Protein AF-0000000083946361 (afdb_homodimer)

pLDDT: mean 86.14, std 15.25, range [28.5, 98.88]

Radius of gyration: 38.22 Å; Cα contacts (8 Å, |Δi|>4): 3461; chains: 2; bounding box: 69×111×109 Å

Secondary structure (DSSP, 8-state):
---PPPB-HHHHHHHHHHHTTT-HHHHHHHHHHTS-B-TT--B--SSHHHHHHHHHHHHHHHHTTSSSPPPHHHHHHHHGGGSSEEEESHHHHHTT--SS------EEE---SS---SHHHHHHHHHHHHHHHHTT-EEEEE-TTSPPTT-B-SSTTSB---SHHHHHHHHHHHHHS--TT----EEEEEETTSTTHHHHHHGGGSTTSSTT-EEEEEE-HHHHHHHHHT-EEEEEESSSSSS-SEEEEEEHHHHHHHHHHHHHHHS--EEEEHHHHHHH-SGGGGGGGTT---EE-TTSS-EE-TTEEE-EEEEEGGGGEESTTSTT-EE-HHHHHHHHHHHHHHHHHHHHHHHHHHHHHHHHHHH-SS-HHHHHHHHHHHHHHHHHHHHH----EEEE-HHHHHHHTTPPTTSHHHHHHHHHHHHHHHHHHHHHHHHHHHHH---TT--HHHHTT-HHHHHHHHH-HHHHHHHHHH--S-S--B-B---HHHHHHHTS--TT--BS-SEEEEEEEE-TTSTT----EE-TTS-EEEEEEEE-HHHHHHHHHHH---HHHHHT--HHHHHHHHHHSTTTT-BTTTS-HHHHHHHHHHHHTT-SS-B--EEEE-TT--HHHHHHHHHHHHHTT-SEEEEEETTSSTTS---SS-----SSS-SS--SEEEEEEEEEEETTEEEEEEEEEETTEEEEEEEEE--TTT----TT--EEEEEEEE-TTS-EEEEEEEE-TTS-EEEE--GGGGS-HHHHHHHHHHHHHHHTT--HHHHHHHHHT---SSHHHHHHHHHHHHHHHTTSPTTBPPTT-PPPTTT--S-EEEETTEEEETTT--EE--/---PPPB-HHHHHHHHHHHTTT-HHHHHHHHHHTS-B-TT--B--SSHHHHHHHHHHHHHHHHTTSSSPPPHHHHHHHHGGGSSEEEESHHHHHTT--SS------EEE---SS---SHHHHHHHHHHHHHHHHTT-EEEEE-TTSPPTT-B-SSTTSB---SHHHHHHHHHHHHHS--TT----EEEEEETTSTTHHHHHHGGGSTTSSTT-EEEEEE-HHHHHHHHHT-EEEEEESSSSSS-SEEEEEEHHHHHHHHHHHHHHHS--EEEEHHHHHHH-SGGGGGGGTT---EE-TTSS-EE-TTEEE-EEEEEGGGGEESTTSTT-EE-HHHHHHHHHHHHHHHHHHHHHHHHHHHHHHHHHHH-SS-HHHHHHHHHHHHHHHHHHHHH----EEEE-HHHHHHHTTPPTTSHHHHHHHHHHHHHHHHHHHHHHHHHHHHH---TT--HHHHTT-HHHHHHHHH-HHHHHHHHHH--S-S--B-B---HHHHHHHTS--TTPPBS-SEEEEEEEE-TTSTT----EE-TTS-EEEEEEEE-HHHHHHHHHHH---HHHHHT--HHHHHHHHHHSTTTT-BTTTS-HHHHHHHHHHHHTT-SS-B--EEEE-TT--HHHHHHHHHHHHHTT-SEEEEEETTSSTTS---SS-----SSS-SS--SEEEEEEEEEEETTEEEEEEEEEETTEEEEEEEEE--TTT----TT--EEEEEEEE-TTS-EEEEEEEE-TTS-EEEE--GGGGS-HHHHHHHHHHHHHHHTT--HHHHHHHHHT---SSHHHHHHHHHHHHHHHTTSPTTBPPTT----TTT--S-EEEETTEEEETTT--EE--

InterPro domains:
  IPR000788 Ribonucleotide reductase large subunit, C-terminal [PF02867] (105-640)
  IPR000788 Ribonucleotide reductase large subunit, C-terminal [PR01183] (182-201)
  IPR000788 Ribonucleotide reductase large subunit, C-terminal [PR01183] (393-415)
  IPR000788 Ribonucleotide reductase large subunit, C-terminal [PR01183] (421-444)
  IPR000788 Ribonucleotide reductase large subunit, C-terminal [PR01183] (479-506)
  IPR013344 Ribonucleotide reductase, adenosylcobalamin-dependent [TIGR02504] (27-648)
  IPR013344 Ribonucleotide reductase, adenosylcobalamin-dependent [cd02888] (73-643)
  IPR050862 Ribonucleoside diphosphate reductase class-2 [PTHR43371] (24-841)

Foldseek 3Di:
DPDQDWDDLVQLLVLACVLVVNQNQLSNLCQQAQAAAAPVGIGRHSYVLVLLLLQLVLLQVLQVVFPPRDHSVRSSVCPPLPQWKDWFHLSRRPRNHPRYLAFSFAAFEADDPDQDQDPVRLVLVLVLLLLNVLRNHAYEYEDLSHAAFQPADPDPVRTDRGCLVSLQVSQVSQQVNDDSPDGHEYEYEYEPLAPCNLVQQCSPVDPPGSPNYAYEYAYEPVLVVCLVVQHKDKHFPSRDDDDGPDIDIDGSVVSLLSSLVSCLQFLDDWYFHHNLQCQQALQNLCVVVQFNFGTAGRLQWFGTTHLETATEMATEQQSQWDQFLDQPTDGNLVVNLVVLLVVLSSQLSSLVVSLVSLVVNLVVLVPDPDDCVVSVSSNVSSVSNNVVCQQAVEYEYYYWQLQVNCQRNVHAPLDPVSLVVLLVSLLSSLLSSQLSQLVVCQTPNARHPFDCVSCVPNLLLVVSCVVPVVSNVSCNVRNGRHSFYYTFGQSVSVCSSSLHHGTNAHAADQKFKDWDFDDPPDPPADFPDQDPVRTTIDIFMDGRPVLVVSCCSPVVDDPVRVRPDDPVRVVVSCCVGSCNLRHLERHDLLSVLLSLLSSQSSHSTAYRDEREYEQPDDSVVSVSNVSSNVVSSHRIYTYDYPPSDPDDDDGRDDPPVLDQLPPDDDQKFKWFWDWDDQDPWIKIKTFGDDVLFGQFIAMFTPDCVPFDDDPPFTIWMWGWDQDPVRDIAIWTWDADPVGDIDIHTRCVVRGDPVVVVVRVVLSVVRSNVPQLLVSLVVLQPDDDPDSRVNSVSVVVSQVSLQSHDWFAFHPPQDADPVPGHSQWTDDRSWTARPPPGDTGRD/DPDQDWDDLVQLLVLACVLVVNQNQLSNLCQQAQAAAAPVGIGRHSYVLVLLLLQLVLLQVLQVVFPPRDHSVRSSVCPPLPQWKDWFHLSRRPRNHPRYLAFSFAAFEADDPDQDQDPVRLVLVLVLLLLNVLRNHAYEYEDLSHAAFQPADPDPVRTDRGCLVSLQVSQVSQQVNDDSPDGHEYEYEYEPLAPCNLVQQCSPVDPPGSPNYAYEYAYEPVLVVCLVVQHKDKHFPSRDDDDGPDIDIDGSVVSLLSSLVSCLQFLDDWYFHHNLQCQQALQNLCVVVQFNFGAAGRLQWFGTTHLETATEMATEQQSQWDQFLDPPTDGNLVVNLVVLLVVLSSQLSSLVVSLVSLVVNLVVLVPDPDDCVVSVSSNVSSVSNNVVCQQAVEYEYYYWQLQVNCQRNVHAPLDPVSLVVLLVSLLSSLLSSQLSQLVVCQTPNARHPFDCVSCVPNLLLVVSCVVDVVSNVSCNVRNGRHSFYYTFGQSVSVCSSSLHHGTNAHAADQKFKDWDFDDPPDPPADFPDQDPVRTTIDIFMDGRPVLVVSCCSPVVDDPVRVRPDDPVRVVVSCCVGSCNLRHLERHDLLSVLLSLLSSQSSHSTAYRDEREYEQPDDSVVSVSSVSSNVVSSHRIYTYDYPPSDPDDDDGPDDPPVLDQLPPDDDQKFKWFWDWDDQDPWIKIKTFGDDVLFGQFIAMFTPDCVPFDDDPPFTIWMWGWDQDPVRDIAIWTWDADPVGDIDIHTRCVVRGDPVVVVVRVVLSVVRSNVPQLLVSLVVLQPDDDPDSRVNSVSVVVSQVSLQSHDWFAFHPPQDADPVPGHSQWTDDRSWTARPPPGDTGRD

Sequence (1684 aa):
MQELKQYTYEEAVAGARDYFKGDELAATVWVTKYALKDSFGKIYECSPDQMHERIASELERIEKKYPNPMTKAEIRELLDGFRYAVPQGGPMTGIGNDLQIASISNCFVIGHEKPADSYGGIIRIDEEQVQLMKRRGGVGHDLSHIRPTGSPVLNSALTSTGIVPFMERYSNSTREVAQDGRRGALMLSLSIKHPDAERFIDAKLEQGKVTGANVSIKVDDEFMQAAIDGKPYKQQFPITGDKPMVSGEIDAAALWKKIVHNAWKSAEPGVLFWDTIIRESVPDCYADLGFRTVSTNPCGEIPLCPYDSCRLLALNLYSYVDKPFTKEAKFDTAKFKKHVRKAMRMMDDIIDIELEKVEAIISKIDKDPEDKDIRRVERELWEKIRRKALMGRRTGLGITAEGDMLAALGLRYGSDEAIEFAADLQKTLAVEAYRASVEMAGERGAFEMYDPKREERNPMILRIKEADPKLYDLMVKQGRRNVAMLTIAPTGTTSLMTQTTSGIEPVFLPVYKRRRKVNPSDKNVNITFVDDVGDSWEEYNVYHHHFLTWIKVNKGLTDEQIKKLSDKEVDKLVAESPYHNATSNDIDWVAKVKMQGAMQKWVDHSISVTVNLPNDVTEALVDEVYKTAWKSGCKGVTVYRDGSRAGVLVKKDKKKEEEGVPTSRPVSLEADVIRFKNGAEDWIAFVGLYNHKPYEIFTGKVDEDALYFPKTVKKGNIIKVIEKDGVKRYDFQYKDKYGYVNTVGGISRLFDKELWNYAKLISGVLRTGMPPIDVVNLVSSLRLDSDTINTWKNGVARALHKYIPNGTKPKGGKKCPECGQESLVYQEGCLVCTNCGHSKCGMQELKQYTYEEAVAGARDYFKGDELAATVWVTKYALKDSFGKIYECSPDQMHERIASELERIEKKYPNPMTKAEIRELLDGFRYAVPQGGPMTGIGNDLQIASISNCFVIGHEKPADSYGGIIRIDEEQVQLMKRRGGVGHDLSHIRPTGSPVLNSALTSTGIVPFMERYSNSTREVAQDGRRGALMLSLSIKHPDAERFIDAKLEQGKVTGANVSIKVDDEFMQAAIDGKPYKQQFPITGDKPMVSGEIDAAALWKKIVHNAWKSAEPGVLFWDTIIRESVPDCYADLGFRTVSTNPCGEIPLCPYDSCRLLALNLYSYVDKPFTKEAKFDTAKFKKHVRKAMRMMDDIIDIELEKVEAIISKIDKDPEDKDIRRVERELWEKIRRKALMGRRTGLGITAEGDMLAALGLRYGSDEAIEFAADLQKTLAVEAYRASVEMAGERGAFEMYDPKREERNPMILRIKEADPKLYDLMVKQGRRNVAMLTIAPTGTTSLMTQTTSGIEPVFLPVYKRRRKVNPSDKNVNITFVDDVGDSWEEYNVYHHHFLTWIKVNKGLTDEQIKKLSDKEVDKLVAESPYHNATSNDIDWVAKVKMQGAMQKWVDHSISVTVNLPNDVTEALVDEVYKTAWKSGCKGVTVYRDGSRAGVLVKKDKKKEEEGVPTSRPVSLEADVIRFKNGAEDWIAFVGLYNHKPYEIFTGKVDEDALYFPKTVKKGNIIKVIEKDGVKRYDFQYKDKYGYVNTVGGISRLFDKELWNYAKLISGVLRTGMPPIDVVNLVSSLRLDSDTINTWKNGVARALHKYIPNGTKPKGGKKCPECGQESLVYQEGCLVCTNCGHSKCG

Nearest PDB structures (foldseek):
  3o0n-assembly1_A  TM=7.805E-01  e=9.194E-38  Thermotoga maritima
  6l3r-assembly2_E  TM=8.080E-01  e=5.643E-31  Homo sapiens
  2cvx-assembly1_A  TM=7.621E-01  e=1.332E-31  Saccharomyces cerevisiae
  5tus-assembly3_A  TM=7.696E-01  e=2.163E-30  Homo sapiens
  4x3v-assembly1_B  TM=8.157E-01  e=4.676E-28  Homo sapiens

Structure (mmCIF, N/CA/C/O backbone):
data_AF-0000000083946361-model_v1
#
loop_
_entity.id
_entity.type
_entity.pdbx_description
1 polymer 'Vitamin B12-dependent ribonucleotide reductase'
#
loop_
_atom_site.group_PDB
_atom_site.id
_atom_site.type_symbol
_atom_site.label_atom_id
_atom_site.label_alt_id
_atom_site.label_comp_id
_atom_site.label_asym_id
_atom_site.label_entity_id
_atom_site.label_seq_id
_atom_site.pdbx_PDB_ins_code
_atom_site.Cartn_x
_atom_site.Cartn_y
_atom_site.Cartn_z
_atom_site.occupancy
_atom_site.B_iso_or_equiv
_atom_site.auth_seq_id
_atom_site.auth_comp_id
_atom_site.auth_asym_id
_atom_site.auth_atom_id
_atom_site.pdbx_PDB_model_num
ATOM 1 N N . MET A 1 1 ? 27.562 -32.781 9.688 1 36.84 1 MET A N 1
ATOM 2 C CA . MET A 1 1 ? 27.016 -32.094 8.531 1 36.84 1 MET A CA 1
ATOM 3 C C . MET A 1 1 ? 27.984 -32.156 7.348 1 36.84 1 MET A C 1
ATOM 5 O O . MET A 1 1 ? 29.141 -31.75 7.461 1 36.84 1 MET A O 1
ATOM 9 N N . GLN A 1 2 ? 27.969 -33.25 6.621 1 47.41 2 GLN A N 1
ATOM 10 C CA . GLN A 1 2 ? 28.969 -33.406 5.578 1 47.41 2 GLN A CA 1
ATOM 11 C C . GLN A 1 2 ? 29.281 -32.094 4.887 1 47.41 2 GLN A C 1
ATOM 13 O O . GLN A 1 2 ? 28.391 -31.266 4.684 1 47.41 2 GLN A O 1
ATOM 18 N N . GLU A 1 3 ? 30.453 -31.734 4.957 1 66.31 3 GLU A N 1
ATOM 19 C CA . GLU A 1 3 ? 31 -30.5 4.41 1 66.31 3 GLU A CA 1
ATOM 20 C C . GLU A 1 3 ? 30.484 -30.25 2.994 1 66.31 3 GLU A C 1
ATOM 22 O O . GLU A 1 3 ? 30.719 -31.047 2.09 1 66.31 3 GLU A O 1
ATOM 27 N N . LEU A 1 4 ? 29.312 -29.453 2.785 1 87.06 4 LEU A N 1
ATOM 28 C CA . LEU A 1 4 ? 28.75 -29.109 1.483 1 87.06 4 LEU A CA 1
ATOM 29 C C . LEU A 1 4 ? 29.734 -28.297 0.661 1 87.06 4 LEU A C 1
ATOM 31 O O . LEU A 1 4 ? 30.344 -27.359 1.175 1 87.06 4 LEU A O 1
ATOM 35 N N . LYS A 1 5 ? 30.078 -28.812 -0.361 1 93.31 5 LYS A N 1
ATOM 36 C CA . LYS A 1 5 ? 30.938 -28.078 -1.295 1 93.31 5 LYS A CA 1
ATOM 37 C C . LYS A 1 5 ? 30.156 -26.938 -1.944 1 93.31 5 LYS A C 1
ATOM 39 O O . LYS A 1 5 ? 29.047 -27.125 -2.416 1 93.31 5 LYS A O 1
ATOM 44 N N . GLN A 1 6 ? 30.812 -25.797 -1.929 1 95.38 6 GLN A N 1
ATOM 45 C CA . GLN A 1 6 ? 30.234 -24.625 -2.578 1 95.38 6 GLN A CA 1
ATOM 46 C C . GLN A 1 6 ? 30.641 -24.562 -4.047 1 95.38 6 GLN A C 1
ATOM 48 O O . GLN A 1 6 ? 31.781 -24.844 -4.395 1 95.38 6 GLN A O 1
ATOM 53 N N . TYR A 1 7 ? 29.703 -24.125 -4.938 1 96.56 7 TYR A N 1
ATOM 54 C CA . TYR A 1 7 ? 29.953 -23.969 -6.363 1 96.56 7 TYR A CA 1
ATOM 55 C C . TYR A 1 7 ? 29.719 -22.516 -6.797 1 96.56 7 TYR A C 1
ATOM 57 O O . TYR A 1 7 ? 28.828 -21.844 -6.273 1 96.56 7 TYR A O 1
ATOM 65 N N . THR A 1 8 ? 30.547 -22.094 -7.77 1 95 8 THR A N 1
ATOM 66 C CA . THR A 1 8 ? 30.188 -20.844 -8.453 1 95 8 THR A CA 1
ATOM 67 C C . THR A 1 8 ? 29.016 -21.062 -9.398 1 95 8 THR A C 1
ATOM 69 O O . THR A 1 8 ? 28.672 -22.203 -9.734 1 95 8 THR A O 1
ATOM 72 N N . TYR A 1 9 ? 28.406 -20.031 -9.734 1 90.81 9 TYR A N 1
ATOM 73 C CA . TYR A 1 9 ? 27.297 -20.109 -10.672 1 90.81 9 TYR A CA 1
ATOM 74 C C . TYR A 1 9 ? 27.719 -20.781 -11.969 1 90.81 9 TYR A C 1
ATOM 76 O O . TYR A 1 9 ? 27 -21.641 -12.484 1 90.81 9 TYR A O 1
ATOM 84 N N . GLU A 1 10 ? 28.875 -20.5 -12.484 1 91.88 10 GLU A N 1
ATOM 85 C CA . GLU A 1 10 ? 29.391 -21.047 -13.734 1 91.88 10 GLU A CA 1
ATOM 86 C C . GLU A 1 10 ? 29.625 -22.547 -13.609 1 91.88 10 GLU A C 1
ATOM 88 O O . GLU A 1 10 ? 29.312 -23.328 -14.523 1 91.88 10 GLU A O 1
ATOM 93 N N . GLU A 1 11 ? 30.141 -22.891 -12.508 1 95.12 11 GLU A N 1
ATOM 94 C CA . GLU A 1 11 ? 30.406 -24.312 -12.25 1 95.12 11 GLU A CA 1
ATOM 95 C C . GLU A 1 11 ? 29.094 -25.109 -12.172 1 95.12 11 GLU A C 1
ATOM 97 O O . GLU A 1 11 ? 29 -26.203 -12.727 1 95.12 11 GLU A O 1
ATOM 102 N N . ALA A 1 12 ? 28.188 -24.562 -11.484 1 96.25 12 ALA A N 1
ATOM 103 C CA . ALA A 1 12 ? 26.891 -25.219 -11.32 1 96.25 12 ALA A CA 1
ATOM 104 C C . ALA A 1 12 ? 26.172 -25.359 -12.664 1 96.25 12 ALA A C 1
ATOM 106 O O . ALA A 1 12 ? 25.625 -26.422 -12.961 1 96.25 12 ALA A O 1
ATOM 107 N N . VAL A 1 13 ? 26.219 -24.328 -13.453 1 94.38 13 VAL A N 1
ATOM 108 C CA . VAL A 1 13 ? 25.562 -24.359 -14.758 1 94.38 13 VAL A CA 1
ATOM 109 C C . VAL A 1 13 ? 26.25 -25.359 -15.664 1 94.38 13 VAL A C 1
ATOM 111 O O . VAL A 1 13 ? 25.594 -26.094 -16.422 1 94.38 13 VAL A O 1
ATOM 114 N N . ALA A 1 14 ? 27.547 -25.422 -15.617 1 95.75 14 ALA A N 1
ATOM 115 C CA . ALA A 1 14 ? 28.297 -26.375 -16.422 1 95.75 14 ALA A CA 1
ATOM 116 C C . ALA A 1 14 ? 27.938 -27.812 -16.062 1 95.75 14 ALA A C 1
ATOM 118 O O . ALA A 1 14 ? 27.75 -28.656 -16.938 1 95.75 14 ALA A O 1
ATOM 119 N N . GLY A 1 15 ? 27.922 -28.062 -14.82 1 96.56 15 GLY A N 1
ATOM 120 C CA . GLY A 1 15 ? 27.531 -29.391 -14.359 1 96.56 15 GLY A CA 1
ATOM 121 C C . GLY A 1 15 ? 26.125 -29.766 -14.758 1 96.56 15 GLY A C 1
ATOM 122 O O . GLY A 1 15 ? 25.859 -30.891 -15.172 1 96.56 15 GLY A O 1
ATOM 123 N N . ALA A 1 16 ? 25.219 -28.891 -14.578 1 96.56 16 ALA A N 1
ATOM 124 C CA . ALA A 1 16 ? 23.812 -29.125 -14.953 1 96.56 16 ALA A CA 1
ATOM 125 C C . ALA A 1 16 ? 23.672 -29.312 -16.453 1 96.56 16 ALA A C 1
ATOM 127 O O . ALA A 1 16 ? 22.859 -30.125 -16.922 1 96.56 16 ALA A O 1
ATOM 128 N N . ARG A 1 17 ? 24.406 -28.547 -17.188 1 94.69 17 ARG A N 1
ATOM 129 C CA . ARG A 1 17 ? 24.391 -28.656 -18.641 1 94.69 17 ARG A CA 1
ATOM 130 C C . ARG A 1 17 ? 24.797 -30.062 -19.078 1 94.69 17 ARG A C 1
ATOM 132 O O . ARG A 1 17 ? 24.203 -30.625 -20 1 94.69 17 ARG A O 1
ATOM 139 N N . ASP A 1 18 ? 25.781 -30.594 -18.469 1 96.38 18 ASP A N 1
ATOM 140 C CA . ASP A 1 18 ? 26.188 -31.953 -18.75 1 96.38 18 ASP A CA 1
ATOM 141 C C . ASP A 1 18 ? 25.078 -32.938 -18.438 1 96.38 18 ASP A C 1
ATOM 143 O O . ASP A 1 18 ? 24.844 -33.875 -19.203 1 96.38 18 ASP A O 1
ATOM 147 N N . TYR A 1 19 ? 24.484 -32.75 -17.375 1 96.38 19 TYR A N 1
ATOM 148 C CA . TYR A 1 19 ? 23.375 -33.625 -16.969 1 96.38 19 TYR A CA 1
ATOM 149 C C . TYR A 1 19 ? 22.266 -33.594 -18 1 96.38 19 TYR A C 1
ATOM 151 O O . TYR A 1 19 ? 21.688 -34.625 -18.328 1 96.38 19 TYR A O 1
ATOM 159 N N . PHE A 1 20 ? 21.953 -32.406 -18.484 1 94.62 20 PHE A N 1
ATOM 160 C CA . PHE A 1 20 ? 20.844 -32.25 -19.422 1 94.62 20 PHE A CA 1
ATOM 161 C C . PHE A 1 20 ? 21.312 -32.406 -20.859 1 94.62 20 PHE A C 1
ATOM 163 O O . PHE A 1 20 ? 20.656 -31.938 -21.781 1 94.62 20 PHE A O 1
ATOM 170 N N . LYS A 1 21 ? 22.453 -32.906 -21.047 1 90.81 21 LYS A N 1
ATOM 171 C CA . LYS A 1 21 ? 23 -33.25 -22.359 1 90.81 21 LYS A CA 1
ATOM 172 C C . LYS A 1 21 ? 23.031 -32.031 -23.281 1 90.81 21 LYS A C 1
ATOM 174 O O . LYS A 1 21 ? 22.578 -32.094 -24.422 1 90.81 21 LYS A O 1
ATOM 179 N N . GLY A 1 22 ? 23.391 -30.953 -22.688 1 88.81 22 GLY A N 1
ATOM 180 C CA . GLY A 1 22 ? 23.672 -29.766 -23.469 1 88.81 22 GLY A CA 1
ATOM 181 C C . GLY A 1 22 ? 22.516 -28.781 -23.484 1 88.81 22 GLY A C 1
ATOM 182 O O . GLY A 1 22 ? 22.625 -27.688 -24.062 1 88.81 22 GLY A O 1
ATOM 183 N N . ASP A 1 23 ? 21.391 -29.047 -22.859 1 88.5 23 ASP A N 1
ATOM 184 C CA . ASP A 1 23 ? 20.266 -28.109 -22.781 1 88.5 23 ASP A CA 1
ATOM 185 C C . ASP A 1 23 ? 20.562 -26.969 -21.812 1 88.5 23 ASP A C 1
ATOM 187 O O . ASP A 1 23 ? 20.344 -27.094 -20.609 1 88.5 23 ASP A O 1
ATOM 191 N N . GLU A 1 24 ? 20.891 -25.828 -22.344 1 85.62 24 GLU A N 1
ATOM 192 C CA . GLU A 1 24 ? 21.328 -24.672 -21.562 1 85.62 24 GLU A CA 1
ATOM 193 C C . GLU A 1 24 ? 20.188 -24.062 -20.766 1 85.62 24 GLU A C 1
ATOM 195 O O . GLU A 1 24 ? 20.375 -23.641 -19.625 1 85.62 24 GLU A O 1
ATOM 200 N N . LEU A 1 25 ? 19.062 -24.031 -21.344 1 83.88 25 LEU A N 1
ATOM 201 C CA . LEU A 1 25 ? 17.906 -23.438 -20.672 1 83.88 25 LEU A CA 1
ATOM 202 C C . LEU A 1 25 ? 17.516 -24.266 -19.453 1 83.88 25 LEU A C 1
ATOM 204 O O . LEU A 1 25 ? 17.281 -23.719 -18.359 1 83.88 25 LEU A O 1
ATOM 208 N N . ALA A 1 26 ? 17.422 -25.531 -19.609 1 91.06 26 ALA A N 1
ATOM 209 C CA . ALA A 1 26 ? 17.109 -26.422 -18.5 1 91.06 26 ALA A CA 1
ATOM 210 C C . ALA A 1 26 ? 18.141 -26.281 -17.391 1 91.06 26 ALA A C 1
ATOM 212 O O . ALA A 1 26 ? 17.781 -26.234 -16.203 1 91.06 26 ALA A O 1
ATOM 213 N N . ALA A 1 27 ? 19.375 -26.172 -17.781 1 93.88 27 ALA A N 1
ATOM 214 C CA . ALA A 1 27 ? 20.484 -26.062 -16.812 1 93.88 27 ALA A CA 1
ATOM 215 C C . ALA A 1 27 ? 20.391 -24.781 -16.016 1 93.88 27 ALA A C 1
ATOM 217 O O . ALA A 1 27 ? 20.484 -24.797 -14.781 1 93.88 27 ALA A O 1
ATOM 218 N N . THR A 1 28 ? 20.203 -23.734 -16.672 1 90.06 28 THR A N 1
ATOM 219 C CA . THR A 1 28 ? 20.172 -22.422 -16.016 1 90.06 28 THR A CA 1
ATOM 220 C C . THR A 1 28 ? 18.969 -22.297 -15.094 1 90.06 28 THR A C 1
ATOM 222 O O . THR A 1 28 ? 19.078 -21.781 -13.977 1 90.06 28 THR A O 1
ATOM 225 N N . VAL A 1 29 ? 17.859 -22.797 -15.539 1 89.25 29 VAL A N 1
ATOM 226 C CA . VAL A 1 29 ? 16.641 -22.703 -14.734 1 89.25 29 VAL A CA 1
ATOM 227 C C . VAL A 1 29 ? 16.781 -23.578 -13.484 1 89.25 29 VAL A C 1
ATOM 229 O O . VAL A 1 29 ? 16.406 -23.156 -12.391 1 89.25 29 VAL A O 1
ATOM 232 N N . TRP A 1 30 ? 17.344 -24.688 -13.641 1 95.12 30 TRP A N 1
ATOM 233 C CA . TRP A 1 30 ? 17.5 -25.562 -12.484 1 95.12 30 TRP A CA 1
ATOM 234 C C . TRP A 1 30 ? 18.438 -24.922 -11.453 1 95.12 30 TRP A C 1
ATOM 236 O O . TRP A 1 30 ? 18.141 -24.938 -10.25 1 95.12 30 TRP A O 1
ATOM 246 N N . VAL A 1 31 ? 19.547 -24.359 -11.93 1 93.81 31 VAL A N 1
ATOM 247 C CA . VAL A 1 31 ? 20.531 -23.766 -11.023 1 93.81 31 VAL A CA 1
ATOM 248 C C . VAL A 1 31 ? 19.906 -22.578 -10.305 1 93.81 31 VAL A C 1
ATOM 250 O O . VAL A 1 31 ? 20.094 -22.391 -9.094 1 93.81 31 VAL A O 1
ATOM 253 N N . THR A 1 32 ? 19.156 -21.891 -11 1 86.69 32 THR A N 1
ATOM 254 C CA . THR A 1 32 ? 18.609 -20.656 -10.461 1 86.69 32 THR A CA 1
ATOM 255 C C . THR A 1 32 ? 17.453 -20.938 -9.508 1 86.69 32 THR A C 1
ATOM 257 O O . THR A 1 32 ? 17.328 -20.312 -8.461 1 86.69 32 THR A O 1
ATOM 260 N N . LYS A 1 33 ? 16.703 -21.969 -9.789 1 88.31 33 LYS A N 1
ATOM 261 C CA . LYS A 1 33 ? 15.43 -22.078 -9.078 1 88.31 33 LYS A CA 1
ATOM 262 C C . LYS A 1 33 ? 15.453 -23.266 -8.109 1 88.31 33 LYS A C 1
ATOM 264 O O . LYS A 1 33 ? 14.734 -23.266 -7.105 1 88.31 33 LYS A O 1
ATOM 269 N N . TYR A 1 34 ? 16.266 -24.312 -8.367 1 94.19 34 TYR A N 1
ATOM 270 C CA . TYR A 1 34 ? 15.992 -25.562 -7.648 1 94.19 34 TYR A CA 1
ATOM 271 C C . TYR A 1 34 ? 17.25 -26.078 -6.957 1 94.19 34 TYR A C 1
ATOM 273 O O . TYR A 1 34 ? 17.172 -26.875 -6.023 1 94.19 34 TYR A O 1
ATOM 281 N N . ALA A 1 35 ? 18.391 -25.609 -7.391 1 95.69 35 ALA A N 1
ATOM 282 C CA . ALA A 1 35 ? 19.625 -26.062 -6.754 1 95.69 35 ALA A CA 1
ATOM 283 C C . ALA A 1 35 ? 19.656 -25.688 -5.277 1 95.69 35 ALA A C 1
ATOM 285 O O . ALA A 1 35 ? 19.078 -24.672 -4.883 1 95.69 35 ALA A O 1
ATOM 286 N N . LEU A 1 36 ? 20.312 -26.469 -4.512 1 96.06 36 LEU A N 1
ATOM 287 C CA . LEU A 1 36 ? 20.453 -26.188 -3.088 1 96.06 36 LEU A CA 1
ATOM 288 C C . LEU A 1 36 ? 21.234 -24.891 -2.869 1 96.06 36 LEU A C 1
ATOM 290 O O . LEU A 1 36 ? 22.375 -24.766 -3.318 1 96.06 36 LEU A O 1
ATOM 294 N N . LYS A 1 37 ? 20.594 -23.953 -2.174 1 91.06 37 LYS A N 1
ATOM 295 C CA . LYS A 1 37 ? 21.203 -22.672 -1.844 1 91.06 37 LYS A CA 1
ATOM 296 C C . LYS A 1 37 ? 20.969 -22.312 -0.383 1 91.06 37 LYS A C 1
ATOM 298 O O . LYS A 1 37 ? 20 -22.781 0.227 1 91.06 37 LYS A O 1
ATOM 303 N N . ASP A 1 38 ? 21.812 -21.516 0.13 1 89.81 38 ASP A N 1
ATOM 304 C CA . ASP A 1 38 ? 21.562 -20.984 1.469 1 89.81 38 ASP A CA 1
ATOM 305 C C . ASP A 1 38 ? 20.875 -19.625 1.404 1 89.81 38 ASP A C 1
ATOM 307 O O . ASP A 1 38 ? 20.469 -19.172 0.332 1 89.81 38 ASP A O 1
ATOM 311 N N . SER A 1 39 ? 20.703 -18.984 2.545 1 81.81 39 SER A N 1
ATOM 312 C CA . SER A 1 39 ? 19.953 -17.75 2.666 1 81.81 39 SER A CA 1
ATOM 313 C C . SER A 1 39 ? 20.703 -16.578 2.029 1 81.81 39 SER A C 1
ATOM 315 O O . SER A 1 39 ? 20.125 -15.516 1.809 1 81.81 39 SER A O 1
ATOM 317 N N . PHE A 1 40 ? 21.953 -16.812 1.663 1 80.5 40 PHE A N 1
ATOM 318 C CA . PHE A 1 40 ? 22.75 -15.758 1.056 1 80.5 40 PHE A CA 1
ATOM 319 C C . PHE A 1 40 ? 22.953 -16.016 -0.433 1 80.5 40 PHE A C 1
ATOM 321 O O . PHE A 1 40 ? 23.688 -15.281 -1.1 1 80.5 40 PHE A O 1
ATOM 328 N N . GLY A 1 41 ? 22.375 -17.094 -0.956 1 81.19 41 GLY A N 1
ATOM 329 C CA . GLY A 1 41 ? 22.391 -17.359 -2.385 1 81.19 41 GLY A CA 1
ATOM 330 C C . GLY A 1 41 ? 23.562 -18.234 -2.811 1 81.19 41 GLY A C 1
ATOM 331 O O . GLY A 1 41 ? 23.75 -18.5 -4.004 1 81.19 41 GLY A O 1
ATOM 332 N N . LYS A 1 42 ? 24.344 -18.688 -1.88 1 89.56 42 LYS A N 1
ATOM 333 C CA . LYS A 1 42 ? 25.438 -19.594 -2.215 1 89.56 42 LYS A CA 1
ATOM 334 C C . LYS A 1 42 ? 24.922 -20.953 -2.668 1 89.56 42 LYS A C 1
ATOM 336 O O . LYS A 1 42 ? 23.984 -21.5 -2.064 1 89.56 42 LYS A O 1
ATOM 341 N N . ILE A 1 43 ? 25.562 -21.562 -3.727 1 94.62 43 ILE A N 1
ATOM 342 C CA . ILE A 1 43 ? 25.062 -22.766 -4.387 1 94.62 43 ILE A CA 1
ATOM 343 C C . ILE A 1 43 ? 25.844 -23.984 -3.887 1 94.62 43 ILE A C 1
ATOM 345 O O . ILE A 1 43 ? 27.078 -23.953 -3.83 1 94.62 43 ILE A O 1
ATOM 349 N N . TYR A 1 44 ? 25.156 -25.109 -3.596 1 97.19 44 TYR A N 1
ATOM 350 C CA . TYR A 1 44 ? 25.812 -26.266 -3.014 1 97.19 44 TYR A CA 1
ATOM 351 C C . TYR A 1 44 ? 25.516 -27.531 -3.822 1 97.19 44 TYR A C 1
ATOM 353 O O . TYR A 1 44 ? 25.797 -28.641 -3.377 1 97.19 44 TYR A O 1
ATOM 361 N N . GLU A 1 45 ? 24.859 -27.391 -4.945 1 97.25 45 GLU A N 1
ATOM 362 C CA . GLU A 1 45 ? 24.609 -28.469 -5.898 1 97.25 45 GLU A CA 1
ATOM 363 C C . GLU A 1 45 ? 24.969 -28.031 -7.32 1 97.25 45 GLU A C 1
ATOM 365 O O . GLU A 1 45 ? 24.719 -26.891 -7.707 1 97.25 45 GLU A O 1
ATOM 370 N N . CYS A 1 46 ? 25.547 -28.938 -8.031 1 95.62 46 CYS A N 1
ATOM 371 C CA . CYS A 1 46 ? 25.906 -28.594 -9.406 1 95.62 46 CYS A CA 1
ATOM 372 C C . CYS A 1 46 ? 25.266 -29.547 -10.398 1 95.62 46 CYS A C 1
ATOM 374 O O . CYS A 1 46 ? 25.578 -29.516 -11.586 1 95.62 46 CYS A O 1
ATOM 376 N N . SER A 1 47 ? 24.375 -30.453 -9.875 1 96.69 47 SER A N 1
ATOM 377 C CA . SER A 1 47 ? 23.656 -31.391 -10.734 1 96.69 47 SER A CA 1
ATOM 378 C C . SER A 1 47 ? 22.328 -31.797 -10.109 1 96.69 47 SER A C 1
ATOM 380 O O . SER A 1 47 ? 22.234 -32 -8.898 1 96.69 47 SER A O 1
ATOM 382 N N . PRO A 1 48 ? 21.328 -32.094 -10.969 1 97.44 48 PRO A N 1
ATOM 383 C CA . PRO A 1 48 ? 20.062 -32.594 -10.461 1 97.44 48 PRO A CA 1
ATOM 384 C C . PRO A 1 48 ? 20.219 -33.969 -9.781 1 97.44 48 PRO A C 1
ATOM 386 O O . PRO A 1 48 ? 19.406 -34.344 -8.938 1 97.44 48 PRO A O 1
ATOM 389 N N . ASP A 1 49 ? 21.266 -34.625 -10.133 1 97.5 49 ASP A N 1
ATOM 390 C CA . ASP A 1 49 ? 21.531 -35.906 -9.492 1 97.5 49 ASP A CA 1
ATOM 391 C C . ASP A 1 49 ? 21.719 -35.75 -7.984 1 97.5 49 ASP A C 1
ATOM 393 O O . ASP A 1 49 ? 21.203 -36.531 -7.195 1 97.5 49 ASP A O 1
ATOM 397 N N . GLN A 1 50 ? 22.438 -34.75 -7.66 1 97.06 50 GLN A N 1
ATOM 398 C CA . GLN A 1 50 ? 22.656 -34.438 -6.25 1 97.06 50 GLN A CA 1
ATOM 399 C C . GLN A 1 50 ? 21.344 -34.062 -5.566 1 97.06 50 GLN A C 1
ATOM 401 O O . GLN A 1 50 ? 21.094 -34.469 -4.418 1 97.06 50 GLN A O 1
ATOM 406 N N . MET A 1 51 ? 20.531 -33.344 -6.242 1 97.69 51 MET A N 1
ATOM 407 C CA . MET A 1 51 ? 19.234 -32.969 -5.719 1 97.69 51 MET A CA 1
ATOM 408 C C . MET A 1 51 ? 18.359 -34.188 -5.469 1 97.69 51 MET A C 1
ATOM 410 O O . MET A 1 51 ? 17.734 -34.312 -4.414 1 97.69 51 MET A O 1
ATOM 414 N N . HIS A 1 52 ? 18.328 -35.094 -6.438 1 98.06 52 HIS A N 1
ATOM 415 C CA . HIS A 1 52 ? 17.516 -36.312 -6.293 1 98.06 52 HIS A CA 1
ATOM 416 C C . HIS A 1 52 ? 18 -37.156 -5.121 1 98.06 52 HIS A C 1
ATOM 418 O O . HIS A 1 52 ? 17.203 -37.781 -4.438 1 98.06 52 HIS A O 1
ATOM 424 N N . GLU A 1 53 ? 19.297 -37.125 -4.949 1 97.25 53 GLU A N 1
ATOM 425 C CA . GLU A 1 53 ? 19.859 -37.844 -3.805 1 97.25 53 GLU A CA 1
ATOM 426 C C . GLU A 1 53 ? 19.391 -37.219 -2.49 1 97.25 53 GLU A C 1
ATOM 428 O O . GLU A 1 53 ? 19 -37.938 -1.564 1 97.25 53 GLU A O 1
ATOM 433 N N . ARG A 1 54 ? 19.469 -35.938 -2.43 1 96.88 54 ARG A N 1
ATOM 434 C CA . ARG A 1 54 ? 19.031 -35.188 -1.249 1 96.88 54 ARG A CA 1
ATOM 435 C C . ARG A 1 54 ? 17.562 -35.469 -0.956 1 96.88 54 ARG A C 1
ATOM 437 O O . ARG A 1 54 ? 17.188 -35.719 0.188 1 96.88 54 ARG A O 1
ATOM 444 N N . ILE A 1 55 ? 16.75 -35.438 -1.954 1 98.31 55 ILE A N 1
ATOM 445 C CA . ILE A 1 55 ? 15.312 -35.594 -1.811 1 98.31 55 ILE A CA 1
ATOM 446 C C . ILE A 1 55 ? 15 -37.031 -1.391 1 98.31 55 ILE A C 1
ATOM 448 O O . ILE A 1 55 ? 14.211 -37.25 -0.47 1 98.31 55 ILE A O 1
ATOM 452 N N . ALA A 1 56 ? 15.656 -37.969 -2.035 1 98.5 56 ALA A N 1
ATOM 453 C CA . ALA A 1 56 ? 15.422 -39.375 -1.727 1 98.5 56 ALA A CA 1
ATOM 454 C C . ALA A 1 56 ? 15.805 -39.688 -0.283 1 98.5 56 ALA A C 1
ATOM 456 O O . ALA A 1 56 ? 15.094 -40.438 0.403 1 98.5 56 ALA A O 1
ATOM 457 N N . SER A 1 57 ? 16.906 -39.125 0.126 1 98.12 57 SER A N 1
ATOM 458 C CA . SER A 1 57 ? 17.375 -39.344 1.49 1 98.12 57 SER A CA 1
ATOM 459 C C . SER A 1 57 ? 16.375 -38.812 2.512 1 98.12 57 SER A C 1
ATOM 461 O O . SER A 1 57 ? 16.109 -39.438 3.527 1 98.12 57 SER A O 1
ATOM 463 N N . GLU A 1 58 ? 15.898 -37.625 2.248 1 98.38 58 GLU A N 1
ATOM 464 C CA . GLU A 1 58 ? 14.969 -37 3.174 1 98.38 58 GLU A CA 1
ATOM 465 C C . GLU A 1 58 ? 13.641 -37.75 3.236 1 98.38 58 GLU A C 1
ATOM 467 O O . GLU A 1 58 ? 13.062 -37.906 4.312 1 98.38 58 GLU A O 1
ATOM 472 N N . LEU A 1 59 ? 13.148 -38.156 2.137 1 98.62 59 LEU A N 1
ATOM 473 C CA . LEU A 1 59 ? 11.898 -38.906 2.105 1 98.62 59 LEU A CA 1
ATOM 474 C C . LEU A 1 59 ? 12.055 -40.25 2.801 1 98.62 59 LEU A C 1
ATOM 476 O O . LEU A 1 59 ? 11.141 -40.719 3.494 1 98.62 59 LEU A O 1
ATOM 480 N N . GLU A 1 60 ? 13.188 -40.844 2.6 1 98.69 60 GLU A N 1
ATOM 481 C CA . GLU A 1 60 ? 13.438 -42.094 3.305 1 98.69 60 GLU A CA 1
ATOM 482 C C . GLU A 1 60 ? 13.422 -41.906 4.816 1 98.69 60 GLU A C 1
ATOM 484 O O . GLU A 1 60 ? 12.914 -42.75 5.559 1 98.69 60 GLU A O 1
ATOM 489 N N . ARG A 1 61 ? 14.047 -40.812 5.211 1 98.38 61 ARG A N 1
ATOM 490 C CA . ARG A 1 61 ? 14.055 -40.469 6.637 1 98.38 61 ARG A CA 1
ATOM 491 C C . ARG 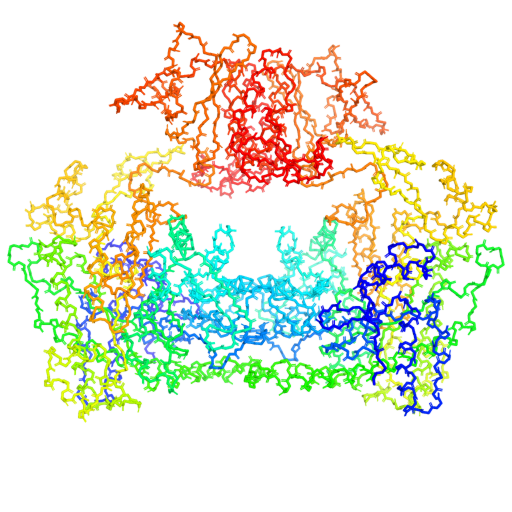A 1 61 ? 12.641 -40.469 7.199 1 98.38 61 ARG A C 1
ATOM 493 O O . ARG A 1 61 ? 12.398 -40.969 8.297 1 98.38 61 ARG A O 1
ATOM 500 N N . ILE A 1 62 ? 11.695 -39.969 6.512 1 98.5 62 ILE A N 1
ATOM 501 C CA . ILE A 1 62 ? 10.305 -39.875 6.949 1 98.5 62 ILE A CA 1
ATOM 502 C C . ILE A 1 62 ? 9.664 -41.25 6.879 1 98.5 62 ILE A C 1
ATOM 504 O O . ILE A 1 62 ? 8.953 -41.688 7.801 1 98.5 62 ILE A O 1
ATOM 508 N N . GLU A 1 63 ? 9.867 -41.969 5.742 1 98.31 63 GLU A N 1
ATOM 509 C CA . GLU A 1 63 ? 9.305 -43.312 5.543 1 98.31 63 GLU A CA 1
ATOM 510 C C . GLU A 1 63 ? 9.633 -44.25 6.715 1 98.31 63 GLU A C 1
ATOM 512 O O . GLU A 1 63 ? 8.82 -45.094 7.098 1 98.31 63 GLU A O 1
ATOM 517 N N . LYS A 1 64 ? 10.758 -44.062 7.254 1 98.12 64 LYS A N 1
ATOM 518 C CA . LYS A 1 64 ? 11.242 -44.906 8.32 1 98.12 64 LYS A CA 1
ATOM 519 C C . LYS A 1 64 ? 10.438 -44.719 9.602 1 98.12 64 LYS A C 1
ATOM 521 O O . LYS A 1 64 ? 10.5 -45.562 10.516 1 98.12 64 LYS A O 1
ATOM 526 N N . LYS A 1 65 ? 9.656 -43.719 9.648 1 97.56 65 LYS A N 1
ATOM 527 C CA . LYS A 1 65 ? 8.789 -43.5 10.805 1 97.56 65 LYS A CA 1
ATOM 528 C C . LYS A 1 65 ? 7.535 -44.344 10.742 1 97.56 65 LYS A C 1
ATOM 530 O O . LYS A 1 65 ? 6.812 -44.469 11.734 1 97.56 65 LYS A O 1
ATOM 535 N N . TYR A 1 66 ? 7.27 -44.969 9.602 1 97.69 66 TYR A N 1
ATOM 536 C CA . TYR A 1 66 ? 6.023 -45.688 9.391 1 97.69 66 TYR A CA 1
ATOM 537 C C . TYR A 1 66 ? 6.297 -47.125 9.031 1 97.69 66 TYR A C 1
ATOM 539 O O . TYR A 1 66 ? 7.422 -47.5 8.688 1 97.69 66 TYR A O 1
ATOM 547 N N . PRO A 1 67 ? 5.23 -48 9.07 1 96.62 67 PRO A N 1
ATOM 548 C CA . PRO A 1 67 ? 5.398 -49.375 8.648 1 96.62 67 PRO A CA 1
ATOM 549 C C . PRO A 1 67 ? 5.625 -49.531 7.148 1 96.62 67 PRO A C 1
ATOM 551 O O . PRO A 1 67 ? 5.137 -48.719 6.367 1 96.62 67 PRO A O 1
ATOM 554 N N . ASN A 1 68 ? 6.441 -50.531 6.785 1 96.12 68 ASN A N 1
ATOM 555 C CA . ASN A 1 68 ? 6.695 -50.875 5.391 1 96.12 68 ASN A CA 1
ATOM 556 C C . ASN A 1 68 ? 7.281 -49.719 4.621 1 96.12 68 ASN A C 1
ATOM 558 O O . ASN A 1 68 ? 6.77 -49.344 3.561 1 96.12 68 ASN A O 1
ATOM 562 N N . PRO A 1 69 ? 8.336 -49.156 5.09 1 97.88 69 PRO A N 1
ATOM 563 C CA . PRO A 1 69 ? 8.914 -47.969 4.488 1 97.88 69 PRO A CA 1
ATOM 564 C C . PRO A 1 69 ? 9.484 -48.219 3.094 1 97.88 69 PRO A C 1
ATOM 566 O O . PRO A 1 69 ? 10.062 -49.281 2.842 1 97.88 69 PRO A O 1
ATOM 569 N N . MET A 1 70 ? 9.273 -47.25 2.225 1 97.94 70 MET A N 1
ATOM 570 C CA . MET A 1 70 ? 10.016 -47.25 0.969 1 97.94 70 MET A CA 1
ATOM 571 C C . MET A 1 70 ? 11.492 -46.969 1.212 1 97.94 70 MET A C 1
ATOM 573 O O . MET A 1 70 ? 11.836 -46.125 2.045 1 97.94 70 MET A O 1
ATOM 577 N N . THR A 1 71 ? 12.375 -47.656 0.448 1 98.12 71 THR A N 1
ATOM 578 C CA . THR A 1 71 ? 13.812 -47.406 0.568 1 98.12 71 THR A CA 1
ATOM 579 C C . THR A 1 71 ? 14.242 -46.219 -0.288 1 98.12 71 THR A C 1
ATOM 581 O O . THR A 1 71 ? 13.523 -45.812 -1.206 1 98.12 71 THR A O 1
ATOM 584 N N . LYS A 1 72 ? 15.367 -45.75 0.04 1 98.12 72 LYS A N 1
ATOM 585 C CA . LYS A 1 72 ? 15.953 -44.656 -0.749 1 98.12 72 LYS A CA 1
ATOM 586 C C . LYS A 1 72 ? 16.094 -45.062 -2.215 1 98.12 72 LYS A C 1
ATOM 588 O O . LYS A 1 72 ? 15.844 -44.25 -3.111 1 98.12 72 LYS A O 1
ATOM 593 N N . ALA A 1 73 ? 16.469 -46.25 -2.412 1 98.06 73 ALA A N 1
ATOM 594 C CA . ALA A 1 73 ? 16.672 -46.75 -3.771 1 98.06 73 ALA A CA 1
ATOM 595 C C . ALA A 1 73 ? 15.367 -46.75 -4.559 1 98.06 73 ALA A C 1
ATOM 597 O O . ALA A 1 73 ? 15.344 -46.375 -5.738 1 98.06 73 ALA A O 1
ATOM 598 N N . GLU A 1 74 ? 14.328 -47.125 -3.898 1 98 74 GLU A N 1
ATOM 599 C CA . GLU A 1 74 ? 13.016 -47.125 -4.539 1 98 74 GLU A CA 1
ATOM 600 C C . GLU A 1 74 ? 12.594 -45.719 -4.895 1 98 74 GLU A C 1
ATOM 602 O O . GLU A 1 74 ? 12.07 -45.469 -5.988 1 98 74 GLU A O 1
ATOM 607 N N . ILE A 1 75 ? 12.805 -44.844 -3.941 1 98.56 75 ILE A N 1
ATOM 608 C CA . ILE A 1 75 ? 12.43 -43.438 -4.152 1 98.56 75 ILE A CA 1
ATOM 609 C C . ILE A 1 75 ? 13.297 -42.844 -5.254 1 98.56 75 ILE A C 1
ATOM 611 O O . ILE A 1 75 ? 12.789 -42.125 -6.133 1 98.56 75 ILE A O 1
ATOM 615 N N . ARG A 1 76 ? 14.57 -43.125 -5.254 1 97.81 76 ARG A N 1
ATOM 616 C CA . ARG A 1 76 ? 15.508 -42.625 -6.25 1 97.81 76 ARG A CA 1
ATOM 617 C C . ARG A 1 76 ? 15.125 -43.094 -7.652 1 97.81 76 ARG A C 1
ATOM 619 O O . ARG A 1 76 ? 15.297 -42.344 -8.625 1 97.81 76 ARG A O 1
ATOM 626 N N . GLU A 1 77 ? 14.688 -44.219 -7.719 1 97.69 77 GLU A N 1
ATOM 627 C CA . GLU A 1 77 ? 14.281 -44.75 -9.008 1 97.69 77 GLU A CA 1
ATOM 628 C C . GLU A 1 77 ? 13.133 -43.938 -9.609 1 97.69 77 GLU A C 1
ATOM 630 O O . GLU A 1 77 ? 13.07 -43.75 -10.828 1 97.69 77 GLU A O 1
ATOM 635 N N . LEU A 1 78 ? 12.258 -43.531 -8.805 1 98.38 78 LEU A N 1
ATOM 636 C CA . LEU A 1 78 ? 11.117 -42.719 -9.258 1 98.38 78 LEU A CA 1
ATOM 637 C C . LEU A 1 78 ? 11.562 -41.344 -9.688 1 98.38 78 LEU A C 1
ATOM 639 O O . LEU A 1 78 ? 10.992 -40.75 -10.609 1 98.38 78 LEU A O 1
ATOM 643 N N . LEU A 1 79 ? 12.617 -40.812 -9.047 1 98.25 79 LEU A N 1
ATOM 644 C CA . LEU A 1 79 ? 13.008 -39.438 -9.219 1 98.25 79 LEU A CA 1
ATOM 645 C C . LEU A 1 79 ? 14.047 -39.281 -10.32 1 98.25 79 LEU A C 1
ATOM 647 O O . LEU A 1 79 ? 14.125 -38.25 -10.977 1 98.25 79 LEU A O 1
ATOM 651 N N . ASP A 1 80 ? 14.836 -40.281 -10.523 1 96 80 ASP A N 1
ATOM 652 C CA . ASP A 1 80 ? 16.047 -40.188 -11.352 1 96 80 ASP A CA 1
ATOM 653 C C . ASP A 1 80 ? 15.711 -39.75 -12.773 1 96 80 ASP A C 1
ATOM 655 O O . ASP A 1 80 ? 14.789 -40.281 -13.391 1 96 80 ASP A O 1
ATOM 659 N N . GLY A 1 81 ? 16.484 -38.719 -13.18 1 95.75 81 GLY A N 1
ATOM 660 C CA . GLY A 1 81 ? 16.328 -38.25 -14.539 1 95.75 81 GLY A CA 1
ATOM 661 C C . GLY A 1 81 ? 14.992 -37.562 -14.773 1 95.75 81 GLY A C 1
ATOM 662 O O . GLY A 1 81 ? 14.555 -37.406 -15.914 1 95.75 81 GLY A O 1
ATOM 663 N N . PHE A 1 82 ? 14.281 -37.25 -13.758 1 97.06 82 PHE A N 1
ATOM 664 C CA . PHE A 1 82 ? 12.93 -36.719 -13.867 1 97.06 82 PHE A CA 1
ATOM 665 C C . PHE A 1 82 ? 12.023 -37.656 -14.648 1 97.06 82 PHE A C 1
ATOM 667 O O . PHE A 1 82 ? 11.141 -37.188 -15.383 1 97.06 82 PHE A O 1
ATOM 674 N N . ARG A 1 83 ? 12.227 -38.844 -14.516 1 96.06 83 ARG A N 1
ATOM 675 C CA . ARG A 1 83 ? 11.625 -39.812 -15.422 1 96.06 83 ARG A CA 1
ATOM 676 C C . ARG A 1 83 ? 10.18 -40.094 -15.031 1 96.06 83 ARG A C 1
ATOM 678 O O . ARG A 1 83 ? 9.305 -40.188 -15.898 1 96.06 83 ARG A O 1
ATOM 685 N N . TYR A 1 84 ? 9.953 -40.281 -13.75 1 98.25 84 TYR A N 1
ATOM 686 C CA . TYR A 1 84 ? 8.609 -40.719 -13.391 1 98.25 84 TYR A CA 1
ATOM 687 C C . TYR A 1 84 ? 7.926 -39.719 -12.469 1 98.25 84 TYR A C 1
ATOM 689 O O . TYR A 1 84 ? 6.875 -39.188 -12.797 1 98.25 84 TYR A O 1
ATOM 697 N N . ALA A 1 85 ? 8.523 -39.5 -11.281 1 98.44 85 ALA A N 1
ATOM 698 C CA . ALA A 1 85 ? 7.945 -38.562 -10.305 1 98.44 85 ALA A CA 1
ATOM 699 C C . ALA A 1 85 ? 8.758 -37.281 -10.219 1 98.44 85 ALA A C 1
ATOM 701 O O . ALA A 1 85 ? 9.984 -37.312 -10.109 1 98.44 85 ALA A O 1
ATOM 702 N N . VAL A 1 86 ? 8.055 -36.156 -10.305 1 98.12 86 VAL A N 1
ATOM 703 C CA . VAL A 1 86 ? 8.719 -34.844 -10.328 1 98.12 86 VAL A CA 1
ATOM 704 C C . VAL A 1 86 ? 8.133 -33.938 -9.25 1 98.12 86 VAL A C 1
ATOM 706 O O . VAL A 1 86 ? 7.051 -33.375 -9.438 1 98.12 86 VAL A O 1
ATOM 709 N N . PRO A 1 87 ? 8.836 -33.75 -8.086 1 97.44 87 PRO A N 1
ATOM 710 C CA . PRO A 1 87 ? 8.383 -32.719 -7.172 1 97.44 87 PRO A CA 1
ATOM 711 C C . PRO A 1 87 ? 8.32 -31.344 -7.832 1 97.44 87 PRO A C 1
ATOM 713 O O . PRO A 1 87 ? 9.18 -31 -8.656 1 97.44 87 PRO A O 1
ATOM 716 N N . GLN A 1 88 ? 7.359 -30.578 -7.469 1 95.25 88 GLN A N 1
ATOM 717 C CA . GLN A 1 88 ? 7.172 -29.312 -8.164 1 95.25 88 GLN A CA 1
ATOM 718 C C . GLN A 1 88 ? 7.359 -28.141 -7.211 1 95.25 88 GLN A C 1
ATOM 720 O O . GLN A 1 88 ? 6.84 -28.141 -6.094 1 95.25 88 GLN A O 1
ATOM 725 N N . GLY A 1 89 ? 8.102 -27.141 -7.68 1 91.81 89 GLY A N 1
ATOM 726 C CA . GLY A 1 89 ? 8.242 -25.891 -6.957 1 91.81 89 GLY A CA 1
ATOM 727 C C . GLY A 1 89 ? 8.922 -26.047 -5.609 1 91.81 89 GLY A C 1
ATOM 728 O O . GLY A 1 89 ? 10.055 -26.531 -5.535 1 91.81 89 GLY A O 1
ATOM 729 N N . GLY A 1 90 ? 8.227 -25.766 -4.512 1 92.75 90 GLY A N 1
ATOM 730 C CA . GLY A 1 90 ? 8.719 -25.781 -3.145 1 92.75 90 GLY A CA 1
ATOM 731 C C . GLY A 1 90 ? 9.305 -27.125 -2.736 1 92.75 90 GLY A C 1
ATOM 732 O O . GLY A 1 90 ? 10.406 -27.172 -2.191 1 92.75 90 GLY A O 1
ATOM 733 N N . PRO A 1 91 ? 8.602 -28.109 -2.984 1 96.88 91 PRO A N 1
ATOM 734 C CA . PRO A 1 91 ? 9.133 -29.422 -2.637 1 96.88 91 PRO A CA 1
ATOM 735 C C . PRO A 1 91 ? 10.492 -29.703 -3.291 1 96.88 91 PRO A C 1
ATOM 737 O O . PRO A 1 91 ? 11.398 -30.219 -2.639 1 96.88 91 PRO A O 1
ATOM 740 N N . MET A 1 92 ? 10.633 -29.344 -4.508 1 95.62 92 MET A N 1
ATOM 741 C CA . MET A 1 92 ? 11.891 -29.609 -5.199 1 95.62 92 MET A CA 1
ATOM 742 C C . MET A 1 92 ? 13.031 -28.812 -4.582 1 95.62 92 MET A C 1
ATOM 744 O O . MET A 1 92 ? 14.141 -29.328 -4.43 1 95.62 92 MET A O 1
ATOM 748 N N . THR A 1 93 ? 12.797 -27.641 -4.203 1 92.62 93 THR A N 1
ATOM 749 C CA . THR A 1 93 ? 13.812 -26.75 -3.664 1 92.62 93 THR A CA 1
ATOM 750 C C . THR A 1 93 ? 14.047 -27.016 -2.18 1 92.62 93 THR A C 1
ATOM 752 O O . THR A 1 93 ? 15.172 -26.922 -1.694 1 92.62 93 THR A O 1
ATOM 755 N N . GLY A 1 94 ? 13.047 -27.375 -1.49 1 94.94 94 GLY A N 1
ATOM 756 C CA . GLY A 1 94 ? 13.078 -27.266 -0.04 1 94.94 94 GLY A CA 1
ATOM 757 C C . GLY A 1 94 ? 13.336 -28.594 0.654 1 94.94 94 GLY A C 1
ATOM 758 O O . GLY A 1 94 ? 13.805 -28.609 1.793 1 94.94 94 GLY A O 1
ATOM 759 N N . ILE A 1 95 ? 12.992 -29.719 0.067 1 98 95 ILE A N 1
ATOM 760 C CA . ILE A 1 95 ? 13.188 -31 0.722 1 98 95 ILE A CA 1
ATOM 761 C C . ILE A 1 95 ? 14.68 -31.234 0.956 1 98 95 ILE A C 1
ATOM 763 O O . ILE A 1 95 ? 15.477 -31.172 0.019 1 98 95 ILE A O 1
ATOM 767 N N . GLY A 1 96 ? 15.008 -31.359 2.139 1 97.06 96 GLY A N 1
ATOM 768 C CA . GLY A 1 96 ? 16.391 -31.609 2.498 1 97.06 96 GLY A CA 1
ATOM 769 C C . GLY A 1 96 ? 17.234 -30.344 2.564 1 97.06 96 GLY A C 1
ATOM 770 O O . GLY A 1 96 ? 18.453 -30.422 2.676 1 97.06 96 GLY A O 1
ATOM 771 N N . ASN A 1 97 ? 16.641 -29.234 2.426 1 95 97 ASN A N 1
ATOM 772 C CA . ASN A 1 97 ? 17.359 -27.953 2.539 1 95 97 ASN A CA 1
ATOM 773 C C . ASN A 1 97 ? 17.219 -27.359 3.938 1 95 97 ASN A C 1
ATOM 775 O O . ASN A 1 97 ? 16.234 -26.672 4.23 1 95 97 ASN A O 1
ATOM 779 N N . ASP A 1 98 ? 18.188 -27.422 4.746 1 92.94 98 ASP A N 1
ATOM 780 C CA . ASP A 1 98 ? 18.156 -26.906 6.109 1 92.94 98 ASP A CA 1
ATOM 781 C C . ASP A 1 98 ? 18.906 -25.578 6.207 1 92.94 98 ASP A C 1
ATOM 783 O O . ASP A 1 98 ? 19.109 -25.062 7.305 1 92.94 98 ASP A O 1
ATOM 787 N N . LEU A 1 99 ? 19.297 -25.125 5.066 1 92.12 99 LEU A N 1
ATOM 788 C CA . LEU A 1 99 ? 20.094 -23.906 5.047 1 92.12 99 LEU A CA 1
ATOM 789 C C . LEU A 1 99 ? 19.203 -22.672 4.949 1 92.12 99 LEU A C 1
ATOM 791 O O . LEU A 1 99 ? 19.672 -21.547 5.113 1 92.12 99 LEU A O 1
ATOM 795 N N . GLN A 1 100 ? 17.953 -22.906 4.73 1 88.56 100 GLN A N 1
ATOM 796 C CA . GLN A 1 100 ? 16.984 -21.828 4.652 1 88.56 100 GLN A CA 1
ATOM 797 C C . GLN A 1 100 ? 15.773 -22.125 5.539 1 88.56 100 GLN A C 1
ATOM 799 O O . GLN A 1 100 ? 15.344 -23.266 5.66 1 88.56 100 GLN A O 1
ATOM 804 N N . ILE A 1 101 ? 15.266 -21.094 6.152 1 91 101 ILE A N 1
ATOM 805 C CA . ILE A 1 101 ? 14.023 -21.188 6.91 1 91 101 ILE A CA 1
ATOM 806 C C . ILE A 1 101 ? 12.844 -20.828 6.016 1 91 101 ILE A C 1
ATOM 808 O O . ILE A 1 101 ? 12.453 -19.656 5.945 1 91 101 ILE A O 1
ATOM 812 N N . ALA A 1 102 ? 12.258 -21.812 5.383 1 91.69 102 ALA A N 1
ATOM 813 C CA . ALA A 1 102 ? 11.18 -21.594 4.418 1 91.69 102 ALA A CA 1
ATOM 814 C C . ALA A 1 102 ? 10.234 -22.797 4.367 1 91.69 102 ALA A C 1
ATOM 816 O O . ALA A 1 102 ? 10.633 -23.922 4.684 1 91.69 102 ALA A O 1
ATOM 817 N N . SER A 1 103 ? 9.047 -22.516 4.023 1 95.38 103 SER A N 1
ATOM 818 C CA . SER A 1 103 ? 8.062 -23.578 3.775 1 95.38 103 SER A CA 1
ATOM 819 C C . SER A 1 103 ? 8.336 -24.281 2.455 1 95.38 103 SER A C 1
ATOM 821 O O . SER A 1 103 ? 8.898 -23.688 1.53 1 95.38 103 SER A O 1
ATOM 823 N N . ILE A 1 104 ? 7.945 -25.531 2.369 1 96.25 104 ILE A N 1
ATOM 824 C CA . ILE A 1 104 ? 8.07 -26.234 1.093 1 96.25 104 ILE A CA 1
ATOM 825 C C . ILE A 1 104 ? 6.719 -26.266 0.382 1 96.25 104 ILE A C 1
ATOM 827 O O . ILE A 1 104 ? 6.617 -26.734 -0.753 1 96.25 104 ILE A O 1
ATOM 831 N N . SER A 1 105 ? 5.645 -25.719 1.104 1 96.88 105 SER A N 1
ATOM 832 C CA . SER A 1 105 ? 4.371 -25.547 0.413 1 96.88 105 SER A CA 1
ATOM 833 C C . SER A 1 105 ? 4.48 -24.5 -0.686 1 96.88 105 SER A C 1
ATOM 835 O O . SER A 1 105 ? 5.156 -23.469 -0.513 1 96.88 105 SER A O 1
ATOM 837 N N . ASN A 1 106 ? 3.795 -24.828 -1.776 1 94.56 106 ASN A N 1
ATOM 838 C CA . ASN A 1 106 ? 3.85 -23.922 -2.918 1 94.56 106 ASN A CA 1
ATOM 839 C C . ASN A 1 106 ? 2.992 -22.672 -2.689 1 94.56 106 ASN A C 1
ATOM 841 O O . ASN A 1 106 ? 3.344 -21.578 -3.137 1 94.56 106 ASN A O 1
ATOM 845 N N . CYS A 1 107 ? 1.843 -22.906 -2.15 1 95.31 107 CYS A N 1
ATOM 846 C CA . CYS A 1 107 ? 0.892 -21.797 -2.039 1 95.31 107 CYS A CA 1
ATOM 847 C C . CYS A 1 107 ? -0.025 -22 -0.837 1 95.31 107 CYS A C 1
ATOM 849 O O . CYS A 1 107 ? -0.11 -23.094 -0.285 1 95.31 107 CYS A O 1
ATOM 851 N N . PHE A 1 108 ? -0.674 -20.938 -0.444 1 97.88 108 PHE A N 1
ATOM 852 C CA . PHE A 1 108 ? -1.602 -20.875 0.679 1 97.88 108 PHE A CA 1
ATOM 853 C C . PHE A 1 108 ? -2.834 -20.047 0.321 1 97.88 108 PHE A C 1
ATOM 855 O O . PHE A 1 108 ? -2.785 -19.219 -0.583 1 97.88 108 PHE A O 1
ATOM 862 N N . VAL A 1 109 ? -3.918 -20.359 0.974 1 98.19 109 VAL A N 1
ATOM 863 C CA . VAL A 1 109 ? -5.062 -19.453 1 1 98.19 109 VAL A CA 1
ATOM 864 C C . VAL A 1 109 ? -5.305 -18.969 2.426 1 98.19 109 VAL A C 1
ATOM 866 O O . VAL A 1 109 ? -5.188 -19.734 3.381 1 98.19 109 VAL A O 1
ATOM 869 N N . ILE A 1 110 ? -5.496 -17.688 2.555 1 97.5 110 ILE A N 1
ATOM 870 C CA . ILE A 1 110 ? -5.789 -17.109 3.861 1 97.5 110 ILE A CA 1
ATOM 871 C C . ILE A 1 110 ? -7.168 -16.453 3.84 1 97.5 110 ILE A C 1
ATOM 873 O O . ILE A 1 110 ? -7.754 -16.266 2.773 1 97.5 110 ILE A O 1
ATOM 877 N N . GLY A 1 111 ? -7.648 -16.172 5.02 1 94.19 111 GLY A N 1
ATOM 878 C CA . GLY A 1 111 ? -8.977 -15.586 5.188 1 94.19 111 GLY A CA 1
ATOM 879 C C . GLY A 1 111 ? -9.453 -15.602 6.625 1 94.19 111 GLY A C 1
ATOM 880 O O . GLY A 1 111 ? -8.859 -16.266 7.477 1 94.19 111 GLY A O 1
ATOM 881 N N . HIS A 1 112 ? -10.484 -14.859 6.852 1 87.69 112 HIS A N 1
ATOM 882 C CA . HIS A 1 112 ? -11.062 -14.75 8.188 1 87.69 112 HIS A CA 1
ATOM 883 C C . HIS A 1 112 ? -12.156 -15.781 8.406 1 87.69 112 HIS A C 1
ATOM 885 O O . HIS A 1 112 ? -12.852 -16.156 7.461 1 87.69 112 HIS A O 1
ATOM 891 N N . GLU A 1 113 ? -12.227 -16.266 9.562 1 79.12 113 GLU A N 1
ATOM 892 C CA . GLU A 1 113 ? -13.32 -17.156 9.906 1 79.12 113 GLU A CA 1
ATOM 893 C C . GLU A 1 113 ? -14.648 -16.406 9.984 1 79.12 113 GLU A C 1
ATOM 895 O O . GLU A 1 113 ? -15.664 -16.859 9.453 1 79.12 113 GLU A O 1
ATOM 900 N N . LYS A 1 114 ? -14.594 -15.281 10.68 1 79.31 114 LYS A N 1
ATOM 901 C CA . LYS A 1 114 ? -15.742 -14.383 10.766 1 79.31 114 LYS A CA 1
ATOM 902 C C . LYS A 1 114 ? -15.547 -13.156 9.883 1 79.31 114 LYS A C 1
ATOM 904 O O . LYS A 1 114 ? -14.406 -12.781 9.578 1 79.31 114 LYS A O 1
ATOM 909 N N . PRO A 1 115 ? -16.703 -12.68 9.406 1 75.69 115 PRO A N 1
ATOM 910 C CA . PRO A 1 115 ? -16.531 -11.5 8.547 1 75.69 115 PRO A CA 1
ATOM 911 C C . PRO A 1 115 ? -15.758 -10.383 9.227 1 75.69 115 PRO A C 1
ATOM 913 O O . PRO A 1 115 ? -16 -10.078 10.398 1 75.69 115 PRO A O 1
ATOM 916 N N . ALA A 1 116 ? -14.805 -9.898 8.516 1 84.5 116 ALA A N 1
ATOM 917 C CA . ALA A 1 116 ? -13.922 -8.852 9.031 1 84.5 116 ALA A CA 1
ATOM 918 C C . ALA A 1 116 ? -13.836 -7.68 8.055 1 84.5 116 ALA A C 1
ATOM 920 O O . ALA A 1 116 ? -12.742 -7.285 7.637 1 84.5 116 ALA A O 1
ATOM 921 N N . ASP A 1 117 ? -14.977 -7.121 7.797 1 89.44 117 ASP A N 1
ATOM 922 C CA . ASP A 1 117 ? -15.078 -5.926 6.965 1 89.44 117 ASP A CA 1
ATOM 923 C C . ASP A 1 117 ? -14.633 -4.684 7.734 1 89.44 117 ASP A C 1
ATOM 925 O O . ASP A 1 117 ? -15.469 -3.906 8.203 1 89.44 117 ASP A O 1
ATOM 929 N N . SER A 1 118 ? -13.344 -4.547 7.918 1 91.62 118 SER A N 1
ATOM 930 C CA . SER A 1 118 ? -12.719 -3.453 8.656 1 91.62 118 SER A CA 1
ATOM 931 C C . SER A 1 118 ? -11.273 -3.248 8.227 1 91.62 118 SER A C 1
ATOM 933 O O . SER A 1 118 ? -10.672 -4.125 7.602 1 91.62 118 SER A O 1
ATOM 935 N N . TYR A 1 119 ? -10.711 -2.072 8.539 1 92.12 119 TYR A N 1
ATOM 936 C CA . TYR A 1 119 ? -9.297 -1.834 8.25 1 92.12 119 TYR A CA 1
ATOM 937 C C . TYR A 1 119 ? -8.422 -2.854 8.961 1 92.12 119 TYR A C 1
ATOM 939 O O . TYR A 1 119 ? -7.402 -3.295 8.422 1 92.12 119 TYR A O 1
ATOM 947 N N . GLY A 1 120 ? -8.805 -3.211 10.234 1 93.94 120 GLY A N 1
ATOM 948 C CA . GLY A 1 120 ? -8.078 -4.254 10.938 1 93.94 120 GLY A CA 1
ATOM 949 C C . GLY A 1 120 ? -8.055 -5.574 10.188 1 93.94 120 GLY A C 1
ATOM 950 O O . GLY A 1 120 ? -7.012 -6.23 10.109 1 93.94 120 GLY A O 1
ATOM 951 N N . GLY A 1 121 ? -9.211 -5.934 9.656 1 95.25 121 GLY A N 1
ATOM 952 C CA . GLY A 1 121 ? -9.289 -7.152 8.867 1 95.25 121 GLY A CA 1
ATOM 953 C C . GLY A 1 121 ? -8.484 -7.086 7.578 1 95.25 121 GLY A C 1
ATOM 954 O O . GLY A 1 121 ? -7.816 -8.055 7.211 1 95.25 121 GLY A O 1
ATOM 955 N N . ILE A 1 122 ? -8.578 -6.008 6.895 1 95.31 122 ILE A N 1
ATOM 956 C CA . ILE A 1 122 ? -7.875 -5.801 5.633 1 95.31 122 ILE A CA 1
ATOM 957 C C . ILE A 1 122 ? -6.367 -5.863 5.863 1 95.31 122 ILE A C 1
ATOM 959 O O . ILE A 1 122 ? -5.648 -6.551 5.133 1 95.31 122 ILE A O 1
ATOM 963 N N . ILE A 1 123 ? -5.855 -5.191 6.852 1 96.44 123 ILE A N 1
ATOM 964 C CA . ILE A 1 123 ? -4.418 -5.094 7.082 1 96.44 123 ILE A CA 1
ATOM 965 C C . ILE A 1 123 ? -3.902 -6.406 7.672 1 96.44 123 ILE A C 1
ATOM 967 O O . ILE A 1 123 ? -2.771 -6.816 7.395 1 96.44 123 ILE A O 1
ATOM 971 N N . ARG A 1 124 ? -4.734 -7.117 8.43 1 96.38 124 ARG A N 1
ATOM 972 C CA . ARG A 1 124 ? -4.367 -8.453 8.891 1 96.38 124 ARG A CA 1
ATOM 973 C C . ARG A 1 124 ? -4.074 -9.375 7.711 1 96.38 124 ARG A C 1
ATOM 975 O O . ARG A 1 124 ? -3.057 -10.07 7.699 1 96.38 124 ARG A O 1
ATOM 982 N N . ILE A 1 125 ? -4.949 -9.406 6.75 1 96.94 125 ILE A N 1
ATOM 983 C CA . ILE A 1 125 ? -4.758 -10.219 5.555 1 96.94 125 ILE A CA 1
ATOM 984 C C . ILE A 1 125 ? -3.494 -9.773 4.82 1 96.94 125 ILE A C 1
ATOM 986 O O . ILE A 1 125 ? -2.725 -10.602 4.332 1 96.94 125 ILE A O 1
ATOM 990 N N . ASP A 1 126 ? -3.281 -8.5 4.762 1 97 126 ASP A N 1
ATOM 991 C CA . ASP A 1 126 ? -2.092 -7.949 4.117 1 97 126 ASP A CA 1
ATOM 992 C C . ASP A 1 126 ? -0.818 -8.461 4.785 1 97 126 ASP A C 1
ATOM 994 O O . ASP A 1 126 ? 0.122 -8.875 4.109 1 97 126 ASP A O 1
ATOM 998 N N . GLU A 1 127 ? -0.796 -8.391 6.086 1 97.06 127 GLU A N 1
ATOM 999 C CA . GLU A 1 127 ? 0.386 -8.852 6.809 1 97.06 127 GLU A CA 1
ATOM 1000 C C . GLU A 1 127 ? 0.604 -10.352 6.613 1 97.06 127 GLU A C 1
ATOM 1002 O O . GLU A 1 127 ? 1.733 -10.797 6.402 1 97.06 127 GLU A O 1
ATOM 1007 N N . GLU A 1 128 ? -0.455 -11.094 6.723 1 97.38 128 GLU A N 1
ATOM 1008 C CA . GLU A 1 128 ? -0.321 -12.531 6.535 1 97.38 128 GLU A CA 1
ATOM 1009 C C . GLU A 1 128 ? 0.193 -12.859 5.137 1 97.38 128 GLU A C 1
ATOM 1011 O O . GLU A 1 128 ? 1.042 -13.742 4.973 1 97.38 128 GLU A O 1
ATOM 1016 N N . GLN A 1 129 ? -0.339 -12.18 4.148 1 96.88 129 GLN A N 1
ATOM 1017 C CA . GLN A 1 129 ? 0.128 -12.344 2.773 1 96.88 129 GLN A CA 1
ATOM 1018 C C . GLN A 1 129 ? 1.634 -12.117 2.676 1 96.88 129 GLN A C 1
ATOM 1020 O O . GLN A 1 129 ? 2.354 -12.938 2.102 1 96.88 129 GLN A O 1
ATOM 1025 N N . VAL A 1 130 ? 2.094 -11.031 3.27 1 94.62 130 VAL A N 1
ATOM 1026 C CA . VAL A 1 130 ? 3.5 -10.648 3.199 1 94.62 130 VAL A CA 1
ATOM 1027 C C . VAL A 1 130 ? 4.359 -11.68 3.928 1 94.62 130 VAL A C 1
ATOM 1029 O O . VAL A 1 130 ? 5.418 -12.07 3.436 1 94.62 130 VAL A O 1
ATOM 1032 N N . GLN A 1 131 ? 3.916 -12.133 5.07 1 95.38 131 GLN A N 1
ATOM 1033 C CA . GLN A 1 131 ? 4.672 -13.086 5.871 1 95.38 131 GLN A CA 1
ATOM 1034 C C . GLN A 1 131 ? 4.805 -14.43 5.148 1 95.38 131 GLN A C 1
ATOM 1036 O O . GLN A 1 131 ? 5.836 -15.094 5.246 1 95.38 131 GLN A O 1
ATOM 1041 N N . LEU A 1 132 ? 3.797 -14.82 4.434 1 95.94 132 LEU A N 1
ATOM 1042 C CA . LEU A 1 132 ? 3.852 -16.062 3.674 1 95.94 132 LEU A CA 1
ATOM 1043 C C . LEU A 1 132 ? 4.793 -15.93 2.482 1 95.94 132 LEU A C 1
ATOM 1045 O O . LEU A 1 132 ? 5.578 -16.844 2.201 1 95.94 132 LEU A O 1
ATOM 1049 N N . MET A 1 133 ? 4.691 -14.828 1.821 1 92.44 133 MET A N 1
ATOM 1050 C CA . MET A 1 133 ? 5.547 -14.602 0.66 1 92.44 133 MET A CA 1
ATOM 1051 C C . MET A 1 133 ? 7.016 -14.547 1.068 1 92.44 133 MET A C 1
ATOM 1053 O O . MET A 1 133 ? 7.887 -15.016 0.336 1 92.44 133 MET A O 1
ATOM 1057 N N . LYS A 1 134 ? 7.219 -13.984 2.26 1 88.81 134 LYS A N 1
ATOM 1058 C CA . LYS A 1 134 ? 8.57 -13.953 2.818 1 88.81 134 LYS A CA 1
ATOM 1059 C C . LYS A 1 134 ? 9.141 -15.359 2.957 1 88.81 134 LYS A C 1
ATOM 1061 O O . LYS A 1 134 ? 10.352 -15.555 2.865 1 88.81 134 LYS A O 1
ATOM 1066 N N . ARG A 1 135 ? 8.273 -16.297 3.141 1 91.19 135 ARG A N 1
ATOM 1067 C CA . ARG A 1 135 ? 8.656 -17.688 3.318 1 91.19 135 ARG A CA 1
ATOM 1068 C C . ARG A 1 135 ? 8.406 -18.5 2.049 1 91.19 135 ARG A C 1
ATOM 1070 O O . ARG A 1 135 ? 8.148 -19.703 2.111 1 91.19 135 ARG A O 1
ATOM 1077 N N . ARG A 1 136 ? 8.289 -17.828 0.859 1 87.62 136 ARG A N 1
ATOM 1078 C CA . ARG A 1 136 ? 8.273 -18.391 -0.489 1 87.62 136 ARG A CA 1
ATOM 1079 C C . ARG A 1 136 ? 6.906 -18.953 -0.832 1 87.62 136 ARG A C 1
ATOM 1081 O O . ARG A 1 136 ? 6.785 -19.812 -1.718 1 87.62 136 ARG A O 1
ATOM 1088 N N . GLY A 1 137 ? 5.902 -18.562 -0.165 1 92.62 137 GLY A N 1
ATOM 1089 C CA . GLY A 1 137 ? 4.562 -19.047 -0.456 1 92.62 137 GLY A CA 1
ATOM 1090 C C . GLY A 1 137 ? 3.764 -18.109 -1.337 1 92.62 137 GLY A C 1
ATOM 1091 O O . GLY A 1 137 ? 3.766 -16.891 -1.117 1 92.62 137 GLY A O 1
ATOM 1092 N N . GLY A 1 138 ? 3.123 -18.703 -2.391 1 93.69 138 GLY A N 1
ATOM 1093 C CA . GLY A 1 138 ? 2.062 -17.953 -3.049 1 93.69 138 GLY A CA 1
ATOM 1094 C C . GLY A 1 138 ? 0.793 -17.859 -2.223 1 93.69 138 GLY A C 1
ATOM 1095 O O . GLY A 1 138 ? 0.562 -18.688 -1.339 1 93.69 138 GLY A O 1
ATOM 1096 N N . VAL A 1 139 ? 0.034 -16.828 -2.475 1 97.38 139 VAL A N 1
ATOM 1097 C CA . VAL A 1 139 ? -1.102 -16.609 -1.582 1 97.38 139 VAL A CA 1
ATOM 1098 C C . VAL A 1 139 ? -2.357 -16.328 -2.402 1 97.38 139 VAL A C 1
ATOM 1100 O O . VAL A 1 139 ? -2.295 -15.648 -3.43 1 97.38 139 VAL A O 1
ATOM 1103 N N . GLY A 1 140 ? -3.465 -16.922 -1.993 1 97.88 140 GLY A N 1
ATOM 1104 C CA . GLY A 1 140 ? -4.781 -16.562 -2.488 1 97.88 140 GLY A CA 1
ATOM 1105 C C . GLY A 1 140 ? -5.734 -16.141 -1.387 1 97.88 140 GLY A C 1
ATOM 1106 O O . GLY A 1 140 ? -5.656 -16.641 -0.262 1 97.88 140 GLY A O 1
ATOM 1107 N N . HIS A 1 141 ? -6.574 -15.195 -1.623 1 96.19 141 HIS A N 1
ATOM 1108 C CA . HIS A 1 141 ? -7.656 -14.867 -0.701 1 96.19 141 HIS A CA 1
ATOM 1109 C C . HIS A 1 141 ? -8.812 -14.188 -1.427 1 96.19 141 HIS A C 1
ATOM 1111 O O . HIS A 1 141 ? -8.695 -13.828 -2.6 1 96.19 141 HIS A O 1
ATOM 1117 N N . ASP A 1 142 ? -9.945 -14.148 -0.77 1 97.5 142 ASP A N 1
ATOM 1118 C CA . ASP A 1 142 ? -11.219 -13.688 -1.321 1 97.5 142 ASP A CA 1
ATOM 1119 C C . ASP A 1 142 ? -11.617 -12.336 -0.733 1 97.5 142 ASP A C 1
ATOM 1121 O O . ASP A 1 142 ? -11.398 -12.078 0.451 1 97.5 142 ASP A O 1
ATOM 1125 N N . LEU A 1 143 ? -12.203 -11.445 -1.574 1 97.25 143 LEU A N 1
ATOM 1126 C CA . LEU A 1 143 ? -12.531 -10.086 -1.162 1 97.25 143 LEU A CA 1
ATOM 1127 C C . LEU A 1 143 ? -14.031 -9.938 -0.922 1 97.25 143 LEU A C 1
ATOM 1129 O O . LEU A 1 143 ? -14.5 -8.859 -0.542 1 97.25 143 LEU A O 1
ATOM 1133 N N . SER A 1 144 ? -14.789 -10.953 -1.028 1 96.69 144 SER A N 1
ATOM 1134 C CA . SER A 1 144 ? -16.25 -10.883 -1.06 1 96.69 144 SER A CA 1
ATOM 1135 C C . SER A 1 144 ? -16.812 -10.398 0.274 1 96.69 144 SER A C 1
ATOM 1137 O O . SER A 1 144 ? -17.984 -10.023 0.363 1 96.69 144 SER A O 1
ATOM 1139 N N . HIS A 1 145 ? -16.047 -10.398 1.338 1 93.44 145 HIS A N 1
ATOM 1140 C CA . HIS A 1 145 ? -16.516 -9.984 2.658 1 93.44 145 HIS A CA 1
ATOM 1141 C C . HIS A 1 145 ? -16.359 -8.477 2.85 1 93.44 145 HIS A C 1
ATOM 1143 O O . HIS A 1 145 ? -16.859 -7.918 3.824 1 93.44 145 HIS A O 1
ATOM 1149 N N . ILE A 1 146 ? -15.703 -7.758 1.982 1 94.25 146 ILE A N 1
ATOM 1150 C CA . ILE A 1 146 ? -15.492 -6.316 2.066 1 94.25 146 ILE A CA 1
ATOM 1151 C C . ILE A 1 146 ? -16.688 -5.586 1.466 1 94.25 146 ILE A C 1
ATOM 1153 O O . ILE A 1 146 ? -17.141 -5.926 0.372 1 94.25 146 ILE A O 1
ATOM 1157 N N . ARG A 1 147 ? -17.188 -4.605 2.125 1 94 147 ARG A N 1
ATOM 1158 C CA . ARG A 1 147 ? -18.375 -3.9 1.689 1 94 147 ARG A CA 1
ATOM 1159 C C . ARG A 1 147 ? -18.156 -3.186 0.363 1 94 147 ARG A C 1
ATOM 1161 O O . ARG A 1 147 ? -17.031 -2.779 0.06 1 94 147 ARG A O 1
ATOM 1168 N N . PRO A 1 148 ? -19.172 -3.027 -0.436 1 95 148 PRO A N 1
ATOM 1169 C CA . PRO A 1 148 ? -19.031 -2.438 -1.769 1 95 148 PRO A CA 1
ATOM 1170 C C . PRO A 1 148 ? -18.906 -0.916 -1.73 1 95 148 PRO A C 1
ATOM 1172 O O . PRO A 1 148 ? -19.156 -0.298 -0.693 1 95 148 PRO A O 1
ATOM 1175 N N . THR A 1 149 ? -18.531 -0.382 -2.855 1 90.88 149 THR A N 1
ATOM 1176 C CA . THR A 1 149 ? -18.375 1.053 -3.076 1 90.88 149 THR A CA 1
ATOM 1177 C C . THR A 1 149 ? -19.672 1.784 -2.744 1 90.88 149 THR A C 1
ATOM 1179 O O . THR A 1 149 ? -20.766 1.333 -3.115 1 90.88 149 THR A O 1
ATOM 1182 N N . GLY A 1 150 ? -19.562 2.883 -1.996 1 85.44 150 GLY A N 1
ATOM 1183 C CA . GLY A 1 150 ? -20.703 3.732 -1.72 1 85.44 150 GLY A CA 1
ATOM 1184 C C . GLY A 1 150 ? -21.438 3.355 -0.441 1 85.44 150 GLY A C 1
ATOM 1185 O O . GLY A 1 150 ? -22.297 4.098 0.029 1 85.44 150 GLY A O 1
ATOM 1186 N N . SER A 1 151 ? -21.062 2.205 0.19 1 87.44 151 SER A N 1
ATOM 1187 C CA . SER A 1 151 ? -21.672 1.785 1.441 1 87.44 151 SER A CA 1
ATOM 1188 C C . SER A 1 151 ? -21.312 2.732 2.582 1 87.44 151 SER A C 1
ATOM 1190 O O . SER A 1 151 ? -20.203 3.254 2.635 1 87.44 151 SER A O 1
ATOM 1192 N N . PRO A 1 152 ? -22.25 2.947 3.447 1 79.94 152 PRO A N 1
ATOM 1193 C CA . PRO A 1 152 ? -21.969 3.826 4.586 1 79.94 152 PRO A CA 1
ATOM 1194 C C . PRO A 1 152 ? -20.922 3.242 5.539 1 79.94 152 PRO A C 1
ATOM 1196 O O . PRO A 1 152 ? -20.906 2.031 5.773 1 79.94 152 PRO A O 1
ATOM 1199 N N . VAL A 1 153 ? -20.062 4.113 6 1 76.25 153 VAL A N 1
ATOM 1200 C CA . VAL A 1 153 ? -19.094 3.725 7.016 1 76.25 153 VAL A CA 1
ATOM 1201 C C . VAL A 1 153 ? -19.172 4.684 8.203 1 76.25 153 VAL A C 1
ATOM 1203 O O . VAL A 1 153 ? -19.531 5.855 8.039 1 76.25 153 VAL A O 1
ATOM 1206 N N . LEU A 1 154 ? -18.984 4.156 9.336 1 70.75 154 LEU A N 1
ATOM 1207 C CA . LEU A 1 154 ? -19.047 4.957 10.555 1 70.75 154 LEU A CA 1
ATOM 1208 C C . LEU A 1 154 ? -17.672 5.547 10.891 1 70.75 154 LEU A C 1
ATOM 1210 O O . LEU A 1 154 ? -17.141 5.297 11.969 1 70.75 154 LEU A O 1
ATOM 1214 N N . ASN A 1 155 ? -17.031 6.105 9.883 1 65.81 155 ASN A N 1
ATOM 1215 C CA . ASN A 1 155 ? -15.75 6.773 10.07 1 65.81 155 ASN A CA 1
ATOM 1216 C C . ASN A 1 155 ? -15.672 8.07 9.281 1 65.81 155 ASN A C 1
ATOM 1218 O O . ASN A 1 155 ? -16.703 8.609 8.852 1 65.81 155 ASN A O 1
ATOM 1222 N N . SER A 1 156 ? -14.555 8.68 9.25 1 65 156 SER A N 1
ATOM 1223 C CA . SER A 1 156 ? -14.367 10.016 8.695 1 65 156 SER A CA 1
ATOM 1224 C C . SER A 1 156 ? -14.648 10.039 7.199 1 65 156 SER A C 1
ATOM 1226 O O . SER A 1 156 ? -14.875 11.109 6.621 1 65 156 SER A O 1
ATOM 1228 N N . ALA A 1 157 ? -14.656 8.859 6.523 1 63.38 157 ALA A N 1
ATOM 1229 C CA . ALA A 1 157 ? -14.867 8.812 5.078 1 63.38 157 ALA A CA 1
ATOM 1230 C C . ALA A 1 157 ? -16.359 8.906 4.742 1 63.38 157 ALA A C 1
ATOM 1232 O O . ALA A 1 157 ? -16.719 9.273 3.625 1 63.38 157 ALA A O 1
ATOM 1233 N N . LEU A 1 158 ? -17.266 8.602 5.594 1 70.19 158 LEU A N 1
ATOM 1234 C CA . LEU A 1 158 ? -18.719 8.578 5.469 1 70.19 158 LEU A CA 1
ATOM 1235 C C . LEU A 1 158 ? -19.172 7.48 4.512 1 70.19 158 LEU A C 1
ATOM 1237 O O . LEU A 1 158 ? -20.172 6.812 4.758 1 70.19 158 LEU A O 1
ATOM 1241 N N . THR A 1 159 ? -18.328 7.234 3.406 1 78.12 159 THR A N 1
ATOM 1242 C CA . THR A 1 159 ? -18.672 6.195 2.441 1 78.12 159 THR A CA 1
ATOM 1243 C C . THR A 1 159 ? -17.453 5.359 2.084 1 78.12 159 THR A C 1
ATOM 1245 O O . THR A 1 159 ? -16.328 5.867 2.061 1 78.12 159 THR A O 1
ATOM 1248 N N . SER A 1 160 ? -17.719 4.07 1.758 1 86.06 160 SER A N 1
ATOM 1249 C CA . SER A 1 160 ? -16.656 3.145 1.406 1 86.06 160 SER A CA 1
ATOM 1250 C C . SER A 1 160 ? -16.172 3.373 -0.022 1 86.06 160 SER A C 1
ATOM 1252 O O . SER A 1 160 ? -16.969 3.713 -0.903 1 86.06 160 SER A O 1
ATOM 1254 N N . THR A 1 161 ? -14.875 3.109 -0.19 1 82.56 161 THR A N 1
ATOM 1255 C CA . THR A 1 161 ? -14.281 3.223 -1.516 1 82.56 161 THR A CA 1
ATOM 1256 C C . THR A 1 161 ? -14.391 1.902 -2.273 1 82.56 161 THR A C 1
ATOM 1258 O O . THR A 1 161 ? -14.055 1.831 -3.459 1 82.56 161 THR A O 1
ATOM 1261 N N . GLY A 1 162 ? -14.883 0.867 -1.598 1 90.19 162 GLY A N 1
ATOM 1262 C CA . GLY A 1 162 ? -15.109 -0.41 -2.256 1 90.19 162 GLY A CA 1
ATOM 1263 C C . GLY A 1 162 ? -13.859 -1.274 -2.324 1 90.19 162 GLY A C 1
ATOM 1264 O O . GLY A 1 162 ? -12.914 -1.068 -1.564 1 90.19 162 GLY A O 1
ATOM 1265 N N . ILE A 1 163 ? -13.781 -2.277 -3.254 1 93.88 163 ILE A N 1
ATOM 1266 C CA . ILE A 1 163 ? -12.789 -3.348 -3.18 1 93.88 163 ILE A CA 1
ATOM 1267 C C . ILE A 1 163 ? -11.531 -2.941 -3.945 1 93.88 163 ILE A C 1
ATOM 1269 O O . ILE A 1 163 ? -10.438 -3.41 -3.639 1 93.88 163 ILE A O 1
ATOM 1273 N N . VAL A 1 164 ? -11.586 -2.062 -4.91 1 92.31 164 VAL A N 1
ATOM 1274 C CA . VAL A 1 164 ? -10.516 -1.854 -5.879 1 92.31 164 VAL A CA 1
ATOM 1275 C C . VAL A 1 164 ? -9.297 -1.253 -5.184 1 92.31 164 VAL A C 1
ATOM 1277 O O . VAL A 1 164 ? -8.172 -1.712 -5.383 1 92.31 164 VAL A O 1
ATOM 1280 N N . PRO A 1 165 ? -9.453 -0.224 -4.281 1 90.25 165 PRO A N 1
ATOM 1281 C CA . PRO A 1 165 ? -8.281 0.282 -3.564 1 90.25 165 PRO A CA 1
ATOM 1282 C C . PRO A 1 165 ? -7.566 -0.802 -2.758 1 90.25 165 PRO A C 1
ATOM 1284 O O . PRO A 1 165 ? -6.34 -0.779 -2.635 1 90.25 165 PRO A O 1
ATOM 1287 N N . PHE A 1 166 ? -8.305 -1.724 -2.277 1 94.06 166 PHE A N 1
ATOM 1288 C CA . PHE A 1 166 ? -7.691 -2.779 -1.479 1 94.06 166 PHE A CA 1
ATOM 1289 C C . PHE A 1 166 ? -7.016 -3.814 -2.375 1 94.06 166 PHE A C 1
ATOM 1291 O O . PHE A 1 166 ? -6.027 -4.434 -1.981 1 94.06 166 PHE A O 1
ATOM 1298 N N . MET A 1 167 ? -7.555 -4.043 -3.615 1 96.06 167 MET A N 1
ATOM 1299 C CA . MET A 1 167 ? -6.82 -4.832 -4.598 1 96.06 167 MET A CA 1
ATOM 1300 C C . MET A 1 167 ? -5.445 -4.23 -4.859 1 96.06 167 MET A C 1
ATOM 1302 O O . MET A 1 167 ? -4.449 -4.957 -4.934 1 96.06 167 MET A O 1
ATOM 1306 N N . GLU A 1 168 ? -5.43 -2.93 -4.969 1 92 168 GLU A N 1
ATOM 1307 C CA . GLU A 1 168 ? -4.168 -2.23 -5.203 1 92 168 GLU A CA 1
ATOM 1308 C C . GLU A 1 168 ? -3.215 -2.41 -4.023 1 92 168 GLU A C 1
ATOM 1310 O O . GLU A 1 168 ? -2.016 -2.619 -4.215 1 92 168 GLU A O 1
ATOM 1315 N N . ARG A 1 169 ? -3.73 -2.307 -2.871 1 94.31 169 ARG A N 1
ATOM 1316 C CA . ARG A 1 169 ? -2.922 -2.512 -1.674 1 94.31 169 ARG A CA 1
ATOM 1317 C C . ARG A 1 169 ? -2.242 -3.877 -1.699 1 94.31 169 ARG A C 1
ATOM 1319 O O . ARG A 1 169 ? -1.024 -3.973 -1.535 1 94.31 169 ARG A O 1
ATOM 1326 N N . TYR A 1 170 ? -3.02 -4.879 -1.867 1 96.56 170 TYR A N 1
ATOM 1327 C CA . TYR A 1 170 ? -2.486 -6.238 -1.839 1 96.56 170 TYR A CA 1
ATOM 1328 C C . TYR A 1 170 ? -1.497 -6.457 -2.977 1 96.56 1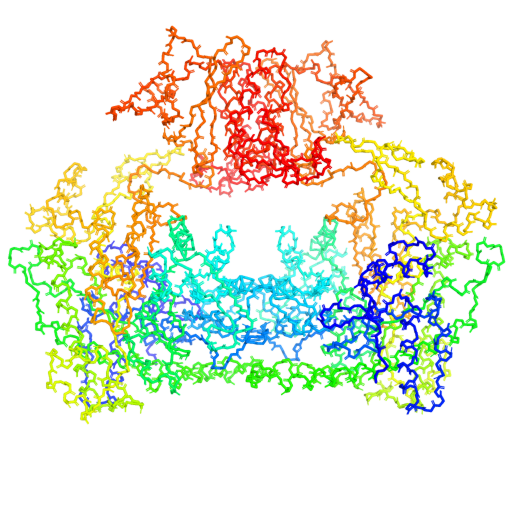70 TYR A C 1
ATOM 1330 O O . TYR A 1 170 ? -0.466 -7.109 -2.795 1 96.56 170 TYR A O 1
ATOM 1338 N N . SER A 1 171 ? -1.812 -5.938 -4.109 1 93.5 171 SER A N 1
ATOM 1339 C CA . SER A 1 171 ? -0.916 -6.004 -5.262 1 93.5 171 SER A CA 1
ATOM 1340 C C . SER A 1 171 ? 0.416 -5.32 -4.965 1 93.5 171 SER A C 1
ATOM 1342 O O . SER A 1 171 ? 1.479 -5.859 -5.281 1 93.5 171 SER A O 1
ATOM 1344 N N . ASN A 1 172 ? 0.36 -4.172 -4.402 1 88.62 172 ASN A N 1
ATOM 1345 C CA . ASN A 1 172 ? 1.571 -3.43 -4.074 1 88.62 172 ASN A CA 1
ATOM 1346 C C . ASN A 1 172 ? 2.42 -4.172 -3.043 1 88.62 172 ASN A C 1
ATOM 1348 O O . ASN A 1 172 ? 3.648 -4.172 -3.129 1 88.62 172 ASN A O 1
ATOM 1352 N N . SER A 1 173 ? 1.787 -4.738 -2.096 1 93.44 173 SER A N 1
ATOM 1353 C CA . SER A 1 173 ? 2.502 -5.52 -1.091 1 93.44 173 SER A CA 1
ATOM 1354 C C . SER A 1 173 ? 3.254 -6.684 -1.728 1 93.44 173 SER A C 1
ATOM 1356 O O . SER A 1 173 ? 4.363 -7.012 -1.308 1 93.44 173 SER A O 1
ATOM 1358 N N . THR A 1 174 ? 2.607 -7.285 -2.689 1 91.62 174 THR A N 1
ATOM 1359 C CA . THR A 1 174 ? 3.256 -8.375 -3.406 1 91.62 174 THR A CA 1
ATOM 1360 C C . THR A 1 174 ? 4.539 -7.898 -4.074 1 91.62 174 THR A C 1
ATOM 1362 O O . THR A 1 174 ? 5.555 -8.602 -4.055 1 91.62 174 THR A O 1
ATOM 1365 N N . ARG A 1 175 ? 4.555 -6.754 -4.574 1 81.88 175 ARG A N 1
ATOM 1366 C CA . ARG A 1 175 ? 5.699 -6.203 -5.285 1 81.88 175 ARG A CA 1
ATOM 1367 C C . ARG A 1 175 ? 6.789 -5.762 -4.312 1 81.88 175 ARG A C 1
ATOM 1369 O O . ARG A 1 175 ? 7.973 -5.734 -4.668 1 81.88 175 ARG A O 1
ATOM 1376 N N . GLU A 1 176 ? 6.32 -5.355 -3.191 1 80.69 176 GLU A N 1
ATOM 1377 C CA . GLU A 1 176 ? 7.242 -4.879 -2.166 1 80.69 176 GLU A CA 1
ATOM 1378 C C . GLU A 1 176 ? 8.117 -6.016 -1.646 1 80.69 176 GLU A C 1
ATOM 1380 O O . GLU A 1 176 ? 9.273 -5.793 -1.28 1 80.69 176 GLU A O 1
ATOM 1385 N N . VAL A 1 177 ? 7.527 -7.203 -1.555 1 76.75 177 VAL A N 1
ATOM 1386 C CA . VAL A 1 177 ? 8.258 -8.336 -0.984 1 76.75 177 VAL A CA 1
ATOM 1387 C C . VAL A 1 177 ? 9.172 -8.945 -2.041 1 76.75 177 VAL A C 1
ATOM 1389 O O . VAL A 1 177 ? 8.711 -9.344 -3.113 1 76.75 177 VAL A O 1
ATOM 1392 N N . ALA A 1 178 ? 10.383 -8.32 -2.256 1 57.59 178 ALA A N 1
ATOM 1393 C CA . ALA A 1 178 ? 11.305 -8.898 -3.227 1 57.59 178 ALA A CA 1
ATOM 1394 C C . ALA A 1 178 ? 11.688 -10.328 -2.836 1 57.59 178 ALA A C 1
ATOM 1396 O O . ALA A 1 178 ? 11.789 -10.641 -1.648 1 57.59 178 ALA A O 1
ATOM 1397 N N . GLN A 1 179 ? 11.453 -11.312 -3.58 1 49.84 179 GLN A N 1
ATOM 1398 C CA . GLN A 1 179 ? 11.867 -12.688 -3.305 1 49.84 179 GLN A CA 1
ATOM 1399 C C . GLN A 1 179 ? 13.078 -13.078 -4.148 1 49.84 179 GLN A C 1
ATOM 1401 O O . GLN A 1 179 ? 12.93 -13.484 -5.301 1 49.84 179 GLN A O 1
ATOM 1406 N N . ASP A 1 180 ? 14.266 -12.75 -3.809 1 46.78 180 ASP A N 1
ATOM 1407 C CA . ASP A 1 180 ? 15.508 -13.211 -4.426 1 46.78 180 ASP A CA 1
ATOM 1408 C C . ASP A 1 180 ? 15.227 -13.922 -5.746 1 46.78 180 ASP A C 1
ATOM 1410 O O . ASP A 1 180 ? 15.469 -15.125 -5.875 1 46.78 180 ASP A O 1
ATOM 1414 N N . GLY A 1 181 ? 14.695 -13.258 -6.699 1 47.22 181 GLY A N 1
ATOM 1415 C CA . GLY A 1 181 ? 14.5 -13.914 -7.98 1 47.22 181 GLY A CA 1
ATOM 1416 C C . GLY A 1 181 ? 13.07 -14.367 -8.211 1 47.22 181 GLY A C 1
ATOM 1417 O O . GLY A 1 181 ? 12.672 -14.641 -9.344 1 47.22 181 GLY A O 1
ATOM 1418 N N . ARG A 1 182 ? 12.422 -14.664 -7.055 1 50.25 182 ARG A N 1
ATOM 1419 C CA . ARG A 1 182 ? 11.031 -15.031 -7.301 1 50.25 182 ARG A CA 1
ATOM 1420 C C . ARG A 1 182 ? 10.086 -13.922 -6.859 1 50.25 182 ARG A C 1
ATOM 1422 O O . ARG A 1 182 ? 10.258 -13.336 -5.793 1 50.25 182 ARG A O 1
ATOM 1429 N N . ARG A 1 183 ? 9.375 -13.57 -7.707 1 57.06 183 ARG A N 1
ATOM 1430 C CA . ARG A 1 183 ? 8.352 -12.57 -7.438 1 57.06 183 ARG A CA 1
ATOM 1431 C C . ARG A 1 183 ? 7.18 -13.172 -6.672 1 57.06 183 ARG A C 1
ATOM 1433 O O . ARG A 1 183 ? 6.887 -14.359 -6.812 1 57.06 183 ARG A O 1
ATOM 1440 N N . GLY A 1 184 ? 6.613 -12.594 -5.672 1 73.25 184 GLY A N 1
ATOM 1441 C CA . GLY A 1 184 ? 5.379 -12.977 -5 1 73.25 184 GLY A CA 1
ATOM 1442 C C . GLY A 1 184 ? 4.238 -13.258 -5.961 1 73.25 184 GLY A C 1
ATOM 1443 O O . GLY A 1 184 ? 4.191 -12.703 -7.059 1 73.25 184 GLY A O 1
ATOM 1444 N N . ALA A 1 185 ? 3.479 -14.344 -5.672 1 88.5 185 ALA A N 1
ATOM 1445 C CA . ALA A 1 185 ? 2.295 -14.68 -6.457 1 88.5 185 ALA A CA 1
ATOM 1446 C C . ALA A 1 185 ? 1.022 -14.516 -5.633 1 88.5 185 ALA A C 1
ATOM 1448 O O . ALA A 1 185 ? 0.953 -14.969 -4.488 1 88.5 185 ALA A O 1
ATOM 1449 N N . LEU A 1 186 ? 0.062 -13.781 -6.188 1 96.19 186 LEU A N 1
ATOM 1450 C CA . LEU A 1 186 ? -1.164 -13.461 -5.465 1 96.19 186 LEU A CA 1
ATOM 1451 C C . LEU A 1 186 ? -2.391 -13.742 -6.324 1 96.19 186 LEU A C 1
ATOM 1453 O O . LEU A 1 186 ? -2.41 -13.414 -7.512 1 96.19 186 LEU A O 1
ATOM 1457 N N . MET A 1 187 ? -3.369 -14.438 -5.715 1 97.5 187 MET A N 1
ATOM 1458 C CA . MET A 1 187 ? -4.699 -14.594 -6.293 1 97.5 187 MET A CA 1
ATOM 1459 C C . MET A 1 187 ? -5.738 -13.828 -5.48 1 97.5 187 MET A C 1
ATOM 1461 O O . MET A 1 187 ? -5.867 -14.039 -4.273 1 97.5 187 MET A O 1
ATOM 1465 N N . LEU A 1 188 ? -6.41 -12.891 -6.152 1 98.31 188 LEU A N 1
ATOM 1466 C CA . LEU A 1 188 ? -7.582 -12.234 -5.582 1 98.31 188 LEU A CA 1
ATOM 1467 C C . LEU A 1 188 ? -8.859 -12.719 -6.266 1 98.31 188 LEU A C 1
ATOM 1469 O O . LEU A 1 188 ? -8.953 -12.711 -7.492 1 98.31 188 LEU A O 1
ATOM 1473 N N . SER A 1 189 ? -9.812 -13.164 -5.473 1 98.44 189 SER A N 1
ATOM 1474 C CA . SER A 1 189 ? -11.086 -13.594 -6.035 1 98.44 189 SER A CA 1
ATOM 1475 C C . SER A 1 189 ? -12.242 -12.773 -5.473 1 98.44 189 SER A C 1
ATOM 1477 O O . SER A 1 189 ? -12.117 -12.164 -4.41 1 98.44 189 SER A O 1
ATOM 1479 N N . LEU A 1 190 ? -13.32 -12.703 -6.203 1 98.5 190 LEU A N 1
ATOM 1480 C CA . LEU A 1 190 ? -14.547 -12.023 -5.801 1 98.5 190 LEU A CA 1
ATOM 1481 C C . LEU A 1 190 ? -15.773 -12.75 -6.348 1 98.5 190 LEU A C 1
ATOM 1483 O O . LEU A 1 190 ? -15.781 -13.188 -7.5 1 98.5 190 LEU A O 1
ATOM 1487 N N . SER A 1 191 ? -16.766 -12.828 -5.516 1 98.5 191 SER A N 1
ATOM 1488 C CA . SER A 1 191 ? -18.031 -13.422 -5.957 1 98.5 191 SER A CA 1
ATOM 1489 C C . SER A 1 191 ? -18.75 -12.523 -6.953 1 98.5 191 SER A C 1
ATOM 1491 O O . SER A 1 191 ? -18.812 -11.305 -6.762 1 98.5 191 SER A O 1
ATOM 1493 N N . ILE A 1 192 ? -19.328 -13.109 -7.941 1 98.62 192 ILE A N 1
ATOM 1494 C CA . ILE A 1 192 ? -20.109 -12.391 -8.945 1 98.62 192 ILE A CA 1
ATOM 1495 C C . ILE A 1 192 ? -21.344 -11.773 -8.289 1 98.62 192 ILE A C 1
ATOM 1497 O O . ILE A 1 192 ? -21.953 -10.852 -8.836 1 98.62 192 ILE A O 1
ATOM 1501 N N . LYS A 1 193 ? -21.703 -12.266 -7.133 1 98.25 193 LYS A N 1
ATOM 1502 C CA . LYS A 1 193 ? -22.859 -11.789 -6.402 1 98.25 193 LYS A CA 1
ATOM 1503 C C . LYS A 1 193 ? -22.562 -10.469 -5.695 1 98.25 193 LYS A C 1
ATOM 1505 O O . LYS A 1 193 ? -23.484 -9.773 -5.258 1 98.25 193 LYS A O 1
ATOM 1510 N N . HIS A 1 194 ? -21.375 -10.133 -5.531 1 98.19 194 HIS A N 1
ATOM 1511 C CA . HIS A 1 194 ? -20.969 -8.898 -4.879 1 98.19 194 HIS A CA 1
ATOM 1512 C C . HIS A 1 194 ? -21.281 -7.684 -5.75 1 98.19 194 HIS A C 1
ATOM 1514 O O . HIS A 1 194 ? -20.969 -7.676 -6.945 1 98.19 194 HIS A O 1
ATOM 1520 N N . PRO A 1 195 ? -21.75 -6.629 -5.246 1 97.81 195 PRO A N 1
ATOM 1521 C CA . PRO A 1 195 ? -22.125 -5.457 -6.039 1 97.81 195 PRO A CA 1
ATOM 1522 C C . PRO A 1 195 ? -20.938 -4.785 -6.711 1 97.81 195 PRO A C 1
ATOM 1524 O O . PRO A 1 195 ? -21.109 -4.047 -7.688 1 97.81 195 PRO A O 1
ATOM 1527 N N . ASP A 1 196 ? -19.75 -5.016 -6.234 1 97.38 196 ASP A N 1
ATOM 1528 C CA . ASP A 1 196 ? -18.547 -4.438 -6.844 1 97.38 196 ASP A CA 1
ATOM 1529 C C . ASP A 1 196 ? -17.984 -5.359 -7.922 1 97.38 196 ASP A C 1
ATOM 1531 O O . ASP A 1 196 ? -16.875 -5.145 -8.398 1 97.38 196 ASP A O 1
ATOM 1535 N N . ALA A 1 197 ? -18.672 -6.344 -8.367 1 98.38 197 ALA A N 1
ATOM 1536 C CA . ALA A 1 197 ? -18.172 -7.324 -9.32 1 98.38 197 ALA A CA 1
ATOM 1537 C C . ALA A 1 197 ? -17.703 -6.648 -10.609 1 98.38 197 ALA A C 1
ATOM 1539 O O . ALA A 1 197 ? -16.641 -6.969 -11.141 1 98.38 197 ALA A O 1
ATOM 1540 N N . GLU A 1 198 ? -18.484 -5.77 -11.109 1 97.25 198 GLU A N 1
ATOM 1541 C CA . GLU A 1 198 ? -18.109 -5.094 -12.352 1 97.25 198 GLU A CA 1
ATOM 1542 C C . GLU A 1 198 ? -16.812 -4.305 -12.188 1 97.25 198 GLU A C 1
ATOM 1544 O O . GLU A 1 198 ? -15.953 -4.332 -13.062 1 97.25 198 GLU A O 1
ATOM 1549 N N . ARG A 1 199 ? -16.703 -3.611 -11.086 1 95.81 199 ARG A N 1
ATOM 1550 C CA . ARG A 1 199 ? -15.5 -2.852 -10.805 1 95.81 199 ARG A CA 1
ATOM 1551 C C . ARG A 1 199 ? -14.289 -3.773 -10.68 1 95.81 199 ARG A C 1
ATOM 1553 O O . ARG A 1 199 ? -13.195 -3.428 -11.125 1 95.81 199 ARG A O 1
ATOM 1560 N N . PHE A 1 200 ? -14.477 -4.863 -10.039 1 97.62 200 PHE A N 1
ATOM 1561 C CA . PHE A 1 200 ? -13.438 -5.879 -9.914 1 97.62 200 PHE A CA 1
ATOM 1562 C C . PHE A 1 200 ? -12.977 -6.359 -11.289 1 97.62 200 PHE A C 1
ATOM 1564 O O . PHE A 1 200 ? -11.773 -6.469 -11.547 1 97.62 200 PHE A O 1
ATOM 1571 N N . ILE A 1 201 ? -13.883 -6.602 -12.117 1 97.25 201 ILE A N 1
ATOM 1572 C CA . ILE A 1 201 ? -13.633 -7.105 -13.469 1 97.25 201 ILE A CA 1
ATOM 1573 C C . ILE A 1 201 ? -12.844 -6.07 -14.266 1 97.25 201 ILE A C 1
ATOM 1575 O O . ILE A 1 201 ? -11.961 -6.426 -15.047 1 97.25 201 ILE A O 1
ATOM 1579 N N . ASP A 1 202 ? -13.016 -4.859 -13.969 1 95.12 202 ASP A N 1
ATOM 1580 C CA . ASP A 1 202 ? -12.406 -3.773 -14.727 1 95.12 202 ASP A CA 1
ATOM 1581 C C . ASP A 1 202 ? -11.094 -3.33 -14.102 1 95.12 202 ASP A C 1
ATOM 1583 O O . ASP A 1 202 ? -10.367 -2.518 -14.672 1 95.12 202 ASP A O 1
ATOM 1587 N N . ALA A 1 203 ? -10.836 -3.814 -12.961 1 93 203 ALA A N 1
ATOM 1588 C CA . ALA A 1 203 ? -9.781 -3.252 -12.125 1 93 203 ALA A CA 1
ATOM 1589 C C . ALA A 1 203 ? -8.438 -3.279 -12.844 1 93 203 ALA A C 1
ATOM 1591 O O . ALA A 1 203 ? -7.609 -2.383 -12.664 1 93 203 ALA A O 1
ATOM 1592 N N . LYS A 1 204 ? -8.133 -4.25 -13.68 1 88.81 204 LYS A N 1
ATOM 1593 C CA . LYS A 1 204 ? -6.82 -4.398 -14.312 1 88.81 204 LYS A CA 1
ATOM 1594 C C . LYS A 1 204 ? -6.812 -3.809 -15.719 1 88.81 204 LYS A C 1
ATOM 1596 O O . LYS A 1 204 ? -5.812 -3.914 -16.438 1 88.81 204 LYS A O 1
ATOM 1601 N N . LEU A 1 205 ? -7.883 -3.236 -16.125 1 81.88 205 LEU A N 1
ATOM 1602 C CA . LEU A 1 205 ? -7.906 -2.588 -17.422 1 81.88 205 LEU A CA 1
ATOM 1603 C C . LEU A 1 205 ? -7.055 -1.324 -17.422 1 81.88 205 LEU A C 1
ATOM 1605 O O . LEU A 1 205 ? -6.523 -0.924 -18.453 1 81.88 205 LEU A O 1
ATOM 1609 N N . GLU A 1 206 ? -6.992 -0.749 -16.203 1 73.62 206 GLU A N 1
ATOM 1610 C CA . GLU A 1 206 ? -6.113 0.412 -16.109 1 73.62 206 GLU A CA 1
ATOM 1611 C C . GLU A 1 206 ? -4.648 -0.012 -16.016 1 73.62 206 GLU A C 1
ATOM 1613 O O . GLU A 1 206 ? -4.285 -0.816 -15.148 1 73.62 206 GLU A O 1
ATOM 1618 N N . GLN A 1 207 ? -3.883 0.544 -16.875 1 66.25 207 GLN A N 1
ATOM 1619 C CA . GLN A 1 207 ? -2.479 0.154 -16.953 1 66.25 207 GLN A CA 1
ATOM 1620 C C . GLN A 1 207 ? -1.74 0.516 -15.664 1 66.25 207 GLN A C 1
ATOM 1622 O O . GLN A 1 207 ? -1.941 1.6 -15.109 1 66.25 207 GLN A O 1
ATOM 1627 N N . GLY A 1 208 ? -1.053 -0.411 -15.227 1 71.44 208 GLY A N 1
ATOM 1628 C CA . GLY A 1 208 ? -0.171 -0.166 -14.094 1 71.44 208 GLY A CA 1
ATOM 1629 C C . GLY A 1 208 ? -0.835 -0.417 -12.758 1 71.44 208 GLY A C 1
ATOM 1630 O O . GLY A 1 208 ? -0.185 -0.339 -11.711 1 71.44 208 GLY A O 1
ATOM 1631 N N . LYS A 1 209 ? -2.074 -0.713 -12.836 1 82.38 209 LYS A N 1
ATOM 1632 C CA . LYS A 1 209 ? -2.771 -0.955 -11.578 1 82.38 209 LYS A CA 1
ATOM 1633 C C . LYS A 1 209 ? -2.932 -2.449 -11.312 1 82.38 209 LYS A C 1
ATOM 1635 O O . LYS A 1 209 ? -3.117 -3.232 -12.25 1 82.38 209 LYS A O 1
ATOM 1640 N N . VAL A 1 210 ? -2.834 -2.852 -10.141 1 90.44 210 VAL A N 1
ATOM 1641 C CA . VAL A 1 210 ? -3.049 -4.207 -9.648 1 90.44 210 VAL A CA 1
ATOM 1642 C C . VAL A 1 210 ? -2.189 -5.188 -10.445 1 90.44 210 VAL A C 1
ATOM 1644 O O . VAL A 1 210 ? -2.688 -6.203 -10.93 1 90.44 210 VAL A O 1
ATOM 1647 N N . THR A 1 211 ? -0.961 -4.891 -10.602 1 84.94 211 THR A N 1
ATOM 1648 C CA . THR A 1 211 ? -0.071 -5.672 -11.453 1 84.94 211 THR A CA 1
ATOM 1649 C C . THR A 1 211 ? 0.52 -6.848 -10.68 1 84.94 211 THR A C 1
ATOM 1651 O O . THR A 1 211 ? 1.037 -7.793 -11.273 1 84.94 211 THR A O 1
ATOM 1654 N N . GLY A 1 212 ? 0.435 -6.855 -9.438 1 88.62 212 GLY A N 1
ATOM 1655 C CA . GLY A 1 212 ? 1.052 -7.895 -8.633 1 88.62 212 GLY A CA 1
ATOM 1656 C C . GLY A 1 212 ? 0.073 -8.961 -8.188 1 88.62 212 GLY A C 1
ATOM 1657 O O . GLY A 1 212 ? 0.305 -9.641 -7.184 1 88.62 212 GLY A O 1
ATOM 1658 N N . ALA A 1 213 ? -1.092 -9.086 -8.922 1 93.81 213 ALA A N 1
ATOM 1659 C CA . ALA A 1 213 ? -2.113 -10.055 -8.523 1 93.81 213 ALA A CA 1
ATOM 1660 C C . ALA A 1 213 ? -2.797 -10.664 -9.742 1 93.81 213 ALA A C 1
ATOM 1662 O O . ALA A 1 213 ? -3.023 -9.984 -10.742 1 93.81 213 ALA A O 1
ATOM 1663 N N . ASN A 1 214 ? -2.977 -11.984 -9.68 1 92.94 214 ASN A N 1
ATOM 1664 C CA . ASN A 1 214 ? -3.988 -12.586 -10.539 1 92.94 214 ASN A CA 1
ATOM 1665 C C . ASN A 1 214 ? -5.395 -12.375 -9.984 1 92.94 214 ASN A C 1
ATOM 1667 O O . ASN A 1 214 ? -5.59 -12.375 -8.766 1 92.94 214 ASN A O 1
ATOM 1671 N N . VAL A 1 215 ? -6.332 -12.148 -10.898 1 96.38 215 VAL A N 1
ATOM 1672 C CA . VAL A 1 215 ? -7.691 -11.906 -10.43 1 96.38 215 VAL A CA 1
ATOM 1673 C C . VAL A 1 215 ? -8.656 -12.883 -11.109 1 96.38 215 VAL A C 1
ATOM 1675 O O . VAL A 1 215 ? -8.539 -13.133 -12.312 1 96.38 215 VAL A O 1
ATOM 1678 N N . SER A 1 216 ? -9.492 -13.453 -10.359 1 97.94 216 SER A N 1
ATOM 1679 C CA . SER A 1 216 ? -10.5 -14.359 -10.891 1 97.94 216 SER A CA 1
ATOM 1680 C C . SER A 1 216 ? -11.875 -14.094 -10.273 1 97.94 216 SER A C 1
ATOM 1682 O O . SER A 1 216 ? -11.977 -13.844 -9.07 1 97.94 216 SER A O 1
ATOM 1684 N N . ILE A 1 217 ? -12.914 -14.102 -11.117 1 98.5 217 ILE A N 1
ATOM 1685 C CA . ILE A 1 217 ? -14.281 -13.906 -10.648 1 98.5 217 ILE A CA 1
ATOM 1686 C C . ILE A 1 217 ? -14.93 -15.258 -10.359 1 98.5 217 ILE A C 1
ATOM 1688 O O . ILE A 1 217 ? -14.781 -16.203 -11.133 1 98.5 217 ILE A O 1
ATOM 1692 N N . LYS A 1 218 ? -15.539 -15.383 -9.195 1 98.62 218 LYS A N 1
ATOM 1693 C CA . LYS A 1 218 ? -16.312 -16.562 -8.828 1 98.62 218 LYS A CA 1
ATOM 1694 C C . LYS A 1 218 ? -17.734 -16.5 -9.383 1 98.62 218 LYS A C 1
ATOM 1696 O O . LYS A 1 218 ? -18.578 -15.797 -8.828 1 98.62 218 LYS A O 1
ATOM 1701 N N . VAL A 1 219 ? -17.984 -17.312 -10.344 1 98.38 219 VAL A N 1
ATOM 1702 C CA . VAL A 1 219 ? -19.281 -17.281 -11.023 1 98.38 219 VAL A CA 1
ATOM 1703 C C . VAL A 1 219 ? -20.125 -18.453 -10.562 1 98.38 219 VAL A C 1
ATOM 1705 O O . VAL A 1 219 ? -19.656 -19.594 -10.516 1 98.38 219 VAL A O 1
ATOM 1708 N N . ASP A 1 220 ? -21.375 -18.188 -10.195 1 98.06 220 ASP A N 1
ATOM 1709 C CA . ASP A 1 220 ? -22.266 -19.266 -9.789 1 98.06 220 ASP A CA 1
ATOM 1710 C C . ASP A 1 220 ? -23.172 -19.688 -10.945 1 98.06 220 ASP A C 1
ATOM 1712 O O . ASP A 1 220 ? -23.219 -19.016 -11.977 1 98.06 220 ASP A O 1
ATOM 1716 N N . ASP A 1 221 ? -23.844 -20.828 -10.82 1 98.38 221 ASP A N 1
ATOM 1717 C CA . ASP A 1 221 ? -24.688 -21.391 -11.875 1 98.38 221 ASP A CA 1
ATOM 1718 C C . ASP A 1 221 ? -25.875 -20.469 -12.188 1 98.38 221 ASP A C 1
ATOM 1720 O O . ASP A 1 221 ? -26.297 -20.359 -13.344 1 98.38 221 ASP A O 1
ATOM 1724 N N . GLU A 1 222 ? -26.422 -19.828 -11.164 1 98.12 222 GLU A N 1
ATOM 1725 C CA . GLU A 1 222 ? -27.547 -18.922 -11.375 1 98.12 222 GLU A CA 1
ATOM 1726 C C . GLU A 1 222 ? -27.172 -17.781 -12.312 1 98.12 222 GLU A C 1
ATOM 1728 O O . GLU A 1 222 ? -27.938 -17.422 -13.203 1 98.12 222 GLU A O 1
ATOM 1733 N N . PHE A 1 223 ? -26.094 -17.188 -12.125 1 98.5 223 PHE A N 1
ATOM 1734 C CA . PHE A 1 223 ? -25.609 -16.109 -12.992 1 98.5 223 PHE A CA 1
ATOM 1735 C C . PHE A 1 223 ? -25.422 -16.609 -14.422 1 98.5 223 PHE A C 1
ATOM 1737 O O . PHE A 1 223 ? -25.828 -15.945 -15.375 1 98.5 223 PHE A O 1
ATOM 1744 N N . MET A 1 224 ? -24.656 -17.828 -14.562 1 98.5 224 MET A N 1
ATOM 1745 C CA . MET A 1 224 ? -24.438 -18.391 -15.891 1 98.5 224 MET A CA 1
ATOM 1746 C C . MET A 1 224 ? -25.75 -18.594 -16.625 1 98.5 224 MET A C 1
ATOM 1748 O O . MET A 1 224 ? -25.875 -18.219 -17.797 1 98.5 224 MET A O 1
ATOM 1752 N N . GLN A 1 225 ? -26.719 -19.109 -15.969 1 98.19 225 GLN A N 1
ATOM 1753 C CA . GLN A 1 225 ? -28.016 -19.344 -16.578 1 98.19 225 GLN A CA 1
ATOM 1754 C C . GLN A 1 225 ? -28.688 -18.016 -16.953 1 98.19 225 GLN A C 1
ATOM 1756 O O . GLN A 1 225 ? -29.281 -17.891 -18.016 1 98.19 225 GLN A O 1
ATOM 1761 N N . ALA A 1 226 ? -28.641 -17.078 -16 1 98.38 226 ALA A N 1
ATOM 1762 C CA . ALA A 1 226 ? -29.219 -15.766 -16.25 1 98.38 226 ALA A CA 1
ATOM 1763 C C . ALA A 1 226 ? -28.547 -15.102 -17.453 1 98.38 226 ALA A C 1
ATOM 1765 O O . ALA A 1 226 ? -29.234 -14.477 -18.281 1 98.38 226 ALA A O 1
ATOM 1766 N N . ALA A 1 227 ? -27.281 -15.172 -17.578 1 98.06 227 ALA A N 1
ATOM 1767 C CA . ALA A 1 227 ? -26.547 -14.578 -18.672 1 98.06 227 ALA A CA 1
ATOM 1768 C C . ALA A 1 227 ? -26.938 -15.203 -20.016 1 98.06 227 ALA A C 1
ATOM 1770 O O . ALA A 1 227 ? -27.109 -14.5 -21.016 1 98.06 227 ALA A O 1
ATOM 1771 N N . ILE A 1 228 ? -27.062 -16.547 -20.031 1 96.81 228 ILE A N 1
ATOM 1772 C CA . ILE A 1 228 ? -27.406 -17.266 -21.25 1 96.81 228 ILE A CA 1
ATOM 1773 C C . ILE A 1 228 ? -28.859 -16.969 -21.641 1 96.81 228 ILE A C 1
ATOM 1775 O O . ILE A 1 228 ? -29.156 -16.766 -22.828 1 96.81 228 ILE A O 1
ATOM 1779 N N . ASP A 1 229 ? -29.719 -16.844 -20.641 1 97.12 229 ASP A N 1
ATOM 1780 C CA . ASP A 1 229 ? -31.156 -16.672 -20.891 1 97.12 229 ASP A CA 1
ATOM 1781 C C . ASP A 1 229 ? -31.516 -15.188 -21.062 1 97.12 229 ASP A C 1
ATOM 1783 O O . ASP A 1 229 ? -32.625 -14.859 -21.438 1 97.12 229 ASP A O 1
ATOM 1787 N N . GLY A 1 230 ? -30.641 -14.352 -20.75 1 95.56 230 GLY A N 1
ATOM 1788 C CA . GLY A 1 230 ? -30.906 -12.922 -20.812 1 95.56 230 GLY A CA 1
ATOM 1789 C C . GLY A 1 230 ? -31.812 -12.43 -19.703 1 95.56 230 GLY A C 1
ATOM 1790 O O . GLY A 1 230 ? -32.688 -11.578 -19.922 1 95.56 230 GLY A O 1
ATOM 1791 N N . LYS A 1 231 ? -31.75 -12.984 -18.547 1 97.31 231 LYS A N 1
ATOM 1792 C CA . LYS A 1 231 ? -32.562 -12.617 -17.375 1 97.31 231 LYS A CA 1
ATOM 1793 C C . LYS A 1 231 ? -31.719 -11.805 -16.391 1 97.31 231 LYS A C 1
ATOM 1795 O O . LYS A 1 231 ? -30.484 -11.836 -16.438 1 97.31 231 LYS A O 1
ATOM 1800 N N . PRO A 1 232 ? -32.375 -11.102 -15.508 1 97.44 232 PRO A N 1
ATOM 1801 C CA . PRO A 1 232 ? -31.641 -10.352 -14.477 1 97.44 232 PRO A CA 1
ATOM 1802 C C . PRO A 1 232 ? -31.016 -11.258 -13.422 1 97.44 232 PRO A C 1
ATOM 1804 O O . PRO A 1 232 ? -31.453 -12.398 -13.242 1 97.44 232 PRO A O 1
ATOM 1807 N N . TYR A 1 233 ? -29.984 -10.711 -12.82 1 98.25 233 TYR A N 1
ATOM 1808 C CA . TYR A 1 233 ? -29.281 -11.383 -11.727 1 98.25 233 TYR A CA 1
ATOM 1809 C C . TYR A 1 233 ? -29.203 -10.484 -10.5 1 98.25 233 TYR A C 1
ATOM 1811 O O . TYR A 1 233 ? -28.922 -9.289 -10.617 1 98.25 233 TYR A O 1
ATOM 1819 N N . LYS A 1 234 ? -29.5 -11.039 -9.367 1 97.56 234 LYS A N 1
ATOM 1820 C CA . LYS A 1 234 ? -29.516 -10.266 -8.133 1 97.56 234 LYS A CA 1
ATOM 1821 C C . LYS A 1 234 ? -28.156 -10.297 -7.445 1 97.56 234 LYS A C 1
ATOM 1823 O O . LYS A 1 234 ? -27.641 -11.375 -7.137 1 97.56 234 LYS A O 1
ATOM 1828 N N . GLN A 1 235 ? -27.547 -9.164 -7.234 1 98.06 235 GLN A N 1
ATOM 1829 C CA . GLN A 1 235 ? -26.359 -8.992 -6.414 1 98.06 235 GLN A CA 1
ATOM 1830 C C . GLN A 1 235 ? -26.719 -8.5 -5.016 1 98.06 235 GLN A C 1
ATOM 1832 O O . GLN A 1 235 ? -27.75 -7.863 -4.824 1 98.06 235 GLN A O 1
ATOM 1837 N N . GLN A 1 236 ? -25.859 -8.82 -4.051 1 97.62 236 GLN A N 1
ATOM 1838 C CA . GLN A 1 236 ? -26.141 -8.391 -2.689 1 97.62 236 GLN A CA 1
ATOM 1839 C C . GLN A 1 236 ? -24.891 -8.391 -1.833 1 97.62 236 GLN A C 1
ATOM 1841 O O . GLN A 1 236 ? -23.891 -9.031 -2.178 1 97.62 236 GLN A O 1
ATOM 1846 N N . PHE A 1 237 ? -24.922 -7.664 -0.728 1 95.56 237 PHE A N 1
ATOM 1847 C CA . PHE A 1 237 ? -23.891 -7.676 0.313 1 95.56 237 PHE A CA 1
ATOM 1848 C C . PHE A 1 237 ? -24.531 -7.66 1.697 1 95.56 237 PHE A C 1
ATOM 1850 O O . PHE A 1 237 ? -25.344 -6.785 2 1 95.56 237 PHE A O 1
ATOM 1857 N N . PRO A 1 238 ? -24.125 -8.578 2.605 1 94.12 238 PRO A N 1
ATOM 1858 C CA . PRO A 1 238 ? -23.234 -9.719 2.352 1 94.12 238 PRO A CA 1
ATOM 1859 C C . PRO A 1 238 ? -23.766 -10.648 1.27 1 94.12 238 PRO A C 1
ATOM 1861 O O . PRO A 1 238 ? -24.969 -10.633 0.972 1 94.12 238 PRO A O 1
ATOM 1864 N N . ILE A 1 239 ? -22.875 -11.406 0.708 1 94.94 239 ILE A N 1
ATOM 1865 C CA . ILE A 1 239 ? -23.234 -12.195 -0.466 1 94.94 239 ILE A CA 1
ATOM 1866 C C . ILE A 1 239 ? -24.062 -13.398 -0.042 1 94.94 239 ILE A C 1
ATOM 1868 O O . ILE A 1 239 ? -24.562 -14.148 -0.888 1 94.94 239 ILE A O 1
ATOM 1872 N N . THR A 1 240 ? -24.125 -13.57 1.271 1 90.56 240 THR A N 1
ATOM 1873 C CA . THR A 1 240 ? -24.984 -14.609 1.816 1 90.56 240 THR A CA 1
ATOM 1874 C C . THR A 1 240 ? -26.047 -14.008 2.732 1 90.56 240 THR A C 1
ATOM 1876 O O . THR A 1 240 ? -25.938 -12.859 3.15 1 90.56 240 THR A O 1
ATOM 1879 N N . GLY A 1 241 ? -27.156 -14.688 2.918 1 88 241 GLY A N 1
ATOM 1880 C CA . GLY A 1 241 ? -28.172 -14.266 3.865 1 88 241 GLY A CA 1
ATOM 1881 C C . GLY A 1 241 ? -29.422 -13.695 3.197 1 88 241 GLY A C 1
ATOM 1882 O O . GLY A 1 241 ? -29.406 -13.406 1.999 1 88 241 GLY A O 1
ATOM 1883 N N . ASP A 1 242 ? -30.328 -13.414 4.027 1 90.5 242 ASP A N 1
ATOM 1884 C CA . ASP A 1 242 ? -31.641 -13.023 3.5 1 90.5 242 ASP A CA 1
ATOM 1885 C C . ASP A 1 242 ? -31.891 -11.539 3.719 1 90.5 242 ASP A C 1
ATOM 1887 O O . ASP A 1 242 ? -32.906 -11 3.234 1 90.5 242 ASP A O 1
ATOM 1891 N N . LYS A 1 243 ? -31.062 -10.844 4.449 1 91.44 243 LYS A N 1
ATOM 1892 C CA . LYS A 1 243 ? -31.219 -9.414 4.699 1 91.44 243 LYS A CA 1
ATOM 1893 C C . LYS A 1 243 ? -29.953 -8.641 4.328 1 91.44 243 LYS A C 1
ATOM 1895 O O . LYS A 1 243 ? -29.25 -8.133 5.203 1 91.44 243 LYS A O 1
ATOM 1900 N N . PRO A 1 244 ? -29.781 -8.484 3.021 1 93.69 244 PRO A N 1
ATOM 1901 C CA . PRO A 1 244 ? -28.562 -7.789 2.592 1 93.69 244 PRO A CA 1
ATOM 1902 C C . PRO A 1 244 ? -28.609 -6.285 2.857 1 93.69 244 PRO A C 1
ATOM 1904 O O . PRO A 1 244 ? -29.703 -5.691 2.836 1 93.69 244 PRO A O 1
ATOM 1907 N N . MET A 1 245 ? -27.562 -5.707 3.191 1 91.25 245 MET A N 1
ATOM 1908 C CA . MET A 1 245 ? -27.406 -4.27 3.385 1 91.25 245 MET A CA 1
ATOM 1909 C C . MET A 1 245 ? -27.547 -3.525 2.059 1 91.25 245 MET A C 1
ATOM 1911 O O . MET A 1 245 ? -28.078 -2.414 2.012 1 91.25 245 MET A O 1
ATOM 1915 N N . VAL A 1 246 ? -26.938 -4.078 1.046 1 92.62 246 VAL A N 1
ATOM 1916 C CA . VAL A 1 246 ? -27 -3.564 -0.319 1 92.62 246 VAL A CA 1
ATOM 1917 C C . VAL A 1 246 ? -27.531 -4.648 -1.258 1 92.62 246 VAL A C 1
ATOM 1919 O O . VAL A 1 246 ? -27.172 -5.82 -1.125 1 92.62 246 VAL A O 1
ATOM 1922 N N . SER A 1 247 ? -28.422 -4.312 -2.088 1 94.44 247 SER A N 1
ATOM 1923 C CA . SER A 1 247 ? -28.938 -5.246 -3.084 1 94.44 247 SER A CA 1
ATOM 1924 C C . SER A 1 247 ? -29.344 -4.527 -4.363 1 94.44 247 SER A C 1
ATOM 1926 O O . SER A 1 247 ? -29.688 -3.344 -4.332 1 94.44 247 SER A O 1
ATOM 1928 N N . GLY A 1 248 ? -29.172 -5.25 -5.488 1 94.56 248 GLY A N 1
ATOM 1929 C CA . GLY A 1 248 ? -29.562 -4.699 -6.777 1 94.56 248 GLY A CA 1
ATOM 1930 C C . GLY A 1 248 ? -29.609 -5.738 -7.879 1 94.56 248 GLY A C 1
ATOM 1931 O O . GLY A 1 248 ? -28.953 -6.777 -7.793 1 94.56 248 GLY A O 1
ATOM 1932 N N . GLU A 1 249 ? -30.391 -5.449 -8.836 1 97 249 GLU A N 1
ATOM 1933 C CA . GLU A 1 249 ? -30.453 -6.312 -10.008 1 97 249 GLU A CA 1
ATOM 1934 C C . GLU A 1 249 ? -29.609 -5.758 -11.148 1 97 249 GLU A C 1
ATOM 1936 O O . GLU A 1 249 ? -29.547 -4.547 -11.359 1 97 249 GLU A O 1
ATOM 1941 N N . ILE A 1 250 ? -28.953 -6.73 -11.805 1 97.5 250 ILE A N 1
ATOM 1942 C CA . ILE A 1 250 ? -28.125 -6.305 -12.93 1 97.5 250 ILE A CA 1
ATOM 1943 C C . ILE A 1 250 ? -28.5 -7.109 -14.172 1 97.5 250 ILE A C 1
ATOM 1945 O O . ILE A 1 250 ? -29.203 -8.117 -14.078 1 97.5 250 ILE A O 1
ATOM 1949 N N . ASP A 1 251 ? -28.047 -6.566 -15.328 1 97.69 251 ASP A N 1
ATOM 1950 C CA . ASP A 1 251 ? -28.094 -7.312 -16.578 1 97.69 251 ASP A CA 1
ATOM 1951 C C . ASP A 1 251 ? -26.984 -8.344 -16.656 1 97.69 251 ASP A C 1
ATOM 1953 O O . ASP A 1 251 ? -25.844 -8.008 -17 1 97.69 251 ASP A O 1
ATOM 1957 N N . ALA A 1 252 ? -27.344 -9.602 -16.453 1 98.25 252 ALA A N 1
ATOM 1958 C CA . ALA A 1 252 ? -26.359 -10.672 -16.391 1 98.25 252 ALA A CA 1
ATOM 1959 C C . ALA A 1 252 ? -25.641 -10.844 -17.734 1 98.25 252 ALA A C 1
ATOM 1961 O O . ALA A 1 252 ? -24.438 -11.109 -17.781 1 98.25 252 ALA A O 1
ATOM 1962 N N . ALA A 1 253 ? -26.344 -10.734 -18.812 1 97.62 253 ALA A N 1
ATOM 1963 C CA . ALA A 1 253 ? -25.766 -10.891 -20.141 1 97.62 253 ALA A CA 1
ATOM 1964 C C . ALA A 1 253 ? -24.734 -9.812 -20.406 1 97.62 253 ALA A C 1
ATOM 1966 O O . ALA A 1 253 ? -23.672 -10.094 -20.984 1 97.62 253 ALA A O 1
ATOM 1967 N N . ALA A 1 254 ? -25.062 -8.664 -20.016 1 97.38 254 ALA A N 1
ATOM 1968 C CA . ALA A 1 254 ? -24.141 -7.551 -20.219 1 97.38 254 ALA A CA 1
ATOM 1969 C C . ALA A 1 254 ? -22.859 -7.75 -19.422 1 97.38 254 ALA A C 1
ATOM 1971 O O . ALA A 1 254 ? -21.766 -7.488 -19.906 1 97.38 254 ALA A O 1
ATOM 1972 N N . LEU A 1 255 ? -23 -8.133 -18.203 1 98.19 255 LEU A N 1
ATOM 1973 C CA . LEU A 1 255 ? -21.828 -8.344 -17.359 1 98.19 255 LEU A CA 1
ATOM 1974 C C . LEU A 1 255 ? -20.984 -9.508 -17.891 1 98.19 255 LEU A C 1
ATOM 1976 O O . LEU A 1 255 ? -19.75 -9.445 -17.859 1 98.19 255 LEU A O 1
ATOM 1980 N N . TRP A 1 256 ? -21.609 -10.531 -18.344 1 98.38 256 TRP A N 1
ATOM 1981 C CA . TRP A 1 256 ? -20.891 -11.664 -18.938 1 98.38 256 TRP A CA 1
ATOM 1982 C C . TRP A 1 256 ? -20.094 -11.227 -20.156 1 98.38 256 TRP A C 1
ATOM 1984 O O . TRP A 1 256 ? -18.938 -11.617 -20.312 1 98.38 256 TRP A O 1
ATOM 1994 N N . LYS A 1 257 ? -20.719 -10.477 -20.984 1 97.06 257 LYS A N 1
ATOM 1995 C CA . LYS A 1 257 ? -20.031 -9.953 -22.156 1 97.06 257 LYS A CA 1
ATOM 1996 C C . LYS A 1 257 ? -18.797 -9.148 -21.75 1 97.06 257 LYS A C 1
ATOM 1998 O O . LYS A 1 257 ? -17.766 -9.188 -22.453 1 97.06 257 LYS A O 1
ATOM 2003 N N . LYS A 1 258 ? -18.906 -8.469 -20.734 1 96.62 258 LYS A N 1
ATOM 2004 C CA . LYS A 1 258 ? -17.781 -7.699 -20.219 1 96.62 258 LYS A CA 1
ATOM 2005 C C . LYS A 1 258 ? -16.641 -8.617 -19.766 1 96.62 258 LYS A C 1
ATOM 2007 O O . LYS A 1 258 ? -15.477 -8.336 -20.016 1 96.62 258 LYS A O 1
ATOM 2012 N N . ILE A 1 259 ? -16.953 -9.633 -19.031 1 98.06 259 ILE A N 1
ATOM 2013 C CA . ILE A 1 259 ? -15.969 -10.617 -18.594 1 98.06 259 ILE A CA 1
ATOM 2014 C C . ILE A 1 259 ? -15.227 -11.164 -19.812 1 98.06 259 ILE A C 1
ATOM 2016 O O . ILE A 1 259 ? -13.992 -11.203 -19.828 1 98.06 259 ILE A O 1
ATOM 2020 N N . VAL A 1 260 ? -15.977 -11.523 -20.828 1 96.94 260 VAL A N 1
ATOM 2021 C CA . VAL A 1 260 ? -15.422 -12.102 -22.047 1 96.94 260 VAL A CA 1
ATOM 2022 C C . VAL A 1 260 ? -14.523 -11.078 -22.75 1 96.94 260 VAL A C 1
ATOM 2024 O O . VAL A 1 260 ? -13.414 -11.406 -23.172 1 96.94 260 VAL A O 1
ATOM 2027 N N . HIS A 1 261 ? -15.023 -9.93 -22.812 1 95.44 261 HIS A N 1
ATOM 2028 C CA . HIS A 1 261 ? -14.266 -8.867 -23.469 1 95.44 261 HIS A CA 1
ATOM 2029 C C . HIS A 1 261 ? -12.945 -8.609 -22.766 1 95.44 261 HIS A C 1
ATOM 2031 O O . HIS A 1 261 ? -11.898 -8.508 -23.406 1 95.44 261 HIS A O 1
ATOM 2037 N N . ASN A 1 262 ? -13.062 -8.477 -21.484 1 94.62 262 ASN A N 1
ATOM 2038 C CA . ASN A 1 262 ? -11.852 -8.203 -20.719 1 94.62 262 ASN A CA 1
ATOM 2039 C C . ASN A 1 262 ? -10.844 -9.344 -20.828 1 94.62 262 ASN A C 1
ATOM 2041 O O . ASN A 1 262 ? -9.641 -9.117 -20.938 1 94.62 262 ASN A O 1
ATOM 2045 N N . ALA A 1 263 ? -11.32 -10.547 -20.75 1 94.31 263 ALA A N 1
ATOM 2046 C CA . ALA A 1 263 ? -10.453 -11.703 -20.906 1 94.31 263 ALA A CA 1
ATOM 2047 C C . ALA A 1 263 ? -9.781 -11.703 -22.281 1 94.31 263 ALA A C 1
ATOM 2049 O O . ALA A 1 263 ? -8.594 -12 -22.406 1 94.31 263 ALA A O 1
ATOM 2050 N N . TRP A 1 264 ? -10.586 -11.398 -23.25 1 92.56 264 TRP A N 1
ATOM 2051 C CA . TRP A 1 264 ? -10.086 -11.305 -24.625 1 92.56 264 TRP A CA 1
ATOM 2052 C C . TRP A 1 264 ? -9.031 -10.219 -24.75 1 92.56 264 TRP A C 1
ATOM 2054 O O . TRP A 1 264 ? -8.008 -10.406 -25.422 1 92.56 264 TRP A O 1
ATOM 2064 N N . LYS A 1 265 ? -9.219 -9.164 -24.031 1 88.62 265 LYS A N 1
ATOM 2065 C CA . LYS A 1 265 ? -8.383 -7.973 -24.172 1 88.62 265 LYS A CA 1
ATOM 2066 C C . LYS A 1 265 ? -7.102 -8.109 -23.344 1 88.62 265 LYS A C 1
ATOM 2068 O O . LYS A 1 265 ? -6.027 -7.691 -23.781 1 88.62 265 LYS A O 1
ATOM 2073 N N . SER A 1 266 ? -7.211 -8.727 -22.188 1 86.94 266 SER A N 1
ATOM 2074 C CA . SER A 1 266 ? -6.078 -8.648 -21.266 1 86.94 266 SER A CA 1
ATOM 2075 C C . SER A 1 266 ? -5.859 -9.977 -20.547 1 86.94 266 SER A C 1
ATOM 2077 O O . SER A 1 266 ? -5.055 -10.062 -19.625 1 86.94 266 SER A O 1
ATOM 2079 N N . ALA A 1 267 ? -6.52 -10.969 -20.891 1 89.81 267 ALA A N 1
ATOM 2080 C CA . ALA A 1 267 ? -6.406 -12.312 -20.328 1 89.81 267 ALA A CA 1
ATOM 2081 C C . ALA A 1 267 ? -7 -12.367 -18.922 1 89.81 267 ALA A C 1
ATOM 2083 O O . ALA A 1 267 ? -6.98 -13.414 -18.266 1 89.81 267 ALA A O 1
ATOM 2084 N N . GLU A 1 268 ? -7.488 -11.32 -18.406 1 90.62 268 GLU A N 1
ATOM 2085 C CA . GLU A 1 268 ? -8.094 -11.25 -17.078 1 90.62 268 GLU A CA 1
ATOM 2086 C C . GLU A 1 268 ? -9.492 -10.648 -17.141 1 90.62 268 GLU A C 1
ATOM 2088 O O . GLU A 1 268 ? -9.773 -9.805 -18 1 90.62 268 GLU A O 1
ATOM 2093 N N . PRO A 1 269 ? -10.391 -11 -16.219 1 94.56 269 PRO A N 1
ATOM 2094 C CA . PRO A 1 269 ? -10.211 -11.953 -15.117 1 94.56 269 PRO A CA 1
ATOM 2095 C C . PRO A 1 269 ? -10.352 -13.406 -15.562 1 94.56 269 PRO A C 1
ATOM 2097 O O . PRO A 1 269 ? -10.977 -13.68 -16.594 1 94.56 269 PRO A O 1
ATOM 2100 N N . GLY A 1 270 ? -9.68 -14.281 -14.758 1 95.75 270 GLY A N 1
ATOM 2101 C CA . GLY A 1 270 ? -10.062 -15.68 -14.859 1 95.75 270 GLY A CA 1
ATOM 2102 C C . GLY A 1 270 ? -11.453 -15.961 -14.312 1 95.75 270 GLY A C 1
ATOM 2103 O O . GLY A 1 270 ? -12.047 -15.102 -13.656 1 95.75 270 GLY A O 1
ATOM 2104 N N . VAL A 1 271 ? -11.961 -17.109 -14.688 1 97.75 271 VAL A N 1
ATOM 2105 C CA . VAL A 1 271 ? -13.281 -17.484 -14.203 1 97.75 271 VAL A CA 1
ATOM 2106 C C . VAL A 1 271 ? -13.188 -18.75 -13.367 1 97.75 271 VAL A C 1
ATOM 2108 O O . VAL A 1 271 ? -12.539 -19.719 -13.766 1 97.75 271 VAL A O 1
ATOM 2111 N N . LEU A 1 272 ? -13.758 -18.719 -12.219 1 98.56 272 LEU A N 1
ATOM 2112 C CA . LEU A 1 272 ? -13.938 -19.875 -11.352 1 98.56 272 LEU A CA 1
ATOM 2113 C C . LEU A 1 272 ? -15.406 -20.266 -11.258 1 98.56 272 LEU A C 1
ATOM 2115 O O . LEU A 1 272 ? -16.219 -19.5 -10.742 1 98.56 272 LEU A O 1
ATOM 2119 N N . PHE A 1 273 ? -15.75 -21.344 -11.812 1 98.56 273 PHE A N 1
ATOM 2120 C CA . PHE A 1 273 ? -17.125 -21.828 -11.695 1 98.56 273 PHE A CA 1
ATOM 2121 C C . PHE A 1 273 ? -17.391 -22.359 -10.297 1 98.56 273 PHE A C 1
ATOM 2123 O O . PHE A 1 273 ? -17.234 -23.562 -10.055 1 98.56 273 PHE A O 1
ATOM 2130 N N . TRP A 1 274 ? -17.891 -21.531 -9.516 1 98.38 274 TRP A N 1
ATOM 2131 C CA . TRP A 1 274 ? -17.781 -21.703 -8.07 1 98.38 274 TRP A CA 1
ATOM 2132 C C . TRP A 1 274 ? -18.734 -22.781 -7.582 1 98.38 274 TRP A C 1
ATOM 2134 O O . TRP A 1 274 ? -18.406 -23.547 -6.664 1 98.38 274 TRP A O 1
ATOM 2144 N N . ASP A 1 275 ? -19.953 -22.875 -8.117 1 98.12 275 ASP A N 1
ATOM 2145 C CA . ASP A 1 275 ? -20.875 -23.953 -7.723 1 98.12 275 ASP A CA 1
ATOM 2146 C C . ASP A 1 275 ? -20.297 -25.328 -8.047 1 98.12 275 ASP A C 1
ATOM 2148 O O . ASP A 1 275 ? -20.453 -26.266 -7.277 1 98.12 275 ASP A O 1
ATOM 2152 N N . THR A 1 276 ? -19.625 -25.438 -9.203 1 98.12 276 THR A N 1
ATOM 2153 C CA . THR A 1 276 ? -18.969 -26.688 -9.562 1 98.12 276 THR A CA 1
ATOM 2154 C C . THR A 1 276 ? -17.859 -27 -8.57 1 98.12 276 THR A C 1
ATOM 2156 O O . THR A 1 276 ? -17.719 -28.156 -8.125 1 98.12 276 THR A O 1
ATOM 2159 N N . ILE A 1 277 ? -17.047 -26.016 -8.227 1 98.5 277 ILE A N 1
ATOM 2160 C CA . ILE A 1 277 ? -15.938 -26.188 -7.281 1 98.5 277 ILE A CA 1
ATOM 2161 C C . ILE A 1 277 ? -16.484 -26.703 -5.949 1 98.5 277 ILE A C 1
ATOM 2163 O O . ILE A 1 277 ? -15.977 -27.703 -5.414 1 98.5 277 ILE A O 1
ATOM 2167 N N . ILE A 1 278 ? -17.547 -26.062 -5.445 1 97.94 278 ILE A N 1
ATOM 2168 C CA . ILE A 1 278 ? -18.078 -26.406 -4.129 1 97.94 278 ILE A CA 1
ATOM 2169 C C . ILE A 1 278 ? -18.75 -27.781 -4.184 1 97.94 278 ILE A C 1
ATOM 2171 O O . ILE A 1 278 ? -18.562 -28.609 -3.287 1 97.94 278 ILE A O 1
ATOM 2175 N N . ARG A 1 279 ? -19.5 -28.047 -5.23 1 97.38 279 ARG A N 1
ATOM 2176 C CA . ARG A 1 279 ? -20.219 -29.297 -5.379 1 97.38 279 ARG A CA 1
ATOM 2177 C C . ARG A 1 279 ? -19.266 -30.484 -5.406 1 97.38 279 ARG A C 1
ATOM 2179 O O . ARG A 1 279 ? -19.547 -31.531 -4.82 1 97.38 279 ARG A O 1
ATOM 2186 N N . GLU A 1 280 ? -18.125 -30.359 -6.047 1 97.75 280 GLU A N 1
ATOM 2187 C CA . GLU A 1 280 ? -17.188 -31.453 -6.27 1 97.75 280 GLU A CA 1
ATOM 2188 C C . GLU A 1 280 ? -16.156 -31.516 -5.152 1 97.75 280 GLU A C 1
ATOM 2190 O O . GLU A 1 280 ? -15.359 -32.469 -5.094 1 97.75 280 GLU A O 1
ATOM 2195 N N . SER A 1 281 ? -16.203 -30.609 -4.223 1 97.94 281 SER A N 1
ATOM 2196 C CA . SER A 1 281 ? -15.148 -30.484 -3.219 1 97.94 281 SER A CA 1
ATOM 2197 C C . SER A 1 281 ? -15.359 -31.453 -2.064 1 97.94 281 SER A C 1
ATOM 2199 O O . SER A 1 281 ? -16.312 -31.312 -1.289 1 97.94 281 SER A O 1
ATOM 2201 N N . VAL A 1 282 ? -14.484 -32.344 -1.868 1 98.38 282 VAL A N 1
ATOM 2202 C CA . VAL A 1 282 ? -14.547 -33.281 -0.75 1 98.38 282 VAL A CA 1
ATOM 2203 C C . VAL A 1 282 ? -14.297 -32.531 0.56 1 98.38 282 VAL A C 1
ATOM 2205 O O . VAL A 1 282 ? -15.023 -32.719 1.537 1 98.38 282 VAL A O 1
ATOM 2208 N N . PRO A 1 283 ? -13.297 -31.641 0.658 1 98.12 283 PRO A N 1
ATOM 2209 C CA . PRO A 1 283 ? -13.055 -30.891 1.899 1 98.12 283 PRO A CA 1
ATOM 2210 C C . PRO A 1 283 ? -14.281 -30.125 2.377 1 98.12 283 PRO A C 1
ATOM 2212 O O . PRO A 1 283 ? -14.477 -29.953 3.582 1 98.12 283 PRO A O 1
ATOM 2215 N N . ASP A 1 284 ? -15.109 -29.703 1.456 1 98.12 284 ASP A N 1
ATOM 2216 C CA . ASP A 1 284 ? -16.266 -28.906 1.842 1 98.12 284 ASP A CA 1
ATOM 2217 C C . ASP A 1 284 ? -17.312 -29.75 2.572 1 98.12 284 ASP A C 1
ATOM 2219 O O . ASP A 1 284 ? -18.25 -29.219 3.17 1 98.12 284 ASP A O 1
ATOM 2223 N N . CYS A 1 285 ? -17.156 -31.062 2.539 1 98.38 285 CYS A N 1
ATOM 2224 C CA . CYS A 1 285 ? -17.938 -31.922 3.424 1 98.38 285 CYS A CA 1
ATOM 2225 C C . CYS A 1 285 ? -17.641 -31.609 4.887 1 98.38 285 CYS A C 1
ATOM 2227 O O . CYS A 1 285 ? -18.406 -31.984 5.777 1 98.38 285 CYS A O 1
ATOM 2229 N N . TYR A 1 286 ? -16.562 -30.969 5.156 1 98.31 286 TYR A N 1
ATOM 2230 C CA . TYR A 1 286 ? -16.109 -30.594 6.496 1 98.31 286 TYR A CA 1
ATOM 2231 C C . TYR A 1 286 ? -16.062 -29.078 6.648 1 98.31 286 TYR A C 1
ATOM 2233 O O . TYR A 1 286 ? -15.219 -28.547 7.371 1 98.31 286 TYR A O 1
ATOM 2241 N N . ALA A 1 287 ? -16.938 -28.359 5.98 1 96.44 287 ALA A N 1
ATOM 2242 C CA . ALA A 1 287 ? -16.969 -26.891 5.992 1 96.44 287 ALA A CA 1
ATOM 2243 C C . ALA A 1 287 ? -17.156 -26.359 7.41 1 96.44 287 ALA A C 1
ATOM 2245 O O . ALA A 1 287 ? -16.562 -25.344 7.785 1 96.44 287 ALA A O 1
ATOM 2246 N N . ASP A 1 288 ? -18 -26.984 8.227 1 96.12 288 ASP A N 1
ATOM 2247 C CA . ASP A 1 288 ? -18.312 -26.531 9.586 1 96.12 288 ASP A CA 1
ATOM 2248 C C . ASP A 1 288 ? -17.109 -26.75 10.516 1 96.12 288 ASP A C 1
ATOM 2250 O O . ASP A 1 288 ? -17.078 -26.203 11.617 1 96.12 288 ASP A O 1
ATOM 2254 N N . LEU A 1 289 ? -16.156 -27.516 10.078 1 96.5 289 LEU A N 1
ATOM 2255 C CA . LEU A 1 289 ? -14.953 -27.766 10.867 1 96.5 289 LEU A CA 1
ATOM 2256 C C . LEU A 1 289 ? -13.789 -26.922 10.359 1 96.5 289 LEU A C 1
ATOM 2258 O O . LEU A 1 289 ? -12.633 -27.203 10.664 1 96.5 289 LEU A O 1
ATOM 2262 N N . GLY A 1 290 ? -14.078 -25.969 9.5 1 95.06 290 GLY A N 1
ATOM 2263 C CA . GLY A 1 290 ? -13.078 -25 9.055 1 95.06 290 GLY A CA 1
ATOM 2264 C C . GLY A 1 290 ? -12.516 -25.312 7.684 1 95.06 290 GLY A C 1
ATOM 2265 O O . GLY A 1 290 ? -11.531 -24.703 7.262 1 95.06 290 GLY A O 1
ATOM 2266 N N . PHE A 1 291 ? -13.07 -26.188 6.895 1 97.56 291 PHE A N 1
ATOM 2267 C CA . PHE A 1 291 ? -12.508 -26.578 5.609 1 97.56 291 PHE A CA 1
ATOM 2268 C C . PHE A 1 291 ? -13.359 -26.047 4.461 1 97.56 291 PHE A C 1
ATOM 2270 O O . PHE A 1 291 ? -13.367 -26.625 3.373 1 97.56 291 PHE A O 1
ATOM 2277 N N . ARG A 1 292 ? -14.148 -24.953 4.754 1 96.44 292 ARG A N 1
ATOM 2278 C CA . ARG A 1 292 ? -14.891 -24.297 3.684 1 96.44 292 ARG A CA 1
ATOM 2279 C C . ARG A 1 292 ? -13.945 -23.656 2.678 1 96.44 292 ARG A C 1
ATOM 2281 O O . ARG A 1 292 ? -13.086 -22.859 3.055 1 96.44 292 ARG A O 1
ATOM 2288 N N . THR A 1 293 ? -14.102 -24.031 1.438 1 97.31 293 THR A N 1
ATOM 2289 C CA . THR A 1 293 ? -13.297 -23.438 0.382 1 97.31 293 THR A CA 1
ATOM 2290 C C . THR A 1 293 ? -13.664 -21.969 0.186 1 97.31 293 THR A C 1
ATOM 2292 O O . THR A 1 293 ? -14.844 -21.625 0.053 1 97.31 293 THR A O 1
ATOM 2295 N N . VAL A 1 294 ? -12.602 -21.062 0.137 1 96.81 294 VAL A N 1
ATOM 2296 C CA . VAL A 1 294 ? -12.938 -19.641 0.054 1 96.81 294 VAL A CA 1
ATOM 2297 C C . VAL A 1 294 ? -12.289 -19.031 -1.188 1 96.81 294 VAL A C 1
ATOM 2299 O O . VAL A 1 294 ? -12.758 -18.016 -1.703 1 96.81 294 VAL A O 1
ATOM 2302 N N . SER A 1 295 ? -11.242 -19.594 -1.633 1 97.88 295 SER A N 1
ATOM 2303 C CA . SER A 1 295 ? -10.5 -19.141 -2.803 1 97.88 295 SER A CA 1
ATOM 2304 C C . SER A 1 295 ? -9.602 -20.234 -3.352 1 97.88 295 SER A C 1
ATOM 2306 O O . SER A 1 295 ? -9.75 -21.406 -2.996 1 97.88 295 SER A O 1
ATOM 2308 N N . THR A 1 296 ? -8.758 -19.875 -4.32 1 97.75 296 THR A N 1
ATOM 2309 C CA . THR A 1 296 ? -7.781 -20.828 -4.848 1 97.75 296 THR A CA 1
ATOM 2310 C C . THR A 1 296 ? -6.363 -20.281 -4.68 1 97.75 296 THR A C 1
ATOM 2312 O O . THR A 1 296 ? -6.176 -19.125 -4.309 1 97.75 296 THR A O 1
ATOM 2315 N N . ASN A 1 297 ? -5.422 -21.156 -4.852 1 95.75 297 ASN A N 1
ATOM 2316 C CA . ASN A 1 297 ? -4.043 -20.688 -4.977 1 95.75 297 ASN A CA 1
ATOM 2317 C C . ASN A 1 297 ? -3.84 -19.875 -6.25 1 95.75 297 ASN A C 1
ATOM 2319 O O . ASN A 1 297 ? -4.746 -19.766 -7.078 1 95.75 297 ASN A O 1
ATOM 2323 N N . PRO A 1 298 ? -2.766 -19.25 -6.445 1 92.94 298 PRO A N 1
ATOM 2324 C CA . PRO A 1 298 ? -2.555 -18.281 -7.516 1 92.94 298 PRO A CA 1
ATOM 2325 C C . PRO A 1 298 ? -2.752 -18.875 -8.906 1 92.94 298 PRO A C 1
ATOM 2327 O O . PRO A 1 298 ? -3.256 -18.203 -9.805 1 92.94 298 PRO A O 1
ATOM 2330 N N . CYS A 1 299 ? -2.447 -20.094 -9.094 1 90 299 CYS A N 1
ATOM 2331 C CA . CYS A 1 299 ? -2.566 -20.703 -10.414 1 90 299 CYS A CA 1
ATOM 2332 C C . CYS A 1 299 ? -3.938 -21.328 -10.609 1 90 299 CYS A C 1
ATOM 2334 O O . CYS A 1 299 ? -4.254 -21.828 -11.688 1 90 299 CYS A O 1
ATOM 2336 N N . GLY A 1 300 ? -4.734 -21.406 -9.602 1 94.12 300 GLY A N 1
ATOM 2337 C CA . GLY A 1 300 ? -6.137 -21.766 -9.711 1 94.12 300 GLY A CA 1
ATOM 2338 C C . GLY A 1 300 ? -6.371 -23.266 -9.625 1 94.12 300 GLY A C 1
ATOM 2339 O O . GLY A 1 300 ? -7.512 -23.734 -9.68 1 94.12 300 GLY A O 1
ATOM 2340 N N . GLU A 1 301 ? -5.332 -24.047 -9.398 1 92.06 301 GLU A N 1
ATOM 2341 C CA . GLU A 1 301 ? -5.523 -25.5 -9.5 1 92.06 301 GLU A CA 1
ATOM 2342 C C . GLU A 1 301 ? -5.906 -26.094 -8.156 1 92.06 301 GLU A C 1
ATOM 2344 O O . GLU A 1 301 ? -6.359 -27.25 -8.094 1 92.06 301 GLU A O 1
ATOM 2349 N N . ILE A 1 302 ? -5.773 -25.359 -7.117 1 97 302 ILE A N 1
ATOM 2350 C CA . ILE A 1 302 ? -6.164 -25.922 -5.828 1 97 302 ILE A CA 1
ATOM 2351 C C . ILE A 1 302 ? -7.082 -24.953 -5.094 1 97 302 ILE A C 1
ATOM 2353 O O . ILE A 1 302 ? -6.609 -24.031 -4.426 1 97 302 ILE A O 1
ATOM 2357 N N . PRO A 1 303 ? -8.398 -25.172 -5.109 1 98.06 303 PRO A N 1
ATOM 2358 C CA . PRO A 1 303 ? -9.289 -24.469 -4.188 1 98.06 303 PRO A CA 1
ATOM 2359 C C . PRO A 1 303 ? -9.039 -24.828 -2.725 1 98.06 303 PRO A C 1
ATOM 2361 O O . PRO A 1 303 ? -8.938 -26.016 -2.391 1 98.06 303 PRO A O 1
ATOM 2364 N N . LEU A 1 304 ? -8.922 -23.828 -1.857 1 98.06 304 LEU A N 1
ATOM 2365 C CA . LEU A 1 304 ? -8.492 -24.078 -0.487 1 98.06 304 LEU A CA 1
ATOM 2366 C C . LEU A 1 304 ? -9.352 -23.297 0.505 1 98.06 304 LEU A C 1
ATOM 2368 O O . LEU A 1 304 ? -9.945 -22.281 0.151 1 98.06 304 LEU A O 1
ATOM 2372 N N . CYS A 1 305 ? -9.445 -23.875 1.721 1 97.38 305 CYS A N 1
ATOM 2373 C CA . CYS A 1 305 ? -9.93 -23.125 2.879 1 97.38 305 CYS A CA 1
ATOM 2374 C C . CYS A 1 305 ? -8.805 -22.281 3.488 1 97.38 305 CYS A C 1
ATOM 2376 O O . CYS A 1 305 ? -7.637 -22.469 3.156 1 97.38 305 CYS A O 1
ATOM 2378 N N . PRO A 1 306 ? -9.109 -21.344 4.344 1 96.88 306 PRO A N 1
ATOM 2379 C CA . PRO A 1 306 ? -8.078 -20.516 4.961 1 96.88 306 PRO A CA 1
ATOM 2380 C C . PRO A 1 306 ? -7.047 -21.328 5.734 1 96.88 306 PRO A C 1
ATOM 2382 O O . PRO A 1 306 ? -7.414 -22.25 6.465 1 96.88 306 PRO A O 1
ATOM 2385 N N . TYR A 1 307 ? -5.742 -20.984 5.457 1 97.81 307 TYR A N 1
ATOM 2386 C CA . TYR A 1 307 ? -4.574 -21.484 6.18 1 97.81 307 TYR A CA 1
ATOM 2387 C C . TYR A 1 307 ? -4.223 -22.906 5.75 1 97.81 307 TYR A C 1
ATOM 2389 O O . TYR A 1 307 ? -3.412 -23.562 6.395 1 97.81 307 TYR A O 1
ATOM 2397 N N . ASP A 1 308 ? -4.922 -23.359 4.734 1 97.31 308 ASP A N 1
ATOM 2398 C CA . ASP A 1 308 ? -4.488 -24.594 4.086 1 97.31 308 ASP A CA 1
ATOM 2399 C C . ASP A 1 308 ? -3.445 -24.312 3.006 1 97.31 308 ASP A C 1
ATOM 2401 O O . ASP A 1 308 ? -3.176 -23.156 2.689 1 97.31 308 ASP A O 1
ATOM 2405 N N . SER A 1 309 ? -2.748 -25.391 2.564 1 94.94 309 SER A N 1
ATOM 2406 C CA . SER A 1 309 ? -1.646 -25.141 1.639 1 94.94 309 SER A CA 1
ATOM 2407 C C . SER A 1 309 ? -1.579 -26.234 0.567 1 94.94 309 SER A C 1
ATOM 2409 O O . SER A 1 309 ? -2.223 -27.266 0.691 1 94.94 309 SER A O 1
ATOM 2411 N N . CYS A 1 310 ? -0.916 -25.859 -0.47 1 91.44 310 CYS A N 1
ATOM 2412 C CA . CYS A 1 310 ? -0.759 -26.75 -1.616 1 91.44 310 CYS A CA 1
ATOM 2413 C C . CYS A 1 310 ? 0.671 -27.266 -1.714 1 91.44 310 CYS A C 1
ATOM 2415 O O . CYS A 1 310 ? 1.625 -26.5 -1.587 1 91.44 310 CYS A O 1
ATOM 2417 N N . ARG A 1 311 ? 0.847 -28.578 -1.88 1 95.88 311 ARG A N 1
ATOM 2418 C CA . ARG A 1 311 ? 2.1 -29.25 -2.191 1 95.88 311 ARG A CA 1
ATOM 2419 C C . ARG A 1 311 ? 1.954 -30.125 -3.434 1 95.88 311 ARG A C 1
ATOM 2421 O O . ARG A 1 311 ? 0.959 -30.844 -3.586 1 95.88 311 ARG A O 1
ATOM 2428 N N . LEU A 1 312 ? 2.955 -30.062 -4.27 1 97.31 312 LEU A N 1
ATOM 2429 C CA . LEU A 1 312 ? 2.691 -30.609 -5.598 1 97.31 312 LEU A CA 1
ATOM 2430 C C . LEU A 1 312 ? 3.754 -31.625 -5.984 1 97.31 312 LEU A C 1
ATOM 2432 O O . LEU A 1 312 ? 4.93 -31.469 -5.656 1 97.31 312 LEU A O 1
ATOM 2436 N N . LEU A 1 313 ? 3.375 -32.625 -6.617 1 98.25 313 LEU A N 1
ATOM 2437 C CA . LEU A 1 313 ? 4.152 -33.656 -7.297 1 98.25 313 LEU A CA 1
ATOM 2438 C C . LEU A 1 313 ? 3.447 -34.125 -8.57 1 98.25 313 LEU A C 1
ATOM 2440 O O . LEU A 1 313 ? 2.227 -34.281 -8.586 1 98.25 313 LEU A O 1
ATOM 2444 N N . ALA A 1 314 ? 4.172 -34.312 -9.648 1 98.19 314 ALA A N 1
ATOM 2445 C CA . ALA A 1 314 ? 3.555 -34.719 -10.914 1 98.19 314 ALA A CA 1
ATOM 2446 C C . ALA A 1 314 ? 4.207 -36 -11.453 1 98.19 314 ALA A C 1
ATOM 2448 O O . ALA A 1 314 ? 5.426 -36.188 -11.344 1 98.19 314 ALA A O 1
ATOM 2449 N N . LEU A 1 315 ? 3.422 -36.844 -11.969 1 98.69 315 LEU A N 1
ATOM 2450 C CA . LEU A 1 315 ? 3.93 -38 -12.688 1 98.69 315 LEU A CA 1
ATOM 2451 C C . LEU A 1 315 ? 4.109 -37.688 -14.172 1 98.69 315 LEU A C 1
ATOM 2453 O O . LEU A 1 315 ? 3.223 -37.094 -14.797 1 98.69 315 LEU A O 1
ATOM 2457 N N . ASN A 1 316 ? 5.238 -38 -14.695 1 98.5 316 ASN A N 1
ATOM 2458 C CA . ASN A 1 316 ? 5.586 -37.781 -16.094 1 98.5 316 ASN A CA 1
ATOM 2459 C C . ASN A 1 316 ? 5 -38.844 -17 1 98.5 316 ASN A C 1
ATOM 2461 O O . ASN A 1 316 ? 5.605 -39.906 -17.172 1 98.5 316 ASN A O 1
ATOM 2465 N N . LEU A 1 317 ? 3.979 -38.562 -17.703 1 98.69 317 LEU A N 1
ATOM 2466 C CA . LEU A 1 317 ? 3.191 -39.531 -18.438 1 98.69 317 LEU A CA 1
ATOM 2467 C C . LEU A 1 317 ? 3.971 -40.094 -19.641 1 98.69 317 LEU A C 1
ATOM 2469 O O . LEU A 1 317 ? 3.785 -41.25 -20.031 1 98.69 317 LEU A O 1
ATOM 2473 N N . TYR A 1 318 ? 4.805 -39.312 -20.203 1 98.19 318 TYR A N 1
ATOM 2474 C CA . TYR A 1 318 ? 5.566 -39.719 -21.375 1 98.19 318 TYR A CA 1
ATOM 2475 C C . TYR A 1 318 ? 6.414 -40.938 -21.047 1 98.19 318 TYR A C 1
ATOM 2477 O O . TYR A 1 318 ? 6.582 -41.844 -21.891 1 98.19 318 TYR A O 1
ATOM 2485 N N . SER A 1 319 ? 6.891 -41.062 -19.875 1 98.06 319 SER A N 1
ATOM 2486 C CA . SER A 1 319 ? 7.848 -42.094 -19.453 1 98.06 319 SER A CA 1
ATOM 2487 C C . SER A 1 319 ? 7.176 -43.438 -19.328 1 98.06 319 SER A C 1
ATOM 2489 O O . SER A 1 319 ? 7.852 -44.469 -19.219 1 98.06 319 SER A O 1
ATOM 2491 N N . TYR A 1 320 ? 5.922 -43.5 -19.453 1 98.62 320 TYR A N 1
ATOM 2492 C CA . TYR A 1 320 ? 5.207 -44.781 -19.312 1 98.62 320 TYR A CA 1
ATOM 2493 C C . TYR A 1 320 ? 4.82 -45.344 -20.672 1 98.62 320 TYR A C 1
ATOM 2495 O O . TYR A 1 320 ? 4.156 -46.375 -20.766 1 98.62 320 TYR A O 1
ATOM 2503 N N . VAL A 1 321 ? 5.141 -44.688 -21.688 1 98.5 321 VAL A N 1
ATOM 2504 C CA . VAL A 1 321 ? 4.852 -45.188 -23.031 1 98.5 321 VAL A CA 1
ATOM 2505 C C . VAL A 1 321 ? 5.984 -46.094 -23.5 1 98.5 321 VAL A C 1
ATOM 2507 O O . VAL A 1 321 ? 7.133 -45.656 -23.625 1 98.5 321 VAL A O 1
ATOM 2510 N N . ASP A 1 322 ? 5.645 -47.281 -23.766 1 97.88 322 ASP A N 1
ATOM 2511 C CA . ASP A 1 322 ? 6.59 -48.219 -24.344 1 97.88 322 ASP A CA 1
ATOM 2512 C C . ASP A 1 322 ? 6.684 -48.062 -25.859 1 97.88 322 ASP A C 1
ATOM 2514 O O . ASP A 1 322 ? 5.66 -47.906 -26.531 1 97.88 322 ASP A O 1
ATOM 2518 N N . LYS A 1 323 ? 7.875 -48.031 -26.406 1 97.12 323 LYS A N 1
ATOM 2519 C CA . LYS A 1 323 ? 8.164 -47.906 -27.828 1 97.12 323 LYS A CA 1
ATOM 2520 C C . LYS A 1 323 ? 7.457 -46.688 -28.422 1 97.12 323 LYS A C 1
ATOM 2522 O O . LYS A 1 323 ? 6.738 -46.812 -29.422 1 97.12 323 LYS A O 1
ATOM 2527 N N . PRO A 1 324 ? 7.715 -45.5 -27.875 1 97.94 324 PRO A N 1
ATOM 2528 C CA . PRO A 1 324 ? 7.02 -44.312 -28.312 1 97.94 324 PRO A CA 1
ATOM 2529 C C . PRO A 1 324 ? 7.199 -44.031 -29.812 1 97.94 324 PRO A C 1
ATOM 2531 O O . PRO A 1 324 ? 8.273 -44.281 -30.359 1 97.94 324 PRO A O 1
ATOM 2534 N N . PHE A 1 325 ? 6.141 -43.594 -30.469 1 97.12 325 PHE A N 1
ATOM 2535 C CA . PHE A 1 325 ? 6.098 -43.094 -31.844 1 97.12 325 PHE A CA 1
ATOM 2536 C C . PHE A 1 325 ? 6.207 -44.25 -32.844 1 97.12 325 PHE A C 1
ATOM 2538 O O . PHE A 1 325 ? 6.543 -44 -34 1 97.12 325 PHE A O 1
ATOM 2545 N N . THR A 1 326 ? 6 -45.438 -32.312 1 96.44 326 THR A N 1
ATOM 2546 C CA . THR A 1 326 ? 5.93 -46.594 -33.219 1 96.44 326 THR A CA 1
ATOM 2547 C C . THR A 1 326 ? 4.512 -47.125 -33.25 1 96.44 326 THR A C 1
ATOM 2549 O O . THR A 1 326 ? 3.648 -46.719 -32.469 1 96.44 326 THR A O 1
ATOM 2552 N N . LYS A 1 327 ? 4.289 -48.094 -34.125 1 94.19 327 LYS A N 1
ATOM 2553 C CA . LYS A 1 327 ? 2.982 -48.719 -34.25 1 94.19 327 LYS A CA 1
ATOM 2554 C C . LYS A 1 327 ? 2.697 -49.594 -33.031 1 94.19 327 LYS A C 1
ATOM 2556 O O . LYS A 1 327 ? 1.545 -49.938 -32.75 1 94.19 327 LYS A O 1
ATOM 2561 N N . GLU A 1 328 ? 3.744 -49.938 -32.281 1 96.44 328 GLU A N 1
ATOM 2562 C CA . GLU A 1 328 ? 3.617 -50.812 -31.125 1 96.44 328 GLU A CA 1
ATOM 2563 C C . GLU A 1 328 ? 3.562 -50 -29.828 1 96.44 328 GLU A C 1
ATOM 2565 O O . GLU A 1 328 ? 3.561 -50.562 -28.734 1 96.44 328 GLU A O 1
ATOM 2570 N N . ALA A 1 329 ? 3.535 -48.688 -30 1 97.56 329 ALA A N 1
ATOM 2571 C CA . ALA A 1 329 ? 3.518 -47.844 -28.812 1 97.56 329 ALA A CA 1
ATOM 2572 C C . ALA A 1 329 ? 2.363 -48.219 -27.891 1 97.56 329 ALA A C 1
ATOM 2574 O O . ALA A 1 329 ? 1.241 -48.438 -28.344 1 97.56 329 ALA A O 1
ATOM 2575 N N . LYS A 1 330 ? 2.633 -48.406 -26.562 1 97.69 330 LYS A N 1
ATOM 2576 C CA . LYS A 1 330 ? 1.61 -48.75 -25.594 1 97.69 330 LYS A CA 1
ATOM 2577 C C . LYS A 1 330 ? 1.914 -48.125 -24.219 1 97.69 330 LYS A C 1
ATOM 2579 O O . LYS A 1 330 ? 3.078 -48.031 -23.828 1 97.69 330 LYS A O 1
ATOM 2584 N N . PHE A 1 331 ? 0.86 -47.719 -23.609 1 98.44 331 PHE A N 1
ATOM 2585 C CA . PHE A 1 331 ? 1.004 -47.156 -22.266 1 98.44 331 PHE A CA 1
ATOM 2586 C C . PHE A 1 331 ? 1.128 -48.281 -21.234 1 98.44 331 PHE A C 1
ATOM 2588 O O . PHE A 1 331 ? 0.268 -49.156 -21.156 1 98.44 331 PHE A O 1
ATOM 2595 N N . ASP A 1 332 ? 2.137 -48.281 -20.422 1 98.56 332 ASP A N 1
ATOM 2596 C CA . ASP A 1 332 ? 2.365 -49.281 -19.375 1 98.56 332 ASP A CA 1
ATOM 2597 C C . ASP A 1 332 ? 1.517 -48.969 -18.141 1 98.56 332 ASP A C 1
ATOM 2599 O O . ASP A 1 332 ? 2.027 -48.469 -17.141 1 98.56 332 ASP A O 1
ATOM 2603 N N . THR A 1 333 ? 0.286 -49.406 -18.172 1 98.38 333 THR A N 1
ATOM 2604 C CA . THR A 1 333 ? -0.705 -49.094 -17.141 1 98.38 333 THR A CA 1
ATOM 2605 C C . THR A 1 333 ? -0.315 -49.75 -15.812 1 98.38 333 THR A C 1
ATOM 2607 O O . THR A 1 333 ? -0.539 -49.156 -14.742 1 98.38 333 THR A O 1
ATOM 2610 N N . ALA A 1 334 ? 0.252 -50.906 -15.82 1 98.25 334 ALA A N 1
ATOM 2611 C CA . ALA A 1 334 ? 0.635 -51.594 -14.594 1 98.25 334 ALA A CA 1
ATOM 2612 C C . ALA A 1 334 ? 1.713 -50.812 -13.836 1 98.25 334 ALA A C 1
ATOM 2614 O O . ALA A 1 334 ? 1.616 -50.625 -12.617 1 98.25 334 ALA A O 1
ATOM 2615 N N . LYS A 1 335 ? 2.727 -50.469 -14.539 1 98.44 335 LYS A N 1
ATOM 2616 C CA . LYS A 1 335 ? 3.791 -49.656 -13.938 1 98.44 335 LYS A CA 1
ATOM 2617 C C . LYS A 1 335 ? 3.254 -48.344 -13.414 1 98.44 335 LYS A C 1
ATOM 2619 O O . LYS A 1 335 ? 3.633 -47.875 -12.328 1 98.44 335 LYS A O 1
ATOM 2624 N N . PHE A 1 336 ? 2.381 -47.781 -14.219 1 98.62 336 PHE A N 1
ATOM 2625 C CA . PHE A 1 336 ? 1.777 -46.5 -13.844 1 98.62 336 PHE A CA 1
ATOM 2626 C C . PHE A 1 336 ? 1.018 -46.625 -12.531 1 98.62 336 PHE A C 1
ATOM 2628 O O . PHE A 1 336 ? 1.201 -45.812 -11.617 1 98.62 336 PHE A O 1
ATOM 2635 N N . LYS A 1 337 ? 0.182 -47.625 -12.359 1 98.69 337 LYS A N 1
ATOM 2636 C CA . LYS A 1 337 ? -0.59 -47.875 -11.141 1 98.69 337 LYS A CA 1
ATOM 2637 C C . LYS A 1 337 ? 0.325 -48 -9.93 1 98.69 337 LYS A C 1
ATOM 2639 O O . LYS A 1 337 ? 0.062 -47.406 -8.875 1 98.69 337 LYS A O 1
ATOM 2644 N N . LYS A 1 338 ? 1.401 -48.719 -10.102 1 98.56 338 LYS A N 1
ATOM 2645 C CA . LYS A 1 338 ? 2.361 -48.906 -9.023 1 98.56 338 LYS A CA 1
ATOM 2646 C C . LYS A 1 338 ? 3.008 -47.594 -8.617 1 98.56 338 LYS A C 1
ATOM 2648 O O . LYS A 1 338 ? 3.162 -47.312 -7.422 1 98.56 338 LYS A O 1
ATOM 2653 N N . HIS A 1 339 ? 3.336 -46.875 -9.586 1 98.75 339 HIS A N 1
ATOM 2654 C CA . HIS A 1 339 ? 4.023 -45.594 -9.312 1 98.75 339 HIS A CA 1
ATOM 2655 C C . HIS A 1 339 ? 3.074 -44.562 -8.719 1 98.75 339 HIS A C 1
ATOM 2657 O O . HIS A 1 339 ? 3.484 -43.75 -7.902 1 98.75 339 HIS A O 1
ATOM 2663 N N . VAL A 1 340 ? 1.784 -44.594 -9.055 1 98.88 340 VAL A N 1
ATOM 2664 C CA . VAL A 1 340 ? 0.807 -43.719 -8.445 1 98.88 340 VAL A CA 1
ATOM 2665 C C . VAL A 1 340 ? 0.758 -43.969 -6.934 1 98.88 340 VAL A C 1
ATOM 2667 O O . VAL A 1 340 ? 0.757 -43 -6.145 1 98.88 340 VAL A O 1
ATOM 2670 N N . ARG A 1 341 ? 0.761 -45.156 -6.527 1 98.44 341 ARG A N 1
ATOM 2671 C CA . ARG A 1 341 ? 0.694 -45.531 -5.113 1 98.44 341 ARG A CA 1
ATOM 2672 C C . ARG A 1 341 ? 1.947 -45.062 -4.375 1 98.44 341 ARG A C 1
ATOM 2674 O O . ARG A 1 341 ? 1.86 -44.531 -3.273 1 98.44 341 ARG A O 1
ATOM 2681 N N . LYS A 1 342 ? 3.109 -45.219 -4.988 1 98.69 342 LYS A N 1
ATOM 2682 C CA . LYS A 1 342 ? 4.363 -44.781 -4.387 1 98.69 342 LYS A CA 1
ATOM 2683 C C . LYS A 1 342 ? 4.422 -43.25 -4.309 1 98.69 342 LYS A C 1
ATOM 2685 O O . LYS A 1 342 ? 4.91 -42.688 -3.324 1 98.69 342 LYS A O 1
ATOM 2690 N N . ALA A 1 343 ? 3.926 -42.688 -5.375 1 98.75 343 ALA A N 1
ATOM 2691 C CA . ALA A 1 343 ? 3.916 -41.219 -5.41 1 98.75 343 ALA A CA 1
ATOM 2692 C C . ALA A 1 343 ? 3.041 -40.656 -4.297 1 98.75 343 ALA A C 1
ATOM 2694 O O . ALA A 1 343 ? 3.381 -39.625 -3.691 1 98.75 343 ALA A O 1
ATOM 2695 N N . MET A 1 344 ? 1.918 -41.25 -4.008 1 98.56 344 MET A N 1
ATOM 2696 C CA . MET A 1 344 ? 1.028 -40.781 -2.943 1 98.56 344 MET A CA 1
ATOM 2697 C C . MET A 1 344 ? 1.696 -40.938 -1.58 1 98.56 344 MET A C 1
ATOM 2699 O O . MET A 1 344 ? 1.489 -40.094 -0.696 1 98.56 344 MET A O 1
ATOM 2703 N N . ARG A 1 345 ? 2.453 -41.969 -1.413 1 98.12 345 ARG A N 1
ATOM 2704 C CA . ARG A 1 345 ? 3.219 -42.125 -0.179 1 98.12 345 ARG A CA 1
ATOM 2705 C C . ARG A 1 345 ? 4.227 -40.969 -0.023 1 98.12 345 ARG A C 1
ATOM 2707 O O . ARG A 1 345 ? 4.352 -40.406 1.057 1 98.12 345 ARG A O 1
ATOM 2714 N N . MET A 1 346 ? 4.891 -40.719 -1.095 1 98.69 346 MET A N 1
ATOM 2715 C CA . MET A 1 346 ? 5.832 -39.594 -1.084 1 98.69 346 MET A CA 1
ATOM 2716 C C . MET A 1 346 ? 5.125 -38.312 -0.739 1 98.69 346 MET A C 1
ATOM 2718 O O . MET A 1 346 ? 5.652 -37.469 0.019 1 98.69 346 MET A O 1
ATOM 2722 N N . MET A 1 347 ? 3.928 -38.125 -1.311 1 98.56 347 MET A N 1
ATOM 2723 C CA . MET A 1 347 ? 3.156 -36.906 -1.048 1 98.56 347 MET A CA 1
ATOM 2724 C C . MET A 1 347 ? 2.818 -36.781 0.435 1 98.56 347 MET A C 1
ATOM 2726 O O . MET A 1 347 ? 2.867 -35.688 1.001 1 98.56 347 MET A O 1
ATOM 2730 N N . ASP A 1 348 ? 2.422 -37.844 1.028 1 98.56 348 ASP A N 1
ATOM 2731 C CA . ASP A 1 348 ? 2.131 -37.844 2.459 1 98.56 348 ASP A CA 1
ATOM 2732 C C . ASP A 1 348 ? 3.385 -37.531 3.271 1 98.56 348 ASP A C 1
ATOM 2734 O O . ASP A 1 348 ? 3.316 -36.812 4.273 1 98.56 348 ASP A O 1
ATOM 2738 N N . ASP A 1 349 ? 4.559 -38.094 2.873 1 98.69 349 ASP A N 1
ATOM 2739 C CA . ASP A 1 349 ? 5.836 -37.812 3.523 1 98.69 349 ASP A CA 1
ATOM 2740 C C . ASP A 1 349 ? 6.172 -36.312 3.434 1 98.69 349 ASP A C 1
ATOM 2742 O O . ASP A 1 349 ? 6.742 -35.75 4.367 1 98.69 349 ASP A O 1
ATOM 2746 N N . ILE A 1 350 ? 5.859 -35.75 2.336 1 98.56 350 ILE A N 1
ATOM 2747 C CA . ILE A 1 350 ? 6.145 -34.344 2.111 1 98.56 350 ILE A CA 1
ATOM 2748 C C . ILE A 1 350 ? 5.375 -33.5 3.121 1 98.56 350 ILE A C 1
ATOM 2750 O O . ILE A 1 350 ? 5.875 -32.469 3.586 1 98.56 350 ILE A O 1
ATOM 2754 N N . ILE A 1 351 ? 4.195 -33.906 3.572 1 98.38 351 ILE A N 1
ATOM 2755 C CA . ILE A 1 351 ? 3.43 -33.188 4.59 1 98.38 351 ILE A CA 1
ATOM 2756 C C . ILE A 1 351 ? 4.184 -33.219 5.918 1 98.38 351 ILE A C 1
ATOM 2758 O O . ILE A 1 351 ? 4.242 -32.219 6.629 1 98.38 351 ILE A O 1
ATOM 2762 N N . ASP A 1 352 ? 4.77 -34.375 6.211 1 98.5 352 ASP A N 1
ATOM 2763 C CA . ASP A 1 352 ? 5.562 -34.469 7.434 1 98.5 352 ASP A CA 1
ATOM 2764 C C . ASP A 1 352 ? 6.762 -33.531 7.383 1 98.5 352 ASP A C 1
ATOM 2766 O O . ASP A 1 352 ? 7.09 -32.875 8.383 1 98.5 352 ASP A O 1
ATOM 2770 N N . ILE A 1 353 ? 7.402 -33.5 6.258 1 98.5 353 ILE A N 1
ATOM 2771 C CA . ILE A 1 353 ? 8.539 -32.594 6.098 1 98.5 353 ILE A CA 1
ATOM 2772 C C . ILE A 1 353 ? 8.086 -31.141 6.254 1 98.5 353 ILE A C 1
ATOM 2774 O O . ILE A 1 353 ? 8.75 -30.344 6.91 1 98.5 353 ILE A O 1
ATOM 2778 N N . GLU A 1 354 ? 6.914 -30.812 5.656 1 98.12 354 GLU A N 1
ATOM 2779 C CA . GLU A 1 354 ? 6.363 -29.469 5.781 1 98.12 354 GLU A CA 1
ATOM 2780 C C . GLU A 1 354 ? 6.086 -29.109 7.238 1 98.12 354 GLU A C 1
ATOM 2782 O O . GLU A 1 354 ? 6.348 -27.984 7.676 1 98.12 354 GLU A O 1
ATOM 2787 N N . LEU A 1 355 ? 5.547 -30.031 7.961 1 98.38 355 LEU A N 1
ATOM 2788 C CA . LEU A 1 355 ? 5.254 -29.797 9.367 1 98.38 355 LEU A CA 1
ATOM 2789 C C . LEU A 1 355 ? 6.531 -29.516 10.148 1 98.38 355 LEU A C 1
ATOM 2791 O O . LEU A 1 355 ? 6.535 -28.672 11.055 1 98.38 355 LEU A O 1
ATOM 2795 N N . GLU A 1 356 ? 7.621 -30.188 9.797 1 98.31 356 GLU A N 1
ATOM 2796 C CA . GLU A 1 356 ? 8.914 -29.906 10.414 1 98.31 356 GLU A CA 1
ATOM 2797 C C . GLU A 1 356 ? 9.414 -28.516 10.039 1 98.31 356 GLU A C 1
ATOM 2799 O O . GLU A 1 356 ? 9.992 -27.812 10.867 1 98.31 356 GLU A O 1
ATOM 2804 N N . LYS A 1 357 ? 9.234 -28.188 8.781 1 97.62 357 LYS A N 1
ATOM 2805 C CA . LYS A 1 357 ? 9.617 -26.859 8.336 1 97.62 357 LYS A CA 1
ATOM 2806 C C . LYS A 1 357 ? 8.828 -25.781 9.07 1 97.62 357 LYS A C 1
ATOM 2808 O O . LYS A 1 357 ? 9.391 -24.75 9.469 1 97.62 357 LYS A O 1
ATOM 2813 N N . VAL A 1 358 ? 7.535 -25.953 9.25 1 98.19 358 VAL A N 1
ATOM 2814 C CA . VAL A 1 358 ? 6.672 -25 9.953 1 98.19 358 VAL A CA 1
ATOM 2815 C C . VAL A 1 358 ? 7.148 -24.844 11.391 1 98.19 358 VAL A C 1
ATOM 2817 O O . VAL A 1 358 ? 7.191 -23.719 11.914 1 98.19 358 VAL A O 1
ATOM 2820 N N . GLU A 1 359 ? 7.516 -25.906 12 1 98 359 GLU A N 1
ATOM 2821 C CA . GLU A 1 359 ? 8.047 -25.844 13.359 1 98 359 GLU A CA 1
ATOM 2822 C C . GLU A 1 359 ? 9.328 -25.031 13.414 1 98 359 GLU A C 1
ATOM 2824 O O . GLU A 1 359 ? 9.555 -24.281 14.367 1 98 359 GLU A O 1
ATOM 2829 N N . ALA A 1 360 ? 10.18 -25.219 12.469 1 96.88 360 ALA A N 1
ATOM 2830 C CA . ALA A 1 360 ? 11.414 -24.438 12.391 1 96.88 360 ALA A CA 1
ATOM 2831 C C . ALA A 1 360 ? 11.117 -22.953 12.227 1 96.88 360 ALA A C 1
ATOM 2833 O O . ALA A 1 360 ? 11.805 -22.109 12.812 1 96.88 360 ALA A O 1
ATOM 2834 N N . ILE A 1 361 ? 10.148 -22.625 11.453 1 96.44 361 ILE A N 1
ATOM 2835 C CA . ILE A 1 361 ? 9.742 -21.25 11.242 1 96.44 361 ILE A CA 1
ATOM 2836 C C . ILE A 1 361 ? 9.242 -20.641 12.555 1 96.44 361 ILE A C 1
ATOM 2838 O O . ILE A 1 361 ? 9.648 -19.547 12.938 1 96.44 361 ILE A O 1
ATOM 2842 N N . ILE A 1 362 ? 8.375 -21.344 13.273 1 97.88 362 ILE A N 1
ATOM 2843 C CA . ILE A 1 362 ? 7.824 -20.875 14.539 1 97.88 362 ILE A CA 1
ATOM 2844 C C . ILE A 1 362 ? 8.953 -20.656 15.539 1 97.88 362 ILE A C 1
ATOM 2846 O O . ILE A 1 362 ? 8.984 -19.641 16.234 1 97.88 362 ILE A O 1
ATOM 2850 N N . SER A 1 363 ? 9.898 -21.578 15.555 1 97.44 363 SER A N 1
ATOM 2851 C CA . SER A 1 363 ? 11.047 -21.453 16.453 1 97.44 363 SER A CA 1
ATOM 2852 C C . SER A 1 363 ? 11.875 -20.219 16.125 1 97.44 363 SER A C 1
ATOM 2854 O O . SER A 1 363 ? 12.367 -19.547 17.031 1 97.44 363 SER A O 1
ATOM 2856 N N . LYS A 1 364 ? 12.047 -20 14.906 1 94.62 364 LYS A N 1
ATOM 2857 C CA . LYS A 1 364 ? 12.789 -18.812 14.477 1 94.62 364 LYS A CA 1
ATOM 2858 C C . LYS A 1 364 ? 12.086 -17.531 14.914 1 94.62 364 LYS A C 1
ATOM 2860 O O . LYS A 1 364 ? 12.719 -16.609 15.414 1 94.62 364 LYS A O 1
ATOM 2865 N N . ILE A 1 365 ? 10.789 -17.438 14.727 1 95.12 365 ILE A N 1
ATOM 2866 C CA . ILE A 1 365 ? 9.984 -16.266 15.109 1 95.12 365 ILE A CA 1
ATOM 2867 C C . ILE A 1 365 ? 10.117 -16.031 16.609 1 95.12 365 ILE A C 1
ATOM 2869 O O . ILE A 1 365 ? 10.266 -14.891 17.062 1 95.12 365 ILE A O 1
ATOM 2873 N N . ASP A 1 366 ? 10.094 -17.094 17.406 1 95.94 366 ASP A N 1
ATOM 2874 C CA . ASP A 1 366 ? 10.188 -17 18.859 1 95.94 366 ASP A CA 1
ATOM 2875 C C . ASP A 1 366 ? 11.516 -16.406 19.297 1 95.94 366 ASP A C 1
ATOM 2877 O O . ASP A 1 366 ? 11.617 -15.781 20.359 1 95.94 366 ASP A O 1
ATOM 2881 N N . LYS A 1 367 ? 12.555 -16.516 18.469 1 93.31 367 LYS A N 1
ATOM 2882 C CA . LYS A 1 367 ? 13.891 -16.047 18.797 1 93.31 367 LYS A CA 1
ATOM 2883 C C . LYS A 1 367 ? 14.125 -14.633 18.281 1 93.31 367 LYS A C 1
ATOM 2885 O O . LYS A 1 367 ? 15.125 -14 18.609 1 93.31 367 LYS A O 1
ATOM 2890 N N . ASP A 1 368 ? 13.258 -14.188 17.438 1 89.12 368 ASP A N 1
ATOM 2891 C CA . ASP A 1 368 ? 13.414 -12.844 16.906 1 89.12 368 ASP A CA 1
ATOM 2892 C C . ASP A 1 368 ? 13.414 -11.797 18.016 1 89.12 368 ASP A C 1
ATOM 2894 O O . ASP A 1 368 ? 12.688 -11.93 19 1 89.12 368 ASP A O 1
ATOM 2898 N N . PRO A 1 369 ? 14.18 -10.664 17.859 1 86 369 PRO A N 1
ATOM 2899 C CA . PRO A 1 369 ? 14.383 -9.68 18.922 1 86 369 PRO A CA 1
ATOM 2900 C C . PRO A 1 369 ? 13.188 -8.734 19.078 1 86 369 PRO A C 1
ATOM 2902 O O . PRO A 1 369 ? 13.086 -8.039 20.094 1 86 369 PRO A O 1
ATOM 2905 N N . GLU A 1 370 ? 12.273 -8.688 18.219 1 87.44 370 GLU A N 1
ATOM 2906 C CA . GLU A 1 370 ? 11.148 -7.758 18.281 1 87.44 370 GLU A CA 1
ATOM 2907 C C . GLU A 1 370 ? 10.195 -8.117 19.406 1 87.44 370 GLU A C 1
ATOM 2909 O O . GLU A 1 370 ? 10.156 -9.266 19.859 1 87.44 370 GLU A O 1
ATOM 2914 N N . ASP A 1 371 ? 9.383 -7.117 19.797 1 89.12 371 ASP A N 1
ATOM 2915 C CA . ASP A 1 371 ? 8.383 -7.34 20.844 1 89.12 371 ASP A CA 1
ATOM 2916 C C . ASP A 1 371 ? 7.332 -8.352 20.391 1 89.12 371 ASP A C 1
ATOM 2918 O O . ASP A 1 371 ? 7.113 -8.523 19.188 1 89.12 371 ASP A O 1
ATOM 2922 N N . LYS A 1 372 ? 6.707 -8.969 21.359 1 89.38 372 LYS A N 1
ATOM 2923 C CA . LYS A 1 372 ? 5.734 -10.023 21.109 1 89.38 372 LYS A CA 1
ATOM 2924 C C . LYS A 1 372 ? 4.57 -9.508 20.266 1 89.38 372 LYS A C 1
ATOM 2926 O O . LYS A 1 372 ? 4.039 -10.227 19.422 1 89.38 372 LYS A O 1
ATOM 2931 N N . ASP A 1 373 ? 4.25 -8.289 20.484 1 88.88 373 ASP A N 1
ATOM 2932 C CA . ASP A 1 373 ? 3.094 -7.742 19.781 1 88.88 373 ASP A CA 1
ATOM 2933 C C . ASP A 1 373 ? 3.402 -7.543 18.297 1 88.88 373 ASP A C 1
ATOM 2935 O O . ASP A 1 373 ? 2.498 -7.566 17.453 1 88.88 373 ASP A O 1
ATOM 2939 N N . ILE A 1 374 ? 4.676 -7.445 17.984 1 91.81 374 ILE A N 1
ATOM 2940 C CA . ILE A 1 374 ? 5.098 -7.227 16.609 1 91.81 374 ILE A CA 1
ATOM 2941 C C . ILE A 1 374 ? 5.152 -8.562 15.859 1 91.81 374 ILE A C 1
ATOM 2943 O O . ILE A 1 374 ? 4.777 -8.641 14.688 1 91.81 374 ILE A O 1
ATOM 2947 N N . ARG A 1 375 ? 5.547 -9.664 16.516 1 92.88 375 ARG A N 1
ATOM 2948 C CA . ARG A 1 375 ? 5.766 -10.938 15.844 1 92.88 375 ARG A CA 1
ATOM 2949 C C . ARG A 1 375 ? 4.535 -11.836 15.953 1 92.88 375 ARG A C 1
ATOM 2951 O O . ARG A 1 375 ? 4.484 -12.914 15.359 1 92.88 375 ARG A O 1
ATOM 2958 N N . ARG A 1 376 ? 3.525 -11.414 16.688 1 94.31 376 ARG A N 1
ATOM 2959 C CA . ARG A 1 376 ? 2.379 -12.242 17.047 1 94.31 376 ARG A CA 1
ATOM 2960 C C . ARG A 1 376 ? 1.611 -12.68 15.805 1 94.31 376 ARG A C 1
ATOM 2962 O O . ARG A 1 376 ? 1.193 -13.836 15.703 1 94.31 376 ARG A O 1
ATOM 2969 N N . VAL A 1 377 ? 1.377 -11.797 14.875 1 95.06 377 VAL A N 1
ATOM 2970 C CA . VAL A 1 377 ? 0.573 -12.102 13.695 1 95.06 377 VAL A CA 1
ATOM 2971 C C . VAL A 1 377 ? 1.236 -13.219 12.891 1 95.06 377 VAL A C 1
ATOM 2973 O O . VAL A 1 377 ? 0.576 -14.18 12.484 1 95.06 377 VAL A O 1
ATOM 2976 N N . GLU A 1 378 ? 2.557 -13.109 12.664 1 96.31 378 GLU A N 1
ATOM 2977 C CA . GLU A 1 378 ? 3.262 -14.164 11.938 1 96.31 378 GLU A CA 1
ATOM 2978 C C . GLU A 1 378 ? 3.217 -15.484 12.688 1 96.31 378 GLU A C 1
ATOM 2980 O O . GLU A 1 378 ? 2.992 -16.547 12.094 1 96.31 378 GLU A O 1
ATOM 2985 N N . ARG A 1 379 ? 3.451 -15.398 14.008 1 97.38 379 ARG A N 1
ATOM 2986 C CA . ARG A 1 379 ? 3.473 -16.609 14.82 1 97.38 379 ARG A CA 1
ATOM 2987 C C . ARG A 1 379 ? 2.137 -17.344 14.758 1 97.38 379 ARG A C 1
ATOM 2989 O O . ARG A 1 379 ? 2.096 -18.547 14.523 1 97.38 379 ARG A O 1
ATOM 2996 N N . GLU A 1 380 ? 1.031 -16.578 14.953 1 96.56 380 GLU A N 1
ATOM 2997 C CA . GLU A 1 380 ? -0.308 -17.156 14.914 1 96.56 380 GLU A CA 1
ATOM 2998 C C . GLU A 1 380 ? -0.624 -17.734 13.531 1 96.56 380 GLU A C 1
ATOM 3000 O O . GLU A 1 380 ? -1.29 -18.766 13.414 1 96.56 380 GLU A O 1
ATOM 3005 N N . LEU A 1 381 ? -0.198 -17.094 12.477 1 97.62 381 LEU A N 1
ATOM 3006 C CA . LEU A 1 381 ? -0.383 -17.547 11.102 1 97.62 381 LEU A CA 1
ATOM 3007 C C . LEU A 1 381 ? 0.166 -18.969 10.922 1 97.62 381 LEU A C 1
ATOM 3009 O O . LEU A 1 381 ? -0.543 -19.859 10.445 1 97.62 381 LEU A O 1
ATOM 3013 N N . TRP A 1 382 ? 1.387 -19.156 11.344 1 98.44 382 TRP A N 1
ATOM 3014 C CA . TRP A 1 382 ? 2.033 -20.453 11.133 1 98.44 382 TRP A CA 1
ATOM 3015 C C . TRP A 1 382 ? 1.452 -21.5 12.062 1 98.44 382 TRP A C 1
ATOM 3017 O O . TRP A 1 382 ? 1.43 -22.688 11.727 1 98.44 382 TRP A O 1
ATOM 3027 N N . GLU A 1 383 ? 0.886 -21.094 13.227 1 98.31 383 GLU A N 1
ATOM 3028 C CA . GLU A 1 383 ? 0.164 -22.031 14.086 1 98.31 383 GLU A CA 1
ATOM 3029 C C . GLU A 1 383 ? -1.113 -22.516 13.414 1 98.31 383 GLU A C 1
ATOM 3031 O O . GLU A 1 383 ? -1.435 -23.703 13.469 1 98.31 383 GLU A O 1
ATOM 3036 N N . LYS A 1 384 ? -1.797 -21.594 12.789 1 97.5 384 LYS A N 1
ATOM 3037 C CA . LYS A 1 384 ? -3.016 -21.969 12.07 1 97.5 384 LYS A CA 1
ATOM 3038 C C . LYS A 1 384 ? -2.709 -22.906 10.906 1 97.5 384 LYS A C 1
ATOM 3040 O O . LYS A 1 384 ? -3.439 -23.859 10.672 1 97.5 384 LYS A O 1
ATOM 3045 N N . ILE A 1 385 ? -1.651 -22.656 10.164 1 98.31 385 ILE A N 1
ATOM 3046 C CA . ILE A 1 385 ? -1.245 -23.469 9.031 1 98.31 385 ILE A CA 1
ATOM 3047 C C . ILE A 1 385 ? -0.872 -24.875 9.516 1 98.31 385 ILE A C 1
ATOM 3049 O O . ILE A 1 385 ? -1.267 -25.875 8.906 1 98.31 385 ILE A O 1
ATOM 3053 N N . ARG A 1 386 ? -0.121 -24.922 10.633 1 98.44 386 ARG A N 1
ATOM 3054 C CA . ARG A 1 386 ? 0.249 -26.203 11.219 1 98.44 386 ARG A CA 1
ATOM 3055 C C . ARG A 1 386 ? -0.988 -27.031 11.555 1 98.44 386 ARG A C 1
ATOM 3057 O O . ARG A 1 386 ? -1.061 -28.219 11.219 1 98.44 386 ARG A O 1
ATOM 3064 N N . ARG A 1 387 ? -1.923 -26.391 12.188 1 98.12 387 ARG A N 1
ATOM 3065 C CA . ARG A 1 387 ? -3.131 -27.094 12.617 1 98.12 387 ARG A CA 1
ATOM 3066 C C . ARG A 1 387 ? -3.906 -27.625 11.414 1 98.12 387 ARG A C 1
ATOM 3068 O O . ARG A 1 387 ? -4.363 -28.781 11.43 1 98.12 387 ARG A O 1
ATOM 3075 N N . LYS A 1 388 ? -4.039 -26.859 10.391 1 97.69 388 LYS A N 1
ATOM 3076 C CA . LYS A 1 388 ? -4.789 -27.281 9.211 1 97.69 388 LYS A CA 1
ATOM 3077 C C . LYS A 1 388 ? -4.102 -28.453 8.508 1 97.69 388 LYS A C 1
ATOM 3079 O O . LYS A 1 388 ? -4.766 -29.375 8.039 1 97.69 388 LYS A O 1
ATOM 3084 N N . ALA A 1 389 ? -2.787 -28.375 8.391 1 97.81 389 ALA A N 1
ATOM 3085 C CA . ALA A 1 389 ? -2.023 -29.438 7.762 1 97.81 389 ALA A CA 1
ATOM 3086 C C . ALA A 1 389 ? -2.182 -30.75 8.523 1 97.81 389 ALA A C 1
ATOM 3088 O O . ALA A 1 389 ? -2.303 -31.828 7.922 1 97.81 389 ALA A O 1
ATOM 3089 N N . LEU A 1 390 ? -2.168 -30.656 9.828 1 98.06 390 LEU A N 1
ATOM 3090 C CA . LEU A 1 390 ? -2.328 -31.844 10.664 1 98.06 390 LEU A CA 1
ATOM 3091 C C . LEU A 1 390 ? -3.725 -32.438 10.508 1 98.06 390 LEU A C 1
ATOM 3093 O O . LEU A 1 390 ? -3.887 -33.656 10.461 1 98.06 390 LEU A O 1
ATOM 3097 N N . MET A 1 391 ? -4.707 -31.609 10.375 1 98.06 391 MET A N 1
ATOM 3098 C CA . MET A 1 391 ? -6.105 -32.031 10.344 1 98.06 391 MET A CA 1
ATOM 3099 C C . MET A 1 391 ? -6.445 -32.688 9.016 1 98.06 391 MET A C 1
ATOM 3101 O O . MET A 1 391 ? -7.121 -33.719 8.984 1 98.06 391 MET A O 1
ATOM 3105 N N . GLY A 1 392 ? -5.984 -32.125 7.891 1 97.81 392 GLY A N 1
ATOM 3106 C CA . GLY A 1 392 ? -6.484 -32.562 6.594 1 97.81 392 GLY A CA 1
ATOM 3107 C C . GLY A 1 392 ? -5.469 -33.344 5.793 1 97.81 392 GLY A C 1
ATOM 3108 O O . GLY A 1 392 ? -5.84 -34.125 4.926 1 97.81 392 GLY A O 1
ATOM 3109 N N . ARG A 1 393 ? -4.172 -33.094 5.961 1 98.19 393 ARG A N 1
ATOM 3110 C CA . ARG A 1 393 ? -3.064 -33.719 5.238 1 98.19 393 ARG A CA 1
ATOM 3111 C C . ARG A 1 393 ? -3.322 -33.719 3.734 1 98.19 393 ARG A C 1
ATOM 3113 O O . ARG A 1 393 ? -3.197 -34.75 3.078 1 98.19 393 ARG A O 1
ATOM 3120 N N . ARG A 1 394 ? -3.73 -32.625 3.223 1 97.44 394 ARG A N 1
ATOM 3121 C CA . ARG A 1 394 ? -4.059 -32.438 1.813 1 97.44 394 ARG A CA 1
ATOM 3122 C C . ARG A 1 394 ? -2.822 -32.594 0.937 1 97.44 394 ARG A C 1
ATOM 3124 O O . ARG A 1 394 ? -1.735 -32.156 1.298 1 97.44 394 ARG A O 1
ATOM 3131 N N . THR A 1 395 ? -2.977 -33.25 -0.266 1 97.81 395 THR A N 1
ATOM 3132 C CA . THR A 1 395 ? -1.883 -33.406 -1.218 1 97.81 395 THR A CA 1
ATOM 3133 C C . THR A 1 395 ? -2.264 -32.844 -2.582 1 97.81 395 THR A C 1
ATOM 3135 O O . THR A 1 395 ? -3.389 -32.375 -2.777 1 97.81 395 THR A O 1
ATOM 3138 N N . GLY A 1 396 ? -1.304 -32.781 -3.494 1 97.81 396 GLY A N 1
ATOM 3139 C CA . GLY A 1 396 ? -1.528 -32.312 -4.848 1 97.81 396 GLY A CA 1
ATOM 3140 C C . GLY A 1 396 ? -0.786 -33.094 -5.898 1 97.81 396 GLY A C 1
ATOM 3141 O O . GLY A 1 396 ? 0.053 -32.562 -6.621 1 97.81 396 GLY A O 1
ATOM 3142 N N . LEU A 1 397 ? -1.159 -34.375 -5.957 1 98.62 397 LEU A N 1
ATOM 3143 C CA . LEU A 1 397 ? -0.575 -35.25 -6.977 1 98.62 397 LEU A CA 1
ATOM 3144 C C . LEU A 1 397 ? -1.213 -35 -8.336 1 98.62 397 LEU A C 1
ATOM 3146 O O . LEU A 1 397 ? -2.439 -34.938 -8.453 1 98.62 397 LEU A O 1
ATOM 3150 N N . GLY A 1 398 ? -0.396 -34.75 -9.312 1 98 398 GLY A N 1
ATOM 3151 C CA . GLY A 1 398 ? -0.892 -34.531 -10.656 1 98 398 GLY A CA 1
ATOM 3152 C C . GLY A 1 398 ? -0.048 -35.188 -11.727 1 98 398 GLY A C 1
ATOM 3153 O O . GLY A 1 398 ? 0.498 -36.281 -11.508 1 98 398 GLY A O 1
ATOM 3154 N N . ILE A 1 399 ? -0.139 -34.656 -12.945 1 98.25 399 ILE A N 1
ATOM 3155 C CA . ILE A 1 399 ? 0.558 -35.219 -14.086 1 98.25 399 ILE A CA 1
ATOM 3156 C C . ILE A 1 399 ? 1.252 -34.125 -14.875 1 98.25 399 ILE A C 1
ATOM 3158 O O . ILE A 1 399 ? 0.974 -32.938 -14.672 1 98.25 399 ILE A O 1
ATOM 3162 N N . THR A 1 400 ? 2.176 -34.5 -15.656 1 97.44 400 THR A N 1
ATOM 3163 C CA . THR A 1 400 ? 2.783 -33.656 -16.672 1 97.44 400 THR A CA 1
ATOM 3164 C C . THR A 1 400 ? 3.039 -34.438 -17.953 1 97.44 400 THR A C 1
ATOM 3166 O O . THR A 1 400 ? 2.793 -35.656 -18 1 97.44 400 THR A O 1
ATOM 3169 N N . ALA A 1 401 ? 3.271 -33.781 -19.094 1 97.62 401 ALA A N 1
ATOM 3170 C CA . ALA A 1 401 ? 3.686 -34.375 -20.359 1 97.62 401 ALA A CA 1
ATOM 3171 C C . ALA A 1 401 ? 2.516 -35.062 -21.062 1 97.62 401 ALA A C 1
ATOM 3173 O O . ALA A 1 401 ? 2.707 -36 -21.797 1 97.62 401 ALA A O 1
ATOM 3174 N N . GLU A 1 402 ? 1.347 -34.625 -20.797 1 97.38 402 GLU A N 1
ATOM 3175 C CA . GLU A 1 402 ? 0.197 -35.25 -21.438 1 97.38 402 GLU A CA 1
ATOM 3176 C C . GLU A 1 402 ? 0.279 -35.125 -22.969 1 97.38 402 GLU A C 1
ATOM 3178 O O . GLU A 1 402 ? 0.003 -36.062 -23.688 1 97.38 402 GLU A O 1
ATOM 3183 N N . GLY A 1 403 ? 0.575 -33.906 -23.422 1 96.25 403 GLY A N 1
ATOM 3184 C CA . GLY A 1 403 ? 0.717 -33.719 -24.859 1 96.25 403 GLY A CA 1
ATOM 3185 C C . GLY A 1 403 ? 1.679 -34.688 -25.5 1 96.25 403 GLY A C 1
ATOM 3186 O O . GLY A 1 403 ? 1.352 -35.312 -26.516 1 96.25 403 GLY A O 1
ATOM 3187 N N . ASP A 1 404 ? 2.826 -34.844 -24.953 1 97.62 404 ASP A N 1
ATOM 3188 C CA . ASP A 1 404 ? 3.852 -35.75 -25.5 1 97.62 404 ASP A CA 1
ATOM 3189 C C . ASP A 1 404 ? 3.432 -37.188 -25.375 1 97.62 404 ASP A C 1
ATOM 3191 O O . ASP A 1 404 ? 3.764 -38.031 -26.234 1 97.62 404 ASP A O 1
ATOM 3195 N N . MET A 1 405 ? 2.801 -37.562 -24.281 1 98.5 405 MET A N 1
ATOM 3196 C CA . MET A 1 405 ? 2.303 -38.938 -24.125 1 98.5 405 MET A CA 1
ATOM 3197 C C . MET A 1 405 ? 1.33 -39.281 -25.25 1 98.5 405 MET A C 1
ATOM 3199 O O . MET A 1 405 ? 1.458 -40.344 -25.875 1 98.5 405 MET A O 1
ATOM 3203 N N . LEU A 1 406 ? 0.338 -38.375 -25.484 1 98.06 406 LEU A N 1
ATOM 3204 C CA . LEU A 1 406 ? -0.64 -38.625 -26.531 1 98.06 406 LEU A CA 1
ATOM 3205 C C . LEU A 1 406 ? 0.045 -38.75 -27.891 1 98.06 406 LEU A C 1
ATOM 3207 O O . LEU A 1 406 ? -0.263 -39.656 -28.656 1 98.06 406 LEU A O 1
ATOM 3211 N N . ALA A 1 407 ? 0.975 -37.875 -28.156 1 97.38 407 ALA A N 1
ATOM 3212 C CA . ALA A 1 407 ? 1.718 -37.938 -29.422 1 97.38 407 ALA A CA 1
ATOM 3213 C C . ALA A 1 407 ? 2.486 -39.25 -29.547 1 97.38 407 ALA A C 1
ATOM 3215 O O . ALA A 1 407 ? 2.484 -39.875 -30.609 1 97.38 407 ALA A O 1
ATOM 3216 N N . ALA A 1 408 ? 3.158 -39.625 -28.516 1 98.12 408 ALA A N 1
ATOM 3217 C CA . ALA A 1 408 ? 3.961 -40.844 -28.5 1 98.12 408 ALA A CA 1
ATOM 3218 C C . ALA A 1 408 ? 3.1 -42.094 -28.781 1 98.12 408 ALA A C 1
ATOM 3220 O O . ALA A 1 408 ? 3.582 -43.062 -29.328 1 98.12 408 ALA A O 1
ATOM 3221 N N . LEU A 1 409 ? 1.857 -42.031 -28.438 1 98.06 409 LEU A N 1
ATOM 3222 C CA . LEU A 1 409 ? 0.92 -43.125 -28.641 1 98.06 409 LEU A CA 1
ATOM 3223 C C . LEU A 1 409 ? 0.273 -43.031 -30.031 1 98.06 409 LEU A C 1
ATOM 3225 O O . LEU A 1 409 ? -0.519 -43.906 -30.406 1 98.06 409 LEU A O 1
ATOM 3229 N N . GLY A 1 410 ? 0.544 -41.938 -30.703 1 95.44 410 GLY A N 1
ATOM 3230 C CA . GLY A 1 410 ? -0.014 -41.75 -32.031 1 95.44 410 GLY A CA 1
ATOM 3231 C C . GLY A 1 410 ? -1.392 -41.094 -32 1 95.44 410 GLY A C 1
ATOM 3232 O O . GLY A 1 410 ? -2.137 -41.188 -32.969 1 95.44 410 GLY A O 1
ATOM 3233 N N . LEU A 1 411 ? -1.756 -40.562 -30.953 1 95.62 411 LEU A N 1
ATOM 3234 C CA . LEU A 1 411 ? -3.045 -39.875 -30.797 1 95.62 411 LEU A CA 1
ATOM 3235 C C . LEU A 1 411 ? -2.9 -38.375 -30.984 1 95.62 411 LEU A C 1
ATOM 3237 O O . LEU A 1 411 ? -1.938 -37.781 -30.5 1 95.62 411 LEU A O 1
ATOM 3241 N N . ARG A 1 412 ? -3.785 -37.812 -31.688 1 93.69 412 ARG A N 1
ATOM 3242 C CA . ARG A 1 412 ? -3.783 -36.375 -31.859 1 93.69 412 ARG A CA 1
ATOM 3243 C C . ARG A 1 412 ? -4.457 -35.688 -30.688 1 93.69 412 ARG A C 1
ATOM 3245 O O . ARG A 1 412 ? -5.59 -36 -30.328 1 93.69 412 ARG A O 1
ATOM 3252 N N . TYR A 1 413 ? -3.842 -34.719 -30.156 1 94.88 413 TYR A N 1
ATOM 3253 C CA . TYR A 1 413 ? -4.375 -33.969 -29.031 1 94.88 413 TYR A CA 1
ATOM 3254 C C . TYR A 1 413 ? -5.73 -33.344 -29.391 1 94.88 413 TYR A C 1
ATOM 3256 O O . TYR A 1 413 ? -5.883 -32.75 -30.438 1 94.88 413 TYR A O 1
ATOM 3264 N N . GLY A 1 414 ? -6.762 -33.594 -28.562 1 91.19 414 GLY A N 1
ATOM 3265 C CA . GLY A 1 414 ? -8.07 -32.969 -28.766 1 91.19 414 GLY A CA 1
ATOM 3266 C C . GLY A 1 414 ? -9.031 -33.875 -29.531 1 91.19 414 GLY A C 1
ATOM 3267 O O . GLY A 1 414 ? -10.227 -33.594 -29.594 1 91.19 414 GLY A O 1
ATOM 3268 N N . SER A 1 415 ? -8.523 -34.906 -30.109 1 93.88 415 SER A N 1
ATOM 3269 C CA . SER A 1 415 ? -9.422 -35.844 -30.766 1 93.88 415 SER A CA 1
ATOM 3270 C C . SER A 1 415 ? -10.273 -36.625 -29.766 1 93.88 415 SER A C 1
ATOM 3272 O O . SER A 1 415 ? -9.938 -36.688 -28.578 1 93.88 415 SER A O 1
ATOM 3274 N N . ASP A 1 416 ? -11.375 -37.156 -30.234 1 95.06 416 ASP A N 1
ATOM 3275 C CA . ASP A 1 416 ? -12.273 -37.875 -29.359 1 95.06 416 ASP A CA 1
ATOM 3276 C C . ASP A 1 416 ? -11.57 -39.062 -28.703 1 95.06 416 ASP A C 1
ATOM 3278 O O . ASP A 1 416 ? -11.773 -39.344 -27.531 1 95.06 416 ASP A O 1
ATOM 3282 N N . GLU A 1 417 ? -10.758 -39.719 -29.5 1 96.38 417 GLU A N 1
ATOM 3283 C CA . GLU A 1 417 ? -10.008 -40.875 -28.969 1 96.38 417 GLU A CA 1
ATOM 3284 C C . GLU A 1 417 ? -9.016 -40.438 -27.906 1 96.38 417 GLU A C 1
ATOM 3286 O O . GLU A 1 417 ? -8.852 -41.094 -26.875 1 96.38 417 GLU A O 1
ATOM 3291 N N . ALA A 1 418 ? -8.367 -39.375 -28.156 1 96.94 418 ALA A N 1
ATOM 3292 C CA . ALA A 1 418 ? -7.402 -38.844 -27.203 1 96.94 418 ALA A CA 1
ATOM 3293 C C . ALA A 1 418 ? -8.094 -38.406 -25.906 1 96.94 418 ALA A C 1
ATOM 3295 O O . ALA A 1 418 ? -7.57 -38.625 -24.812 1 96.94 418 ALA A O 1
ATOM 3296 N N . ILE A 1 419 ? -9.242 -37.781 -26.016 1 97.19 419 ILE A N 1
ATOM 3297 C CA . ILE A 1 419 ? -10.008 -37.312 -24.859 1 97.19 419 ILE A CA 1
ATOM 3298 C C . ILE A 1 419 ? -10.43 -38.531 -24 1 97.19 419 ILE A C 1
ATOM 3300 O O . ILE A 1 419 ? -10.281 -38.5 -22.781 1 97.19 419 ILE A O 1
ATOM 3304 N N . GLU A 1 420 ? -10.914 -39.5 -24.688 1 97.44 420 GLU A N 1
ATOM 3305 C CA . GLU A 1 420 ? -11.336 -40.688 -23.984 1 97.44 420 GLU A CA 1
ATOM 3306 C C . GLU A 1 420 ? -10.164 -41.344 -23.266 1 97.44 420 GLU A C 1
ATOM 3308 O O . GLU A 1 420 ? -10.289 -41.781 -22.109 1 97.44 420 GLU A O 1
ATOM 3313 N N . PHE A 1 421 ? -9.078 -41.469 -23.906 1 97.94 421 PHE A N 1
ATOM 3314 C CA . PHE A 1 421 ? -7.891 -42.062 -23.312 1 97.94 421 PHE A CA 1
ATOM 3315 C C . PHE A 1 421 ? -7.43 -41.281 -22.109 1 97.94 421 PHE A C 1
ATOM 3317 O O . PHE A 1 421 ? -7.141 -41.844 -21.047 1 97.94 421 PHE A O 1
ATOM 3324 N N . ALA A 1 422 ? -7.32 -40 -22.312 1 97.75 422 ALA A N 1
ATOM 3325 C CA . ALA A 1 422 ? -6.863 -39.125 -21.234 1 97.75 422 ALA A CA 1
ATOM 3326 C C . ALA A 1 422 ? -7.777 -39.219 -20.016 1 97.75 422 ALA A C 1
ATOM 3328 O O . ALA A 1 422 ? -7.301 -39.281 -18.875 1 97.75 422 ALA A O 1
ATOM 3329 N N . ALA A 1 423 ? -9.047 -39.219 -20.203 1 98.06 423 ALA A N 1
ATOM 3330 C CA . ALA A 1 423 ? -10.023 -39.312 -19.109 1 98.06 423 ALA A CA 1
ATOM 3331 C C . ALA A 1 423 ? -9.891 -40.656 -18.391 1 98.06 423 ALA A C 1
ATOM 3333 O O . ALA A 1 423 ? -9.969 -40.719 -17.156 1 98.06 423 ALA A O 1
ATOM 3334 N N . ASP A 1 424 ? -9.719 -41.688 -19.172 1 98.25 424 ASP A N 1
ATOM 3335 C CA . ASP A 1 424 ? -9.57 -43 -18.578 1 98.25 424 ASP A CA 1
ATOM 3336 C C . ASP A 1 424 ? -8.289 -43.094 -17.766 1 98.25 424 ASP A C 1
ATOM 3338 O O . ASP A 1 424 ? -8.273 -43.75 -16.703 1 98.25 424 ASP A O 1
ATOM 3342 N N . LEU A 1 425 ? -7.305 -42.594 -18.297 1 98.44 425 LEU A N 1
ATOM 3343 C CA . LEU A 1 425 ? -6.039 -42.594 -17.562 1 98.44 425 LEU A CA 1
ATOM 3344 C C . LEU A 1 425 ? -6.172 -41.812 -16.25 1 98.44 425 LEU A C 1
ATOM 3346 O O . LEU A 1 425 ? -5.648 -42.219 -15.227 1 98.44 425 LEU A O 1
ATOM 3350 N N . GLN A 1 426 ? -6.801 -40.688 -16.328 1 98.62 426 GLN A N 1
ATOM 3351 C CA . GLN A 1 426 ? -7.008 -39.875 -15.125 1 98.62 426 GLN A CA 1
ATOM 3352 C C . GLN A 1 426 ? -7.859 -40.625 -14.109 1 98.62 426 GLN A C 1
ATOM 3354 O O . GLN A 1 426 ? -7.648 -40.5 -12.898 1 98.62 426 GLN A O 1
ATOM 3359 N N . LYS A 1 427 ? -8.867 -41.312 -14.562 1 98.75 427 LYS A N 1
ATOM 3360 C CA . LYS A 1 427 ? -9.648 -42.188 -13.695 1 98.75 427 LYS A CA 1
ATOM 3361 C C . LYS A 1 427 ? -8.766 -43.219 -12.992 1 98.75 427 LYS A C 1
ATOM 3363 O O . LYS A 1 427 ? -8.891 -43.438 -11.789 1 98.75 427 LYS A O 1
ATOM 3368 N N . THR A 1 428 ? -7.883 -43.781 -13.727 1 98.81 428 THR A N 1
ATOM 3369 C CA . THR A 1 428 ? -6.949 -44.75 -13.164 1 98.81 428 THR A CA 1
ATOM 3370 C C . THR A 1 428 ? -6.09 -44.125 -12.078 1 98.81 428 THR A C 1
ATOM 3372 O O . THR A 1 428 ? -5.91 -44.688 -11 1 98.81 428 THR A O 1
ATOM 3375 N N . LEU A 1 429 ? -5.566 -43 -12.406 1 98.81 429 LEU A N 1
ATOM 3376 C CA . LEU A 1 429 ? -4.766 -42.25 -11.43 1 98.81 429 LEU A CA 1
ATOM 3377 C C . LEU A 1 429 ? -5.562 -42 -10.156 1 98.81 429 LEU A C 1
ATOM 3379 O O . LEU A 1 429 ? -5.062 -42.219 -9.055 1 98.81 429 LEU A O 1
ATOM 3383 N N . ALA A 1 430 ? -6.793 -41.531 -10.305 1 98.81 430 ALA A N 1
ATOM 3384 C CA . ALA A 1 430 ? -7.637 -41.188 -9.156 1 98.81 430 ALA A CA 1
ATOM 3385 C C . ALA A 1 430 ? -7.906 -42.406 -8.289 1 98.81 430 ALA A C 1
ATOM 3387 O O . ALA A 1 430 ? -7.734 -42.375 -7.066 1 98.81 430 ALA A O 1
ATOM 3388 N N . VAL A 1 431 ? -8.289 -43.469 -8.891 1 98.81 431 VAL A N 1
ATOM 3389 C CA . VAL A 1 431 ? -8.648 -44.656 -8.156 1 98.81 431 VAL A CA 1
ATOM 3390 C C . VAL A 1 431 ? -7.426 -45.188 -7.398 1 98.81 431 VAL A C 1
ATOM 3392 O O . VAL A 1 431 ? -7.523 -45.562 -6.223 1 98.81 431 VAL A O 1
ATOM 3395 N N . GLU A 1 432 ? -6.305 -45.219 -8.039 1 98.81 432 GLU A N 1
ATOM 3396 C CA . GLU A 1 432 ? -5.098 -45.719 -7.402 1 98.81 432 GLU A CA 1
ATOM 3397 C C . GLU A 1 432 ? -4.602 -44.781 -6.309 1 98.81 432 GLU A C 1
ATOM 3399 O O . GLU A 1 432 ? -4.051 -45.219 -5.301 1 98.81 432 GLU A O 1
ATOM 3404 N N . ALA A 1 433 ? -4.719 -43.5 -6.523 1 98.88 433 ALA A N 1
ATOM 3405 C CA . ALA A 1 433 ? -4.355 -42.562 -5.484 1 98.88 433 ALA A CA 1
ATOM 3406 C C . ALA A 1 433 ? -5.223 -42.75 -4.242 1 98.88 433 ALA A C 1
ATOM 3408 O O . ALA A 1 433 ? -4.719 -42.75 -3.117 1 98.88 433 ALA A O 1
ATOM 3409 N N . TYR A 1 434 ? -6.535 -42.812 -4.445 1 98.81 434 TYR A N 1
ATOM 3410 C CA . TYR A 1 434 ? -7.441 -43.062 -3.326 1 98.81 434 TYR A CA 1
ATOM 3411 C C . TYR A 1 434 ? -7.129 -44.406 -2.648 1 98.81 434 TYR A C 1
ATOM 3413 O O . TYR A 1 434 ? -7.18 -44.5 -1.422 1 98.81 434 TYR A O 1
ATOM 3421 N N . ARG A 1 435 ? -6.832 -45.438 -3.447 1 98.75 435 ARG A N 1
ATOM 3422 C CA . ARG A 1 435 ? -6.434 -46.719 -2.887 1 98.75 435 ARG A CA 1
ATOM 3423 C C . ARG A 1 435 ? -5.207 -46.562 -1.992 1 98.75 435 ARG A C 1
ATOM 3425 O O . ARG A 1 435 ? -5.176 -47.094 -0.88 1 98.75 435 ARG A O 1
ATOM 3432 N N . ALA A 1 436 ? -4.227 -45.875 -2.496 1 98.69 436 ALA A N 1
ATOM 3433 C CA . ALA A 1 436 ? -3.01 -45.656 -1.722 1 98.69 436 ALA A CA 1
ATOM 3434 C C . ALA A 1 436 ? -3.32 -44.938 -0.412 1 98.69 436 ALA A C 1
ATOM 3436 O O . ALA A 1 436 ? -2.754 -45.25 0.633 1 98.69 436 ALA A O 1
ATOM 3437 N N . SER A 1 437 ? -4.148 -43.906 -0.452 1 98.75 437 SER A N 1
ATOM 3438 C CA . SER A 1 437 ? -4.512 -43.156 0.736 1 98.75 437 SER A CA 1
ATOM 3439 C C . SER A 1 437 ? -5.238 -44.031 1.756 1 98.75 437 SER A C 1
ATOM 3441 O O . SER A 1 437 ? -5.027 -43.875 2.963 1 98.75 437 SER A O 1
ATOM 3443 N N . VAL A 1 438 ? -6.129 -44.875 1.278 1 98.62 438 VAL A N 1
ATOM 3444 C CA . VAL A 1 438 ? -6.855 -45.812 2.146 1 98.62 438 VAL A CA 1
ATOM 3445 C C . VAL A 1 438 ? -5.883 -46.781 2.777 1 98.62 438 VAL A C 1
ATOM 3447 O O . VAL A 1 438 ? -5.965 -47.094 3.975 1 98.62 438 VAL A O 1
ATOM 3450 N N . GLU A 1 439 ? -4.992 -47.312 1.985 1 98.12 439 GLU A N 1
ATOM 3451 C CA . GLU A 1 439 ? -3.973 -48.219 2.508 1 98.12 439 GLU A CA 1
ATOM 3452 C C . GLU A 1 439 ? -3.109 -47.531 3.559 1 98.12 439 GLU A C 1
ATOM 3454 O O . GLU A 1 439 ? -2.818 -48.094 4.609 1 98.12 439 GLU A O 1
ATOM 3459 N N . MET A 1 440 ? -2.719 -46.312 3.291 1 98.25 440 MET A N 1
ATOM 3460 C CA . MET A 1 440 ? -1.908 -45.562 4.234 1 98.25 440 MET A CA 1
ATOM 3461 C C . MET A 1 440 ? -2.691 -45.25 5.508 1 98.25 440 MET A C 1
ATOM 3463 O O . MET A 1 440 ? -2.111 -45.156 6.59 1 98.25 440 MET A O 1
ATOM 3467 N N . ALA A 1 441 ? -4.031 -45.062 5.352 1 98.31 441 ALA A N 1
ATOM 3468 C CA . ALA A 1 441 ? -4.848 -44.875 6.547 1 98.31 441 ALA A CA 1
ATOM 3469 C C . ALA A 1 441 ? -4.711 -46.062 7.504 1 98.31 441 ALA A C 1
ATOM 3471 O O . ALA A 1 441 ? -4.734 -45.875 8.727 1 98.31 441 ALA A O 1
ATOM 3472 N N . GLY A 1 442 ? -4.609 -47.219 6.992 1 97.38 442 GLY A N 1
ATOM 3473 C CA . GLY A 1 442 ? -4.391 -48.406 7.809 1 97.38 442 GLY A CA 1
ATOM 3474 C C . GLY A 1 442 ? -3.018 -48.438 8.461 1 97.38 442 GLY A C 1
ATOM 3475 O O . GLY A 1 442 ? -2.871 -48.875 9.594 1 97.38 442 GLY A O 1
ATOM 3476 N N . GLU A 1 443 ? -2.043 -47.938 7.754 1 96.94 443 GLU A N 1
ATOM 3477 C CA . GLU A 1 443 ? -0.661 -48 8.219 1 96.94 443 GLU A CA 1
ATOM 3478 C C . GLU A 1 443 ? -0.317 -46.812 9.102 1 96.94 443 GLU A C 1
ATOM 3480 O O . GLU A 1 443 ? 0.444 -46.938 10.062 1 96.94 443 GLU A O 1
ATOM 3485 N N . ARG A 1 444 ? -0.841 -45.625 8.68 1 97.56 444 ARG A N 1
ATOM 3486 C CA . ARG A 1 444 ? -0.362 -44.375 9.242 1 97.56 444 ARG A CA 1
ATOM 3487 C C . ARG A 1 444 ? -1.485 -43.625 9.953 1 97.56 444 ARG A C 1
ATOM 3489 O O . ARG A 1 444 ? -1.238 -42.625 10.656 1 97.56 444 ARG A O 1
ATOM 3496 N N . GLY A 1 445 ? -2.67 -44.156 9.898 1 97.75 445 GLY A N 1
ATOM 3497 C CA . GLY A 1 445 ? -3.834 -43.469 10.461 1 97.75 445 GLY A CA 1
ATOM 3498 C C . GLY A 1 445 ? -4.57 -42.625 9.453 1 97.75 445 GLY A C 1
ATOM 3499 O O . GLY A 1 445 ? -3.951 -42 8.578 1 97.75 445 GLY A O 1
ATOM 3500 N N . ALA A 1 446 ? -5.887 -42.469 9.562 1 98.31 446 ALA A N 1
ATOM 3501 C CA . ALA A 1 446 ? -6.719 -41.594 8.742 1 98.31 446 ALA A CA 1
ATOM 3502 C C . ALA A 1 446 ? -6.512 -40.125 9.125 1 98.31 446 ALA A C 1
ATOM 3504 O O . ALA A 1 446 ? -5.949 -39.812 10.18 1 98.31 446 ALA A O 1
ATOM 3505 N N . PHE A 1 447 ? -6.883 -39.25 8.195 1 98.06 447 PHE A N 1
ATOM 3506 C CA . PHE A 1 447 ? -6.82 -37.844 8.594 1 98.06 447 PHE A CA 1
ATOM 3507 C C . PHE A 1 447 ? -7.801 -37.562 9.727 1 98.06 447 PHE A C 1
ATOM 3509 O O . PHE A 1 447 ? -8.82 -38.25 9.859 1 98.06 447 PHE A O 1
ATOM 3516 N N . GLU A 1 448 ? -7.598 -36.594 10.516 1 97 448 GLU A N 1
ATOM 3517 C CA . GLU A 1 448 ? -8.148 -36.375 11.852 1 97 448 GLU A CA 1
ATOM 3518 C C . GLU A 1 448 ? -9.672 -36.312 11.82 1 97 448 GLU A C 1
ATOM 3520 O O . GLU A 1 448 ? -10.344 -36.906 12.648 1 97 448 GLU A O 1
ATOM 3525 N N . MET A 1 449 ? -10.32 -35.656 10.828 1 96.88 449 MET A N 1
ATOM 3526 C CA . MET A 1 449 ? -11.75 -35.375 10.836 1 96.88 449 MET A CA 1
ATOM 3527 C C . MET A 1 449 ? -12.508 -36.406 9.992 1 96.88 449 MET A C 1
ATOM 3529 O O . MET A 1 449 ? -13.719 -36.281 9.797 1 96.88 449 MET A O 1
ATOM 3533 N N . TYR A 1 450 ? -11.852 -37.438 9.555 1 98.25 450 TYR A N 1
ATOM 3534 C CA . TYR A 1 450 ? -12.469 -38.344 8.578 1 98.25 450 TYR A CA 1
ATOM 3535 C C . TYR A 1 450 ? -13.797 -38.875 9.109 1 98.25 450 TYR A C 1
ATOM 3537 O O . TYR A 1 450 ? -13.859 -39.406 10.211 1 98.25 450 TYR A O 1
ATOM 3545 N N . ASP A 1 451 ? -14.852 -38.719 8.344 1 98.06 451 ASP A N 1
ATOM 3546 C CA . ASP A 1 451 ? -16.188 -39.25 8.602 1 98.06 451 ASP A CA 1
ATOM 3547 C C . ASP A 1 451 ? -16.891 -39.656 7.301 1 98.06 451 ASP A C 1
ATOM 3549 O O . ASP A 1 451 ? -17.328 -38.781 6.527 1 98.06 451 ASP A O 1
ATOM 3553 N N . PRO A 1 452 ? -16.953 -40.938 7.078 1 97.38 452 PRO A N 1
ATOM 3554 C CA . PRO A 1 452 ? -17.547 -41.406 5.812 1 97.38 452 PRO A CA 1
ATOM 3555 C C . PRO A 1 452 ? -18.984 -40.938 5.617 1 97.38 452 PRO A C 1
ATOM 3557 O O . PRO A 1 452 ? -19.422 -40.75 4.48 1 97.38 452 PRO A O 1
ATOM 3560 N N . LYS A 1 453 ? -19.734 -40.625 6.68 1 97.81 453 LYS A N 1
ATOM 3561 C CA . LYS A 1 453 ? -21.109 -40.156 6.57 1 97.81 453 LYS A CA 1
ATOM 3562 C C . LYS A 1 453 ? -21.156 -38.75 5.977 1 97.81 453 LYS A C 1
ATOM 3564 O O . LYS A 1 453 ? -22.078 -38.406 5.23 1 97.81 453 LYS A O 1
ATOM 3569 N N . ARG A 1 454 ? -20.156 -37.938 6.281 1 97.94 454 ARG A N 1
ATOM 3570 C CA . ARG A 1 454 ? -20.078 -36.594 5.77 1 97.94 454 ARG A CA 1
ATOM 3571 C C . ARG A 1 454 ? -19.812 -36.562 4.27 1 97.94 454 ARG A C 1
ATOM 3573 O O . ARG A 1 454 ? -20.219 -35.656 3.564 1 97.94 454 ARG A O 1
ATOM 3580 N N . GLU A 1 455 ? -19.156 -37.656 3.727 1 98.19 455 GLU A N 1
ATOM 3581 C CA . GLU A 1 455 ? -18.719 -37.688 2.338 1 98.19 455 GLU A CA 1
ATOM 3582 C C . GLU A 1 455 ? -19.641 -38.5 1.466 1 98.19 455 GLU A C 1
ATOM 3584 O O . GLU A 1 455 ? -19.469 -38.594 0.248 1 98.19 455 GLU A O 1
ATOM 3589 N N . GLU A 1 456 ? -20.672 -39.094 2.012 1 97.12 456 GLU A N 1
ATOM 3590 C CA . GLU A 1 456 ? -21.453 -40.156 1.371 1 97.12 456 GLU A CA 1
ATOM 3591 C C . GLU A 1 456 ? -22.141 -39.656 0.107 1 97.12 456 GLU A C 1
ATOM 3593 O O . GLU A 1 456 ? -22.391 -40.406 -0.817 1 97.12 456 GLU A O 1
ATOM 3598 N N . ARG A 1 457 ? -22.453 -38.312 0.055 1 97.5 457 ARG A N 1
ATOM 3599 C CA . ARG A 1 457 ? -23.172 -37.781 -1.086 1 97.5 457 ARG A CA 1
ATOM 3600 C C . ARG A 1 457 ? -22.25 -37 -2.002 1 97.5 457 ARG A C 1
ATOM 3602 O O . ARG A 1 457 ? -22.688 -36.406 -2.996 1 97.5 457 ARG A O 1
ATOM 3609 N N . ASN A 1 458 ? -20.969 -36.969 -1.671 1 98.38 458 ASN A N 1
ATOM 3610 C CA . ASN A 1 458 ? -20.031 -36.25 -2.508 1 98.38 458 ASN A CA 1
ATOM 3611 C C . ASN A 1 458 ? -19.844 -36.906 -3.863 1 98.38 458 ASN A C 1
ATOM 3613 O O . ASN A 1 458 ? -19.625 -38.125 -3.936 1 98.38 458 ASN A O 1
ATOM 3617 N N . PRO A 1 459 ? -19.859 -36.094 -4.961 1 98.44 459 PRO A N 1
ATOM 3618 C CA . PRO A 1 459 ? -19.812 -36.688 -6.305 1 98.44 459 PRO A CA 1
ATOM 3619 C C . PRO A 1 459 ? -18.516 -37.469 -6.57 1 98.44 459 PRO A C 1
ATOM 3621 O O . PRO A 1 459 ? -18.547 -38.5 -7.199 1 98.44 459 PRO A O 1
ATOM 3624 N N . MET A 1 460 ? -17.391 -36.969 -6.168 1 98.25 460 MET A N 1
ATOM 3625 C CA . MET A 1 460 ? -16.125 -37.656 -6.359 1 98.25 460 MET A CA 1
ATOM 3626 C C . MET A 1 460 ? -16.109 -39 -5.652 1 98.25 460 MET A C 1
ATOM 3628 O O . MET A 1 460 ? -15.695 -40.031 -6.23 1 98.25 460 MET A O 1
ATOM 3632 N N . ILE A 1 461 ? -16.547 -39 -4.402 1 98.56 461 ILE A N 1
ATOM 3633 C CA . ILE A 1 461 ? -16.578 -40.219 -3.605 1 98.56 461 ILE A CA 1
ATOM 3634 C C . ILE A 1 461 ? -17.547 -41.25 -4.238 1 98.56 461 ILE A C 1
ATOM 3636 O O . ILE A 1 461 ? -17.266 -42.438 -4.281 1 98.56 461 ILE A O 1
ATOM 3640 N N . LEU A 1 462 ? -18.672 -40.75 -4.734 1 98.62 462 LEU A N 1
ATOM 3641 C CA . LEU A 1 462 ? -19.641 -41.625 -5.398 1 98.62 462 LEU A CA 1
ATOM 3642 C C . LEU A 1 462 ? -19.047 -42.219 -6.668 1 98.62 462 LEU A C 1
ATOM 3644 O O . LEU A 1 462 ? -19.312 -43.406 -6.988 1 98.62 462 LEU A O 1
ATOM 3648 N N . ARG A 1 463 ? -18.281 -41.469 -7.398 1 98.56 463 ARG A N 1
ATOM 3649 C CA . ARG A 1 463 ? -17.625 -42 -8.594 1 98.56 463 ARG A CA 1
ATOM 3650 C C . ARG A 1 463 ? -16.594 -43.062 -8.234 1 98.56 463 ARG A C 1
ATOM 3652 O O . ARG A 1 463 ? -16.438 -44.062 -8.953 1 98.56 463 ARG A O 1
ATOM 3659 N N . ILE A 1 464 ? -15.859 -42.844 -7.16 1 98.5 464 ILE A N 1
ATOM 3660 C CA . ILE A 1 464 ? -14.906 -43.844 -6.684 1 98.5 464 ILE A CA 1
ATOM 3661 C C . ILE A 1 464 ? -15.648 -45.125 -6.316 1 98.5 464 ILE A C 1
ATOM 3663 O O . ILE A 1 464 ? -15.203 -46.219 -6.656 1 98.5 464 ILE A O 1
ATOM 3667 N N . LYS A 1 465 ? -16.781 -45 -5.656 1 98.56 465 LYS A N 1
ATOM 3668 C CA . LYS A 1 465 ? -17.594 -46.156 -5.281 1 98.56 465 LYS A CA 1
ATOM 3669 C C . LYS A 1 465 ? -18.031 -46.938 -6.512 1 98.56 465 LYS A C 1
ATOM 3671 O O . LYS A 1 465 ? -18 -48.156 -6.512 1 98.56 465 LYS A O 1
ATOM 3676 N N . GLU A 1 466 ? -18.438 -46.219 -7.48 1 98.56 466 GLU A N 1
ATOM 3677 C CA . GLU A 1 466 ? -18.875 -46.875 -8.719 1 98.56 466 GLU A CA 1
ATOM 3678 C C . GLU A 1 466 ? -17.703 -47.562 -9.422 1 98.56 466 GLU A C 1
ATOM 3680 O O . GLU A 1 466 ? -17.859 -48.656 -9.953 1 98.56 466 GLU A O 1
ATOM 3685 N N . ALA A 1 467 ? -16.578 -46.938 -9.469 1 98.5 467 ALA A N 1
ATOM 3686 C CA . ALA A 1 467 ? -15.414 -47.438 -10.188 1 98.5 467 ALA A CA 1
ATOM 3687 C C . ALA A 1 467 ? -14.812 -48.656 -9.484 1 98.5 467 ALA A C 1
ATOM 3689 O O . ALA A 1 467 ? -14.297 -49.562 -10.133 1 98.5 467 ALA A O 1
ATOM 3690 N N . ASP A 1 468 ? -14.789 -48.656 -8.148 1 98.56 468 ASP A N 1
ATOM 3691 C CA . ASP A 1 468 ? -14.219 -49.719 -7.34 1 98.56 468 ASP A CA 1
ATOM 3692 C C . ASP A 1 468 ? -14.961 -49.875 -6.012 1 98.56 468 ASP A C 1
ATOM 3694 O O . ASP A 1 468 ? -14.5 -49.375 -4.98 1 98.56 468 ASP A O 1
ATOM 3698 N N . PRO A 1 469 ? -16 -50.594 -5.984 1 98.31 469 PRO A N 1
ATOM 3699 C CA . PRO A 1 469 ? -16.828 -50.75 -4.781 1 98.31 469 PRO A CA 1
ATOM 3700 C C . PRO A 1 469 ? -16.047 -51.344 -3.604 1 98.31 469 PRO A C 1
ATOM 3702 O O . PRO A 1 469 ? -16.297 -50.969 -2.451 1 98.31 469 PRO A O 1
ATOM 3705 N N . LYS A 1 470 ? -15.172 -52.25 -3.842 1 98.31 470 LYS A N 1
ATOM 3706 C CA . LYS A 1 470 ? -14.367 -52.812 -2.773 1 98.31 470 LYS A CA 1
ATOM 3707 C C . LYS A 1 470 ? -13.484 -51.781 -2.111 1 98.31 470 LYS A C 1
ATOM 3709 O O . LYS A 1 470 ? -13.297 -51.781 -0.892 1 98.31 470 LYS A O 1
ATOM 3714 N N . LEU A 1 471 ? -12.906 -50.969 -2.928 1 98.38 471 LEU A N 1
ATOM 3715 C CA . LEU A 1 471 ? -12.109 -49.875 -2.398 1 98.38 471 LEU A CA 1
ATOM 3716 C C . LEU A 1 471 ? -12.953 -48.969 -1.507 1 98.38 471 LEU A C 1
ATOM 3718 O O . LEU A 1 471 ? -12.5 -48.531 -0.446 1 98.38 471 LEU A O 1
ATOM 3722 N N . TYR A 1 472 ? -14.156 -48.625 -1.975 1 98.31 472 TYR A N 1
ATOM 3723 C CA . TYR A 1 472 ? -15.062 -47.812 -1.197 1 98.31 472 TYR A CA 1
ATOM 3724 C C . TYR A 1 472 ? -15.367 -48.438 0.154 1 98.31 472 TYR A C 1
ATOM 3726 O O . TYR A 1 472 ? -15.359 -47.75 1.182 1 98.31 472 TYR A O 1
ATOM 3734 N N . ASP A 1 473 ? -15.617 -49.75 0.162 1 98.12 473 ASP A N 1
ATOM 3735 C CA . ASP A 1 473 ? -15.914 -50.438 1.402 1 98.12 473 ASP A CA 1
ATOM 3736 C C . ASP A 1 473 ? -14.734 -50.375 2.371 1 98.12 473 ASP A C 1
ATOM 3738 O O . ASP A 1 473 ? -14.922 -50.156 3.57 1 98.12 473 ASP A O 1
ATOM 3742 N N . LEU A 1 474 ? -13.594 -50.562 1.853 1 98.25 474 LEU A N 1
ATOM 3743 C CA . LEU A 1 474 ? -12.398 -50.5 2.68 1 98.25 474 LEU A CA 1
ATOM 3744 C C . LEU A 1 474 ? -12.203 -49.062 3.215 1 98.25 474 LEU A C 1
ATOM 3746 O O . LEU A 1 474 ? -11.773 -48.875 4.355 1 98.25 474 LEU A O 1
ATOM 3750 N N . MET A 1 475 ? -12.453 -48.094 2.361 1 98.31 475 MET A N 1
ATOM 3751 C CA . MET A 1 475 ? -12.336 -46.688 2.744 1 98.31 475 MET A CA 1
ATOM 3752 C C . MET A 1 475 ? -13.266 -46.375 3.91 1 98.31 475 MET A C 1
ATOM 3754 O O . MET A 1 475 ? -12.867 -45.688 4.855 1 98.31 475 MET A O 1
ATOM 3758 N N . VAL A 1 476 ? -14.492 -46.844 3.834 1 98 476 VAL A N 1
ATOM 3759 C CA . VAL A 1 476 ? -15.477 -46.594 4.887 1 98 476 VAL A CA 1
ATOM 3760 C C . VAL A 1 476 ? -15.016 -47.25 6.18 1 98 476 VAL A C 1
ATOM 3762 O O . VAL A 1 476 ? -15.188 -46.719 7.266 1 98 476 VAL A O 1
ATOM 3765 N N . LYS A 1 477 ? -14.406 -48.406 6.098 1 97.12 477 LYS A N 1
ATOM 3766 C CA . LYS A 1 477 ? -14.008 -49.188 7.266 1 97.12 477 LYS A CA 1
ATOM 3767 C C . LYS A 1 477 ? -12.711 -48.656 7.871 1 97.12 477 LYS A C 1
ATOM 3769 O O . LYS A 1 477 ? -12.594 -48.531 9.094 1 97.12 477 LYS A O 1
ATOM 3774 N N . GLN A 1 478 ? -11.766 -48.344 7.012 1 96.44 478 GLN A N 1
ATOM 3775 C CA . GLN A 1 478 ? -10.398 -48.094 7.453 1 96.44 478 GLN A CA 1
ATOM 3776 C C . GLN A 1 478 ? -10.086 -46.594 7.426 1 96.44 478 GLN A C 1
ATOM 3778 O O . GLN A 1 478 ? -9.156 -46.156 8.086 1 96.44 478 GLN A O 1
ATOM 3783 N N . GLY A 1 479 ? -10.805 -45.906 6.664 1 97.81 479 GLY A N 1
ATOM 3784 C CA . GLY A 1 479 ? -10.57 -44.469 6.52 1 97.81 479 GLY A CA 1
ATOM 3785 C C . GLY A 1 479 ? -9.672 -44.125 5.348 1 97.81 479 GLY A C 1
ATOM 3786 O O . GLY A 1 479 ? -9.312 -45 4.555 1 97.81 479 GLY A O 1
ATOM 3787 N N . ARG A 1 480 ? -9.367 -42.906 5.242 1 97.5 480 ARG A N 1
ATOM 3788 C CA . ARG A 1 480 ? -8.484 -42.344 4.234 1 97.5 480 ARG A CA 1
ATOM 3789 C C . ARG A 1 480 ? -7.465 -41.406 4.875 1 97.5 480 ARG A C 1
ATOM 3791 O O . ARG A 1 480 ? -7.789 -40.688 5.828 1 97.5 480 ARG A O 1
ATOM 3798 N N . ARG A 1 481 ? -6.25 -41.344 4.441 1 98.44 481 ARG A N 1
ATOM 3799 C CA . ARG A 1 481 ? -5.141 -40.625 5.055 1 98.44 481 ARG A CA 1
ATOM 3800 C C . ARG A 1 481 ? -5.195 -39.156 4.711 1 98.44 481 ARG A C 1
ATOM 3802 O O . ARG A 1 481 ? -4.766 -38.312 5.504 1 98.44 481 ARG A O 1
ATOM 3809 N N . ASN A 1 482 ? -5.773 -38.781 3.574 1 98.44 482 ASN A N 1
ATOM 3810 C CA . ASN A 1 482 ? -5.727 -37.406 3.041 1 98.44 482 ASN A CA 1
ATOM 3811 C C . ASN A 1 482 ? -7.113 -36.906 2.666 1 98.44 482 ASN A C 1
ATOM 3813 O O . ASN A 1 482 ? -7.91 -37.656 2.076 1 98.44 482 ASN A O 1
ATOM 3817 N N . VAL A 1 483 ? -7.441 -35.656 2.9 1 98.31 483 VAL A N 1
ATOM 3818 C CA . VAL A 1 483 ? -8.781 -35.125 2.703 1 98.31 483 VAL A CA 1
ATOM 3819 C C . VAL A 1 483 ? -9.039 -34.906 1.214 1 98.31 483 VAL A C 1
ATOM 3821 O O . VAL A 1 483 ? -10.164 -35.094 0.738 1 98.31 483 VAL A O 1
ATOM 3824 N N . ALA A 1 484 ? -8.039 -34.5 0.447 1 98.12 484 ALA A N 1
ATOM 3825 C CA . ALA A 1 484 ? -8.031 -34.344 -1.003 1 98.12 484 ALA A CA 1
ATOM 3826 C C . ALA A 1 484 ? -6.637 -34.562 -1.574 1 98.12 484 ALA A C 1
ATOM 3828 O O . ALA A 1 484 ? -5.637 -34.375 -0.88 1 98.12 484 ALA A O 1
ATOM 3829 N N . MET A 1 485 ? -6.543 -34.938 -2.912 1 97.88 485 MET A N 1
ATOM 3830 C CA . MET A 1 485 ? -5.254 -35.531 -3.27 1 97.88 485 MET A CA 1
ATOM 3831 C C . MET A 1 485 ? -4.816 -35.094 -4.66 1 97.88 485 MET A C 1
ATOM 3833 O O . MET A 1 485 ? -3.621 -35.031 -4.957 1 97.88 485 MET A O 1
ATOM 3837 N N . LEU A 1 486 ? -5.695 -34.719 -5.551 1 98.5 486 LEU A N 1
ATOM 3838 C CA . LEU A 1 486 ? -5.352 -34.719 -6.969 1 98.5 486 LEU A CA 1
ATOM 3839 C C . LEU A 1 486 ? -5.512 -33.344 -7.566 1 98.5 486 LEU A C 1
ATOM 3841 O O . LEU A 1 486 ? -6.484 -32.625 -7.27 1 98.5 486 LEU A O 1
ATOM 3845 N N . THR A 1 487 ? -4.594 -32.938 -8.344 1 98.06 487 THR A N 1
ATOM 3846 C CA . THR A 1 487 ? -4.633 -31.703 -9.094 1 98.06 487 THR A CA 1
ATOM 3847 C C . THR A 1 487 ? -3.762 -31.797 -10.344 1 98.06 487 THR A C 1
ATOM 3849 O O . THR A 1 487 ? -2.979 -32.719 -10.492 1 98.06 487 THR A O 1
ATOM 3852 N N . ILE A 1 488 ? -3.926 -30.922 -11.305 1 97.62 488 ILE A N 1
ATOM 3853 C CA . ILE A 1 488 ? -2.998 -30.766 -12.414 1 97.62 488 ILE A CA 1
ATOM 3854 C C . ILE A 1 488 ? -2.537 -29.312 -12.492 1 97.62 488 ILE A C 1
ATOM 3856 O O . ILE A 1 488 ? -3.311 -28.422 -12.859 1 97.62 488 ILE A O 1
ATOM 3860 N N . ALA A 1 489 ? -1.31 -29.109 -12.156 1 95.06 489 ALA A N 1
ATOM 3861 C CA . ALA A 1 489 ? -0.714 -27.781 -12.133 1 95.06 489 ALA A CA 1
ATOM 3862 C C . ALA A 1 489 ? -0.059 -27.453 -13.477 1 95.06 489 ALA A C 1
ATOM 3864 O O . ALA A 1 489 ? 0.149 -28.328 -14.305 1 95.06 489 ALA A O 1
ATOM 3865 N N . PRO A 1 490 ? 0.233 -26.125 -13.945 1 86.25 490 PRO A N 1
ATOM 3866 C CA . PRO A 1 490 ? 0.865 -25.75 -15.219 1 86.25 490 PRO A CA 1
ATOM 3867 C C . PRO A 1 490 ? 2.301 -26.25 -15.328 1 86.25 490 PRO A C 1
ATOM 3869 O O . PRO A 1 490 ? 2.797 -26.469 -16.438 1 86.25 490 PRO A O 1
ATOM 3872 N N . THR A 1 491 ? 2.951 -26.688 -14.508 1 78.56 491 THR A N 1
ATOM 3873 C CA . THR A 1 491 ? 4.301 -27.234 -14.438 1 78.56 491 THR A CA 1
ATOM 3874 C C . THR A 1 491 ? 5.23 -26.516 -15.406 1 78.56 491 THR A C 1
ATOM 3876 O O . THR A 1 491 ? 5.977 -27.156 -16.156 1 78.56 491 THR A O 1
ATOM 3879 N N . GLY A 1 492 ? 5.281 -25.172 -15.5 1 80.81 492 GLY A N 1
ATOM 3880 C CA . GLY A 1 492 ? 6.043 -24.391 -16.469 1 80.81 492 GLY A CA 1
ATOM 3881 C C . GLY A 1 492 ? 7.535 -24.656 -16.406 1 80.81 492 GLY A C 1
ATOM 3882 O O . GLY A 1 492 ? 8.117 -25.172 -17.344 1 80.81 492 GLY A O 1
ATOM 3883 N N . THR A 1 493 ? 8.125 -24.516 -15.289 1 85.12 493 THR A N 1
ATOM 3884 C CA . THR A 1 493 ? 9.57 -24.672 -15.18 1 85.12 493 THR A CA 1
ATOM 3885 C C . THR A 1 493 ? 9.953 -26.141 -15.047 1 85.12 493 THR A C 1
ATOM 3887 O O . THR A 1 493 ? 11.008 -26.562 -15.516 1 85.12 493 THR A O 1
ATOM 3890 N N . THR A 1 494 ? 9.117 -26.953 -14.516 1 91.62 494 THR A N 1
ATOM 3891 C CA . THR A 1 494 ? 9.445 -28.359 -14.32 1 91.62 494 THR A CA 1
ATOM 3892 C C . THR A 1 494 ? 9.445 -29.094 -15.656 1 91.62 494 THR A C 1
ATOM 3894 O O . THR A 1 494 ? 10.18 -30.078 -15.828 1 91.62 494 THR A O 1
ATOM 3897 N N . SER A 1 495 ? 8.633 -28.625 -16.562 1 91.56 495 SER A N 1
ATOM 3898 C CA . SER A 1 495 ? 8.594 -29.266 -17.875 1 91.56 495 SER A CA 1
ATOM 3899 C C . SER A 1 495 ? 9.906 -29.047 -18.625 1 91.56 495 SER A C 1
ATOM 3901 O O . SER A 1 495 ? 10.281 -29.875 -19.469 1 91.56 495 SER A O 1
ATOM 3903 N N . LEU A 1 496 ? 10.617 -27.969 -18.297 1 88.81 496 LEU A N 1
ATOM 3904 C CA . LEU A 1 496 ? 11.945 -27.75 -18.859 1 88.81 496 LEU A CA 1
ATOM 3905 C C . LEU A 1 496 ? 12.93 -28.797 -18.359 1 88.81 496 LEU A C 1
ATOM 3907 O O . LEU A 1 496 ? 13.828 -29.219 -19.094 1 88.81 496 LEU A O 1
ATOM 3911 N N . MET A 1 497 ? 12.672 -29.25 -17.172 1 92.5 497 MET A N 1
ATOM 3912 C CA . MET A 1 497 ? 13.531 -30.281 -16.594 1 92.5 497 MET A CA 1
ATOM 3913 C C . MET A 1 497 ? 13.219 -31.656 -17.188 1 92.5 497 MET A C 1
ATOM 3915 O O . MET A 1 497 ? 14.125 -32.406 -17.5 1 92.5 497 MET A O 1
ATOM 3919 N N . THR A 1 498 ? 11.945 -31.875 -17.328 1 94.81 498 THR A N 1
ATOM 3920 C CA . THR A 1 498 ? 11.539 -33.156 -17.906 1 94.81 498 THR A CA 1
ATOM 3921 C C . THR A 1 498 ? 11.68 -33.125 -19.422 1 94.81 498 THR A C 1
ATOM 3923 O O . THR A 1 498 ? 11.633 -34.188 -20.078 1 94.81 498 THR A O 1
ATOM 3926 N N . GLN A 1 499 ? 11.828 -31.922 -19.969 1 92.38 499 GLN A N 1
ATOM 3927 C CA . GLN A 1 499 ? 11.953 -31.703 -21.406 1 92.38 499 GLN A CA 1
ATOM 3928 C C . GLN A 1 499 ? 10.742 -32.25 -22.156 1 92.38 499 GLN A C 1
ATOM 3930 O O . GLN A 1 499 ? 10.883 -32.906 -23.172 1 92.38 499 GLN A O 1
ATOM 3935 N N . THR A 1 500 ? 9.602 -32.031 -21.578 1 95.31 500 THR A N 1
ATOM 3936 C CA . THR A 1 500 ? 8.32 -32.469 -22.109 1 95.31 500 THR A CA 1
ATOM 3937 C C . THR A 1 500 ? 7.324 -31.328 -22.156 1 95.31 500 THR A C 1
ATOM 3939 O O . THR A 1 500 ? 7.656 -30.188 -21.781 1 95.31 500 THR A O 1
ATOM 3942 N N . THR A 1 501 ? 6.09 -31.672 -22.734 1 94.44 501 THR A N 1
ATOM 3943 C CA . THR A 1 501 ? 4.988 -30.719 -22.594 1 94.44 501 THR A CA 1
ATOM 3944 C C . THR A 1 501 ? 4.598 -30.562 -21.125 1 94.44 501 THR A C 1
ATOM 3946 O O . THR A 1 501 ? 4.957 -31.391 -20.281 1 94.44 501 THR A O 1
ATOM 3949 N N . SER A 1 502 ? 3.928 -29.5 -20.797 1 93.62 502 SER A N 1
ATOM 3950 C CA . SER A 1 502 ? 3.621 -29.172 -19.406 1 93.62 502 SER A CA 1
ATOM 3951 C C . SER A 1 502 ? 2.18 -29.516 -19.062 1 93.62 502 SER A C 1
ATOM 3953 O O . SER A 1 502 ? 1.259 -29.219 -19.828 1 93.62 502 SER A O 1
ATOM 3955 N N . GLY A 1 503 ? 2.01 -30.156 -17.906 1 94.06 503 GLY A N 1
ATOM 3956 C CA . GLY A 1 503 ? 0.666 -30.469 -17.453 1 94.06 503 GLY A CA 1
ATOM 3957 C C . GLY A 1 503 ? -0.168 -31.188 -18.484 1 94.06 503 GLY A C 1
ATOM 3958 O O . GLY A 1 503 ? 0.265 -32.188 -19.047 1 94.06 503 GLY A O 1
ATOM 3959 N N . ILE A 1 504 ? -1.279 -30.625 -18.688 1 94.12 504 ILE A N 1
ATOM 3960 C CA . ILE A 1 504 ? -2.201 -31.234 -19.641 1 94.12 504 ILE A CA 1
ATOM 3961 C C . ILE A 1 504 ? -2.037 -30.562 -21.016 1 94.12 504 ILE A C 1
ATOM 3963 O O . ILE A 1 504 ? -2.75 -30.906 -21.969 1 94.12 504 ILE A O 1
ATOM 3967 N N . GLU A 1 505 ? -1.13 -29.703 -21.172 1 92.56 505 GLU A N 1
ATOM 3968 C CA . GLU A 1 505 ? -1.025 -28.828 -22.344 1 92.56 505 GLU A CA 1
ATOM 3969 C C . GLU A 1 505 ? -0.426 -29.578 -23.531 1 92.56 505 GLU A C 1
ATOM 3971 O O . GLU A 1 505 ? 0.423 -30.453 -23.359 1 92.56 505 GLU A O 1
ATOM 3976 N N . PRO A 1 506 ? -0.856 -29.172 -24.703 1 93.31 506 PRO A N 1
ATOM 3977 C CA . PRO A 1 506 ? -0.131 -29.641 -25.891 1 93.31 506 PRO A CA 1
ATOM 3978 C C . PRO A 1 506 ? 1.226 -28.953 -26.047 1 93.31 506 PRO A C 1
ATOM 3980 O O . PRO A 1 506 ? 1.567 -28.062 -25.281 1 93.31 506 PRO A O 1
ATOM 3983 N N . VAL A 1 507 ? 1.905 -29.453 -27.016 1 91.38 507 VAL A N 1
ATOM 3984 C CA . VAL A 1 507 ? 3.188 -28.828 -27.297 1 91.38 507 VAL A CA 1
ATOM 3985 C C . VAL A 1 507 ? 2.965 -27.375 -27.75 1 91.38 507 VAL A C 1
ATOM 3987 O O . VAL A 1 507 ? 2.012 -27.094 -28.469 1 91.38 507 VAL A O 1
ATOM 3990 N N . PHE A 1 508 ? 3.729 -26.484 -27.234 1 85.06 508 PHE A N 1
ATOM 3991 C CA . PHE A 1 508 ? 3.615 -25.094 -27.688 1 85.06 508 PHE A CA 1
ATOM 3992 C C . PHE A 1 508 ? 3.928 -24.984 -29.172 1 85.06 508 PHE A C 1
ATOM 3994 O O . PHE A 1 508 ? 3.078 -24.562 -29.969 1 85.06 508 PHE A O 1
ATOM 4001 N N . LEU A 1 509 ? 5.172 -25.297 -29.531 1 84.5 509 LEU A N 1
ATOM 4002 C CA . LEU A 1 509 ? 5.625 -25.438 -30.922 1 84.5 509 LEU A CA 1
ATOM 4003 C C . LEU A 1 509 ? 6.57 -26.625 -31.062 1 84.5 509 LEU A C 1
ATOM 4005 O O . LEU A 1 509 ? 7.477 -26.812 -30.25 1 84.5 509 LEU A O 1
ATOM 4009 N N . PRO A 1 510 ? 6.312 -27.344 -32.031 1 89.88 510 PRO A N 1
ATOM 4010 C CA . PRO A 1 510 ? 7.246 -28.453 -32.25 1 89.88 510 PRO A CA 1
ATOM 4011 C C . PRO A 1 510 ? 8.633 -27.984 -32.656 1 89.88 510 PRO A C 1
ATOM 4013 O O . PRO A 1 510 ? 9.633 -28.672 -32.406 1 89.88 510 PRO A O 1
ATOM 4016 N N . VAL A 1 511 ? 8.609 -26.906 -33.344 1 87.19 511 VAL A N 1
ATOM 4017 C CA . VAL A 1 511 ? 9.852 -26.297 -33.812 1 87.19 511 VAL A CA 1
ATOM 4018 C C . VAL A 1 511 ? 9.719 -24.781 -33.812 1 87.19 511 VAL A C 1
ATOM 4020 O O . VAL A 1 511 ? 8.656 -24.25 -34.156 1 87.19 511 VAL A O 1
ATOM 4023 N N . TYR A 1 512 ? 10.75 -24.125 -33.312 1 76.12 512 TYR A N 1
ATOM 4024 C CA . TYR A 1 512 ? 10.781 -22.672 -33.406 1 76.12 512 TYR A CA 1
ATOM 4025 C C . TYR A 1 512 ? 12.195 -22.172 -33.656 1 76.12 512 TYR A C 1
ATOM 4027 O O . TYR A 1 512 ? 13.164 -22.922 -33.5 1 76.12 512 TYR A O 1
ATOM 4035 N N . LYS A 1 513 ? 12.359 -20.906 -34.094 1 71.88 513 LYS A N 1
ATOM 4036 C CA . LYS A 1 513 ? 13.648 -20.344 -34.5 1 71.88 513 LYS A CA 1
ATOM 4037 C C . LYS A 1 513 ? 14.219 -19.453 -33.406 1 71.88 513 LYS A C 1
ATOM 4039 O O . LYS A 1 513 ? 13.477 -18.734 -32.719 1 71.88 513 LYS A O 1
ATOM 4044 N N . ARG A 1 514 ? 15.375 -19.672 -33.031 1 65.62 514 ARG A N 1
ATOM 4045 C CA . ARG A 1 514 ? 16.109 -18.781 -32.156 1 65.62 514 ARG A CA 1
ATOM 4046 C C . ARG A 1 514 ? 17.281 -18.125 -32.875 1 65.62 514 ARG A C 1
ATOM 4048 O O . ARG A 1 514 ? 17.797 -18.672 -33.844 1 65.62 514 ARG A O 1
ATOM 4055 N N .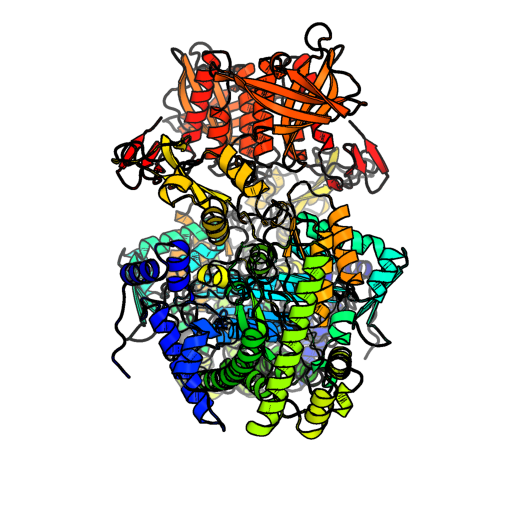 ARG A 1 515 ? 17.594 -16.766 -32.5 1 63.03 515 ARG A N 1
ATOM 4056 C CA . ARG A 1 515 ? 18.703 -16.031 -33.094 1 63.03 515 ARG A CA 1
ATOM 4057 C C . ARG A 1 515 ? 19.828 -15.852 -32.062 1 63.03 515 ARG A C 1
ATOM 4059 O O . ARG A 1 515 ? 19.578 -15.586 -30.891 1 63.03 515 ARG A O 1
ATOM 4066 N N . ARG A 1 516 ? 20.969 -16.281 -32.312 1 60.97 516 ARG A N 1
ATOM 4067 C CA . ARG A 1 516 ? 22.141 -16 -31.516 1 60.97 516 ARG A CA 1
ATOM 4068 C C . ARG A 1 516 ? 23.078 -15.023 -32.219 1 60.97 516 ARG A C 1
ATOM 4070 O O . ARG A 1 516 ? 23.312 -15.133 -33.406 1 60.97 516 ARG A O 1
ATOM 4077 N N . LYS A 1 517 ? 23.453 -13.969 -31.438 1 62 517 LYS A N 1
ATOM 4078 C CA . LYS A 1 517 ? 24.406 -13.016 -32 1 62 517 LYS A CA 1
ATOM 4079 C C . LYS A 1 517 ? 25.75 -13.688 -32.281 1 62 517 LYS A C 1
ATOM 4081 O O . LYS A 1 517 ? 26.25 -14.469 -31.484 1 62 517 LYS A O 1
ATOM 4086 N N . VAL A 1 518 ? 26.125 -13.672 -33.5 1 64.06 518 VAL A N 1
ATOM 4087 C CA . VAL A 1 518 ? 27.391 -14.266 -33.875 1 64.06 518 VAL A CA 1
ATOM 4088 C C . VAL A 1 518 ? 28.344 -13.188 -34.406 1 64.06 518 VAL A C 1
ATOM 4090 O O . VAL A 1 518 ? 27.891 -12.148 -34.906 1 64.06 518 VAL A O 1
ATOM 4093 N N . ASN A 1 519 ? 29.547 -13.297 -33.969 1 63.16 519 ASN A N 1
ATOM 4094 C CA . ASN A 1 519 ? 30.562 -12.469 -34.594 1 63.16 519 ASN A CA 1
ATOM 4095 C C . ASN A 1 519 ? 30.984 -13 -35.969 1 63.16 519 ASN A C 1
ATOM 4097 O O . ASN A 1 519 ? 31.359 -14.172 -36.094 1 63.16 519 ASN A O 1
ATOM 4101 N N . PRO A 1 520 ? 30.875 -12.188 -37 1 61.16 520 PRO A N 1
ATOM 4102 C CA . PRO A 1 520 ? 31.188 -12.617 -38.344 1 61.16 520 PRO A CA 1
ATOM 4103 C C . PRO A 1 520 ? 32.594 -13.195 -38.5 1 61.16 520 PRO A C 1
ATOM 4105 O O . PRO A 1 520 ? 32.844 -14 -39.375 1 61.16 520 PRO A O 1
ATOM 4108 N N . SER A 1 521 ? 33.469 -12.773 -37.625 1 62.28 521 SER A N 1
ATOM 4109 C CA . SER A 1 521 ? 34.875 -13.227 -37.719 1 62.28 521 SER A CA 1
ATOM 4110 C C . SER A 1 521 ? 35.031 -14.602 -37.094 1 62.28 521 SER A C 1
ATOM 4112 O O . SER A 1 521 ? 36.094 -15.234 -37.25 1 62.28 521 SER A O 1
ATOM 4114 N N . ASP A 1 522 ? 33.969 -14.938 -36.469 1 62 522 ASP A N 1
ATOM 4115 C CA . ASP A 1 522 ? 34.125 -16.234 -35.781 1 62 522 ASP A CA 1
ATOM 4116 C C . ASP A 1 522 ? 34.062 -17.375 -36.781 1 62 522 ASP A C 1
ATOM 4118 O O . ASP A 1 522 ? 33.406 -17.281 -37.812 1 62 522 ASP A O 1
ATOM 4122 N N . LYS A 1 523 ? 35.031 -18.297 -36.656 1 59.5 523 LYS A N 1
ATOM 4123 C CA . LYS A 1 523 ? 35.094 -19.484 -37.5 1 59.5 523 LYS A CA 1
ATOM 4124 C C . LYS A 1 523 ? 33.844 -20.328 -37.344 1 59.5 523 LYS A C 1
ATOM 4126 O O . LYS A 1 523 ? 33.344 -20.5 -36.25 1 59.5 523 LYS A O 1
ATOM 4131 N N . ASN A 1 524 ? 33.094 -20.75 -38.406 1 56.78 524 ASN A N 1
ATOM 4132 C CA . ASN A 1 524 ? 31.984 -21.688 -38.5 1 56.78 524 ASN A CA 1
ATOM 4133 C C . ASN A 1 524 ? 30.672 -21.031 -38.094 1 56.78 524 ASN A C 1
ATOM 4135 O O . ASN A 1 524 ? 29.844 -21.656 -37.438 1 56.78 524 ASN A O 1
ATOM 4139 N N . VAL A 1 525 ? 30.672 -19.75 -38.156 1 60.09 525 VAL A N 1
ATOM 4140 C CA . VAL A 1 525 ? 29.406 -19.078 -37.844 1 60.09 525 VAL A CA 1
ATOM 4141 C C . VAL A 1 525 ? 28.609 -18.875 -39.125 1 60.09 525 VAL A C 1
ATOM 4143 O O . VAL A 1 525 ? 29.172 -18.547 -40.188 1 60.09 525 VAL A O 1
ATOM 4146 N N . ASN A 1 526 ? 27.438 -19.438 -39.25 1 60.16 526 ASN A N 1
ATOM 4147 C CA . ASN A 1 526 ? 26.516 -19.172 -40.344 1 60.16 526 ASN A CA 1
ATOM 4148 C C . ASN A 1 526 ? 25.641 -17.953 -40.094 1 60.16 526 ASN A C 1
ATOM 4150 O O . ASN A 1 526 ? 24.672 -18.016 -39.312 1 60.16 526 ASN A O 1
ATOM 4154 N N . ILE A 1 527 ? 26.109 -16.875 -40.594 1 63.47 527 ILE A N 1
ATOM 4155 C CA . ILE A 1 527 ? 25.344 -15.641 -40.406 1 63.47 527 ILE A CA 1
ATOM 4156 C C . ILE A 1 527 ? 24.047 -15.703 -41.188 1 63.47 527 ILE A C 1
ATOM 4158 O O . ILE A 1 527 ? 24.062 -15.742 -42.438 1 63.47 527 ILE A O 1
ATOM 4162 N N . THR A 1 528 ? 22.922 -15.836 -40.531 1 63.41 528 THR A N 1
ATOM 4163 C CA . THR A 1 528 ? 21.641 -15.992 -41.219 1 63.41 528 THR A CA 1
ATOM 4164 C C . THR A 1 528 ? 20.844 -14.68 -41.188 1 63.41 528 THR A C 1
ATOM 4166 O O . THR A 1 528 ? 19.906 -14.492 -41.938 1 63.41 528 THR A O 1
ATOM 4169 N N . PHE A 1 529 ? 21.172 -13.867 -40.125 1 62.47 529 PHE A N 1
ATOM 4170 C CA . PHE A 1 529 ? 20.438 -12.609 -39.969 1 62.47 529 PHE A CA 1
ATOM 4171 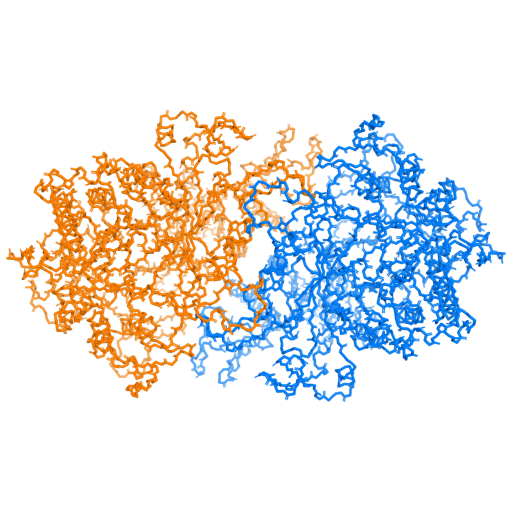C C . PHE A 1 529 ? 21.359 -11.508 -39.438 1 62.47 529 PHE A C 1
ATOM 4173 O O . PHE A 1 529 ? 22.219 -11.758 -38.594 1 62.47 529 PHE A O 1
ATOM 4180 N N . VAL A 1 530 ? 21.547 -10.391 -40.094 1 58.16 530 VAL A N 1
ATOM 4181 C CA . VAL A 1 530 ? 22.234 -9.203 -39.594 1 58.16 530 VAL A CA 1
ATOM 4182 C C . VAL A 1 530 ? 21.219 -8.125 -39.25 1 58.16 530 VAL A C 1
ATOM 4184 O O . VAL A 1 530 ? 20.406 -7.73 -40.094 1 58.16 530 VAL A O 1
ATOM 4187 N N . ASP A 1 531 ? 21.156 -7.816 -37.938 1 54.38 531 ASP A N 1
ATOM 4188 C CA . ASP A 1 531 ? 20.125 -6.863 -37.562 1 54.38 531 ASP A CA 1
ATOM 4189 C C . ASP A 1 531 ? 20.484 -5.449 -38 1 54.38 531 ASP A C 1
ATOM 4191 O O . ASP A 1 531 ? 21.516 -5.234 -38.625 1 54.38 531 ASP A O 1
ATOM 4195 N N . ASP A 1 532 ? 19.516 -4.48 -37.75 1 49.34 532 ASP A N 1
ATOM 4196 C CA . ASP A 1 532 ? 19.625 -3.121 -38.281 1 49.34 532 ASP A CA 1
ATOM 4197 C C . ASP A 1 532 ? 20.859 -2.422 -37.719 1 49.34 532 ASP A C 1
ATOM 4199 O O . ASP A 1 532 ? 21.359 -1.464 -38.281 1 49.34 532 ASP A O 1
ATOM 4203 N N . VAL A 1 533 ? 21.312 -2.984 -36.656 1 51.47 533 VAL A N 1
ATOM 4204 C CA . VAL A 1 533 ? 22.469 -2.334 -36.031 1 51.47 533 VAL A CA 1
ATOM 4205 C C . VAL A 1 533 ? 23.75 -3.029 -36.469 1 51.47 533 VAL A C 1
ATOM 4207 O O . VAL A 1 533 ? 24.844 -2.646 -36.062 1 51.47 533 VAL A O 1
ATOM 4210 N N . GLY A 1 534 ? 23.641 -3.898 -37.375 1 51 534 GLY A N 1
ATOM 4211 C CA . GLY A 1 534 ? 24.812 -4.5 -38 1 51 534 GLY A CA 1
ATOM 4212 C C . GLY A 1 534 ? 25.281 -5.762 -37.281 1 51 534 GLY A C 1
ATOM 4213 O O . GLY A 1 534 ? 26.281 -6.355 -37.656 1 51 534 GLY A O 1
ATOM 4214 N N . ASP A 1 535 ? 24.5 -6.117 -36.25 1 60.53 535 ASP A N 1
ATOM 4215 C CA . ASP A 1 535 ? 24.891 -7.348 -35.562 1 60.53 535 ASP A CA 1
ATOM 4216 C C . ASP A 1 535 ? 24.453 -8.578 -36.375 1 60.53 535 ASP A C 1
ATOM 4218 O O . ASP A 1 535 ? 23.375 -8.578 -36.969 1 60.53 535 ASP A O 1
ATOM 4222 N N . SER A 1 536 ? 25.438 -9.469 -36.469 1 64.75 536 SER A N 1
ATOM 4223 C CA . SER A 1 536 ? 25.172 -10.711 -37.156 1 64.75 536 SER A CA 1
ATOM 4224 C C . SER A 1 536 ? 24.578 -11.766 -36.219 1 64.75 536 SER A C 1
ATOM 4226 O O . SER A 1 536 ? 25.031 -11.898 -35.094 1 64.75 536 SER A O 1
ATOM 4228 N N . TRP A 1 537 ? 23.469 -12.258 -36.719 1 67.12 537 TRP A N 1
ATOM 4229 C CA . TRP A 1 537 ? 22.781 -13.273 -35.938 1 67.12 537 TRP A CA 1
ATOM 4230 C C . TRP A 1 537 ? 22.719 -14.594 -36.688 1 67.12 537 TRP A C 1
ATOM 4232 O O . TRP A 1 537 ? 22.688 -14.609 -37.938 1 67.12 537 TRP A O 1
ATOM 4242 N N . GLU A 1 538 ? 22.938 -15.625 -36.062 1 70.38 538 GLU A N 1
ATOM 4243 C CA . GLU A 1 538 ? 22.672 -16.969 -36.594 1 70.38 538 GLU A CA 1
ATOM 4244 C C . GLU A 1 538 ? 21.328 -17.5 -36.094 1 70.38 538 GLU A C 1
ATOM 4246 O O . GLU A 1 538 ? 21.109 -17.609 -34.875 1 70.38 538 GLU A O 1
ATOM 4251 N N . GLU A 1 539 ? 20.453 -17.609 -37.156 1 70.31 539 GLU A N 1
ATOM 4252 C CA . GLU A 1 539 ? 19.156 -18.219 -36.844 1 70.31 539 GLU A CA 1
ATOM 4253 C C . GLU A 1 539 ? 19.234 -19.734 -36.875 1 70.31 539 GLU A C 1
ATOM 4255 O O . GLU A 1 539 ? 19.859 -20.297 -37.781 1 70.31 539 GLU A O 1
ATOM 4260 N N . TYR A 1 540 ? 18.797 -20.359 -35.844 1 71.94 540 TYR A N 1
ATOM 4261 C CA . TYR A 1 540 ? 18.766 -21.812 -35.875 1 71.94 540 TYR A CA 1
ATOM 4262 C C . TYR A 1 540 ? 17.453 -22.359 -35.312 1 71.94 540 TYR A C 1
ATOM 4264 O O . TYR A 1 540 ? 16.781 -21.672 -34.531 1 71.94 540 TYR A O 1
ATOM 4272 N N . ASN A 1 541 ? 17.109 -23.531 -35.844 1 78.31 541 ASN A N 1
ATOM 4273 C CA . ASN A 1 541 ? 15.883 -24.203 -35.375 1 78.31 541 ASN A CA 1
ATOM 4274 C C . ASN A 1 541 ? 16.078 -24.844 -34 1 78.31 541 ASN A C 1
ATOM 4276 O O . ASN A 1 541 ? 17.109 -25.469 -33.75 1 78.31 541 ASN A O 1
ATOM 4280 N N . VAL A 1 542 ? 15.148 -24.594 -33.25 1 79.56 542 VAL A N 1
ATOM 4281 C CA . VAL A 1 542 ? 15.062 -25.281 -31.953 1 79.56 542 VAL A CA 1
ATOM 4282 C C . VAL A 1 542 ? 13.867 -26.234 -31.969 1 79.56 542 VAL A C 1
ATOM 4284 O O . VAL A 1 542 ? 12.742 -25.828 -32.25 1 79.56 542 VAL A O 1
ATOM 4287 N N . TYR A 1 543 ? 14.211 -27.5 -31.703 1 87.88 543 TYR A N 1
ATOM 4288 C CA . TYR A 1 543 ? 13.188 -28.531 -31.797 1 87.88 543 TYR A CA 1
ATOM 4289 C C . TYR A 1 543 ? 12.734 -28.953 -30.406 1 87.88 543 TYR A C 1
ATOM 4291 O O . TYR A 1 543 ? 13.547 -29.078 -29.484 1 87.88 543 TYR A O 1
ATOM 4299 N N . HIS A 1 544 ? 11.391 -29.156 -30.344 1 91.38 544 HIS A N 1
ATOM 4300 C CA . HIS A 1 544 ? 10.891 -29.875 -29.172 1 91.38 544 HIS A CA 1
ATOM 4301 C C . HIS A 1 544 ? 11.516 -31.266 -29.078 1 91.38 544 HIS A C 1
ATOM 4303 O O . HIS A 1 544 ? 11.609 -31.984 -30.062 1 91.38 544 HIS A O 1
ATOM 4309 N N . HIS A 1 545 ? 11.945 -31.672 -28 1 91.75 545 HIS A N 1
ATOM 4310 C CA . HIS A 1 545 ? 12.766 -32.844 -27.781 1 91.75 545 HIS A CA 1
ATOM 4311 C C . HIS A 1 545 ? 12.078 -34.094 -28.312 1 91.75 545 HIS A C 1
ATOM 4313 O O . HIS A 1 545 ? 12.711 -34.938 -28.984 1 91.75 545 HIS A O 1
ATOM 4319 N N . HIS A 1 546 ? 10.859 -34.219 -28.094 1 94.81 546 HIS A N 1
ATOM 4320 C CA . HIS A 1 546 ? 10.211 -35.5 -28.453 1 94.81 546 HIS A CA 1
ATOM 4321 C C . HIS A 1 546 ? 9.711 -35.469 -29.891 1 94.81 546 HIS A C 1
ATOM 4323 O O . HIS A 1 546 ? 9.406 -36.5 -30.469 1 94.81 546 HIS A O 1
ATOM 4329 N N . PHE A 1 547 ? 9.633 -34.312 -30.469 1 94 547 PHE A N 1
ATOM 4330 C CA . PHE A 1 547 ? 9.516 -34.25 -31.922 1 94 547 PHE A CA 1
ATOM 4331 C C . PHE A 1 547 ? 10.766 -34.781 -32.594 1 94 547 PHE A C 1
ATOM 4333 O O . PHE A 1 547 ? 10.68 -35.5 -33.594 1 94 547 PHE A O 1
ATOM 4340 N N . LEU A 1 548 ? 11.859 -34.375 -32.031 1 93.25 548 LEU A N 1
ATOM 4341 C CA . LEU A 1 548 ? 13.125 -34.906 -32.5 1 93.25 548 LEU A CA 1
ATOM 4342 C C . LEU A 1 548 ? 13.141 -36.438 -32.406 1 93.25 548 LEU A C 1
ATOM 4344 O O . LEU A 1 548 ? 13.617 -37.125 -33.312 1 93.25 548 LEU A O 1
ATOM 4348 N N . THR A 1 549 ? 12.68 -36.938 -31.328 1 95.06 549 THR A N 1
ATOM 4349 C CA . THR A 1 549 ? 12.594 -38.375 -31.156 1 95.06 549 THR A CA 1
ATOM 4350 C C . THR A 1 549 ? 11.719 -39 -32.25 1 95.06 549 THR A C 1
ATOM 4352 O O . THR A 1 549 ? 12.062 -40.031 -32.812 1 95.06 549 THR A O 1
ATOM 4355 N N . TRP A 1 550 ? 10.617 -38.375 -32.5 1 95.94 550 TRP A N 1
ATOM 4356 C CA . TRP A 1 550 ? 9.719 -38.875 -33.531 1 95.94 550 TRP A CA 1
ATOM 4357 C C . TRP A 1 550 ? 10.43 -38.906 -34.906 1 95.94 550 TRP A C 1
ATOM 4359 O O . TRP A 1 550 ? 10.289 -39.875 -35.656 1 95.94 550 TRP A O 1
ATOM 4369 N N . ILE A 1 551 ? 11.125 -37.812 -35.219 1 95.19 551 ILE A N 1
ATOM 4370 C CA . ILE A 1 551 ? 11.844 -37.719 -36.5 1 95.19 551 ILE A CA 1
ATOM 4371 C C . ILE A 1 551 ? 12.844 -38.875 -36.594 1 95.19 551 ILE A C 1
ATOM 4373 O O . ILE A 1 551 ? 12.914 -39.562 -37.625 1 95.19 551 ILE A O 1
ATOM 4377 N N . LYS A 1 552 ? 13.562 -39.094 -35.594 1 95.12 552 LYS A N 1
ATOM 4378 C CA . LYS A 1 552 ? 14.57 -40.156 -35.594 1 95.12 552 LYS A CA 1
ATOM 4379 C C . LYS A 1 552 ? 13.938 -41.531 -35.75 1 95.12 552 LYS A C 1
ATOM 4381 O O . LYS A 1 552 ? 14.438 -42.375 -36.5 1 95.12 552 LYS A O 1
ATOM 4386 N N . VAL A 1 553 ? 12.859 -41.781 -35.125 1 95.69 553 VAL A N 1
ATOM 4387 C CA . VAL A 1 553 ? 12.203 -43.094 -35.094 1 95.69 553 VAL A CA 1
ATOM 4388 C C . VAL A 1 553 ? 11.516 -43.344 -36.438 1 95.69 553 VAL A C 1
ATOM 4390 O O . VAL A 1 553 ? 11.562 -44.469 -36.969 1 95.69 553 VAL A O 1
ATOM 4393 N N . ASN A 1 554 ? 10.969 -42.344 -37.031 1 95.12 554 ASN A N 1
ATOM 4394 C CA . ASN A 1 554 ? 10.102 -42.531 -38.188 1 95.12 554 ASN A CA 1
ATOM 4395 C C . ASN A 1 554 ? 10.828 -42.219 -39.5 1 95.12 554 ASN A C 1
ATOM 4397 O O . ASN A 1 554 ? 10.477 -42.781 -40.531 1 95.12 554 ASN A O 1
ATOM 4401 N N . LYS A 1 555 ? 11.828 -41.344 -39.406 1 93.88 555 LYS A N 1
ATOM 4402 C CA . LYS A 1 555 ? 12.508 -40.938 -40.625 1 93.88 555 LYS A CA 1
ATOM 4403 C C . LYS A 1 555 ? 13.953 -41.406 -40.656 1 93.88 555 LYS A C 1
ATOM 4405 O O . LYS A 1 555 ? 14.617 -41.375 -41.688 1 93.88 555 LYS A O 1
ATOM 4410 N N . GLY A 1 556 ? 14.516 -41.812 -39.594 1 93.38 556 GLY A N 1
ATOM 4411 C CA . GLY A 1 556 ? 15.867 -42.344 -39.5 1 93.38 556 GLY A CA 1
ATOM 4412 C C . GLY A 1 556 ? 16.938 -41.281 -39.688 1 93.38 556 GLY A C 1
ATOM 4413 O O . GLY A 1 556 ? 18.062 -41.625 -40.094 1 93.38 556 GLY A O 1
ATOM 4414 N N . LEU A 1 557 ? 16.594 -40.125 -39.438 1 93.31 557 LEU A N 1
ATOM 4415 C CA . LEU A 1 557 ? 17.547 -39.062 -39.656 1 93.31 557 LEU A CA 1
ATOM 4416 C C . LEU A 1 557 ? 18.438 -38.875 -38.406 1 93.31 557 LEU A C 1
ATOM 4418 O O . LEU A 1 557 ? 17.984 -39.031 -37.281 1 93.31 557 LEU A O 1
ATOM 4422 N N . THR A 1 558 ? 19.703 -38.531 -38.625 1 91.56 558 THR A N 1
ATOM 4423 C CA . THR A 1 558 ? 20.641 -38.25 -37.562 1 91.56 558 THR A CA 1
ATOM 4424 C C . THR A 1 558 ? 20.531 -36.781 -37.125 1 91.56 558 THR A C 1
ATOM 4426 O O . THR A 1 558 ? 19.938 -35.969 -37.844 1 91.56 558 THR A O 1
ATOM 4429 N N . ASP A 1 559 ? 21.141 -36.531 -35.969 1 88.94 559 ASP A N 1
ATOM 4430 C CA . ASP A 1 559 ? 21.141 -35.156 -35.469 1 88.94 559 ASP A CA 1
ATOM 4431 C C . ASP A 1 559 ? 21.734 -34.188 -36.5 1 88.94 559 ASP A C 1
ATOM 4433 O O . ASP A 1 559 ? 21.25 -33.094 -36.688 1 88.94 559 ASP A O 1
ATOM 4437 N N . GLU A 1 560 ? 22.781 -34.594 -37.125 1 86.94 560 GLU A N 1
ATOM 4438 C CA . GLU A 1 560 ? 23.453 -33.75 -38.094 1 86.94 560 GLU A CA 1
ATOM 4439 C C . GLU A 1 560 ? 22.562 -33.5 -39.312 1 86.94 560 GLU A C 1
ATOM 4441 O O . GLU A 1 560 ? 22.578 -32.406 -39.875 1 86.94 560 GLU A O 1
ATOM 4446 N N . GLN A 1 561 ? 21.859 -34.5 -39.656 1 90.81 561 GLN A N 1
ATOM 4447 C CA . GLN A 1 561 ? 20.969 -34.406 -40.812 1 90.81 561 GLN A CA 1
ATOM 4448 C C . GLN A 1 561 ? 19.781 -33.469 -40.5 1 90.81 561 GLN A C 1
ATOM 4450 O O . GLN A 1 561 ? 19.328 -32.719 -41.344 1 90.81 561 GLN A O 1
ATOM 4455 N N . ILE A 1 562 ? 19.312 -33.625 -39.344 1 91.81 562 ILE A N 1
ATOM 4456 C CA . ILE A 1 562 ? 18.156 -32.844 -38.906 1 91.81 562 ILE A CA 1
ATOM 4457 C C . ILE A 1 562 ? 18.531 -31.359 -38.906 1 91.81 562 ILE A C 1
ATOM 4459 O O . ILE A 1 562 ? 17.719 -30.516 -39.281 1 91.81 562 ILE A O 1
ATOM 4463 N N . LYS A 1 563 ? 19.75 -31.016 -38.469 1 84.94 563 LYS A N 1
ATOM 4464 C CA . LYS A 1 563 ? 20.203 -29.641 -38.406 1 84.94 563 LYS A CA 1
ATOM 4465 C C . LYS A 1 563 ? 20.25 -29 -39.781 1 84.94 563 LYS A C 1
ATOM 4467 O O . LYS A 1 563 ? 20.156 -27.781 -39.906 1 84.94 563 LYS A O 1
ATOM 4472 N N . LYS A 1 564 ? 20.297 -29.766 -40.812 1 84.5 564 LYS A N 1
ATOM 4473 C CA . LYS A 1 564 ? 20.484 -29.266 -42.156 1 84.5 564 LYS A CA 1
ATOM 4474 C C . LYS A 1 564 ? 19.156 -29.203 -42.906 1 84.5 564 LYS A C 1
ATOM 4476 O O . LYS A 1 564 ? 19.094 -28.766 -44.062 1 84.5 564 LYS A O 1
ATOM 4481 N N . LEU A 1 565 ? 18.172 -29.578 -42.219 1 90.31 565 LEU A N 1
ATOM 4482 C CA . LEU A 1 565 ? 16.859 -29.578 -42.875 1 90.31 565 LEU A CA 1
ATOM 4483 C C . LEU A 1 565 ? 16.406 -28.156 -43.188 1 90.31 565 LEU A C 1
ATOM 4485 O O . LEU A 1 565 ? 16.641 -27.234 -42.406 1 90.31 565 LEU A O 1
ATOM 4489 N N . SER A 1 566 ? 15.758 -28 -44.312 1 85.81 566 SER A N 1
ATOM 4490 C CA . SER A 1 566 ? 15.148 -26.734 -44.688 1 85.81 566 SER A CA 1
ATOM 4491 C C . SER A 1 566 ? 13.828 -26.516 -43.969 1 85.81 566 SER A C 1
ATOM 4493 O O . SER A 1 566 ? 13.242 -27.469 -43.438 1 85.81 566 SER A O 1
ATOM 4495 N N . ASP A 1 567 ? 13.359 -25.328 -44 1 85.56 567 ASP A N 1
ATOM 4496 C CA . ASP A 1 567 ? 12.094 -25 -43.344 1 85.56 567 ASP A CA 1
ATOM 4497 C C . ASP A 1 567 ? 10.945 -25.781 -43.969 1 85.56 567 ASP A C 1
ATOM 4499 O O . ASP A 1 567 ? 10.031 -26.219 -43.25 1 85.56 567 ASP A O 1
ATOM 4503 N N . LYS A 1 568 ? 11.039 -25.875 -45.219 1 88.5 568 LYS A N 1
ATOM 4504 C CA . LYS A 1 568 ? 9.992 -26.609 -45.938 1 88.5 568 LYS A CA 1
ATOM 4505 C C . LYS A 1 568 ? 9.977 -28.078 -45.531 1 88.5 568 LYS A C 1
ATOM 4507 O O . LYS A 1 568 ? 8.906 -28.688 -45.406 1 88.5 568 LYS A O 1
ATOM 4512 N N . GLU A 1 569 ? 11.109 -28.609 -45.344 1 91.75 569 GLU A N 1
ATOM 4513 C CA . GLU A 1 569 ? 11.227 -30 -44.938 1 91.75 569 GLU A CA 1
ATOM 4514 C C . GLU A 1 569 ? 10.727 -30.188 -43.5 1 91.75 569 GLU A C 1
ATOM 4516 O O . GLU A 1 569 ? 10.07 -31.188 -43.188 1 91.75 569 GLU A O 1
ATOM 4521 N N . VAL A 1 570 ? 11.078 -29.312 -42.75 1 91.69 570 VAL A N 1
ATOM 4522 C CA . VAL A 1 570 ? 10.648 -29.359 -41.344 1 91.69 570 VAL A CA 1
ATOM 4523 C C . VAL A 1 570 ? 9.125 -29.266 -41.25 1 91.69 570 VAL A C 1
ATOM 4525 O O . VAL A 1 570 ? 8.492 -29.984 -40.5 1 91.69 570 VAL A O 1
ATOM 4528 N N . ASP A 1 571 ? 8.602 -28.422 -42.031 1 89.94 571 ASP A N 1
ATOM 4529 C CA . ASP A 1 571 ? 7.148 -28.266 -42.062 1 89.94 571 ASP A CA 1
ATOM 4530 C C . ASP A 1 571 ? 6.461 -29.562 -42.5 1 89.94 571 ASP A C 1
ATOM 4532 O O . ASP A 1 571 ? 5.402 -29.906 -41.969 1 89.94 571 ASP A O 1
ATOM 4536 N N . LYS A 1 572 ? 7.004 -30.109 -43.438 1 92.56 572 LYS A N 1
ATOM 4537 C CA . LYS A 1 572 ? 6.465 -31.391 -43.906 1 92.56 572 LYS A CA 1
ATOM 4538 C C . LYS A 1 572 ? 6.523 -32.438 -42.812 1 92.56 572 LYS A C 1
ATOM 4540 O O . LYS A 1 572 ? 5.586 -33.219 -42.656 1 92.56 572 LYS A O 1
ATOM 4545 N N . LEU A 1 573 ? 7.613 -32.438 -42.156 1 93.44 573 LEU A N 1
ATOM 4546 C CA . LEU A 1 573 ? 7.762 -33.406 -41.031 1 93.44 573 LEU A CA 1
ATOM 4547 C C . LEU A 1 573 ? 6.738 -33.125 -39.938 1 93.44 573 LEU A C 1
ATOM 4549 O O . LEU A 1 573 ? 6.164 -34.062 -39.375 1 93.44 573 LEU A O 1
ATOM 4553 N N . VAL A 1 574 ? 6.543 -31.906 -39.625 1 92.75 574 VAL A N 1
ATOM 4554 C CA . VAL A 1 574 ? 5.547 -31.547 -38.625 1 92.75 574 VAL A CA 1
ATOM 4555 C C . VAL A 1 574 ? 4.168 -32.031 -39.062 1 92.75 574 VAL A C 1
ATOM 4557 O O . VAL A 1 574 ? 3.404 -32.562 -38.281 1 92.75 574 VAL A O 1
ATOM 4560 N N . ALA A 1 575 ? 3.869 -31.859 -40.281 1 92.25 575 ALA A N 1
ATOM 4561 C CA . ALA A 1 575 ? 2.57 -32.219 -40.844 1 92.25 575 ALA A CA 1
ATOM 4562 C C . ALA A 1 575 ? 2.355 -33.75 -40.781 1 92.25 575 ALA A C 1
ATOM 4564 O O . ALA A 1 575 ? 1.221 -34.219 -40.656 1 92.25 575 ALA A O 1
ATOM 4565 N N . GLU A 1 576 ? 3.408 -34.438 -40.812 1 93.44 576 GLU A N 1
ATOM 4566 C CA . GLU A 1 576 ? 3.328 -35.906 -40.781 1 93.44 576 GLU A CA 1
ATOM 4567 C C . GLU A 1 576 ? 3.328 -36.438 -39.344 1 93.44 576 GLU A C 1
ATOM 4569 O O . GLU A 1 576 ? 2.977 -37.594 -39.094 1 93.44 576 GLU A O 1
ATOM 4574 N N . SER A 1 577 ? 3.684 -35.656 -38.531 1 93.69 577 SER A N 1
AT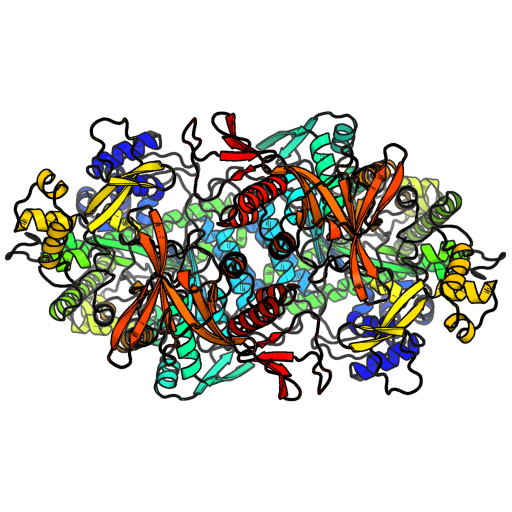OM 4575 C CA . SER A 1 577 ? 3.859 -36.094 -37.156 1 93.69 577 SER A CA 1
ATOM 4576 C C . SER A 1 577 ? 2.559 -35.969 -36.344 1 93.69 577 SER A C 1
ATOM 4578 O O . SER A 1 577 ? 1.628 -35.281 -36.781 1 93.69 577 SER A O 1
ATOM 4580 N N . PRO A 1 578 ? 2.506 -36.594 -35.188 1 93.12 578 PRO A N 1
ATOM 4581 C CA . PRO A 1 578 ? 1.327 -36.469 -34.344 1 93.12 578 PRO A CA 1
ATOM 4582 C C . PRO A 1 578 ? 1.178 -35.094 -33.75 1 93.12 578 PRO A C 1
ATOM 4584 O O . PRO A 1 578 ? 0.161 -34.781 -33.094 1 93.12 578 PRO A O 1
ATOM 4587 N N . TYR A 1 579 ? 2.139 -34.219 -33.938 1 93.38 579 TYR A N 1
ATOM 4588 C CA . TYR A 1 579 ? 2.098 -32.875 -33.375 1 93.38 579 TYR A CA 1
ATOM 4589 C C . TYR A 1 579 ? 1.356 -31.938 -34.344 1 93.38 579 TYR A C 1
ATOM 4591 O O . TYR A 1 579 ? 1.065 -30.781 -33.969 1 93.38 579 TYR A O 1
ATOM 4599 N N . HIS A 1 580 ? 0.964 -32.469 -35.469 1 91.12 580 HIS A N 1
ATOM 4600 C CA . HIS A 1 580 ? 0.208 -31.672 -36.406 1 91.12 580 HIS A CA 1
ATOM 4601 C C . HIS A 1 580 ? -1.179 -31.344 -35.875 1 91.12 580 HIS A C 1
ATOM 4603 O O . HIS A 1 580 ? -1.933 -32.219 -35.469 1 91.12 580 HIS A O 1
ATOM 4609 N N . ASN A 1 581 ? -1.504 -30.062 -35.812 1 89 581 ASN A N 1
ATOM 4610 C CA . ASN A 1 581 ? -2.766 -29.562 -35.25 1 89 581 ASN A CA 1
ATOM 4611 C C . ASN A 1 581 ? -2.918 -29.906 -33.781 1 89 581 ASN A C 1
ATOM 4613 O O . ASN A 1 581 ? -4.027 -30.172 -33.312 1 89 581 ASN A O 1
ATOM 4617 N N . ALA A 1 582 ? -1.851 -30.078 -33.156 1 91.25 582 ALA A N 1
ATOM 4618 C CA . ALA A 1 582 ? -1.816 -30.422 -31.719 1 91.25 582 ALA A CA 1
ATOM 4619 C C . ALA A 1 582 ? -0.855 -29.5 -30.969 1 91.25 582 ALA A C 1
ATOM 4621 O O . ALA A 1 582 ? -0.128 -29.953 -30.078 1 91.25 582 ALA A O 1
ATOM 4622 N N . THR A 1 583 ? -0.821 -28.297 -31.391 1 87.75 583 THR A N 1
ATOM 4623 C CA . THR A 1 583 ? -0.027 -27.281 -30.719 1 87.75 583 THR A CA 1
ATOM 4624 C C . THR A 1 583 ? -0.928 -26.281 -30 1 87.75 583 THR A C 1
ATOM 4626 O O . THR A 1 583 ? -2.141 -26.25 -30.219 1 87.75 583 THR A O 1
ATOM 4629 N N . SER A 1 584 ? -0.334 -25.547 -29.172 1 83.62 584 SER A N 1
ATOM 4630 C CA . SER A 1 584 ? -1.11 -24.562 -28.406 1 83.62 584 SER A CA 1
ATOM 4631 C C . SER A 1 584 ? -1.83 -23.594 -29.328 1 83.62 584 SER A C 1
ATOM 4633 O O . SER A 1 584 ? -2.908 -23.094 -29 1 83.62 584 SER A O 1
ATOM 4635 N N . ASN A 1 585 ? -1.365 -23.391 -30.516 1 78.69 585 ASN A N 1
ATOM 4636 C CA . ASN A 1 585 ? -1.888 -22.328 -31.375 1 78.69 585 ASN A CA 1
ATOM 4637 C C . ASN A 1 585 ? -2.807 -22.891 -32.469 1 78.69 585 ASN A C 1
ATOM 4639 O O . ASN A 1 585 ? -3.461 -22.125 -33.188 1 78.69 585 ASN A O 1
ATOM 4643 N N . ASP A 1 586 ? -2.859 -24.141 -32.594 1 80.38 586 ASP A N 1
ATOM 4644 C CA . ASP A 1 586 ? -3.641 -24.609 -33.719 1 80.38 586 ASP A CA 1
ATOM 4645 C C . ASP A 1 586 ? -4.547 -25.766 -33.312 1 80.38 586 ASP A C 1
ATOM 4647 O O . ASP A 1 586 ? -5.102 -26.453 -34.188 1 80.38 586 ASP A O 1
ATOM 4651 N N . ILE A 1 587 ? -4.707 -25.953 -32.125 1 84.44 587 ILE A N 1
ATOM 4652 C CA . ILE A 1 587 ? -5.621 -27 -31.688 1 84.44 587 ILE A CA 1
ATOM 4653 C C . ILE A 1 587 ? -7.059 -26.5 -31.781 1 84.44 587 ILE A C 1
ATOM 4655 O O . ILE A 1 587 ? -7.297 -25.297 -32 1 84.44 587 ILE A O 1
ATOM 4659 N N . ASP A 1 588 ? -7.945 -27.453 -31.719 1 88 588 ASP A N 1
ATOM 4660 C CA . ASP A 1 588 ? -9.336 -27.094 -31.453 1 88 588 ASP A CA 1
ATOM 4661 C C . ASP A 1 588 ? -9.531 -26.719 -30 1 88 588 ASP A C 1
ATOM 4663 O O . ASP A 1 588 ? -9.672 -27.594 -29.125 1 88 588 ASP A O 1
ATOM 4667 N N . TRP A 1 589 ? -9.664 -25.5 -29.828 1 89.31 589 TRP A N 1
ATOM 4668 C CA . TRP A 1 589 ? -9.656 -24.969 -28.469 1 89.31 589 TRP A CA 1
ATOM 4669 C C . TRP A 1 589 ? -10.898 -25.422 -27.703 1 89.31 589 TRP A C 1
ATOM 4671 O O . TRP A 1 589 ? -10.852 -25.594 -26.484 1 89.31 589 TRP A O 1
ATOM 4681 N N . VAL A 1 590 ? -11.969 -25.609 -28.312 1 91.38 590 VAL A N 1
ATOM 4682 C CA . VAL A 1 590 ? -13.18 -26.141 -27.688 1 91.38 590 VAL A CA 1
ATOM 4683 C C . VAL A 1 590 ? -12.961 -27.594 -27.281 1 91.38 590 VAL A C 1
ATOM 4685 O O . VAL A 1 590 ? -13.391 -28 -26.203 1 91.38 590 VAL A O 1
ATOM 4688 N N . ALA A 1 591 ? -12.266 -28.312 -28.094 1 91.62 591 ALA A N 1
ATOM 4689 C CA . ALA A 1 591 ? -11.938 -29.703 -27.766 1 91.62 591 ALA A CA 1
ATOM 4690 C C . ALA A 1 591 ? -11.016 -29.766 -26.547 1 91.62 591 ALA A C 1
ATOM 4692 O O . ALA A 1 591 ? -11.117 -30.688 -25.734 1 91.62 591 ALA A O 1
ATOM 4693 N N . LYS A 1 592 ? -10.141 -28.875 -26.484 1 93.94 592 LYS A N 1
ATOM 4694 C CA . LYS A 1 592 ? -9.25 -28.812 -25.344 1 93.94 592 LYS A CA 1
ATOM 4695 C C . LYS A 1 592 ? -10.039 -28.656 -24.047 1 93.94 592 LYS A C 1
ATOM 4697 O O . LYS A 1 592 ? -9.742 -29.328 -23.047 1 93.94 592 LYS A O 1
ATOM 4702 N N . VAL A 1 593 ? -10.969 -27.828 -24.094 1 95.38 593 VAL A N 1
ATOM 4703 C CA . VAL A 1 593 ? -11.773 -27.562 -22.906 1 95.38 593 VAL A CA 1
ATOM 4704 C C . VAL A 1 593 ? -12.641 -28.781 -22.594 1 95.38 593 VAL A C 1
ATOM 4706 O O . VAL A 1 593 ? -12.875 -29.094 -21.422 1 95.38 593 VAL A O 1
ATOM 4709 N N . LYS A 1 594 ? -13.094 -29.391 -23.578 1 95.56 594 LYS A N 1
ATOM 4710 C CA . LYS A 1 594 ? -13.828 -30.641 -23.375 1 95.56 594 LYS A CA 1
ATOM 4711 C C . LYS A 1 594 ? -12.938 -31.703 -22.734 1 95.56 594 LYS A C 1
ATOM 4713 O O . LYS A 1 594 ? -13.391 -32.469 -21.875 1 95.56 594 LYS A O 1
ATOM 4718 N N . MET A 1 595 ? -11.734 -31.766 -23.203 1 96.19 595 MET A N 1
ATOM 4719 C CA . MET A 1 595 ? -10.773 -32.688 -22.594 1 96.19 595 MET A CA 1
ATOM 4720 C C . MET A 1 595 ? -10.555 -32.344 -21.125 1 96.19 595 MET A C 1
ATOM 4722 O O . MET A 1 595 ? -10.578 -33.25 -20.281 1 96.19 595 MET A O 1
ATOM 4726 N N . GLN A 1 596 ? -10.398 -31.078 -20.875 1 96.62 596 GLN A N 1
ATOM 4727 C CA . GLN A 1 596 ? -10.266 -30.641 -19.5 1 96.62 596 GLN A CA 1
ATOM 4728 C C . GLN A 1 596 ? -11.453 -31.078 -18.656 1 96.62 596 GLN A C 1
ATOM 4730 O O . GLN A 1 596 ? -11.281 -31.609 -17.547 1 96.62 596 GLN A O 1
ATOM 4735 N N . GLY A 1 597 ? -12.641 -30.844 -19.172 1 97.5 597 GLY A N 1
ATOM 4736 C CA . GLY A 1 597 ? -13.852 -31.219 -18.453 1 97.5 597 GLY A CA 1
ATOM 4737 C C . GLY A 1 597 ? -13.945 -32.719 -18.188 1 97.5 597 GLY A C 1
ATOM 4738 O O . GLY A 1 597 ? -14.352 -33.125 -17.094 1 97.5 597 GLY A O 1
ATOM 4739 N N . ALA A 1 598 ? -13.555 -33.5 -19.141 1 97.69 598 ALA A N 1
ATOM 4740 C CA . ALA A 1 598 ? -13.602 -34.969 -19 1 97.69 598 ALA A CA 1
ATOM 4741 C C . ALA A 1 598 ? -12.648 -35.438 -17.906 1 97.69 598 ALA A C 1
ATOM 4743 O O . ALA A 1 598 ? -12.977 -36.344 -17.141 1 97.69 598 ALA A O 1
ATOM 4744 N N . MET A 1 599 ? -11.531 -34.875 -17.938 1 98 599 MET A N 1
ATOM 4745 C CA . MET A 1 599 ? -10.531 -35.25 -16.953 1 98 599 MET A CA 1
ATOM 4746 C C . MET A 1 599 ? -10.883 -34.719 -15.57 1 98 599 MET A C 1
ATOM 4748 O O . MET A 1 599 ? -10.609 -35.344 -14.555 1 98 599 MET A O 1
ATOM 4752 N N . GLN A 1 600 ? -11.469 -33.5 -15.531 1 97.94 600 GLN A N 1
ATOM 4753 C CA . GLN A 1 600 ? -11.812 -32.812 -14.289 1 97.94 600 GLN A CA 1
ATOM 4754 C C . GLN A 1 600 ? -12.688 -33.688 -13.398 1 97.94 600 GLN A C 1
ATOM 4756 O O . GLN A 1 600 ? -12.625 -33.594 -12.172 1 97.94 600 GLN A O 1
ATOM 4761 N N . LYS A 1 601 ? -13.438 -34.562 -13.977 1 97.5 601 LYS A N 1
ATOM 4762 C CA . LYS A 1 601 ? -14.32 -35.469 -13.219 1 97.5 601 LYS A CA 1
ATOM 4763 C C . LYS A 1 601 ? -13.523 -36.312 -12.227 1 97.5 601 LYS A C 1
ATOM 4765 O O . LYS A 1 601 ? -14.055 -36.75 -11.203 1 97.5 601 LYS A O 1
ATOM 4770 N N . TRP A 1 602 ? -12.305 -36.5 -12.523 1 98.56 602 TRP A N 1
ATOM 4771 C CA . TRP A 1 602 ? -11.5 -37.406 -11.719 1 98.56 602 TRP A CA 1
ATOM 4772 C C . TRP A 1 602 ? -10.391 -36.656 -11 1 98.56 602 TRP A C 1
ATOM 4774 O O . TRP A 1 602 ? -9.391 -37.281 -10.586 1 98.56 602 TRP A O 1
ATOM 4784 N N . VAL A 1 603 ? -10.5 -35.375 -10.867 1 98.56 603 VAL A N 1
ATOM 4785 C CA . VAL A 1 603 ? -9.602 -34.531 -10.102 1 98.56 603 VAL A CA 1
ATOM 4786 C C . VAL A 1 603 ? -10.359 -33.875 -8.953 1 98.56 603 VAL A C 1
ATOM 4788 O O . VAL A 1 603 ? -11.281 -33.062 -9.18 1 98.56 603 VAL A O 1
ATOM 4791 N N . ASP A 1 604 ? -10.016 -34.188 -7.746 1 97.94 604 ASP A N 1
ATOM 4792 C CA . ASP A 1 604 ? -10.82 -33.719 -6.617 1 97.94 604 ASP A CA 1
ATOM 4793 C C . ASP A 1 604 ? -10.492 -32.281 -6.273 1 97.94 604 ASP A C 1
ATOM 4795 O O . ASP A 1 604 ? -11.266 -31.609 -5.582 1 97.94 604 ASP A O 1
ATOM 4799 N N . HIS A 1 605 ? -9.352 -31.781 -6.691 1 98.19 605 HIS A N 1
ATOM 4800 C CA . HIS A 1 605 ? -9.148 -30.328 -6.73 1 98.19 605 HIS A CA 1
ATOM 4801 C C . HIS A 1 605 ? -9.547 -29.75 -8.078 1 98.19 605 HIS A C 1
ATOM 4803 O O . HIS A 1 605 ? -10.672 -29.969 -8.547 1 98.19 605 HIS A O 1
ATOM 4809 N N . SER A 1 606 ? -8.68 -28.891 -8.641 1 97.69 606 SER A N 1
ATOM 4810 C CA . SER A 1 606 ? -8.938 -28.312 -9.953 1 97.69 606 SER A CA 1
ATOM 4811 C C . SER A 1 606 ? -7.754 -28.516 -10.891 1 97.69 606 SER A C 1
ATOM 4813 O O . SER A 1 606 ? -6.766 -29.156 -10.523 1 97.69 606 SER A O 1
ATOM 4815 N N . ILE A 1 607 ? -7.961 -28.156 -12.148 1 97.5 607 ILE A N 1
ATOM 4816 C CA . ILE A 1 607 ? -6.941 -28.219 -13.195 1 97.5 607 ILE A CA 1
ATOM 4817 C C . ILE A 1 607 ? -6.594 -26.812 -13.664 1 97.5 607 ILE A C 1
ATOM 4819 O O . ILE A 1 607 ? -7.488 -26.016 -13.984 1 97.5 607 ILE A O 1
ATOM 4823 N N . SER A 1 608 ? -5.336 -26.547 -13.633 1 93.88 608 SER A N 1
ATOM 4824 C CA . SER A 1 608 ? -4.906 -25.266 -14.195 1 93.88 608 SER A CA 1
ATOM 4825 C C . SER A 1 608 ? -4.754 -25.344 -15.711 1 93.88 608 SER A C 1
ATOM 4827 O O . SER A 1 608 ? -3.932 -26.109 -16.219 1 93.88 608 SER A O 1
ATOM 4829 N N . VAL A 1 609 ? -5.562 -24.516 -16.359 1 89 609 VAL A N 1
ATOM 4830 C CA . VAL A 1 609 ? -5.48 -24.516 -17.812 1 89 609 VAL A CA 1
ATOM 4831 C C . VAL A 1 609 ? -5.5 -23.062 -18.328 1 89 609 VAL A C 1
ATOM 4833 O O . VAL A 1 609 ? -6.266 -22.234 -17.828 1 89 609 VAL A O 1
ATOM 4836 N N . THR A 1 610 ? -4.59 -22.781 -19.156 1 86.19 610 THR A N 1
ATOM 4837 C CA . THR A 1 610 ? -4.637 -21.547 -19.938 1 86.19 610 THR A CA 1
ATOM 4838 C C . THR A 1 610 ? -4.863 -21.875 -21.422 1 86.19 610 THR A C 1
ATOM 4840 O O . THR A 1 610 ? -4.035 -22.531 -22.047 1 86.19 610 THR A O 1
ATOM 4843 N N . VAL A 1 611 ? -5.961 -21.469 -21.844 1 91.62 611 VAL A N 1
ATOM 4844 C CA . VAL A 1 611 ? -6.23 -21.656 -23.266 1 91.62 611 VAL A CA 1
ATOM 4845 C C . VAL A 1 611 ? -5.523 -20.562 -24.078 1 91.62 611 VAL A C 1
ATOM 4847 O O . VAL A 1 611 ? -6.004 -19.422 -24.156 1 91.62 611 VAL A O 1
ATOM 4850 N N . ASN A 1 612 ? -4.441 -20.953 -24.703 1 88.31 612 ASN A N 1
ATOM 4851 C CA . ASN A 1 612 ? -3.709 -20.031 -25.547 1 88.31 612 ASN A CA 1
ATOM 4852 C C . ASN A 1 612 ? -4.383 -19.844 -26.906 1 88.31 612 ASN A C 1
ATOM 4854 O O . ASN A 1 612 ? -4.641 -20.828 -27.594 1 88.31 612 ASN A O 1
ATOM 4858 N N . LEU A 1 613 ? -4.684 -18.688 -27.156 1 89.12 613 LEU A N 1
ATOM 4859 C CA . LEU A 1 613 ? -5.383 -18.359 -28.391 1 89.12 613 LEU A CA 1
ATOM 4860 C C . LEU A 1 613 ? -4.527 -17.469 -29.281 1 89.12 613 LEU A C 1
ATOM 4862 O O . LEU A 1 613 ? -3.787 -16.609 -28.781 1 89.12 613 LEU A O 1
ATOM 4866 N N . PRO A 1 614 ? -4.625 -17.719 -30.547 1 85.62 614 PRO A N 1
ATOM 4867 C CA . PRO A 1 614 ? -3.92 -16.812 -31.453 1 85.62 614 PRO A CA 1
ATOM 4868 C C . PRO A 1 614 ? -4.477 -15.383 -31.422 1 85.62 614 PRO A C 1
ATOM 4870 O O . PRO A 1 614 ? -5.574 -15.156 -30.906 1 85.62 614 PRO A O 1
ATOM 4873 N N . ASN A 1 615 ? -3.818 -14.492 -31.984 1 84.94 615 ASN A N 1
ATOM 4874 C CA . ASN A 1 615 ? -4.133 -13.07 -31.938 1 84.94 615 ASN A CA 1
ATOM 4875 C C . ASN A 1 615 ? -5.422 -12.758 -32.688 1 84.94 615 ASN A C 1
ATOM 4877 O O . ASN A 1 615 ? -6.156 -11.836 -32.312 1 84.94 615 ASN A O 1
ATOM 4881 N N . ASP A 1 616 ? -5.734 -13.539 -33.656 1 85.06 616 ASP A N 1
ATOM 4882 C CA . ASP A 1 616 ? -6.805 -13.172 -34.562 1 85.06 616 ASP A CA 1
ATOM 4883 C C . ASP A 1 616 ? -8.141 -13.758 -34.125 1 85.06 616 ASP A C 1
ATOM 4885 O O . ASP A 1 616 ? -9.164 -13.578 -34.781 1 85.06 616 ASP A O 1
ATOM 4889 N N . VAL A 1 617 ? -8.141 -14.398 -33 1 89.25 617 VAL A N 1
ATOM 4890 C CA . VAL A 1 617 ? -9.391 -15 -32.562 1 89.25 617 VAL A CA 1
ATOM 4891 C C . VAL A 1 617 ? -10.352 -13.898 -32.094 1 89.25 617 VAL A C 1
ATOM 4893 O O . VAL A 1 617 ? -9.922 -12.812 -31.719 1 89.25 617 VAL A O 1
ATOM 4896 N N . THR A 1 618 ? -11.617 -14.172 -32.156 1 91.31 618 THR A N 1
ATOM 4897 C CA . THR A 1 618 ? -12.656 -13.203 -31.797 1 91.31 618 THR A CA 1
ATOM 4898 C C . THR A 1 618 ? -13.133 -13.414 -30.359 1 91.31 618 THR A C 1
ATOM 4900 O O . THR A 1 618 ? -12.852 -14.445 -29.75 1 91.31 618 THR A O 1
ATOM 4903 N N . GLU A 1 619 ? -13.906 -12.5 -29.875 1 94.06 619 GLU A N 1
ATOM 4904 C CA . GLU A 1 619 ? -14.523 -12.594 -28.562 1 94.06 619 GLU A CA 1
ATOM 4905 C C . GLU A 1 619 ? -15.539 -13.734 -28.516 1 94.06 619 GLU A C 1
ATOM 4907 O O . GLU A 1 619 ? -15.727 -14.359 -27.469 1 94.06 619 GLU A O 1
ATOM 4912 N N . ALA A 1 620 ? -16.109 -13.961 -29.625 1 94.56 620 ALA A N 1
ATOM 4913 C CA . ALA A 1 620 ? -17.109 -15.023 -29.703 1 94.56 620 ALA A CA 1
ATOM 4914 C C . ALA A 1 620 ? -16.5 -16.375 -29.375 1 94.56 620 ALA A C 1
ATOM 4916 O O . ALA A 1 620 ? -17.141 -17.219 -28.75 1 94.56 620 ALA A O 1
ATOM 4917 N N . LEU A 1 621 ? -15.336 -16.594 -29.859 1 93.81 621 LEU A N 1
ATOM 4918 C CA . LEU A 1 621 ? -14.656 -17.844 -29.531 1 93.81 621 LEU A CA 1
ATOM 4919 C C . LEU A 1 621 ? -14.375 -17.938 -28.031 1 93.81 621 LEU A C 1
ATOM 4921 O O . LEU A 1 621 ? -14.5 -19 -27.438 1 93.81 621 LEU A O 1
ATOM 4925 N N . VAL A 1 622 ? -13.953 -16.844 -27.5 1 95.44 622 VAL A N 1
ATOM 4926 C CA . VAL A 1 622 ? -13.703 -16.828 -26.062 1 95.44 622 VAL A CA 1
ATOM 4927 C C . VAL A 1 622 ? -14.984 -17.141 -25.297 1 95.44 622 VAL A C 1
ATOM 4929 O O . VAL A 1 622 ? -14.969 -17.906 -24.344 1 95.44 622 VAL A O 1
ATOM 4932 N N . ASP A 1 623 ? -16.031 -16.516 -25.719 1 97.12 623 ASP A N 1
ATOM 4933 C CA . ASP A 1 623 ? -17.344 -16.797 -25.125 1 97.12 623 ASP A CA 1
ATOM 4934 C C . ASP A 1 623 ? -17.672 -18.281 -25.219 1 97.12 623 ASP A C 1
ATOM 4936 O O . ASP A 1 623 ? -18.125 -18.891 -24.234 1 97.12 623 ASP A O 1
ATOM 4940 N N . GLU A 1 624 ? -17.438 -18.859 -26.328 1 96.06 624 GLU A N 1
ATOM 4941 C CA . GLU A 1 624 ? -17.719 -20.266 -26.547 1 96.06 624 GLU A CA 1
ATOM 4942 C C . GLU A 1 624 ? -16.859 -21.141 -25.641 1 96.06 624 GLU A C 1
ATOM 4944 O O . GLU A 1 624 ? -17.328 -22.125 -25.062 1 96.06 624 GLU A O 1
ATOM 4949 N N . VAL A 1 625 ? -15.633 -20.797 -25.594 1 96.25 625 VAL A N 1
ATOM 4950 C CA . VAL A 1 625 ? -14.688 -21.547 -24.781 1 96.25 625 VAL A CA 1
ATOM 4951 C C . VAL A 1 625 ? -15.141 -21.531 -23.312 1 96.25 625 VAL A C 1
ATOM 4953 O O . VAL A 1 625 ? -15.195 -22.562 -22.656 1 96.25 625 VAL A O 1
ATOM 4956 N N . TYR A 1 626 ? -15.516 -20.375 -22.797 1 97.12 626 TYR A N 1
ATOM 4957 C CA . TYR A 1 626 ? -15.922 -20.234 -21.406 1 97.12 626 TYR A CA 1
ATOM 4958 C C . TYR A 1 626 ? -17.219 -20.984 -21.141 1 97.12 626 TYR A C 1
ATOM 4960 O O . TYR A 1 626 ? -17.344 -21.688 -20.141 1 97.12 626 TYR A O 1
ATOM 4968 N N . LYS A 1 627 ? -18.203 -20.844 -22 1 97.31 627 LYS A N 1
ATOM 4969 C CA . LYS A 1 627 ? -19.484 -21.531 -21.828 1 97.31 627 LYS A CA 1
ATOM 4970 C C . LYS A 1 627 ? -19.312 -23.047 -21.906 1 97.31 627 LYS A C 1
ATOM 4972 O O . LYS A 1 627 ? -19.906 -23.781 -21.125 1 97.31 627 LYS A O 1
ATOM 4977 N N . THR A 1 628 ? -18.469 -23.469 -22.844 1 96.94 628 THR A N 1
ATOM 4978 C CA . THR A 1 628 ? -18.203 -24.891 -22.969 1 96.94 628 THR A CA 1
ATOM 4979 C C . THR A 1 628 ? -17.516 -25.422 -21.719 1 96.94 628 THR A C 1
ATOM 4981 O O . THR A 1 628 ? -17.812 -26.547 -21.281 1 96.94 628 THR A O 1
ATOM 4984 N N . ALA A 1 629 ? -16.609 -24.672 -21.234 1 97.62 629 ALA A N 1
ATOM 4985 C CA . ALA A 1 629 ? -15.938 -25.078 -20 1 97.62 629 ALA A CA 1
ATOM 4986 C C . ALA A 1 629 ? -16.938 -25.297 -18.875 1 97.62 629 ALA A C 1
ATOM 4988 O O . ALA A 1 629 ? -16.891 -26.328 -18.188 1 97.62 629 ALA A O 1
ATOM 4989 N N . TRP A 1 630 ? -17.828 -24.359 -18.688 1 97.88 630 TRP A N 1
ATOM 4990 C CA . TRP A 1 630 ? -18.859 -24.469 -17.656 1 97.88 630 TRP A CA 1
ATOM 4991 C C . TRP A 1 630 ? -19.734 -25.703 -17.875 1 97.88 630 TRP A C 1
ATOM 4993 O O . TRP A 1 630 ? -19.953 -26.484 -16.953 1 97.88 630 TRP A O 1
ATOM 5003 N N . LYS A 1 631 ? -20.125 -25.891 -19.078 1 97.19 631 LYS A N 1
ATOM 5004 C CA . LYS A 1 631 ? -21.031 -26.984 -19.422 1 97.19 631 LYS A CA 1
ATOM 5005 C C . LYS A 1 631 ? -20.328 -28.344 -19.297 1 97.19 631 LYS A C 1
ATOM 5007 O O . LYS A 1 631 ? -20.969 -29.344 -18.984 1 97.19 631 LYS A O 1
ATOM 5012 N N . SER A 1 632 ? -19.016 -28.312 -19.531 1 96.81 632 SER A N 1
ATOM 5013 C CA . SER A 1 632 ? -18.234 -29.547 -19.5 1 96.81 632 SER A CA 1
ATOM 5014 C C . SER A 1 632 ? -17.828 -29.922 -18.078 1 96.81 632 SER A C 1
ATOM 5016 O O . SER A 1 632 ? -17.172 -30.938 -17.859 1 96.81 632 SER A O 1
ATOM 5018 N N . GLY A 1 633 ? -18.156 -29.078 -17.094 1 97 633 GLY A N 1
ATOM 5019 C CA . GLY A 1 633 ? -17.891 -29.391 -15.703 1 97 633 GLY A CA 1
ATOM 5020 C C . GLY A 1 633 ? -16.516 -28.938 -15.242 1 97 633 GLY A C 1
ATOM 5021 O O . GLY A 1 633 ? -16.031 -29.375 -14.195 1 97 633 GLY A O 1
ATOM 5022 N N . CYS A 1 634 ? -15.875 -28.078 -16.047 1 97.75 634 CYS A N 1
ATOM 5023 C CA . CYS A 1 634 ? -14.609 -27.516 -15.594 1 97.75 634 CYS A CA 1
ATOM 5024 C C . CYS A 1 634 ? -14.812 -26.656 -14.352 1 97.75 634 CYS A C 1
ATOM 5026 O O . CYS A 1 634 ? -15.875 -26.062 -14.164 1 97.75 634 CYS A O 1
ATOM 5028 N N . LYS A 1 635 ? -13.852 -26.609 -13.492 1 98.25 635 LYS A N 1
ATOM 5029 C CA . LYS A 1 635 ? -13.93 -25.812 -12.266 1 98.25 635 LYS A CA 1
ATOM 5030 C C . LYS A 1 635 ? -13.375 -24.406 -12.484 1 98.25 635 LYS A C 1
ATOM 5032 O O . LYS A 1 635 ? -13.633 -23.5 -11.695 1 98.25 635 LYS A O 1
ATOM 5037 N N . GLY A 1 636 ? -12.586 -24.219 -13.531 1 96.56 636 GLY A N 1
ATOM 5038 C CA . GLY A 1 636 ? -12.047 -22.922 -13.914 1 96.56 636 GLY A CA 1
ATOM 5039 C C . GLY A 1 636 ? -11.477 -22.906 -15.32 1 96.56 636 GLY A C 1
ATOM 5040 O O . GLY A 1 636 ? -11.227 -23.953 -15.906 1 96.56 636 GLY A O 1
ATOM 5041 N N . VAL A 1 637 ? -11.289 -21.641 -15.789 1 95.06 637 VAL A N 1
ATOM 5042 C CA . VAL A 1 637 ? -10.703 -21.5 -17.125 1 95.06 637 VAL A CA 1
ATOM 5043 C C . VAL A 1 637 ? -10.148 -20.094 -17.297 1 95.06 637 VAL A C 1
ATOM 5045 O O . VAL A 1 637 ? -10.703 -19.125 -16.75 1 95.06 637 VAL A O 1
ATOM 5048 N N . THR A 1 638 ? -9.07 -19.984 -17.859 1 93.88 638 THR A N 1
ATOM 5049 C CA . THR A 1 638 ? -8.461 -18.719 -18.266 1 93.88 638 THR A CA 1
ATOM 5050 C C . THR A 1 638 ? -8.016 -18.781 -19.719 1 93.88 638 THR A C 1
ATOM 5052 O O . THR A 1 638 ? -7.664 -19.859 -20.234 1 93.88 638 THR A O 1
ATOM 5055 N N . VAL A 1 639 ? -8.062 -17.641 -20.391 1 93.12 639 VAL A N 1
ATOM 5056 C CA . VAL A 1 639 ? -7.586 -17.578 -21.766 1 93.12 639 VAL A CA 1
ATOM 5057 C C . VAL A 1 639 ? -6.422 -16.578 -21.859 1 93.12 639 VAL A C 1
ATOM 5059 O O . VAL A 1 639 ? -6.309 -15.672 -21.031 1 93.12 639 VAL A O 1
ATOM 5062 N N . TYR A 1 640 ? -5.594 -16.859 -22.734 1 89.81 640 TYR A N 1
ATOM 5063 C CA . TYR A 1 640 ? -4.535 -15.938 -23.141 1 89.81 640 TYR A CA 1
ATOM 5064 C C . TYR A 1 640 ? -4.48 -15.789 -24.656 1 89.81 640 TYR A C 1
ATOM 5066 O O . TYR A 1 640 ? -4.129 -16.734 -25.359 1 89.81 640 TYR A O 1
ATOM 5074 N N . ARG A 1 641 ? -4.84 -14.68 -25.031 1 88.12 641 ARG A N 1
ATOM 5075 C CA . ARG A 1 641 ? -4.746 -14.367 -26.453 1 88.12 641 ARG A CA 1
ATOM 5076 C C . ARG A 1 641 ? -3.414 -13.703 -26.781 1 88.12 641 ARG A C 1
ATOM 5078 O O . ARG A 1 641 ? -3.002 -12.758 -26.109 1 88.12 641 ARG A O 1
ATOM 5085 N N . ASP A 1 642 ? -2.781 -14.18 -27.812 1 80.94 642 ASP A N 1
ATOM 5086 C CA . ASP A 1 642 ? -1.487 -13.633 -28.219 1 80.94 642 ASP A CA 1
ATOM 5087 C C . ASP A 1 642 ? -1.577 -12.125 -28.438 1 80.94 642 ASP A C 1
ATOM 5089 O O . ASP A 1 642 ? -2.457 -11.656 -29.156 1 80.94 642 ASP A O 1
ATOM 5093 N N . GLY A 1 643 ? -0.649 -11.438 -27.766 1 71.31 643 GLY A N 1
ATOM 5094 C CA . GLY A 1 643 ? -0.623 -9.992 -27.906 1 71.31 643 GLY A CA 1
ATOM 5095 C C . GLY A 1 643 ? -1.435 -9.273 -26.859 1 71.31 643 GLY A C 1
ATOM 5096 O O . GLY A 1 643 ? -1.406 -8.039 -26.766 1 71.31 643 GLY A O 1
ATOM 5097 N N . SER A 1 644 ? -2.199 -9.953 -26.188 1 70.56 644 SER A N 1
ATOM 5098 C CA . SER A 1 644 ? -3.047 -9.328 -25.188 1 70.56 644 SER A CA 1
ATOM 5099 C C . SER A 1 644 ? -2.217 -8.797 -24.016 1 70.56 644 SER A C 1
ATOM 5101 O O . SER A 1 644 ? -2.65 -7.895 -23.297 1 70.56 644 SER A O 1
ATOM 5103 N N . ARG A 1 645 ? -1.071 -9.391 -23.641 1 61.66 645 ARG A N 1
ATOM 5104 C CA . ARG A 1 645 ? -0.122 -8.906 -22.656 1 61.66 645 ARG A CA 1
ATOM 5105 C C . ARG A 1 645 ? 1.301 -8.914 -23.203 1 61.66 645 ARG A C 1
ATOM 5107 O O . ARG A 1 645 ? 1.614 -9.68 -24.109 1 61.66 645 ARG A O 1
ATOM 5114 N N . ALA A 1 646 ? 2.15 -7.93 -22.656 1 45.41 646 ALA A N 1
ATOM 5115 C CA . ALA A 1 646 ? 3.557 -7.863 -23.031 1 45.41 646 ALA A CA 1
ATOM 5116 C C . ALA A 1 646 ? 4.34 -9.039 -22.469 1 45.41 646 ALA A C 1
ATOM 5118 O O . ALA A 1 646 ? 4.078 -9.484 -21.344 1 45.41 646 ALA A O 1
ATOM 5119 N N . GLY A 1 647 ? 5.062 -10.07 -23.359 1 44.59 647 GLY A N 1
ATOM 5120 C CA . GLY A 1 647 ? 6.129 -10.891 -22.812 1 44.59 647 GLY A CA 1
ATOM 5121 C C . GLY A 1 647 ? 6.004 -12.359 -23.188 1 44.59 647 GLY A C 1
ATOM 5122 O O . GLY A 1 647 ? 6.836 -13.172 -22.781 1 44.59 647 GLY A O 1
ATOM 5123 N N . VAL A 1 648 ? 4.871 -12.766 -23.5 1 42.53 648 VAL A N 1
ATOM 5124 C CA . VAL A 1 648 ? 4.914 -14.219 -23.625 1 42.53 648 VAL A CA 1
ATOM 5125 C C . VAL A 1 648 ? 5.805 -14.617 -24.797 1 42.53 648 VAL A C 1
ATOM 5127 O O . VAL A 1 648 ? 6.18 -13.773 -25.609 1 42.53 648 VAL A O 1
ATOM 5130 N N . LEU A 1 649 ? 5.941 -16.141 -25.062 1 43.41 649 LEU A N 1
ATOM 5131 C CA . LEU A 1 649 ? 6.711 -16.781 -26.125 1 43.41 649 LEU A CA 1
ATOM 5132 C C . LEU A 1 649 ? 6.34 -16.219 -27.484 1 43.41 649 LEU A C 1
ATOM 5134 O O . LEU A 1 649 ? 5.156 -16.094 -27.812 1 43.41 649 LEU A O 1
ATOM 5138 N N . VAL A 1 650 ? 7.254 -15.43 -28.047 1 38.84 650 VAL A N 1
ATOM 5139 C CA . VAL A 1 650 ? 7.086 -14.844 -29.375 1 38.84 650 VAL A CA 1
ATOM 5140 C C . VAL A 1 650 ? 7.305 -15.906 -30.453 1 38.84 650 VAL A C 1
ATOM 5142 O O . VAL A 1 650 ? 8.312 -16.609 -30.438 1 38.84 650 VAL A O 1
ATOM 5145 N N . LYS A 1 651 ? 6.316 -16.484 -31.203 1 38.97 651 LYS A N 1
ATOM 5146 C CA . LYS A 1 651 ? 6.547 -17.281 -32.406 1 38.97 651 LYS A CA 1
ATOM 5147 C C . LYS A 1 651 ? 7.57 -16.609 -33.312 1 38.97 651 LYS A C 1
ATOM 5149 O O . LYS A 1 651 ? 7.727 -15.391 -33.281 1 38.97 651 LYS A O 1
ATOM 5154 N N . LYS A 1 652 ? 8.219 -17.672 -34.188 1 39.28 652 LYS A N 1
ATOM 5155 C CA . LYS A 1 652 ? 9.172 -17.344 -35.25 1 39.28 652 LYS A CA 1
ATOM 5156 C C . LYS A 1 652 ? 8.633 -16.234 -36.156 1 39.28 652 LYS A C 1
ATOM 5158 O O . LYS A 1 652 ? 9.32 -15.781 -37.062 1 39.28 652 LYS A O 1
ATOM 5163 N N . ASP A 1 653 ? 7.535 -16.297 -36.5 1 31.73 653 ASP A N 1
ATOM 5164 C CA . ASP A 1 653 ? 7.355 -15.352 -37.594 1 31.73 653 ASP A CA 1
ATOM 5165 C C . ASP A 1 653 ? 7.754 -13.938 -37.188 1 31.73 653 ASP A C 1
ATOM 5167 O O . ASP A 1 653 ? 7.797 -13.617 -36 1 31.73 653 ASP A O 1
ATOM 5171 N N . LYS A 1 654 ? 7.816 -12.992 -38.344 1 33.34 654 LYS A N 1
ATOM 5172 C CA . LYS A 1 654 ? 8.227 -11.594 -38.25 1 33.34 654 LYS A CA 1
ATOM 5173 C C . LYS A 1 654 ? 7.547 -10.906 -37.062 1 33.34 654 LYS A C 1
ATOM 5175 O O . LYS A 1 654 ? 6.355 -11.109 -36.844 1 33.34 654 LYS A O 1
ATOM 5180 N N . LYS A 1 655 ? 8.266 -10.516 -36.062 1 31.62 655 LYS A N 1
ATOM 5181 C CA . LYS A 1 655 ? 8.133 -9.492 -35.031 1 31.62 655 LYS A CA 1
ATOM 5182 C C . LYS A 1 655 ? 7.047 -8.484 -35.406 1 31.62 655 LYS A C 1
ATOM 5184 O O . LYS A 1 655 ? 7.23 -7.652 -36.281 1 31.62 655 LYS A O 1
ATOM 5189 N N . LYS A 1 656 ? 5.75 -8.656 -35.562 1 30.45 656 LYS A N 1
ATOM 5190 C CA . LYS A 1 656 ? 5.074 -7.387 -35.281 1 30.45 656 LYS A CA 1
ATOM 5191 C C . LYS A 1 656 ? 5.398 -6.867 -33.875 1 30.45 656 LYS A C 1
ATOM 5193 O O . LYS A 1 656 ? 5.152 -7.551 -32.906 1 30.45 656 LYS A O 1
ATOM 5198 N N . GLU A 1 657 ? 6.422 -6.184 -33.531 1 28.56 657 GLU A N 1
ATOM 5199 C CA . GLU A 1 657 ? 6.785 -5.285 -32.438 1 28.56 657 GLU A CA 1
ATOM 5200 C C . GLU A 1 657 ? 5.547 -4.66 -31.812 1 28.56 657 GLU A C 1
ATOM 5202 O O . GLU A 1 657 ? 4.926 -3.77 -32.406 1 28.56 657 GLU A O 1
ATOM 5207 N N . GLU A 1 658 ? 4.688 -5.27 -31.422 1 30.11 658 GLU A N 1
ATOM 5208 C CA . GLU A 1 658 ? 3.602 -4.582 -30.719 1 30.11 658 GLU A CA 1
ATOM 5209 C C . GLU A 1 658 ? 4.137 -3.721 -29.578 1 30.11 658 GLU A C 1
ATOM 5211 O O . GLU A 1 658 ? 3.865 -3.996 -28.406 1 30.11 658 GLU A O 1
ATOM 5216 N N . GLU A 1 659 ? 5.398 -3.506 -29.391 1 31.88 659 GLU A N 1
ATOM 5217 C CA . GLU A 1 659 ? 5.809 -2.648 -28.281 1 31.88 659 GLU A CA 1
ATOM 5218 C C . GLU A 1 659 ? 4.855 -1.471 -28.109 1 31.88 659 GLU A C 1
ATOM 5220 O O . GLU A 1 659 ? 4.047 -1.188 -29 1 31.88 659 GLU A O 1
ATOM 5225 N N . GLY A 1 660 ? 4.945 -0.502 -27.156 1 35.5 660 GLY A N 1
ATOM 5226 C CA . GLY A 1 660 ? 4.543 0.889 -27.297 1 35.5 660 GLY A CA 1
ATOM 5227 C C . GLY A 1 660 ? 4.438 1.343 -28.734 1 35.5 660 GLY A C 1
ATOM 5228 O O . GLY A 1 660 ? 4.605 0.542 -29.656 1 35.5 660 GLY A O 1
ATOM 5229 N N . VAL A 1 661 ? 3.977 2.527 -29.156 1 37.59 661 VAL A N 1
ATOM 5230 C CA . VAL A 1 661 ? 4.023 2.924 -30.562 1 37.59 661 VAL A CA 1
ATOM 5231 C C . VAL A 1 661 ? 5.25 2.312 -31.219 1 37.59 661 VAL A C 1
ATOM 5233 O O . VAL A 1 661 ? 6.383 2.531 -30.781 1 37.59 661 VAL A O 1
ATOM 5236 N N . PRO A 1 662 ? 5.148 1.061 -31.812 1 42.25 662 PRO A N 1
ATOM 5237 C CA . PRO A 1 662 ? 6.355 0.537 -32.469 1 42.25 662 PRO A CA 1
ATOM 5238 C C . PRO A 1 662 ? 7.25 1.639 -33.031 1 42.25 662 PRO A C 1
ATOM 5240 O O . PRO A 1 662 ? 6.754 2.572 -33.656 1 42.25 662 PRO A O 1
ATOM 5243 N N . THR A 1 663 ? 8.445 1.738 -32.469 1 45.62 663 THR A N 1
ATOM 5244 C CA . THR A 1 663 ? 9.359 2.738 -33.031 1 45.62 663 THR A CA 1
ATOM 5245 C C . THR A 1 663 ? 9.539 2.559 -34.531 1 45.62 663 THR A C 1
ATOM 5247 O O . THR A 1 663 ? 9.805 3.523 -35.25 1 45.62 663 THR A O 1
ATOM 5250 N N . SER A 1 664 ? 9.328 1.216 -34.969 1 52.69 664 SER A N 1
ATOM 5251 C CA . SER A 1 664 ? 9.383 0.977 -36.438 1 52.69 664 SER A CA 1
ATOM 5252 C C . SER A 1 664 ? 7.992 0.695 -37 1 52.69 664 SER A C 1
ATOM 5254 O O . SER A 1 664 ? 7.191 0 -36.375 1 52.69 664 SER A O 1
ATOM 5256 N N . ARG A 1 665 ? 7.66 1.139 -38.062 1 65.69 665 ARG A N 1
ATOM 5257 C CA . ARG A 1 665 ? 6.359 1.003 -38.719 1 65.69 665 ARG A CA 1
ATOM 5258 C C . ARG A 1 665 ? 6.062 -0.454 -39.062 1 65.69 665 ARG A C 1
ATOM 5260 O O . ARG A 1 665 ? 6.871 -1.122 -39.719 1 65.69 665 ARG A O 1
ATOM 5267 N N . PRO A 1 666 ? 4.988 -0.969 -38.625 1 71.38 666 PRO A N 1
ATOM 5268 C CA . PRO A 1 666 ? 4.59 -2.311 -39.062 1 71.38 666 PRO A CA 1
ATOM 5269 C C . PRO A 1 666 ? 4.465 -2.428 -40.562 1 71.38 666 PRO A C 1
ATOM 5271 O O . PRO A 1 666 ? 4.172 -1.439 -41.25 1 71.38 666 PRO A O 1
ATOM 5274 N N . VAL A 1 667 ? 4.719 -3.635 -41.094 1 70.75 667 VAL A N 1
ATOM 5275 C CA . VAL A 1 667 ? 4.664 -3.855 -42.531 1 70.75 667 VAL A CA 1
ATOM 5276 C C . VAL A 1 667 ? 3.238 -3.648 -43.031 1 70.75 667 VAL A C 1
ATOM 5278 O O . VAL A 1 667 ? 3.029 -3.078 -44.125 1 70.75 667 VAL A O 1
ATOM 5281 N N . SER A 1 668 ? 2.334 -4.176 -42.219 1 78.38 668 SER A N 1
ATOM 5282 C CA . SER A 1 668 ? 0.928 -4.012 -42.562 1 78.38 668 SER A CA 1
ATOM 5283 C C . SER A 1 668 ? 0.141 -3.359 -41.438 1 78.38 668 SER A C 1
ATOM 5285 O O . SER A 1 668 ? 0.291 -3.734 -40.281 1 78.38 668 SER A O 1
ATOM 5287 N N . LEU A 1 669 ? -0.688 -2.332 -41.781 1 80.88 669 LEU A N 1
ATOM 5288 C CA . LEU A 1 669 ? -1.544 -1.625 -40.812 1 80.88 669 LEU A CA 1
ATOM 5289 C C . LEU A 1 669 ? -2.99 -1.605 -41.312 1 80.88 669 LEU A C 1
ATOM 5291 O O . LEU A 1 669 ? -3.256 -1.305 -42.469 1 80.88 669 LEU A O 1
ATOM 5295 N N . GLU A 1 670 ? -3.834 -1.985 -40.375 1 83.38 670 GLU A N 1
ATOM 5296 C CA . GLU A 1 670 ? -5.234 -1.722 -40.719 1 83.38 670 GLU A CA 1
ATOM 5297 C C . GLU A 1 670 ? -5.477 -0.232 -40.938 1 83.38 670 GLU A C 1
ATOM 5299 O O . GLU A 1 670 ? -4.895 0.609 -40.25 1 83.38 670 GLU A O 1
ATOM 5304 N N . ALA A 1 671 ? -6.289 -0.008 -41.938 1 85.38 671 ALA A N 1
ATOM 5305 C CA . ALA A 1 671 ? -6.484 1.404 -42.25 1 85.38 671 ALA A CA 1
ATOM 5306 C C . ALA A 1 671 ? -7.945 1.691 -42.594 1 85.38 671 ALA A C 1
ATOM 5308 O O . ALA A 1 671 ? -8.609 0.872 -43.219 1 85.38 671 ALA A O 1
ATOM 5309 N N . ASP A 1 672 ? -8.391 2.785 -42.188 1 84.88 672 ASP A N 1
ATOM 5310 C CA . ASP A 1 672 ? -9.664 3.35 -42.625 1 84.88 672 ASP A CA 1
ATOM 5311 C C . ASP A 1 672 ? -9.453 4.309 -43.781 1 84.88 672 ASP A C 1
ATOM 5313 O O . ASP A 1 672 ? -8.461 5.031 -43.844 1 84.88 672 ASP A O 1
ATOM 5317 N N . VAL A 1 673 ? -10.375 4.145 -44.656 1 82.75 673 VAL A N 1
ATOM 5318 C CA . VAL A 1 673 ? -10.359 5.082 -45.781 1 82.75 673 VAL A CA 1
ATOM 5319 C C . VAL A 1 673 ? -11.453 6.129 -45.594 1 82.75 673 VAL A C 1
ATOM 5321 O O . VAL A 1 673 ? -12.633 5.793 -45.5 1 82.75 673 VAL A O 1
ATOM 5324 N N . ILE A 1 674 ? -11 7.309 -45.5 1 81 674 ILE A N 1
ATOM 5325 C CA . ILE A 1 674 ? -11.938 8.406 -45.312 1 81 674 ILE A CA 1
ATOM 5326 C C . ILE A 1 674 ? -11.875 9.367 -46.5 1 81 674 ILE A C 1
ATOM 5328 O O . ILE A 1 674 ? -10.805 9.844 -46.875 1 81 674 ILE A O 1
ATOM 5332 N N . ARG A 1 675 ? -12.992 9.539 -47.031 1 78.44 675 ARG A N 1
ATOM 5333 C CA . ARG A 1 675 ? -13.086 10.461 -48.156 1 78.44 675 ARG A CA 1
ATOM 5334 C C . ARG A 1 675 ? -13.641 11.812 -47.719 1 78.44 675 ARG A C 1
ATOM 5336 O O . ARG A 1 675 ? -14.539 11.875 -46.875 1 78.44 675 ARG A O 1
ATOM 5343 N N . PHE A 1 676 ? -12.977 12.805 -48.188 1 74.19 676 PHE A N 1
ATOM 5344 C CA . PHE A 1 676 ? -13.469 14.141 -47.875 1 74.19 676 PHE A CA 1
ATOM 5345 C C . PHE A 1 676 ? -13.25 15.102 -49.031 1 74.19 676 PHE A C 1
ATOM 5347 O O . PHE A 1 676 ? -12.523 14.789 -49.969 1 74.19 676 PHE A O 1
ATOM 5354 N N . LYS A 1 677 ? -14.008 16.109 -49 1 68.81 677 LYS A N 1
ATOM 5355 C CA . LYS A 1 677 ? -13.914 17.109 -50.031 1 68.81 677 LYS A CA 1
ATOM 5356 C C . LYS A 1 677 ? -13.055 18.297 -49.594 1 68.81 677 LYS A C 1
ATOM 5358 O O . LYS A 1 677 ? -13.156 18.75 -48.469 1 68.81 677 LYS A O 1
ATOM 5363 N N . ASN A 1 678 ? -12.078 18.656 -50.344 1 65 678 ASN A N 1
ATOM 5364 C CA . ASN A 1 678 ? -11.289 19.875 -50.188 1 65 678 ASN A CA 1
ATOM 5365 C C . ASN A 1 678 ? -11.609 20.891 -51.281 1 65 678 ASN A C 1
ATOM 5367 O O . ASN A 1 678 ? -11.023 20.844 -52.375 1 65 678 ASN A O 1
ATOM 5371 N N . GLY A 1 679 ? -12.484 21.766 -51.031 1 63.06 679 GLY A N 1
ATOM 5372 C CA . GLY A 1 679 ? -13.031 22.578 -52.094 1 63.06 679 GLY A CA 1
ATOM 5373 C C . GLY A 1 679 ? -13.773 21.766 -53.125 1 63.06 679 GLY A C 1
ATOM 5374 O O . GLY A 1 679 ? -14.727 21.062 -52.812 1 63.06 679 GLY A O 1
ATOM 5375 N N . ALA A 1 680 ? -13.359 21.844 -54.406 1 67.5 680 ALA A N 1
ATOM 5376 C CA . ALA A 1 680 ? -13.961 21.125 -55.531 1 67.5 680 ALA A CA 1
ATOM 5377 C C . ALA A 1 680 ? -13.25 19.797 -55.75 1 67.5 680 ALA A C 1
ATOM 5379 O O . ALA A 1 680 ? -13.688 18.984 -56.594 1 67.5 680 ALA A O 1
ATOM 5380 N N . GLU A 1 681 ? -12.273 19.516 -54.875 1 71.5 681 GLU A N 1
ATOM 5381 C CA . GLU A 1 681 ? -11.469 18.312 -55.125 1 71.5 681 GLU A CA 1
ATOM 5382 C C . GLU A 1 681 ? -11.828 17.203 -54.156 1 71.5 681 GLU A C 1
ATOM 5384 O O . GLU A 1 681 ? -12.117 17.453 -53 1 71.5 681 GLU A O 1
ATOM 5389 N N . ASP A 1 682 ? -11.852 16.031 -54.688 1 74.94 682 ASP A N 1
ATOM 5390 C CA . ASP A 1 682 ? -12.086 14.844 -53.875 1 74.94 682 ASP A CA 1
ATOM 5391 C C . ASP A 1 682 ? -10.781 14.305 -53.281 1 74.94 682 ASP A C 1
ATOM 5393 O O . ASP A 1 682 ? -9.805 14.109 -54.031 1 74.94 682 ASP A O 1
ATOM 5397 N N . TRP A 1 683 ? -10.789 14.211 -51.938 1 76.62 683 TRP A N 1
ATOM 5398 C CA . TRP A 1 683 ? -9.594 13.719 -51.25 1 76.62 683 TRP A CA 1
ATOM 5399 C C . TRP A 1 683 ? -9.898 12.438 -50.469 1 76.62 683 TRP A C 1
ATOM 5401 O O . TRP A 1 683 ? -11.055 12.164 -50.156 1 76.62 683 TRP A O 1
ATOM 5411 N N . ILE A 1 684 ? -8.852 11.68 -50.344 1 79 684 ILE A N 1
ATOM 5412 C CA . ILE A 1 684 ? -8.93 10.43 -49.625 1 79 684 ILE A CA 1
ATOM 5413 C C . ILE A 1 684 ? -7.848 10.391 -48.531 1 79 684 ILE A C 1
ATOM 5415 O O . ILE A 1 684 ? -6.723 10.836 -48.75 1 79 684 ILE A O 1
ATOM 5419 N N . ALA A 1 685 ? -8.273 10.055 -47.344 1 81.31 685 ALA A N 1
ATOM 5420 C CA . ALA A 1 685 ? -7.324 9.82 -46.25 1 81.31 685 ALA A CA 1
ATOM 5421 C C . ALA A 1 685 ? -7.289 8.344 -45.875 1 81.31 685 ALA A C 1
ATOM 5423 O O . ALA A 1 685 ? -8.336 7.707 -45.719 1 81.31 685 ALA A O 1
ATOM 5424 N N . PHE A 1 686 ? -6.102 7.832 -45.812 1 82 686 PHE A N 1
ATOM 5425 C CA . PHE A 1 686 ? -5.863 6.508 -45.25 1 82 686 PHE A CA 1
ATOM 5426 C C . PHE A 1 686 ? -5.32 6.621 -43.844 1 82 686 PHE A C 1
ATOM 5428 O O . PHE A 1 686 ? -4.215 7.121 -43.625 1 82 686 PHE A O 1
ATOM 5435 N N . VAL A 1 687 ? -6.098 6.211 -42.938 1 84.25 687 VAL A N 1
ATOM 5436 C CA . VAL A 1 687 ? -5.668 6.254 -41.562 1 84.25 687 VAL A CA 1
ATOM 5437 C C . VAL A 1 687 ? -5.266 4.855 -41.094 1 84.25 687 VAL A C 1
ATOM 5439 O O . VAL A 1 687 ? -6.121 3.982 -40.938 1 84.25 687 VAL A O 1
ATOM 5442 N N . GLY A 1 688 ? -4 4.746 -41 1 82.19 688 GLY A N 1
ATOM 5443 C CA . GLY A 1 688 ? -3.502 3.496 -40.438 1 82.19 688 GLY A CA 1
ATOM 5444 C C . GLY A 1 688 ? -3.729 3.371 -38.938 1 82.19 688 GLY A C 1
ATOM 5445 O O . GLY A 1 688 ? -3.48 4.316 -38.188 1 82.19 688 GLY A O 1
ATOM 5446 N N . LEU A 1 689 ? -4.215 2.256 -38.625 1 82.31 689 LEU A N 1
ATOM 5447 C CA . LEU A 1 689 ? -4.574 2.029 -37.25 1 82.31 689 LEU A CA 1
ATOM 5448 C C . LEU A 1 689 ? -3.672 0.969 -36.625 1 82.31 689 LEU A C 1
ATOM 5450 O O . LEU A 1 689 ? -3.361 -0.041 -37.25 1 82.31 689 LEU A O 1
ATOM 5454 N N . TYR A 1 690 ? -3.164 1.368 -35.5 1 75.81 690 TYR A N 1
ATOM 5455 C CA . TYR A 1 690 ? -2.463 0.406 -34.656 1 75.81 690 TYR A CA 1
ATOM 5456 C C . TYR A 1 690 ? -3.17 0.237 -33.312 1 75.81 690 TYR A C 1
ATOM 5458 O O . TYR A 1 690 ? -3.328 1.201 -32.562 1 75.81 690 TYR A O 1
ATOM 5466 N N . ASN A 1 691 ? -3.666 -0.929 -33.062 1 68.25 691 ASN A N 1
ATOM 5467 C CA . ASN A 1 691 ? -4.496 -1.228 -31.922 1 68.25 691 ASN A CA 1
ATOM 5468 C C . ASN A 1 691 ? -5.691 -0.282 -31.812 1 68.25 691 ASN A C 1
ATOM 5470 O O . ASN A 1 691 ? -5.945 0.299 -30.766 1 68.25 691 ASN A O 1
ATOM 5474 N N . HIS A 1 692 ? -6.273 -0.038 -32.906 1 73.25 692 HIS A N 1
ATOM 5475 C CA . HIS A 1 692 ? -7.5 0.724 -33.125 1 73.25 692 HIS A CA 1
ATOM 5476 C C . HIS A 1 692 ? -7.285 2.207 -32.844 1 73.25 692 HIS A C 1
ATOM 5478 O O . HIS A 1 692 ? -8.25 2.961 -32.688 1 73.25 692 HIS A O 1
ATOM 5484 N N . LYS A 1 693 ? -6.113 2.557 -32.812 1 77.44 693 LYS A N 1
ATOM 5485 C CA . LYS A 1 693 ? -5.77 3.973 -32.688 1 77.44 693 LYS A CA 1
ATOM 5486 C C . LYS A 1 693 ? -5.016 4.453 -33.938 1 77.44 693 LYS A C 1
ATOM 5488 O O . LYS A 1 693 ? -4.234 3.705 -34.5 1 77.44 693 LYS A O 1
ATOM 5493 N N . PRO A 1 694 ? -5.32 5.676 -34.188 1 80.88 694 PRO A N 1
ATOM 5494 C CA . PRO A 1 694 ? -4.59 6.184 -35.375 1 80.88 694 PRO A CA 1
ATOM 5495 C C . PRO A 1 694 ? -3.074 6.156 -35.156 1 80.88 694 PRO A C 1
ATOM 5497 O O . PRO A 1 694 ? -2.574 6.602 -34.125 1 80.88 694 PRO A O 1
ATOM 5500 N N . TYR A 1 695 ? -2.502 5.605 -36.125 1 81 695 TYR A N 1
ATOM 5501 C CA . TYR A 1 695 ? -1.057 5.406 -36.125 1 81 695 TYR A CA 1
ATOM 5502 C C . TYR A 1 695 ? -0.387 6.258 -37.188 1 81 695 TYR A C 1
ATOM 5504 O O . TYR A 1 695 ? 0.73 6.742 -37 1 81 695 TYR A O 1
ATOM 5512 N N . GLU A 1 696 ? -1.044 6.312 -38.25 1 81.88 696 GLU A N 1
ATOM 5513 C CA . GLU A 1 696 ? -0.551 7.109 -39.375 1 81.88 696 GLU A CA 1
ATOM 5514 C C . GLU A 1 696 ? -1.701 7.605 -40.219 1 81.88 696 GLU A C 1
ATOM 5516 O O . GLU A 1 696 ? -2.805 7.059 -40.188 1 81.88 696 GLU A O 1
ATOM 5521 N N . ILE A 1 697 ? -1.363 8.625 -40.875 1 81.88 697 ILE A N 1
ATOM 5522 C CA . ILE A 1 697 ? -2.375 9.148 -41.781 1 81.88 697 ILE A CA 1
ATOM 5523 C C . ILE A 1 697 ? -1.724 9.539 -43.125 1 81.88 697 ILE A C 1
ATOM 5525 O O . ILE A 1 697 ? -0.652 10.148 -43.125 1 81.88 697 ILE A O 1
ATOM 5529 N N . PHE A 1 698 ? -2.311 9.008 -44.156 1 78.75 698 PHE A N 1
ATOM 5530 C CA . PHE A 1 698 ? -1.938 9.375 -45.531 1 78.75 698 PHE A CA 1
ATOM 5531 C C . PHE A 1 698 ? -3.094 10.078 -46.219 1 78.75 698 PHE A C 1
ATOM 5533 O O . PHE A 1 698 ? -4.25 9.688 -46.062 1 78.75 698 PHE A O 1
ATOM 5540 N N . THR A 1 699 ? -2.766 11.141 -46.844 1 78.06 699 THR A N 1
ATOM 5541 C CA . THR A 1 699 ? -3.82 11.844 -47.594 1 78.06 699 THR A CA 1
ATOM 5542 C C . THR A 1 699 ? -3.42 12.062 -49.031 1 78.06 699 THR A C 1
ATOM 5544 O O . THR A 1 699 ? -2.232 12.172 -49.344 1 78.06 699 THR A O 1
ATOM 5547 N N . GLY A 1 700 ? -4.336 11.961 -49.906 1 72.44 700 GLY A N 1
ATOM 5548 C CA . GLY A 1 700 ? -4.098 12.18 -51.344 1 72.44 700 GLY A CA 1
ATOM 5549 C C . GLY A 1 700 ? -5.32 12.703 -52.062 1 72.44 700 GLY A C 1
ATOM 5550 O O . GLY A 1 700 ? -6.441 12.602 -51.562 1 72.44 700 GLY A O 1
ATOM 5551 N N . LYS A 1 701 ? -5.031 13.391 -53.188 1 71.12 701 LYS A N 1
ATOM 5552 C CA . LYS A 1 701 ? -6.094 13.82 -54.094 1 71.12 701 LYS A CA 1
ATOM 5553 C C . LYS A 1 701 ? -6.609 12.648 -54.906 1 71.12 701 LYS A C 1
ATOM 5555 O O . LYS A 1 701 ? -5.824 11.852 -55.438 1 71.12 701 LYS A O 1
ATOM 5560 N N . VAL A 1 702 ? -7.988 12.484 -54.812 1 65.75 702 VAL A N 1
ATOM 5561 C CA . VAL A 1 702 ? -8.57 11.438 -55.656 1 65.75 702 VAL A CA 1
ATOM 5562 C C . VAL A 1 702 ? -8.547 11.875 -57.125 1 65.75 702 VAL A C 1
ATOM 5564 O O . VAL A 1 702 ? -9.156 12.883 -57.5 1 65.75 702 VAL A O 1
ATOM 5567 N N . ASP A 1 703 ? -7.578 11.531 -57.875 1 57.88 703 ASP A N 1
ATOM 5568 C CA . ASP A 1 703 ? -7.574 11.703 -59.312 1 57.88 703 ASP A CA 1
ATOM 5569 C C . ASP A 1 703 ? -7.996 10.422 -60.031 1 57.88 703 ASP A C 1
ATOM 5571 O O . ASP A 1 703 ? -7.277 9.422 -60 1 57.88 703 ASP A O 1
ATOM 5575 N N . GLU A 1 704 ? -9.195 10.352 -60.562 1 53.12 704 GLU A N 1
ATOM 5576 C CA . GLU A 1 704 ? -9.766 9.172 -61.188 1 53.12 704 GLU A CA 1
ATOM 5577 C C . GLU A 1 704 ? -8.844 8.641 -62.281 1 53.12 704 GLU A C 1
ATOM 5579 O O . GLU A 1 704 ? -8.852 7.445 -62.594 1 53.12 704 GLU A O 1
ATOM 5584 N N . ASP A 1 705 ? -8.102 9.43 -63.031 1 49.62 705 ASP A N 1
ATOM 5585 C CA . ASP A 1 705 ? -7.262 8.977 -64.125 1 49.62 705 ASP A CA 1
ATOM 5586 C C . ASP A 1 705 ? -5.988 8.305 -63.594 1 49.62 705 ASP A C 1
ATOM 5588 O O . ASP A 1 705 ? -5.375 7.504 -64.312 1 49.62 705 ASP A O 1
ATOM 5592 N N . ALA A 1 706 ? -5.594 8.555 -62.312 1 51.62 706 ALA A N 1
ATOM 5593 C CA . ALA A 1 706 ? -4.316 8.023 -61.844 1 51.62 706 ALA A CA 1
ATOM 5594 C C . ALA A 1 706 ? -4.523 6.758 -61 1 51.62 706 ALA A C 1
ATOM 5596 O O . ALA A 1 706 ? -3.754 5.797 -61.125 1 51.62 706 ALA A O 1
ATOM 5597 N N . LEU A 1 707 ? -5.34 6.711 -60.125 1 56.34 707 LEU A N 1
ATOM 5598 C CA . LEU A 1 707 ? -5.621 5.512 -59.312 1 56.34 707 LEU A CA 1
ATOM 5599 C C . LEU A 1 707 ? -7.09 5.461 -58.906 1 56.34 707 LEU A C 1
ATOM 5601 O O . LEU A 1 707 ? -7.574 6.348 -58.219 1 56.34 707 LEU A O 1
ATOM 5605 N N . TYR A 1 708 ? -7.777 4.645 -59.656 1 57.38 708 TYR A N 1
ATOM 5606 C CA . TYR A 1 708 ? -9.172 4.406 -59.312 1 57.38 708 TYR A CA 1
ATOM 5607 C C . TYR A 1 708 ? -9.289 3.65 -58 1 57.38 708 TYR A C 1
ATOM 5609 O O . TYR A 1 708 ? -8.734 2.561 -57.844 1 57.38 708 TYR A O 1
ATOM 5617 N N . PHE A 1 709 ? -9.805 4.324 -56.938 1 65.56 709 PHE A N 1
ATOM 5618 C CA . PHE A 1 709 ? -10.109 3.691 -55.656 1 65.56 709 PHE A CA 1
ATOM 5619 C C . PHE A 1 709 ? -11.617 3.611 -55.438 1 65.56 709 PHE A C 1
ATOM 5621 O O . PHE A 1 709 ? -12.297 4.637 -55.406 1 65.56 709 PHE A O 1
ATOM 5628 N N . PRO A 1 710 ? -12.117 2.359 -55.531 1 69.12 710 PRO A N 1
ATOM 5629 C CA . PRO A 1 710 ? -13.578 2.236 -55.438 1 69.12 710 PRO A CA 1
ATOM 5630 C C . PRO A 1 710 ? -14.164 2.986 -54.25 1 69.12 710 PRO A C 1
ATOM 5632 O O . PRO A 1 710 ? -13.602 2.941 -53.156 1 69.12 710 PRO A O 1
ATOM 5635 N N . LYS A 1 711 ? -15.188 3.672 -54.406 1 70.69 711 LYS A N 1
ATOM 5636 C CA . LYS A 1 711 ? -15.852 4.512 -53.406 1 70.69 711 LYS A CA 1
ATOM 5637 C C . LYS A 1 711 ? -16.438 3.664 -52.281 1 70.69 711 LYS A C 1
ATOM 5639 O O . LYS A 1 711 ? -16.641 4.152 -51.156 1 70.69 711 LYS A O 1
ATOM 5644 N N . THR A 1 712 ? -16.609 2.373 -52.531 1 72.69 712 THR A N 1
ATOM 5645 C CA . THR A 1 712 ? -17.266 1.508 -51.531 1 72.69 712 THR A CA 1
ATOM 5646 C C . THR A 1 712 ? -16.25 0.98 -50.531 1 72.69 712 THR A C 1
ATOM 5648 O O . THR A 1 712 ? -16.625 0.439 -49.5 1 72.69 712 THR A O 1
ATOM 5651 N N . VAL A 1 713 ? -15.031 1.222 -50.719 1 76 713 VAL A N 1
ATOM 5652 C CA . VAL A 1 713 ? -14.016 0.669 -49.812 1 76 713 VAL A CA 1
ATOM 5653 C C . VAL A 1 713 ? -13.758 1.634 -48.656 1 76 713 VAL A C 1
ATOM 5655 O O . VAL A 1 713 ? -13.305 2.762 -48.875 1 76 713 VAL A O 1
ATOM 5658 N N . LYS A 1 714 ? -14.008 1.125 -47.469 1 80.81 714 LYS A N 1
ATOM 5659 C CA . LYS A 1 714 ? -13.867 1.989 -46.281 1 80.81 714 LYS A CA 1
ATOM 5660 C C . LYS A 1 714 ? -12.781 1.475 -45.344 1 80.81 714 LYS A C 1
ATOM 5662 O O . LYS A 1 714 ? -12.344 2.189 -44.438 1 80.81 714 LYS A O 1
ATOM 5667 N N . LYS A 1 715 ? -12.484 0.339 -45.594 1 84.06 715 LYS A N 1
ATOM 5668 C CA . LYS A 1 715 ? -11.477 -0.26 -44.75 1 84.06 715 LYS A CA 1
ATOM 5669 C C . LYS A 1 715 ? -10.531 -1.153 -45.531 1 84.06 715 LYS A C 1
ATOM 5671 O O . LYS A 1 715 ? -10.898 -1.678 -46.594 1 84.06 715 LYS A O 1
ATOM 5676 N N . GLY A 1 716 ? -9.312 -1.273 -45.062 1 82.62 716 GLY A N 1
ATOM 5677 C CA . GLY A 1 716 ? -8.289 -2.129 -45.656 1 82.62 716 GLY A CA 1
ATOM 5678 C C . GLY A 1 716 ? -7.004 -2.166 -44.844 1 82.62 716 GLY A C 1
ATOM 5679 O O . GLY A 1 716 ? -7.008 -1.879 -43.656 1 82.62 716 GLY A O 1
ATOM 5680 N N . ASN A 1 717 ? -5.984 -2.504 -45.656 1 83.69 717 ASN A N 1
ATOM 5681 C CA . ASN A 1 717 ? -4.668 -2.568 -45.031 1 83.69 717 ASN A CA 1
ATOM 5682 C C . ASN A 1 717 ? -3.631 -1.786 -45.812 1 83.69 717 ASN A C 1
ATOM 5684 O O . ASN A 1 717 ? -3.592 -1.88 -47.062 1 83.69 717 ASN A O 1
ATOM 5688 N N . ILE A 1 718 ? -2.904 -0.972 -45.094 1 82.69 718 ILE A N 1
ATOM 5689 C CA . ILE A 1 718 ? -1.748 -0.327 -45.688 1 82.69 718 ILE A CA 1
ATOM 5690 C C . ILE A 1 718 ? -0.518 -1.22 -45.531 1 82.69 718 ILE A C 1
ATOM 5692 O O . ILE A 1 718 ? -0.123 -1.556 -44.438 1 82.69 718 ILE A O 1
ATOM 5696 N N . ILE A 1 719 ? 0.017 -1.524 -46.688 1 78.56 719 ILE A N 1
ATOM 5697 C CA . ILE A 1 719 ? 1.151 -2.441 -46.688 1 78.56 719 ILE A CA 1
ATOM 5698 C C . ILE A 1 719 ? 2.408 -1.705 -47.125 1 78.56 719 ILE A C 1
ATOM 5700 O O . ILE A 1 719 ? 2.404 -1.042 -48.188 1 78.56 719 ILE A O 1
ATOM 5704 N N . LYS A 1 720 ? 3.404 -1.727 -46.375 1 76.5 720 LYS A N 1
ATOM 5705 C CA . LYS A 1 720 ? 4.711 -1.199 -46.781 1 76.5 720 LYS A CA 1
ATOM 5706 C C . LYS A 1 720 ? 5.473 -2.197 -47.625 1 76.5 720 LYS A C 1
ATOM 5708 O O . LYS A 1 720 ? 5.684 -3.344 -47.219 1 76.5 720 LYS A O 1
ATOM 5713 N N . VAL A 1 721 ? 5.781 -1.776 -48.844 1 70.5 721 VAL A N 1
ATOM 5714 C CA . VAL A 1 721 ? 6.508 -2.619 -49.812 1 70.5 721 VAL A CA 1
ATOM 5715 C C . VAL A 1 721 ? 7.895 -2.025 -50.062 1 70.5 721 VAL A C 1
ATOM 5717 O O . VAL A 1 721 ? 8.023 -0.828 -50.312 1 70.5 721 VAL A O 1
ATOM 5720 N N . ILE A 1 722 ? 8.914 -2.68 -49.969 1 66.06 722 ILE A N 1
ATOM 5721 C CA . ILE A 1 722 ? 10.273 -2.258 -50.312 1 66.06 722 ILE A CA 1
ATOM 5722 C C . ILE A 1 722 ? 10.711 -2.908 -51.625 1 66.06 722 ILE A C 1
ATOM 5724 O O . ILE A 1 722 ? 10.781 -4.137 -51.719 1 66.06 722 ILE A O 1
ATOM 5728 N N . GLU A 1 723 ? 10.859 -2.143 -52.562 1 61.28 723 GLU A N 1
ATOM 5729 C CA . GLU A 1 723 ? 11.273 -2.627 -53.875 1 61.28 723 GLU A CA 1
ATOM 5730 C C . GLU A 1 723 ? 12.734 -3.084 -53.875 1 61.28 723 GLU A C 1
ATOM 5732 O O . GLU A 1 723 ? 13.477 -2.777 -52.938 1 61.28 723 GLU A O 1
ATOM 5737 N N . LYS A 1 724 ? 13.102 -3.812 -54.938 1 60.25 724 LYS A N 1
ATOM 5738 C CA . LYS A 1 724 ? 14.438 -4.391 -55.062 1 60.25 724 LYS A CA 1
ATOM 5739 C C . LYS A 1 724 ? 15.516 -3.307 -55.031 1 60.25 724 LYS A C 1
ATOM 5741 O O . LYS A 1 724 ? 16.641 -3.551 -54.562 1 60.25 724 LYS A O 1
ATOM 5746 N N . ASP A 1 725 ? 15.172 -2.115 -55.469 1 60.16 725 ASP A N 1
ATOM 5747 C CA . ASP A 1 725 ? 16.141 -1.024 -55.5 1 60.16 725 ASP A CA 1
ATOM 5748 C C . ASP A 1 725 ? 16.141 -0.243 -54.188 1 60.16 725 ASP A C 1
ATOM 5750 O O . ASP A 1 725 ? 16.844 0.765 -54.062 1 60.16 725 ASP A O 1
ATOM 5754 N N . GLY A 1 726 ? 15.359 -0.729 -53.281 1 60.97 726 GLY A N 1
ATOM 5755 C CA . GLY A 1 726 ? 15.383 -0.126 -51.938 1 60.97 726 GLY A CA 1
ATOM 5756 C C . GLY A 1 726 ? 14.336 0.96 -51.781 1 60.97 726 GLY A C 1
ATOM 5757 O O . GLY A 1 726 ? 14.203 1.53 -50.688 1 60.97 726 GLY A O 1
ATOM 5758 N N . VAL A 1 727 ? 13.633 1.223 -52.781 1 62.78 727 VAL A N 1
ATOM 5759 C CA . VAL A 1 727 ? 12.617 2.268 -52.688 1 62.78 727 VAL A CA 1
ATOM 5760 C C . VAL A 1 727 ? 11.406 1.743 -51.906 1 62.78 727 VAL A C 1
ATOM 5762 O O . VAL A 1 727 ? 10.906 0.654 -52.219 1 62.78 727 VAL A O 1
ATOM 5765 N N . LYS A 1 728 ? 10.953 2.621 -51 1 64.31 728 LYS A N 1
ATOM 5766 C CA . LYS A 1 728 ? 9.805 2.223 -50.188 1 64.31 728 LYS A CA 1
ATOM 5767 C C . LYS A 1 728 ? 8.508 2.771 -50.781 1 64.31 728 LYS A C 1
ATOM 5769 O O . LYS A 1 728 ? 8.453 3.926 -51.219 1 64.31 728 LYS A O 1
ATOM 5774 N N . ARG A 1 729 ? 7.586 1.843 -50.969 1 71.19 729 ARG A N 1
ATOM 5775 C CA . ARG A 1 729 ? 6.262 2.301 -51.375 1 71.19 729 ARG A CA 1
ATOM 5776 C C . ARG A 1 729 ? 5.172 1.692 -50.5 1 71.19 729 ARG A C 1
ATOM 5778 O O . ARG A 1 729 ? 5.402 0.684 -49.812 1 71.19 729 ARG A O 1
ATOM 5785 N N . TYR A 1 730 ? 4.027 2.381 -50.469 1 77.62 730 TYR A N 1
ATOM 5786 C CA . TYR A 1 730 ? 2.883 1.88 -49.719 1 77.62 730 TYR A CA 1
ATOM 5787 C C . TYR A 1 730 ? 1.763 1.438 -50.625 1 77.62 730 TYR A C 1
ATOM 5789 O O . TYR A 1 730 ? 1.415 2.152 -51.594 1 77.62 730 TYR A O 1
ATOM 5797 N N . ASP A 1 731 ? 1.354 0.277 -50.438 1 76.94 731 ASP A N 1
ATOM 5798 C CA . ASP A 1 731 ? 0.195 -0.271 -51.125 1 76.94 731 ASP A CA 1
ATOM 5799 C C . ASP A 1 731 ? -1.021 -0.342 -50.219 1 76.94 731 ASP A C 1
ATOM 5801 O O . ASP A 1 731 ? -0.877 -0.338 -49 1 76.94 731 ASP A O 1
ATOM 5805 N N . PHE A 1 732 ? -2.133 -0.316 -50.781 1 81.19 732 PHE A N 1
ATOM 5806 C CA . PHE A 1 732 ? -3.373 -0.493 -50.031 1 81.19 732 PHE A CA 1
ATOM 5807 C C . PHE A 1 732 ? -4.113 -1.737 -50.531 1 81.19 732 PHE A C 1
ATOM 5809 O O . PHE A 1 732 ? -4.379 -1.895 -51.719 1 81.19 732 PHE A O 1
ATOM 5816 N N . GLN A 1 733 ? -4.379 -2.537 -49.594 1 79.5 733 GLN A N 1
ATOM 5817 C CA . GLN A 1 733 ? -5.074 -3.787 -49.875 1 79.5 733 GLN A CA 1
ATOM 5818 C C . GLN A 1 733 ? -6.465 -3.797 -49.25 1 79.5 733 GLN A C 1
ATOM 5820 O O . GLN A 1 733 ? -6.641 -3.381 -48.125 1 79.5 733 GLN A O 1
ATOM 5825 N N . TYR A 1 734 ? -7.461 -4.172 -50.094 1 80.31 734 TYR A N 1
ATOM 5826 C CA . TYR A 1 734 ? -8.82 -4.277 -49.562 1 80.31 734 TYR A CA 1
ATOM 5827 C C . TYR A 1 734 ? -9.516 -5.516 -50.125 1 80.31 734 TYR A C 1
ATOM 5829 O O . TYR A 1 734 ? -9.117 -6.059 -51.156 1 80.31 734 TYR A O 1
ATOM 5837 N N . LYS A 1 735 ? -10.477 -5.977 -49.438 1 77.25 735 LYS A N 1
ATOM 5838 C CA . LYS A 1 735 ? -11.312 -7.09 -49.875 1 77.25 735 LYS A CA 1
ATOM 5839 C C . LYS A 1 735 ? -12.602 -6.594 -50.531 1 77.25 735 LYS A C 1
ATOM 5841 O O . LYS A 1 735 ? -13.305 -5.758 -49.969 1 77.25 735 LYS A O 1
ATOM 5846 N N . ASP A 1 736 ? -12.828 -6.988 -51.75 1 65.25 736 ASP A N 1
ATOM 5847 C CA . ASP A 1 736 ? -14.039 -6.555 -52.438 1 65.25 736 ASP A CA 1
ATOM 5848 C C . ASP A 1 736 ? -15.258 -7.344 -51.969 1 65.25 736 ASP A C 1
ATOM 5850 O O . ASP A 1 736 ? -15.133 -8.25 -51.125 1 65.25 736 ASP A O 1
ATOM 5854 N N . LYS A 1 737 ? -16.5 -6.977 -52.406 1 64.31 737 LYS A N 1
ATOM 5855 C CA . LYS A 1 737 ? -17.781 -7.535 -52 1 64.31 737 LYS A CA 1
ATOM 5856 C C . LYS A 1 737 ? -17.828 -9.039 -52.25 1 64.31 737 LYS A C 1
ATOM 5858 O O . LYS A 1 737 ? -18.641 -9.75 -51.625 1 64.31 737 LYS A O 1
ATOM 5863 N N . TYR A 1 738 ? -16.938 -9.523 -53.062 1 60.12 738 TYR A N 1
ATOM 5864 C CA . TYR A 1 738 ? -16.922 -10.938 -53.375 1 60.12 738 TYR A CA 1
ATOM 5865 C C . TYR A 1 738 ? -15.82 -11.664 -52.625 1 60.12 738 TYR A C 1
ATOM 5867 O O . TYR A 1 738 ? -15.602 -12.867 -52.844 1 60.12 738 TYR A O 1
ATOM 5875 N N . GLY A 1 739 ? -15.086 -11 -51.781 1 64.38 739 GLY A N 1
ATOM 5876 C CA . GLY A 1 739 ? -14.109 -11.625 -50.875 1 64.38 739 GLY A CA 1
ATOM 5877 C C . GLY A 1 739 ? -12.719 -11.664 -51.5 1 64.38 739 GLY A C 1
ATOM 5878 O O . GLY A 1 739 ? -11.805 -12.266 -50.906 1 64.38 739 GLY A O 1
ATOM 5879 N N . TYR A 1 740 ? -12.477 -11.156 -52.625 1 65 740 TYR A N 1
ATOM 5880 C CA . TYR A 1 740 ? -11.156 -11.156 -53.219 1 65 740 TYR A CA 1
ATOM 5881 C C . TYR A 1 740 ? -10.312 -9.992 -52.719 1 65 740 TYR A C 1
ATOM 5883 O O . TYR A 1 740 ? -10.828 -8.883 -52.531 1 65 740 TYR A O 1
ATOM 5891 N N . VAL A 1 741 ? -9.102 -10.266 -52.5 1 69.5 741 VAL A N 1
ATOM 5892 C CA . VAL A 1 741 ? -8.172 -9.25 -52.031 1 69.5 741 VAL A CA 1
ATOM 5893 C C . VAL A 1 741 ? -7.633 -8.461 -53.25 1 69.5 741 VAL A C 1
ATOM 5895 O O . VAL A 1 741 ? -7.117 -9.039 -54.188 1 69.5 741 VAL A O 1
ATOM 5898 N N . ASN A 1 742 ? -7.898 -7.199 -53.188 1 73.12 742 ASN A N 1
ATOM 5899 C CA . ASN A 1 742 ? -7.363 -6.281 -54.188 1 73.12 742 ASN A CA 1
ATOM 5900 C C . ASN A 1 742 ? -6.262 -5.402 -53.625 1 73.12 742 ASN A C 1
ATOM 5902 O O . ASN A 1 742 ? -6.344 -4.973 -52.469 1 73.12 742 ASN A O 1
ATOM 5906 N N . THR A 1 743 ? -5.184 -5.27 -54.406 1 73.88 743 THR A N 1
ATOM 5907 C CA . THR A 1 743 ? -4.082 -4.422 -53.969 1 73.88 743 THR A CA 1
ATOM 5908 C C . THR A 1 743 ? -3.895 -3.238 -54.906 1 73.88 743 THR A C 1
ATOM 5910 O O . THR A 1 743 ? -3.732 -3.42 -56.125 1 73.88 743 THR A O 1
ATOM 5913 N N . VAL A 1 744 ? -4.09 -2.168 -54.375 1 73.12 744 VAL A N 1
ATOM 5914 C CA . VAL A 1 744 ? -3.768 -0.943 -55.094 1 73.12 744 VAL A CA 1
ATOM 5915 C C . VAL A 1 744 ? -2.326 -0.535 -54.812 1 73.12 744 VAL A C 1
ATOM 5917 O O . VAL A 1 744 ? -1.988 -0.187 -53.688 1 73.12 744 VAL A O 1
ATOM 5920 N N . GLY A 1 745 ? -1.602 -0.688 -55.75 1 67.31 745 GLY A N 1
ATOM 5921 C CA . GLY A 1 745 ? -0.179 -0.435 -55.594 1 67.31 745 GLY A CA 1
ATOM 5922 C C . GLY A 1 745 ? 0.175 1.039 -55.656 1 67.31 745 GLY A C 1
ATOM 5923 O O . GLY A 1 745 ? -0.432 1.797 -56.406 1 67.31 745 GLY A O 1
ATOM 5924 N N . GLY A 1 746 ? 1.207 1.454 -54.781 1 66 746 GLY A N 1
ATOM 5925 C CA . GLY A 1 746 ? 1.831 2.766 -54.875 1 66 746 GLY A CA 1
ATOM 5926 C C . GLY A 1 746 ? 0.888 3.896 -54.5 1 66 746 GLY A C 1
ATOM 5927 O O . GLY A 1 746 ? 0.779 4.883 -55.25 1 66 746 GLY A O 1
ATOM 5928 N N . ILE A 1 747 ? 0.263 3.76 -53.375 1 70.94 747 ILE A N 1
ATOM 5929 C CA . ILE A 1 747 ? -0.667 4.816 -53 1 70.94 747 ILE A CA 1
ATOM 5930 C C . ILE A 1 747 ? 0.11 6.086 -52.656 1 70.94 747 ILE A C 1
ATOM 5932 O O . ILE A 1 747 ? -0.465 7.176 -52.594 1 70.94 747 ILE A O 1
ATOM 5936 N N . SER A 1 748 ? 1.269 5.875 -52.531 1 64.75 748 SER A N 1
ATOM 5937 C CA . SER A 1 748 ? 2.145 7.008 -52.25 1 64.75 748 SER A CA 1
ATOM 5938 C C . SER A 1 748 ? 2.182 7.98 -53.406 1 64.75 748 SER A C 1
ATOM 5940 O O . SER A 1 748 ? 2.486 9.164 -53.219 1 64.75 748 SER A O 1
ATOM 5942 N N . ARG A 1 749 ? 1.924 7.52 -54.562 1 63.88 749 ARG A N 1
ATOM 5943 C CA . ARG A 1 749 ? 1.943 8.359 -55.75 1 63.88 749 ARG A CA 1
ATOM 5944 C C . ARG A 1 749 ? 0.788 9.359 -55.719 1 63.88 749 ARG A C 1
ATOM 5946 O O . ARG A 1 749 ? 0.821 10.367 -56.438 1 63.88 749 ARG A O 1
ATOM 5953 N N . LEU A 1 750 ? -0.166 8.961 -54.938 1 63.41 750 LEU A N 1
ATOM 5954 C CA . LEU A 1 750 ? -1.325 9.836 -54.844 1 63.41 750 LEU A CA 1
ATOM 5955 C C . LEU A 1 750 ? -1.019 11.031 -53.938 1 63.41 750 LEU A C 1
ATOM 5957 O O . LEU A 1 750 ? -1.758 12.016 -53.938 1 63.41 750 LEU A O 1
ATOM 5961 N N . PHE A 1 751 ? -0.013 10.82 -53.344 1 63.78 751 PHE A N 1
ATOM 5962 C CA . PHE A 1 751 ? 0.237 11.758 -52.25 1 63.78 751 PHE A CA 1
ATOM 5963 C C . PHE A 1 751 ? 1.01 12.977 -52.75 1 63.78 751 PHE A C 1
ATOM 5965 O O . PHE A 1 751 ? 1.973 12.836 -53.5 1 63.78 751 PHE A O 1
ATOM 5972 N N . ASP A 1 752 ? 0.4 14.086 -52.562 1 63.16 752 ASP A N 1
ATOM 5973 C CA . ASP A 1 752 ? 1.134 15.32 -52.844 1 63.16 752 ASP A CA 1
ATOM 5974 C C . ASP A 1 752 ? 2.375 15.414 -51.969 1 63.16 752 ASP A C 1
ATOM 5976 O O . ASP A 1 752 ? 2.305 15.18 -50.75 1 63.16 752 ASP A O 1
ATOM 5980 N N . LYS A 1 753 ? 3.412 15.68 -52.531 1 60.22 753 LYS A N 1
ATOM 5981 C CA . LYS A 1 753 ? 4.703 15.664 -51.844 1 60.22 753 LYS A CA 1
ATOM 5982 C C . LYS A 1 753 ? 4.703 16.594 -50.656 1 60.22 753 LYS A C 1
ATOM 5984 O O . LYS A 1 753 ? 5.262 16.25 -49.594 1 60.22 753 LYS A O 1
ATOM 5989 N N . GLU A 1 754 ? 4.184 17.703 -50.844 1 61.97 754 GLU A N 1
ATOM 5990 C CA . GLU A 1 754 ? 4.141 18.656 -49.719 1 61.97 754 GLU A CA 1
ATOM 5991 C C . GLU A 1 754 ? 3.258 18.141 -48.594 1 61.97 754 GLU A C 1
ATOM 5993 O O . GLU A 1 754 ? 3.637 18.203 -47.438 1 61.97 754 GLU A O 1
ATOM 5998 N N . LEU A 1 755 ? 2.215 17.625 -48.969 1 68.44 755 LEU A N 1
ATOM 5999 C CA . LEU A 1 755 ? 1.246 17.172 -48 1 68.44 755 LEU A CA 1
ATOM 6000 C C . LEU A 1 755 ? 1.694 15.859 -47.344 1 68.44 755 LEU A C 1
ATOM 6002 O O . LEU A 1 755 ? 1.339 15.562 -46.219 1 68.44 755 LEU A O 1
ATOM 6006 N N . TRP A 1 756 ? 2.51 15.234 -48.062 1 66.44 756 TRP A N 1
ATOM 6007 C CA . TRP A 1 756 ? 3.088 13.992 -47.531 1 66.44 756 TRP A CA 1
ATOM 6008 C C . TRP A 1 756 ? 3.961 14.258 -46.312 1 66.44 756 TRP A C 1
ATOM 6010 O O . TRP A 1 756 ? 3.934 13.492 -45.344 1 66.44 756 TRP A O 1
ATOM 6020 N N . ASN A 1 757 ? 4.637 15.281 -46.375 1 65.38 757 ASN A N 1
ATOM 6021 C CA . ASN A 1 757 ? 5.508 15.617 -45.25 1 65.38 757 ASN A CA 1
ATOM 6022 C C . ASN A 1 757 ? 4.703 15.961 -44 1 65.38 757 ASN A C 1
ATOM 6024 O O . ASN A 1 757 ? 5.078 15.578 -42.906 1 65.38 757 ASN A O 1
ATOM 6028 N N . TYR A 1 758 ? 3.727 16.641 -44.25 1 70.75 758 TYR A N 1
ATOM 6029 C CA . TYR A 1 758 ? 2.855 16.922 -43.094 1 70.75 758 TYR A CA 1
ATOM 6030 C C . TYR A 1 758 ? 2.223 15.641 -42.562 1 70.75 758 TYR A C 1
ATOM 6032 O O . TYR A 1 758 ? 2.137 15.445 -41.344 1 70.75 758 TYR A O 1
ATOM 6040 N N . ALA A 1 759 ? 1.837 14.852 -43.469 1 72.81 759 ALA A N 1
ATOM 6041 C CA . ALA A 1 759 ? 1.242 13.578 -43.062 1 72.81 759 ALA A CA 1
ATOM 6042 C C . ALA A 1 759 ? 2.238 12.727 -42.281 1 72.81 759 ALA A C 1
ATOM 6044 O O . ALA A 1 759 ? 1.872 12.07 -41.312 1 72.81 759 ALA A O 1
ATOM 6045 N N . LYS A 1 760 ? 3.387 12.781 -42.656 1 69.81 760 LYS A N 1
ATOM 6046 C CA . LYS A 1 760 ? 4.438 12.062 -41.938 1 69.81 760 LYS A CA 1
ATOM 6047 C C . LYS A 1 760 ? 4.621 12.625 -40.531 1 69.81 760 LYS A C 1
ATOM 6049 O O . LYS A 1 760 ? 4.793 11.867 -39.562 1 69.81 760 LYS A O 1
ATOM 6054 N N . LEU A 1 761 ? 4.648 13.836 -40.469 1 71.25 761 LEU A N 1
ATOM 6055 C CA . LEU A 1 761 ? 4.781 14.469 -39.188 1 71.25 761 LEU A CA 1
ATOM 6056 C C . LEU A 1 761 ? 3.586 14.141 -38.281 1 71.25 761 LEU A C 1
ATOM 6058 O O . LEU A 1 761 ? 3.752 13.828 -37.094 1 71.25 761 LEU A O 1
ATOM 6062 N N . ILE A 1 762 ? 2.488 14.242 -38.844 1 76.38 762 ILE A N 1
ATOM 6063 C CA . ILE A 1 762 ? 1.287 13.898 -38.094 1 76.38 762 ILE A CA 1
ATOM 6064 C C . ILE A 1 762 ? 1.339 12.43 -37.688 1 76.38 762 ILE A C 1
ATOM 6066 O O . ILE A 1 762 ? 1.017 12.086 -36.562 1 76.38 762 ILE A O 1
ATOM 6070 N N . SER A 1 763 ? 1.746 11.648 -38.562 1 76.12 763 SER A N 1
ATOM 6071 C CA . SER A 1 763 ? 1.913 10.234 -38.25 1 76.12 763 SER A CA 1
ATOM 6072 C C . SER A 1 763 ? 2.936 10.031 -37.156 1 76.12 763 SER A C 1
ATOM 6074 O O . SER A 1 763 ? 2.744 9.188 -36.25 1 76.12 763 SER A O 1
ATOM 6076 N N . GLY A 1 764 ? 3.93 10.758 -37.188 1 70.5 764 GLY A N 1
ATOM 6077 C CA . GLY A 1 764 ? 4.902 10.727 -36.125 1 70.5 764 GLY A CA 1
ATOM 6078 C C . GLY A 1 764 ? 4.309 11.07 -34.781 1 70.5 764 GLY A C 1
ATOM 6079 O O . GLY A 1 764 ? 4.625 10.43 -33.781 1 70.5 764 GLY A O 1
ATOM 6080 N N . VAL A 1 765 ? 3.525 12.047 -34.812 1 71.88 765 VAL A N 1
ATOM 6081 C CA . VAL A 1 765 ? 2.846 12.469 -33.594 1 71.88 765 VAL A CA 1
ATOM 6082 C C . VAL A 1 765 ? 1.901 11.359 -33.125 1 71.88 765 VAL A C 1
ATOM 6084 O O . VAL A 1 765 ? 1.86 11.039 -31.922 1 71.88 765 VAL A O 1
ATOM 6087 N N . LEU A 1 766 ? 1.253 10.852 -34 1 75.06 766 LEU A N 1
ATOM 6088 C CA . LEU A 1 766 ? 0.31 9.781 -33.688 1 75.06 766 LEU A CA 1
ATOM 6089 C C . LEU A 1 766 ? 1.03 8.586 -33.094 1 75.06 766 LEU A C 1
ATOM 6091 O O . LEU A 1 766 ? 0.526 7.961 -32.156 1 75.06 766 LEU A O 1
ATOM 6095 N N . ARG A 1 767 ? 2.176 8.414 -33.531 1 69.19 767 ARG A N 1
ATOM 6096 C CA . ARG A 1 767 ? 2.943 7.254 -33.094 1 69.19 767 ARG A CA 1
ATOM 6097 C C . ARG A 1 767 ? 3.438 7.445 -31.656 1 69.19 767 ARG A C 1
ATOM 6099 O O . ARG A 1 767 ? 3.811 6.477 -31 1 69.19 767 ARG A O 1
ATOM 6106 N N . THR A 1 768 ? 3.408 8.609 -31.234 1 63.72 768 THR A N 1
ATOM 6107 C CA . THR A 1 768 ? 3.857 8.891 -29.875 1 63.72 768 THR A CA 1
ATOM 6108 C C . THR A 1 768 ? 2.768 8.547 -28.875 1 63.72 768 THR A C 1
ATOM 6110 O O . THR A 1 768 ? 3.002 8.578 -27.656 1 63.72 768 THR A O 1
ATOM 6113 N N . GLY A 1 769 ? 1.658 8.273 -29.328 1 64 769 GLY A N 1
ATOM 6114 C CA . GLY A 1 769 ? 0.55 7.941 -28.453 1 64 769 GLY A CA 1
ATOM 6115 C C . GLY A 1 769 ? -0.232 9.156 -27.984 1 64 769 GLY A C 1
ATOM 6116 O O . GLY A 1 769 ? -1.017 9.078 -27.047 1 64 769 GLY A O 1
ATOM 6117 N N . MET A 1 770 ? -0.061 10.336 -28.547 1 67 770 MET A N 1
ATOM 6118 C CA . MET A 1 770 ? -0.844 11.531 -28.25 1 67 770 MET A CA 1
ATOM 6119 C C . MET A 1 770 ? -2.332 11.273 -28.453 1 67 770 MET A C 1
ATOM 6121 O O . MET A 1 770 ? -2.729 10.703 -29.469 1 67 770 MET A O 1
ATOM 6125 N N . PRO A 1 771 ? -3.086 11.664 -27.438 1 70.31 771 PRO A N 1
ATOM 6126 C CA . PRO A 1 771 ? -4.523 11.469 -27.641 1 70.31 771 PRO A CA 1
ATOM 6127 C C . PRO A 1 771 ? -5.031 12.141 -28.922 1 70.31 771 PRO A C 1
ATOM 6129 O O . PRO A 1 771 ? -4.598 13.242 -29.266 1 70.31 771 PRO A O 1
ATOM 6132 N N . PRO A 1 772 ? -5.922 11.469 -29.594 1 73.19 772 PRO A N 1
ATOM 6133 C CA . PRO A 1 772 ? -6.406 11.969 -30.891 1 73.19 772 PRO A CA 1
ATOM 6134 C C . PRO A 1 772 ? -6.93 13.398 -30.812 1 73.19 772 PRO A C 1
ATOM 6136 O O . PRO A 1 772 ? -6.738 14.18 -31.75 1 73.19 772 PRO A O 1
ATOM 6139 N N . ILE A 1 773 ? -7.5 13.711 -29.766 1 73.56 773 ILE A N 1
ATOM 6140 C CA . ILE A 1 773 ? -8.031 15.062 -29.641 1 73.56 773 ILE A CA 1
ATOM 6141 C C . ILE A 1 773 ? -6.887 16.078 -29.688 1 73.56 773 ILE A C 1
ATOM 6143 O O . ILE A 1 773 ? -7.023 17.141 -30.281 1 73.56 773 ILE A O 1
ATOM 6147 N N . ASP A 1 774 ? -5.91 15.797 -29.156 1 72.12 774 ASP A N 1
ATOM 6148 C CA . ASP A 1 774 ? -4.754 16.688 -29.141 1 72.12 774 ASP A CA 1
ATOM 6149 C C . ASP A 1 774 ? -4.086 16.766 -30.516 1 72.12 774 ASP A C 1
ATOM 6151 O O . ASP A 1 774 ? -3.611 17.828 -30.922 1 72.12 774 ASP A O 1
ATOM 6155 N N . VAL A 1 775 ? -4.121 15.789 -31.172 1 74.81 775 VAL A N 1
ATOM 6156 C CA . VAL A 1 775 ? -3.584 15.766 -32.531 1 74.81 775 VAL A CA 1
ATOM 6157 C C . VAL A 1 775 ? -4.449 16.625 -33.438 1 74.81 775 VAL A C 1
ATOM 6159 O O . VAL A 1 775 ? -3.934 17.422 -34.219 1 74.81 775 VAL A O 1
ATOM 6162 N N . VAL A 1 776 ? -5.66 16.406 -33.281 1 75.88 776 VAL A N 1
ATOM 6163 C CA . VAL A 1 776 ? -6.613 17.172 -34.062 1 75.88 776 VAL A CA 1
ATOM 6164 C C . VAL A 1 776 ? -6.418 18.672 -33.812 1 75.88 776 VAL A C 1
ATOM 6166 O O . VAL A 1 776 ? -6.398 19.469 -34.75 1 75.88 776 VAL A O 1
ATOM 6169 N N . ASN A 1 777 ? -6.273 18.969 -32.656 1 71.44 777 ASN A N 1
ATOM 6170 C CA . ASN A 1 777 ? -6.047 20.359 -32.281 1 71.44 777 ASN A CA 1
ATOM 6171 C C . ASN A 1 777 ? -4.734 20.875 -32.875 1 71.44 777 ASN A C 1
ATOM 6173 O O . ASN A 1 777 ? -4.664 22.016 -33.344 1 71.44 777 ASN A O 1
ATOM 6177 N N . LEU A 1 778 ? -3.83 20.141 -32.781 1 71.44 778 LEU A N 1
ATOM 6178 C CA . LEU A 1 778 ? -2.527 20.484 -33.344 1 71.44 778 LEU A CA 1
ATOM 6179 C C . LEU A 1 778 ? -2.633 20.719 -34.844 1 71.44 778 LEU A C 1
ATOM 6181 O O . LEU A 1 778 ? -2.113 21.703 -35.375 1 71.44 778 LEU A O 1
ATOM 6185 N N . VAL A 1 779 ? -3.273 19.891 -35.469 1 73.81 779 VAL A N 1
ATOM 6186 C CA . VAL A 1 779 ? -3.439 19.969 -36.938 1 73.81 779 VAL A CA 1
ATOM 6187 C C . VAL A 1 779 ? -4.281 21.188 -37.281 1 73.81 779 VAL A C 1
ATOM 6189 O O . VAL A 1 779 ? -3.943 21.953 -38.188 1 73.81 779 VAL A O 1
ATOM 6192 N N . SER A 1 780 ? -5.27 21.312 -36.5 1 70.44 780 SER A N 1
ATOM 6193 C CA . SER A 1 780 ? -6.18 22.438 -36.75 1 70.44 780 SER A CA 1
ATOM 6194 C C . SER A 1 780 ? -5.492 23.766 -36.531 1 70.44 780 SER A C 1
ATOM 6196 O O . SER A 1 780 ? -5.883 24.781 -37.094 1 70.44 780 SER A O 1
ATOM 6198 N N . SER A 1 781 ? -4.543 23.766 -35.812 1 64 781 SER A N 1
ATOM 6199 C CA . SER A 1 781 ? -3.865 25.016 -35.438 1 64 781 SER A CA 1
ATOM 6200 C C . SER A 1 781 ? -2.807 25.375 -36.469 1 64 781 SER A C 1
ATOM 6202 O O . SER A 1 781 ? -2.232 26.469 -36.438 1 64 781 SER A O 1
ATOM 6204 N N . LEU A 1 782 ? -2.611 24.531 -37.344 1 62.47 782 LEU A N 1
ATOM 6205 C CA . LEU A 1 782 ? -1.647 24.812 -38.406 1 62.47 782 LEU A CA 1
ATOM 6206 C C . LEU A 1 782 ? -2.152 25.906 -39.344 1 62.47 782 LEU A C 1
ATOM 6208 O O . LEU A 1 782 ? -3.34 25.953 -39.656 1 62.47 782 LEU A O 1
ATOM 6212 N N . ARG A 1 783 ? -1.466 26.969 -39.594 1 55.62 783 ARG A N 1
ATOM 6213 C CA . ARG A 1 783 ? -1.82 28.062 -40.5 1 55.62 783 ARG A CA 1
ATOM 6214 C C . ARG A 1 783 ? -1.092 27.906 -41.844 1 55.62 783 ARG A C 1
ATOM 6216 O O . ARG A 1 783 ? 0.091 28.234 -41.938 1 55.62 783 ARG A O 1
ATOM 6223 N N . LEU A 1 784 ? -1.742 27.281 -42.719 1 53.03 784 LEU A N 1
ATOM 6224 C CA . LEU A 1 784 ? -1.124 27.016 -44 1 53.03 784 LEU A CA 1
ATOM 6225 C C . LEU A 1 784 ? -1.604 28.016 -45.062 1 53.03 784 LEU A C 1
ATOM 6227 O O . LEU A 1 784 ? -2.748 28.469 -45 1 53.03 784 LEU A O 1
ATOM 6231 N N . ASP A 1 785 ? -0.784 28.703 -45.719 1 52.5 785 ASP A N 1
ATOM 6232 C CA . ASP A 1 785 ? -1.042 29.844 -46.594 1 52.5 785 ASP A CA 1
ATOM 6233 C C . ASP A 1 785 ? -1.98 29.438 -47.75 1 52.5 785 ASP A C 1
ATOM 6235 O O . ASP A 1 785 ? -2.602 30.312 -48.375 1 52.5 785 ASP A O 1
ATOM 6239 N N . SER A 1 786 ? -1.86 28.297 -48.188 1 57.5 786 SER A N 1
ATOM 6240 C CA . SER A 1 786 ? -2.65 28 -49.406 1 57.5 786 SER A CA 1
ATOM 6241 C C . SER A 1 786 ? -4.016 27.422 -49.031 1 57.5 786 SER A C 1
ATOM 6243 O O . SER A 1 786 ? -4.137 26.672 -48.062 1 57.5 786 SER A O 1
ATOM 6245 N N . ASP A 1 787 ? -5.008 28.062 -49.594 1 56.44 787 ASP A N 1
ATOM 6246 C CA . ASP A 1 787 ? -6.383 27.609 -49.406 1 56.44 787 ASP A CA 1
ATOM 6247 C C . ASP A 1 787 ? -6.469 26.078 -49.531 1 56.44 787 ASP A C 1
ATOM 6249 O O . ASP A 1 787 ? -7.242 25.453 -48.812 1 56.44 787 ASP A O 1
ATOM 6253 N N . THR A 1 788 ? -5.684 25.609 -50.281 1 57.75 788 THR A N 1
ATOM 6254 C CA . THR A 1 788 ? -5.695 24.172 -50.531 1 57.75 788 THR A CA 1
ATOM 6255 C C . THR A 1 788 ? -5.172 23.406 -49.312 1 57.75 788 THR A C 1
ATOM 6257 O O . THR A 1 788 ? -5.727 22.359 -48.969 1 57.75 788 THR A O 1
ATOM 6260 N N . ILE A 1 789 ? -4.289 23.969 -48.719 1 62.19 789 ILE A N 1
ATOM 6261 C CA . ILE A 1 789 ? -3.672 23.266 -47.594 1 62.19 789 ILE A CA 1
ATOM 6262 C C . ILE A 1 789 ? -4.539 23.406 -46.344 1 62.19 789 ILE A C 1
ATOM 6264 O O . ILE A 1 789 ? -4.641 22.484 -45.531 1 62.19 789 ILE A O 1
ATOM 6268 N N . ASN A 1 790 ? -5.164 24.438 -46.375 1 63.19 790 ASN A N 1
ATOM 6269 C CA . ASN A 1 790 ? -6.078 24.625 -45.25 1 63.19 790 ASN A CA 1
ATOM 6270 C C . ASN A 1 790 ? -7.254 23.656 -45.312 1 63.19 790 ASN A C 1
ATOM 6272 O O . ASN A 1 790 ? -7.695 23.141 -44.312 1 63.19 790 ASN A O 1
ATOM 6276 N N . THR A 1 791 ? -7.727 23.578 -46.531 1 68.25 791 THR A N 1
ATOM 6277 C CA . THR A 1 791 ? -8.812 22.625 -46.719 1 68.25 791 THR A CA 1
ATOM 6278 C C . THR A 1 791 ? -8.336 21.203 -46.438 1 68.25 791 THR A C 1
ATOM 6280 O O . THR A 1 791 ? -9.078 20.391 -45.906 1 68.25 791 THR A O 1
ATOM 6283 N N . TRP A 1 792 ? -7.16 20.938 -46.719 1 72.06 792 TRP A N 1
ATOM 6284 C CA . TRP A 1 792 ? -6.566 19.625 -46.469 1 72.06 792 TRP A CA 1
ATOM 6285 C C . TRP A 1 792 ? -6.434 19.391 -44.969 1 72.06 792 TRP A C 1
ATOM 6287 O O . TRP A 1 792 ? -6.789 18.312 -44.469 1 72.06 792 TRP A O 1
ATOM 6297 N N . LYS A 1 793 ? -5.973 20.344 -44.406 1 74.25 793 LYS A N 1
ATOM 6298 C CA . LYS A 1 793 ? -5.816 20.266 -42.938 1 74.25 793 LYS A CA 1
ATOM 6299 C C . LYS A 1 793 ? -7.145 19.984 -42.281 1 74.25 793 LYS A C 1
ATOM 6301 O O . LYS A 1 793 ? -7.211 19.156 -41.344 1 74.25 793 LYS A O 1
ATOM 6306 N N . ASN A 1 794 ? -8.023 20.688 -42.719 1 73.56 794 ASN A N 1
ATOM 6307 C CA . ASN A 1 794 ? -9.359 20.453 -42.188 1 73.56 794 ASN A CA 1
ATOM 6308 C C . ASN A 1 794 ? -9.844 19.031 -42.469 1 73.56 794 ASN A C 1
ATOM 6310 O O . ASN A 1 794 ? -10.492 18.422 -41.625 1 73.56 794 ASN A O 1
ATOM 6314 N N . GLY A 1 795 ? -9.547 18.625 -43.594 1 73.94 795 GLY A N 1
ATOM 6315 C CA . GLY A 1 795 ? -9.875 17.25 -43.938 1 73.94 795 GLY A CA 1
ATOM 6316 C C . GLY A 1 795 ? -9.18 16.234 -43.062 1 73.94 795 GLY A C 1
ATOM 6317 O O . GLY A 1 795 ? -9.797 15.281 -42.625 1 73.94 795 GLY A O 1
ATOM 6318 N N . VAL A 1 796 ? -7.973 16.484 -42.781 1 77.44 796 VAL A N 1
ATOM 6319 C CA . VAL A 1 796 ? -7.195 15.602 -41.938 1 77.44 796 VAL A CA 1
ATOM 6320 C C . VAL A 1 796 ? -7.746 15.641 -40.5 1 77.44 796 VAL A C 1
ATOM 6322 O O . VAL A 1 796 ? -7.922 14.594 -39.875 1 77.44 796 VAL A O 1
ATOM 6325 N N . ALA A 1 797 ? -7.973 16.797 -40.094 1 77.94 797 ALA A N 1
ATOM 6326 C CA . ALA A 1 797 ? -8.539 16.938 -38.75 1 77.94 797 ALA A CA 1
ATOM 6327 C C . ALA A 1 797 ? -9.883 16.203 -38.656 1 77.94 797 ALA A C 1
ATOM 6329 O O . ALA A 1 797 ? -10.141 15.516 -37.656 1 77.94 797 ALA A O 1
ATOM 6330 N N . ARG A 1 798 ? -10.602 16.359 -39.594 1 75 798 ARG A N 1
ATOM 6331 C CA . ARG A 1 798 ? -11.898 15.688 -39.625 1 75 798 ARG A CA 1
ATOM 6332 C C . ARG A 1 798 ? -11.734 14.172 -39.656 1 75 798 ARG A C 1
ATOM 6334 O O . ARG A 1 798 ? -12.484 13.453 -38.969 1 75 798 ARG A O 1
ATOM 6341 N N . ALA A 1 799 ? -10.828 13.758 -40.438 1 76.56 799 ALA A N 1
ATOM 6342 C CA . ALA A 1 799 ? -10.578 12.32 -40.5 1 76.56 799 ALA A CA 1
ATOM 6343 C C . ALA A 1 799 ? -10.156 11.758 -39.156 1 76.56 799 ALA A C 1
ATOM 6345 O O . ALA A 1 799 ? -10.586 10.672 -38.781 1 76.56 799 ALA A O 1
ATOM 6346 N N . LEU A 1 800 ? -9.484 12.555 -38.469 1 78.38 800 LEU A N 1
ATOM 6347 C CA . LEU A 1 800 ? -8.961 12.07 -37.188 1 78.38 800 LEU A CA 1
ATOM 6348 C C . LEU A 1 800 ? -9.969 12.273 -36.062 1 78.38 800 LEU A C 1
ATOM 6350 O O . LEU A 1 800 ? -9.883 11.633 -35.031 1 78.38 800 LEU A O 1
ATOM 6354 N N . HIS A 1 801 ? -10.867 13.086 -36.312 1 76.25 801 HIS A N 1
ATOM 6355 C CA . HIS A 1 801 ? -11.93 13.336 -35.344 1 76.25 801 HIS A CA 1
ATOM 6356 C C . HIS A 1 801 ? -12.688 12.055 -35 1 76.25 801 HIS A C 1
ATOM 6358 O O . HIS A 1 801 ? -13.164 11.883 -33.875 1 76.25 801 HIS A O 1
ATOM 6364 N N . LYS A 1 802 ? -12.758 11.227 -35.906 1 74.88 802 LYS A N 1
ATOM 6365 C CA . LYS A 1 802 ? -13.5 9.977 -35.781 1 74.88 802 LYS A CA 1
ATOM 6366 C C . LYS A 1 802 ? -12.891 9.086 -34.688 1 74.88 802 LYS A C 1
ATOM 6368 O O . LYS A 1 802 ? -13.57 8.227 -34.125 1 74.88 802 LYS A O 1
ATOM 6373 N N . TYR A 1 803 ? -11.773 9.391 -34.406 1 76.5 803 TYR A N 1
ATOM 6374 C CA . TYR A 1 803 ? -11.078 8.492 -33.5 1 76.5 803 TYR A CA 1
ATOM 6375 C C . TYR A 1 803 ? -11.023 9.094 -32.094 1 76.5 803 TYR A C 1
ATOM 6377 O O . TYR A 1 803 ? -10.383 8.531 -31.203 1 76.5 803 TYR A O 1
ATOM 6385 N N . ILE A 1 804 ? -11.633 10.109 -31.891 1 73.69 804 ILE A N 1
ATOM 6386 C CA . ILE A 1 804 ? -11.758 10.68 -30.547 1 73.69 804 ILE A CA 1
ATOM 6387 C C . ILE A 1 804 ? -12.773 9.883 -29.734 1 73.69 804 ILE A C 1
ATOM 6389 O O . ILE A 1 804 ? -13.93 9.734 -30.156 1 73.69 804 ILE A O 1
ATOM 6393 N N . PRO A 1 805 ? -12.289 9.32 -28.75 1 68.75 805 PRO A N 1
ATOM 6394 C CA . PRO A 1 805 ? -13.211 8.484 -27.969 1 68.75 805 PRO A CA 1
ATOM 6395 C C . PRO A 1 805 ? -14.453 9.25 -27.5 1 68.75 805 PRO A C 1
ATOM 6397 O O . PRO A 1 805 ? -14.367 10.445 -27.188 1 68.75 805 PRO A O 1
ATOM 6400 N N . ASN A 1 806 ? -15.586 8.484 -27.531 1 63.38 806 ASN A N 1
ATOM 6401 C CA . ASN A 1 806 ? -16.828 9.07 -27.016 1 63.38 806 ASN A CA 1
ATOM 6402 C C . ASN A 1 806 ? -16.703 9.477 -25.547 1 63.38 806 ASN A C 1
ATOM 6404 O O . ASN A 1 806 ? -16.094 8.758 -24.75 1 63.38 806 ASN A O 1
ATOM 6408 N N . GLY A 1 807 ? -17.188 10.703 -25.344 1 63.66 807 GLY A N 1
ATOM 6409 C CA . GLY A 1 807 ? -17.156 11.195 -23.984 1 63.66 807 GLY A CA 1
ATOM 6410 C C . GLY A 1 807 ? -15.984 12.109 -23.703 1 63.66 807 GLY A C 1
ATOM 6411 O O . GLY A 1 807 ? -15.883 12.688 -22.625 1 63.66 807 GLY A O 1
ATOM 6412 N N . THR A 1 808 ? -15.156 12.242 -24.609 1 67.62 808 THR A N 1
ATOM 6413 C CA . THR A 1 808 ? -13.992 13.102 -24.438 1 67.62 808 THR A CA 1
ATOM 6414 C C . THR A 1 808 ? -14.414 14.57 -24.344 1 67.62 808 THR A C 1
ATOM 6416 O O . THR A 1 808 ? -15.18 15.055 -25.172 1 67.62 808 THR A O 1
ATOM 6419 N N . LYS A 1 809 ? -13.969 15.297 -23.328 1 68 809 LYS A N 1
ATOM 6420 C CA . LYS A 1 809 ? -14.289 16.719 -23.172 1 68 809 LYS A CA 1
ATOM 6421 C C . LYS A 1 809 ? -13.359 17.578 -24.016 1 68 809 LYS A C 1
ATOM 6423 O O . LYS A 1 809 ? -12.164 17.312 -24.109 1 68 809 LYS A O 1
ATOM 6428 N N . PRO A 1 810 ? -13.938 18.5 -24.703 1 62.44 810 PRO A N 1
ATOM 6429 C CA . PRO A 1 810 ? -13.078 19.391 -25.5 1 62.44 810 PRO A CA 1
ATOM 6430 C C . PRO A 1 810 ? -12.125 20.203 -24.641 1 62.44 810 PRO A C 1
ATOM 6432 O O . PRO A 1 810 ? -12.453 20.547 -23.5 1 62.44 810 PRO A O 1
ATOM 6435 N N . LYS A 1 811 ? -10.891 20.328 -25.125 1 56.72 811 LYS A N 1
ATOM 6436 C CA . LYS A 1 811 ? -9.906 21.094 -24.375 1 56.72 811 LYS A CA 1
ATOM 6437 C C . LYS A 1 811 ? -10.258 22.578 -24.344 1 56.72 811 LYS A C 1
ATOM 6439 O O . LYS A 1 811 ? -10.781 23.125 -25.328 1 56.72 811 LYS A O 1
ATOM 6444 N N . GLY A 1 812 ? -9.961 23.438 -23.203 1 54.5 812 GLY A N 1
ATOM 6445 C CA . GLY A 1 812 ? -10.227 24.844 -23 1 54.5 812 GLY A CA 1
ATOM 6446 C C . GLY A 1 812 ? -11.617 25.125 -22.469 1 54.5 812 GLY A C 1
ATOM 6447 O O . GLY A 1 812 ? -12.109 26.25 -22.531 1 54.5 812 GLY A O 1
ATOM 6448 N N . GLY A 1 813 ? -12.289 24.094 -21.875 1 53.41 813 GLY A N 1
ATOM 6449 C CA . GLY A 1 813 ? -13.578 24.312 -21.234 1 53.41 813 GLY A CA 1
ATOM 6450 C C . GLY A 1 813 ? -14.609 24.938 -22.172 1 53.41 813 GLY A C 1
ATOM 6451 O O . GLY A 1 813 ? -15.312 25.875 -21.781 1 53.41 813 GLY A O 1
ATOM 6452 N N . LYS A 1 814 ? -14.883 24.547 -23.297 1 60.94 814 LYS A N 1
ATOM 6453 C CA . LYS A 1 814 ? -15.859 25.094 -24.234 1 60.94 814 LYS A CA 1
ATOM 6454 C C . LYS A 1 814 ? -17.281 24.828 -23.75 1 60.94 814 LYS A C 1
ATOM 6456 O O . LYS A 1 814 ? -17.641 23.703 -23.406 1 60.94 814 LYS A O 1
ATOM 6461 N N . LYS A 1 815 ? -17.969 25.906 -23.578 1 64.69 815 LYS A N 1
ATOM 6462 C CA . LYS A 1 815 ? -19.359 25.875 -23.188 1 64.69 815 LYS A CA 1
ATOM 6463 C C . LYS A 1 815 ? -20.266 25.547 -24.375 1 64.69 815 LYS A C 1
ATOM 6465 O O . LYS A 1 815 ? -19.938 25.875 -25.516 1 64.69 815 LYS A O 1
ATOM 6470 N N . CYS A 1 816 ? -21.281 24.891 -24.141 1 65.5 816 CYS A N 1
ATOM 6471 C CA . CYS A 1 816 ? -22.312 24.609 -25.141 1 65.5 816 CYS A CA 1
ATOM 6472 C C . CYS A 1 816 ? -22.891 25.891 -25.719 1 65.5 816 CYS A C 1
ATOM 6474 O O . CYS A 1 816 ? -23.328 26.766 -24.969 1 65.5 816 CYS A O 1
ATOM 6476 N N . PRO A 1 817 ? -22.688 26.062 -26.953 1 69.06 817 PRO A N 1
ATOM 6477 C CA . PRO A 1 817 ? -23.234 27.297 -27.516 1 69.06 817 PRO A CA 1
ATOM 6478 C C . PRO A 1 817 ? -24.75 27.422 -27.281 1 69.06 817 PRO A C 1
ATOM 6480 O O . PRO A 1 817 ? -25.281 28.531 -27.328 1 69.06 817 PRO A O 1
ATOM 6483 N N . GLU A 1 818 ? -25.281 26.328 -27 1 65.19 818 GLU A N 1
ATOM 6484 C CA . GLU A 1 818 ? -26.719 26.359 -26.781 1 65.19 818 GLU A CA 1
ATOM 6485 C C . GLU A 1 818 ? -27.047 26.562 -25.297 1 65.19 818 GLU A C 1
ATOM 6487 O O . GLU A 1 818 ? -27.859 27.422 -24.938 1 65.19 818 GLU A O 1
ATOM 6492 N N . CYS A 1 819 ? -26.5 25.812 -24.5 1 64.88 819 CYS A N 1
ATOM 6493 C CA . CYS A 1 819 ? -26.938 25.875 -23.109 1 64.88 819 CYS A CA 1
ATOM 6494 C C . CYS A 1 819 ? -25.844 26.469 -22.219 1 64.88 819 CYS A C 1
ATOM 6496 O O . CYS A 1 819 ? -26.047 26.656 -21.016 1 64.88 819 CYS A O 1
ATOM 6498 N N . GLY A 1 820 ? -24.719 26.672 -22.719 1 64.88 820 GLY A N 1
ATOM 6499 C CA . GLY A 1 820 ? -23.641 27.375 -22.031 1 64.88 820 GLY A CA 1
ATOM 6500 C C . GLY A 1 820 ? -22.906 26.5 -21.031 1 64.88 820 GLY A C 1
ATOM 6501 O O . GLY A 1 820 ? -22.062 26.984 -20.266 1 64.88 820 GLY A O 1
ATOM 6502 N N . GLN A 1 821 ? -23.203 25.438 -20.828 1 62.97 821 GLN A N 1
ATOM 6503 C CA . GLN A 1 821 ? -22.562 24.562 -19.859 1 62.97 821 GLN A CA 1
ATOM 6504 C C . GLN A 1 821 ? -21.312 23.906 -20.453 1 62.97 821 GLN A C 1
ATOM 6506 O O . GLN A 1 821 ? -21.219 23.734 -21.672 1 62.97 821 GLN A O 1
ATOM 6511 N N . GLU A 1 822 ? -20.453 23.578 -19.562 1 62.34 822 GLU A N 1
ATOM 6512 C CA . GLU A 1 822 ? -19.234 22.891 -19.984 1 62.34 822 GLU A CA 1
ATOM 6513 C C . GLU A 1 822 ? -19.438 21.375 -20.031 1 62.34 822 GLU A C 1
ATOM 6515 O O . GLU A 1 822 ? -18.766 20.641 -19.312 1 62.34 822 GLU A O 1
ATOM 6520 N N . SER A 1 823 ? -20.406 21.078 -20.719 1 65.81 823 SER A N 1
ATOM 6521 C CA . SER A 1 823 ? -20.844 19.688 -20.797 1 65.81 823 SER A CA 1
ATOM 6522 C C . SER A 1 823 ? -20.656 19.141 -22.219 1 65.81 823 SER A C 1
ATOM 6524 O O . SER A 1 823 ? -21.297 18.172 -22.594 1 65.81 823 SER A O 1
ATOM 6526 N N . LEU A 1 824 ? -19.828 19.719 -22.781 1 67.94 824 LEU A N 1
ATOM 6527 C CA . LEU A 1 824 ? -19.578 19.25 -24.141 1 67.94 824 LEU A CA 1
ATOM 6528 C C . LEU A 1 824 ? -18.625 18.062 -24.156 1 67.94 824 LEU A C 1
ATOM 6530 O O . LEU A 1 824 ? -17.609 18.094 -23.469 1 67.94 824 LEU A O 1
ATOM 6534 N N . VAL A 1 825 ? -19.141 17.078 -24.797 1 72.06 825 VAL A N 1
ATOM 6535 C CA . VAL A 1 825 ? -18.297 15.898 -24.938 1 72.06 825 VAL A CA 1
ATOM 6536 C C . VAL A 1 825 ? -18.312 15.422 -26.391 1 72.06 825 VAL A C 1
ATOM 6538 O O . VAL A 1 825 ? -19.297 15.633 -27.109 1 72.06 825 VAL A O 1
ATOM 6541 N N . TYR A 1 826 ? -17.219 14.898 -26.781 1 66.31 826 TYR A N 1
ATOM 6542 C CA . TYR A 1 826 ? -17.219 14.312 -28.109 1 66.31 826 TYR A CA 1
ATOM 6543 C C . TYR A 1 826 ? -17.938 12.969 -28.125 1 66.31 826 TYR A C 1
ATOM 6545 O O . TYR A 1 826 ? -17.719 12.125 -27.25 1 66.31 826 TYR A O 1
ATOM 6553 N N . GLN A 1 827 ? -18.953 12.875 -28.953 1 66.12 827 GLN A N 1
ATOM 6554 C CA . GLN A 1 827 ? -19.688 11.633 -29.203 1 66.12 827 GLN A CA 1
ATOM 6555 C C . GLN A 1 827 ? -19.75 11.344 -30.703 1 66.12 827 GLN A C 1
ATOM 6557 O O . GLN A 1 827 ? -20.281 12.148 -31.469 1 66.12 827 GLN A O 1
ATOM 6562 N N . GLU A 1 828 ? -19.297 10.195 -31.219 1 58.38 828 GLU A N 1
ATOM 6563 C CA . GLU A 1 828 ? -19.203 9.773 -32.594 1 58.38 828 GLU A CA 1
ATOM 6564 C C . GLU A 1 828 ? -18.594 10.875 -33.469 1 58.38 828 GLU A C 1
ATOM 6566 O O . GLU A 1 828 ? -19.125 11.188 -34.562 1 58.38 828 GLU A O 1
ATOM 6571 N N . GLY A 1 829 ? -17.578 11.594 -32.969 1 61 829 GLY A N 1
ATOM 6572 C CA . GLY A 1 829 ? -16.844 12.57 -33.75 1 61 829 GLY A CA 1
ATOM 6573 C C . GLY A 1 829 ? -17.453 13.961 -33.688 1 61 829 GLY A C 1
ATOM 6574 O O . GLY A 1 829 ? -16.906 14.914 -34.25 1 61 829 GLY A O 1
ATOM 6575 N N . CYS A 1 830 ? -18.625 14.062 -33.062 1 65.25 830 CYS A N 1
ATOM 6576 C CA . CYS A 1 830 ? -19.312 15.344 -32.938 1 65.25 830 CYS A CA 1
ATOM 6577 C C . CYS A 1 830 ? -19.25 15.867 -31.5 1 65.25 830 CYS A C 1
ATOM 6579 O O . CYS A 1 830 ? -19.172 15.086 -30.562 1 65.25 830 CYS A O 1
ATOM 6581 N N . LEU A 1 831 ? -19.156 17.141 -31.406 1 68.25 831 LEU A N 1
ATOM 6582 C CA . LEU A 1 831 ? -19.25 17.75 -30.094 1 68.25 831 LEU A CA 1
ATOM 6583 C C . LEU A 1 831 ? -20.703 17.828 -29.641 1 68.25 831 LEU A C 1
ATOM 6585 O O . LEU A 1 831 ? -21.531 18.5 -30.281 1 68.25 831 LEU A O 1
ATOM 6589 N N . VAL A 1 832 ? -21.016 17.016 -28.656 1 72 832 VAL A N 1
ATOM 6590 C CA . VAL A 1 832 ? -22.375 16.938 -28.141 1 72 832 VAL A CA 1
ATOM 6591 C C . VAL A 1 832 ? -22.406 17.422 -26.703 1 72 832 VAL A C 1
ATOM 6593 O O . VAL A 1 832 ? -21.516 17.109 -25.906 1 72 832 VAL A O 1
ATOM 6596 N N . CYS A 1 833 ? -23.297 18.25 -26.438 1 68.94 833 CYS A N 1
ATOM 6597 C CA . CYS A 1 833 ? -23.516 18.688 -25.062 1 68.94 833 CYS A CA 1
ATOM 6598 C C . CYS A 1 833 ? -24.344 17.656 -24.297 1 68.94 833 CYS A C 1
ATOM 6600 O O . CYS A 1 833 ? -25.469 17.359 -24.672 1 68.94 833 CYS A O 1
ATOM 6602 N N . THR A 1 834 ? -23.859 17.109 -23.266 1 65.75 834 THR A N 1
ATOM 6603 C CA . THR A 1 834 ? -24.531 16.062 -22.531 1 65.75 834 THR A CA 1
ATOM 6604 C C . THR A 1 834 ? -25.641 16.641 -21.656 1 65.75 834 THR A C 1
ATOM 6606 O O . THR A 1 834 ? -26.484 15.898 -21.141 1 65.75 834 THR A O 1
ATOM 6609 N N . ASN A 1 835 ? -25.719 17.938 -21.531 1 63.81 835 ASN A N 1
ATOM 6610 C CA . ASN A 1 835 ? -26.766 18.594 -20.75 1 63.81 835 ASN A CA 1
ATOM 6611 C C . ASN A 1 835 ? -27.969 18.938 -21.609 1 63.81 835 ASN A C 1
ATOM 6613 O O . ASN A 1 835 ? -29.109 18.641 -21.219 1 63.81 835 ASN A O 1
ATOM 6617 N N . CYS A 1 836 ? -27.797 19.594 -22.844 1 62.28 836 CYS A N 1
ATOM 6618 C CA . CYS A 1 836 ? -28.938 20.078 -23.594 1 62.28 836 CYS A CA 1
ATOM 6619 C C . CYS A 1 836 ? -29.078 19.328 -24.922 1 62.28 836 CYS A C 1
ATOM 6621 O O . CYS A 1 836 ? -30.047 19.531 -25.656 1 62.28 836 CYS A O 1
ATOM 6623 N N . GLY A 1 837 ? -28.156 18.438 -25.281 1 63.34 837 GLY A N 1
ATOM 6624 C CA . GLY A 1 837 ? -28.25 17.609 -26.469 1 63.34 837 GLY A CA 1
ATOM 6625 C C . GLY A 1 837 ? -27.75 18.312 -27.719 1 63.34 837 GLY A C 1
ATOM 6626 O O . GLY A 1 837 ? -27.906 17.797 -28.828 1 63.34 837 GLY A O 1
ATOM 6627 N N . HIS A 1 838 ? -27.344 19.469 -27.625 1 68.38 838 HIS A N 1
ATOM 6628 C CA . HIS A 1 838 ? -26.781 20.172 -28.781 1 68.38 838 HIS A CA 1
ATOM 6629 C C . HIS A 1 838 ? -25.609 19.406 -29.375 1 68.38 838 HIS A C 1
ATOM 6631 O O . HIS A 1 838 ? -24.781 18.875 -28.641 1 68.38 838 HIS A O 1
ATOM 6637 N N . SER A 1 839 ? -25.672 19.234 -30.688 1 67 839 SER A N 1
ATOM 6638 C CA . SER A 1 839 ? -24.609 18.516 -31.359 1 67 839 SER A CA 1
ATOM 6639 C C . SER A 1 839 ? -24.047 19.328 -32.531 1 67 839 SER A C 1
ATOM 6641 O O . SER A 1 839 ? -24.797 19.906 -33.312 1 67 839 SER A O 1
ATOM 6643 N N . LYS A 1 840 ? -22.875 19.641 -32.531 1 64.62 840 LYS A N 1
ATOM 6644 C CA . LYS A 1 840 ? -22.172 20.203 -33.688 1 64.62 840 LYS A CA 1
ATOM 6645 C C . LYS A 1 840 ? -21.125 19.25 -34.219 1 64.62 840 LYS A C 1
ATOM 6647 O O . LYS A 1 840 ? -20.172 18.906 -33.531 1 64.62 840 LYS A O 1
ATOM 6652 N N . CYS A 1 841 ? -21.484 18.719 -35.25 1 56.22 841 CYS A N 1
ATOM 6653 C CA . CYS A 1 841 ? -20.578 17.812 -35.969 1 56.22 841 CYS A CA 1
ATOM 6654 C C . CYS A 1 841 ? -19.781 18.578 -37 1 56.22 841 CYS A C 1
ATOM 6656 O O . CYS A 1 841 ? -20.328 19.344 -37.812 1 56.22 841 CYS A O 1
ATOM 6658 N N . GLY A 1 842 ? -18.75 19.266 -36.656 1 49.59 842 GLY A N 1
ATOM 6659 C CA . GLY A 1 842 ? -17.969 19.906 -37.719 1 49.59 842 GLY A CA 1
ATOM 6660 C C . GLY A 1 842 ? -17.188 18.922 -38.562 1 49.59 842 GLY A C 1
ATOM 6661 O O . GLY A 1 842 ? -16.984 17.766 -38.156 1 49.59 842 GLY A O 1
ATOM 6662 N N . MET B 1 1 ? -31.453 15.086 25.578 1 36.94 1 MET B N 1
ATOM 6663 C CA . MET B 1 1 ? -30.625 15.523 24.469 1 36.94 1 MET B CA 1
ATOM 6664 C C . MET B 1 1 ? -31.359 16.562 23.625 1 36.94 1 MET B C 1
ATOM 6666 O O . MET B 1 1 ? -32.469 16.312 23.141 1 36.94 1 MET B O 1
ATOM 6670 N N . GLN B 1 2 ? -31.344 17.797 24.031 1 47.75 2 GLN B N 1
ATOM 6671 C CA . GLN B 1 2 ? -32.125 18.812 23.344 1 47.75 2 GLN B CA 1
ATOM 6672 C C . GLN B 1 2 ? -32.188 18.547 21.844 1 47.75 2 GLN B C 1
ATOM 6674 O O . GLN B 1 2 ? -31.188 18.109 21.25 1 47.75 2 GLN B O 1
ATOM 6679 N N . GLU B 1 3 ? -33.312 18.375 21.375 1 66.19 3 GLU B N 1
ATOM 6680 C CA . GLU B 1 3 ? -33.594 18.078 19.984 1 66.19 3 GLU B CA 1
ATOM 6681 C C . GLU B 1 3 ? -32.812 18.953 19.031 1 66.19 3 GLU B C 1
ATOM 6683 O O . GLU B 1 3 ? -32.938 20.188 19.047 1 66.19 3 GLU B O 1
ATOM 6688 N N . LEU B 1 4 ? -31.562 18.516 18.516 1 87.06 4 LEU B N 1
ATOM 6689 C CA . LEU B 1 4 ? -30.719 19.25 17.578 1 87.06 4 LEU B CA 1
ATOM 6690 C C . LEU B 1 4 ? -31.453 19.469 16.266 1 87.06 4 LEU B C 1
ATOM 6692 O O . LEU B 1 4 ? -32.062 18.547 15.727 1 87.06 4 LEU B O 1
ATOM 6696 N N . LYS B 1 5 ? -31.641 20.641 15.977 1 93.31 5 LYS B N 1
ATOM 6697 C CA . LYS B 1 5 ? -32.219 20.969 14.68 1 93.31 5 LYS B CA 1
ATOM 6698 C C . LYS B 1 5 ? -31.234 20.688 13.547 1 93.31 5 LYS B C 1
ATOM 6700 O O . LYS B 1 5 ? -30.062 21.047 13.633 1 93.31 5 LYS B O 1
ATOM 6705 N N . GLN B 1 6 ? -31.75 20.031 12.547 1 95.31 6 GLN B N 1
ATOM 6706 C CA . GLN B 1 6 ? -30.953 19.75 11.367 1 95.31 6 GLN B CA 1
ATOM 6707 C C . GLN B 1 6 ? -31.062 20.875 10.336 1 95.31 6 GLN B C 1
ATOM 6709 O O . GLN B 1 6 ? -32.156 21.422 10.133 1 95.31 6 GLN B O 1
ATOM 6714 N N . TYR B 1 7 ? -29.938 21.203 9.656 1 96.56 7 TYR B N 1
ATOM 6715 C CA . TYR B 1 7 ? -29.891 22.219 8.617 1 96.56 7 TYR B CA 1
ATOM 6716 C C . TYR B 1 7 ? -29.453 21.641 7.289 1 96.56 7 TYR B C 1
ATOM 6718 O O . TYR B 1 7 ? -28.625 20.719 7.254 1 96.56 7 TYR B O 1
ATOM 6726 N N . THR B 1 8 ? -30.016 22.188 6.215 1 94.94 8 THR B N 1
ATOM 6727 C CA . THR B 1 8 ? -29.438 21.906 4.91 1 94.94 8 THR B CA 1
ATOM 6728 C C . THR B 1 8 ? -28.109 22.656 4.738 1 94.94 8 THR B C 1
ATOM 6730 O O . THR B 1 8 ? -27.828 23.594 5.48 1 94.94 8 THR B O 1
ATOM 6733 N N . TYR B 1 9 ? -27.375 22.219 3.85 1 90.62 9 TYR B N 1
ATOM 6734 C CA . TYR B 1 9 ? -26.109 22.891 3.566 1 90.62 9 TYR B CA 1
ATOM 6735 C C . TYR B 1 9 ? -26.328 24.359 3.225 1 90.62 9 TYR B C 1
ATOM 6737 O O . TYR B 1 9 ? -25.609 25.234 3.721 1 90.62 9 TYR B O 1
ATOM 6745 N N . GLU B 1 10 ? -27.328 24.672 2.459 1 91.69 10 GLU B N 1
ATOM 6746 C CA . GLU B 1 10 ? -27.641 26.047 2.039 1 91.69 10 GLU B CA 1
ATOM 6747 C C . GLU B 1 10 ? -28.047 26.906 3.229 1 91.69 10 GLU B C 1
ATOM 6749 O O . GLU B 1 10 ? -27.625 28.062 3.334 1 91.69 10 GLU B O 1
ATOM 6754 N N . GLU B 1 11 ? -28.781 26.312 4.062 1 95.06 11 GLU B N 1
ATOM 6755 C CA . GLU B 1 11 ? -29.203 27.031 5.258 1 95.06 11 GLU B CA 1
ATOM 6756 C C . GLU B 1 11 ? -28.031 27.344 6.172 1 95.06 11 GLU B C 1
ATOM 6758 O O . GLU B 1 11 ? -27.922 28.453 6.711 1 95.06 11 GLU B O 1
ATOM 6763 N N . ALA B 1 12 ? -27.219 26.375 6.344 1 96.19 12 ALA B N 1
ATOM 6764 C CA . ALA B 1 12 ? -26.062 26.531 7.203 1 96.19 12 ALA B CA 1
ATOM 6765 C C . ALA B 1 12 ? -25.109 27.609 6.648 1 96.19 12 ALA B C 1
ATOM 6767 O O . ALA B 1 12 ? -24.609 28.453 7.391 1 96.19 12 ALA B O 1
ATOM 6768 N N . VAL B 1 13 ? -24.906 27.562 5.355 1 94.25 13 VAL B N 1
ATOM 6769 C CA . VAL B 1 13 ? -24.016 28.531 4.719 1 94.25 13 VAL B CA 1
ATOM 6770 C C . VAL B 1 13 ? -24.609 29.938 4.816 1 94.25 13 VAL B C 1
ATOM 6772 O O . VAL B 1 13 ? -23.891 30.906 5.047 1 94.25 13 VAL B O 1
ATOM 6775 N N . ALA B 1 14 ? -25.875 30.047 4.645 1 95.75 14 ALA B N 1
ATOM 6776 C CA . ALA B 1 14 ? -26.547 31.344 4.75 1 95.75 14 ALA B CA 1
ATOM 6777 C C . ALA B 1 14 ? -26.406 31.922 6.152 1 95.75 14 ALA B C 1
ATOM 6779 O O . ALA B 1 14 ? -26.125 33.125 6.316 1 95.75 14 ALA B O 1
ATOM 6780 N N . GLY B 1 15 ? -26.656 31.125 7.098 1 96.56 15 GLY B N 1
ATOM 6781 C CA . GLY B 1 15 ? -26.484 31.562 8.477 1 96.56 15 GLY B CA 1
ATOM 6782 C C . GLY B 1 15 ? -25.062 31.969 8.805 1 96.56 15 GLY B C 1
ATOM 6783 O O . GLY B 1 15 ? -24.844 32.969 9.477 1 96.56 15 GLY B O 1
ATOM 6784 N N . ALA B 1 16 ? -24.125 31.203 8.414 1 96.5 16 ALA B N 1
ATOM 6785 C CA . ALA B 1 16 ? -22.719 31.516 8.633 1 96.5 16 ALA B CA 1
ATOM 6786 C C . ALA B 1 16 ? -22.297 32.781 7.902 1 96.5 16 ALA B C 1
ATOM 6788 O O . ALA B 1 16 ? -21.5 33.562 8.414 1 96.5 16 ALA B O 1
ATOM 6789 N N . ARG B 1 17 ? -22.797 32.938 6.715 1 94.69 17 ARG B N 1
ATOM 6790 C CA . ARG B 1 17 ? -22.5 34.125 5.938 1 94.69 17 ARG B CA 1
ATOM 6791 C C . ARG B 1 17 ? -22.953 35.375 6.676 1 94.69 17 ARG B C 1
ATOM 6793 O O . ARG B 1 17 ? -22.25 36.406 6.672 1 94.69 17 ARG B O 1
ATOM 6800 N N . ASP B 1 18 ? -24.078 35.312 7.262 1 96.31 18 ASP B N 1
ATOM 6801 C CA . ASP B 1 18 ? -24.562 36.438 8.062 1 96.31 18 ASP B CA 1
ATOM 6802 C C . ASP B 1 18 ? -23.641 36.719 9.242 1 96.31 18 ASP B C 1
ATOM 6804 O O . ASP B 1 18 ? -23.344 37.875 9.547 1 96.31 18 ASP B O 1
ATOM 6808 N N . TYR B 1 19 ? -23.234 35.719 9.852 1 96.38 19 TYR B N 1
ATOM 6809 C CA . TYR B 1 19 ? -22.312 35.844 10.977 1 96.38 19 TYR B CA 1
ATOM 6810 C C . TYR B 1 19 ? -21.016 36.5 10.547 1 96.38 19 TYR B C 1
ATOM 6812 O O . TYR B 1 19 ? -20.484 37.375 11.266 1 96.38 19 TYR B O 1
ATOM 6820 N N . PHE B 1 20 ? -20.516 36.125 9.422 1 94.62 20 PHE B N 1
ATOM 6821 C CA . PHE B 1 20 ? -19.234 36.625 8.938 1 94.62 20 PHE B CA 1
ATOM 6822 C C . PHE B 1 20 ? -19.438 37.906 8.102 1 94.62 20 PHE B C 1
ATOM 6824 O O . PHE B 1 20 ? -18.562 38.281 7.312 1 94.62 20 PHE B O 1
ATOM 6831 N N . LYS B 1 21 ? -20.562 38.469 8.156 1 90.81 21 LYS B N 1
ATOM 6832 C CA . LYS B 1 21 ? -20.875 39.75 7.523 1 90.81 21 LYS B CA 1
ATOM 6833 C C . LYS B 1 21 ? -20.625 39.688 6.02 1 90.81 21 LYS B C 1
ATOM 6835 O O . LYS B 1 21 ? -19.953 40.594 5.469 1 90.81 21 LYS B O 1
ATOM 6840 N N . GLY B 1 22 ? -20.984 38.594 5.457 1 88.81 22 GLY B N 1
ATOM 6841 C CA . GLY B 1 22 ? -20.984 38.469 4.004 1 88.81 22 GLY B CA 1
ATOM 6842 C C . GLY B 1 22 ? -19.75 37.75 3.465 1 88.81 22 GLY B C 1
ATOM 6843 O O . GLY B 1 22 ? -19.641 37.531 2.26 1 88.81 22 GLY B O 1
ATOM 6844 N N . ASP B 1 23 ? -18.797 37.344 4.258 1 88.5 23 ASP B N 1
ATOM 6845 C CA . ASP B 1 23 ? -17.625 36.594 3.803 1 88.5 23 ASP B CA 1
ATOM 6846 C C . ASP B 1 23 ? -18 35.156 3.451 1 88.5 23 ASP B C 1
ATOM 6848 O O . ASP B 1 23 ? -18.031 34.281 4.32 1 88.5 23 ASP B O 1
ATOM 6852 N N . GLU B 1 24 ? -18.094 34.875 2.197 1 85.56 24 GLU B N 1
ATOM 6853 C CA . GLU B 1 24 ? -18.578 33.594 1.689 1 85.56 24 GLU B CA 1
ATOM 6854 C C . GLU B 1 24 ? -17.547 32.5 1.935 1 85.56 24 GLU B C 1
ATOM 6856 O O . GLU B 1 24 ? -17.922 31.359 2.248 1 85.56 24 GLU B O 1
ATOM 6861 N N . LEU B 1 25 ? -16.344 32.812 1.766 1 83.69 25 LEU B N 1
ATOM 6862 C CA . LEU B 1 25 ? -15.297 31.797 1.946 1 83.69 25 LEU B CA 1
ATOM 6863 C C . LEU B 1 25 ? -15.227 31.344 3.398 1 83.69 25 LEU B C 1
ATOM 6865 O O . LEU B 1 25 ? -15.164 30.141 3.674 1 83.69 25 LEU B O 1
ATOM 6869 N N . ALA B 1 26 ? -15.219 32.25 4.301 1 91.12 26 ALA B N 1
ATOM 6870 C CA . ALA B 1 26 ? -15.219 31.922 5.719 1 91.12 26 ALA B CA 1
ATOM 6871 C C . ALA B 1 26 ? -16.438 31.078 6.086 1 91.12 26 ALA B C 1
ATOM 6873 O O . ALA B 1 26 ? -16.312 30.109 6.832 1 91.12 26 ALA B O 1
ATOM 6874 N N . ALA B 1 27 ? -17.547 31.422 5.508 1 93.81 27 ALA B N 1
ATOM 6875 C CA . ALA B 1 27 ? -18.797 30.734 5.797 1 93.81 27 ALA B CA 1
ATOM 6876 C C . ALA B 1 27 ? -18.75 29.281 5.305 1 93.81 27 ALA B C 1
ATOM 6878 O O . ALA B 1 27 ? -19.078 28.359 6.047 1 93.81 27 ALA B O 1
ATOM 6879 N N . THR B 1 28 ? -18.344 29.109 4.133 1 90 28 THR B N 1
ATOM 6880 C CA . THR B 1 28 ? -18.328 27.781 3.523 1 90 28 THR B CA 1
ATOM 6881 C C . THR B 1 28 ? -17.312 26.891 4.223 1 90 28 THR B C 1
ATOM 6883 O O . THR B 1 28 ? -17.578 25.703 4.477 1 90 28 THR B O 1
ATOM 6886 N N . VAL B 1 29 ? -16.188 27.438 4.547 1 89.25 29 VAL B N 1
ATOM 6887 C CA . VAL B 1 29 ? -15.141 26.656 5.207 1 89.25 29 VAL B CA 1
ATOM 6888 C C . VAL B 1 29 ? -15.609 26.25 6.605 1 89.25 29 VAL B C 1
ATOM 6890 O O . VAL B 1 29 ? -15.406 25.094 7.023 1 89.25 29 VAL B O 1
ATOM 6893 N N . TRP B 1 30 ? -16.234 27.125 7.258 1 95.06 30 TRP B N 1
ATOM 6894 C CA . TRP B 1 30 ? -16.703 26.781 8.602 1 95.06 30 TRP B CA 1
ATOM 6895 C C . TRP B 1 30 ? -17.75 25.672 8.547 1 95.06 30 TRP B C 1
ATOM 6897 O O . TRP B 1 30 ? -17.688 24.734 9.336 1 95.06 30 TRP B O 1
ATOM 6907 N N . VAL B 1 31 ? -18.688 25.797 7.598 1 93.75 31 VAL B N 1
ATOM 6908 C CA . VAL B 1 31 ? -19.766 24.812 7.5 1 93.75 31 VAL B CA 1
ATOM 6909 C C . VAL B 1 31 ? -19.172 23.438 7.129 1 93.75 31 VAL B C 1
ATOM 6911 O O . VAL B 1 31 ? -19.578 22.422 7.684 1 93.75 31 VAL B O 1
ATOM 6914 N N . THR B 1 32 ? -18.25 23.484 6.348 1 86.56 32 THR B N 1
ATOM 6915 C CA . THR B 1 32 ? -17.688 22.234 5.816 1 86.56 32 THR B CA 1
ATOM 6916 C C . THR B 1 32 ? -16.781 21.578 6.844 1 86.56 32 THR B C 1
ATOM 6918 O O . THR B 1 32 ? -16.812 20.359 7.004 1 86.56 32 THR B O 1
ATOM 6921 N N . LYS B 1 33 ? -16.094 22.359 7.617 1 88.19 33 LYS B N 1
ATOM 6922 C CA . LYS B 1 33 ? -15 21.766 8.391 1 88.19 33 LYS B CA 1
ATOM 6923 C C . LYS B 1 33 ? -15.32 21.766 9.883 1 88.19 33 LYS B C 1
ATOM 6925 O O . LYS B 1 33 ? -14.828 20.922 10.625 1 88.19 33 LYS B O 1
ATOM 6930 N N . TYR B 1 34 ? -16.172 22.703 10.367 1 94.19 34 TYR B N 1
ATOM 6931 C CA . TYR B 1 34 ? -16.172 22.906 11.812 1 94.19 34 TYR B CA 1
ATOM 6932 C C . TYR B 1 34 ? -17.578 22.812 12.391 1 94.19 34 TYR B C 1
ATOM 6934 O O . TYR B 1 34 ? -17.75 22.562 13.586 1 94.19 34 TYR B O 1
ATOM 6942 N N . ALA B 1 35 ? -18.562 22.953 11.539 1 95.69 35 ALA B N 1
ATOM 6943 C CA . ALA B 1 35 ? -19.938 22.859 12.039 1 95.69 35 ALA B CA 1
ATOM 6944 C C . ALA B 1 35 ? -20.219 21.484 12.633 1 95.69 35 ALA B C 1
ATOM 6946 O O . ALA B 1 35 ? -19.625 20.484 12.203 1 95.69 35 ALA B O 1
ATOM 6947 N N . LEU B 1 36 ? -21.078 21.453 13.578 1 96.12 36 LEU B N 1
ATOM 6948 C CA . LEU B 1 36 ? -21.469 20.188 14.188 1 96.12 36 LEU B CA 1
ATOM 6949 C C . LEU B 1 36 ? -22.156 19.281 13.172 1 96.12 36 LEU B C 1
ATOM 6951 O O . LEU B 1 36 ? -23.172 19.656 12.594 1 96.12 36 LEU B O 1
ATOM 6955 N N . LYS B 1 37 ? -21.578 18.094 12.992 1 91.19 37 LYS B N 1
ATOM 6956 C CA . LYS B 1 37 ? -22.109 17.094 12.078 1 91.19 37 LYS B CA 1
ATOM 6957 C C . LYS B 1 37 ? -22.125 15.719 12.719 1 91.19 37 LYS B C 1
ATOM 6959 O O . LYS B 1 37 ? -21.344 15.445 13.641 1 91.19 37 LYS B O 1
ATOM 6964 N N . ASP B 1 38 ? -22.984 14.891 12.234 1 89.94 38 ASP B N 1
ATOM 6965 C CA . ASP B 1 38 ? -22.953 13.5 12.68 1 89.94 38 ASP B CA 1
ATOM 6966 C C . ASP B 1 38 ? -22.141 12.633 11.719 1 89.94 38 ASP B C 1
ATOM 6968 O O . ASP B 1 38 ? -21.484 13.148 10.82 1 89.94 38 ASP B O 1
ATOM 6972 N N . SER B 1 39 ? -22.141 11.344 11.961 1 81.94 39 SER B N 1
ATOM 6973 C CA . SER B 1 39 ? -21.297 10.406 11.219 1 81.94 39 SER B CA 1
ATOM 6974 C C . SER B 1 39 ? -21.797 10.234 9.781 1 81.94 39 SER B C 1
ATOM 6976 O O . SER B 1 39 ? -21.094 9.688 8.938 1 81.94 39 SER B O 1
ATOM 6978 N N . PHE B 1 40 ? -22.984 10.789 9.5 1 80.62 40 PHE B N 1
ATOM 6979 C CA . PHE B 1 40 ? -23.531 10.672 8.156 1 80.62 40 PHE B CA 1
ATOM 6980 C C . PHE B 1 40 ? -23.453 12 7.414 1 80.62 40 PHE B C 1
ATOM 6982 O O . PHE B 1 40 ? -23.969 12.125 6.305 1 80.62 40 PHE B O 1
ATOM 6989 N N . GLY B 1 41 ? -22.906 13.023 8.047 1 81.25 41 GLY B N 1
ATOM 6990 C CA . GLY B 1 41 ? -22.672 14.297 7.391 1 81.25 41 GLY B CA 1
ATOM 6991 C C . GLY B 1 41 ? -23.797 15.281 7.582 1 81.25 41 GLY B C 1
ATOM 6992 O O . GLY B 1 41 ? -23.766 16.391 7.027 1 81.25 41 GLY B O 1
ATOM 6993 N N . LYS B 1 42 ? -24.781 14.922 8.344 1 89.56 42 LYS B N 1
ATOM 6994 C CA . LYS B 1 42 ? -25.875 15.844 8.617 1 89.56 42 LYS B CA 1
ATOM 6995 C C . LYS B 1 42 ? -25.406 17 9.5 1 89.56 42 LYS B C 1
ATOM 6997 O O . LYS B 1 42 ? -24.672 16.797 10.469 1 89.56 42 LYS B O 1
ATOM 7002 N N . ILE B 1 43 ? -25.891 18.266 9.219 1 94.69 43 ILE B N 1
ATOM 7003 C CA . ILE B 1 43 ? -25.391 19.484 9.844 1 94.69 43 ILE B CA 1
ATOM 7004 C C . ILE B 1 43 ? -26.359 19.922 10.938 1 94.69 43 ILE B C 1
ATOM 7006 O O . ILE B 1 43 ? -27.578 19.984 10.719 1 94.69 43 ILE B O 1
ATOM 7010 N N . TYR B 1 44 ? -25.859 20.344 12.117 1 97.19 44 TYR B N 1
ATOM 7011 C CA . TYR B 1 44 ? -26.719 20.688 13.242 1 97.19 44 TYR B CA 1
ATOM 7012 C C . TYR B 1 44 ? -26.391 22.062 13.781 1 97.19 44 TYR B C 1
ATOM 7014 O O . TYR B 1 44 ? -26.859 22.453 14.859 1 97.19 44 TYR B O 1
ATOM 7022 N N . GLU B 1 45 ? -25.516 22.781 13.117 1 97.19 45 GLU B N 1
ATOM 7023 C CA . GLU B 1 45 ? -25.188 24.172 13.43 1 97.19 45 GLU B CA 1
ATOM 7024 C C . GLU B 1 45 ? -25.219 25.047 12.172 1 97.19 45 GLU B C 1
ATOM 7026 O O . GLU B 1 45 ? -24.781 24.594 11.102 1 97.19 45 GLU B O 1
ATOM 7031 N N . CYS B 1 46 ? -25.734 26.203 12.328 1 95.69 46 CYS B N 1
ATOM 7032 C CA . CYS B 1 46 ? -25.781 27.078 11.156 1 95.69 46 CYS B CA 1
ATOM 7033 C C . CYS B 1 46 ? -25.031 28.391 11.43 1 95.69 46 CYS B C 1
ATOM 7035 O O . CYS B 1 46 ? -25.109 29.328 10.633 1 95.69 46 CYS B O 1
ATOM 7037 N N . SER B 1 47 ? -24.359 28.469 12.617 1 96.69 47 SER B N 1
ATOM 7038 C CA . SER B 1 47 ? -23.578 29.656 12.969 1 96.69 47 SER B CA 1
ATOM 7039 C C . SER B 1 47 ? -22.453 29.312 13.922 1 96.69 47 SER B C 1
ATOM 7041 O O . SER B 1 47 ? -22.625 28.5 14.836 1 96.69 47 SER B O 1
ATOM 7043 N N . PRO B 1 48 ? -21.328 30.047 13.82 1 97.44 48 PRO B N 1
ATOM 7044 C CA . PRO B 1 48 ? -20.25 29.875 14.789 1 97.44 48 PRO B CA 1
ATOM 7045 C C . PRO B 1 48 ? -20.656 30.203 16.219 1 97.44 48 PRO B C 1
ATOM 7047 O O . PRO B 1 48 ? -20.062 29.719 17.172 1 97.44 48 PRO B O 1
ATOM 7050 N N . ASP B 1 49 ? -21.688 31 16.312 1 97.44 49 ASP B N 1
ATOM 7051 C CA . ASP B 1 49 ? -22.188 31.328 17.641 1 97.44 49 ASP B CA 1
ATOM 7052 C C . ASP B 1 49 ? -22.656 30.078 18.375 1 97.44 49 ASP B C 1
ATOM 7054 O O . ASP B 1 49 ? -22.391 29.922 19.562 1 97.44 49 ASP B O 1
ATOM 7058 N N . GLN B 1 50 ? -23.328 29.266 17.672 1 97.06 50 GLN B N 1
ATOM 7059 C CA . GLN B 1 50 ? -23.766 28.016 18.234 1 97.06 50 GLN B CA 1
ATOM 7060 C C . GLN B 1 50 ? -22.594 27.125 18.625 1 97.06 50 GLN B C 1
ATOM 7062 O O . GLN B 1 50 ? -22.609 26.453 19.656 1 97.06 50 GLN B O 1
ATOM 7067 N N . MET B 1 51 ? -21.609 27.125 17.812 1 97.69 51 MET B N 1
ATOM 7068 C CA . MET B 1 51 ? -20.391 26.359 18.078 1 97.69 51 MET B CA 1
ATOM 7069 C C . MET B 1 51 ? -19.719 26.844 19.359 1 97.69 51 MET B C 1
ATOM 7071 O O . MET B 1 51 ? -19.312 26.047 20.203 1 97.69 51 MET B O 1
ATOM 7075 N N . HIS B 1 52 ? -19.578 28.156 19.484 1 98.06 52 HIS B N 1
ATOM 7076 C CA . HIS B 1 52 ? -18.938 28.734 20.656 1 98.06 52 HIS B CA 1
ATOM 7077 C C . HIS B 1 52 ? -19.719 28.406 21.922 1 98.06 52 HIS B C 1
ATOM 7079 O O . HIS B 1 52 ? -19.125 28.203 22.984 1 98.06 52 HIS B O 1
ATOM 7085 N N . GLU B 1 53 ? -21.016 28.375 21.75 1 97.19 53 GLU B N 1
ATOM 7086 C CA . GLU B 1 53 ? -21.844 27.984 22.891 1 97.19 53 GLU B CA 1
ATOM 7087 C C . GLU B 1 53 ? -21.594 26.531 23.297 1 97.19 53 GLU B C 1
ATOM 7089 O O . GLU B 1 53 ? -21.453 26.234 24.484 1 97.19 53 GLU B O 1
ATOM 7094 N N . ARG B 1 54 ? -21.562 25.688 22.328 1 96.88 54 ARG B N 1
ATOM 7095 C CA . ARG B 1 54 ? -21.297 24.281 22.547 1 96.88 54 ARG B CA 1
ATOM 7096 C C . ARG B 1 54 ? -19.938 24.078 23.219 1 96.88 54 ARG B C 1
ATOM 7098 O O . ARG B 1 54 ? -19.812 23.328 24.188 1 96.88 54 ARG B O 1
ATOM 7105 N N . ILE B 1 55 ? -18.953 24.75 22.75 1 98.31 55 ILE B N 1
ATOM 7106 C CA . ILE B 1 55 ? -17.594 24.609 23.25 1 98.31 55 ILE B CA 1
ATOM 7107 C C . ILE B 1 55 ? -17.5 25.156 24.672 1 98.31 55 ILE B C 1
ATOM 7109 O O . ILE B 1 55 ? -16.922 24.516 25.562 1 98.31 55 ILE B O 1
ATOM 7113 N N . ALA B 1 56 ? -18.109 26.297 24.875 1 98.5 56 ALA B N 1
ATOM 7114 C CA . ALA B 1 56 ? -18.062 26.922 26.203 1 98.5 56 ALA B CA 1
ATOM 7115 C C . ALA B 1 56 ? -18.75 26.047 27.25 1 98.5 56 ALA B C 1
ATOM 7117 O O . ALA B 1 56 ? -18.266 25.922 28.375 1 98.5 56 ALA B O 1
ATOM 7118 N N . SER B 1 57 ? -19.844 25.469 26.844 1 98.12 57 SER B N 1
ATOM 7119 C CA . SER B 1 57 ? -20.594 24.609 27.75 1 98.12 57 SER B CA 1
ATOM 7120 C C . SER B 1 57 ? -19.766 23.375 28.125 1 98.12 57 SER B C 1
ATOM 7122 O O . SER B 1 57 ? -19.766 22.969 29.297 1 98.12 57 SER B O 1
ATOM 7124 N N . GLU B 1 58 ? -19.141 22.812 27.172 1 98.38 58 GLU B N 1
ATOM 7125 C CA . GLU B 1 58 ? -18.344 21.594 27.406 1 98.38 58 GLU B CA 1
ATOM 7126 C C . GLU B 1 58 ? -17.141 21.906 28.281 1 98.38 58 GLU B C 1
ATOM 7128 O O . GLU B 1 58 ? -16.797 21.109 29.172 1 98.38 58 GLU B O 1
ATOM 7133 N N . LEU B 1 59 ? -16.469 22.969 28.047 1 98.62 59 LEU B N 1
ATOM 7134 C CA . LEU B 1 59 ? -15.32 23.344 28.844 1 98.62 59 LEU B CA 1
ATOM 7135 C C . LEU B 1 59 ? -15.734 23.672 30.281 1 98.62 59 LEU B C 1
ATOM 7137 O O . LEU B 1 59 ? -15.016 23.344 31.219 1 98.62 59 LEU B O 1
ATOM 7141 N N . GLU B 1 60 ? -16.859 24.297 30.391 1 98.69 60 GLU B N 1
ATOM 7142 C CA . GLU B 1 60 ? -17.359 24.562 31.734 1 98.69 60 GLU B CA 1
ATOM 7143 C C . GLU B 1 60 ? -17.625 23.266 32.5 1 98.69 60 GLU B C 1
ATOM 7145 O O . GLU B 1 60 ? -17.359 23.172 33.688 1 98.69 60 GLU B O 1
ATOM 7150 N N . ARG B 1 61 ? -18.203 22.344 31.75 1 98.38 61 ARG B N 1
ATOM 7151 C CA . ARG B 1 61 ? -18.453 21.031 32.375 1 98.38 61 ARG B CA 1
ATOM 7152 C C . ARG B 1 61 ? -17.172 20.453 32.969 1 98.38 61 ARG B C 1
ATOM 7154 O O . ARG B 1 61 ? -17.203 19.906 34.062 1 98.38 61 ARG B O 1
ATOM 7161 N N . ILE B 1 62 ? -16.078 20.578 32.344 1 98.5 62 ILE B N 1
ATOM 7162 C CA . ILE B 1 62 ? -14.797 20.062 32.812 1 98.5 62 ILE B CA 1
ATOM 7163 C C . ILE B 1 62 ? -14.289 20.922 33.969 1 98.5 62 ILE B C 1
ATOM 7165 O O . ILE B 1 62 ? -13.812 20.406 35 1 98.5 62 ILE B O 1
ATOM 7169 N N . GLU B 1 63 ? -14.336 22.281 33.812 1 98.31 63 GLU B N 1
ATOM 7170 C CA . GLU B 1 63 ? -13.875 23.219 34.812 1 98.31 63 GLU B CA 1
ATOM 7171 C C . GLU B 1 63 ? -14.516 22.922 36.188 1 98.31 63 GLU B C 1
ATOM 7173 O O . GLU B 1 63 ? -13.875 23.078 37.219 1 98.31 63 GLU B O 1
ATOM 7178 N N . LYS B 1 64 ? -15.688 22.484 36.156 1 98.06 64 LYS B N 1
ATOM 7179 C CA . LYS B 1 64 ? -16.453 22.266 37.375 1 98.06 64 LYS B CA 1
ATOM 7180 C C . LYS B 1 64 ? -15.906 21.078 38.156 1 98.06 64 LYS B C 1
ATOM 7182 O O . LYS B 1 64 ? -16.219 20.891 39.312 1 98.06 64 LYS B O 1
ATOM 7187 N N . LYS B 1 65 ? -15.055 20.344 37.562 1 97.5 65 LYS B N 1
ATOM 7188 C CA . LYS B 1 65 ? -14.422 19.219 38.25 1 97.5 65 LYS B CA 1
ATOM 7189 C C . LYS B 1 65 ? -13.266 19.688 39.125 1 97.5 65 LYS B C 1
ATOM 7191 O O . LYS B 1 65 ? -12.766 18.938 39.969 1 97.5 65 LYS B O 1
ATOM 7196 N N . TYR B 1 66 ? -12.836 20.906 38.938 1 97.62 66 TYR B N 1
ATOM 7197 C CA . TYR B 1 66 ? -11.648 21.422 39.625 1 97.62 66 TYR B CA 1
ATOM 7198 C C . TYR B 1 66 ? -11.977 22.641 40.469 1 97.62 66 TYR B C 1
ATOM 7200 O O . TYR B 1 66 ? -13.047 23.234 40.312 1 97.62 66 TYR B O 1
ATOM 7208 N N . PRO B 1 67 ? -11.031 23.047 41.375 1 96.56 67 PRO B N 1
ATOM 7209 C CA . PRO B 1 67 ? -11.25 24.266 42.156 1 96.56 67 PRO B CA 1
ATOM 7210 C C . PRO B 1 67 ? -11.188 25.531 41.312 1 96.56 67 PRO B C 1
ATOM 7212 O O . PRO B 1 67 ? -10.484 25.578 40.312 1 96.56 67 PRO B O 1
ATOM 7215 N N . ASN B 1 68 ? -12 26.531 41.719 1 96.12 68 ASN B N 1
ATOM 7216 C CA . ASN B 1 68 ? -12.016 27.844 41.094 1 96.12 68 ASN B CA 1
ATOM 7217 C C . ASN B 1 68 ? -12.32 27.75 39.594 1 96.12 68 ASN B C 1
ATOM 7219 O O . ASN B 1 68 ? -11.586 28.297 38.781 1 96.12 68 ASN B O 1
ATOM 7223 N N . PRO B 1 69 ? -13.398 27.141 39.25 1 97.88 69 PRO B N 1
ATOM 7224 C CA . PRO B 1 69 ? -13.727 26.906 37.844 1 97.88 69 PRO B CA 1
ATOM 7225 C C . PRO B 1 69 ? -14.039 28.203 37.094 1 97.88 69 PRO B C 1
ATOM 7227 O O . PRO B 1 69 ? -14.648 29.109 37.656 1 97.88 69 PRO B O 1
ATOM 7230 N N . MET B 1 70 ? -13.578 28.25 35.875 1 97.94 70 MET B N 1
ATOM 7231 C CA . MET B 1 70 ? -14.062 29.297 34.969 1 97.94 70 MET B CA 1
ATOM 7232 C C . MET B 1 70 ? -15.523 29.047 34.594 1 97.94 70 MET B C 1
ATOM 7234 O O . MET B 1 70 ? -15.938 27.906 34.375 1 97.94 70 MET B O 1
ATOM 7238 N N . THR B 1 71 ? -16.297 30.156 34.5 1 98.12 71 THR B N 1
ATOM 7239 C CA . THR B 1 71 ? -17.703 30.047 34.125 1 98.12 71 THR B CA 1
ATOM 7240 C C . THR B 1 71 ? -17.844 30 32.594 1 98.12 71 THR B C 1
ATOM 7242 O O . THR B 1 71 ? -16.922 30.391 31.875 1 98.12 71 THR B O 1
ATOM 7245 N N . LYS B 1 72 ? -18.969 29.562 32.188 1 98.12 72 LYS B N 1
ATOM 7246 C CA . LYS B 1 72 ? -19.281 29.547 30.766 1 98.12 72 LYS B CA 1
ATOM 7247 C C . LYS B 1 72 ? -19.172 30.938 30.172 1 98.12 72 LYS B C 1
ATOM 7249 O O . LYS B 1 72 ? -18.688 31.094 29.047 1 98.12 72 LYS B O 1
ATOM 7254 N N . ALA B 1 73 ? -19.609 31.875 30.906 1 98.06 73 ALA B N 1
ATOM 7255 C CA . ALA B 1 73 ? -19.594 33.25 30.438 1 98.06 73 ALA B CA 1
ATOM 7256 C C . ALA B 1 73 ? -18.156 33.719 30.203 1 98.06 73 ALA B C 1
ATOM 7258 O O . ALA B 1 73 ? -17.875 34.406 29.203 1 98.06 73 ALA B O 1
ATOM 7259 N N . GLU B 1 74 ? -17.312 33.375 31.109 1 98 74 GLU B N 1
ATOM 7260 C CA . GLU B 1 74 ? -15.906 33.75 30.969 1 98 74 GLU B CA 1
ATOM 7261 C C . GLU B 1 74 ? -15.281 33.094 29.734 1 98 74 GLU B C 1
ATOM 7263 O O . GLU B 1 74 ? -14.539 33.75 29 1 98 74 GLU B O 1
ATOM 7268 N N . ILE B 1 75 ? -15.602 31.828 29.594 1 98.56 75 ILE B N 1
ATOM 7269 C CA . ILE B 1 75 ? -15.062 31.078 28.469 1 98.56 75 ILE B CA 1
ATOM 7270 C C . ILE B 1 75 ? -15.633 31.641 27.156 1 98.56 75 ILE B C 1
ATOM 7272 O O . ILE B 1 75 ? -14.898 31.828 26.188 1 98.56 75 ILE B O 1
ATOM 7276 N N . ARG B 1 76 ? -16.891 31.922 27.125 1 97.81 76 ARG B N 1
ATOM 7277 C CA . ARG B 1 76 ? -17.578 32.469 25.953 1 97.81 76 ARG B CA 1
ATOM 7278 C C . ARG B 1 76 ? -16.969 33.812 25.547 1 97.81 76 ARG B C 1
ATOM 7280 O O . ARG B 1 76 ? -16.875 34.125 24.344 1 97.81 76 ARG B O 1
ATOM 7287 N N . GLU B 1 77 ? -16.641 34.531 26.453 1 97.69 77 GLU B N 1
ATOM 7288 C CA . GLU B 1 77 ? -16.047 35.844 26.188 1 97.69 77 GLU B CA 1
ATOM 7289 C C . GLU B 1 77 ? -14.734 35.688 25.406 1 97.69 77 GLU B C 1
ATOM 7291 O O . GLU B 1 77 ? -14.422 36.5 24.547 1 97.69 77 GLU B O 1
ATOM 7296 N N . LEU B 1 78 ? -13.992 34.688 25.75 1 98.44 78 LEU B N 1
ATOM 7297 C CA . LEU B 1 78 ? -12.719 34.438 25.078 1 98.44 78 LEU B CA 1
ATOM 7298 C C . LEU B 1 78 ? -12.938 33.938 23.656 1 98.44 78 LEU B C 1
ATOM 7300 O O . LEU B 1 78 ? -12.141 34.219 22.766 1 98.44 78 LEU B O 1
ATOM 7304 N N . LEU B 1 79 ? -14.047 33.219 23.438 1 98.25 79 LEU B N 1
ATOM 7305 C CA . LEU B 1 79 ? -14.258 32.531 22.188 1 98.25 79 LEU B CA 1
ATOM 7306 C C . LEU B 1 79 ? -15.047 33.375 21.203 1 98.25 79 LEU B C 1
ATOM 7308 O O . LEU B 1 79 ? -14.891 33.219 19.984 1 98.25 79 LEU B O 1
ATOM 7312 N N . ASP B 1 80 ? -15.867 34.219 21.688 1 95.94 80 ASP B N 1
ATOM 7313 C CA . ASP B 1 80 ? -16.875 34.938 20.891 1 95.94 80 ASP B CA 1
ATOM 7314 C C . ASP B 1 80 ? -16.234 35.719 19.766 1 95.94 80 ASP B C 1
ATOM 7316 O O . ASP B 1 80 ? -15.258 36.438 19.984 1 95.94 80 ASP B O 1
ATOM 7320 N N . GLY B 1 81 ? -16.812 35.469 18.562 1 95.75 81 GLY B N 1
ATOM 7321 C CA . GLY B 1 81 ? -16.344 36.219 17.406 1 95.75 81 GLY B CA 1
ATOM 7322 C C . GLY B 1 81 ? -14.93 35.844 17 1 95.75 81 GLY B C 1
ATOM 7323 O O . GLY B 1 81 ? -14.266 36.594 16.266 1 95.75 81 GLY B O 1
ATOM 7324 N N . PHE B 1 82 ? -14.398 34.812 17.516 1 97.19 82 PHE B N 1
ATOM 7325 C CA . PHE B 1 82 ? -13.008 34.406 17.281 1 97.19 82 PHE B CA 1
ATOM 7326 C C . PHE B 1 82 ? -12.062 35.531 17.719 1 97.19 82 PHE B C 1
ATOM 7328 O O . PHE B 1 82 ? -11.016 35.719 17.094 1 97.19 82 PHE B O 1
ATOM 7335 N N . ARG B 1 83 ? -12.398 36.188 18.688 1 96.12 83 ARG B N 1
ATOM 7336 C CA . ARG B 1 83 ? -11.727 37.438 19.016 1 96.12 83 ARG B CA 1
ATOM 7337 C C . ARG B 1 83 ? -10.422 37.188 19.75 1 96.12 83 ARG B C 1
ATOM 7339 O O . ARG B 1 83 ? -9.406 37.844 19.469 1 96.12 83 ARG B O 1
ATOM 7346 N N . TYR B 1 84 ? -10.461 36.281 20.703 1 98.25 84 TYR B N 1
ATOM 7347 C CA . TYR B 1 84 ? -9.266 36.156 21.531 1 98.25 84 TYR B CA 1
ATOM 7348 C C . TYR B 1 84 ? -8.688 34.781 21.453 1 98.25 84 TYR B C 1
ATOM 7350 O O . TYR B 1 84 ? -7.539 34.594 21.031 1 98.25 84 TYR B O 1
ATOM 7358 N N . ALA B 1 85 ? -9.484 33.75 21.859 1 98.44 85 ALA B N 1
ATOM 7359 C CA . ALA B 1 85 ? -9.023 32.375 21.844 1 98.44 85 ALA B CA 1
ATOM 7360 C C . ALA B 1 85 ? -9.711 31.562 20.75 1 98.44 85 ALA B C 1
ATOM 7362 O O . ALA B 1 85 ? -10.938 31.625 20.609 1 98.44 85 ALA B O 1
ATOM 7363 N N . VAL B 1 86 ? -8.898 30.859 19.969 1 98.19 86 VAL B N 1
ATOM 7364 C CA . VAL B 1 86 ? -9.422 30.125 18.812 1 98.19 86 VAL B CA 1
ATOM 7365 C C . VAL B 1 86 ? -8.969 28.672 18.891 1 98.19 86 VAL B C 1
ATOM 7367 O O . VAL B 1 86 ? -7.82 28.359 18.547 1 98.19 86 VAL B O 1
ATOM 7370 N N . PRO B 1 87 ? -9.867 27.719 19.312 1 97.44 87 PRO B N 1
ATOM 7371 C CA . PRO B 1 87 ? -9.5 26.312 19.141 1 97.44 87 PRO B CA 1
ATOM 7372 C C . PRO B 1 87 ? -9.188 25.953 17.688 1 97.44 87 PRO B C 1
ATOM 7374 O O . PRO B 1 87 ? -9.828 26.453 16.766 1 97.44 87 PRO B O 1
ATOM 7377 N N . GLN B 1 88 ? -8.25 25.109 17.516 1 95.31 88 GLN B N 1
ATOM 7378 C CA . GLN B 1 88 ? -7.812 24.828 16.141 1 95.31 88 GLN B CA 1
ATOM 7379 C C . GLN B 1 88 ? -8.062 23.375 15.773 1 95.31 88 GLN B C 1
ATOM 7381 O O . GLN B 1 88 ? -7.773 22.469 16.547 1 95.31 88 GLN B O 1
ATOM 7386 N N . GLY B 1 89 ? -8.617 23.188 14.562 1 91.75 89 GLY B N 1
ATOM 7387 C CA . GLY B 1 89 ? -8.766 21.844 14 1 91.75 89 GLY B CA 1
ATOM 7388 C C . GLY B 1 89 ? -9.711 20.969 14.797 1 91.75 89 GLY B C 1
ATOM 7389 O O . GLY B 1 89 ? -10.875 21.328 15 1 91.75 89 GLY B O 1
ATOM 7390 N N . GLY B 1 90 ? -9.219 19.875 15.398 1 92.75 90 GLY B N 1
ATOM 7391 C CA . GLY B 1 90 ? -9.969 18.875 16.141 1 92.75 90 GLY B CA 1
ATOM 7392 C C . GLY B 1 90 ? -10.742 19.453 17.297 1 92.75 90 GLY B C 1
ATOM 7393 O O . GLY B 1 90 ? -11.93 19.172 17.469 1 92.75 90 GLY B O 1
ATOM 7394 N N . PRO B 1 91 ? -10.094 20.203 18.062 1 96.94 91 PRO B N 1
ATOM 7395 C CA . PRO B 1 91 ? -10.812 20.812 19.188 1 96.94 91 PRO B CA 1
ATOM 7396 C C . PRO B 1 91 ? -12.031 21.625 18.734 1 96.94 91 PRO B C 1
ATOM 7398 O O . PRO B 1 91 ? -13.094 21.531 19.359 1 96.94 91 PRO B O 1
ATOM 7401 N N . MET B 1 92 ? -11.898 22.344 17.688 1 95.62 92 MET B N 1
ATOM 7402 C CA . MET B 1 92 ? -13.016 23.172 17.234 1 95.62 92 MET B CA 1
ATOM 7403 C C . MET B 1 92 ? -14.172 22.297 16.766 1 95.62 92 MET B C 1
ATOM 7405 O O . MET B 1 92 ? -15.336 22.609 17.031 1 95.62 92 MET B O 1
ATOM 7409 N N . THR B 1 93 ? -13.914 21.25 16.125 1 92.69 93 THR B N 1
ATOM 7410 C CA . THR B 1 93 ? -14.93 20.375 15.562 1 92.69 93 THR B CA 1
ATOM 7411 C C . THR B 1 93 ? -15.469 19.406 16.625 1 92.69 93 THR B C 1
ATOM 7413 O O . THR B 1 93 ? -16.656 19.094 16.625 1 92.69 93 THR B O 1
ATOM 7416 N N . GLY B 1 94 ? -14.656 19 17.516 1 95 94 GLY B N 1
ATOM 7417 C CA . GLY B 1 94 ? -14.953 17.812 18.297 1 95 94 GLY B CA 1
ATOM 7418 C C . GLY B 1 94 ? -15.469 18.141 19.688 1 95 94 GLY B C 1
ATOM 7419 O O . GLY B 1 94 ? -16.156 17.312 20.297 1 95 94 GLY B O 1
ATOM 7420 N N . ILE B 1 95 ? -15.117 19.266 20.281 1 98 95 ILE B N 1
ATOM 7421 C CA . ILE B 1 95 ? -15.562 19.578 21.625 1 98 95 ILE B CA 1
ATOM 7422 C C . ILE B 1 95 ? -17.094 19.688 21.656 1 98 95 ILE B C 1
ATOM 7424 O O . ILE B 1 95 ? -17.688 20.438 20.891 1 98 95 ILE B O 1
ATOM 7428 N N . GLY B 1 96 ? -17.656 18.875 22.406 1 97.06 96 GLY B N 1
ATOM 7429 C CA . GLY B 1 96 ? -19.094 18.891 22.547 1 97.06 96 GLY B CA 1
ATOM 7430 C C . GLY B 1 96 ? -19.812 18.125 21.438 1 97.06 96 GLY B C 1
ATOM 7431 O O . GLY B 1 96 ? -21.031 18.203 21.328 1 97.06 96 GLY B O 1
ATOM 7432 N N . ASN B 1 97 ? -19.109 17.469 20.609 1 95.06 97 ASN B N 1
ATOM 7433 C CA . ASN B 1 97 ? -19.703 16.656 19.547 1 95.06 97 ASN B CA 1
ATOM 7434 C C . ASN B 1 97 ? -19.781 15.188 19.953 1 95.06 97 ASN B C 1
ATOM 7436 O O . ASN B 1 97 ? -18.812 14.438 19.797 1 95.06 97 ASN B O 1
ATOM 7440 N N . ASP B 1 98 ? -20.891 14.68 20.297 1 92.88 98 ASP B N 1
ATOM 7441 C CA . ASP B 1 98 ? -21.062 13.297 20.734 1 92.88 98 ASP B CA 1
ATOM 7442 C C . ASP B 1 98 ? -21.703 12.461 19.625 1 92.88 98 ASP B C 1
ATOM 7444 O O . ASP B 1 98 ? -22.062 11.305 19.844 1 92.88 98 ASP B O 1
ATOM 7448 N N . LEU B 1 99 ? -21.828 13.102 18.5 1 92.19 99 LEU B N 1
ATOM 7449 C CA . LEU B 1 99 ? -22.484 12.422 17.391 1 92.19 99 LEU B CA 1
ATOM 7450 C C . LEU B 1 99 ? -21.469 11.641 16.547 1 92.19 99 LEU B C 1
ATOM 7452 O O . LEU B 1 99 ? -21.859 10.844 15.695 1 92.19 99 LEU B O 1
ATOM 7456 N N . GLN B 1 100 ? -20.234 11.852 16.844 1 88.62 100 GLN B N 1
ATOM 7457 C CA . GLN B 1 100 ? -19.172 11.148 16.156 1 88.62 100 GLN B CA 1
ATOM 7458 C C . GLN B 1 100 ? -18.188 10.523 17.156 1 88.62 100 GLN B C 1
ATOM 7460 O O . GLN B 1 100 ? -17.906 11.109 18.203 1 88.62 100 GLN B O 1
ATOM 7465 N N . ILE B 1 101 ? -17.719 9.359 16.828 1 91.19 101 ILE B N 1
ATOM 7466 C CA . ILE B 1 101 ? -16.656 8.719 17.609 1 91.19 101 ILE B CA 1
ATOM 7467 C C . ILE B 1 101 ? -15.297 9.07 17 1 91.19 101 ILE B C 1
ATOM 7469 O O . ILE B 1 101 ? -14.789 8.359 16.141 1 91.19 101 ILE B O 1
ATOM 7473 N N . ALA B 1 102 ? -14.688 10.125 17.516 1 91.88 102 ALA B N 1
ATOM 7474 C CA . ALA B 1 102 ? -13.438 10.641 16.984 1 91.88 102 ALA B CA 1
ATOM 7475 C C . ALA B 1 102 ? -12.617 11.336 18.062 1 91.88 102 ALA B C 1
ATOM 7477 O O . ALA B 1 102 ? -13.172 11.844 19.031 1 91.88 102 ALA B O 1
ATOM 7478 N N . SER B 1 103 ? -11.359 11.32 17.875 1 95.44 103 SER B N 1
ATOM 7479 C CA . SER B 1 103 ? -10.453 12.086 18.734 1 95.44 103 SER B CA 1
ATOM 7480 C C . SER B 1 103 ? -10.531 13.578 18.422 1 95.44 103 SER B C 1
ATOM 7482 O O . SER B 1 103 ? -10.852 13.977 17.312 1 95.44 103 SER B O 1
ATOM 7484 N N . ILE B 1 104 ? -10.25 14.398 19.422 1 96.25 104 ILE B N 1
ATOM 7485 C CA . ILE B 1 104 ? -10.188 15.828 19.156 1 96.25 104 ILE B CA 1
ATOM 7486 C C . ILE B 1 104 ? -8.734 16.266 19.016 1 96.25 104 ILE B C 1
ATOM 7488 O O . ILE B 1 104 ? -8.461 17.438 18.719 1 96.25 104 ILE B O 1
ATOM 7492 N N . SER B 1 105 ? -7.777 15.266 19.25 1 96.88 105 SER B N 1
ATOM 7493 C CA . SER B 1 105 ? -6.383 15.57 18.953 1 96.88 105 SER B CA 1
ATOM 7494 C C . SER B 1 105 ? -6.172 15.773 17.453 1 96.88 105 SER B C 1
ATOM 7496 O O . SER B 1 105 ? -6.77 15.07 16.641 1 96.88 105 SER B O 1
ATOM 7498 N N . ASN B 1 106 ? -5.316 16.766 17.188 1 94.5 106 ASN B N 1
ATOM 7499 C CA . ASN B 1 106 ? -5.059 17.094 15.797 1 94.5 106 ASN B CA 1
ATOM 7500 C C . ASN B 1 106 ? -4.148 16.047 15.141 1 94.5 106 ASN B C 1
ATOM 7502 O O . ASN B 1 106 ? -4.297 15.75 13.953 1 94.5 106 ASN B O 1
ATOM 7506 N N . CYS B 1 107 ? -3.154 15.664 15.859 1 95.38 107 CYS B N 1
ATOM 7507 C CA . CYS B 1 107 ? -2.145 14.797 15.266 1 95.38 107 CYS B CA 1
ATOM 7508 C C . CYS B 1 107 ? -1.504 13.898 16.312 1 95.38 107 CYS B C 1
ATOM 7510 O O . CYS B 1 107 ? -1.631 14.148 17.516 1 95.38 107 CYS B O 1
ATOM 7512 N N . PHE B 1 108 ? -0.847 12.867 15.867 1 97.88 108 PHE B N 1
ATOM 7513 C CA . PHE B 1 108 ? -0.153 11.875 16.672 1 97.88 108 PHE B CA 1
ATOM 7514 C C . PHE B 1 108 ? 1.196 11.523 16.062 1 97.88 108 PHE B C 1
ATOM 7516 O O . PHE B 1 108 ? 1.401 11.703 14.859 1 97.88 108 PHE B O 1
ATOM 7523 N N . VAL B 1 109 ? 2.096 11.117 16.906 1 98.19 109 VAL B N 1
ATOM 7524 C CA . VAL B 1 109 ? 3.293 10.422 16.438 1 98.19 109 VAL B CA 1
ATOM 7525 C C . VAL B 1 109 ? 3.293 8.992 16.969 1 98.19 109 VAL B C 1
ATOM 7527 O O . VAL B 1 109 ? 2.92 8.742 18.109 1 98.19 109 VAL B O 1
ATOM 7530 N N . ILE B 1 110 ? 3.588 8.062 16.094 1 97.5 110 ILE B N 1
ATOM 7531 C CA . ILE B 1 110 ? 3.67 6.664 16.484 1 97.5 110 ILE B CA 1
ATOM 7532 C C . ILE B 1 110 ? 5.078 6.137 16.234 1 97.5 110 ILE B C 1
ATOM 7534 O O . ILE B 1 110 ? 5.883 6.789 15.562 1 97.5 110 ILE B O 1
ATOM 7538 N N . GLY B 1 111 ? 5.34 5 16.828 1 94.12 111 GLY B N 1
ATOM 7539 C CA . GLY B 1 111 ? 6.652 4.383 16.734 1 94.12 111 GLY B CA 1
ATOM 7540 C C . GLY B 1 111 ? 6.84 3.236 17.719 1 94.12 111 GLY B C 1
ATOM 7541 O O . GLY B 1 111 ? 6.027 3.049 18.625 1 94.12 111 GLY B O 1
ATOM 7542 N N . HIS B 1 112 ? 7.871 2.5 17.484 1 87.38 112 HIS B N 1
ATOM 7543 C CA . HIS B 1 112 ? 8.18 1.346 18.312 1 87.38 112 HIS B CA 1
ATOM 7544 C C . HIS B 1 112 ? 9.117 1.727 19.453 1 87.38 112 HIS B C 1
ATOM 7546 O O . HIS B 1 112 ? 9.945 2.629 19.312 1 87.38 112 HIS B O 1
ATOM 7552 N N . GLU B 1 113 ? 8.922 1.13 20.547 1 79 113 GLU B N 1
ATOM 7553 C CA . GLU B 1 113 ? 9.852 1.324 21.641 1 79 113 GLU B CA 1
ATOM 7554 C C . GLU B 1 113 ? 11.203 0.67 21.359 1 79 113 GLU B C 1
ATOM 7556 O O . GLU B 1 113 ? 12.25 1.274 21.578 1 79 113 GLU B O 1
ATOM 7561 N N . LYS B 1 114 ? 11.117 -0.567 20.906 1 79.31 114 LYS B N 1
ATOM 7562 C CA . LYS B 1 114 ? 12.305 -1.3 20.469 1 79.31 114 LYS B CA 1
ATOM 7563 C C . LYS B 1 114 ? 12.375 -1.373 18.953 1 79.31 114 LYS B C 1
ATOM 7565 O O . LYS B 1 114 ? 11.352 -1.28 18.266 1 79.31 114 LYS B O 1
ATOM 7570 N N . PRO B 1 115 ? 13.633 -1.371 18.5 1 75.62 115 PRO B N 1
ATOM 7571 C CA . PRO B 1 115 ? 13.734 -1.431 17.047 1 75.62 115 PRO B CA 1
ATOM 7572 C C . PRO B 1 115 ? 12.961 -2.604 16.438 1 75.62 115 PRO B C 1
ATOM 7574 O O . PRO B 1 115 ? 13.023 -3.721 16.969 1 75.62 115 PRO B O 1
ATOM 7577 N N . ALA B 1 116 ? 12.219 -2.275 15.461 1 84.69 116 ALA B N 1
ATOM 7578 C CA . ALA B 1 116 ? 11.359 -3.254 14.797 1 84.69 116 ALA B CA 1
ATOM 7579 C C . ALA B 1 116 ? 11.586 -3.244 13.281 1 84.69 116 ALA B C 1
ATOM 7581 O O . ALA B 1 116 ? 10.641 -3.08 12.508 1 84.69 116 ALA B O 1
ATOM 7582 N N . ASP B 1 117 ? 12.797 -3.496 12.93 1 89.5 117 ASP B N 1
ATOM 7583 C CA . ASP B 1 117 ? 13.172 -3.617 11.523 1 89.5 117 ASP B CA 1
ATOM 7584 C C . ASP B 1 117 ? 12.711 -4.953 10.945 1 89.5 117 ASP B C 1
ATOM 7586 O O . ASP B 1 117 ? 13.516 -5.879 10.797 1 89.5 117 ASP B O 1
ATOM 7590 N N . SER B 1 118 ? 11.438 -5.055 10.68 1 91.56 118 SER B N 1
ATOM 7591 C CA . SER B 1 118 ? 10.789 -6.254 10.164 1 91.56 118 SER B CA 1
ATOM 7592 C C . SER B 1 118 ? 9.477 -5.91 9.461 1 91.56 118 SER B C 1
ATOM 7594 O O . SER B 1 118 ? 8.938 -4.82 9.641 1 91.56 118 SER B O 1
ATOM 7596 N N . TYR B 1 119 ? 8.977 -6.84 8.633 1 92.12 119 TYR B N 1
ATOM 7597 C CA . TYR B 1 119 ? 7.68 -6.637 8 1 92.12 119 TYR B CA 1
ATOM 7598 C C . TYR B 1 119 ? 6.586 -6.469 9.047 1 92.12 119 TYR B C 1
ATOM 7600 O O . TYR B 1 119 ? 5.656 -5.68 8.859 1 92.12 119 TYR B O 1
ATOM 7608 N N . GLY B 1 120 ? 6.684 -7.258 10.164 1 93.88 120 GLY B N 1
ATOM 7609 C CA . GLY B 1 120 ? 5.734 -7.078 11.258 1 93.88 120 GLY B CA 1
ATOM 7610 C C . GLY B 1 120 ? 5.734 -5.668 11.82 1 93.88 120 GLY B C 1
ATOM 7611 O O . GLY B 1 120 ? 4.672 -5.098 12.078 1 93.88 120 GLY B O 1
ATOM 7612 N N . GLY B 1 121 ? 6.93 -5.137 12 1 95.25 121 GLY B N 1
ATOM 7613 C CA . GLY B 1 121 ? 7.051 -3.77 12.477 1 95.25 121 GLY B CA 1
ATOM 7614 C C . GLY B 1 121 ? 6.52 -2.742 11.5 1 95.25 121 GLY B C 1
ATOM 7615 O O . GLY B 1 121 ? 5.844 -1.789 11.891 1 95.25 121 GLY B O 1
ATOM 7616 N N . ILE B 1 122 ? 6.844 -2.9 10.266 1 95.31 122 ILE B N 1
ATOM 7617 C CA . ILE B 1 122 ? 6.422 -1.99 9.211 1 95.31 122 ILE B CA 1
ATOM 7618 C C . ILE B 1 122 ? 4.898 -1.987 9.102 1 95.31 122 ILE B C 1
ATOM 7620 O O . ILE B 1 122 ? 4.277 -0.924 9.047 1 95.31 122 ILE B O 1
ATOM 7624 N N . ILE B 1 123 ? 4.273 -3.129 9.078 1 96.44 123 ILE B N 1
ATOM 7625 C CA . ILE B 1 123 ? 2.832 -3.232 8.867 1 96.44 123 ILE B CA 1
ATOM 7626 C C . ILE B 1 123 ? 2.09 -2.816 10.133 1 96.44 123 ILE B C 1
ATOM 7628 O O . ILE B 1 123 ? 1.002 -2.238 10.062 1 96.44 123 ILE B O 1
ATOM 7632 N N . ARG B 1 124 ? 2.686 -3.029 11.305 1 96.31 124 ARG B N 1
ATOM 7633 C CA . ARG B 1 124 ? 2.109 -2.512 12.539 1 96.31 124 ARG B CA 1
ATOM 7634 C C . ARG B 1 124 ? 1.968 -0.994 12.484 1 96.31 124 ARG B C 1
ATOM 7636 O O . ARG B 1 124 ? 0.914 -0.451 12.82 1 96.31 124 ARG B O 1
ATOM 7643 N N . ILE B 1 125 ? 3.016 -0.318 12.102 1 96.94 125 ILE B N 1
ATOM 7644 C CA . ILE B 1 125 ? 2.986 1.135 11.977 1 96.94 125 ILE B CA 1
ATOM 7645 C C . ILE B 1 125 ? 1.939 1.539 10.938 1 96.94 125 ILE B C 1
ATOM 7647 O O . ILE B 1 125 ? 1.207 2.512 11.133 1 96.94 125 ILE B O 1
ATOM 7651 N N . ASP B 1 126 ? 1.854 0.801 9.875 1 97 126 ASP B N 1
ATOM 7652 C CA . ASP B 1 126 ? 0.871 1.07 8.836 1 97 126 ASP B CA 1
ATOM 7653 C C . ASP B 1 126 ? -0.551 0.989 9.383 1 97 126 ASP B C 1
ATOM 7655 O O . ASP B 1 126 ? -1.377 1.863 9.109 1 97 126 ASP B O 1
ATOM 7659 N N . GLU B 1 127 ? -0.82 -0.055 10.109 1 97.06 127 GLU B N 1
ATOM 7660 C CA . GLU B 1 127 ? -2.158 -0.216 10.672 1 97.06 127 GLU B CA 1
ATOM 7661 C C . GLU B 1 127 ? -2.475 0.895 11.672 1 97.06 127 GLU B C 1
ATOM 7663 O O . GLU B 1 127 ? -3.58 1.442 11.664 1 97.06 127 GLU B O 1
ATOM 7668 N N . GLU B 1 128 ? -1.53 1.182 12.516 1 97.38 128 GLU B N 1
ATOM 7669 C CA . GLU B 1 128 ? -1.761 2.244 13.484 1 97.38 128 GLU B CA 1
ATOM 7670 C C . GLU B 1 128 ? -2.021 3.58 12.797 1 97.38 128 GLU B C 1
ATOM 7672 O O . GLU B 1 128 ? -2.9 4.34 13.211 1 97.38 128 GLU B O 1
ATOM 7677 N N . GLN B 1 129 ? -1.248 3.865 11.781 1 96.94 129 GLN B N 1
ATOM 7678 C CA . GLN B 1 129 ? -1.451 5.07 10.984 1 96.94 129 GLN B CA 1
ATOM 7679 C C . GLN B 1 129 ? -2.881 5.148 10.453 1 96.94 129 GLN B C 1
ATOM 7681 O O . GLN B 1 129 ? -3.549 6.172 10.602 1 96.94 129 GLN B O 1
ATOM 7686 N N . VAL B 1 130 ? -3.346 4.059 9.891 1 94.62 130 VAL B N 1
ATOM 7687 C CA . VAL B 1 130 ? -4.668 4 9.273 1 94.62 130 VAL B CA 1
ATOM 7688 C C . VAL B 1 130 ? -5.746 4.164 10.344 1 94.62 130 VAL B C 1
ATOM 7690 O O . VAL B 1 130 ? -6.723 4.887 10.141 1 94.62 130 VAL B O 1
ATOM 7693 N N . GLN B 1 131 ? -5.578 3.523 11.469 1 95.44 131 GLN B N 1
ATOM 7694 C CA . GLN B 1 131 ? -6.559 3.574 12.547 1 95.44 131 GLN B CA 1
ATOM 7695 C C . GLN B 1 131 ? -6.676 4.984 13.117 1 95.44 131 GLN B C 1
ATOM 7697 O O . GLN B 1 131 ? -7.766 5.422 13.492 1 95.44 131 GLN B O 1
ATOM 7702 N N . LEU B 1 132 ? -5.594 5.688 13.188 1 96 132 LEU B N 1
ATOM 7703 C CA . LEU B 1 132 ? -5.617 7.062 13.68 1 96 132 LEU B CA 1
ATOM 7704 C C . LEU B 1 132 ? -6.289 7.988 12.672 1 96 132 LEU B C 1
ATOM 7706 O O . LEU B 1 132 ? -7.086 8.852 13.055 1 96 132 LEU B O 1
ATOM 7710 N N . MET B 1 133 ? -5.961 7.789 11.445 1 92.44 133 MET B N 1
ATOM 7711 C CA . MET B 1 133 ? -6.547 8.625 10.398 1 92.44 133 MET B CA 1
ATOM 7712 C C . MET B 1 133 ? -8.055 8.406 10.312 1 92.44 133 MET B C 1
ATOM 7714 O O . MET B 1 133 ? -8.805 9.352 10.062 1 92.44 133 MET B O 1
ATOM 7718 N N . LYS B 1 134 ? -8.43 7.164 10.562 1 88.94 134 LYS B N 1
ATOM 7719 C CA . LYS B 1 134 ? -9.852 6.84 10.609 1 88.94 134 LYS B CA 1
ATOM 7720 C C . LYS B 1 134 ? -10.57 7.668 11.672 1 88.94 134 LYS B C 1
ATOM 7722 O O . LYS B 1 134 ? -11.758 7.977 11.531 1 88.94 134 LYS B O 1
ATOM 7727 N N . ARG B 1 135 ? -9.852 8.031 12.68 1 91.31 135 ARG B N 1
ATOM 7728 C CA . ARG B 1 135 ? -10.391 8.805 13.789 1 91.31 135 ARG B CA 1
ATOM 7729 C C . ARG B 1 135 ? -9.977 10.266 13.695 1 91.31 135 ARG B C 1
ATOM 7731 O O . ARG B 1 135 ? -9.852 10.953 14.711 1 91.31 135 ARG B O 1
ATOM 7738 N N . ARG B 1 136 ? -9.562 10.75 12.477 1 87.75 136 ARG B N 1
ATOM 7739 C CA . ARG B 1 136 ? -9.344 12.141 12.102 1 87.75 136 ARG B CA 1
ATOM 7740 C C . ARG B 1 136 ? -7.992 12.641 12.609 1 87.75 136 ARG B C 1
ATOM 7742 O O . ARG B 1 136 ? -7.789 13.852 12.766 1 87.75 136 ARG B O 1
ATOM 7749 N N . GLY B 1 137 ? -7.102 11.789 12.898 1 92.69 137 GLY B N 1
ATOM 7750 C CA . GLY B 1 137 ? -5.785 12.188 13.367 1 92.69 137 GLY B CA 1
ATOM 7751 C C . GLY B 1 137 ? -4.742 12.203 12.266 1 92.69 137 GLY B C 1
ATOM 7752 O O . GLY B 1 137 ? -4.672 11.273 11.461 1 92.69 137 GLY B O 1
ATOM 7753 N N . GLY B 1 138 ? -3.975 13.336 12.219 1 93.69 138 GLY B N 1
ATOM 7754 C CA . GLY B 1 138 ? -2.74 13.273 11.453 1 93.69 138 GLY B CA 1
ATOM 7755 C C . GLY B 1 138 ? -1.654 12.461 12.125 1 93.69 138 GLY B C 1
ATOM 7756 O O . GLY B 1 138 ? -1.681 12.273 13.344 1 93.69 138 GLY B O 1
ATOM 7757 N N . VAL B 1 139 ? -0.753 11.938 11.312 1 97.38 139 VAL B N 1
ATOM 7758 C CA . VAL B 1 139 ? 0.202 11.008 11.906 1 97.38 139 VAL B CA 1
ATOM 7759 C C . VAL B 1 139 ? 1.615 11.344 11.438 1 97.38 139 VAL B C 1
ATOM 7761 O O . VAL B 1 139 ? 1.817 11.727 10.281 1 97.38 139 VAL B O 1
ATOM 7764 N N . GLY B 1 140 ? 2.559 11.297 12.367 1 97.88 140 GLY B N 1
ATOM 7765 C CA . GLY B 1 140 ? 3.975 11.32 12.039 1 97.88 140 GLY B CA 1
ATOM 7766 C C . GLY B 1 140 ? 4.73 10.117 12.562 1 97.88 140 GLY B C 1
ATOM 7767 O O . GLY B 1 140 ? 4.383 9.562 13.602 1 97.88 140 GLY B O 1
ATOM 7768 N N . HIS B 1 141 ? 5.691 9.633 11.844 1 96.19 141 HIS B N 1
ATOM 7769 C CA . HIS B 1 141 ? 6.598 8.609 12.367 1 96.19 141 HIS B CA 1
ATOM 7770 C C . HIS B 1 141 ? 7.938 8.641 11.633 1 96.19 141 HIS B C 1
ATOM 7772 O O . HIS B 1 141 ? 8.078 9.328 10.617 1 96.19 141 HIS B O 1
ATOM 7778 N N . ASP B 1 142 ? 8.914 8 12.219 1 97.56 142 ASP B N 1
ATOM 7779 C CA . ASP B 1 142 ? 10.305 8.023 11.781 1 97.56 142 ASP B CA 1
ATOM 7780 C C . ASP B 1 142 ? 10.711 6.684 11.172 1 97.56 142 ASP B C 1
ATOM 7782 O O . ASP B 1 142 ? 10.289 5.625 11.648 1 97.56 142 ASP B O 1
ATOM 7786 N N . LEU B 1 143 ? 11.531 6.723 10.078 1 97.25 143 LEU B N 1
ATOM 7787 C CA . LEU B 1 143 ? 11.898 5.52 9.344 1 97.25 143 LEU B CA 1
ATOM 7788 C C . LEU B 1 143 ? 13.328 5.102 9.664 1 97.25 143 LEU B C 1
ATOM 7790 O O . LEU B 1 143 ? 13.812 4.09 9.156 1 97.25 143 LEU B O 1
ATOM 7794 N N . SER B 1 144 ? 13.992 5.754 10.539 1 96.69 144 SER B N 1
ATOM 7795 C CA . SER B 1 144 ? 15.43 5.598 10.75 1 96.69 144 SER B CA 1
ATOM 7796 C C . SER B 1 144 ? 15.758 4.215 11.297 1 96.69 144 SER B C 1
ATOM 7798 O O . SER B 1 144 ? 16.922 3.801 11.289 1 96.69 144 SER B O 1
ATOM 7800 N N . HIS B 1 145 ? 14.805 3.453 11.773 1 93.44 145 HIS B N 1
ATOM 7801 C CA . HIS B 1 145 ? 15.047 2.131 12.344 1 93.44 145 HIS B CA 1
ATOM 7802 C C . HIS B 1 145 ? 15 1.052 11.266 1 93.44 145 HIS B C 1
ATOM 7804 O O . HIS B 1 145 ? 15.359 -0.101 11.523 1 93.44 145 HIS B O 1
ATOM 7810 N N . ILE B 1 146 ? 14.602 1.325 10.062 1 94.25 146 ILE B N 1
ATOM 7811 C CA . ILE B 1 146 ? 14.516 0.375 8.961 1 94.25 146 ILE B CA 1
ATOM 7812 C C . ILE B 1 146 ? 15.867 0.267 8.266 1 94.25 146 ILE B C 1
ATOM 7814 O O . ILE B 1 146 ? 16.5 1.281 7.957 1 94.25 146 ILE B O 1
ATOM 7818 N N . ARG B 1 147 ? 16.312 -0.894 7.988 1 94.06 147 ARG B N 1
ATOM 7819 C CA . ARG B 1 147 ? 17.625 -1.114 7.414 1 94.06 147 ARG B CA 1
ATOM 7820 C C . ARG B 1 147 ? 17.734 -0.514 6.016 1 94.06 147 ARG B C 1
ATOM 7822 O O . ARG B 1 147 ? 16.734 -0.429 5.301 1 94.06 147 ARG B O 1
ATOM 7829 N N . PRO B 1 148 ? 18.906 -0.089 5.617 1 95.12 148 PRO B N 1
ATOM 7830 C CA . PRO B 1 148 ? 19.078 0.583 4.328 1 95.12 148 PRO B CA 1
ATOM 7831 C C . PRO B 1 148 ? 19.094 -0.392 3.152 1 95.12 148 PRO B C 1
ATOM 7833 O O . PRO B 1 148 ? 19.203 -1.604 3.352 1 95.12 148 PRO B O 1
ATOM 7836 N N . THR B 1 149 ? 18.984 0.184 1.98 1 90.94 149 THR B N 1
ATOM 7837 C CA . THR B 1 149 ? 19.031 -0.533 0.71 1 90.94 149 THR B CA 1
ATOM 7838 C C . THR B 1 149 ? 20.297 -1.371 0.6 1 90.94 149 THR B C 1
ATOM 7840 O O . THR B 1 149 ? 21.391 -0.902 0.932 1 90.94 149 THR B O 1
ATOM 7843 N N . GLY B 1 150 ? 20.141 -2.633 0.176 1 85.69 150 GLY B N 1
ATOM 7844 C CA . GLY B 1 150 ? 21.281 -3.49 -0.087 1 85.69 150 GLY B CA 1
ATOM 7845 C C . GLY B 1 150 ? 21.703 -4.309 1.118 1 85.69 150 GLY B C 1
ATOM 7846 O O . GLY B 1 150 ? 22.516 -5.219 0.999 1 85.69 150 GLY B O 1
ATOM 7847 N N . SER B 1 151 ? 21.109 -4.039 2.316 1 87.62 151 SER B N 1
ATOM 7848 C CA . SER B 1 151 ? 21.438 -4.801 3.52 1 87.62 151 SER B CA 1
ATOM 7849 C C . SER B 1 151 ? 20.953 -6.242 3.406 1 87.62 151 SER B C 1
ATOM 7851 O O . SER B 1 151 ? 19.906 -6.508 2.811 1 87.62 151 SER B O 1
ATOM 7853 N N . PRO B 1 152 ? 21.703 -7.129 3.945 1 80 152 PRO B N 1
ATOM 7854 C CA . PRO B 1 152 ? 21.297 -8.531 3.898 1 80 152 PRO B CA 1
ATOM 7855 C C . PRO B 1 152 ? 20.031 -8.812 4.719 1 80 152 PRO B C 1
ATOM 7857 O O . PRO B 1 152 ? 19.844 -8.227 5.789 1 80 152 PRO B O 1
ATOM 7860 N N . VAL B 1 153 ? 19.172 -9.633 4.137 1 76.44 153 VAL B N 1
ATOM 7861 C CA . VAL B 1 153 ? 18 -10.086 4.855 1 76.44 153 VAL B CA 1
ATOM 7862 C C . VAL B 1 153 ? 17.938 -11.609 4.844 1 76.44 153 VAL B C 1
ATOM 7864 O O . VAL B 1 153 ? 18.422 -12.25 3.914 1 76.44 153 VAL B O 1
ATOM 7867 N N . LEU B 1 154 ? 17.469 -12.148 5.902 1 70.69 154 LEU B N 1
ATOM 7868 C CA . LEU B 1 154 ? 17.391 -13.594 6.035 1 70.69 154 LEU B CA 1
ATOM 7869 C C . LEU B 1 154 ? 16.047 -14.109 5.508 1 70.69 154 LEU B C 1
ATOM 7871 O O . LEU B 1 154 ? 15.289 -14.75 6.242 1 70.69 154 LEU B O 1
ATOM 7875 N N . ASN B 1 155 ? 15.648 -13.578 4.355 1 65.81 155 ASN B N 1
ATOM 7876 C CA . ASN B 1 155 ? 14.422 -14.031 3.699 1 65.81 155 ASN B CA 1
ATOM 7877 C C . ASN B 1 155 ? 14.633 -14.242 2.203 1 65.81 155 ASN B C 1
ATOM 7879 O O . ASN B 1 155 ? 15.773 -14.352 1.741 1 65.81 155 ASN B O 1
ATOM 7883 N N . SER B 1 156 ? 13.609 -14.492 1.502 1 64.81 156 SER B N 1
ATOM 7884 C CA . SER B 1 156 ? 13.664 -14.891 0.1 1 64.81 156 SER B CA 1
ATOM 7885 C C . SER B 1 156 ? 14.242 -13.781 -0.769 1 64.81 156 SER B C 1
ATOM 7887 O O . SER B 1 156 ? 14.688 -14.031 -1.891 1 64.81 156 SER B O 1
ATOM 7889 N N . ALA B 1 157 ? 14.266 -12.508 -0.268 1 63.53 157 ALA B N 1
ATOM 7890 C CA . ALA B 1 157 ? 14.766 -11.383 -1.063 1 63.53 157 ALA B CA 1
ATOM 7891 C C . ALA B 1 157 ? 16.281 -11.32 -1.037 1 63.53 157 ALA B C 1
ATOM 7893 O O . ALA B 1 157 ? 16.906 -10.742 -1.932 1 63.53 157 ALA B O 1
ATOM 7894 N N . LEU B 1 158 ? 16.969 -11.875 -0.112 1 70.38 158 LEU B N 1
ATOM 7895 C CA . LEU B 1 158 ? 18.406 -11.906 0.123 1 70.38 158 LEU B CA 1
ATOM 7896 C C . LEU B 1 158 ? 18.922 -10.516 0.478 1 70.38 158 LEU B C 1
ATOM 7898 O O . LEU B 1 158 ? 19.797 -10.375 1.341 1 70.38 158 LEU B O 1
ATOM 7902 N N . THR B 1 159 ? 18.297 -9.422 -0.161 1 78.44 159 THR B N 1
ATOM 7903 C CA . THR B 1 159 ? 18.719 -8.055 0.125 1 78.44 159 THR B CA 1
ATOM 7904 C C . THR B 1 159 ? 17.516 -7.141 0.318 1 78.44 159 THR B C 1
ATOM 7906 O O . THR B 1 159 ? 16.469 -7.344 -0.302 1 78.44 159 THR B O 1
ATOM 7909 N N . SER B 1 160 ? 17.734 -6.117 1.173 1 86.31 160 SER B N 1
ATOM 7910 C CA . SER B 1 160 ? 16.656 -5.164 1.468 1 86.31 160 SER B CA 1
ATOM 7911 C C . SER B 1 160 ? 16.5 -4.156 0.335 1 86.31 160 SER B C 1
ATOM 7913 O O . SER B 1 160 ? 17.469 -3.762 -0.304 1 86.31 160 SER B O 1
ATOM 7915 N N . THR B 1 161 ? 15.234 -3.738 0.185 1 82.94 161 THR B N 1
ATOM 7916 C CA . THR B 1 161 ? 14.922 -2.73 -0.821 1 82.94 161 THR B CA 1
ATOM 7917 C C . THR B 1 161 ? 15.055 -1.325 -0.24 1 82.94 161 THR B C 1
ATOM 7919 O O . THR B 1 161 ? 14.953 -0.335 -0.967 1 82.94 161 THR B O 1
ATOM 7922 N N . GLY B 1 162 ? 15.305 -1.244 1.068 1 90.44 162 GLY B N 1
ATOM 7923 C CA . GLY B 1 162 ? 15.531 0.045 1.7 1 90.44 162 GLY B CA 1
ATOM 7924 C C . GLY B 1 162 ? 14.25 0.761 2.082 1 90.44 162 GLY B C 1
ATOM 7925 O O . GLY B 1 162 ?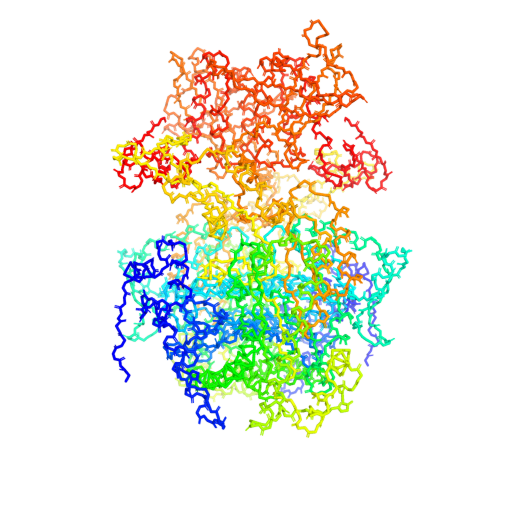 13.195 0.135 2.195 1 90.44 162 GLY B O 1
ATOM 7926 N N . ILE B 1 163 ? 14.266 2.109 2.279 1 93.94 163 ILE B N 1
ATOM 7927 C CA . ILE B 1 163 ? 13.18 2.818 2.957 1 93.94 163 ILE B CA 1
ATOM 7928 C C . ILE B 1 163 ? 12.148 3.273 1.934 1 93.94 163 ILE B C 1
ATOM 7930 O O . ILE B 1 163 ? 10.969 3.438 2.264 1 93.94 163 ILE B O 1
ATOM 7934 N N . VAL B 1 164 ? 12.461 3.467 0.682 1 92.38 164 VAL B N 1
ATOM 7935 C CA . VAL B 1 164 ? 11.625 4.188 -0.273 1 92.38 164 VAL B CA 1
ATOM 7936 C C . VAL B 1 164 ? 10.359 3.391 -0.557 1 92.38 164 VAL B C 1
ATOM 7938 O O . VAL B 1 164 ? 9.258 3.939 -0.539 1 92.38 164 VAL B O 1
ATOM 7941 N N . PRO B 1 165 ? 10.43 2.029 -0.772 1 90.44 165 PRO B N 1
ATOM 7942 C CA . PRO B 1 165 ? 9.188 1.271 -0.961 1 90.44 165 PRO B CA 1
ATOM 7943 C C . PRO B 1 165 ? 8.234 1.395 0.225 1 90.44 165 PRO B C 1
ATOM 7945 O O . PRO B 1 165 ? 7.016 1.401 0.043 1 90.44 165 PRO B O 1
ATOM 7948 N N . PHE B 1 166 ? 8.773 1.534 1.377 1 94.19 166 PHE B N 1
ATOM 7949 C CA . PHE B 1 166 ? 7.922 1.638 2.555 1 94.19 166 PHE B CA 1
ATOM 7950 C C . PHE B 1 166 ? 7.344 3.041 2.682 1 94.19 166 PHE B C 1
ATOM 7952 O O . PHE B 1 166 ? 6.238 3.219 3.203 1 94.19 166 PHE B O 1
ATOM 7959 N N . MET B 1 167 ? 8.086 4.098 2.217 1 96.12 167 MET B N 1
ATOM 7960 C CA . MET B 1 167 ? 7.484 5.422 2.09 1 96.12 167 MET B CA 1
ATOM 7961 C C . MET B 1 167 ? 6.25 5.375 1.198 1 96.12 167 MET B C 1
ATOM 7963 O O . MET B 1 167 ? 5.223 5.98 1.519 1 96.12 167 MET B O 1
ATOM 7967 N N . GLU B 1 168 ? 6.379 4.641 0.119 1 92.06 168 GLU B N 1
ATOM 7968 C CA . GLU B 1 168 ? 5.258 4.5 -0.807 1 92.06 168 GLU B CA 1
ATOM 7969 C C . GLU B 1 168 ? 4.082 3.791 -0.144 1 92.06 168 GLU B C 1
ATOM 7971 O O . GLU B 1 168 ? 2.928 4.184 -0.333 1 92.06 168 GLU B O 1
ATOM 7976 N N . ARG B 1 169 ? 4.371 2.789 0.571 1 94.31 169 ARG B N 1
ATOM 7977 C CA . ARG B 1 169 ? 3.328 2.066 1.295 1 94.31 169 ARG B CA 1
ATOM 7978 C C . ARG B 1 169 ? 2.539 3.008 2.199 1 94.31 169 ARG B C 1
ATOM 7980 O O . ARG B 1 169 ? 1.309 3.053 2.135 1 94.31 169 ARG B O 1
ATOM 7987 N N . TYR B 1 170 ? 3.236 3.691 3.029 1 96.56 170 TYR B N 1
ATOM 7988 C CA . TYR B 1 170 ? 2.582 4.57 3.99 1 96.56 170 TYR B CA 1
ATOM 7989 C C . TYR B 1 170 ? 1.818 5.684 3.281 1 96.56 170 TYR B C 1
ATOM 7991 O O . TYR B 1 170 ? 0.715 6.047 3.693 1 96.56 170 TYR B O 1
ATOM 7999 N N . SER B 1 171 ? 2.4 6.207 2.252 1 93.44 171 SER B N 1
ATOM 8000 C CA . SER B 1 171 ? 1.743 7.219 1.433 1 93.44 171 SER B CA 1
ATOM 8001 C C . SER B 1 171 ? 0.45 6.688 0.824 1 93.44 171 SER B C 1
ATOM 8003 O O . SER B 1 171 ? -0.577 7.367 0.842 1 93.44 171 SER B O 1
ATOM 8005 N N . ASN B 1 172 ? 0.498 5.527 0.294 1 88.62 172 ASN B N 1
ATOM 8006 C CA . ASN B 1 172 ? -0.679 4.918 -0.317 1 88.62 172 ASN B CA 1
ATOM 8007 C C . ASN B 1 172 ? -1.777 4.668 0.712 1 88.62 172 ASN B C 1
ATOM 8009 O O . ASN B 1 172 ? -2.961 4.852 0.42 1 88.62 172 ASN B O 1
ATOM 8013 N N . SER B 1 173 ? -1.406 4.227 1.842 1 93.44 173 SER B N 1
ATOM 8014 C CA . SER B 1 173 ? -2.373 4.008 2.912 1 93.44 173 SER B CA 1
ATOM 8015 C C . SER B 1 173 ? -3.094 5.301 3.279 1 93.44 173 SER B C 1
ATOM 8017 O O . SER B 1 173 ? -4.293 5.289 3.568 1 93.44 173 SER B O 1
ATOM 8019 N N . THR B 1 174 ? -2.328 6.363 3.297 1 91.62 174 THR B N 1
ATOM 8020 C CA . THR B 1 174 ? -2.926 7.664 3.582 1 91.62 174 THR B CA 1
ATOM 8021 C C . THR B 1 174 ? -4.004 8 2.555 1 91.62 174 THR B C 1
ATOM 8023 O O . THR B 1 174 ? -5.062 8.523 2.908 1 91.62 174 THR B O 1
ATOM 8026 N N . ARG B 1 175 ? -3.801 7.664 1.357 1 81.88 175 ARG B N 1
ATOM 8027 C CA . ARG B 1 175 ? -4.73 7.98 0.276 1 81.88 175 ARG B CA 1
ATOM 8028 C C . ARG B 1 175 ? -5.941 7.055 0.304 1 81.88 175 ARG B C 1
ATOM 8030 O O . ARG B 1 175 ? -7.02 7.418 -0.167 1 81.88 175 ARG B O 1
ATOM 8037 N N . GLU B 1 176 ? -5.664 5.891 0.766 1 80.62 176 GLU B N 1
ATOM 8038 C CA . GLU B 1 176 ? -6.719 4.883 0.834 1 80.62 176 GLU B CA 1
ATOM 8039 C C . GLU B 1 176 ? -7.789 5.277 1.849 1 80.62 176 GLU B C 1
ATOM 8041 O O . GLU B 1 176 ? -8.969 4.961 1.668 1 80.62 176 GLU B O 1
ATOM 8046 N N . VAL B 1 177 ? -7.344 5.879 2.939 1 76.44 177 VAL B N 1
ATOM 8047 C CA . VAL B 1 177 ? -8.273 6.223 4.008 1 76.44 177 VAL B CA 1
ATOM 8048 C C . VAL B 1 177 ? -9.016 7.512 3.658 1 76.44 177 VAL B C 1
ATOM 8050 O O . VAL B 1 177 ? -8.391 8.547 3.426 1 76.44 177 VAL B O 1
ATOM 8053 N N . ALA B 1 178 ? -10.125 7.383 2.816 1 57.56 178 ALA B N 1
ATOM 8054 C CA . ALA B 1 178 ? -10.891 8.578 2.492 1 57.56 178 ALA B CA 1
ATOM 8055 C C . ALA B 1 178 ? -11.461 9.227 3.754 1 57.56 178 ALA B C 1
ATOM 8057 O O . ALA B 1 178 ? -11.797 8.531 4.715 1 57.56 178 ALA B O 1
ATOM 8058 N N . GLN B 1 179 ? -11.141 10.391 4.074 1 50.03 179 GLN B N 1
ATOM 8059 C CA . GLN B 1 179 ? -11.75 11.094 5.203 1 50.03 179 GLN B CA 1
ATOM 8060 C C . GLN B 1 179 ? -12.789 12.102 4.73 1 50.03 179 GLN B C 1
ATOM 8062 O O . GLN B 1 179 ? -12.453 13.117 4.129 1 50.03 179 GLN B O 1
ATOM 8067 N N . ASP B 1 180 ? -14.008 11.734 4.527 1 46.69 180 ASP B N 1
ATOM 8068 C CA . ASP B 1 180 ? -15.133 12.625 4.25 1 46.69 180 ASP B CA 1
ATOM 8069 C C . ASP B 1 180 ? -14.664 14.062 4.055 1 46.69 180 ASP B C 1
ATOM 8071 O O . ASP B 1 180 ? -14.992 14.938 4.859 1 46.69 180 ASP B O 1
ATOM 8075 N N . GLY B 1 181 ? -13.906 14.344 3.072 1 46.78 181 GLY B N 1
ATOM 8076 C CA . GLY B 1 181 ? -13.523 15.727 2.848 1 46.78 181 GLY B CA 1
ATOM 8077 C C . GLY B 1 181 ? -12.125 16.047 3.342 1 46.78 181 GLY B C 1
ATOM 8078 O O . GLY B 1 181 ? -11.539 17.062 2.945 1 46.78 181 GLY B O 1
ATOM 8079 N N . ARG B 1 182 ? -11.766 15.273 4.41 1 49.97 182 ARG B N 1
ATOM 8080 C CA . ARG B 1 182 ? -10.391 15.562 4.824 1 49.97 182 ARG B CA 1
ATOM 8081 C C . ARG B 1 182 ? -9.453 14.438 4.426 1 49.97 182 ARG B C 1
ATOM 8083 O O . ARG B 1 182 ? -9.781 13.258 4.582 1 49.97 182 ARG B O 1
ATOM 8090 N N . ARG B 1 183 ? -8.547 14.797 3.783 1 56.97 183 ARG B N 1
ATOM 8091 C CA . ARG B 1 183 ? -7.508 13.852 3.381 1 56.97 183 ARG B CA 1
ATOM 8092 C C . ARG B 1 183 ? -6.57 13.539 4.543 1 56.97 183 ARG B C 1
ATOM 8094 O O . ARG B 1 183 ? -6.371 14.375 5.426 1 56.97 183 ARG B O 1
ATOM 8101 N N . GLY B 1 184 ? -6.145 12.359 4.816 1 73.31 184 GLY B N 1
ATOM 8102 C CA . GLY B 1 184 ? -5.113 11.969 5.766 1 73.31 184 GLY B CA 1
ATOM 8103 C C . GLY B 1 184 ? -3.84 12.781 5.629 1 73.31 184 GLY B C 1
ATOM 8104 O O . GLY B 1 184 ? -3.521 13.266 4.539 1 73.31 184 GLY B O 1
ATOM 8105 N N . ALA B 1 185 ? -3.266 13.18 6.793 1 88.44 185 ALA B N 1
ATOM 8106 C CA . ALA B 1 185 ? -1.988 13.883 6.809 1 88.44 185 ALA B CA 1
ATOM 8107 C C . ALA B 1 185 ? -0.892 13.023 7.426 1 88.44 185 ALA B C 1
ATOM 8109 O O . ALA B 1 185 ? -1.092 12.414 8.477 1 88.44 185 ALA B O 1
ATOM 8110 N N . LEU B 1 186 ? 0.232 12.891 6.711 1 96.19 186 LEU B N 1
ATOM 8111 C CA . LEU B 1 186 ? 1.318 12.023 7.141 1 96.19 186 LEU B CA 1
ATOM 8112 C C . LEU B 1 186 ? 2.658 12.75 7.078 1 96.19 186 LEU B C 1
ATOM 8114 O O . LEU B 1 186 ? 2.939 13.453 6.105 1 96.19 186 LEU B O 1
ATOM 8118 N N . MET B 1 187 ? 3.424 12.625 8.188 1 97.5 187 MET B N 1
ATOM 8119 C CA . MET B 1 187 ? 4.82 13.047 8.219 1 97.5 187 MET B CA 1
ATOM 8120 C C . MET B 1 187 ? 5.75 11.844 8.312 1 97.5 187 MET B C 1
ATOM 8122 O O . MET B 1 187 ? 5.621 11.031 9.234 1 97.5 187 MET B O 1
ATOM 8126 N N . LEU B 1 188 ? 6.625 11.711 7.312 1 98.31 188 LEU B N 1
ATOM 8127 C CA . LEU B 1 188 ? 7.719 10.75 7.375 1 98.31 188 LEU B CA 1
ATOM 8128 C C . LEU B 1 188 ? 9.055 11.461 7.59 1 98.31 188 LEU B C 1
ATOM 8130 O O . LEU B 1 188 ? 9.391 12.391 6.852 1 98.31 188 LEU B O 1
ATOM 8134 N N . SER B 1 189 ? 9.789 11.039 8.594 1 98.5 189 SER B N 1
ATOM 8135 C CA . SER B 1 189 ? 11.102 11.625 8.844 1 98.5 189 SER B CA 1
ATOM 8136 C C . SER B 1 189 ? 12.203 10.57 8.766 1 98.5 189 SER B C 1
ATOM 8138 O O . SER B 1 189 ? 11.93 9.375 8.914 1 98.5 189 SER B O 1
ATOM 8140 N N . LEU B 1 190 ? 13.398 10.984 8.477 1 98.5 190 LEU B N 1
ATOM 8141 C CA . LEU B 1 190 ? 14.586 10.133 8.438 1 98.5 190 LEU B CA 1
ATOM 8142 C C . LEU B 1 190 ? 15.82 10.891 8.906 1 98.5 190 LEU B C 1
ATOM 8144 O O . LEU B 1 190 ? 16.016 12.055 8.539 1 98.5 190 LEU B O 1
ATOM 8148 N N . SER B 1 191 ? 16.625 10.219 9.664 1 98.5 191 SER B N 1
ATOM 8149 C CA . SER B 1 191 ? 17.875 10.812 10.109 1 98.5 191 SER B CA 1
ATOM 8150 C C . SER B 1 191 ? 18.859 10.953 8.945 1 98.5 191 SER B C 1
ATOM 8152 O O . SER B 1 191 ? 19 10.039 8.133 1 98.5 191 SER B O 1
ATOM 8154 N N . ILE B 1 192 ? 19.562 12.031 8.922 1 98.62 192 ILE B N 1
ATOM 8155 C CA . ILE B 1 192 ? 20.594 12.281 7.914 1 98.62 192 ILE B CA 1
ATOM 8156 C C . ILE B 1 192 ? 21.734 11.273 8.078 1 98.62 192 ILE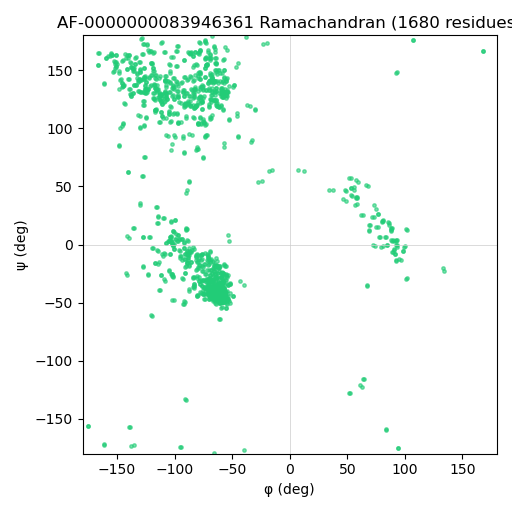 B C 1
ATOM 8158 O O . ILE B 1 192 ? 22.516 11.062 7.148 1 98.62 192 ILE B O 1
ATOM 8162 N N . LYS B 1 193 ? 21.797 10.656 9.219 1 98.25 193 LYS B N 1
ATOM 8163 C CA . LYS B 1 193 ? 22.844 9.68 9.516 1 98.25 193 LYS B CA 1
ATOM 8164 C C . LYS B 1 193 ? 22.547 8.336 8.867 1 98.25 193 LYS B C 1
ATOM 8166 O O . LYS B 1 193 ? 23.422 7.473 8.766 1 98.25 193 LYS B O 1
ATOM 8171 N N . HIS B 1 194 ? 21.375 8.094 8.469 1 98.19 194 HIS B N 1
ATOM 8172 C CA . HIS B 1 194 ? 20.969 6.852 7.824 1 98.19 194 HIS B CA 1
ATOM 8173 C C . HIS B 1 194 ? 21.547 6.734 6.422 1 98.19 194 HIS B C 1
ATOM 8175 O O . HIS B 1 194 ? 21.5 7.684 5.641 1 98.19 194 HIS B O 1
ATOM 8181 N N . PRO B 1 195 ? 22 5.648 6.004 1 97.81 195 PRO B N 1
ATOM 8182 C CA . PRO B 1 195 ? 22.641 5.492 4.695 1 97.81 195 PRO B CA 1
ATOM 8183 C C . PRO B 1 195 ? 21.672 5.699 3.535 1 97.81 195 PRO B C 1
ATOM 8185 O O . PRO B 1 195 ? 22.109 5.977 2.412 1 97.81 195 PRO B O 1
ATOM 8188 N N . ASP B 1 196 ? 20.391 5.586 3.77 1 97.38 196 ASP B N 1
ATOM 8189 C CA . ASP B 1 196 ? 19.406 5.805 2.723 1 97.38 196 ASP B CA 1
ATOM 8190 C C . ASP B 1 196 ? 18.969 7.266 2.672 1 97.38 196 ASP B C 1
ATOM 8192 O O . ASP B 1 196 ? 18 7.609 2 1 97.38 196 ASP B O 1
ATOM 8196 N N . ALA B 1 197 ? 19.641 8.164 3.307 1 98.38 197 ALA B N 1
ATOM 8197 C CA . ALA B 1 197 ? 19.234 9.57 3.387 1 98.38 197 ALA B CA 1
ATOM 8198 C C . ALA B 1 197 ? 19.109 10.18 1.996 1 98.38 197 ALA B C 1
ATOM 8200 O O . ALA B 1 197 ? 18.141 10.898 1.716 1 98.38 197 ALA B O 1
ATOM 8201 N N . GLU B 1 198 ? 20.047 9.945 1.158 1 97.31 198 GLU B N 1
ATOM 8202 C CA . GLU B 1 198 ? 19.984 10.516 -0.186 1 97.31 198 GLU B CA 1
ATOM 8203 C C . GLU B 1 198 ? 18.766 10.016 -0.95 1 97.31 198 GLU B C 1
ATOM 8205 O O . GLU B 1 198 ? 18.094 10.797 -1.629 1 97.31 198 GLU B O 1
ATOM 8210 N N . ARG B 1 199 ? 18.516 8.734 -0.834 1 95.81 199 ARG B N 1
ATOM 8211 C CA . ARG B 1 199 ? 17.344 8.156 -1.492 1 95.81 199 ARG B CA 1
ATOM 8212 C C . ARG B 1 199 ? 16.062 8.758 -0.945 1 95.81 199 ARG B C 1
ATOM 8214 O O . ARG B 1 199 ? 15.102 8.984 -1.694 1 95.81 199 ARG B O 1
ATOM 8221 N N . PHE B 1 200 ? 16.016 8.93 0.321 1 97.56 200 PHE B N 1
ATOM 8222 C CA . PHE B 1 200 ? 14.875 9.57 0.979 1 97.56 200 PHE B CA 1
ATOM 8223 C C . PHE B 1 200 ? 14.648 10.969 0.429 1 97.56 200 PHE B C 1
ATOM 8225 O O . PHE B 1 200 ? 13.516 11.352 0.126 1 97.56 200 PHE B O 1
ATOM 8232 N N . ILE B 1 201 ? 15.672 11.68 0.293 1 97.25 201 ILE B N 1
ATOM 8233 C CA . ILE B 1 201 ? 15.648 13.062 -0.18 1 97.25 201 ILE B CA 1
ATOM 8234 C C . ILE B 1 201 ? 15.133 13.109 -1.616 1 97.25 201 ILE B C 1
ATOM 8236 O O . ILE B 1 201 ? 14.391 14.023 -1.988 1 97.25 201 ILE B O 1
ATOM 8240 N N . ASP B 1 202 ? 15.352 12.094 -2.334 1 95.19 202 ASP B N 1
ATOM 8241 C CA . ASP B 1 202 ? 15.008 12.062 -3.752 1 95.19 202 ASP B CA 1
ATOM 8242 C C . ASP B 1 202 ? 13.641 11.422 -3.971 1 95.19 202 ASP B C 1
ATOM 8244 O O . ASP B 1 202 ? 13.117 11.43 -5.086 1 95.19 202 ASP B O 1
ATOM 8248 N N . ALA B 1 203 ? 13.133 10.867 -2.965 1 93.19 203 ALA B N 1
ATOM 8249 C CA . ALA B 1 203 ? 11.984 9.969 -3.1 1 93.19 203 ALA B CA 1
ATOM 8250 C C . ALA B 1 203 ? 10.812 10.672 -3.777 1 93.19 203 ALA B C 1
ATOM 8252 O O . ALA B 1 203 ? 10.055 10.047 -4.52 1 93.19 203 ALA B O 1
ATOM 8253 N N . LYS B 1 204 ? 10.594 11.961 -3.586 1 88.88 204 LYS B N 1
ATOM 8254 C CA . LYS B 1 204 ? 9.422 12.664 -4.102 1 88.88 204 LYS B CA 1
ATOM 8255 C C . LYS B 1 204 ? 9.742 13.383 -5.41 1 88.88 204 LYS B C 1
ATOM 8257 O O . LYS B 1 204 ? 8.898 14.094 -5.953 1 88.88 204 LYS B O 1
ATOM 8262 N N . LEU B 1 205 ? 10.914 13.227 -5.891 1 81.94 205 LEU B N 1
ATOM 8263 C CA . LEU B 1 205 ? 11.258 13.828 -7.176 1 81.94 205 LEU B CA 1
ATOM 8264 C C . LEU B 1 205 ? 10.539 13.117 -8.32 1 81.94 205 LEU B C 1
ATOM 8266 O O . LEU B 1 205 ? 10.266 13.719 -9.359 1 81.94 205 LEU B O 1
ATOM 8270 N N . GLU B 1 206 ? 10.305 11.82 -8.039 1 73.56 206 GLU B N 1
ATOM 8271 C CA . GLU B 1 206 ? 9.539 11.102 -9.047 1 73.56 206 GLU B CA 1
ATOM 8272 C C . GLU B 1 206 ? 8.055 11.422 -8.953 1 73.56 206 GLU B C 1
ATOM 8274 O O . GLU B 1 206 ? 7.453 11.297 -7.887 1 73.56 206 GLU B O 1
ATOM 8279 N N . GLN B 1 207 ? 7.52 11.82 -10.07 1 66.25 207 GLN B N 1
ATOM 8280 C CA . GLN B 1 207 ? 6.125 12.25 -10.086 1 66.25 207 GLN B CA 1
ATOM 8281 C C . GLN B 1 207 ? 5.188 11.102 -9.727 1 66.25 207 GLN B C 1
ATOM 8283 O O . GLN B 1 207 ? 5.379 9.969 -10.188 1 66.25 207 GLN B O 1
ATOM 8288 N N . GLY B 1 208 ? 4.352 11.406 -8.883 1 71.38 208 GLY B N 1
ATOM 8289 C CA . GLY B 1 208 ? 3.291 10.461 -8.562 1 71.38 208 GLY B CA 1
ATOM 8290 C C . GLY B 1 208 ? 3.652 9.523 -7.43 1 71.38 208 GLY B C 1
ATOM 8291 O O . GLY B 1 208 ? 2.82 8.727 -6.988 1 71.38 208 GLY B O 1
ATOM 8292 N N . LYS B 1 209 ? 4.84 9.648 -6.992 1 82.38 209 LYS B N 1
ATOM 8293 C CA . LYS B 1 209 ? 5.25 8.766 -5.906 1 82.38 209 LYS B CA 1
ATOM 8294 C C . LYS B 1 209 ? 5.211 9.484 -4.562 1 82.38 209 LYS B C 1
ATOM 8296 O O . LYS B 1 209 ? 5.5 10.68 -4.484 1 82.38 209 LYS B O 1
ATOM 8301 N N . VAL B 1 210 ? 4.855 8.836 -3.561 1 90.44 210 VAL B N 1
ATOM 8302 C CA . VAL B 1 210 ? 4.836 9.289 -2.172 1 90.44 210 VAL B CA 1
ATOM 8303 C C . VAL B 1 210 ? 4.059 10.602 -2.064 1 90.44 210 VAL B C 1
ATOM 8305 O O . VAL B 1 210 ? 4.547 11.57 -1.484 1 90.44 210 VAL B O 1
ATOM 8308 N N . THR B 1 211 ? 2.92 10.648 -2.623 1 84.94 211 THR B N 1
ATOM 8309 C CA . THR B 1 211 ? 2.141 11.883 -2.705 1 84.94 211 THR B CA 1
ATOM 8310 C C . THR B 1 211 ? 1.302 12.078 -1.445 1 84.94 211 THR B C 1
ATOM 8312 O O . THR B 1 211 ? 0.824 13.18 -1.175 1 84.94 211 THR B O 1
ATOM 8315 N N . GLY B 1 212 ? 1.147 11.109 -0.675 1 88.62 212 GLY B N 1
ATOM 8316 C CA . GLY B 1 212 ? 0.288 11.195 0.495 1 88.62 212 GLY B CA 1
ATOM 8317 C C . GLY B 1 212 ? 1.055 11.43 1.783 1 88.62 212 GLY B C 1
ATOM 8318 O O . GLY B 1 212 ? 0.569 11.094 2.867 1 88.62 212 GLY B O 1
ATOM 8319 N N . ALA B 1 213 ? 2.326 11.969 1.658 1 93.75 213 ALA B N 1
ATOM 8320 C CA . ALA B 1 213 ? 3.152 12.172 2.846 1 93.75 213 ALA B CA 1
ATOM 8321 C C . ALA B 1 213 ? 4.004 13.43 2.715 1 93.75 213 ALA B C 1
ATOM 8323 O O . ALA B 1 213 ? 4.492 13.75 1.628 1 93.75 213 ALA B O 1
ATOM 8324 N N . ASN B 1 214 ? 4.039 14.195 3.812 1 93 214 ASN B N 1
ATOM 8325 C CA . ASN B 1 214 ? 5.141 15.141 3.957 1 93 214 ASN B CA 1
ATOM 8326 C C . ASN B 1 214 ? 6.426 14.445 4.402 1 93 214 ASN B C 1
ATOM 8328 O O . ASN B 1 214 ? 6.379 13.477 5.168 1 93 214 ASN B O 1
ATOM 8332 N N . VAL B 1 215 ? 7.539 14.914 3.85 1 96.44 215 VAL B N 1
ATOM 8333 C CA . VAL B 1 215 ? 8.797 14.273 4.219 1 96.44 215 VAL B CA 1
ATOM 8334 C C . VAL B 1 215 ? 9.773 15.32 4.746 1 96.44 215 VAL B C 1
ATOM 8336 O O . VAL B 1 215 ? 9.875 16.422 4.195 1 96.44 215 VAL B O 1
ATOM 8339 N N . SER B 1 216 ? 10.391 15.023 5.812 1 98 216 SER B N 1
ATOM 8340 C CA . SER B 1 216 ? 11.391 15.914 6.387 1 98 216 SER B CA 1
ATOM 8341 C C . SER B 1 216 ? 12.641 15.141 6.82 1 98 216 SER B C 1
ATOM 8343 O O . SER B 1 216 ? 12.531 14.047 7.375 1 98 216 SER B O 1
ATOM 8345 N N . ILE B 1 217 ? 13.82 15.703 6.527 1 98.5 217 ILE B N 1
ATOM 8346 C CA . ILE B 1 217 ? 15.086 15.094 6.922 1 98.5 217 ILE B CA 1
ATOM 8347 C C . ILE B 1 217 ? 15.531 15.648 8.273 1 98.5 217 ILE B C 1
ATOM 8349 O O . ILE B 1 217 ? 15.438 16.859 8.508 1 98.5 217 ILE B O 1
ATOM 8353 N N . LYS B 1 218 ? 15.898 14.781 9.18 1 98.62 218 LYS B N 1
ATOM 8354 C CA . LYS B 1 218 ? 16.469 15.164 10.469 1 98.62 218 LYS B CA 1
ATOM 8355 C C . LYS B 1 218 ? 17.969 15.414 10.359 1 98.62 218 LYS B C 1
ATOM 8357 O O . LYS B 1 218 ? 18.766 14.469 10.328 1 98.62 218 LYS B O 1
ATOM 8362 N N . VAL B 1 219 ? 18.312 16.656 10.469 1 98.44 219 VAL B N 1
ATOM 8363 C CA . VAL B 1 219 ? 19.719 17.031 10.289 1 98.44 219 VAL B CA 1
ATOM 8364 C C . VAL B 1 219 ? 20.344 17.344 11.641 1 98.44 219 VAL B C 1
ATOM 8366 O O . VAL B 1 219 ? 19.766 18.062 12.453 1 98.44 219 VAL B O 1
ATOM 8369 N N . ASP B 1 220 ? 21.516 16.766 11.898 1 98.06 220 ASP B N 1
ATOM 8370 C CA . ASP B 1 220 ? 22.203 17.047 13.156 1 98.06 220 ASP B CA 1
ATOM 8371 C C . ASP B 1 220 ? 23.281 18.109 12.953 1 98.06 220 ASP B C 1
ATOM 8373 O O . ASP B 1 220 ? 23.594 18.484 11.82 1 98.06 220 ASP B O 1
ATOM 8377 N N . ASP B 1 221 ? 23.812 18.672 14.039 1 98.38 221 ASP B N 1
ATOM 8378 C CA . ASP B 1 221 ? 24.781 19.75 14 1 98.38 221 ASP B CA 1
ATOM 8379 C C . ASP B 1 221 ? 26.078 19.312 13.328 1 98.38 221 ASP B C 1
ATOM 8381 O O . ASP B 1 221 ? 26.719 20.094 12.641 1 98.38 221 ASP B O 1
ATOM 8385 N N . GLU B 1 222 ? 26.484 18.078 13.562 1 98.12 222 GLU B N 1
ATOM 8386 C CA . GLU B 1 222 ? 27.703 17.562 12.953 1 98.12 222 GLU B CA 1
ATOM 8387 C C . GLU B 1 222 ? 27.625 17.594 11.43 1 98.12 222 GLU B C 1
ATOM 8389 O O . GLU B 1 222 ? 28.594 17.984 10.766 1 98.12 222 GLU B O 1
ATOM 8394 N N . PHE B 1 223 ? 26.594 17.188 10.875 1 98.5 223 PHE B N 1
ATOM 8395 C CA . PHE B 1 223 ? 26.391 17.234 9.43 1 98.5 223 PHE B CA 1
ATOM 8396 C C . PHE B 1 223 ? 26.438 18.656 8.914 1 98.5 223 PHE B C 1
ATOM 8398 O O . PHE B 1 223 ? 27.094 18.938 7.902 1 98.5 223 PHE B O 1
ATOM 8405 N N . MET B 1 224 ? 25.609 19.609 9.625 1 98.44 224 MET B N 1
ATOM 8406 C CA . MET B 1 224 ? 25.594 21 9.195 1 98.44 224 MET B CA 1
ATOM 8407 C C . MET B 1 224 ? 27 21.578 9.164 1 98.44 224 MET B C 1
ATOM 8409 O O . MET B 1 224 ? 27.391 22.234 8.195 1 98.44 224 MET B O 1
ATOM 8413 N N . GLN B 1 225 ? 27.766 21.312 10.164 1 98.19 225 GLN B N 1
ATOM 8414 C CA . GLN B 1 225 ? 29.141 21.797 10.227 1 98.19 225 GLN B CA 1
ATOM 8415 C C . GLN B 1 225 ? 29.984 21.188 9.117 1 98.19 225 GLN B C 1
ATOM 8417 O O . GLN B 1 225 ? 30.781 21.891 8.477 1 98.19 225 GLN B O 1
ATOM 8422 N N . ALA B 1 226 ? 29.844 19.875 8.953 1 98.38 226 ALA B N 1
ATOM 8423 C CA . ALA B 1 226 ? 30.578 19.188 7.891 1 98.38 226 ALA B CA 1
ATOM 8424 C C . ALA B 1 226 ? 30.234 19.766 6.52 1 98.38 226 ALA B C 1
ATOM 8426 O O . ALA B 1 226 ? 31.109 19.938 5.676 1 98.38 226 ALA B O 1
ATOM 8427 N N . ALA B 1 227 ? 29.016 20.016 6.258 1 98.12 227 ALA B N 1
ATOM 8428 C CA . ALA B 1 227 ? 28.562 20.562 4.98 1 98.12 227 ALA B CA 1
ATOM 8429 C C . ALA B 1 227 ? 29.156 21.953 4.742 1 98.12 227 ALA B C 1
ATOM 8431 O O . ALA B 1 227 ? 29.578 22.266 3.625 1 98.12 227 ALA B O 1
ATOM 8432 N N . ILE B 1 228 ? 29.156 22.797 5.789 1 96.81 228 ILE B N 1
ATOM 8433 C CA . ILE B 1 228 ? 29.656 24.172 5.691 1 96.81 228 ILE B CA 1
ATOM 8434 C C . ILE B 1 228 ? 31.172 24.141 5.504 1 96.81 228 ILE B C 1
ATOM 8436 O O . ILE B 1 228 ? 31.719 24.891 4.691 1 96.81 228 ILE B O 1
ATOM 8440 N N . ASP B 1 229 ? 31.844 23.203 6.18 1 97.12 229 ASP B N 1
ATOM 8441 C CA . ASP B 1 229 ? 33.312 23.156 6.18 1 97.12 229 ASP B CA 1
ATOM 8442 C C . ASP B 1 229 ? 33.812 22.312 5.008 1 97.12 229 ASP B C 1
ATOM 8444 O O . ASP B 1 229 ? 35.031 22.297 4.742 1 97.12 229 ASP B O 1
ATOM 8448 N N . GLY B 1 230 ? 32.969 21.641 4.371 1 95.56 230 GLY B N 1
ATOM 8449 C CA . GLY B 1 230 ? 33.406 20.781 3.281 1 95.56 230 GLY B CA 1
ATOM 8450 C C . GLY B 1 230 ? 34.094 19.516 3.754 1 95.56 230 GLY B C 1
ATOM 8451 O O . GLY B 1 230 ? 35.062 19.078 3.135 1 95.56 230 GLY B O 1
ATOM 8452 N N . LYS B 1 231 ? 33.781 18.984 4.855 1 97.31 231 LYS B N 1
ATOM 8453 C CA . LYS B 1 231 ? 34.344 17.781 5.43 1 97.31 231 LYS B CA 1
ATOM 8454 C C . LYS B 1 231 ? 33.438 16.578 5.234 1 97.31 231 LYS B C 1
ATOM 8456 O O . LYS B 1 231 ? 32.219 16.75 5 1 97.31 231 LYS B O 1
ATOM 8461 N N . PRO B 1 232 ? 33.938 15.383 5.355 1 97.44 232 PRO B N 1
ATOM 8462 C CA . PRO B 1 232 ? 33.125 14.188 5.254 1 97.44 232 PRO B CA 1
ATOM 8463 C C . PRO B 1 232 ? 32.219 14 6.469 1 97.44 232 PRO B C 1
ATOM 8465 O O . PRO B 1 232 ? 32.5 14.539 7.543 1 97.44 232 PRO B O 1
ATOM 8468 N N . TYR B 1 233 ? 31.141 13.297 6.203 1 98.25 233 TYR B N 1
ATOM 8469 C CA . TYR B 1 233 ? 30.172 12.938 7.242 1 98.25 233 TYR B CA 1
ATOM 8470 C C . TYR B 1 233 ? 29.953 11.43 7.277 1 98.25 233 TYR B C 1
ATOM 8472 O O . TYR B 1 233 ? 29.797 10.797 6.23 1 98.25 233 TYR B O 1
ATOM 8480 N N . LYS B 1 234 ? 29.969 10.883 8.453 1 97.56 234 LYS B N 1
ATOM 8481 C CA . LYS B 1 234 ? 29.828 9.438 8.602 1 97.56 234 LYS B CA 1
ATOM 8482 C C . LYS B 1 234 ? 28.359 9.055 8.773 1 97.56 234 LYS B C 1
ATOM 8484 O O . LYS B 1 234 ? 27.688 9.539 9.688 1 97.56 234 LYS B O 1
ATOM 8489 N N . GLN B 1 235 ? 27.828 8.227 7.91 1 98.06 235 GLN B N 1
ATOM 8490 C CA . GLN B 1 235 ? 26.516 7.598 8.039 1 98.06 235 GLN B CA 1
ATOM 8491 C C . GLN B 1 235 ? 26.641 6.172 8.57 1 98.06 235 GLN B C 1
ATOM 8493 O O . GLN B 1 235 ? 27.688 5.527 8.398 1 98.06 235 GLN B O 1
ATOM 8498 N N . GLN B 1 236 ? 25.594 5.707 9.227 1 97.62 236 GLN B N 1
ATOM 8499 C CA . GLN B 1 236 ? 25.641 4.355 9.773 1 97.62 236 GLN B CA 1
ATOM 8500 C C . GLN B 1 236 ? 24.25 3.811 10.031 1 97.62 236 GLN B C 1
ATOM 8502 O O . GLN B 1 236 ? 23.281 4.574 10.125 1 97.62 236 GLN B O 1
ATOM 8507 N N . PHE B 1 237 ? 24.141 2.492 10.148 1 95.56 237 PHE B N 1
ATOM 8508 C CA . PHE B 1 237 ? 22.938 1.792 10.586 1 95.56 237 PHE B CA 1
ATOM 8509 C C . PHE B 1 237 ? 23.281 0.652 11.531 1 95.56 237 PHE B C 1
ATOM 8511 O O . PHE B 1 237 ? 24.109 -0.208 11.203 1 95.56 237 PHE B O 1
ATOM 8518 N N . PRO B 1 238 ? 22.594 0.574 12.727 1 94.12 238 PRO B N 1
ATOM 8519 C CA . PRO B 1 238 ? 21.672 1.57 13.281 1 94.12 238 PRO B CA 1
ATOM 8520 C C . PRO B 1 238 ? 22.328 2.941 13.453 1 94.12 238 PRO B C 1
ATOM 8522 O O . PRO B 1 238 ? 23.562 3.045 13.492 1 94.12 238 PRO B O 1
ATOM 8525 N N . ILE B 1 239 ? 21.5 3.938 13.531 1 95 239 ILE B N 1
ATOM 8526 C CA . ILE B 1 239 ? 22 5.305 13.492 1 95 239 ILE B CA 1
ATOM 8527 C C . ILE B 1 239 ? 22.625 5.656 14.844 1 95 239 ILE B C 1
ATOM 8529 O O . ILE B 1 239 ? 23.188 6.742 15.016 1 95 239 ILE B O 1
ATOM 8533 N N . THR B 1 240 ? 22.422 4.738 15.773 1 90.62 240 THR B N 1
ATOM 8534 C CA . THR B 1 240 ? 23.062 4.891 17.078 1 90.62 240 THR B CA 1
ATOM 8535 C C . THR B 1 240 ? 23.969 3.699 17.375 1 90.62 240 THR B C 1
ATOM 8537 O O . THR B 1 240 ? 23.875 2.658 16.719 1 90.62 240 THR B O 1
ATOM 8540 N N . GLY B 1 241 ? 24.953 3.869 18.234 1 87.81 241 GLY B N 1
ATOM 8541 C CA . GLY B 1 241 ? 25.797 2.771 18.672 1 87.81 241 GLY B CA 1
ATOM 8542 C C . GLY B 1 241 ? 27.188 2.811 18.078 1 87.81 241 GLY B C 1
ATOM 8543 O O . GLY B 1 241 ? 27.438 3.557 17.125 1 87.81 241 GLY B O 1
ATOM 8544 N N . ASP B 1 242 ? 27.938 1.892 18.531 1 90.44 242 ASP B N 1
ATOM 8545 C CA . ASP B 1 242 ? 29.359 1.931 18.172 1 90.44 242 ASP B CA 1
ATOM 8546 C C . ASP B 1 242 ? 29.703 0.807 17.203 1 90.44 242 ASP B C 1
ATOM 8548 O O . ASP B 1 242 ? 30.828 0.751 16.688 1 90.44 242 ASP B O 1
ATOM 8552 N N . LYS B 1 243 ? 28.797 -0.104 16.938 1 91.56 243 LYS B N 1
ATOM 8553 C CA . LYS B 1 243 ? 29.047 -1.208 16.016 1 91.56 243 LYS B CA 1
ATOM 8554 C C . LYS B 1 243 ? 27.953 -1.281 14.938 1 91.56 243 LYS B C 1
ATOM 8556 O O . LYS B 1 243 ? 27.141 -2.207 14.938 1 91.56 243 LYS B O 1
ATOM 8561 N N . PRO B 1 244 ? 28.047 -0.36 13.992 1 93.69 244 PRO B N 1
ATOM 8562 C CA . PRO B 1 244 ? 27.016 -0.348 12.961 1 93.69 244 PRO B CA 1
ATOM 8563 C C . PRO B 1 244 ? 27.156 -1.5 11.969 1 93.69 244 PRO B C 1
ATOM 8565 O O . PRO B 1 244 ? 28.266 -1.963 11.711 1 93.69 244 PRO B O 1
ATOM 8568 N N . MET B 1 245 ? 26.125 -2.012 11.516 1 91.31 245 MET B N 1
ATOM 8569 C CA . MET B 1 245 ? 26.078 -3.049 10.484 1 91.31 245 MET B CA 1
ATOM 8570 C C . MET B 1 245 ? 26.531 -2.5 9.133 1 91.31 245 MET B C 1
ATOM 8572 O O . MET B 1 245 ? 27.156 -3.213 8.352 1 91.31 245 MET B O 1
ATOM 8576 N N . VAL B 1 246 ? 26.078 -1.313 8.844 1 92.62 246 VAL B N 1
ATOM 8577 C CA . VAL B 1 246 ? 26.453 -0.586 7.633 1 92.62 246 VAL B CA 1
ATOM 8578 C C . VAL B 1 246 ? 27.047 0.77 8.008 1 92.62 246 VAL B C 1
ATOM 8580 O O . VAL B 1 246 ? 26.562 1.436 8.922 1 92.62 246 VAL B O 1
ATOM 8583 N N . SER B 1 247 ? 28.125 1.124 7.426 1 94.44 247 SER B N 1
ATOM 8584 C CA . SER B 1 247 ? 28.719 2.434 7.648 1 94.44 247 SER B CA 1
ATOM 8585 C C . SER B 1 247 ? 29.438 2.932 6.398 1 94.44 247 SER B C 1
ATOM 8587 O O . SER B 1 247 ? 29.875 2.135 5.566 1 94.44 247 SER B O 1
ATOM 8589 N N . GLY B 1 248 ? 29.438 4.273 6.242 1 94.56 248 GLY B N 1
ATOM 8590 C CA . GLY B 1 248 ? 30.109 4.887 5.117 1 94.56 248 GLY B CA 1
ATOM 8591 C C . GLY B 1 248 ? 30.281 6.387 5.262 1 94.56 248 GLY B C 1
ATOM 8592 O O . GLY B 1 248 ? 29.531 7.031 5.996 1 94.56 248 GLY B O 1
ATOM 8593 N N . GLU B 1 249 ? 31.25 6.875 4.617 1 97 249 GLU B N 1
ATOM 8594 C CA . GLU B 1 249 ? 31.469 8.32 4.582 1 97 249 GLU B CA 1
ATOM 8595 C C . GLU B 1 249 ? 30.906 8.93 3.305 1 97 249 GLU B C 1
ATOM 8597 O O . GLU B 1 249 ? 31 8.336 2.229 1 97 249 GLU B O 1
ATOM 8602 N N . ILE B 1 250 ? 30.312 10.109 3.533 1 97.5 250 ILE B N 1
ATOM 8603 C CA . ILE B 1 250 ? 29.766 10.789 2.367 1 97.5 250 ILE B CA 1
ATOM 8604 C C . ILE B 1 250 ? 30.281 12.219 2.309 1 97.5 250 ILE B C 1
ATOM 8606 O O . ILE B 1 250 ? 30.859 12.711 3.281 1 97.5 250 ILE B O 1
ATOM 8610 N N . ASP B 1 251 ? 30.125 12.82 1.112 1 97.69 251 ASP B N 1
ATOM 8611 C CA . ASP B 1 251 ? 30.344 14.25 0.938 1 97.69 251 ASP B CA 1
ATOM 8612 C C . ASP B 1 251 ? 29.172 15.062 1.472 1 97.69 251 ASP B C 1
ATOM 8614 O O . ASP B 1 251 ? 28.156 15.227 0.784 1 97.69 251 ASP B O 1
ATOM 8618 N N . ALA B 1 252 ? 29.375 15.664 2.631 1 98.25 252 ALA B N 1
ATOM 8619 C CA . ALA B 1 252 ? 28.297 16.375 3.305 1 98.25 252 ALA B CA 1
ATOM 8620 C C . ALA B 1 252 ? 27.844 17.594 2.488 1 98.25 252 ALA B C 1
ATOM 8622 O O . ALA B 1 252 ? 26.656 17.906 2.43 1 98.25 252 ALA B O 1
ATOM 8623 N N . ALA B 1 253 ? 28.75 18.281 1.901 1 97.62 253 ALA B N 1
ATOM 8624 C CA . ALA B 1 253 ? 28.438 19.469 1.104 1 97.62 253 ALA B CA 1
ATOM 8625 C C . ALA B 1 253 ? 27.578 19.109 -0.099 1 97.62 253 ALA B C 1
ATOM 8627 O O . ALA B 1 253 ? 26.625 19.812 -0.432 1 97.62 253 ALA B O 1
ATOM 8628 N N . ALA B 1 254 ? 27.938 18.047 -0.682 1 97.38 254 ALA B N 1
ATOM 8629 C CA . ALA B 1 254 ? 27.188 17.578 -1.845 1 97.38 254 ALA B CA 1
ATOM 8630 C C . ALA B 1 254 ? 25.75 17.203 -1.458 1 97.38 254 ALA B C 1
ATOM 8632 O O . ALA B 1 254 ? 24.797 17.531 -2.174 1 97.38 254 ALA B O 1
ATOM 8633 N N . LEU B 1 255 ? 25.609 16.5 -0.406 1 98.19 255 LEU B N 1
ATOM 8634 C CA . LEU B 1 255 ? 24.281 16.094 0.036 1 98.19 255 LEU B CA 1
ATOM 8635 C C . LEU B 1 255 ? 23.453 17.297 0.449 1 98.19 255 LEU B C 1
ATOM 8637 O O . LEU B 1 255 ? 22.25 17.359 0.182 1 98.19 255 LEU B O 1
ATOM 8641 N N . TRP B 1 256 ? 24.062 18.25 1.092 1 98.38 256 TRP B N 1
ATOM 8642 C CA . TRP B 1 256 ? 23.375 19.469 1.473 1 98.38 256 TRP B CA 1
ATOM 8643 C C . TRP B 1 256 ? 22.875 20.219 0.242 1 98.38 256 TRP B C 1
ATOM 8645 O O . TRP B 1 256 ? 21.734 20.703 0.217 1 98.38 256 TRP B O 1
ATOM 8655 N N . LYS B 1 257 ? 23.703 20.328 -0.719 1 97.06 257 LYS B N 1
ATOM 8656 C CA . LYS B 1 257 ? 23.297 20.969 -1.969 1 97.06 257 LYS B CA 1
ATOM 8657 C C . LYS B 1 257 ? 22.094 20.281 -2.588 1 97.06 257 LYS B C 1
ATOM 8659 O O . LYS B 1 257 ? 21.234 20.938 -3.176 1 97.06 257 LYS B O 1
ATOM 8664 N N . LYS B 1 258 ? 22.078 19.047 -2.471 1 96.69 258 LYS B N 1
ATOM 8665 C CA . LYS B 1 258 ? 20.953 18.281 -2.984 1 96.69 258 LYS B CA 1
ATOM 8666 C C . LYS B 1 258 ? 19.672 18.609 -2.223 1 96.69 258 LYS B C 1
ATOM 8668 O O . LYS B 1 258 ? 18.594 18.734 -2.822 1 96.69 258 LYS B O 1
ATOM 8673 N N . ILE B 1 259 ? 19.719 18.641 -0.923 1 98.06 259 ILE B N 1
ATOM 8674 C CA . ILE B 1 259 ? 18.578 19.016 -0.098 1 98.06 259 ILE B CA 1
ATOM 8675 C C . ILE B 1 259 ? 18.047 20.375 -0.553 1 98.06 259 ILE B C 1
ATOM 8677 O O . ILE B 1 259 ? 16.844 20.531 -0.771 1 98.06 259 ILE B O 1
ATOM 8681 N N . VAL B 1 260 ? 18.938 21.312 -0.74 1 96.94 260 VAL B N 1
ATOM 8682 C CA . VAL B 1 260 ? 18.578 22.672 -1.134 1 96.94 260 VAL B CA 1
ATOM 8683 C C . VAL B 1 260 ? 17.938 22.641 -2.52 1 96.94 260 VAL B C 1
ATOM 8685 O O . VAL B 1 260 ? 16.906 23.281 -2.738 1 96.94 260 VAL B O 1
ATOM 8688 N N . HIS B 1 261 ? 18.547 21.938 -3.361 1 95.44 261 HIS B N 1
ATOM 8689 C CA . HIS B 1 261 ? 18.031 21.844 -4.727 1 95.44 261 HIS B CA 1
ATOM 8690 C C . HIS B 1 261 ? 16.625 21.266 -4.75 1 95.44 261 HIS B C 1
ATOM 8692 O O . HIS B 1 261 ? 15.734 21.797 -5.422 1 95.44 261 HIS B O 1
ATOM 8698 N N . ASN B 1 262 ? 16.5 20.172 -4.062 1 94.69 262 ASN B N 1
ATOM 8699 C CA . ASN B 1 262 ? 15.203 19.516 -4.047 1 94.69 262 ASN B CA 1
ATOM 8700 C C . ASN B 1 262 ? 14.133 20.406 -3.418 1 94.69 262 ASN B C 1
ATOM 8702 O O . ASN B 1 262 ? 13 20.469 -3.896 1 94.69 262 ASN B O 1
ATOM 8706 N N . ALA B 1 263 ? 14.477 21.062 -2.357 1 94.31 263 ALA B N 1
ATOM 8707 C CA . ALA B 1 263 ? 13.547 22 -1.729 1 94.31 263 ALA B CA 1
ATOM 8708 C C . ALA B 1 263 ? 13.156 23.109 -2.691 1 94.31 263 ALA B C 1
ATOM 8710 O O . ALA B 1 263 ? 11.992 23.5 -2.762 1 94.31 263 ALA B O 1
ATOM 8711 N N . TRP B 1 264 ? 14.164 23.594 -3.355 1 92.62 264 TRP B N 1
ATOM 8712 C CA . TRP B 1 264 ? 13.953 24.641 -4.348 1 92.62 264 TRP B CA 1
ATOM 8713 C C . TRP B 1 264 ? 13.047 24.156 -5.469 1 92.62 264 TRP B C 1
ATOM 8715 O O . TRP B 1 264 ? 12.164 24.891 -5.926 1 92.62 264 TRP B O 1
ATOM 8725 N N . LYS B 1 265 ? 13.195 22.922 -5.82 1 88.62 265 LYS B N 1
ATOM 8726 C CA . LYS B 1 265 ? 12.516 22.359 -6.984 1 88.62 265 LYS B CA 1
ATOM 8727 C C . LYS B 1 265 ? 11.094 21.938 -6.633 1 88.62 265 LYS B C 1
ATOM 8729 O O . LYS B 1 265 ? 10.172 22.109 -7.43 1 88.62 265 LYS B O 1
ATOM 8734 N N . SER B 1 266 ? 10.906 21.406 -5.434 1 87 266 SER B N 1
ATOM 8735 C CA . SER B 1 266 ? 9.633 20.75 -5.156 1 87 266 SER B CA 1
ATOM 8736 C C . SER B 1 266 ? 9.148 21.062 -3.744 1 87 266 SER B C 1
ATOM 8738 O O . SER B 1 266 ? 8.172 20.469 -3.275 1 87 266 SER B O 1
ATOM 8740 N N . ALA B 1 267 ? 9.781 21.875 -3.055 1 89.94 267 ALA B N 1
ATOM 8741 C CA . ALA B 1 267 ? 9.43 22.297 -1.7 1 89.94 267 ALA B CA 1
ATOM 8742 C C . ALA B 1 267 ? 9.734 21.188 -0.688 1 89.94 267 ALA B C 1
ATOM 8744 O O . ALA B 1 267 ? 9.5 21.359 0.51 1 89.94 267 ALA B O 1
ATOM 8745 N N . GLU B 1 268 ? 10.211 20.078 -1.088 1 90.81 268 GLU B N 1
ATOM 8746 C CA . GLU B 1 268 ? 10.547 18.953 -0.218 1 90.81 268 GLU B CA 1
ATOM 8747 C C . GLU B 1 268 ? 11.984 18.5 -0.445 1 90.81 268 GLU B C 1
ATOM 8749 O O . GLU B 1 268 ? 12.508 18.594 -1.559 1 90.81 268 GLU B O 1
ATOM 8754 N N . PRO B 1 269 ? 12.648 17.938 0.555 1 94.69 269 PRO B N 1
ATOM 8755 C CA . PRO B 1 269 ? 12.164 17.703 1.917 1 94.69 269 PRO B CA 1
ATOM 8756 C C . PRO B 1 269 ? 12.25 18.938 2.799 1 94.69 269 PRO B C 1
ATOM 8758 O O . PRO B 1 269 ? 13.031 19.859 2.51 1 94.69 269 PRO B O 1
ATOM 8761 N N . GLY B 1 270 ? 11.367 18.938 3.826 1 95.81 270 GLY B N 1
ATOM 8762 C CA . GLY B 1 270 ? 11.625 19.859 4.922 1 95.81 270 GLY B CA 1
ATOM 8763 C C . GLY B 1 270 ? 12.844 19.484 5.738 1 95.81 270 GLY B C 1
ATOM 8764 O O . GLY B 1 270 ? 13.383 18.391 5.59 1 95.81 270 GLY B O 1
ATOM 8765 N N . VAL B 1 271 ? 13.297 20.438 6.508 1 97.75 271 VAL B N 1
ATOM 8766 C CA . VAL B 1 271 ? 14.461 20.172 7.348 1 97.75 271 VAL B CA 1
ATOM 8767 C C . VAL B 1 271 ? 14.086 20.328 8.82 1 97.75 271 VAL B C 1
ATOM 8769 O O . VAL B 1 271 ? 13.43 21.312 9.203 1 97.75 271 VAL B O 1
ATOM 8772 N N . LEU B 1 272 ? 14.422 19.359 9.594 1 98.62 272 LEU B N 1
ATOM 8773 C CA . LEU B 1 272 ? 14.32 19.406 11.047 1 98.62 272 LEU B CA 1
ATOM 8774 C C . LEU B 1 272 ? 15.703 19.438 11.688 1 98.62 272 LEU B C 1
ATOM 8776 O O . LEU B 1 272 ? 16.469 18.484 11.57 1 98.62 272 LEU B O 1
ATOM 8780 N N . PHE B 1 273 ? 16.047 20.516 12.258 1 98.56 273 PHE B N 1
ATOM 8781 C CA . PHE B 1 273 ? 17.312 20.594 12.969 1 98.56 273 PHE B CA 1
ATOM 8782 C C . PHE B 1 273 ? 17.25 19.828 14.281 1 98.56 273 PHE B C 1
ATOM 8784 O O . PHE B 1 273 ? 16.953 20.406 15.328 1 98.56 273 PHE B O 1
ATOM 8791 N N . TRP B 1 274 ? 17.656 18.656 14.203 1 98.38 274 TRP B N 1
ATOM 8792 C CA . TRP B 1 274 ? 17.266 17.656 15.188 1 98.38 274 TRP B CA 1
ATOM 8793 C C . TRP B 1 274 ? 17.984 17.875 16.516 1 98.38 274 TRP B C 1
ATOM 8795 O O . TRP B 1 274 ? 17.406 17.656 17.578 1 98.38 274 TRP B O 1
ATOM 8805 N N . ASP B 1 275 ? 19.281 18.234 16.5 1 98.12 275 ASP B N 1
ATOM 8806 C CA . ASP B 1 275 ? 20 18.516 17.75 1 98.12 275 ASP B CA 1
ATOM 8807 C C . ASP B 1 275 ? 19.359 19.672 18.5 1 98.12 275 ASP B C 1
ATOM 8809 O O . ASP B 1 275 ? 19.281 19.656 19.719 1 98.12 275 ASP B O 1
ATOM 8813 N N . THR B 1 276 ? 18.938 20.703 17.75 1 98.12 276 THR B N 1
ATOM 8814 C CA . THR B 1 276 ? 18.234 21.828 18.375 1 98.12 276 THR B CA 1
ATOM 8815 C C . THR B 1 276 ? 16.922 21.359 19 1 98.12 276 THR B C 1
ATOM 8817 O O . THR B 1 276 ? 16.594 21.75 20.125 1 98.12 276 THR B O 1
ATOM 8820 N N . ILE B 1 277 ? 16.156 20.547 18.297 1 98.5 277 ILE B N 1
ATOM 8821 C CA . ILE B 1 277 ? 14.883 20.031 18.781 1 98.5 277 ILE B CA 1
ATOM 8822 C C . ILE B 1 277 ? 15.102 19.266 20.094 1 98.5 277 ILE B C 1
ATOM 8824 O O . ILE B 1 277 ? 14.406 19.516 21.078 1 98.5 277 ILE B O 1
ATOM 8828 N N . ILE B 1 278 ? 16.109 18.375 20.109 1 98 278 ILE B N 1
ATOM 8829 C CA . ILE B 1 278 ? 16.328 17.531 21.266 1 98 278 ILE B CA 1
ATOM 8830 C C . ILE B 1 278 ? 16.875 18.375 22.422 1 98 278 ILE B C 1
ATOM 8832 O O . ILE B 1 278 ? 16.438 18.219 23.562 1 98 278 ILE B O 1
ATOM 8836 N N . ARG B 1 279 ? 17.781 19.281 22.141 1 97.38 279 ARG B N 1
ATOM 8837 C CA . ARG B 1 279 ? 18.391 20.109 23.156 1 97.38 279 ARG B CA 1
ATOM 8838 C C . ARG B 1 279 ? 17.359 20.969 23.875 1 97.38 279 ARG B C 1
ATOM 8840 O O . ARG B 1 279 ? 17.422 21.141 25.094 1 97.38 279 ARG B O 1
ATOM 8847 N N . GLU B 1 280 ? 16.391 21.484 23.172 1 97.81 280 GLU B N 1
ATOM 8848 C CA . GLU B 1 280 ? 15.406 22.438 23.688 1 97.81 280 GLU B CA 1
ATOM 8849 C C . GLU B 1 280 ? 14.172 21.703 24.219 1 97.81 280 GLU B C 1
ATOM 8851 O O . GLU B 1 280 ? 13.297 22.328 24.828 1 97.81 280 GLU B O 1
ATOM 8856 N N . SER B 1 281 ? 14.125 20.422 24.094 1 97.94 281 SER B N 1
ATOM 8857 C CA . SER B 1 281 ? 12.914 19.656 24.391 1 97.94 281 SER B CA 1
ATOM 8858 C C . SER B 1 281 ? 12.805 19.359 25.891 1 97.94 281 SER B C 1
ATOM 8860 O O . SER B 1 281 ? 13.602 18.578 26.422 1 97.94 281 SER B O 1
ATOM 8862 N N . VAL B 1 282 ? 11.82 19.844 26.516 1 98.38 282 VAL B N 1
ATOM 8863 C CA . VAL B 1 282 ? 11.578 19.562 27.922 1 98.38 282 VAL B CA 1
ATOM 8864 C C . VAL B 1 282 ? 11.148 18.109 28.094 1 98.38 282 VAL B C 1
ATOM 8866 O O . VAL B 1 282 ? 11.656 17.406 28.969 1 98.38 282 VAL B O 1
ATOM 8869 N N . PRO B 1 283 ? 10.242 17.547 27.266 1 98.12 283 PRO B N 1
ATOM 8870 C CA . PRO B 1 283 ? 9.836 16.156 27.406 1 98.12 283 PRO B CA 1
ATOM 8871 C C . PRO B 1 283 ? 11.016 15.188 27.344 1 98.12 283 PRO B C 1
ATOM 8873 O O . PRO B 1 283 ? 10.984 14.125 27.969 1 98.12 283 PRO B O 1
ATOM 8876 N N . ASP B 1 284 ? 12.039 15.547 26.609 1 98.12 284 ASP B N 1
ATOM 8877 C CA . ASP B 1 284 ? 13.172 14.641 26.453 1 98.12 284 ASP B CA 1
ATOM 8878 C C . ASP B 1 284 ? 13.953 14.508 27.75 1 98.12 284 ASP B C 1
ATOM 8880 O O . ASP B 1 284 ? 14.797 13.625 27.891 1 98.12 284 ASP B O 1
ATOM 8884 N N . CYS B 1 285 ? 13.703 15.383 28.719 1 98.38 285 CYS B N 1
ATOM 8885 C CA . CYS B 1 285 ? 14.211 15.156 30.062 1 98.38 285 CYS B CA 1
ATOM 8886 C C . CYS B 1 285 ? 13.656 13.859 30.641 1 98.38 285 CYS B C 1
ATOM 8888 O O . CYS B 1 285 ? 14.195 13.336 31.625 1 98.38 285 CYS B O 1
ATOM 8890 N N . TYR B 1 286 ? 12.609 13.352 30.109 1 98.31 286 TYR B N 1
ATOM 8891 C CA . TYR B 1 286 ? 11.953 12.117 30.531 1 98.31 286 TYR B CA 1
ATOM 8892 C C . TYR B 1 286 ? 12.023 11.055 29.438 1 98.31 286 TYR B C 1
ATOM 8894 O O . TYR B 1 286 ? 11.109 10.242 29.297 1 98.31 286 TYR B O 1
ATOM 8902 N N . ALA B 1 287 ? 13.07 11.039 28.656 1 96.44 287 ALA B N 1
ATOM 8903 C CA . ALA B 1 287 ? 13.242 10.117 27.531 1 96.44 287 ALA B CA 1
ATOM 8904 C C . ALA B 1 287 ? 13.195 8.664 28.016 1 96.44 287 ALA B C 1
ATOM 8906 O O . ALA B 1 287 ? 12.641 7.797 27.328 1 96.44 287 ALA B O 1
ATOM 8907 N N . ASP B 1 288 ? 13.789 8.352 29.156 1 96.12 288 ASP B N 1
ATOM 8908 C CA . ASP B 1 288 ? 13.875 6.996 29.688 1 96.12 288 ASP B CA 1
ATOM 8909 C C . ASP B 1 288 ? 12.508 6.516 30.188 1 96.12 288 ASP B C 1
ATOM 8911 O O . ASP B 1 288 ? 12.312 5.324 30.422 1 96.12 288 ASP B O 1
ATOM 8915 N N . LEU B 1 289 ? 11.586 7.422 30.328 1 96.56 289 LEU B N 1
ATOM 8916 C CA . LEU B 1 289 ? 10.234 7.078 30.75 1 96.56 289 LEU B CA 1
ATOM 8917 C C . LEU B 1 289 ? 9.273 7.047 29.562 1 96.56 289 LEU B C 1
ATOM 8919 O O . LEU B 1 289 ? 8.055 7.105 29.75 1 96.56 289 LEU B O 1
ATOM 8923 N N . GLY B 1 290 ? 9.805 7.094 28.359 1 95.12 290 GLY B N 1
ATOM 8924 C CA . GLY B 1 290 ? 9.008 6.926 27.156 1 95.12 290 GLY B CA 1
ATOM 8925 C C . GLY B 1 290 ? 8.703 8.234 26.453 1 95.12 290 GLY B C 1
ATOM 8926 O O . GLY B 1 290 ? 7.875 8.273 25.547 1 95.12 290 GLY B O 1
ATOM 8927 N N . PHE B 1 291 ? 9.312 9.344 26.766 1 97.56 291 PHE B N 1
ATOM 8928 C CA . PHE B 1 291 ? 8.977 10.641 26.188 1 97.56 291 PHE B CA 1
ATOM 8929 C C . PHE B 1 291 ? 10.086 11.117 25.25 1 97.56 291 PHE B C 1
ATOM 8931 O O . PHE B 1 291 ? 10.258 12.32 25.047 1 97.56 291 PHE B O 1
ATOM 8938 N N . ARG B 1 292 ? 10.898 10.125 24.734 1 96.44 292 ARG B N 1
ATOM 8939 C CA . ARG B 1 292 ? 11.898 10.469 23.734 1 96.44 292 ARG B CA 1
ATOM 8940 C C . ARG B 1 292 ? 11.234 10.93 22.438 1 96.44 292 ARG B C 1
ATOM 8942 O O . ARG B 1 292 ? 10.398 10.219 21.875 1 96.44 292 ARG B O 1
ATOM 8949 N N . THR B 1 293 ? 11.594 12.109 22.016 1 97.38 293 THR B N 1
ATOM 8950 C CA . THR B 1 293 ? 11.07 12.625 20.75 1 97.38 293 THR B CA 1
ATOM 8951 C C . THR B 1 293 ? 11.609 11.82 19.562 1 97.38 293 THR B C 1
ATOM 8953 O O . THR B 1 293 ? 12.812 11.609 19.453 1 97.38 293 THR B O 1
ATOM 8956 N N . VAL B 1 294 ? 10.672 11.406 18.641 1 96.88 294 VAL B N 1
ATOM 8957 C CA . VAL B 1 294 ? 11.148 10.547 17.562 1 96.88 294 VAL B CA 1
ATOM 8958 C C . VAL B 1 294 ? 10.812 11.18 16.219 1 96.88 294 VAL B C 1
ATOM 8960 O O . VAL B 1 294 ? 11.469 10.898 15.211 1 96.88 294 VAL B O 1
ATOM 8963 N N . SER B 1 295 ? 9.828 11.969 16.172 1 97.94 295 SER B N 1
ATOM 8964 C CA . SER B 1 295 ? 9.375 12.656 14.969 1 97.94 295 SER B CA 1
ATOM 8965 C C . SER B 1 295 ? 8.492 13.852 15.312 1 97.94 295 SER B C 1
ATOM 8967 O O . SER B 1 295 ? 8.453 14.289 16.469 1 97.94 295 SER B O 1
ATOM 8969 N N . THR B 1 296 ? 7.895 14.461 14.273 1 97.81 296 THR B N 1
ATOM 8970 C CA . THR B 1 296 ? 6.949 15.547 14.5 1 97.81 296 THR B CA 1
ATOM 8971 C C . THR B 1 296 ? 5.586 15.211 13.906 1 97.81 296 THR B C 1
ATOM 8973 O O . THR B 1 296 ? 5.441 14.211 13.195 1 97.81 296 THR B O 1
ATOM 8976 N N . ASN B 1 297 ? 4.617 15.977 14.297 1 95.75 297 ASN B N 1
ATOM 8977 C CA . ASN B 1 297 ? 3.344 15.914 13.586 1 95.75 297 ASN B CA 1
ATOM 8978 C C . ASN B 1 297 ? 3.473 16.406 12.148 1 95.75 297 ASN B C 1
ATOM 8980 O O . ASN B 1 297 ? 4.527 16.891 11.75 1 95.75 297 ASN B O 1
ATOM 8984 N N . PRO B 1 298 ? 2.52 16.25 11.336 1 92.94 298 PRO B N 1
ATOM 8985 C CA . PRO B 1 298 ? 2.617 16.5 9.898 1 92.94 298 PRO B CA 1
ATOM 8986 C C . PRO B 1 298 ? 3.021 17.922 9.562 1 92.94 298 PRO B C 1
ATOM 8988 O O . PRO B 1 298 ? 3.758 18.156 8.602 1 92.94 298 PRO B O 1
ATOM 8991 N N . CYS B 1 299 ? 2.643 18.875 10.328 1 90 299 CYS B N 1
ATOM 8992 C CA . CYS B 1 299 ? 2.957 20.266 10.023 1 90 299 CYS B CA 1
ATOM 8993 C C . CYS B 1 299 ? 4.277 20.672 10.664 1 90 299 CYS B C 1
ATOM 8995 O O . CYS B 1 299 ? 4.75 21.797 10.453 1 90 299 CYS B O 1
ATOM 8997 N N . GLY B 1 300 ? 4.855 19.859 11.484 1 94.12 300 GLY B N 1
ATOM 8998 C CA . GLY B 1 300 ? 6.211 20.047 11.977 1 94.12 300 GLY B CA 1
ATOM 8999 C C . GLY B 1 300 ? 6.277 20.906 13.227 1 94.12 300 GLY B C 1
ATOM 9000 O O . GLY B 1 300 ? 7.355 21.125 13.781 1 94.12 300 GLY B O 1
ATOM 9001 N N . GLU B 1 301 ? 5.145 21.312 13.766 1 91.88 301 GLU B N 1
ATOM 9002 C CA . GLU B 1 301 ? 5.215 22.281 14.852 1 91.88 301 GLU B CA 1
ATOM 9003 C C . GLU B 1 301 ? 5.273 21.594 16.203 1 91.88 301 GLU B C 1
ATOM 9005 O O . GLU B 1 301 ? 5.59 22.219 17.219 1 91.88 301 GLU B O 1
ATOM 9010 N N . ILE B 1 302 ? 5.008 20.328 16.25 1 97 302 ILE B N 1
ATOM 9011 C CA . ILE B 1 302 ? 5.082 19.656 17.531 1 97 302 ILE B CA 1
ATOM 9012 C C . ILE B 1 302 ? 5.926 18.391 17.406 1 97 302 ILE B C 1
ATOM 9014 O O . ILE B 1 302 ? 5.418 17.344 17.016 1 97 302 ILE B O 1
ATOM 9018 N N . PRO B 1 303 ? 7.191 18.422 17.828 1 98.06 303 PRO B N 1
ATOM 9019 C CA . PRO B 1 303 ? 7.945 17.172 18 1 98.06 303 PRO B CA 1
ATOM 9020 C C . PRO B 1 303 ? 7.383 16.297 19.125 1 98.06 303 PRO B C 1
ATOM 9022 O O . PRO B 1 303 ? 7.105 16.797 20.219 1 98.06 303 PRO B O 1
ATOM 9025 N N . LEU B 1 304 ? 7.203 15.016 18.844 1 98.06 304 LEU B N 1
ATOM 9026 C CA . LEU B 1 304 ? 6.492 14.148 19.781 1 98.06 304 LEU B CA 1
ATOM 9027 C C . LEU B 1 304 ? 7.211 12.812 19.953 1 98.06 304 LEU B C 1
ATOM 9029 O O . LEU B 1 304 ? 7.961 12.398 19.062 1 98.06 304 LEU B O 1
ATOM 9033 N N . CYS B 1 305 ? 7.012 12.227 21.141 1 97.38 305 CYS B N 1
ATOM 9034 C CA . CYS B 1 305 ? 7.328 10.82 21.359 1 97.38 305 CYS B CA 1
ATOM 9035 C C . CYS B 1 305 ? 6.195 9.93 20.859 1 97.38 305 CYS B C 1
ATOM 9037 O O . CYS B 1 305 ? 5.098 10.414 20.578 1 97.38 305 CYS B O 1
ATOM 9039 N N . PRO B 1 306 ? 6.414 8.641 20.703 1 96.94 306 PRO B N 1
ATOM 9040 C CA . PRO B 1 306 ? 5.363 7.734 20.234 1 96.94 306 PRO B CA 1
ATOM 9041 C C . PRO B 1 306 ? 4.129 7.75 21.141 1 96.94 306 PRO B C 1
ATOM 9043 O O . PRO B 1 306 ? 4.258 7.711 22.359 1 96.94 306 PRO B O 1
ATOM 9046 N N . TYR B 1 307 ? 2.938 7.879 20.453 1 97.81 307 TYR B N 1
ATOM 9047 C CA . TYR B 1 307 ? 1.611 7.734 21.047 1 97.81 307 TYR B CA 1
ATOM 9048 C C . TYR B 1 307 ? 1.217 8.992 21.812 1 97.81 307 TYR B C 1
ATOM 9050 O O . TYR B 1 307 ? 0.234 8.984 22.547 1 97.81 307 TYR B O 1
ATOM 9058 N N . ASP B 1 308 ? 2.059 10.008 21.688 1 97.38 308 ASP B N 1
ATOM 9059 C CA . ASP B 1 308 ? 1.643 11.328 22.172 1 97.38 308 ASP B CA 1
ATOM 9060 C C . ASP B 1 308 ? 0.861 12.078 21.094 1 97.38 308 ASP B C 1
ATOM 9062 O O . ASP B 1 308 ? 0.768 11.617 19.953 1 97.38 308 ASP B O 1
ATOM 9066 N N . SER B 1 309 ? 0.152 13.141 21.516 1 95 309 SER B N 1
ATOM 9067 C CA . SER B 1 309 ? -0.715 13.82 20.547 1 95 309 SER B CA 1
ATOM 9068 C C . SER B 1 309 ? -0.676 15.328 20.734 1 95 309 SER B C 1
ATOM 9070 O O . SER B 1 309 ? -0.181 15.828 21.75 1 95 309 SER B O 1
ATOM 9072 N N . CYS B 1 310 ? -1.076 15.977 19.703 1 91.44 310 CYS B N 1
ATOM 9073 C CA . CYS B 1 310 ? -1.091 17.438 19.688 1 91.44 310 CYS B CA 1
ATOM 9074 C C . CYS B 1 310 ? -2.518 17.969 19.75 1 91.44 310 CYS B C 1
ATOM 9076 O O . CYS B 1 310 ? -3.398 17.469 19.031 1 91.44 310 CYS B O 1
ATOM 9078 N N . ARG B 1 311 ? -2.789 18.922 20.609 1 96 311 ARG B N 1
ATOM 9079 C CA . ARG B 1 311 ? -4.016 19.703 20.703 1 96 311 ARG B CA 1
ATOM 9080 C C . ARG B 1 311 ? -3.717 21.203 20.656 1 96 311 ARG B C 1
ATOM 9082 O O . ARG B 1 311 ? -2.787 21.672 21.312 1 96 311 ARG B O 1
ATOM 9089 N N . LEU B 1 312 ? -4.523 21.906 19.891 1 97.38 312 LEU B N 1
ATOM 9090 C CA . LEU B 1 312 ? -4.059 23.25 19.562 1 97.38 312 LEU B CA 1
ATOM 9091 C C . LEU B 1 312 ? -5.117 24.297 19.922 1 97.38 312 LEU B C 1
ATOM 9093 O O . LEU B 1 312 ? -6.316 24.047 19.766 1 97.38 312 LEU B O 1
ATOM 9097 N N . LEU B 1 313 ? -4.715 25.375 20.375 1 98.25 313 LEU B N 1
ATOM 9098 C CA . LEU B 1 313 ? -5.438 26.609 20.609 1 98.25 313 LEU B CA 1
ATOM 9099 C C . LEU B 1 313 ? -4.551 27.828 20.344 1 98.25 313 LEU B C 1
ATOM 9101 O O . LEU B 1 313 ? -3.369 27.828 20.703 1 98.25 313 LEU B O 1
ATOM 9105 N N . ALA B 1 314 ? -5.059 28.844 19.703 1 98.19 314 ALA B N 1
ATOM 9106 C CA . ALA B 1 314 ? -4.254 30.016 19.375 1 98.19 314 ALA B CA 1
ATOM 9107 C C . ALA B 1 314 ? -4.906 31.297 19.906 1 98.19 314 ALA B C 1
ATOM 9109 O O . ALA B 1 314 ? -6.133 31.438 19.875 1 98.19 314 ALA B O 1
ATOM 9110 N N . LEU B 1 315 ? -4.117 32.156 20.406 1 98.69 315 LEU B N 1
ATOM 9111 C CA . LEU B 1 315 ? -4.582 33.5 20.766 1 98.69 315 LEU B CA 1
ATOM 9112 C C . LEU B 1 315 ? -4.441 34.438 19.594 1 98.69 315 LEU B C 1
ATOM 9114 O O . LEU B 1 315 ? -3.398 34.469 18.938 1 98.69 315 LEU B O 1
ATOM 9118 N N . ASN B 1 316 ? -5.465 35.156 19.281 1 98.5 316 ASN B N 1
ATOM 9119 C CA . ASN B 1 316 ? -5.512 36.125 18.203 1 98.5 316 ASN B CA 1
ATOM 9120 C C . ASN B 1 316 ? -4.871 37.438 18.609 1 98.5 316 ASN B C 1
ATOM 9122 O O . ASN B 1 316 ? -5.523 38.312 19.188 1 98.5 316 ASN B O 1
ATOM 9126 N N . LEU B 1 317 ? -3.701 37.719 18.156 1 98.69 317 LEU B N 1
ATOM 9127 C CA . LEU B 1 317 ? -2.885 38.812 18.625 1 98.69 317 LEU B CA 1
ATOM 9128 C C . LEU B 1 317 ? -3.465 40.156 18.172 1 98.69 317 LEU B C 1
ATOM 9130 O O . LEU B 1 317 ? -3.32 41.156 18.859 1 98.69 317 LEU B O 1
ATOM 9134 N N . TYR B 1 318 ? -4.094 40.188 17.062 1 98.25 318 TYR B N 1
ATOM 9135 C CA . TYR B 1 318 ? -4.652 41.438 16.531 1 98.25 318 TYR B CA 1
ATOM 9136 C C . TYR B 1 318 ? -5.656 42.031 17.516 1 98.25 318 TYR B C 1
ATOM 9138 O O . TYR B 1 318 ? -5.742 43.25 17.656 1 98.25 318 TYR B O 1
ATOM 9146 N N . SER B 1 319 ? -6.367 41.219 18.203 1 98.06 319 SER B N 1
ATOM 9147 C CA . SER B 1 319 ? -7.473 41.625 19.062 1 98.06 319 SER B CA 1
ATOM 9148 C C . SER B 1 319 ? -6.973 42.344 20.328 1 98.06 319 SER B C 1
ATOM 9150 O O . SER B 1 319 ? -7.75 42.938 21.047 1 98.06 319 SER B O 1
ATOM 9152 N N . TYR B 1 320 ? -5.723 42.344 20.547 1 98.62 320 TYR B N 1
ATOM 9153 C CA . TYR B 1 320 ? -5.172 42.969 21.75 1 98.62 320 TYR B CA 1
ATOM 9154 C C . TYR B 1 320 ? -4.586 44.344 21.438 1 98.62 320 TYR B C 1
ATOM 9156 O O . TYR B 1 320 ? -4.016 45 22.312 1 98.62 320 TYR B O 1
ATOM 9164 N N . VAL B 1 321 ? -4.645 44.75 20.25 1 98.56 321 VAL B N 1
ATOM 9165 C CA . VAL B 1 321 ? -4.148 46.062 19.875 1 98.56 321 VAL B CA 1
ATOM 9166 C C . VAL B 1 321 ? -5.246 47.094 20.078 1 98.56 321 VAL B C 1
ATOM 9168 O O . VAL B 1 321 ? -6.305 47.031 19.453 1 98.56 321 VAL B O 1
ATOM 9171 N N . ASP B 1 322 ? -4.977 48.031 20.922 1 97.81 322 ASP B N 1
ATOM 9172 C CA . ASP B 1 322 ? -5.879 49.156 21.109 1 97.81 322 ASP B CA 1
ATOM 9173 C C . ASP B 1 322 ? -5.656 50.219 20.047 1 97.81 322 ASP B C 1
ATOM 9175 O O . ASP B 1 322 ? -4.516 50.562 19.719 1 97.81 322 ASP B O 1
ATOM 9179 N N . LYS B 1 323 ? -6.719 50.75 19.469 1 97.06 323 LYS B N 1
ATOM 9180 C CA . LYS B 1 323 ? -6.711 51.781 18.453 1 97.06 323 LYS B CA 1
ATOM 9181 C C . LYS B 1 323 ? -5.793 51.438 17.297 1 97.06 323 LYS B C 1
ATOM 9183 O O . LYS B 1 323 ? -4.906 52.219 16.938 1 97.06 323 LYS B O 1
ATOM 9188 N N . PRO B 1 324 ? -6.035 50.281 16.656 1 97.88 324 PRO B N 1
ATOM 9189 C CA . PRO B 1 324 ? -5.156 49.781 15.586 1 97.88 324 PRO B CA 1
ATOM 9190 C C . PRO B 1 324 ? -5.016 50.781 14.445 1 97.88 324 PRO B C 1
ATOM 9192 O O . PRO B 1 324 ? -5.977 51.469 14.094 1 97.88 324 PRO B O 1
ATOM 9195 N N . PHE B 1 325 ? -3.811 50.938 13.922 1 97.19 325 PHE B N 1
ATOM 9196 C CA . PHE B 1 325 ? -3.453 51.656 12.719 1 97.19 325 PHE B CA 1
ATOM 9197 C C . PHE B 1 325 ? -3.469 53.188 12.977 1 97.19 325 PHE B C 1
ATOM 9199 O O . PHE B 1 325 ? -3.543 53.969 12.031 1 97.19 325 PHE B O 1
ATOM 9206 N N . THR B 1 326 ? -3.482 53.5 14.242 1 96.5 326 THR B N 1
ATOM 9207 C CA . THR B 1 326 ? -3.348 54.906 14.609 1 96.5 326 THR B CA 1
ATOM 9208 C C . THR B 1 326 ? -2.008 55.156 15.297 1 96.5 326 THR B C 1
ATOM 9210 O O . THR B 1 326 ? -1.282 54.219 15.617 1 96.5 326 THR B O 1
ATOM 9213 N N . LYS B 1 327 ? -1.708 56.406 15.547 1 94.19 327 LYS B N 1
ATOM 9214 C CA . LYS B 1 327 ? -0.473 56.781 16.234 1 94.19 327 LYS B CA 1
ATOM 9215 C C . LYS B 1 327 ? -0.518 56.375 17.703 1 94.19 327 LYS B C 1
ATOM 9217 O O . LYS B 1 327 ? 0.523 56.25 18.359 1 94.19 327 LYS B O 1
ATOM 9222 N N . GLU B 1 328 ? -1.711 56.094 18.203 1 96.38 328 GLU B N 1
ATOM 9223 C CA . GLU B 1 328 ? -1.899 55.75 19.594 1 96.38 328 GLU B CA 1
ATOM 9224 C C . GLU B 1 328 ? -2.023 54.219 19.766 1 96.38 328 GLU B C 1
ATOM 9226 O O . GLU B 1 328 ? -2.285 53.75 20.875 1 96.38 328 GLU B O 1
ATOM 9231 N N . ALA B 1 329 ? -1.84 53.531 18.656 1 97.56 329 ALA B N 1
ATOM 9232 C CA . ALA B 1 329 ? -1.976 52.062 18.734 1 97.56 329 ALA B CA 1
ATOM 9233 C C . ALA B 1 329 ? -1.062 51.469 19.797 1 97.56 329 ALA B C 1
ATOM 9235 O O . ALA B 1 329 ? 0.099 51.875 19.922 1 97.56 329 ALA B O 1
ATOM 9236 N N . LYS B 1 330 ? -1.601 50.594 20.672 1 97.69 330 LYS B N 1
ATOM 9237 C CA . LYS B 1 330 ? -0.826 49.969 21.734 1 97.69 330 LYS B CA 1
ATOM 9238 C C . LYS B 1 330 ? -1.329 48.562 22.031 1 97.69 330 LYS B C 1
ATOM 9240 O O . LYS B 1 330 ? -2.531 48.281 21.953 1 97.69 330 LYS B 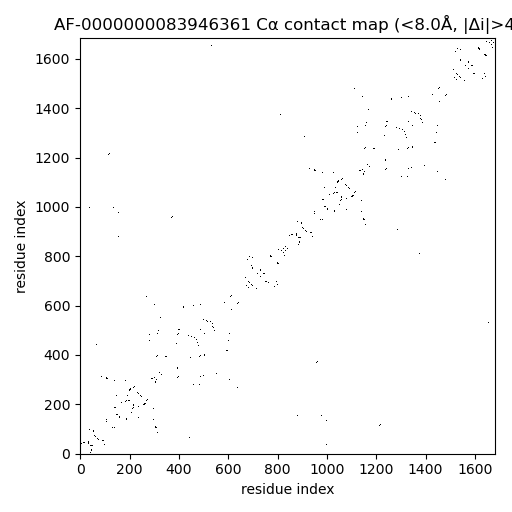O 1
ATOM 9245 N N . PHE B 1 331 ? -0.379 47.719 22.281 1 98.38 331 PHE B N 1
ATOM 9246 C CA . PHE B 1 331 ? -0.729 46.344 22.641 1 98.38 331 PHE B CA 1
ATOM 9247 C C . PHE B 1 331 ? -1.154 46.25 24.094 1 98.38 331 PHE B C 1
ATOM 9249 O O . PHE B 1 331 ? -0.412 46.656 24.984 1 98.38 331 PHE B O 1
ATOM 9256 N N . ASP B 1 332 ? -2.299 45.719 24.391 1 98.56 332 ASP B N 1
ATOM 9257 C CA . ASP B 1 332 ? -2.818 45.562 25.75 1 98.56 332 ASP B CA 1
ATOM 9258 C C . ASP B 1 332 ? -2.199 44.344 26.438 1 98.56 332 ASP B C 1
ATOM 9260 O O . ASP B 1 332 ? -2.842 43.312 26.547 1 98.56 332 ASP B O 1
ATOM 9264 N N . THR B 1 333 ? -1.027 44.5 26.984 1 98.38 333 THR B N 1
ATOM 9265 C CA . THR B 1 333 ? -0.231 43.438 27.562 1 98.38 333 THR B CA 1
ATOM 9266 C C . THR B 1 333 ? -0.93 42.844 28.781 1 98.38 333 THR B C 1
ATOM 9268 O O . THR B 1 333 ? -0.864 41.656 29.031 1 98.38 333 THR B O 1
ATOM 9271 N N . ALA B 1 334 ? -1.597 43.625 29.562 1 98.25 334 ALA B N 1
ATOM 9272 C CA . ALA B 1 334 ? -2.273 43.156 30.766 1 98.25 334 ALA B CA 1
ATOM 9273 C C . ALA B 1 334 ? -3.4 42.188 30.422 1 98.25 334 ALA B C 1
ATOM 9275 O O . ALA B 1 334 ? -3.527 41.125 31.031 1 98.25 334 ALA B O 1
ATOM 9276 N N . LYS B 1 335 ? -4.227 42.594 29.516 1 98.5 335 LYS B N 1
ATOM 9277 C CA . LYS B 1 335 ? -5.309 41.719 29.047 1 98.5 335 LYS B CA 1
ATOM 9278 C C . LYS B 1 335 ? -4.758 40.438 28.438 1 98.5 335 LYS B C 1
ATOM 9280 O O . LYS B 1 335 ? -5.297 39.344 28.688 1 98.5 335 LYS B O 1
ATOM 9285 N N . PHE B 1 336 ? -3.697 40.625 27.688 1 98.56 336 PHE B N 1
ATOM 9286 C CA . PHE B 1 336 ? -3.061 39.469 27.047 1 98.56 336 PHE B CA 1
ATOM 9287 C C . PHE B 1 336 ? -2.586 38.469 28.094 1 98.56 336 PHE B C 1
ATOM 9289 O O . PHE B 1 336 ? -2.867 37.281 27.984 1 98.56 336 PHE B O 1
ATOM 9296 N N . LYS B 1 337 ? -1.904 38.906 29.125 1 98.69 337 LYS B N 1
ATOM 9297 C CA . LYS B 1 337 ? -1.408 38.031 30.203 1 98.69 337 LYS B CA 1
ATOM 9298 C C . LYS B 1 337 ? -2.549 37.25 30.859 1 98.69 337 LYS B C 1
ATOM 9300 O O . LYS B 1 337 ? -2.441 36.062 31.094 1 98.69 337 LYS B O 1
ATOM 9305 N N . LYS B 1 338 ? -3.637 37.969 31.094 1 98.56 338 LYS B N 1
ATOM 9306 C CA . LYS B 1 338 ? -4.805 37.344 31.719 1 98.56 338 LYS B CA 1
ATOM 9307 C C . LYS B 1 338 ? -5.387 36.25 30.812 1 98.56 338 LYS B C 1
ATOM 9309 O O . LYS B 1 338 ? -5.746 35.156 31.281 1 98.56 338 LYS B O 1
ATOM 9314 N N . HIS B 1 339 ? -5.449 36.562 29.609 1 98.81 339 HIS B N 1
ATOM 9315 C CA . HIS B 1 339 ? -6.051 35.625 28.656 1 98.81 339 HIS B CA 1
ATOM 9316 C C . HIS B 1 339 ? -5.145 34.438 28.406 1 98.81 339 HIS B C 1
ATOM 9318 O O . HIS B 1 339 ? -5.625 33.312 28.172 1 98.81 339 HIS B O 1
ATOM 9324 N N . VAL B 1 340 ? -3.822 34.594 28.469 1 98.88 340 VAL B N 1
ATOM 9325 C CA . VAL B 1 340 ? -2.902 33.469 28.344 1 98.88 340 VAL B CA 1
ATOM 9326 C C . VAL B 1 340 ? -3.172 32.469 29.453 1 98.88 340 VAL B C 1
ATOM 9328 O O . VAL B 1 340 ? -3.232 31.25 29.203 1 98.88 340 VAL B O 1
ATOM 9331 N N . ARG B 1 341 ? -3.367 32.906 30.641 1 98.5 341 ARG B N 1
ATOM 9332 C CA . ARG B 1 341 ? -3.611 32.031 31.781 1 98.5 341 ARG B CA 1
ATOM 9333 C C . ARG B 1 341 ? -4.934 31.281 31.625 1 98.5 341 ARG B C 1
ATOM 9335 O O . ARG B 1 341 ? -5.012 30.078 31.891 1 98.5 341 ARG B O 1
ATOM 9342 N N . LYS B 1 342 ? -5.965 31.969 31.156 1 98.69 342 LYS B N 1
ATOM 9343 C CA . LYS B 1 342 ? -7.262 31.344 30.922 1 98.69 342 LYS B CA 1
ATOM 9344 C C . LYS B 1 342 ? -7.191 30.328 29.781 1 98.69 342 LYS B C 1
ATOM 9346 O O . LYS B 1 342 ? -7.809 29.266 29.859 1 98.69 342 LYS B O 1
ATOM 9351 N N . ALA B 1 343 ? -6.449 30.75 28.781 1 98.75 343 ALA B N 1
ATOM 9352 C CA . ALA B 1 343 ? -6.293 29.859 27.641 1 98.75 343 ALA B CA 1
ATOM 9353 C C . ALA B 1 343 ? -5.602 28.562 28.047 1 98.75 343 ALA B C 1
ATOM 9355 O O . ALA B 1 343 ? -5.957 27.484 27.562 1 98.75 343 ALA B O 1
ATOM 9356 N N . MET B 1 344 ? -4.613 28.609 28.906 1 98.56 344 MET B N 1
ATOM 9357 C CA . MET B 1 344 ? -3.91 27.422 29.359 1 98.56 344 MET B CA 1
ATOM 9358 C C . MET B 1 344 ? -4.84 26.5 30.156 1 98.56 344 MET B C 1
ATOM 9360 O O . MET B 1 344 ? -4.73 25.281 30.094 1 98.56 344 MET B O 1
ATOM 9364 N N . ARG B 1 345 ? -5.719 27.109 30.922 1 98.06 345 ARG B N 1
ATOM 9365 C CA . ARG B 1 345 ? -6.719 26.312 31.625 1 98.06 345 ARG B CA 1
ATOM 9366 C C . ARG B 1 345 ? -7.625 25.578 30.656 1 98.06 345 ARG B C 1
ATOM 9368 O O . ARG B 1 345 ? -7.898 24.391 30.828 1 98.06 345 ARG B O 1
ATOM 9375 N N . MET B 1 346 ? -8.039 26.297 29.672 1 98.69 346 MET B N 1
ATOM 9376 C CA . MET B 1 346 ? -8.852 25.688 28.625 1 98.69 346 MET B CA 1
ATOM 9377 C C . MET B 1 346 ? -8.102 24.531 27.969 1 98.69 346 MET B C 1
ATOM 9379 O O . MET B 1 346 ? -8.688 23.484 27.688 1 98.69 346 MET B O 1
ATOM 9383 N N . MET B 1 347 ? -6.812 24.75 27.719 1 98.56 347 MET B N 1
ATOM 9384 C CA . MET B 1 347 ? -5.996 23.703 27.094 1 98.56 347 MET B CA 1
ATOM 9385 C C . MET B 1 347 ? -5.941 22.453 27.953 1 98.56 347 MET B C 1
ATOM 9387 O O . MET B 1 347 ? -5.996 21.344 27.438 1 98.56 347 MET B O 1
ATOM 9391 N N . ASP B 1 348 ? -5.766 22.625 29.219 1 98.56 348 ASP B N 1
ATOM 9392 C CA . ASP B 1 348 ? -5.762 21.5 30.125 1 98.56 348 ASP B CA 1
ATOM 9393 C C . ASP B 1 348 ? -7.113 20.781 30.125 1 98.56 348 ASP B C 1
ATOM 9395 O O . ASP B 1 348 ? -7.172 19.547 30.203 1 98.56 348 ASP B O 1
ATOM 9399 N N . ASP B 1 349 ? -8.234 21.562 30.109 1 98.69 349 ASP B N 1
ATOM 9400 C CA . ASP B 1 349 ? -9.578 21 30.016 1 98.69 349 ASP B CA 1
ATOM 9401 C C . ASP B 1 349 ? -9.75 20.172 28.75 1 98.69 349 ASP B C 1
ATOM 9403 O O . ASP B 1 349 ? -10.438 19.141 28.766 1 98.69 349 ASP B O 1
ATOM 9407 N N . ILE B 1 350 ? -9.188 20.625 27.719 1 98.56 350 ILE B N 1
ATOM 9408 C CA . ILE B 1 350 ? -9.281 19.953 26.438 1 98.56 350 ILE B CA 1
ATOM 9409 C C . ILE B 1 350 ? -8.648 18.562 26.531 1 98.56 350 ILE B C 1
ATOM 9411 O O . ILE B 1 350 ? -9.133 17.609 25.922 1 98.56 350 ILE B O 1
ATOM 9415 N N . ILE B 1 351 ? -7.621 18.344 27.344 1 98.38 351 ILE B N 1
ATOM 9416 C CA . ILE B 1 351 ? -7.004 17.047 27.562 1 98.38 351 ILE B CA 1
ATOM 9417 C C . ILE B 1 351 ? -8 16.109 28.234 1 98.38 351 ILE B C 1
ATOM 9419 O O . ILE B 1 351 ? -8.102 14.938 27.875 1 98.38 351 ILE B O 1
ATOM 9423 N N . ASP B 1 352 ? -8.734 16.656 29.203 1 98.5 352 ASP B N 1
ATOM 9424 C CA . ASP B 1 352 ? -9.758 15.852 29.859 1 98.5 352 ASP B CA 1
ATOM 9425 C C . ASP B 1 352 ? -10.828 15.406 28.859 1 98.5 352 ASP B C 1
ATOM 9427 O O . ASP B 1 352 ? -11.281 14.266 28.891 1 98.5 352 ASP B O 1
ATOM 9431 N N . ILE B 1 353 ? -11.234 16.312 28.031 1 98.5 353 ILE B N 1
ATOM 9432 C CA . ILE B 1 353 ? -12.234 15.984 27.016 1 98.5 353 ILE B CA 1
ATOM 9433 C C . ILE B 1 353 ? -11.68 14.922 26.078 1 98.5 353 ILE B C 1
ATOM 9435 O O . ILE B 1 353 ? -12.383 13.969 25.719 1 98.5 353 ILE B O 1
ATOM 9439 N N . GLU B 1 354 ? -10.391 15.055 25.688 1 98.12 354 GLU B N 1
ATOM 9440 C CA . GLU B 1 354 ? -9.75 14.062 24.828 1 98.12 354 GLU B CA 1
ATOM 9441 C C . GLU B 1 354 ? -9.734 12.688 25.484 1 98.12 354 GLU B C 1
ATOM 9443 O O . GLU B 1 354 ? -9.969 11.672 24.828 1 98.12 354 GLU B O 1
ATOM 9448 N N . LEU B 1 355 ? -9.43 12.664 26.734 1 98.38 355 LEU B N 1
ATOM 9449 C CA . LEU B 1 355 ? -9.391 11.398 27.469 1 98.38 355 LEU B CA 1
ATOM 9450 C C . LEU B 1 355 ? -10.766 10.734 27.469 1 98.38 355 LEU B C 1
ATOM 9452 O O . LEU B 1 355 ? -10.875 9.516 27.375 1 98.38 355 LEU B O 1
ATOM 9456 N N . GLU B 1 356 ? -11.828 11.539 27.562 1 98.31 356 GLU B N 1
ATOM 9457 C CA . GLU B 1 356 ? -13.18 11.008 27.469 1 98.31 356 GLU B CA 1
ATOM 9458 C C . GLU B 1 356 ? -13.461 10.477 26.062 1 98.31 356 GLU B C 1
ATOM 9460 O O . GLU B 1 356 ? -14.125 9.445 25.906 1 98.31 356 GLU B O 1
ATOM 9465 N N . LYS B 1 357 ? -13.023 11.211 25.094 1 97.62 357 LYS B N 1
ATOM 9466 C CA . LYS B 1 357 ? -13.188 10.758 23.703 1 97.62 357 LYS B CA 1
ATOM 9467 C C . LYS B 1 357 ? -12.453 9.438 23.469 1 97.62 357 LYS B C 1
ATOM 9469 O O . LYS B 1 357 ? -12.977 8.539 22.812 1 97.62 357 LYS B O 1
ATOM 9474 N N . VAL B 1 358 ? -11.234 9.289 23.969 1 98.25 358 VAL B N 1
ATOM 9475 C CA . VAL B 1 358 ? -10.438 8.078 23.828 1 98.25 358 VAL B CA 1
ATOM 9476 C C . VAL B 1 358 ? -11.172 6.902 24.469 1 98.25 358 VAL B C 1
ATOM 9478 O O . VAL B 1 358 ? -11.211 5.801 23.922 1 98.25 358 VAL B O 1
ATOM 9481 N N . GLU B 1 359 ? -11.75 7.137 25.609 1 98.06 359 GLU B N 1
ATOM 9482 C CA . GLU B 1 359 ? -12.523 6.094 26.281 1 98.06 359 GLU B CA 1
ATOM 9483 C C . GLU B 1 359 ? -13.711 5.66 25.422 1 98.06 359 GLU B C 1
ATOM 9485 O O . GLU B 1 359 ? -14.047 4.473 25.359 1 98.06 359 GLU B O 1
ATOM 9490 N N . ALA B 1 360 ? -14.375 6.59 24.828 1 96.94 360 ALA B N 1
ATOM 9491 C CA . ALA B 1 360 ? -15.492 6.277 23.938 1 96.94 360 ALA B CA 1
ATOM 9492 C C . ALA B 1 360 ? -15.031 5.445 22.75 1 96.94 360 ALA B C 1
ATOM 9494 O O . ALA B 1 360 ? -15.734 4.531 22.312 1 96.94 360 ALA B O 1
ATOM 9495 N N . ILE B 1 361 ? -13.906 5.754 22.203 1 96.5 361 ILE B N 1
ATOM 9496 C CA . ILE B 1 361 ? -13.336 5.008 21.094 1 96.5 361 ILE B CA 1
ATOM 9497 C C . ILE B 1 361 ? -13.047 3.572 21.516 1 96.5 361 ILE B C 1
ATOM 9499 O O . ILE B 1 361 ? -13.414 2.623 20.812 1 96.5 361 ILE B O 1
ATOM 9503 N N . ILE B 1 362 ? -12.406 3.375 22.656 1 97.94 362 ILE B N 1
ATOM 9504 C CA . ILE B 1 362 ? -12.07 2.053 23.172 1 97.94 362 ILE B CA 1
ATOM 9505 C C . ILE B 1 362 ? -13.344 1.241 23.391 1 97.94 362 ILE B C 1
ATOM 9507 O O . ILE B 1 362 ? -13.414 0.068 23.016 1 97.94 362 ILE B O 1
ATOM 9511 N N . SER B 1 363 ? -14.359 1.899 23.922 1 97.44 363 SER B N 1
ATOM 9512 C CA . SER B 1 363 ? -15.641 1.235 24.156 1 97.44 363 SER B CA 1
ATOM 9513 C C . SER B 1 363 ? -16.266 0.791 22.828 1 97.44 363 SER B C 1
ATOM 9515 O O . SER B 1 363 ? -16.859 -0.29 22.75 1 97.44 363 SER B O 1
ATOM 9517 N N . LYS B 1 364 ? -16.188 1.607 21.891 1 94.75 364 LYS B N 1
ATOM 9518 C CA . LYS B 1 364 ? -16.703 1.265 20.562 1 94.75 364 LYS B CA 1
ATOM 9519 C C . LYS B 1 364 ? -15.984 0.056 19.984 1 94.75 364 LYS B C 1
ATOM 9521 O O . LYS B 1 364 ? -16.609 -0.852 19.438 1 94.75 364 LYS B O 1
ATOM 9526 N N . ILE B 1 365 ? -14.672 0.019 20.047 1 95.19 365 ILE B N 1
ATOM 9527 C CA . ILE B 1 365 ? -13.859 -1.081 19.531 1 95.19 365 ILE B CA 1
ATOM 9528 C C . ILE B 1 365 ? -14.25 -2.379 20.234 1 95.19 365 ILE B C 1
ATOM 9530 O O . ILE B 1 365 ? -14.367 -3.426 19.594 1 95.19 365 ILE B O 1
ATOM 9534 N N . ASP B 1 366 ? -14.477 -2.328 21.547 1 96 366 ASP B N 1
ATOM 9535 C CA . ASP B 1 366 ? -14.844 -3.502 22.344 1 96 366 ASP B CA 1
ATOM 9536 C C . ASP B 1 366 ? -16.172 -4.09 21.875 1 96 366 ASP B C 1
ATOM 9538 O O . ASP B 1 366 ? -16.406 -5.289 22.016 1 96 366 ASP B O 1
ATOM 9542 N N . LYS B 1 367 ? -17.031 -3.285 21.25 1 93.31 367 LYS B N 1
ATOM 9543 C CA . LYS B 1 367 ? -18.359 -3.713 20.828 1 93.31 367 LYS B CA 1
ATOM 9544 C C . LYS B 1 367 ? -18.359 -4.164 19.359 1 93.31 367 LYS B C 1
ATOM 9546 O O . LYS B 1 367 ? -19.344 -4.723 18.875 1 93.31 367 LYS B O 1
ATOM 9551 N N . ASP B 1 368 ? -17.297 -3.891 18.688 1 89.19 368 ASP B N 1
ATOM 9552 C CA . ASP B 1 368 ? -17.219 -4.293 17.297 1 89.19 368 ASP B CA 1
ATOM 9553 C C . ASP B 1 368 ? -17.344 -5.809 17.141 1 89.19 368 ASP B C 1
ATOM 9555 O O . ASP B 1 368 ? -16.844 -6.559 17.984 1 89.19 368 ASP B O 1
ATOM 9559 N N . PRO B 1 369 ? -17.938 -6.32 16.016 1 86 369 PRO B N 1
ATOM 9560 C CA . PRO B 1 369 ? -18.25 -7.738 15.859 1 86 369 PRO B CA 1
ATOM 9561 C C . PRO B 1 369 ? -17.031 -8.57 15.461 1 86 369 PRO B C 1
ATOM 9563 O O . PRO B 1 369 ? -17.062 -9.805 15.562 1 86 369 PRO B O 1
ATOM 9566 N N . GLU B 1 370 ? -15.969 -8.023 15.062 1 87.44 370 GLU B N 1
ATOM 9567 C CA . GLU B 1 370 ? -14.797 -8.758 14.602 1 87.44 370 GLU B CA 1
ATOM 9568 C C . GLU B 1 370 ? -14.117 -9.5 15.75 1 87.44 370 GLU B C 1
ATOM 9570 O O . GLU B 1 370 ? -14.281 -9.125 16.906 1 87.44 370 GLU B O 1
ATOM 9575 N N . ASP B 1 371 ? -13.297 -10.5 15.391 1 89.25 371 ASP B N 1
ATOM 9576 C CA . ASP B 1 371 ? -12.547 -11.266 16.375 1 89.25 371 ASP B CA 1
ATOM 9577 C C . ASP B 1 371 ? -11.539 -10.375 17.109 1 89.25 371 ASP B C 1
ATOM 9579 O O . ASP B 1 371 ? -11.102 -9.359 16.562 1 89.25 371 ASP B O 1
ATOM 9583 N N . LYS B 1 372 ? -11.18 -10.797 18.297 1 89.5 372 LYS B N 1
ATOM 9584 C CA . LYS B 1 372 ? -10.281 -10.031 19.156 1 89.5 372 LYS B CA 1
ATOM 9585 C C . LYS B 1 372 ? -8.93 -9.812 18.484 1 89.5 372 LYS B C 1
ATOM 9587 O O . LYS B 1 372 ? -8.312 -8.758 18.641 1 89.5 372 LYS B O 1
ATOM 9592 N N . ASP B 1 373 ? -8.539 -10.781 17.75 1 88.94 373 ASP B N 1
ATOM 9593 C CA . ASP B 1 373 ? -7.223 -10.68 17.125 1 88.94 373 ASP B CA 1
ATOM 9594 C C . ASP B 1 373 ? -7.211 -9.625 16.016 1 88.94 373 ASP B C 1
ATOM 9596 O O . ASP B 1 373 ? -6.168 -9.047 15.719 1 88.94 373 ASP B O 1
ATOM 9600 N N . ILE B 1 374 ? -8.383 -9.328 15.492 1 91.81 374 ILE B N 1
ATOM 9601 C CA . ILE B 1 374 ? -8.5 -8.359 14.406 1 91.81 374 ILE B CA 1
ATOM 9602 C C . ILE B 1 374 ? -8.539 -6.945 14.984 1 91.81 374 ILE B C 1
ATOM 9604 O O . ILE B 1 374 ? -7.949 -6.023 14.422 1 91.81 374 ILE B O 1
ATOM 9608 N N . ARG B 1 375 ? -9.164 -6.723 16.156 1 92.88 375 ARG B N 1
ATOM 9609 C CA . ARG B 1 375 ? -9.367 -5.387 16.703 1 92.88 375 ARG B CA 1
ATOM 9610 C C . ARG B 1 375 ? -8.266 -5.023 17.688 1 92.88 375 ARG B C 1
ATOM 9612 O O . ARG B 1 375 ? -8.203 -3.891 18.172 1 92.88 375 ARG B O 1
ATOM 9619 N N . ARG B 1 376 ? -7.383 -5.957 18 1 94.31 376 ARG B N 1
ATOM 9620 C CA . ARG B 1 376 ? -6.41 -5.82 19.078 1 94.31 376 ARG B CA 1
ATOM 9621 C C . ARG B 1 376 ? -5.461 -4.652 18.812 1 94.31 376 ARG B C 1
ATOM 9623 O O . ARG B 1 376 ? -5.145 -3.889 19.734 1 94.31 376 ARG B O 1
ATOM 9630 N N . VAL B 1 377 ? -4.977 -4.504 17.609 1 95.12 377 VAL B N 1
ATOM 9631 C CA . VAL B 1 377 ? -3.992 -3.475 17.297 1 95.12 377 VAL B CA 1
ATOM 9632 C C . VAL B 1 377 ? -4.59 -2.094 17.547 1 95.12 377 VAL B C 1
ATOM 9634 O O . VAL B 1 377 ? -3.955 -1.24 18.172 1 95.12 377 VAL B O 1
ATOM 9637 N N . GLU B 1 378 ? -5.832 -1.858 17.062 1 96.38 378 GLU B N 1
ATOM 9638 C CA . GLU B 1 378 ? -6.477 -0.569 17.297 1 96.38 378 GLU B CA 1
ATOM 9639 C C . GLU B 1 378 ? -6.707 -0.328 18.797 1 96.38 378 GLU B C 1
ATOM 9641 O O . GLU B 1 378 ? -6.477 0.776 19.297 1 96.38 378 GLU B O 1
ATOM 9646 N N . ARG B 1 379 ? -7.168 -1.378 19.469 1 97.44 379 ARG B N 1
ATOM 9647 C CA . ARG B 1 379 ? -7.461 -1.25 20.891 1 97.44 379 ARG B CA 1
ATOM 9648 C C . ARG B 1 379 ? -6.211 -0.864 21.688 1 97.44 379 ARG B C 1
ATOM 9650 O O . ARG B 1 379 ? -6.242 0.069 22.484 1 97.44 379 ARG B O 1
ATOM 9657 N N . GLU B 1 380 ? -5.098 -1.593 21.438 1 96.62 380 GLU B N 1
ATOM 9658 C CA . GLU B 1 380 ? -3.838 -1.325 22.125 1 96.62 380 GLU B CA 1
ATOM 9659 C C . GLU B 1 380 ? -3.316 0.07 21.781 1 96.62 380 GLU B C 1
ATOM 9661 O O . GLU B 1 380 ? -2.742 0.745 22.641 1 96.62 380 GLU B O 1
ATOM 9666 N N . LEU B 1 381 ? -3.473 0.526 20.578 1 97.69 381 LEU B N 1
ATOM 9667 C CA . LEU B 1 381 ? -3.066 1.857 20.141 1 97.69 381 LEU B CA 1
ATOM 9668 C C . LEU B 1 381 ? -3.701 2.934 21.016 1 97.69 381 LEU B C 1
ATOM 9670 O O . LEU B 1 381 ? -3 3.793 21.547 1 97.69 381 LEU B O 1
ATOM 9674 N N . TRP B 1 382 ? -4.992 2.844 21.188 1 98.44 382 TRP B N 1
ATOM 9675 C CA . TRP B 1 382 ? -5.703 3.875 21.938 1 98.44 382 TRP B CA 1
ATOM 9676 C C . TRP B 1 382 ? -5.418 3.764 23.422 1 98.44 382 TRP B C 1
ATOM 9678 O O . TRP B 1 382 ? -5.445 4.766 24.156 1 98.44 382 TRP B O 1
ATOM 9688 N N . GLU B 1 383 ? -5.055 2.553 23.922 1 98.38 383 GLU B N 1
ATOM 9689 C CA . GLU B 1 383 ? -4.602 2.408 25.297 1 98.38 383 GLU B CA 1
ATOM 9690 C C . GLU B 1 383 ? -3.27 3.119 25.516 1 98.38 383 GLU B C 1
ATOM 9692 O O . GLU B 1 383 ? -3.08 3.785 26.547 1 98.38 383 GLU B O 1
ATOM 9697 N N . LYS B 1 384 ? -2.396 2.955 24.562 1 97.5 384 LYS B N 1
ATOM 9698 C CA . LYS B 1 384 ? -1.102 3.623 24.656 1 97.5 384 LYS B CA 1
ATOM 9699 C C . LYS B 1 384 ? -1.263 5.141 24.625 1 97.5 384 LYS B C 1
ATOM 9701 O O . LYS B 1 384 ? -0.592 5.859 25.359 1 97.5 384 LYS B O 1
ATOM 9706 N N . ILE B 1 385 ? -2.135 5.656 23.781 1 98.31 385 ILE B N 1
ATOM 9707 C CA . ILE B 1 385 ? -2.389 7.086 23.656 1 98.31 385 ILE B CA 1
ATOM 9708 C C . ILE B 1 385 ? -2.977 7.625 24.953 1 98.31 385 ILE B C 1
ATOM 9710 O O . ILE B 1 385 ? -2.566 8.688 25.438 1 98.31 385 ILE B O 1
ATOM 9714 N N . ARG B 1 386 ? -3.928 6.863 25.516 1 98.44 386 ARG B N 1
ATOM 9715 C CA . ARG B 1 386 ? -4.523 7.246 26.797 1 98.44 386 ARG B CA 1
ATOM 9716 C C . ARG B 1 386 ? -3.459 7.383 27.875 1 98.44 386 ARG B C 1
ATOM 9718 O O . ARG B 1 386 ? -3.436 8.375 28.609 1 98.44 386 ARG B O 1
ATOM 9725 N N . ARG B 1 387 ? -2.605 6.414 27.938 1 98.12 387 ARG B N 1
ATOM 9726 C CA . ARG B 1 387 ? -1.572 6.406 28.969 1 98.12 387 ARG B CA 1
ATOM 9727 C C . ARG B 1 387 ? -0.635 7.598 28.828 1 98.12 387 ARG B C 1
ATOM 9729 O O . ARG B 1 387 ? -0.302 8.266 29.797 1 98.12 387 ARG B O 1
ATOM 9736 N N . LYS B 1 388 ? -0.235 7.898 27.641 1 97.62 388 LYS B N 1
ATOM 9737 C CA . LYS B 1 388 ? 0.686 9.008 27.391 1 97.62 388 LYS B CA 1
ATOM 9738 C C . LYS B 1 388 ? 0.04 10.344 27.734 1 97.62 388 LYS B C 1
ATOM 9740 O O . LYS B 1 388 ? 0.693 11.227 28.297 1 97.62 388 LYS B O 1
ATOM 9745 N N . ALA B 1 389 ? -1.208 10.508 27.359 1 97.81 389 ALA B N 1
ATOM 9746 C CA . ALA B 1 389 ? -1.933 11.742 27.656 1 97.81 389 ALA B CA 1
ATOM 9747 C C . ALA B 1 389 ? -2.047 11.961 29.156 1 97.81 389 ALA B C 1
ATOM 9749 O O . ALA B 1 389 ? -1.909 13.086 29.641 1 97.81 389 ALA B O 1
ATOM 9750 N N . LEU B 1 390 ? -2.305 10.898 29.859 1 98 390 LEU B N 1
ATOM 9751 C CA . LEU B 1 390 ? -2.422 10.977 31.312 1 98 390 LEU B CA 1
ATOM 9752 C C . LEU B 1 390 ? -1.082 11.328 31.953 1 98 390 LEU B C 1
ATOM 9754 O O . LEU B 1 390 ? -1.028 12.117 32.906 1 98 390 LEU B O 1
ATOM 9758 N N . MET B 1 391 ? -0.028 10.82 31.422 1 98.06 391 MET B N 1
ATOM 9759 C CA . MET B 1 391 ? 1.302 10.977 32 1 98.06 391 MET B CA 1
ATOM 9760 C C . MET B 1 391 ? 1.833 12.391 31.781 1 98.06 391 MET B C 1
ATOM 9762 O O . MET B 1 391 ? 2.402 12.992 32.688 1 98.06 391 MET B O 1
ATOM 9766 N N . GLY B 1 392 ? 1.653 12.953 30.578 1 97.81 392 GLY B N 1
ATOM 9767 C CA . GLY B 1 392 ? 2.355 14.18 30.219 1 97.81 392 GLY B CA 1
ATOM 9768 C C . GLY B 1 392 ? 1.443 15.391 30.156 1 97.81 392 GLY B C 1
ATOM 9769 O O . GLY B 1 392 ? 1.895 16.531 30.328 1 97.81 392 GLY B O 1
ATOM 9770 N N . ARG B 1 393 ? 0.168 15.219 29.797 1 98.19 393 ARG B N 1
ATOM 9771 C CA . ARG B 1 393 ? -0.831 16.266 29.625 1 98.19 393 ARG B CA 1
ATOM 9772 C C . ARG B 1 393 ? -0.286 17.406 28.766 1 98.19 393 ARG B C 1
ATOM 9774 O O . ARG B 1 393 ? -0.377 18.578 29.156 1 98.19 393 ARG B O 1
ATOM 9781 N N . ARG B 1 394 ? 0.312 17.094 27.719 1 97.44 394 ARG B N 1
ATOM 9782 C CA . ARG B 1 394 ? 0.924 18.047 26.781 1 97.44 394 ARG B CA 1
ATOM 9783 C C . ARG B 1 394 ? -0.129 18.938 26.125 1 97.44 394 ARG B C 1
ATOM 9785 O O . ARG B 1 394 ? -1.216 18.469 25.781 1 97.44 394 ARG B O 1
ATOM 9792 N N . THR B 1 395 ? 0.188 20.25 25.938 1 97.75 395 THR B N 1
ATOM 9793 C CA . THR B 1 395 ? -0.709 21.188 25.281 1 97.75 395 THR B CA 1
ATOM 9794 C C . THR B 1 395 ? -0.018 21.859 24.094 1 97.75 395 THR B C 1
ATOM 9796 O O . THR B 1 395 ? 1.163 21.609 23.828 1 97.75 395 THR B O 1
ATOM 9799 N N . GLY B 1 396 ? -0.764 22.609 23.312 1 97.81 396 GLY B N 1
ATOM 9800 C CA . GLY B 1 396 ? -0.235 23.328 22.156 1 97.81 396 GLY B CA 1
ATOM 9801 C C . GLY B 1 396 ? -0.833 24.719 22 1 97.81 396 GLY B C 1
ATOM 9802 O O . GLY B 1 396 ? -1.464 25.016 20.969 1 97.81 396 GLY B O 1
ATOM 9803 N N . LEU B 1 397 ? -0.582 25.547 23.016 1 98.62 397 LEU B N 1
ATOM 9804 C CA . LEU B 1 397 ? -1.036 26.922 22.953 1 98.62 397 LEU B CA 1
ATOM 9805 C C . LEU B 1 397 ? -0.124 27.766 22.062 1 98.62 397 LEU B C 1
ATOM 9807 O O . LEU B 1 397 ? 1.102 27.688 22.188 1 98.62 397 LEU B O 1
ATOM 9811 N N . GLY B 1 398 ? -0.71 28.438 21.141 1 98 398 GLY B N 1
ATOM 9812 C CA . GLY B 1 398 ? 0.057 29.281 20.234 1 98 398 GLY B CA 1
ATOM 9813 C C . GLY B 1 398 ? -0.62 30.609 19.938 1 98 398 GLY B C 1
ATOM 9814 O O . GLY B 1 398 ? -1.298 31.172 20.812 1 98 398 GLY B O 1
ATOM 9815 N N . ILE B 1 399 ? -0.249 31.203 18.812 1 98.25 399 ILE B N 1
ATOM 9816 C CA . ILE B 1 399 ? -0.76 32.5 18.438 1 98.25 399 ILE B CA 1
ATOM 9817 C C . ILE B 1 399 ? -1.18 32.5 16.969 1 98.25 399 ILE B C 1
ATOM 9819 O O . ILE B 1 399 ? -0.836 31.562 16.234 1 98.25 399 ILE B O 1
ATOM 9823 N N . THR B 1 400 ? -1.964 33.406 16.609 1 97.5 400 THR B N 1
ATOM 9824 C CA . THR B 1 400 ? -2.279 33.719 15.219 1 97.5 400 THR B CA 1
ATOM 9825 C C . THR B 1 400 ? -2.352 35.219 15.008 1 97.5 400 THR B C 1
ATOM 9827 O O . THR B 1 400 ? -2.215 36 15.961 1 97.5 400 THR B O 1
ATOM 9830 N N . ALA B 1 401 ? -2.295 35.719 13.766 1 97.62 401 ALA B N 1
ATOM 9831 C CA . ALA B 1 401 ? -2.508 37.094 13.367 1 97.62 401 ALA B CA 1
ATOM 9832 C C . ALA B 1 401 ? -1.294 37.969 13.703 1 97.62 401 ALA B C 1
ATOM 9834 O O . ALA B 1 401 ? -1.425 39.156 13.953 1 97.62 401 ALA B O 1
ATOM 9835 N N . GLU B 1 402 ? -0.158 37.375 13.758 1 97.31 402 GLU B N 1
ATOM 9836 C CA . GLU B 1 402 ? 1.031 38.156 14.07 1 97.31 402 GLU B CA 1
ATOM 9837 C C . GLU B 1 402 ? 1.26 39.25 13.039 1 97.31 402 GLU B C 1
ATOM 9839 O O . GLU B 1 402 ? 1.58 40.406 13.391 1 97.31 402 GLU B O 1
ATOM 9844 N N . GLY B 1 403 ? 1.173 38.906 11.773 1 96.31 403 GLY B N 1
ATOM 9845 C CA . GLY B 1 403 ? 1.334 39.875 10.719 1 96.31 403 GLY B CA 1
ATOM 9846 C C . GLY B 1 403 ? 0.428 41.094 10.898 1 96.31 403 GLY B C 1
ATOM 9847 O O . GLY B 1 403 ? 0.885 42.219 10.828 1 96.31 403 GLY B O 1
ATOM 9848 N N . ASP B 1 404 ? -0.816 40.875 11.117 1 97.62 404 ASP B N 1
ATOM 9849 C CA . ASP B 1 404 ? -1.795 41.938 11.281 1 97.62 404 ASP B CA 1
ATOM 9850 C C . ASP B 1 404 ? -1.549 42.719 12.562 1 97.62 404 ASP B C 1
ATOM 9852 O O . ASP B 1 404 ? -1.784 43.938 12.617 1 97.62 404 ASP B O 1
ATOM 9856 N N . MET B 1 405 ? -1.174 42.062 13.625 1 98.44 405 MET B N 1
ATOM 9857 C CA . MET B 1 405 ? -0.85 42.75 14.875 1 98.44 405 MET B CA 1
ATOM 9858 C C . MET B 1 405 ? 0.286 43.75 14.672 1 98.44 405 MET B C 1
ATOM 9860 O O . MET B 1 405 ? 0.183 44.906 15.078 1 98.44 405 MET B O 1
ATOM 9864 N N . LEU B 1 406 ? 1.377 43.281 14.031 1 98.06 406 LEU B N 1
ATOM 9865 C CA . LEU B 1 406 ? 2.514 44.156 13.781 1 98.06 406 LEU B CA 1
ATOM 9866 C C . LEU B 1 406 ? 2.1 45.344 12.922 1 98.06 406 LEU B C 1
ATOM 9868 O O . LEU B 1 406 ? 2.469 46.469 13.219 1 98.06 406 LEU B O 1
ATOM 9872 N N . ALA B 1 407 ? 1.329 45.094 11.891 1 97.31 407 ALA B N 1
ATOM 9873 C CA . ALA B 1 407 ? 0.846 46.156 11.023 1 97.31 407 ALA B CA 1
ATOM 9874 C C . ALA B 1 407 ? -0.005 47.156 11.812 1 97.31 407 ALA B C 1
ATOM 9876 O O . ALA B 1 407 ? 0.141 48.375 11.656 1 97.31 407 ALA B O 1
ATOM 9877 N N . ALA B 1 408 ? -0.897 46.656 12.609 1 98.12 408 ALA B N 1
ATOM 9878 C CA . ALA B 1 408 ? -1.802 47.5 13.406 1 98.12 408 ALA B CA 1
ATOM 9879 C C . ALA B 1 408 ? -1.023 48.406 14.352 1 98.12 408 ALA B C 1
ATOM 9881 O O . ALA B 1 408 ? -1.481 49.5 14.695 1 98.12 408 ALA B O 1
ATOM 9882 N N . LEU B 1 409 ? 0.128 48 14.766 1 98.06 409 LEU B N 1
ATOM 9883 C CA . LEU B 1 409 ? 0.979 48.75 15.672 1 98.06 409 LEU B CA 1
ATOM 9884 C C . LEU B 1 409 ? 1.888 49.688 14.891 1 98.06 409 LEU B C 1
ATOM 9886 O O . LEU B 1 409 ? 2.652 50.469 15.492 1 98.06 409 LEU B O 1
ATOM 9890 N N . GLY B 1 410 ? 1.856 49.562 13.594 1 95.38 410 GLY B N 1
ATOM 9891 C CA . GLY B 1 410 ? 2.68 50.406 12.734 1 95.38 410 GLY B CA 1
ATOM 9892 C C . GLY B 1 410 ? 4.078 49.875 12.523 1 95.38 410 GLY B C 1
ATOM 9893 O O . GLY B 1 410 ? 4.988 50.594 12.133 1 95.38 410 GLY B O 1
ATOM 9894 N N . LEU B 1 411 ? 4.273 48.656 12.812 1 95.62 411 LEU B N 1
ATOM 9895 C CA . LEU B 1 411 ? 5.566 48 12.633 1 95.62 411 LEU B CA 1
ATOM 9896 C C . LEU B 1 411 ? 5.602 47.219 11.328 1 95.62 411 LEU B C 1
ATOM 9898 O O . LEU B 1 411 ? 4.617 46.562 10.969 1 95.62 411 LEU B O 1
ATOM 9902 N N . ARG B 1 412 ? 6.656 47.312 10.664 1 93.62 412 ARG B N 1
ATOM 9903 C CA . ARG B 1 412 ? 6.828 46.562 9.438 1 93.62 412 ARG B CA 1
ATOM 9904 C C . ARG B 1 412 ? 7.324 45.156 9.75 1 93.62 412 ARG B C 1
ATOM 9906 O O . ARG B 1 412 ? 8.336 44.969 10.43 1 93.62 412 ARG B O 1
ATOM 9913 N N . TYR B 1 413 ? 6.707 44.188 9.203 1 94.88 413 TYR B N 1
ATOM 9914 C CA . TYR B 1 413 ? 7.086 42.812 9.398 1 94.88 413 TYR B CA 1
ATOM 9915 C C . TYR B 1 413 ? 8.531 42.562 8.977 1 94.88 413 TYR B C 1
ATOM 9917 O O . TYR B 1 413 ? 8.945 42.969 7.895 1 94.88 413 TYR B O 1
ATOM 9925 N N . GLY B 1 414 ? 9.367 41.969 9.859 1 91.19 414 GLY B N 1
ATOM 9926 C CA . GLY B 1 414 ? 10.742 41.625 9.531 1 91.19 414 GLY B CA 1
ATOM 9927 C C . GLY B 1 414 ? 11.734 42.688 9.945 1 91.19 414 GLY B C 1
ATOM 9928 O O . GLY B 1 414 ? 12.945 42.469 9.922 1 91.19 414 GLY B O 1
ATOM 9929 N N . SER B 1 415 ? 11.266 43.844 10.297 1 93.81 415 SER B N 1
ATOM 9930 C CA . SER B 1 415 ? 12.18 44.875 10.797 1 93.81 415 SER B CA 1
ATOM 9931 C C . SER B 1 415 ? 12.75 44.469 12.156 1 93.81 415 SER B C 1
ATOM 9933 O O . SER B 1 415 ? 12.18 43.656 12.859 1 93.81 415 SER B O 1
ATOM 9935 N N . ASP B 1 416 ? 13.844 45.094 12.508 1 95 416 ASP B N 1
ATOM 9936 C CA . ASP B 1 416 ? 14.484 44.781 13.781 1 95 416 ASP B CA 1
ATOM 9937 C C . ASP B 1 416 ? 13.555 45.094 14.953 1 95 416 ASP B C 1
ATOM 9939 O O . ASP B 1 416 ? 13.5 44.344 15.922 1 95 416 ASP B O 1
ATOM 9943 N N . GLU B 1 417 ? 12.859 46.188 14.82 1 96.38 417 GLU B N 1
ATOM 9944 C CA . GLU B 1 417 ? 11.922 46.562 15.867 1 96.38 417 GLU B CA 1
ATOM 9945 C C . GLU B 1 417 ? 10.781 45.562 15.984 1 96.38 417 GLU B C 1
ATOM 9947 O O . GLU B 1 417 ? 10.367 45.219 17.078 1 96.38 417 GLU B O 1
ATOM 9952 N N . ALA B 1 418 ? 10.297 45.156 14.875 1 96.94 418 ALA B N 1
ATOM 9953 C CA . ALA B 1 418 ? 9.219 44.156 14.859 1 96.94 418 ALA B CA 1
ATOM 9954 C C . ALA B 1 418 ? 9.688 42.844 15.445 1 96.94 418 ALA B C 1
ATOM 9956 O O . ALA B 1 418 ? 8.938 42.156 16.172 1 96.94 418 ALA B O 1
ATOM 9957 N N . ILE B 1 419 ? 10.891 42.406 15.125 1 97.25 419 ILE B N 1
ATOM 9958 C CA . ILE B 1 419 ? 11.461 41.156 15.617 1 97.25 419 ILE B CA 1
ATOM 9959 C C . ILE B 1 419 ? 11.586 41.219 17.141 1 97.25 419 ILE B C 1
ATOM 9961 O O . ILE B 1 419 ? 11.219 40.281 17.844 1 97.25 419 ILE B O 1
ATOM 9965 N N . GLU B 1 420 ? 12.109 42.281 17.578 1 97.44 420 GLU B N 1
ATOM 9966 C CA . GLU B 1 420 ? 12.266 42.469 19.016 1 97.44 420 GLU B CA 1
ATOM 9967 C C . GLU B 1 420 ? 10.922 42.438 19.734 1 97.44 420 GLU B C 1
ATOM 9969 O O . GLU B 1 420 ? 10.781 41.781 20.766 1 97.44 420 GLU B O 1
ATOM 9974 N N . PHE B 1 421 ? 9.977 43.125 19.203 1 97.94 421 PHE B N 1
ATOM 9975 C CA . PHE B 1 421 ? 8.641 43.156 19.797 1 97.94 421 PHE B CA 1
ATOM 9976 C C . PHE B 1 421 ? 8.031 41.75 19.828 1 97.94 421 PHE B C 1
ATOM 9978 O O . PHE B 1 421 ? 7.484 41.344 20.859 1 97.94 421 PHE B O 1
ATOM 9985 N N . ALA B 1 422 ? 8.078 41.094 18.688 1 97.75 422 ALA B N 1
ATOM 9986 C CA . ALA B 1 422 ? 7.508 39.781 18.578 1 97.75 422 ALA B CA 1
ATOM 9987 C C . ALA B 1 422 ? 8.148 38.812 19.578 1 97.75 422 ALA B C 1
ATOM 9989 O O . ALA B 1 422 ? 7.461 38 20.203 1 97.75 422 ALA B O 1
ATOM 9990 N N . ALA B 1 423 ? 9.438 38.844 19.703 1 98.06 423 ALA B N 1
ATOM 9991 C CA . ALA B 1 423 ? 10.164 37.969 20.625 1 98.06 423 ALA B CA 1
ATOM 9992 C C . ALA B 1 423 ? 9.766 38.25 22.078 1 98.06 423 ALA B C 1
ATOM 9994 O O . ALA B 1 423 ? 9.594 37.344 22.875 1 98.06 423 ALA B O 1
ATOM 9995 N N . ASP B 1 424 ? 9.656 39.531 22.359 1 98.25 424 ASP B N 1
ATOM 9996 C CA . ASP B 1 424 ? 9.273 39.906 23.719 1 98.25 424 ASP B CA 1
ATOM 9997 C C . ASP B 1 424 ? 7.852 39.469 24.031 1 98.25 424 ASP B C 1
ATOM 9999 O O . ASP B 1 424 ? 7.566 39.031 25.156 1 98.25 424 ASP B O 1
ATOM 10003 N N . LEU B 1 425 ? 7.031 39.625 23.125 1 98.44 425 LEU B N 1
ATOM 10004 C CA . LEU B 1 425 ? 5.656 39.188 23.312 1 98.44 425 LEU B CA 1
ATOM 10005 C C . LEU B 1 425 ? 5.605 37.656 23.516 1 98.44 425 LEU B C 1
ATOM 10007 O O . LEU B 1 425 ? 4.855 37.188 24.375 1 98.44 425 LEU B O 1
ATOM 10011 N N . GLN B 1 426 ? 6.348 36.969 22.734 1 98.62 426 GLN B N 1
ATOM 10012 C CA . GLN B 1 426 ? 6.391 35.5 22.875 1 98.62 426 GLN B CA 1
ATOM 10013 C C . GLN B 1 426 ? 6.953 35.094 24.234 1 98.62 426 GLN B C 1
ATOM 10015 O O . GLN B 1 426 ? 6.527 34.125 24.828 1 98.62 426 GLN B O 1
ATOM 10020 N N . LYS B 1 427 ? 7.965 35.812 24.688 1 98.75 427 LYS B N 1
ATOM 10021 C CA . LYS B 1 427 ? 8.484 35.594 26.031 1 98.75 427 LYS B CA 1
ATOM 10022 C C . LYS B 1 427 ? 7.383 35.781 27.078 1 98.75 427 LYS B C 1
ATOM 10024 O O . LYS B 1 427 ? 7.254 34.969 28 1 98.75 427 LYS B O 1
ATOM 10029 N N . THR B 1 428 ? 6.609 36.812 26.922 1 98.81 428 THR B N 1
ATOM 10030 C CA . THR B 1 428 ? 5.5 37.062 27.828 1 98.81 428 THR B CA 1
ATOM 10031 C C . THR B 1 428 ? 4.508 35.906 27.812 1 98.81 428 THR B C 1
ATOM 10033 O O . THR B 1 428 ? 4.07 35.438 28.875 1 98.81 428 THR B O 1
ATOM 10036 N N . LEU B 1 429 ? 4.164 35.5 26.656 1 98.81 429 LEU B N 1
ATOM 10037 C CA . LEU B 1 429 ? 3.262 34.375 26.516 1 98.81 429 LEU B CA 1
ATOM 10038 C C . LEU B 1 429 ? 3.816 33.156 27.234 1 98.81 429 LEU B C 1
ATOM 10040 O O . LEU B 1 429 ? 3.094 32.469 27.969 1 98.81 429 LEU B O 1
ATOM 10044 N N . ALA B 1 430 ? 5.094 32.844 27.031 1 98.88 430 ALA B N 1
ATOM 10045 C CA . ALA B 1 430 ? 5.727 31.656 27.625 1 98.88 430 ALA B CA 1
ATOM 10046 C C . ALA B 1 430 ? 5.703 31.734 29.141 1 98.88 430 ALA B C 1
ATOM 10048 O O . ALA B 1 430 ? 5.309 30.766 29.812 1 98.88 430 ALA B O 1
ATOM 10049 N N . VAL B 1 431 ? 6.102 32.812 29.672 1 98.81 431 VAL B N 1
ATOM 10050 C CA . VAL B 1 431 ? 6.188 32.969 31.109 1 98.81 431 VAL B CA 1
ATOM 10051 C C . VAL B 1 431 ? 4.801 32.844 31.734 1 98.81 431 VAL B C 1
ATOM 10053 O O . VAL B 1 431 ? 4.633 32.156 32.75 1 98.81 431 VAL B O 1
ATOM 10056 N N . GLU B 1 432 ? 3.826 33.438 31.141 1 98.81 432 GLU B N 1
ATOM 10057 C CA . GLU B 1 432 ? 2.475 33.406 31.688 1 98.81 432 GLU B CA 1
ATOM 10058 C C . GLU B 1 432 ? 1.866 32 31.516 1 98.81 432 GLU B C 1
ATOM 10060 O O . GLU B 1 432 ? 1.09 31.562 32.375 1 98.81 432 GLU B O 1
ATOM 10065 N N . ALA B 1 433 ? 2.143 31.359 30.438 1 98.88 433 ALA B N 1
ATOM 10066 C CA . ALA B 1 433 ? 1.675 29.984 30.25 1 98.88 433 ALA B CA 1
ATOM 10067 C C . ALA B 1 433 ? 2.262 29.062 31.312 1 98.88 433 ALA B C 1
ATOM 10069 O O . ALA B 1 433 ? 1.545 28.25 31.906 1 98.88 433 ALA B O 1
ATOM 10070 N N . TYR B 1 434 ? 3.576 29.156 31.516 1 98.81 434 TYR B N 1
ATOM 10071 C CA . TYR B 1 434 ? 4.219 28.359 32.562 1 98.81 434 TYR B CA 1
ATOM 10072 C C . TYR B 1 434 ? 3.654 28.703 33.938 1 98.81 434 TYR B C 1
ATOM 10074 O O . TYR B 1 434 ? 3.457 27.812 34.75 1 98.81 434 TYR B O 1
ATOM 10082 N N . ARG B 1 435 ? 3.418 30 34.188 1 98.75 435 ARG B N 1
ATOM 10083 C CA . ARG B 1 435 ? 2.799 30.406 35.438 1 98.75 435 ARG B CA 1
ATOM 10084 C C . ARG B 1 435 ? 1.441 29.734 35.625 1 98.75 435 ARG B C 1
ATOM 10086 O O . ARG B 1 435 ? 1.145 29.219 36.688 1 98.75 435 ARG B O 1
ATOM 10093 N N . ALA B 1 436 ? 0.647 29.781 34.594 1 98.69 436 ALA B N 1
ATOM 10094 C CA . ALA B 1 436 ? -0.67 29.156 34.656 1 98.69 436 ALA B CA 1
ATOM 10095 C C . ALA B 1 436 ? -0.553 27.656 34.938 1 98.69 436 ALA B C 1
ATOM 10097 O O . ALA B 1 436 ? -1.339 27.109 35.719 1 98.69 436 ALA B O 1
ATOM 10098 N N . SER B 1 437 ? 0.361 26.969 34.312 1 98.75 437 SER B N 1
ATOM 10099 C CA . SER B 1 437 ? 0.556 25.547 34.5 1 98.75 437 SER B CA 1
ATOM 10100 C C . SER B 1 437 ? 0.986 25.234 35.938 1 98.75 437 SER B C 1
ATOM 10102 O O . SER B 1 437 ? 0.561 24.219 36.5 1 98.75 437 SER B O 1
ATOM 10104 N N . VAL B 1 438 ? 1.869 26.047 36.469 1 98.62 438 VAL B N 1
ATOM 10105 C CA . VAL B 1 438 ? 2.322 25.891 37.844 1 98.62 438 VAL B CA 1
ATOM 10106 C C . VAL B 1 438 ? 1.156 26.109 38.812 1 98.62 438 VAL B C 1
ATOM 10108 O O . VAL B 1 438 ? 0.979 25.359 39.781 1 98.62 438 VAL B O 1
ATOM 10111 N N . GLU B 1 439 ? 0.392 27.141 38.562 1 98.12 439 GLU B N 1
ATOM 10112 C CA . GLU B 1 439 ? -0.792 27.391 39.375 1 98.12 439 GLU B CA 1
ATOM 10113 C C . GLU B 1 439 ? -1.773 26.234 39.312 1 98.12 439 GLU B C 1
ATOM 10115 O O . GLU B 1 439 ? -2.318 25.812 40.344 1 98.12 439 GLU B O 1
ATOM 10120 N N . MET B 1 440 ? -1.992 25.719 38.125 1 98.31 440 MET B N 1
ATOM 10121 C CA . MET B 1 440 ? -2.895 24.578 37.969 1 98.31 440 MET B CA 1
ATOM 10122 C C . MET B 1 440 ? -2.352 23.328 38.656 1 98.31 440 MET B C 1
ATOM 10124 O O . MET B 1 440 ? -3.119 22.484 39.125 1 98.31 440 MET B O 1
ATOM 10128 N N . ALA B 1 441 ? -0.993 23.219 38.656 1 98.31 441 ALA B N 1
ATOM 10129 C CA . ALA B 1 441 ? -0.411 22.094 39.406 1 98.31 441 ALA B CA 1
ATOM 10130 C C . ALA B 1 441 ? -0.845 22.109 40.875 1 98.31 441 ALA B C 1
ATOM 10132 O O . ALA B 1 441 ? -1.045 21.047 41.469 1 98.31 441 ALA B O 1
ATOM 10133 N N . GLY B 1 442 ? -0.956 23.234 41.438 1 97.38 442 GLY B N 1
ATOM 10134 C CA . GLY B 1 442 ? -1.442 23.375 42.812 1 97.38 442 GLY B CA 1
ATOM 10135 C C . GLY B 1 442 ? -2.91 23.016 42.938 1 97.38 442 GLY B C 1
ATOM 10136 O O . GLY B 1 442 ? -3.32 22.438 43.969 1 97.38 442 GLY B O 1
ATOM 10137 N N . GLU B 1 443 ? -3.678 23.344 41.938 1 96.88 443 GLU B N 1
ATOM 10138 C CA . GLU B 1 443 ? -5.125 23.141 42 1 96.88 443 GLU B CA 1
ATOM 10139 C C . GLU B 1 443 ? -5.516 21.75 41.531 1 96.88 443 GLU B C 1
ATOM 10141 O O . GLU B 1 443 ? -6.469 21.156 42.062 1 96.88 443 GLU B O 1
ATOM 10146 N N . ARG B 1 444 ? -4.812 21.297 40.5 1 97.5 444 ARG B N 1
ATOM 10147 C CA . ARG B 1 444 ? -5.27 20.109 39.75 1 97.5 444 ARG B CA 1
ATOM 10148 C C . ARG B 1 444 ? -4.238 18.984 39.812 1 97.5 444 ARG B C 1
ATOM 10150 O O . ARG B 1 444 ? -4.52 17.859 39.438 1 97.5 444 ARG B O 1
ATOM 10157 N N . GLY B 1 445 ? -3.113 19.25 40.438 1 97.69 445 GLY B N 1
ATOM 10158 C CA . GLY B 1 445 ? -2.023 18.281 40.469 1 97.69 445 GLY B CA 1
ATOM 10159 C C . GLY B 1 445 ? -1.025 18.453 39.344 1 97.69 445 GLY B C 1
ATOM 10160 O O . GLY B 1 445 ? -1.402 18.797 38.219 1 97.69 445 GLY B O 1
ATOM 10161 N N . ALA B 1 446 ? 0.245 18.156 39.562 1 98.31 446 ALA B N 1
ATOM 10162 C CA . ALA B 1 446 ? 1.298 18.156 38.531 1 98.31 446 ALA B CA 1
ATOM 10163 C C . ALA B 1 446 ? 1.16 16.969 37.594 1 98.31 446 ALA B C 1
ATOM 10165 O O . ALA B 1 446 ? 0.433 16.016 37.906 1 98.31 446 ALA B O 1
ATOM 10166 N N . PHE B 1 447 ? 1.787 17.109 36.438 1 98.06 447 PHE B N 1
ATOM 10167 C CA . PHE B 1 447 ? 1.778 15.922 35.594 1 98.06 447 PHE B CA 1
ATOM 10168 C C . PHE B 1 447 ? 2.537 14.773 36.25 1 98.06 447 PHE B C 1
ATOM 10170 O O . PHE B 1 447 ? 3.441 15 37.062 1 98.06 447 PHE B O 1
ATOM 10177 N N . GLU B 1 448 ? 2.285 13.562 35.938 1 97.06 448 GLU B N 1
ATOM 10178 C CA . GLU B 1 448 ? 2.58 12.344 36.688 1 97.06 448 GLU B CA 1
ATOM 10179 C C . GLU B 1 448 ? 4.082 12.18 36.906 1 97.06 448 GLU B C 1
ATOM 10181 O O . GLU B 1 448 ? 4.52 11.852 38 1 97.06 448 GLU B O 1
ATOM 10186 N N . MET B 1 449 ? 4.953 12.492 35.938 1 96.94 449 MET B N 1
ATOM 10187 C CA . MET B 1 449 ? 6.379 12.18 36 1 96.94 449 MET B CA 1
ATOM 10188 C C . MET B 1 449 ? 7.188 13.398 36.406 1 96.94 449 MET B C 1
ATOM 10190 O O . MET B 1 449 ? 8.422 13.352 36.438 1 96.94 449 MET B O 1
ATOM 10194 N N . TYR B 1 450 ? 6.539 14.453 36.844 1 98.25 450 TYR B N 1
ATOM 10195 C CA . TYR B 1 450 ? 7.25 15.711 37.062 1 98.25 450 TYR B CA 1
ATOM 10196 C C . TYR B 1 450 ? 8.391 15.523 38.062 1 98.25 450 TYR B C 1
ATOM 10198 O O . TYR B 1 450 ? 8.188 14.992 39.156 1 98.25 450 TYR B O 1
ATOM 10206 N N . ASP B 1 451 ? 9.586 15.93 37.688 1 98 451 ASP B N 1
ATOM 10207 C CA . ASP B 1 451 ? 10.797 15.922 38.5 1 98 451 ASP B CA 1
ATOM 10208 C C . ASP B 1 451 ? 11.68 17.125 38.188 1 98 451 ASP B C 1
ATOM 10210 O O . ASP B 1 451 ? 12.344 17.141 37.125 1 98 451 ASP B O 1
ATOM 10214 N N . PRO B 1 452 ? 11.672 18.094 39.062 1 97.38 452 PRO B N 1
ATOM 10215 C CA . PRO B 1 452 ? 12.445 19.297 38.75 1 97.38 452 PRO B CA 1
ATOM 10216 C C . PRO B 1 452 ? 13.93 19.016 38.562 1 97.38 452 PRO B C 1
ATOM 10218 O O . PRO B 1 452 ? 14.609 19.75 37.844 1 97.38 452 PRO B O 1
ATOM 10221 N N . LYS B 1 453 ? 14.492 17.953 39.125 1 97.81 453 LYS B N 1
ATOM 10222 C CA . LYS B 1 453 ? 15.898 17.594 38.938 1 97.81 453 LYS B CA 1
ATOM 10223 C C . LYS B 1 453 ? 16.188 17.172 37.5 1 97.81 453 LYS B C 1
ATOM 10225 O O . LYS B 1 453 ? 17.266 17.453 36.969 1 97.81 453 LYS B O 1
ATOM 10230 N N . ARG B 1 454 ? 15.234 16.531 36.875 1 97.94 454 ARG B N 1
ATOM 10231 C CA . ARG B 1 454 ? 15.398 16.078 35.5 1 97.94 454 ARG B CA 1
ATOM 10232 C C . ARG B 1 454 ? 15.43 17.266 34.531 1 97.94 454 ARG B C 1
ATOM 10234 O O . ARG B 1 454 ? 16.062 17.188 33.469 1 97.94 454 ARG B O 1
ATOM 10241 N N . GLU B 1 455 ? 14.789 18.422 34.906 1 98.19 455 GLU B N 1
ATOM 10242 C CA . GLU B 1 455 ? 14.625 19.547 34 1 98.19 455 GLU B CA 1
ATOM 10243 C C . GLU B 1 455 ? 15.625 20.656 34.312 1 98.19 455 GLU B C 1
ATOM 10245 O O . GLU B 1 455 ? 15.688 21.656 33.594 1 98.19 455 GLU B O 1
ATOM 10250 N N . GLU B 1 456 ? 16.469 20.5 35.281 1 97.12 456 GLU B N 1
ATOM 10251 C CA . GLU B 1 456 ? 17.25 21.578 35.875 1 97.12 456 GLU B CA 1
ATOM 10252 C C . GLU B 1 456 ? 18.219 22.188 34.844 1 97.12 456 GLU B C 1
ATOM 10254 O O . GLU B 1 456 ? 18.578 23.359 34.938 1 97.12 456 GLU B O 1
ATOM 10259 N N . ARG B 1 457 ? 18.641 21.375 33.844 1 97.5 457 ARG B N 1
ATOM 10260 C CA . ARG B 1 457 ? 19.625 21.844 32.875 1 97.5 457 ARG B CA 1
ATOM 10261 C C . ARG B 1 457 ? 18.969 22.141 31.531 1 97.5 457 ARG B C 1
ATOM 10263 O O . ARG B 1 457 ? 19.656 22.516 30.578 1 97.5 457 ARG B O 1
ATOM 10270 N N . ASN B 1 458 ? 17.672 22 31.484 1 98.38 458 ASN B N 1
ATOM 10271 C CA . ASN B 1 458 ? 16.984 22.266 30.219 1 98.38 458 ASN B CA 1
ATOM 10272 C C . ASN B 1 458 ? 17 23.75 29.891 1 98.38 458 ASN B C 1
ATOM 10274 O O . ASN B 1 458 ? 16.688 24.594 30.734 1 98.38 458 ASN B O 1
ATOM 10278 N N . PRO B 1 459 ? 17.312 24.094 28.609 1 98.44 459 PRO B N 1
ATOM 10279 C CA . PRO B 1 459 ? 17.469 25.516 28.234 1 98.44 459 PRO B CA 1
ATOM 10280 C C . PRO B 1 459 ? 16.188 26.312 28.406 1 98.44 459 PRO B C 1
ATOM 10282 O O . PRO B 1 459 ? 16.234 27.469 28.859 1 98.44 459 PRO B O 1
ATOM 10285 N N . MET B 1 460 ? 15.062 25.797 28.078 1 98.31 460 MET B N 1
ATOM 10286 C CA . MET B 1 460 ? 13.781 26.5 28.234 1 98.31 460 MET B CA 1
ATOM 10287 C C . MET B 1 460 ? 13.516 26.797 29.703 1 98.31 460 MET B C 1
ATOM 10289 O O . MET B 1 460 ? 13.125 27.922 30.047 1 98.31 460 MET B O 1
ATOM 10293 N N . ILE B 1 461 ? 13.695 25.797 30.547 1 98.56 461 ILE B N 1
ATOM 10294 C CA . ILE B 1 461 ? 13.461 25.938 31.984 1 98.56 461 ILE B CA 1
ATOM 10295 C C . ILE B 1 461 ? 14.422 26.969 32.562 1 98.56 461 ILE B C 1
ATOM 10297 O O . ILE B 1 461 ? 14.039 27.781 33.406 1 98.56 461 ILE B O 1
ATOM 10301 N N . LEU B 1 462 ? 15.664 26.953 32.125 1 98.62 462 LEU B N 1
ATOM 10302 C CA . LEU B 1 462 ? 16.656 27.922 32.562 1 98.62 462 LEU B CA 1
ATOM 10303 C C . LEU B 1 462 ? 16.281 29.328 32.156 1 98.62 462 LEU B C 1
ATOM 10305 O O . LEU B 1 462 ? 16.484 30.281 32.906 1 98.62 462 LEU B O 1
ATOM 10309 N N . ARG B 1 463 ? 15.734 29.484 30.969 1 98.56 463 ARG B N 1
ATOM 10310 C CA . ARG B 1 463 ? 15.281 30.797 30.531 1 98.56 463 ARG B CA 1
ATOM 10311 C C . ARG B 1 463 ? 14.102 31.281 31.359 1 98.56 463 ARG B C 1
ATOM 10313 O O . ARG B 1 463 ? 13.992 32.469 31.656 1 98.56 463 ARG B O 1
ATOM 10320 N N . ILE B 1 464 ? 13.203 30.391 31.703 1 98.5 464 ILE B N 1
ATOM 10321 C CA . ILE B 1 464 ? 12.086 30.75 32.594 1 98.5 464 ILE B CA 1
ATOM 10322 C C . ILE B 1 464 ? 12.617 31.188 33.938 1 98.5 464 ILE B C 1
ATOM 10324 O O . ILE B 1 464 ? 12.141 32.188 34.5 1 98.5 464 ILE B O 1
ATOM 10328 N N . LYS B 1 465 ? 13.586 30.5 34.469 1 98.56 465 LYS B N 1
ATOM 10329 C CA . LYS B 1 465 ? 14.219 30.844 35.719 1 98.56 465 LYS B CA 1
ATOM 10330 C C . LYS B 1 465 ? 14.812 32.25 35.688 1 98.56 465 LYS B C 1
ATOM 10332 O O . LYS B 1 465 ? 14.656 33.031 36.625 1 98.56 465 LYS B O 1
ATOM 10337 N N . GLU B 1 466 ? 15.453 32.5 34.625 1 98.56 466 GLU B N 1
ATOM 10338 C CA . GLU B 1 466 ? 16.062 33.844 34.469 1 98.56 466 GLU B CA 1
ATOM 10339 C C . GLU B 1 466 ? 15 34.906 34.344 1 98.56 466 GLU B C 1
ATOM 10341 O O . GLU B 1 466 ? 15.148 36 34.906 1 98.56 466 GLU B O 1
ATOM 10346 N N . ALA B 1 467 ? 13.969 34.688 33.625 1 98.56 467 ALA B N 1
ATOM 10347 C CA . ALA B 1 467 ? 12.93 35.656 33.344 1 98.56 467 ALA B CA 1
ATOM 10348 C C . ALA B 1 467 ? 12.086 35.938 34.594 1 98.56 467 ALA B C 1
ATOM 10350 O O . ALA B 1 467 ? 11.625 37.062 34.812 1 98.56 467 ALA B O 1
ATOM 10351 N N . ASP B 1 468 ? 11.805 34.906 35.406 1 98.56 468 ASP B N 1
ATOM 10352 C CA . ASP B 1 468 ? 10.984 35 36.594 1 98.56 468 ASP B CA 1
ATOM 10353 C C . ASP B 1 468 ? 11.438 34 37.656 1 98.56 468 ASP B C 1
ATOM 10355 O O . ASP B 1 468 ? 10.844 32.938 37.812 1 98.56 468 ASP B O 1
ATOM 10359 N N . PRO B 1 469 ? 12.383 34.344 38.438 1 98.31 469 PRO B N 1
ATOM 10360 C CA . PRO B 1 469 ? 12.93 33.438 39.438 1 98.31 469 PRO B CA 1
ATOM 10361 C C . PRO B 1 469 ? 11.883 32.969 40.469 1 98.31 469 PRO B C 1
ATOM 10363 O O . PRO B 1 469 ? 11.938 31.812 40.906 1 98.31 469 PRO B O 1
ATOM 10366 N N . LYS B 1 470 ? 10.992 33.781 40.844 1 98.31 470 LYS B N 1
ATOM 10367 C CA . LYS B 1 470 ? 9.945 33.406 41.781 1 98.31 470 LYS B CA 1
ATOM 10368 C C . LYS B 1 470 ? 9.055 32.312 41.188 1 98.31 470 LYS B C 1
ATOM 10370 O O . LYS B 1 470 ? 8.625 31.406 41.906 1 98.31 470 LYS B O 1
ATOM 10375 N N . LEU B 1 471 ? 8.719 32.5 39.969 1 98.44 471 LEU B N 1
ATOM 10376 C CA . LEU B 1 471 ? 7.941 31.453 39.281 1 98.44 471 LEU B CA 1
ATOM 10377 C C . LEU B 1 471 ? 8.68 30.125 39.281 1 98.44 471 LEU B C 1
ATOM 10379 O O . LEU B 1 471 ? 8.07 29.078 39.5 1 98.44 471 LEU B O 1
ATOM 10383 N N . TYR B 1 472 ? 9.969 30.172 38.969 1 98.31 472 TYR B N 1
ATOM 10384 C CA . TYR B 1 472 ? 10.781 28.953 38.969 1 98.31 472 TYR B CA 1
ATOM 10385 C C . TYR B 1 472 ? 10.758 28.281 40.344 1 98.31 472 TYR B C 1
ATOM 10387 O O . TYR B 1 472 ? 10.617 27.062 40.438 1 98.31 472 TYR B O 1
ATOM 10395 N N . ASP B 1 473 ? 10.891 29.078 41.406 1 98.12 473 ASP B N 1
ATOM 10396 C CA . ASP B 1 473 ? 10.867 28.547 42.781 1 98.12 473 ASP B CA 1
ATOM 10397 C C . ASP B 1 473 ? 9.531 27.859 43.062 1 98.12 473 ASP B C 1
ATOM 10399 O O . ASP B 1 473 ? 9.508 26.781 43.656 1 98.12 473 ASP B O 1
ATOM 10403 N N . LEU B 1 474 ? 8.492 28.484 42.688 1 98.25 474 LEU B N 1
ATOM 10404 C CA . LEU B 1 474 ? 7.176 27.906 42.875 1 98.25 474 LEU B CA 1
ATOM 10405 C C . LEU B 1 474 ? 7.02 26.609 42.062 1 98.25 474 LEU B C 1
ATOM 10407 O O . LEU B 1 474 ? 6.395 25.656 42.531 1 98.25 474 LEU B O 1
ATOM 10411 N N . MET B 1 475 ? 7.527 26.641 40.844 1 98.31 475 MET B N 1
ATOM 10412 C CA . MET B 1 475 ? 7.473 25.469 39.969 1 98.31 475 MET B CA 1
ATOM 10413 C C . MET B 1 475 ? 8.188 24.281 40.625 1 98.31 475 MET B C 1
ATOM 10415 O O . MET B 1 475 ? 7.672 23.156 40.594 1 98.31 475 MET B O 1
ATOM 10419 N N . VAL B 1 476 ? 9.352 24.516 41.156 1 98 476 VAL B N 1
ATOM 10420 C CA . VAL B 1 476 ? 10.133 23.469 41.812 1 98 476 VAL B CA 1
ATOM 10421 C C . VAL B 1 476 ? 9.367 22.922 43 1 98 476 VAL B C 1
ATOM 10423 O O . VAL B 1 476 ? 9.375 21.719 43.281 1 98 476 VAL B O 1
ATOM 10426 N N . LYS B 1 477 ? 8.672 23.75 43.719 1 97.19 477 LYS B N 1
ATOM 10427 C CA . LYS B 1 477 ? 7.98 23.375 44.938 1 97.19 477 LYS B CA 1
ATOM 10428 C C . LYS B 1 477 ? 6.648 22.703 44.656 1 97.19 477 LYS B C 1
ATOM 10430 O O . LYS B 1 477 ? 6.309 21.688 45.281 1 97.19 477 LYS B O 1
ATOM 10435 N N . GLN B 1 478 ? 5.922 23.266 43.719 1 96.38 478 GLN B N 1
ATOM 10436 C CA . GLN B 1 478 ? 4.527 22.891 43.531 1 96.38 478 GLN B CA 1
ATOM 10437 C C . GLN B 1 478 ? 4.367 22 42.281 1 96.38 478 GLN B C 1
ATOM 10439 O O . GLN B 1 478 ? 3.371 21.297 42.156 1 96.38 478 GLN B O 1
ATOM 10444 N N . GLY B 1 479 ? 5.277 22.094 41.438 1 97.81 479 GLY B N 1
ATOM 10445 C CA . GLY B 1 479 ? 5.211 21.328 40.188 1 97.81 479 GLY B CA 1
ATOM 10446 C C . GLY B 1 479 ? 4.598 22.109 39.031 1 97.81 479 GLY B C 1
ATOM 10447 O O . GLY B 1 479 ? 4.312 23.297 39.156 1 97.81 479 GLY B O 1
ATOM 10448 N N . ARG B 1 480 ? 4.438 21.453 37.969 1 97.5 480 ARG B N 1
ATOM 10449 C CA . ARG B 1 480 ? 3.824 21.938 36.75 1 97.5 480 ARG B CA 1
ATOM 10450 C C . ARG B 1 480 ? 2.795 20.953 36.219 1 97.5 480 ARG B C 1
ATOM 10452 O O . ARG B 1 480 ? 2.988 19.734 36.312 1 97.5 480 ARG B O 1
ATOM 10459 N N . ARG B 1 481 ? 1.694 21.391 35.688 1 98.44 481 ARG B N 1
ATOM 10460 C CA . ARG B 1 481 ? 0.56 20.562 35.281 1 98.44 481 ARG B CA 1
ATOM 10461 C C . ARG B 1 481 ? 0.822 19.891 33.938 1 98.44 481 ARG B C 1
ATOM 10463 O O . ARG B 1 481 ? 0.326 18.797 33.656 1 98.44 481 ARG B O 1
ATOM 10470 N N . ASN B 1 482 ? 1.646 20.484 33.062 1 98.44 482 ASN B N 1
ATOM 10471 C CA . ASN B 1 482 ? 1.833 20.047 31.688 1 98.44 482 ASN B CA 1
ATOM 10472 C C . ASN B 1 482 ? 3.311 19.891 31.344 1 98.44 482 ASN B C 1
ATOM 10474 O O . ASN B 1 482 ? 4.129 20.734 31.703 1 98.44 482 ASN B O 1
ATOM 10478 N N . VAL B 1 483 ? 3.703 18.891 30.578 1 98.31 483 VAL B N 1
ATOM 10479 C CA . VAL B 1 483 ? 5.102 18.578 30.297 1 98.31 483 VAL B CA 1
ATOM 10480 C C . VAL B 1 483 ? 5.664 19.578 29.281 1 98.31 483 VAL B C 1
ATOM 10482 O O . VAL B 1 483 ? 6.836 19.953 29.359 1 98.31 483 VAL B O 1
ATOM 10485 N N . ALA B 1 484 ? 4.879 20.016 28.328 1 98.12 484 ALA B N 1
ATOM 10486 C CA . ALA B 1 484 ? 5.168 21.016 27.312 1 98.12 484 ALA B CA 1
ATOM 10487 C C . ALA B 1 484 ? 3.895 21.734 26.875 1 98.12 484 ALA B C 1
ATOM 10489 O O . ALA B 1 484 ? 2.801 21.172 26.953 1 98.12 484 ALA B O 1
ATOM 10490 N N . MET B 1 485 ? 4.027 23.031 26.344 1 97.88 485 MET B N 1
ATOM 10491 C CA . MET B 1 485 ? 2.781 23.797 26.328 1 97.88 485 MET B CA 1
ATOM 10492 C C . MET B 1 485 ? 2.666 24.625 25.062 1 97.88 485 MET B C 1
ATOM 10494 O O . MET B 1 485 ? 1.559 24.953 24.625 1 97.88 485 MET B O 1
ATOM 10498 N N . LEU B 1 486 ? 3.736 25.016 24.406 1 98.56 486 LEU B N 1
ATOM 10499 C CA . LEU B 1 486 ? 3.676 26.141 23.484 1 98.56 486 LEU B CA 1
ATOM 10500 C C . LEU B 1 486 ? 4.082 25.703 22.078 1 98.56 486 LEU B C 1
ATOM 10502 O O . LEU B 1 486 ? 5.035 24.953 21.906 1 98.56 486 LEU B O 1
ATOM 10506 N N . THR B 1 487 ? 3.369 26.156 21.141 1 98.06 487 THR B N 1
ATOM 10507 C CA . THR B 1 487 ? 3.67 25.953 19.719 1 98.06 487 THR B CA 1
ATOM 10508 C C . THR B 1 487 ? 3.059 27.062 18.875 1 98.06 487 THR B C 1
ATOM 10510 O O . THR B 1 487 ? 2.246 27.844 19.375 1 98.06 487 THR B O 1
ATOM 10513 N N . ILE B 1 488 ? 3.49 27.234 17.656 1 97.62 488 ILE B N 1
ATOM 10514 C CA . ILE B 1 488 ? 2.818 28.078 16.672 1 97.62 488 ILE B CA 1
ATOM 10515 C C . ILE B 1 488 ? 2.518 27.266 15.414 1 97.62 488 ILE B C 1
ATOM 10517 O O . ILE B 1 488 ? 3.428 26.953 14.648 1 97.62 488 ILE B O 1
ATOM 10521 N N . ALA B 1 489 ? 1.271 27 15.234 1 95.06 489 ALA B N 1
ATOM 10522 C CA . ALA B 1 489 ? 0.81 26.203 14.102 1 95.06 489 ALA B CA 1
ATOM 10523 C C . ALA B 1 489 ? 0.461 27.094 12.914 1 95.06 489 ALA B C 1
ATOM 10525 O O . ALA B 1 489 ? 0.328 28.312 13.055 1 95.06 489 ALA B O 1
ATOM 10526 N N . PRO B 1 490 ? 0.399 26.656 11.547 1 86.31 490 PRO B N 1
ATOM 10527 C CA . PRO B 1 490 ? 0.069 27.469 10.367 1 86.31 490 PRO B CA 1
ATOM 10528 C C . PRO B 1 490 ? -1.355 28.016 10.406 1 86.31 490 PRO B C 1
ATOM 10530 O O . PRO B 1 490 ? -1.633 29.062 9.828 1 86.31 490 PRO B O 1
ATOM 10533 N N . THR B 1 491 ? -2.209 27.672 11.102 1 78.5 491 THR B N 1
ATOM 10534 C CA . THR B 1 491 ? -3.59 28.094 11.305 1 78.5 491 THR B CA 1
ATOM 10535 C C . THR B 1 491 ? -4.234 28.469 9.969 1 78.5 491 THR B C 1
ATOM 10537 O O . THR B 1 491 ? -4.871 29.531 9.859 1 78.5 491 THR B O 1
ATOM 10540 N N . GLY B 1 492 ? -4.141 27.703 8.875 1 80.56 492 GLY B N 1
ATOM 10541 C CA . GLY B 1 492 ? -4.621 28.031 7.543 1 80.56 492 GLY B CA 1
ATOM 10542 C C . GLY B 1 492 ? -6.117 28.297 7.492 1 80.56 492 GLY B C 1
ATOM 10543 O O . GLY B 1 492 ? -6.551 29.422 7.215 1 80.56 492 GLY B O 1
ATOM 10544 N N . THR B 1 493 ? -6.902 27.422 7.953 1 85 493 THR B N 1
ATOM 10545 C CA . THR B 1 493 ? -8.352 27.562 7.855 1 85 493 THR B CA 1
ATOM 10546 C C . THR B 1 493 ? -8.883 28.422 9 1 85 493 THR B C 1
ATOM 10548 O O . THR B 1 493 ? -9.867 29.141 8.836 1 85 493 THR B O 1
ATOM 10551 N N . THR B 1 494 ? -8.258 28.438 10.102 1 91.81 494 THR B N 1
ATOM 10552 C CA . THR B 1 494 ? -8.734 29.203 11.242 1 91.81 494 THR B CA 1
ATOM 10553 C C . THR B 1 494 ? -8.547 30.703 11.008 1 91.81 494 THR B C 1
ATOM 10555 O O . THR B 1 494 ? -9.328 31.516 11.508 1 91.81 494 THR B O 1
ATOM 10558 N N . SER B 1 495 ? -7.531 31.031 10.242 1 91.5 495 SER B N 1
ATOM 10559 C CA . SER B 1 495 ? -7.305 32.438 9.961 1 91.5 495 SER B CA 1
ATOM 10560 C C . SER B 1 495 ? -8.414 33.031 9.086 1 91.5 495 SER B C 1
ATOM 10562 O O . SER B 1 495 ? -8.688 34.219 9.133 1 91.5 495 SER B O 1
ATOM 10564 N N . LEU B 1 496 ? -9.07 32.125 8.312 1 88.62 496 LEU B N 1
ATOM 10565 C CA . LEU B 1 496 ? -10.234 32.562 7.543 1 88.62 496 LEU B CA 1
ATOM 10566 C C . LEU B 1 496 ? -11.398 32.938 8.461 1 88.62 496 LEU B C 1
ATOM 10568 O O . LEU B 1 496 ? -12.172 33.844 8.164 1 88.62 496 LEU B O 1
ATOM 10572 N N . MET B 1 497 ? -11.414 32.281 9.586 1 92.44 497 MET B N 1
ATOM 10573 C CA . MET B 1 497 ? -12.461 32.562 10.562 1 92.44 497 MET B CA 1
ATOM 10574 C C . MET B 1 497 ? -12.172 33.844 11.328 1 92.44 497 MET B C 1
ATOM 10576 O O . MET B 1 497 ? -13.07 34.656 11.539 1 92.44 497 MET B O 1
ATOM 10580 N N . THR B 1 498 ? -10.914 33.969 11.648 1 94.81 498 THR B N 1
ATOM 10581 C CA . THR B 1 498 ? -10.523 35.188 12.375 1 94.81 498 THR B CA 1
ATOM 10582 C C . THR B 1 498 ? -10.367 36.344 11.414 1 94.81 498 THR B C 1
ATOM 10584 O O . THR B 1 498 ? -10.297 37.5 11.844 1 94.81 498 THR B O 1
ATOM 10587 N N . GLN B 1 499 ? -10.297 36.031 10.117 1 92.44 499 GLN B N 1
ATOM 10588 C CA . GLN B 1 499 ? -10.125 37 9.055 1 92.44 499 GLN B CA 1
ATOM 10589 C C . GLN B 1 499 ? -8.844 37.812 9.273 1 92.44 499 GLN B C 1
ATOM 10591 O O . GLN B 1 499 ? -8.852 39.031 9.141 1 92.44 499 GLN B O 1
ATOM 10596 N N . THR B 1 500 ? -7.824 37.125 9.688 1 95.44 500 THR B N 1
ATOM 10597 C CA . THR B 1 500 ? -6.508 37.719 9.961 1 95.44 500 THR B CA 1
ATOM 10598 C C . THR B 1 500 ? -5.418 36.938 9.234 1 95.44 500 THR B C 1
ATOM 10600 O O . THR B 1 500 ? -5.707 35.938 8.531 1 95.44 500 THR B O 1
ATOM 10603 N N . THR B 1 501 ? -4.137 37.469 9.391 1 94.5 501 THR B N 1
ATOM 10604 C CA . THR B 1 501 ? -3 36.656 8.953 1 94.5 501 THR B CA 1
ATOM 10605 C C . THR B 1 501 ? -2.885 35.406 9.797 1 94.5 501 THR B C 1
ATOM 10607 O O . THR B 1 501 ? -3.473 35.312 10.875 1 94.5 501 THR B O 1
ATOM 10610 N N . SER B 1 502 ? -2.193 34.406 9.289 1 93.69 502 SER B N 1
ATOM 10611 C CA . SER B 1 502 ? -2.131 33.094 9.93 1 93.69 502 SER B CA 1
ATOM 10612 C C . SER B 1 502 ? -0.826 32.938 10.695 1 93.69 502 SER B C 1
ATOM 10614 O O . SER B 1 502 ? 0.25 33.219 10.18 1 93.69 502 SER B O 1
ATOM 10616 N N . GLY B 1 503 ? -0.944 32.406 11.914 1 94.06 503 GLY B N 1
ATOM 10617 C CA . GLY B 1 503 ? 0.248 32.125 12.695 1 94.06 503 GLY B CA 1
ATOM 10618 C C . GLY B 1 503 ? 1.197 33.312 12.797 1 94.06 503 GLY B C 1
ATOM 10619 O O . GLY B 1 503 ? 0.788 34.406 13.156 1 94.06 503 GLY B O 1
ATOM 10620 N N . ILE B 1 504 ? 2.371 33 12.461 1 94.19 504 ILE B N 1
ATOM 10621 C CA . ILE B 1 504 ? 3.4 34.031 12.531 1 94.19 504 ILE B CA 1
ATOM 10622 C C . ILE B 1 504 ? 3.568 34.688 11.164 1 94.19 504 ILE B C 1
ATOM 10624 O O . ILE B 1 504 ? 4.414 35.562 10.992 1 94.19 504 ILE B O 1
ATOM 10628 N N . GLU B 1 505 ? 2.801 34.375 10.211 1 92.69 505 GLU B N 1
ATOM 10629 C CA . GLU B 1 505 ? 3.008 34.719 8.812 1 92.69 505 GLU B CA 1
ATOM 10630 C C . GLU B 1 505 ? 2.586 36.156 8.547 1 92.69 505 GLU B C 1
ATOM 10632 O O . GLU B 1 505 ? 1.643 36.656 9.164 1 92.69 505 GLU B O 1
ATOM 10637 N N . PRO B 1 506 ? 3.271 36.781 7.621 1 93.38 506 PRO B N 1
ATOM 10638 C CA . PRO B 1 506 ? 2.752 38.062 7.121 1 93.38 506 PRO B CA 1
ATOM 10639 C C . PRO B 1 506 ? 1.529 37.875 6.223 1 93.38 506 PRO B C 1
ATOM 10641 O O . PRO B 1 506 ? 1.134 36.75 5.922 1 93.38 506 PRO B O 1
ATOM 10644 N N . VAL B 1 507 ? 1.001 39 5.891 1 91.38 507 VAL B N 1
ATOM 10645 C CA . VAL B 1 507 ? -0.135 38.938 4.98 1 91.38 507 VAL B CA 1
ATOM 10646 C C . VAL B 1 507 ? 0.309 38.375 3.639 1 91.38 507 VAL B C 1
ATOM 10648 O O . VAL B 1 507 ? 1.408 38.656 3.162 1 91.38 507 VAL B O 1
ATOM 10651 N N . PHE B 1 508 ? -0.45 37.469 3.105 1 85 508 PHE B N 1
ATOM 10652 C CA . PHE B 1 508 ? -0.119 36.938 1.789 1 85 508 PHE B CA 1
ATOM 10653 C C . PHE B 1 508 ? -0.129 38.031 0.742 1 85 508 PHE B C 1
ATOM 10655 O O . PHE B 1 508 ? 0.892 38.312 0.105 1 85 508 PHE B O 1
ATOM 10662 N N . LEU B 1 509 ? -1.315 38.625 0.517 1 84.5 509 LEU B N 1
ATOM 10663 C CA . LEU B 1 509 ? -1.504 39.812 -0.297 1 84.5 509 LEU B CA 1
ATOM 10664 C C . LEU B 1 509 ? -2.508 40.781 0.351 1 84.5 509 LEU B C 1
ATOM 10666 O O . LEU B 1 509 ? -3.57 40.344 0.806 1 84.5 509 LEU B O 1
ATOM 10670 N N . PRO B 1 510 ? -2.135 41.938 0.356 1 89.69 510 PRO B N 1
ATOM 10671 C CA . PRO B 1 510 ? -3.111 42.906 0.903 1 89.69 510 PRO B CA 1
ATOM 10672 C C . PRO B 1 510 ? -4.34 43.062 0.01 1 89.69 510 PRO B C 1
ATOM 10674 O O . PRO B 1 510 ? -5.422 43.375 0.498 1 89.69 510 PRO B O 1
ATOM 10677 N N . VAL B 1 511 ? -4.086 42.875 -1.227 1 87 511 VAL B N 1
ATOM 10678 C CA . VAL B 1 511 ? -5.148 43 -2.223 1 87 511 VAL B CA 1
ATOM 10679 C C . VAL B 1 511 ? -4.867 42.031 -3.375 1 87 511 VAL B C 1
ATOM 10681 O O . VAL B 1 511 ? -3.713 41.844 -3.775 1 87 511 VAL B O 1
ATOM 10684 N N . TYR B 1 512 ? -5.91 41.312 -3.766 1 76 512 TYR B N 1
ATOM 10685 C CA . TYR B 1 512 ? -5.785 40.469 -4.953 1 76 512 TYR B CA 1
ATOM 10686 C C . TYR B 1 512 ? -7.062 40.5 -5.777 1 76 512 TYR B C 1
ATOM 10688 O O . TYR B 1 512 ? -8.109 40.938 -5.301 1 76 512 TYR B O 1
ATOM 10696 N N . LYS B 1 513 ? -7.008 40.062 -7.059 1 71.44 513 LYS B N 1
ATOM 10697 C CA . LYS B 1 513 ? -8.133 40.125 -7.98 1 71.44 513 LYS B CA 1
ATOM 10698 C C . LYS B 1 513 ? -8.82 38.781 -8.117 1 71.44 513 LYS B C 1
ATOM 10700 O O . LYS B 1 513 ? -8.156 37.719 -8.125 1 71.44 513 LYS B O 1
ATOM 10705 N N . ARG B 1 514 ? -10.047 38.75 -7.961 1 65.06 514 ARG B N 1
ATOM 10706 C CA . ARG B 1 514 ? -10.859 37.562 -8.242 1 65.06 514 ARG B CA 1
ATOM 10707 C C . ARG B 1 514 ? -11.797 37.812 -9.422 1 65.06 514 ARG B C 1
ATOM 10709 O O . ARG B 1 514 ? -12.156 38.969 -9.695 1 65.06 514 ARG B O 1
ATOM 10716 N N . ARG B 1 515 ? -12.023 36.719 -10.312 1 63 515 ARG B N 1
ATOM 10717 C CA . ARG B 1 515 ? -12.93 36.812 -11.453 1 63 515 ARG B CA 1
ATOM 10718 C C . ARG B 1 515 ? -14.203 36 -11.195 1 63 515 ARG B C 1
ATOM 10720 O O . ARG B 1 515 ? -14.156 34.906 -10.641 1 63 515 ARG B O 1
ATOM 10727 N N . ARG B 1 516 ? -15.312 36.562 -11.258 1 60.62 516 ARG B N 1
ATOM 10728 C CA . ARG B 1 516 ? -16.594 35.875 -11.211 1 60.62 516 ARG B CA 1
ATOM 10729 C C . ARG B 1 516 ? -17.266 35.875 -12.578 1 60.62 516 ARG B C 1
ATOM 10731 O O . ARG B 1 516 ? -17.281 36.906 -13.273 1 60.62 516 ARG B O 1
ATOM 10738 N N . LYS B 1 517 ? -17.688 34.656 -13.016 1 62.09 517 LYS B N 1
ATOM 10739 C CA . LYS B 1 517 ? -18.406 34.594 -14.289 1 62.09 517 LYS B CA 1
ATOM 10740 C C . LYS B 1 517 ? -19.719 35.344 -14.219 1 62.09 517 LYS B C 1
ATOM 10742 O O . LYS B 1 517 ? -20.453 35.281 -13.227 1 62.09 517 LYS B O 1
ATOM 10747 N N . VAL B 1 518 ? -19.828 36.281 -15.023 1 63.53 518 VAL B N 1
ATOM 10748 C CA . VAL B 1 518 ? -21.062 37.062 -15.055 1 63.53 518 VAL B CA 1
ATOM 10749 C C . VAL B 1 518 ? -21.75 36.906 -16.406 1 63.53 518 VAL B C 1
ATOM 10751 O O . VAL B 1 518 ? -21.109 36.562 -17.406 1 63.53 518 VAL B O 1
ATOM 10754 N N . ASN B 1 519 ? -23.031 36.75 -16.312 1 63.56 519 ASN B N 1
ATOM 10755 C CA . ASN B 1 519 ? -23.828 36.781 -17.531 1 63.56 519 ASN B CA 1
ATOM 10756 C C . ASN B 1 519 ? -24.016 38.219 -18.031 1 63.56 519 ASN B C 1
ATOM 10758 O O . ASN B 1 519 ? -24.469 39.094 -17.281 1 63.56 519 ASN B O 1
ATOM 10762 N N . PRO B 1 520 ? -23.641 38.5 -19.266 1 61.59 520 PRO B N 1
ATOM 10763 C CA . PRO B 1 520 ? -23.703 39.844 -19.812 1 61.59 520 PRO B CA 1
ATOM 10764 C C . PRO B 1 520 ? -25.109 40.438 -19.75 1 61.59 520 PRO B C 1
ATOM 10766 O O . PRO B 1 520 ? -25.281 41.656 -19.719 1 61.59 520 PRO B O 1
ATOM 10769 N N . SER B 1 521 ? -26.094 39.594 -19.734 1 61.97 521 SER B N 1
ATOM 10770 C CA . SER B 1 521 ? -27.469 40.062 -19.734 1 61.97 521 SER B CA 1
ATOM 10771 C C . SER B 1 521 ? -27.922 40.469 -18.344 1 61.97 521 SER B C 1
ATOM 10773 O O . SER B 1 521 ? -28.969 41.062 -18.172 1 61.97 521 SER B O 1
ATOM 10775 N N . ASP B 1 522 ? -27.016 40.125 -17.438 1 59.53 522 ASP B N 1
ATOM 10776 C CA . ASP B 1 522 ? -27.438 40.406 -16.078 1 59.53 522 ASP B CA 1
ATOM 10777 C C . ASP B 1 522 ? -27.297 41.906 -15.766 1 59.53 522 ASP B C 1
ATOM 10779 O O . ASP B 1 522 ? -26.438 42.594 -16.328 1 59.53 522 ASP B O 1
ATOM 10783 N N . LYS B 1 523 ? -28.375 42.531 -15.078 1 63.03 523 LYS B N 1
ATOM 10784 C CA . LYS B 1 523 ? -28.391 43.938 -14.703 1 63.03 523 LYS B CA 1
ATOM 10785 C C . LYS B 1 523 ? -27.297 44.25 -13.688 1 63.03 523 LYS B C 1
ATOM 10787 O O . LYS B 1 523 ? -27.047 43.469 -12.773 1 63.03 523 LYS B O 1
ATOM 10792 N N . ASN B 1 524 ? -26.422 45.281 -13.875 1 57.5 524 ASN B N 1
ATOM 10793 C CA . ASN B 1 524 ? -25.422 45.812 -12.961 1 57.5 524 ASN B CA 1
ATOM 10794 C C . ASN B 1 524 ? -24.156 44.969 -12.961 1 57.5 524 ASN B C 1
ATOM 10796 O O . ASN B 1 524 ? -23.547 44.719 -11.914 1 57.5 524 ASN B O 1
ATOM 10800 N N . VAL B 1 525 ? -24 44.188 -14.055 1 59.72 525 VAL B N 1
ATOM 10801 C CA . VAL B 1 525 ? -22.766 43.406 -14.141 1 59.72 525 VAL B CA 1
ATOM 10802 C C . VAL B 1 525 ? -21.719 44.219 -14.898 1 59.72 525 VAL B C 1
ATOM 10804 O O . VAL B 1 525 ? -22.031 44.875 -15.891 1 59.72 525 VAL B O 1
ATOM 10807 N N . ASN B 1 526 ? -20.594 44.531 -14.32 1 60.22 526 ASN B N 1
ATOM 10808 C CA . ASN B 1 526 ? -19.453 45.125 -14.992 1 60.22 526 ASN B CA 1
ATOM 10809 C C . ASN B 1 526 ? -18.531 44.062 -15.594 1 60.22 526 ASN B C 1
ATOM 10811 O O . ASN B 1 526 ? -17.75 43.438 -14.875 1 60.22 526 ASN B O 1
ATOM 10815 N N . ILE B 1 527 ? -18.766 43.812 -16.828 1 63.44 527 ILE B N 1
ATOM 10816 C CA . ILE B 1 527 ? -17.938 42.812 -17.5 1 63.44 527 ILE B CA 1
ATOM 10817 C C . ILE B 1 527 ? -16.516 43.344 -17.672 1 63.44 527 ILE B C 1
ATOM 10819 O O . ILE B 1 527 ? -16.281 44.312 -18.391 1 63.44 527 ILE B O 1
ATOM 10823 N N . THR B 1 528 ? -15.57 42.812 -16.922 1 63.56 528 THR B N 1
ATOM 10824 C CA . THR B 1 528 ? -14.203 43.312 -16.969 1 63.56 528 THR B CA 1
ATOM 10825 C C . THR B 1 528 ? -13.305 42.406 -17.781 1 63.56 528 THR B C 1
ATOM 10827 O O . THR B 1 528 ? -12.219 42.781 -18.203 1 63.56 528 THR B O 1
ATOM 10830 N N . PHE B 1 529 ? -13.734 41.094 -17.844 1 62.16 529 PHE B N 1
ATOM 10831 C CA . PHE B 1 529 ? -12.922 40.125 -18.547 1 62.16 529 PHE B CA 1
ATOM 10832 C C . PHE B 1 529 ? -13.805 39.125 -19.281 1 62.16 529 PHE B C 1
ATOM 10834 O O . PHE B 1 529 ? -14.828 38.688 -18.75 1 62.16 529 PHE B O 1
ATOM 10841 N N . VAL B 1 530 ? -13.75 38.938 -20.594 1 58.25 530 VAL B N 1
ATOM 10842 C CA . VAL B 1 530 ? -14.398 37.875 -21.344 1 58.25 530 VAL B CA 1
ATOM 10843 C C . VAL B 1 530 ? -13.359 36.812 -21.766 1 58.25 530 VAL B C 1
ATOM 10845 O O . VAL B 1 530 ? -12.359 37.156 -22.406 1 58.25 530 VAL B O 1
ATOM 10848 N N . ASP B 1 531 ? -13.516 35.625 -21.203 1 54.31 531 ASP B N 1
ATOM 10849 C CA . ASP B 1 531 ? -12.492 34.625 -21.5 1 54.31 531 ASP B CA 1
ATOM 10850 C C . ASP B 1 531 ? -12.617 34.094 -22.922 1 54.31 531 ASP B C 1
ATOM 10852 O O . ASP B 1 531 ? -13.477 34.562 -23.688 1 54.31 531 ASP B O 1
ATOM 10856 N N . ASP B 1 532 ? -11.617 33.219 -23.328 1 49.31 532 ASP B N 1
ATOM 10857 C CA . ASP B 1 532 ? -11.492 32.781 -24.719 1 49.31 532 ASP B CA 1
ATOM 10858 C C . ASP B 1 532 ? -12.742 32.031 -25.172 1 49.31 532 ASP B C 1
ATOM 10860 O O . ASP B 1 532 ? -13.008 31.922 -26.359 1 49.31 532 ASP B O 1
ATOM 10864 N N . VAL B 1 533 ? -13.43 31.609 -24.188 1 51.25 533 VAL B N 1
ATOM 10865 C CA . VAL B 1 533 ? -14.602 30.828 -24.547 1 51.25 533 VAL B CA 1
ATOM 10866 C C . VAL B 1 533 ? -15.844 31.719 -24.547 1 51.25 533 VAL B C 1
ATOM 10868 O O . VAL B 1 533 ? -16.953 31.25 -24.812 1 51.25 533 VAL B O 1
ATOM 10871 N N . GLY B 1 534 ? -15.672 32.938 -24.406 1 50.78 534 GLY B N 1
ATOM 10872 C CA . GLY B 1 534 ? -16.75 33.906 -24.547 1 50.78 534 GLY B CA 1
ATOM 10873 C C . GLY B 1 534 ? -17.484 34.188 -23.234 1 50.78 534 GLY B C 1
ATOM 10874 O O . GLY B 1 534 ? -18.453 34.938 -23.203 1 50.78 534 GLY B O 1
ATOM 10875 N N . ASP B 1 535 ? -16.953 33.562 -22.188 1 60.41 535 ASP B N 1
ATOM 10876 C CA . ASP B 1 535 ? -17.594 33.812 -20.906 1 60.41 535 ASP B CA 1
ATOM 10877 C C . ASP B 1 535 ? -17.141 35.156 -20.344 1 60.41 535 ASP B C 1
ATOM 10879 O O . ASP B 1 535 ? -15.969 35.562 -20.484 1 60.41 535 ASP B O 1
ATOM 10883 N N . SER B 1 536 ? -18.172 35.875 -19.922 1 64.56 536 SER B N 1
ATOM 10884 C CA . SER B 1 536 ? -17.891 37.188 -19.328 1 64.56 536 SER B CA 1
ATOM 10885 C C . SER B 1 536 ? -17.625 37.062 -17.828 1 64.56 536 SER B C 1
ATOM 10887 O O . SER B 1 536 ? -18.297 36.312 -17.141 1 64.56 536 SER B O 1
ATOM 10889 N N . TRP B 1 537 ? -16.484 37.656 -17.5 1 66.69 537 TRP B N 1
ATOM 10890 C CA . TRP B 1 537 ? -16.078 37.625 -16.109 1 66.69 537 TRP B CA 1
ATOM 10891 C C . TRP B 1 537 ? -16 39.031 -15.531 1 66.69 537 TRP B C 1
ATOM 10893 O O . TRP B 1 537 ? -15.75 40 -16.266 1 66.69 537 TRP B O 1
ATOM 10903 N N . GLU B 1 538 ? -16.422 39.25 -14.398 1 69.94 538 GLU B N 1
ATOM 10904 C CA . GLU B 1 538 ? -16.203 40.469 -13.633 1 69.94 538 GLU B CA 1
ATOM 10905 C C . GLU B 1 538 ? -15.039 40.281 -12.648 1 69.94 538 GLU B C 1
ATOM 10907 O O . GLU B 1 538 ? -15.078 39.406 -11.789 1 69.94 538 GLU B O 1
ATOM 10912 N N . GLU B 1 539 ? -13.984 41.062 -13.023 1 70.12 539 GLU B N 1
ATOM 10913 C CA . GLU B 1 539 ? -12.852 41.094 -12.109 1 70.12 539 GLU B CA 1
ATOM 10914 C C . GLU B 1 539 ? -13.07 42.094 -10.984 1 70.12 539 GLU B C 1
ATOM 10916 O O . GLU B 1 539 ? -13.555 43.219 -11.219 1 70.12 539 GLU B O 1
ATOM 10921 N N . TYR B 1 540 ? -12.883 41.656 -9.789 1 71.62 540 TYR B N 1
ATOM 10922 C CA . TYR B 1 540 ? -13 42.594 -8.68 1 71.62 540 TYR B CA 1
ATOM 10923 C C . TYR B 1 540 ? -11.883 42.375 -7.664 1 71.62 540 TYR B C 1
ATOM 10925 O O . TYR B 1 540 ? -11.312 41.281 -7.586 1 71.62 540 TYR B O 1
ATOM 10933 N N . ASN B 1 541 ? -11.562 43.5 -6.988 1 77.75 541 ASN B N 1
ATOM 10934 C CA . ASN B 1 541 ? -10.523 43.438 -5.965 1 77.75 541 ASN B CA 1
ATOM 10935 C C . ASN B 1 541 ? -11.039 42.781 -4.68 1 77.75 541 ASN B C 1
ATOM 10937 O O . ASN B 1 541 ? -12.156 43.062 -4.242 1 77.75 541 ASN B O 1
ATOM 10941 N N . VAL B 1 542 ? -10.258 41.969 -4.215 1 79.12 542 VAL B N 1
ATOM 10942 C CA . VAL B 1 542 ? -10.484 41.406 -2.889 1 79.12 542 VAL B CA 1
ATOM 10943 C C . VAL B 1 542 ? -9.414 41.906 -1.923 1 79.12 542 VAL B C 1
ATOM 10945 O O . VAL B 1 542 ? -8.219 41.75 -2.18 1 79.12 542 VAL B O 1
ATOM 10948 N N . TYR B 1 543 ? -9.922 42.531 -0.87 1 87.69 543 TYR B N 1
ATOM 10949 C CA . TYR B 1 543 ? -9 43.156 0.079 1 87.69 543 TYR B CA 1
ATOM 10950 C C . TYR B 1 543 ? -8.867 42.312 1.339 1 87.69 543 TYR B C 1
ATOM 10952 O O . TYR B 1 543 ? -9.852 41.75 1.828 1 87.69 543 TYR B O 1
ATOM 10960 N N . HIS B 1 544 ? -7.586 42.25 1.799 1 91.25 544 HIS B N 1
ATOM 10961 C CA . HIS B 1 544 ? -7.398 41.75 3.154 1 91.25 544 HIS B CA 1
ATOM 10962 C C . HIS B 1 544 ? -8.156 42.594 4.168 1 91.25 544 HIS B C 1
ATOM 10964 O O . HIS B 1 544 ? -8.125 43.844 4.105 1 91.25 544 HIS B O 1
ATOM 10970 N N . HIS B 1 545 ? -8.82 42.062 5.055 1 91.62 545 HIS B N 1
ATOM 10971 C CA . HIS B 1 545 ? -9.773 42.719 5.941 1 91.62 545 HIS B CA 1
ATOM 10972 C C . HIS B 1 545 ? -9.117 43.875 6.711 1 91.62 545 HIS B C 1
ATOM 10974 O O . HIS B 1 545 ? -9.688 44.969 6.828 1 91.62 545 HIS B O 1
ATOM 10980 N N . HIS B 1 546 ? -7.98 43.656 7.184 1 94.69 546 HIS B N 1
ATOM 10981 C CA . HIS B 1 546 ? -7.402 44.688 8.062 1 94.69 546 HIS B CA 1
ATOM 10982 C C . HIS B 1 546 ? -6.625 45.719 7.27 1 94.69 546 HIS B C 1
ATOM 10984 O O . HIS B 1 546 ? -6.316 46.812 7.785 1 94.69 546 HIS B O 1
ATOM 10990 N N . PHE B 1 547 ? -6.344 45.438 6.051 1 93.88 547 PHE B N 1
ATOM 10991 C CA . PHE B 1 547 ? -5.938 46.5 5.137 1 93.88 547 PHE B CA 1
ATOM 10992 C C . PHE B 1 547 ? -7.082 47.5 4.906 1 93.88 547 PHE B C 1
ATOM 10994 O O . PHE B 1 547 ? -6.863 48.688 4.863 1 93.88 547 PHE B O 1
ATOM 11001 N N . LEU B 1 548 ? -8.227 46.875 4.723 1 93.19 548 LEU B N 1
ATOM 11002 C CA . LEU B 1 548 ? -9.414 47.719 4.609 1 93.19 548 LEU B CA 1
ATOM 11003 C C . LEU B 1 548 ? -9.586 48.594 5.844 1 93.19 548 LEU B C 1
ATOM 11005 O O . LEU B 1 548 ? -9.945 49.781 5.734 1 93.19 548 LEU B O 1
ATOM 11009 N N . THR B 1 549 ? -9.391 48.031 6.961 1 95 549 THR B N 1
ATOM 11010 C CA . THR B 1 549 ? -9.469 48.781 8.203 1 95 549 THR B CA 1
ATOM 11011 C C . THR B 1 549 ? -8.469 49.938 8.203 1 95 549 THR B C 1
ATOM 11013 O O . THR B 1 549 ? -8.797 51.062 8.602 1 95 549 THR B O 1
ATOM 11016 N N . TRP B 1 550 ? -7.273 49.656 7.77 1 95.88 550 TRP B N 1
ATOM 11017 C CA . TRP B 1 550 ? -6.242 50.688 7.695 1 95.88 550 TRP B CA 1
ATOM 11018 C C . TRP B 1 550 ? -6.676 51.812 6.777 1 95.88 550 TRP B C 1
ATOM 11020 O O . TRP B 1 550 ? -6.484 53 7.098 1 95.88 550 TRP B O 1
ATOM 11030 N N . ILE B 1 551 ? -7.199 51.438 5.602 1 95.12 551 ILE B N 1
ATOM 11031 C CA . ILE B 1 551 ? -7.648 52.438 4.633 1 95.12 551 ILE B CA 1
ATOM 11032 C C . ILE B 1 551 ? -8.711 53.344 5.27 1 95.12 551 ILE B C 1
ATOM 11034 O O . ILE B 1 551 ? -8.648 54.562 5.148 1 95.12 551 ILE B O 1
ATOM 11038 N N . LYS B 1 552 ? -9.617 52.781 5.898 1 95.12 552 LYS B N 1
ATOM 11039 C CA . LYS B 1 552 ? -10.711 53.531 6.512 1 95.12 552 LYS B CA 1
ATOM 11040 C C . LYS B 1 552 ? -10.188 54.438 7.613 1 95.12 552 LYS B C 1
ATOM 11042 O O . LYS B 1 552 ? -10.617 55.594 7.719 1 95.12 552 LYS B O 1
ATOM 11047 N N . VAL B 1 553 ? -9.281 54.031 8.398 1 95.69 553 VAL B N 1
ATOM 11048 C CA . VAL B 1 553 ? -8.766 54.75 9.555 1 95.69 553 VAL B CA 1
ATOM 11049 C C . VAL B 1 553 ? -7.859 55.906 9.078 1 95.69 553 VAL B C 1
ATOM 11051 O O . VAL B 1 553 ? -7.91 57 9.617 1 95.69 553 VAL B O 1
ATOM 11054 N N . ASN B 1 554 ? -7.117 55.656 8.047 1 94.94 554 ASN B N 1
ATOM 11055 C CA . ASN B 1 554 ? -6.07 56.625 7.684 1 94.94 554 ASN B CA 1
ATOM 11056 C C . ASN B 1 554 ? -6.492 57.5 6.508 1 94.94 554 ASN B C 1
ATOM 11058 O O . ASN B 1 554 ? -6 58.594 6.355 1 94.94 554 ASN B O 1
ATOM 11062 N N . LYS B 1 555 ? -7.402 56.969 5.688 1 93.81 555 LYS B N 1
ATOM 11063 C CA . LYS B 1 555 ? -7.785 57.719 4.496 1 93.81 555 LYS B CA 1
ATOM 11064 C C . LYS B 1 555 ? -9.242 58.156 4.57 1 93.81 555 LYS B C 1
ATOM 11066 O O . LYS B 1 555 ? -9.688 59 3.787 1 93.81 555 LYS B O 1
ATOM 11071 N N . GLY B 1 556 ? -10.039 57.625 5.395 1 93.31 556 GLY B N 1
ATOM 11072 C CA . GLY B 1 556 ? -11.422 58.031 5.602 1 93.31 556 GLY B CA 1
ATOM 11073 C C . GLY B 1 556 ? -12.336 57.625 4.461 1 93.31 556 GLY B C 1
ATOM 11074 O O . GLY B 1 556 ? -13.375 58.219 4.242 1 93.31 556 GLY B O 1
ATOM 11075 N N . LEU B 1 557 ? -11.938 56.656 3.779 1 93.31 557 LEU B N 1
ATOM 11076 C CA . LEU B 1 557 ? -12.727 56.219 2.631 1 93.31 557 LEU B CA 1
ATOM 11077 C C . LEU B 1 557 ? -13.812 55.25 3.057 1 93.31 557 LEU B C 1
ATOM 11079 O O . LEU B 1 557 ? -13.602 54.438 3.949 1 93.31 557 LEU B O 1
ATOM 11083 N N . THR B 1 558 ? -14.969 55.312 2.434 1 91.38 558 THR B N 1
ATOM 11084 C CA . THR B 1 558 ? -16.078 54.406 2.664 1 91.38 558 THR B CA 1
ATOM 11085 C C . THR B 1 558 ? -15.914 53.156 1.81 1 91.38 558 THR B C 1
ATOM 11087 O O . THR B 1 558 ? -15.117 53.125 0.865 1 91.38 558 THR B O 1
ATOM 11090 N N . ASP B 1 559 ? -16.703 52.156 2.189 1 88.88 559 ASP B N 1
ATOM 11091 C CA . ASP B 1 559 ? -16.672 50.906 1.438 1 88.88 559 ASP B CA 1
ATOM 11092 C C . ASP B 1 559 ? -16.969 51.125 -0.042 1 88.88 559 ASP B C 1
ATOM 11094 O O . ASP B 1 559 ? -16.344 50.531 -0.912 1 88.88 559 ASP B O 1
ATOM 11098 N N . GLU B 1 560 ? -17.891 51.969 -0.308 1 86.69 560 GLU B N 1
ATOM 11099 C CA . GLU B 1 560 ? -18.281 52.281 -1.682 1 86.69 560 GLU B CA 1
ATOM 11100 C C . GLU B 1 560 ? -17.156 52.969 -2.438 1 86.69 560 GLU B C 1
ATOM 11102 O O . GLU B 1 560 ? -16.953 52.719 -3.627 1 86.69 560 GLU B O 1
ATOM 11107 N N . GLN B 1 561 ? -16.5 53.812 -1.73 1 90.75 561 GLN B N 1
ATOM 11108 C CA . GLN B 1 561 ? -15.383 54.531 -2.34 1 90.75 561 GLN B CA 1
ATOM 11109 C C . GLN B 1 561 ? -14.211 53.594 -2.617 1 90.75 561 GLN B C 1
ATOM 11111 O O . GLN B 1 561 ? -13.531 53.75 -3.635 1 90.75 561 GLN B O 1
ATOM 11116 N N . ILE B 1 562 ? -13.992 52.75 -1.727 1 91.75 562 ILE B N 1
ATOM 11117 C CA . ILE B 1 562 ? -12.875 51.812 -1.851 1 91.75 562 ILE B CA 1
ATOM 11118 C C . ILE B 1 562 ? -13.094 50.938 -3.064 1 91.75 562 ILE B C 1
ATOM 11120 O O . ILE B 1 562 ? -12.148 50.625 -3.789 1 91.75 562 ILE B O 1
ATOM 11124 N N . LYS B 1 563 ? -14.336 50.469 -3.287 1 84.62 563 LYS B N 1
ATOM 11125 C CA . LYS B 1 563 ? -14.672 49.594 -4.402 1 84.62 563 LYS B CA 1
ATOM 11126 C C . LYS B 1 563 ? -14.391 50.281 -5.742 1 84.62 563 LYS B C 1
ATOM 11128 O O . LYS B 1 563 ? -14.156 49.594 -6.746 1 84.62 563 LYS B O 1
ATOM 11133 N N . LYS B 1 564 ? -14.297 51.531 -5.777 1 84.06 564 LYS B N 1
ATOM 11134 C CA . LYS B 1 564 ? -14.164 52.281 -7.02 1 84.06 564 LYS B CA 1
ATOM 11135 C C . LYS B 1 564 ? -12.719 52.719 -7.258 1 84.06 564 LYS B C 1
ATOM 11137 O O . LYS B 1 564 ? -12.398 53.312 -8.281 1 84.06 564 LYS B O 1
ATOM 11142 N N . LEU B 1 565 ? -11.93 52.312 -6.355 1 90.25 565 LEU B N 1
ATOM 11143 C CA . LEU B 1 565 ? -10.531 52.688 -6.488 1 90.25 565 LEU B CA 1
ATOM 11144 C C . LEU B 1 565 ? -9.891 52 -7.695 1 90.25 565 LEU B C 1
ATOM 11146 O O . LEU B 1 565 ? -10.18 50.844 -7.98 1 90.25 565 LEU B O 1
ATOM 11150 N N . SER B 1 566 ? -9.031 52.75 -8.383 1 85.69 566 SER B N 1
ATOM 11151 C CA . SER B 1 566 ? -8.25 52.156 -9.469 1 85.69 566 SER B CA 1
ATOM 11152 C C . SER B 1 566 ? -7.078 51.344 -8.938 1 85.69 566 SER B C 1
ATOM 11154 O O . SER B 1 566 ? -6.695 51.469 -7.773 1 85.69 566 SER B O 1
ATOM 11156 N N . ASP B 1 567 ? -6.488 50.562 -9.797 1 85.56 567 ASP B N 1
ATOM 11157 C CA . ASP B 1 567 ? -5.344 49.75 -9.414 1 85.56 567 ASP B CA 1
ATOM 11158 C C . ASP B 1 567 ? -4.176 50.625 -8.953 1 85.56 567 ASP B C 1
ATOM 11160 O O . ASP B 1 567 ? -3.463 50.25 -8.008 1 85.56 567 ASP B O 1
ATOM 11164 N N . LYS B 1 568 ? -4.039 51.656 -9.656 1 88.44 568 LYS B N 1
ATOM 11165 C CA . LYS B 1 568 ? -2.945 52.562 -9.312 1 88.44 568 LYS B CA 1
ATOM 11166 C C . LYS B 1 568 ? -3.152 53.156 -7.926 1 88.44 568 LYS B C 1
ATOM 11168 O O . LYS B 1 568 ? -2.193 53.344 -7.172 1 88.44 568 LYS B O 1
ATOM 11173 N N . GLU B 1 569 ? -4.344 53.469 -7.629 1 91.62 569 GLU B N 1
ATOM 11174 C CA . GLU B 1 569 ? -4.668 54.031 -6.32 1 91.62 569 GLU B CA 1
ATOM 11175 C C . GLU B 1 569 ? -4.48 53 -5.211 1 91.62 569 GLU B C 1
ATOM 11177 O O . GLU B 1 569 ? -3.994 53.344 -4.129 1 91.62 569 GLU B O 1
ATOM 11182 N N . VAL B 1 570 ? -4.883 51.906 -5.504 1 91.62 570 VAL B N 1
ATOM 11183 C CA . VAL B 1 570 ? -4.746 50.812 -4.539 1 91.62 570 VAL B CA 1
ATOM 11184 C C . VAL B 1 570 ? -3.268 50.531 -4.27 1 91.62 570 VAL B C 1
ATOM 11186 O O . VAL B 1 570 ? -2.867 50.344 -3.119 1 91.62 570 VAL B O 1
ATOM 11189 N N . ASP B 1 571 ? -2.518 50.562 -5.285 1 90.06 571 ASP B N 1
ATOM 11190 C CA . ASP B 1 571 ? -1.082 50.344 -5.137 1 90.06 571 ASP B CA 1
ATOM 11191 C C . ASP B 1 571 ? -0.451 51.438 -4.262 1 90.06 571 ASP B C 1
ATOM 11193 O O . ASP B 1 571 ? 0.45 51.156 -3.471 1 90.06 571 ASP B O 1
ATOM 11197 N N . LYS B 1 572 ? -0.851 52.562 -4.504 1 92.44 572 LYS B N 1
ATOM 11198 C CA . LYS B 1 572 ? -0.357 53.688 -3.697 1 92.44 572 LYS B CA 1
ATOM 11199 C C . LYS B 1 572 ? -0.726 53.5 -2.229 1 92.44 572 LYS B C 1
ATOM 11201 O O . LYS B 1 572 ? 0.081 53.781 -1.341 1 92.44 572 LYS B O 1
ATOM 11206 N N . LEU B 1 573 ? -1.922 53.094 -2.033 1 93.31 573 LEU B N 1
ATOM 11207 C CA . LEU B 1 573 ? -2.373 52.844 -0.667 1 93.31 573 LEU B CA 1
ATOM 11208 C C . LEU B 1 573 ? -1.559 51.75 -0.013 1 93.31 573 LEU B C 1
ATOM 11210 O O . LEU B 1 573 ? -1.196 51.844 1.161 1 93.31 573 LEU B O 1
ATOM 11214 N N . VAL B 1 574 ? -1.312 50.688 -0.737 1 92.62 574 VAL B N 1
ATOM 11215 C CA . VAL B 1 574 ? -0.501 49.594 -0.213 1 92.62 574 VAL B CA 1
ATOM 11216 C C . VAL B 1 574 ? 0.888 50.125 0.154 1 92.62 574 VAL B C 1
ATOM 11218 O O . VAL B 1 574 ? 1.427 49.781 1.209 1 92.62 574 VAL B O 1
ATOM 11221 N N . ALA B 1 575 ? 1.428 50.938 -0.653 1 92.19 575 ALA B N 1
ATOM 11222 C CA . ALA B 1 575 ? 2.768 51.5 -0.448 1 92.19 575 ALA B CA 1
ATOM 11223 C C . ALA B 1 575 ? 2.82 52.375 0.803 1 92.19 575 ALA B C 1
ATOM 11225 O O . ALA B 1 575 ? 3.857 52.438 1.464 1 92.19 575 ALA B O 1
ATOM 11226 N N . GLU B 1 576 ? 1.733 52.938 1.137 1 93.38 576 GLU B N 1
ATOM 11227 C CA . GLU B 1 576 ? 1.665 53.812 2.293 1 93.38 576 GLU B CA 1
ATOM 11228 C C . GLU B 1 576 ? 1.338 53.031 3.566 1 93.38 576 GLU B C 1
ATOM 11230 O O . GLU B 1 576 ? 1.52 53.562 4.672 1 93.38 576 GLU B O 1
ATOM 11235 N N . SER B 1 577 ? 0.912 51.938 3.391 1 93.62 577 SER B N 1
ATOM 11236 C CA . SER B 1 577 ? 0.429 51.156 4.523 1 93.62 577 SER B CA 1
ATOM 11237 C C . SER B 1 577 ? 1.557 50.375 5.16 1 93.62 577 SER B C 1
ATOM 11239 O O . SER B 1 577 ? 2.613 50.188 4.555 1 93.62 577 SER B O 1
ATOM 11241 N N . PRO B 1 578 ? 1.336 49.875 6.363 1 93 578 PRO B N 1
ATOM 11242 C CA . PRO B 1 578 ? 2.332 49.031 7.02 1 93 578 PRO B CA 1
ATOM 11243 C C . PRO B 1 578 ? 2.494 47.656 6.336 1 93 578 PRO B C 1
ATOM 11245 O O . PRO B 1 578 ? 3.396 46.906 6.684 1 93 578 PRO B O 1
ATOM 11248 N N . TYR B 1 579 ? 1.668 47.344 5.375 1 93.25 579 TYR B N 1
ATOM 11249 C CA . TYR B 1 579 ? 1.732 46.094 4.66 1 93.25 579 TYR B CA 1
ATOM 11250 C C . TYR B 1 579 ? 2.73 46.156 3.51 1 93.25 579 TYR B C 1
ATOM 11252 O O . TYR B 1 579 ? 3.059 45.125 2.9 1 93.25 579 TYR B O 1
ATOM 11260 N N . HIS B 1 580 ? 3.277 47.344 3.32 1 90.88 580 HIS B N 1
ATOM 11261 C CA . HIS B 1 580 ? 4.277 47.5 2.271 1 90.88 580 HIS B CA 1
ATOM 11262 C C . HIS B 1 580 ? 5.559 46.75 2.604 1 90.88 580 HIS B C 1
ATOM 11264 O O . HIS B 1 580 ? 6.129 46.938 3.682 1 90.88 580 HIS B O 1
ATOM 11270 N N . ASN B 1 581 ? 5.973 45.844 1.725 1 88.69 581 ASN B N 1
ATOM 11271 C CA . ASN B 1 581 ? 7.145 45 1.912 1 88.69 581 ASN B CA 1
ATOM 11272 C C . ASN B 1 581 ? 6.977 44.062 3.1 1 88.69 581 ASN B C 1
ATOM 11274 O O . ASN B 1 581 ? 7.941 43.75 3.799 1 88.69 581 ASN B O 1
ATOM 11278 N N . ALA B 1 582 ? 5.797 43.781 3.412 1 90.88 582 ALA B N 1
ATOM 11279 C CA . ALA B 1 582 ? 5.457 42.906 4.523 1 90.88 582 ALA B CA 1
ATOM 11280 C C . ALA B 1 582 ? 4.461 41.812 4.09 1 90.88 582 ALA B C 1
ATOM 11282 O O . ALA B 1 582 ? 3.541 41.5 4.836 1 90.88 582 ALA B O 1
ATOM 11283 N N . THR B 1 583 ? 4.625 41.406 2.887 1 87.81 583 THR B N 1
ATOM 11284 C CA . THR B 1 583 ? 3.814 40.312 2.346 1 87.81 583 THR B CA 1
ATOM 11285 C C . THR B 1 583 ? 4.648 39.062 2.182 1 87.81 583 THR B C 1
ATOM 11287 O O . THR B 1 583 ? 5.879 39.094 2.268 1 87.81 583 THR B O 1
ATOM 11290 N N . SER B 1 584 ? 3.982 38 2 1 83.62 584 SER B N 1
ATOM 11291 C CA . SER B 1 584 ? 4.684 36.719 1.866 1 83.62 584 SER B CA 1
ATOM 11292 C C . SER B 1 584 ? 5.656 36.75 0.693 1 83.62 584 SER B C 1
ATOM 11294 O O . SER B 1 584 ? 6.688 36.062 0.722 1 83.62 584 SER B O 1
ATOM 11296 N N . ASN B 1 585 ? 5.449 37.594 -0.271 1 78.56 585 ASN B N 1
ATOM 11297 C CA . ASN B 1 585 ? 6.227 37.531 -1.503 1 78.56 585 ASN B CA 1
ATOM 11298 C C . ASN B 1 585 ? 7.281 38.625 -1.548 1 78.56 585 ASN B C 1
ATOM 11300 O O . ASN B 1 585 ? 8.133 38.656 -2.439 1 78.56 585 ASN B O 1
ATOM 11304 N N . ASP B 1 586 ? 7.242 39.5 -0.653 1 80.19 586 ASP B N 1
ATOM 11305 C CA . ASP B 1 586 ? 8.18 40.625 -0.827 1 80.19 586 ASP B CA 1
ATOM 11306 C C . ASP B 1 586 ? 8.875 40.969 0.489 1 80.19 586 ASP B C 1
ATOM 11308 O O . ASP B 1 586 ? 9.508 42 0.607 1 80.19 586 ASP B O 1
ATOM 11312 N N . ILE B 1 587 ? 8.781 40.125 1.382 1 84.19 587 ILE B N 1
ATOM 11313 C CA . ILE B 1 587 ? 9.484 40.344 2.643 1 84.19 587 ILE B CA 1
ATOM 11314 C C . ILE B 1 587 ? 10.961 40 2.482 1 84.19 587 ILE B C 1
ATOM 11316 O O . ILE B 1 587 ? 11.352 39.375 1.479 1 84.19 587 ILE B O 1
ATOM 11320 N N . ASP B 1 588 ? 11.711 40.469 3.424 1 87.75 588 ASP B N 1
ATOM 11321 C CA . ASP B 1 588 ? 13.055 39.906 3.584 1 87.75 588 ASP B CA 1
ATOM 11322 C C . ASP B 1 588 ? 13 38.531 4.211 1 87.75 588 ASP B C 1
ATOM 11324 O O . ASP B 1 588 ? 12.891 38.375 5.434 1 87.75 588 ASP B O 1
ATOM 11328 N N . TRP B 1 589 ? 13.203 37.625 3.41 1 89.38 589 TRP B N 1
ATOM 11329 C CA . TRP B 1 589 ? 12.984 36.25 3.816 1 89.38 589 TRP B CA 1
ATOM 11330 C C . TRP B 1 589 ? 14.008 35.812 4.867 1 89.38 589 TRP B C 1
ATOM 11332 O O . TRP B 1 589 ? 13.711 34.969 5.727 1 89.38 589 TRP B O 1
ATOM 11342 N N . VAL B 1 590 ? 15.148 36.312 4.852 1 91.31 590 VAL B N 1
ATOM 11343 C CA . VAL B 1 590 ? 16.156 36.031 5.867 1 91.31 590 VAL B CA 1
ATOM 11344 C C . VAL B 1 590 ? 15.727 36.656 7.199 1 91.31 590 VAL B C 1
ATOM 11346 O O . VAL B 1 590 ? 15.898 36.031 8.258 1 91.31 590 VAL B O 1
ATOM 11349 N N . ALA B 1 591 ? 15.141 37.812 7.137 1 91.62 591 ALA B N 1
ATOM 11350 C CA . ALA B 1 591 ? 14.625 38.438 8.344 1 91.62 591 ALA B CA 1
ATOM 11351 C C . ALA B 1 591 ? 13.484 37.625 8.945 1 91.62 591 ALA B C 1
ATOM 11353 O O . ALA B 1 591 ? 13.336 37.562 10.172 1 91.62 591 ALA B O 1
ATOM 11354 N N . LYS B 1 592 ? 12.703 37.125 8.125 1 94 592 LYS B N 1
ATOM 11355 C CA . LYS B 1 592 ? 11.617 36.25 8.594 1 94 592 LYS B CA 1
ATOM 11356 C C . LYS B 1 592 ? 12.148 35.094 9.414 1 94 592 LYS B C 1
ATOM 11358 O O . LYS B 1 592 ? 11.602 34.75 10.469 1 94 592 LYS B O 1
ATOM 11363 N N . VAL B 1 593 ? 13.148 34.531 8.922 1 95.44 593 VAL B N 1
ATOM 11364 C CA . VAL B 1 593 ? 13.727 33.375 9.594 1 95.44 593 VAL B CA 1
ATOM 11365 C C . VAL B 1 593 ? 14.398 33.812 10.898 1 95.44 593 VAL B C 1
ATOM 11367 O O . VAL B 1 593 ? 14.367 33.062 11.891 1 95.44 593 VAL B O 1
ATOM 11370 N N . LYS B 1 594 ? 14.977 34.906 10.867 1 95.56 594 LYS B N 1
ATOM 11371 C CA . LYS B 1 594 ? 15.539 35.469 12.102 1 95.56 594 LYS B CA 1
ATOM 11372 C C . LYS B 1 594 ? 14.453 35.719 13.133 1 95.56 594 LYS B C 1
ATOM 11374 O O . LYS B 1 594 ? 14.648 35.5 14.328 1 95.56 594 LYS B O 1
ATOM 11379 N N . MET B 1 595 ? 13.352 36.25 12.664 1 96.25 595 MET B N 1
ATOM 11380 C CA . MET B 1 595 ? 12.211 36.438 13.547 1 96.25 595 MET B CA 1
ATOM 11381 C C . MET B 1 595 ? 11.742 35.094 14.133 1 96.25 595 MET B C 1
ATOM 11383 O O . MET B 1 595 ? 11.516 35 15.344 1 96.25 595 MET B O 1
ATOM 11387 N N . GLN B 1 596 ? 11.656 34.125 13.273 1 96.75 596 GLN B N 1
ATOM 11388 C CA . GLN B 1 596 ? 11.305 32.812 13.734 1 96.75 596 GLN B CA 1
ATOM 11389 C C . GLN B 1 596 ? 12.258 32.312 14.82 1 96.75 596 GLN B C 1
ATOM 11391 O O . GLN B 1 596 ? 11.828 31.812 15.852 1 96.75 596 GLN B O 1
ATOM 11396 N N . GLY B 1 597 ? 13.539 32.438 14.547 1 97.56 597 GLY B N 1
ATOM 11397 C CA . GLY B 1 597 ? 14.547 32.031 15.508 1 97.56 597 GLY B CA 1
ATOM 11398 C C . GLY B 1 597 ? 14.445 32.75 16.844 1 97.56 597 GLY B C 1
ATOM 11399 O O . GLY B 1 597 ? 14.594 32.125 17.891 1 97.56 597 GLY B O 1
ATOM 11400 N N . ALA B 1 598 ? 14.172 34.031 16.812 1 97.75 598 ALA B N 1
ATOM 11401 C CA . ALA B 1 598 ? 14.055 34.812 18.016 1 97.75 598 ALA B CA 1
ATOM 11402 C C . ALA B 1 598 ? 12.859 34.375 18.859 1 97.75 598 ALA B C 1
ATOM 11404 O O . ALA B 1 598 ? 12.945 34.312 20.094 1 97.75 598 ALA B O 1
ATOM 11405 N N . MET B 1 599 ? 11.828 34.125 18.203 1 98.06 599 MET B N 1
ATOM 11406 C CA . MET B 1 599 ? 10.617 33.688 18.891 1 98.06 599 MET B CA 1
ATOM 11407 C C . MET B 1 599 ? 10.75 32.25 19.375 1 98.06 599 MET B C 1
ATOM 11409 O O . MET B 1 599 ? 10.219 31.906 20.422 1 98.06 599 MET B O 1
ATOM 11413 N N . GLN B 1 600 ? 11.43 31.422 18.578 1 98 600 GLN B N 1
ATOM 11414 C CA . GLN B 1 600 ? 11.594 29.984 18.859 1 98 600 GLN B CA 1
ATOM 11415 C C . GLN B 1 600 ? 12.188 29.766 20.234 1 98 600 GLN B C 1
ATOM 11417 O O . GLN B 1 600 ? 11.898 28.75 20.891 1 98 600 GLN B O 1
ATOM 11422 N N . LYS B 1 601 ? 12.945 30.703 20.734 1 97.5 601 LYS B N 1
ATOM 11423 C CA . LYS B 1 601 ? 13.57 30.594 22.047 1 97.5 601 LYS B CA 1
ATOM 11424 C C . LYS B 1 601 ? 12.523 30.438 23.141 1 97.5 601 LYS B C 1
ATOM 11426 O O . LYS B 1 601 ? 12.805 29.859 24.203 1 97.5 601 LYS B O 1
ATOM 11431 N N . TRP B 1 602 ? 11.375 30.891 22.875 1 98.56 602 TRP B N 1
ATOM 11432 C CA . TRP B 1 602 ? 10.352 30.922 23.906 1 98.56 602 TRP B CA 1
ATOM 11433 C C . TRP B 1 602 ? 9.195 30 23.547 1 98.56 602 TRP B C 1
ATOM 11435 O O . TRP B 1 602 ? 8.086 30.141 24.062 1 98.56 602 TRP B O 1
ATOM 11445 N N . VAL B 1 603 ? 9.398 29.078 22.656 1 98.56 603 VAL B N 1
ATOM 11446 C CA . VAL B 1 603 ? 8.453 28.031 22.281 1 98.56 603 VAL B CA 1
ATOM 11447 C C . VAL B 1 603 ? 9.031 26.656 22.609 1 98.56 603 VAL B C 1
ATOM 11449 O O . VAL B 1 603 ? 10.047 26.25 22.031 1 98.56 603 VAL B O 1
ATOM 11452 N N . ASP B 1 604 ? 8.438 25.969 23.531 1 97.94 604 ASP B N 1
ATOM 11453 C CA . ASP B 1 604 ? 9.047 24.734 24 1 97.94 604 ASP B CA 1
ATOM 11454 C C . ASP B 1 604 ? 8.805 23.594 23.031 1 97.94 604 ASP B C 1
ATOM 11456 O O . ASP B 1 604 ? 9.5 22.562 23.078 1 97.94 604 ASP B O 1
ATOM 11460 N N . HIS B 1 605 ? 7.812 23.703 22.172 1 98.19 605 HIS B N 1
ATOM 11461 C CA . HIS B 1 605 ? 7.758 22.844 20.984 1 98.19 605 HIS B CA 1
ATOM 11462 C C . HIS B 1 605 ? 8.469 23.484 19.797 1 98.19 605 HIS B C 1
ATOM 11464 O O . HIS B 1 605 ? 9.633 23.891 19.906 1 98.19 605 HIS B O 1
ATOM 11470 N N . SER B 1 606 ? 7.805 23.453 18.625 1 97.75 606 SER B N 1
ATOM 11471 C CA . SER B 1 606 ? 8.367 24.078 17.422 1 97.75 606 SER B CA 1
ATOM 11472 C C . SER B 1 606 ? 7.375 25.047 16.797 1 97.75 606 SER B C 1
ATOM 11474 O O . SER B 1 606 ? 6.281 25.266 17.312 1 97.75 606 SER B O 1
ATOM 11476 N N . ILE B 1 607 ? 7.855 25.781 15.797 1 97.56 607 ILE B N 1
ATOM 11477 C CA . ILE B 1 607 ? 7.059 26.734 15.016 1 97.56 607 ILE B CA 1
ATOM 11478 C C . ILE B 1 607 ? 6.945 26.234 13.578 1 97.56 607 ILE B C 1
ATOM 11480 O O . ILE B 1 607 ? 7.953 25.906 12.945 1 97.56 607 ILE B O 1
ATOM 11484 N N . SER B 1 608 ? 5.727 26.156 13.133 1 93.94 608 SER B N 1
ATOM 11485 C CA . SER B 1 608 ? 5.539 25.828 11.727 1 93.94 608 SER B CA 1
ATOM 11486 C C . SER B 1 608 ? 5.676 27.062 10.844 1 93.94 608 SER B C 1
ATOM 11488 O O . SER B 1 608 ? 4.902 28.016 10.977 1 93.94 608 SER B O 1
ATOM 11490 N N . VAL B 1 609 ? 6.668 26.984 9.977 1 89 609 VAL B N 1
ATOM 11491 C CA . VAL B 1 609 ? 6.871 28.109 9.07 1 89 609 VAL B CA 1
ATOM 11492 C C . VAL B 1 609 ? 7.125 27.594 7.66 1 89 609 VAL B C 1
ATOM 11494 O O . VAL B 1 609 ? 7.855 26.609 7.469 1 89 609 VAL B O 1
ATOM 11497 N N . THR B 1 610 ? 6.422 28.141 6.754 1 86.25 610 THR B N 1
ATOM 11498 C CA . THR B 1 610 ? 6.738 27.969 5.336 1 86.25 610 THR B CA 1
ATOM 11499 C C . THR B 1 610 ? 7.223 29.297 4.738 1 86.25 610 THR B C 1
ATOM 11501 O O . THR B 1 610 ? 6.473 30.266 4.691 1 86.25 610 THR B O 1
ATOM 11504 N N . VAL B 1 611 ? 8.43 29.266 4.375 1 91.69 611 VAL B N 1
ATOM 11505 C CA . VAL B 1 611 ? 8.953 30.453 3.709 1 91.69 611 VAL B CA 1
ATOM 11506 C C . VAL B 1 611 ? 8.523 30.469 2.244 1 91.69 611 VAL B C 1
ATOM 11508 O O . VAL B 1 611 ? 9.109 29.766 1.417 1 91.69 611 VAL B O 1
ATOM 11511 N N . ASN B 1 612 ? 7.551 31.297 1.963 1 88.44 612 ASN B N 1
ATOM 11512 C CA . ASN B 1 612 ? 7.086 31.422 0.585 1 88.44 612 ASN B CA 1
ATOM 11513 C C . ASN B 1 612 ? 8.023 32.312 -0.239 1 88.44 612 ASN B C 1
ATOM 11515 O O . ASN B 1 612 ? 8.312 33.438 0.145 1 88.44 612 ASN B O 1
ATOM 11519 N N . LEU B 1 613 ? 8.477 31.734 -1.236 1 89.19 613 LEU B N 1
ATOM 11520 C CA . LEU B 1 613 ? 9.438 32.438 -2.1 1 89.19 613 LEU B CA 1
ATOM 11521 C C . LEU B 1 613 ? 8.859 32.625 -3.496 1 89.19 613 LEU B C 1
ATOM 11523 O O . LEU B 1 613 ? 8.117 31.781 -3.996 1 89.19 613 LEU B O 1
ATOM 11527 N N . PRO B 1 614 ? 9.18 33.75 -4.059 1 85.62 614 PRO B N 1
ATOM 11528 C CA . PRO B 1 614 ? 8.758 33.969 -5.445 1 85.62 614 PRO B CA 1
ATOM 11529 C C . PRO B 1 614 ? 9.43 33 -6.41 1 85.62 614 PRO B C 1
ATOM 11531 O O . PRO B 1 614 ? 10.422 32.344 -6.059 1 85.62 614 PRO B O 1
ATOM 11534 N N . ASN B 1 615 ? 8.961 32.906 -7.555 1 85.38 615 ASN B N 1
ATOM 11535 C CA . ASN B 1 615 ? 9.398 31.969 -8.57 1 85.38 615 ASN B CA 1
ATOM 11536 C C . ASN B 1 615 ? 10.836 32.219 -9.008 1 85.38 615 ASN B C 1
ATOM 11538 O O . ASN B 1 615 ? 11.57 31.297 -9.344 1 85.38 615 ASN B O 1
ATOM 11542 N N . ASP B 1 616 ? 11.258 33.438 -8.93 1 85.31 616 ASP B N 1
ATOM 11543 C CA . ASP B 1 616 ? 12.516 33.812 -9.555 1 85.31 616 ASP B CA 1
ATOM 11544 C C . ASP B 1 616 ? 13.68 33.719 -8.57 1 85.31 616 ASP B C 1
ATOM 11546 O O . ASP B 1 616 ? 14.82 34.031 -8.914 1 85.31 616 ASP B O 1
ATOM 11550 N N . VAL B 1 617 ? 13.398 33.25 -7.398 1 89.31 617 VAL B N 1
ATOM 11551 C CA . VAL B 1 617 ? 14.477 33.156 -6.422 1 89.31 617 VAL B CA 1
ATOM 11552 C C . VAL B 1 617 ? 15.43 32.031 -6.809 1 89.31 617 VAL B C 1
ATOM 11554 O O . VAL B 1 617 ? 15.039 31.094 -7.5 1 89.31 617 VAL B O 1
ATOM 11557 N N . THR B 1 618 ? 16.641 32.125 -6.371 1 91.31 618 THR B N 1
ATOM 11558 C CA . THR B 1 618 ? 17.672 31.141 -6.703 1 91.31 618 THR B CA 1
ATOM 11559 C C . THR B 1 618 ? 17.844 30.125 -5.582 1 91.31 618 THR B C 1
ATOM 11561 O O . THR B 1 618 ? 17.359 30.328 -4.469 1 91.31 618 THR B O 1
ATOM 11564 N N . GLU B 1 619 ? 18.594 29.109 -5.844 1 94.12 619 GLU B N 1
ATOM 11565 C CA . GLU B 1 619 ? 18.938 28.094 -4.855 1 94.12 619 GLU B CA 1
ATOM 11566 C C . GLU B 1 619 ? 19.812 28.672 -3.746 1 94.12 619 GLU B C 1
ATOM 11568 O O . GLU B 1 619 ? 19.719 28.234 -2.596 1 94.12 619 GLU B O 1
ATOM 11573 N N . ALA B 1 620 ? 20.562 29.625 -4.137 1 94.62 620 ALA B N 1
ATOM 11574 C CA . ALA B 1 620 ? 21.453 30.266 -3.168 1 94.62 620 ALA B CA 1
ATOM 11575 C C . ALA B 1 620 ? 20.656 30.906 -2.039 1 94.62 620 ALA B C 1
ATOM 11577 O O . ALA B 1 620 ? 21.078 30.891 -0.882 1 94.62 620 ALA B O 1
ATOM 11578 N N . LEU B 1 621 ? 19.594 31.516 -2.395 1 93.81 621 LEU B N 1
ATOM 11579 C CA . LEU B 1 621 ? 18.75 32.125 -1.365 1 93.81 621 LEU B CA 1
ATOM 11580 C C . LEU B 1 621 ? 18.172 31.047 -0.445 1 93.81 621 LEU B C 1
ATOM 11582 O O . LEU B 1 621 ? 18.078 31.25 0.769 1 93.81 621 LEU B O 1
ATOM 11586 N N . VAL B 1 622 ? 17.766 29.984 -1.051 1 95.5 622 VAL B N 1
ATOM 11587 C CA . VAL B 1 622 ? 17.234 28.875 -0.249 1 95.5 622 VAL B CA 1
ATOM 11588 C C . VAL B 1 622 ? 18.312 28.375 0.709 1 95.5 622 VAL B C 1
ATOM 11590 O O . VAL B 1 622 ? 18.031 28.109 1.882 1 95.5 622 VAL B O 1
ATOM 11593 N N . ASP B 1 623 ? 19.484 28.203 0.192 1 97.12 623 ASP B N 1
ATOM 11594 C CA . ASP B 1 623 ? 20.625 27.812 1.015 1 97.12 623 ASP B CA 1
ATOM 11595 C C . ASP B 1 623 ? 20.812 28.781 2.18 1 97.12 623 ASP B C 1
ATOM 11597 O O . ASP B 1 623 ? 21.016 28.359 3.32 1 97.12 623 ASP B O 1
ATOM 11601 N N . GLU B 1 624 ? 20.75 30.016 1.896 1 96.06 624 GLU B N 1
ATOM 11602 C CA . GLU B 1 624 ? 20.922 31.047 2.912 1 96.06 624 GLU B CA 1
ATOM 11603 C C . GLU B 1 624 ? 19.828 30.984 3.963 1 96.06 624 GLU B C 1
ATOM 11605 O O . GLU B 1 624 ? 20.094 31.109 5.16 1 96.06 624 GLU B O 1
ATOM 11610 N N . VAL B 1 625 ? 18.656 30.844 3.484 1 96.31 625 VAL B N 1
ATOM 11611 C CA . VAL B 1 625 ? 17.5 30.766 4.375 1 96.31 625 VAL B CA 1
ATOM 11612 C C . VAL B 1 625 ? 17.672 29.594 5.328 1 96.31 625 VAL B C 1
ATOM 11614 O O . VAL B 1 625 ? 17.5 29.734 6.543 1 96.31 625 VAL B O 1
ATOM 11617 N N . TYR B 1 626 ? 18.047 28.422 4.828 1 97.12 626 TYR B N 1
ATOM 11618 C CA . TYR B 1 626 ? 18.188 27.219 5.645 1 97.12 626 TYR B CA 1
ATOM 11619 C C . TYR B 1 626 ? 19.328 27.375 6.641 1 97.12 626 TYR B C 1
ATOM 11621 O O . TYR B 1 626 ? 19.188 27.016 7.812 1 97.12 626 TYR B O 1
ATOM 11629 N N . LYS B 1 627 ? 20.469 27.859 6.199 1 97.38 627 LYS B N 1
ATOM 11630 C CA . LYS B 1 627 ? 21.609 28.047 7.078 1 97.38 627 LYS B CA 1
ATOM 11631 C C . LYS B 1 627 ? 21.312 29.062 8.172 1 97.38 627 LYS B C 1
ATOM 11633 O O . LYS B 1 627 ? 21.688 28.875 9.328 1 97.38 627 LYS B O 1
ATOM 11638 N N . THR B 1 628 ? 20.641 30.125 7.766 1 96.94 628 THR B N 1
ATOM 11639 C CA . THR B 1 628 ? 20.266 31.156 8.734 1 96.94 628 THR B CA 1
ATOM 11640 C C . THR B 1 628 ? 19.312 30.578 9.781 1 96.94 628 THR B C 1
ATOM 11642 O O . THR B 1 628 ? 19.406 30.906 10.961 1 96.94 628 THR B O 1
ATOM 11645 N N . ALA B 1 629 ? 18.391 29.828 9.312 1 97.69 629 ALA B N 1
ATOM 11646 C CA . ALA B 1 629 ? 17.453 29.188 10.234 1 97.69 629 ALA B CA 1
ATOM 11647 C C . ALA B 1 629 ? 18.203 28.359 11.281 1 97.69 629 ALA B C 1
ATOM 11649 O O . ALA B 1 629 ? 17.922 28.469 12.477 1 97.69 629 ALA B O 1
ATOM 11650 N N . TRP B 1 630 ? 19.125 27.531 10.844 1 97.88 630 TRP B N 1
ATOM 11651 C CA . TRP B 1 630 ? 19.922 26.703 11.742 1 97.88 630 TRP B CA 1
ATOM 11652 C C . TRP B 1 630 ? 20.688 27.562 12.734 1 97.88 630 TRP B C 1
ATOM 11654 O O . TRP B 1 630 ? 20.656 27.312 13.945 1 97.88 630 TRP B O 1
ATOM 11664 N N . LYS B 1 631 ? 21.297 28.594 12.242 1 97.19 631 LYS B N 1
ATOM 11665 C CA . LYS B 1 631 ? 22.141 29.453 13.062 1 97.19 631 LYS B CA 1
ATOM 11666 C C . LYS B 1 631 ? 21.312 30.266 14.047 1 97.19 631 LYS B C 1
ATOM 11668 O O . LYS B 1 631 ? 21.781 30.609 15.133 1 97.19 631 LYS B O 1
ATOM 11673 N N . SER B 1 632 ? 20.062 30.562 13.625 1 96.88 632 SER B N 1
ATOM 11674 C CA . SER B 1 632 ? 19.188 31.391 14.445 1 96.88 632 SER B CA 1
ATOM 11675 C C . SER B 1 632 ? 18.469 30.547 15.508 1 96.88 632 SER B C 1
ATOM 11677 O O . SER B 1 632 ? 17.703 31.078 16.297 1 96.88 632 SER B O 1
ATOM 11679 N N . GLY B 1 633 ? 18.688 29.234 15.516 1 97 633 GLY B N 1
ATOM 11680 C CA . GLY B 1 633 ? 18.125 28.375 16.547 1 97 633 GLY B CA 1
ATOM 11681 C C . GLY B 1 633 ? 16.734 27.859 16.203 1 97 633 GLY B C 1
ATOM 11682 O O . GLY B 1 633 ? 16.016 27.375 17.078 1 97 633 GLY B O 1
ATOM 11683 N N . CYS B 1 634 ? 16.344 28.016 14.938 1 97.81 634 CYS B N 1
ATOM 11684 C CA . CYS B 1 634 ? 15.07 27.422 14.523 1 97.81 634 CYS B CA 1
ATOM 11685 C C . CYS B 1 634 ? 15.109 25.906 14.641 1 97.81 634 CYS B C 1
ATOM 11687 O O . CYS B 1 634 ? 16.172 25.297 14.508 1 97.81 634 CYS B O 1
ATOM 11689 N N . LYS B 1 635 ? 14.016 25.297 14.953 1 98.25 635 LYS B N 1
ATOM 11690 C CA . LYS B 1 635 ? 13.922 23.844 15.094 1 98.25 635 LYS B CA 1
ATOM 11691 C C . LYS B 1 635 ? 13.555 23.188 13.766 1 98.25 635 LYS B C 1
ATOM 11693 O O . LYS B 1 635 ? 13.742 21.984 13.594 1 98.25 635 LYS B O 1
ATOM 11698 N N . GLY B 1 636 ? 13.016 23.953 12.82 1 96.56 636 GLY B N 1
ATOM 11699 C CA . GLY B 1 636 ? 12.695 23.484 11.484 1 96.56 636 GLY B CA 1
ATOM 11700 C C . GLY B 1 636 ? 12.406 24.609 10.508 1 96.56 636 GLY B C 1
ATOM 11701 O O . GLY B 1 636 ? 12.172 25.75 10.922 1 96.56 636 GLY B O 1
ATOM 11702 N N . VAL B 1 637 ? 12.43 24.203 9.211 1 95.06 637 VAL B N 1
ATOM 11703 C CA . VAL B 1 637 ? 12.125 25.188 8.188 1 95.06 637 VAL B CA 1
ATOM 11704 C C . VAL B 1 637 ? 11.75 24.484 6.883 1 95.06 637 VAL B C 1
ATOM 11706 O O . VAL B 1 637 ? 12.281 23.422 6.57 1 95.06 637 VAL B O 1
ATOM 11709 N N . THR B 1 638 ? 10.812 24.969 6.254 1 94.06 638 THR B N 1
ATOM 11710 C CA . THR B 1 638 ? 10.422 24.547 4.914 1 94.06 638 THR B CA 1
ATOM 11711 C C . THR B 1 638 ? 10.266 25.75 3.992 1 94.06 638 THR B C 1
ATOM 11713 O O . THR B 1 638 ? 9.906 26.844 4.441 1 94.06 638 THR B O 1
ATOM 11716 N N . VAL B 1 639 ? 10.555 25.547 2.727 1 93.19 639 VAL B N 1
ATOM 11717 C CA . VAL B 1 639 ? 10.367 26.609 1.74 1 93.19 639 VAL B CA 1
ATOM 11718 C C . VAL B 1 639 ? 9.344 26.172 0.694 1 93.19 639 VAL B C 1
ATOM 11720 O O . VAL B 1 639 ? 9.156 24.969 0.469 1 93.19 639 VAL B O 1
ATOM 11723 N N . TYR B 1 640 ? 8.68 27.109 0.202 1 89.94 640 TYR B N 1
ATOM 11724 C CA . TYR B 1 640 ? 7.812 26.922 -0.956 1 89.94 640 TYR B CA 1
ATOM 11725 C C . TYR B 1 640 ? 8.062 28.016 -1.998 1 89.94 640 TYR B C 1
ATOM 11727 O O . TYR B 1 640 ? 7.77 29.188 -1.768 1 89.94 640 TYR B O 1
ATOM 11735 N N . ARG B 1 641 ? 8.594 27.578 -3.02 1 88.19 641 ARG B N 1
ATOM 11736 C CA . ARG B 1 641 ? 8.805 28.484 -4.141 1 88.19 641 ARG B CA 1
ATOM 11737 C C . ARG B 1 641 ? 7.633 28.453 -5.113 1 88.19 641 ARG B C 1
ATOM 11739 O O . ARG B 1 641 ? 7.191 27.375 -5.516 1 88.19 641 ARG B O 1
ATOM 11746 N N . ASP B 1 642 ? 7.18 29.609 -5.492 1 80.88 642 ASP B N 1
ATOM 11747 C CA . ASP B 1 642 ? 6.047 29.688 -6.41 1 80.88 642 ASP B CA 1
ATOM 11748 C C . ASP B 1 642 ? 6.328 28.906 -7.691 1 80.88 642 ASP B C 1
ATOM 11750 O O . ASP B 1 642 ? 7.371 29.078 -8.32 1 80.88 642 ASP B O 1
ATOM 11754 N N . GLY B 1 643 ? 5.352 28.047 -7.992 1 71.38 643 GLY B N 1
ATOM 11755 C CA . GLY B 1 643 ? 5.496 27.25 -9.203 1 71.38 643 GLY B CA 1
ATOM 11756 C C . GLY B 1 643 ? 6.148 25.906 -8.953 1 71.38 643 GLY B C 1
ATOM 11757 O O . GLY B 1 643 ? 6.223 25.062 -9.859 1 71.38 643 GLY B O 1
ATOM 11758 N N . SER B 1 644 ? 6.695 25.75 -7.887 1 70.88 644 SER B N 1
ATOM 11759 C CA . SER B 1 644 ? 7.387 24.5 -7.586 1 70.88 644 SER B CA 1
ATOM 11760 C C . SER B 1 644 ? 6.402 23.344 -7.457 1 70.88 644 SER B C 1
ATOM 11762 O O . SER B 1 644 ? 6.777 22.188 -7.637 1 70.88 644 SER B O 1
ATOM 11764 N N . ARG B 1 645 ? 5.16 23.531 -7 1 62.03 645 ARG B N 1
ATOM 11765 C CA . ARG B 1 645 ? 4.09 22.547 -6.957 1 62.03 645 ARG B CA 1
ATOM 11766 C C . ARG B 1 645 ? 2.809 23.109 -7.566 1 62.03 645 ARG B C 1
ATOM 11768 O O . ARG B 1 645 ? 2.602 24.312 -7.59 1 62.03 645 ARG B O 1
ATOM 11775 N N . ALA B 1 646 ? 1.97 22.141 -8.172 1 46.25 646 ALA B N 1
ATOM 11776 C CA . ALA B 1 646 ? 0.68 22.531 -8.734 1 46.25 646 ALA B CA 1
ATOM 11777 C C . ALA B 1 646 ? -0.312 22.906 -7.641 1 46.25 646 ALA B C 1
ATOM 11779 O O . ALA B 1 646 ? -0.322 22.297 -6.57 1 46.25 646 ALA B O 1
ATOM 11780 N N . GLY B 1 647 ? -0.948 24.297 -7.531 1 44.94 647 GLY B N 1
ATOM 11781 C CA . GLY B 1 647 ? -2.174 24.5 -6.773 1 44.94 647 GLY B CA 1
ATOM 11782 C C . GLY B 1 647 ? -2.117 25.688 -5.84 1 44.94 647 GLY B C 1
ATOM 11783 O O . GLY B 1 647 ? -3.086 25.984 -5.133 1 44.94 647 GLY B O 1
ATOM 11784 N N . VAL B 1 648 ? -0.98 26.125 -5.504 1 42.5 648 VAL B N 1
ATOM 11785 C CA . VAL B 1 648 ? -1.125 27.141 -4.465 1 42.5 648 VAL B CA 1
ATOM 11786 C C . VAL B 1 648 ? -1.811 28.375 -5.043 1 42.5 648 VAL B C 1
ATOM 11788 O O . VAL B 1 648 ? -1.937 28.516 -6.262 1 42.5 648 VAL B O 1
ATOM 11791 N N . LEU B 1 649 ? -2.049 29.531 -4.066 1 43.25 649 LEU B N 1
ATOM 11792 C CA . LEU B 1 649 ? -2.66 30.828 -4.363 1 43.25 649 LEU B CA 1
ATOM 11793 C C . LEU B 1 649 ? -1.974 31.5 -5.551 1 43.25 649 LEU B C 1
ATOM 11795 O O . LEU B 1 649 ? -0.744 31.578 -5.598 1 43.25 649 LEU B O 1
ATOM 11799 N N . VAL B 1 650 ? -2.664 31.531 -6.688 1 38.53 650 VAL B N 1
ATOM 11800 C CA . VAL B 1 650 ? -2.174 32.156 -7.906 1 38.53 650 VAL B CA 1
ATOM 11801 C C . VAL B 1 650 ? -2.281 33.688 -7.777 1 38.53 650 VAL B C 1
ATOM 11803 O O . VAL B 1 650 ? -3.34 34.219 -7.43 1 38.53 650 VAL B O 1
ATOM 11806 N N . LYS B 1 651 ? -1.194 34.5 -7.617 1 39.34 651 LYS B N 1
ATOM 11807 C CA . LYS B 1 651 ? -1.234 35.938 -7.77 1 39.34 651 LYS B CA 1
ATOM 11808 C C . LYS B 1 651 ? -1.971 36.344 -9.047 1 39.34 651 LYS B C 1
ATOM 11810 O O . LYS B 1 651 ? -2.018 35.562 -10.008 1 39.34 651 LYS B O 1
ATOM 11815 N N . LYS B 1 652 ? -2.562 37.688 -8.852 1 39.16 652 LYS B N 1
ATOM 11816 C CA . LYS B 1 652 ? -3.225 38.375 -9.945 1 39.16 652 LYS B CA 1
ATOM 11817 C C . LYS B 1 652 ? -2.367 38.375 -11.203 1 39.16 652 LYS B C 1
ATOM 11819 O O . LYS B 1 652 ? -2.791 38.844 -12.258 1 39.16 652 LYS B O 1
ATOM 11824 N N . ASP B 1 653 ? -1.228 38.625 -11.109 1 31.97 653 ASP B N 1
ATOM 11825 C CA . ASP B 1 653 ? -0.718 38.875 -12.445 1 31.97 653 ASP B CA 1
ATOM 11826 C C . ASP B 1 653 ? -1.018 37.719 -13.391 1 31.97 653 ASP B C 1
ATOM 11828 O O . ASP B 1 653 ? -1.251 36.594 -12.945 1 31.97 653 ASP B O 1
ATOM 11832 N N . LYS B 1 654 ? -0.773 38.062 -14.805 1 33.25 654 LYS B N 1
ATOM 11833 C CA . LYS B 1 654 ? -1.042 37.156 -15.922 1 33.25 654 LYS B CA 1
ATOM 11834 C C . LYS B 1 654 ? -0.514 35.75 -15.641 1 33.25 654 LYS B C 1
ATOM 11836 O O . LYS B 1 654 ? 0.611 35.594 -15.164 1 33.25 654 LYS B O 1
ATOM 11841 N N . LYS B 1 655 ? -1.369 34.812 -15.453 1 31.75 655 LYS B N 1
ATOM 11842 C CA . LYS B 1 655 ? -1.302 33.375 -15.57 1 31.75 655 LYS B CA 1
ATOM 11843 C C . LYS B 1 655 ? -0.101 32.938 -16.406 1 31.75 655 LYS B C 1
ATOM 11845 O O . LYS B 1 655 ? -0.093 33.125 -17.625 1 31.75 655 LYS B O 1
ATOM 11850 N N . LYS B 1 656 ? 1.189 33.125 -16.109 1 30.05 656 LYS B N 1
ATOM 11851 C CA . LYS B 1 656 ? 1.933 32.125 -16.875 1 30.05 656 LYS B CA 1
ATOM 11852 C C . LYS B 1 656 ? 1.441 30.719 -16.547 1 30.05 656 LYS B C 1
ATOM 11854 O O . LYS B 1 656 ? 1.44 30.297 -15.391 1 30.05 656 LYS B O 1
ATOM 11859 N N . GLU B 1 657 ? 0.472 30.156 -17.141 1 28.5 657 GLU B N 1
ATOM 11860 C CA . GLU B 1 657 ? -0.018 28.781 -17.266 1 28.5 657 GLU B CA 1
ATOM 11861 C C . GLU B 1 657 ? 1.118 27.781 -17.125 1 28.5 657 GLU B C 1
ATOM 11863 O O . GLU B 1 657 ? 1.929 27.609 -18.047 1 28.5 657 GLU B O 1
ATOM 11868 N N . GLU B 1 658 ? 1.829 27.781 -16.234 1 30.33 658 GLU B N 1
ATOM 11869 C CA . GLU B 1 658 ? 2.822 26.719 -16.125 1 30.33 658 GLU B CA 1
ATOM 11870 C C . GLU B 1 658 ? 2.168 25.344 -16.219 1 30.33 658 GLU B C 1
ATOM 11872 O O . GLU B 1 658 ? 2.34 24.5 -15.328 1 30.33 658 GLU B O 1
ATOM 11877 N N . GLU B 1 659 ? 0.884 25.203 -16.438 1 32.06 659 GLU B N 1
ATOM 11878 C CA . GLU B 1 659 ? 0.366 23.844 -16.406 1 32.06 659 GLU B CA 1
ATOM 11879 C C . GLU B 1 659 ? 1.336 22.859 -17.078 1 32.06 659 GLU B C 1
ATOM 11881 O O . GLU B 1 659 ? 2.268 23.281 -17.766 1 32.06 659 GLU B O 1
ATOM 11886 N N . GLY B 1 660 ? 1.106 21.547 -17.25 1 35.12 660 GLY B N 1
ATOM 11887 C CA . GLY B 1 660 ? 1.575 20.672 -18.312 1 35.12 660 GLY B CA 1
ATOM 11888 C C . GLY B 1 660 ? 1.939 21.422 -19.578 1 35.12 660 GLY B C 1
ATOM 11889 O O . GLY B 1 660 ? 1.88 22.641 -19.625 1 35.12 660 GLY B O 1
ATOM 11890 N N . VAL B 1 661 ? 2.531 20.859 -20.656 1 37.25 661 VAL B N 1
ATOM 11891 C CA . VAL B 1 661 ? 2.752 21.625 -21.891 1 37.25 661 VAL B CA 1
ATOM 11892 C C . VAL B 1 661 ? 1.614 22.625 -22.078 1 37.25 661 VAL B C 1
ATOM 11894 O O . VAL B 1 661 ? 0.445 22.234 -22.156 1 37.25 661 VAL B O 1
ATOM 11897 N N . PRO B 1 662 ? 1.718 23.906 -21.5 1 41.94 662 PRO B N 1
ATOM 11898 C CA . PRO B 1 662 ? 0.604 24.828 -21.734 1 41.94 662 PRO B CA 1
ATOM 11899 C C . PRO B 1 662 ? -0.095 24.578 -23.078 1 41.94 662 PRO B C 1
ATOM 11901 O O . PRO B 1 662 ? 0.57 24.406 -24.094 1 41.94 662 PRO B O 1
ATOM 11904 N N . THR B 1 663 ? -1.347 24.203 -22.984 1 45.44 663 THR B N 1
ATOM 11905 C CA . THR B 1 663 ? -2.076 24.016 -24.234 1 45.44 663 THR B CA 1
ATOM 11906 C C . THR B 1 663 ? -2.008 25.281 -25.094 1 45.44 663 THR B C 1
ATOM 11908 O O . THR B 1 663 ? -2.088 25.203 -26.328 1 45.44 663 THR B O 1
ATOM 11911 N N . SER B 1 664 ? -1.816 26.484 -24.344 1 52.56 664 SER B N 1
ATOM 11912 C CA . SER B 1 664 ? -1.639 27.734 -25.094 1 52.56 664 SER B CA 1
ATOM 11913 C C . SER B 1 664 ? -0.199 28.219 -25 1 52.56 664 SER B C 1
ATOM 11915 O O . SER B 1 664 ? 0.429 28.141 -23.953 1 52.56 664 SER B O 1
ATOM 11917 N N . ARG B 1 665 ? 0.345 28.703 -25.969 1 65.44 665 ARG B N 1
ATOM 11918 C CA . ARG B 1 665 ? 1.724 29.172 -26.062 1 65.44 665 ARG B CA 1
ATOM 11919 C C . ARG B 1 665 ? 1.956 30.359 -25.125 1 65.44 665 ARG B C 1
ATOM 11921 O O . ARG B 1 665 ? 1.224 31.344 -25.172 1 65.44 665 ARG B O 1
ATOM 11928 N N . PRO B 1 666 ? 2.889 30.281 -24.266 1 71 666 PRO B N 1
ATOM 11929 C CA . PRO B 1 666 ? 3.246 31.453 -23.453 1 71 666 PRO B CA 1
ATOM 11930 C C . PRO B 1 666 ? 3.623 32.656 -24.297 1 71 666 PRO B C 1
ATOM 11932 O O . PRO B 1 666 ? 4.105 32.5 -25.422 1 71 666 PRO B O 1
ATOM 11935 N N . VAL B 1 667 ? 3.375 33.875 -23.766 1 70.81 667 VAL B N 1
ATOM 11936 C CA . VAL B 1 667 ? 3.66 35.094 -24.484 1 70.81 667 VAL B CA 1
ATOM 11937 C C . VAL B 1 667 ? 5.164 35.219 -24.719 1 70.81 667 VAL B C 1
ATOM 11939 O O . VAL B 1 667 ? 5.602 35.656 -25.781 1 70.81 667 VAL B O 1
ATOM 11942 N N . SER B 1 668 ? 5.871 34.875 -23.625 1 78.25 668 SER B N 1
ATOM 11943 C CA . SER B 1 668 ? 7.324 34.938 -23.734 1 78.25 668 SER B CA 1
ATOM 11944 C C . SER B 1 668 ? 7.949 33.594 -23.375 1 78.25 668 SER B C 1
ATOM 11946 O O . SER B 1 668 ? 7.566 32.969 -22.375 1 78.25 668 SER B O 1
ATOM 11948 N N . LEU B 1 669 ? 8.883 33.094 -24.234 1 80.88 669 LEU B N 1
ATOM 11949 C CA . LEU B 1 669 ? 9.617 31.844 -24.016 1 80.88 669 LEU B CA 1
ATOM 11950 C C . LEU B 1 669 ? 11.125 32.062 -24.078 1 80.88 669 LEU B C 1
ATOM 11952 O O . LEU B 1 669 ? 11.609 32.719 -25 1 80.88 669 LEU B O 1
ATOM 11956 N N . GLU B 1 670 ? 11.766 31.547 -23.062 1 83.19 670 GLU B N 1
ATOM 11957 C CA . GLU B 1 670 ? 13.219 31.5 -23.219 1 83.19 670 GLU B CA 1
ATOM 11958 C C . GLU B 1 670 ? 13.609 30.688 -24.453 1 83.19 670 GLU B C 1
ATOM 11960 O O . GLU B 1 670 ? 12.984 29.672 -24.75 1 83.19 670 GLU B O 1
ATOM 11965 N N . ALA B 1 671 ? 14.594 31.219 -25.109 1 85.19 671 ALA B N 1
ATOM 11966 C CA . ALA B 1 671 ? 14.961 30.516 -26.344 1 85.19 671 ALA B CA 1
ATOM 11967 C C . ALA B 1 671 ? 16.469 30.484 -26.531 1 85.19 671 ALA B C 1
ATOM 11969 O O . ALA B 1 671 ? 17.172 31.438 -26.188 1 85.19 671 ALA B O 1
ATOM 11970 N N . ASP B 1 672 ? 16.938 29.422 -27.016 1 84.69 672 ASP B N 1
ATOM 11971 C CA . ASP B 1 672 ? 18.297 29.297 -27.5 1 84.69 672 ASP B CA 1
ATOM 11972 C C . ASP B 1 672 ? 18.375 29.578 -29 1 84.69 672 ASP B C 1
ATOM 11974 O O . ASP B 1 672 ? 17.469 29.234 -29.75 1 84.69 672 ASP B O 1
ATOM 11978 N N . VAL B 1 673 ? 19.422 30.266 -29.266 1 82.19 673 VAL B N 1
ATOM 11979 C CA . VAL B 1 673 ? 19.672 30.5 -30.688 1 82.19 673 VAL B CA 1
ATOM 11980 C C . VAL B 1 673 ? 20.797 29.594 -31.172 1 82.19 673 VAL B C 1
ATOM 11982 O O . VAL B 1 673 ? 21.922 29.656 -30.656 1 82.19 673 VAL B O 1
ATOM 11985 N N . ILE B 1 674 ? 20.438 28.797 -32.094 1 80.69 674 ILE B N 1
ATOM 11986 C CA . ILE B 1 674 ? 21.422 27.859 -32.625 1 80.69 674 ILE B CA 1
ATOM 11987 C C . ILE B 1 674 ? 21.641 28.141 -34.094 1 80.69 674 ILE B C 1
ATOM 11989 O O . ILE B 1 674 ? 20.703 28.203 -34.875 1 80.69 674 ILE B O 1
ATOM 11993 N N . ARG B 1 675 ? 22.859 28.328 -34.375 1 78.06 675 ARG B N 1
ATOM 11994 C CA . ARG B 1 675 ? 23.219 28.578 -35.75 1 78.06 675 ARG B CA 1
ATOM 11995 C C . ARG B 1 675 ? 23.797 27.328 -36.406 1 78.06 675 ARG B C 1
ATOM 11997 O O . ARG B 1 675 ? 24.547 26.578 -35.75 1 78.06 675 ARG B O 1
ATOM 12004 N N . PHE B 1 676 ? 23.328 27.094 -37.594 1 73.62 676 PHE B N 1
ATOM 12005 C CA . PHE B 1 676 ? 23.859 25.938 -38.281 1 73.62 676 PHE B CA 1
ATOM 12006 C C . PHE B 1 676 ? 23.938 26.203 -39.781 1 73.62 676 PHE B C 1
ATOM 12008 O O . PHE B 1 676 ? 23.359 27.172 -40.281 1 73.62 676 PHE B O 1
ATOM 12015 N N . LYS B 1 677 ? 24.766 25.469 -40.406 1 68.31 677 LYS B N 1
ATOM 12016 C CA . LYS B 1 677 ? 24.938 25.625 -41.844 1 68.31 677 LYS B CA 1
ATOM 12017 C C . LYS B 1 677 ? 24.125 24.594 -42.594 1 68.31 677 LYS B C 1
ATOM 12019 O O . LYS B 1 677 ? 24.078 23.422 -42.219 1 68.31 677 LYS B O 1
ATOM 12024 N N . ASN B 1 678 ? 23.344 24.953 -43.5 1 64.81 678 ASN B N 1
ATOM 12025 C CA . ASN B 1 678 ? 22.641 24.125 -44.5 1 64.81 678 ASN B CA 1
ATOM 12026 C C . ASN B 1 678 ? 23.25 24.266 -45.875 1 64.81 678 ASN B C 1
ATOM 12028 O O . ASN B 1 678 ? 22.859 25.172 -46.625 1 64.81 678 ASN B O 1
ATOM 12032 N N . GLY B 1 679 ? 24.125 23.438 -46.219 1 63.09 679 GLY B N 1
ATOM 12033 C CA . GLY B 1 679 ? 24.922 23.672 -47.406 1 63.09 679 GLY B CA 1
ATOM 12034 C C . GLY B 1 679 ? 25.75 24.938 -47.344 1 63.09 679 GLY B C 1
ATOM 12035 O O . GLY B 1 679 ? 26.578 25.094 -46.438 1 63.09 679 GLY B O 1
ATOM 12036 N N . ALA B 1 680 ? 25.578 25.875 -48.25 1 67.38 680 ALA B N 1
ATOM 12037 C CA . ALA B 1 680 ? 26.281 27.156 -48.312 1 67.38 680 ALA B CA 1
ATOM 12038 C C . ALA B 1 680 ? 25.516 28.25 -47.562 1 67.38 680 ALA B C 1
ATOM 12040 O O . ALA B 1 680 ? 26.016 29.359 -47.406 1 67.38 680 ALA B O 1
ATOM 12041 N N . GLU B 1 681 ? 24.375 27.844 -46.969 1 71.12 681 GLU B N 1
ATOM 12042 C CA . GLU B 1 681 ? 23.531 28.859 -46.375 1 71.12 681 GLU B CA 1
ATOM 12043 C C . GLU B 1 681 ? 23.625 28.828 -44.844 1 71.12 681 GLU B C 1
ATOM 12045 O O . GLU B 1 681 ? 23.719 27.75 -44.25 1 71.12 681 GLU B O 1
ATOM 12050 N N . ASP B 1 682 ? 23.625 29.969 -44.312 1 74.5 682 ASP B N 1
ATOM 12051 C CA . ASP B 1 682 ? 23.625 30.109 -42.844 1 74.5 682 ASP B CA 1
ATOM 12052 C C . ASP B 1 682 ? 22.188 30.125 -42.312 1 74.5 682 ASP B C 1
ATOM 12054 O O . ASP B 1 682 ? 21.344 30.875 -42.781 1 74.5 682 ASP B O 1
ATOM 12058 N N . TRP B 1 683 ? 21.938 29.156 -41.375 1 75.94 683 TRP B N 1
ATOM 12059 C CA . TRP B 1 683 ? 20.609 29.047 -40.812 1 75.94 683 TRP B CA 1
ATOM 12060 C C . TRP B 1 683 ? 20.672 29.281 -39.281 1 75.94 683 TRP B C 1
ATOM 12062 O O . TRP B 1 683 ? 21.719 29.125 -38.656 1 75.94 683 TRP B O 1
ATOM 12072 N N . ILE B 1 684 ? 19.547 29.766 -38.844 1 78.5 684 ILE B N 1
ATOM 12073 C CA . ILE B 1 684 ? 19.391 30.031 -37.406 1 78.5 684 ILE B CA 1
ATOM 12074 C C . ILE B 1 684 ? 18.141 29.328 -36.906 1 78.5 684 ILE B C 1
ATOM 12076 O O . ILE B 1 684 ? 17.109 29.297 -37.562 1 78.5 684 ILE B O 1
ATOM 12080 N N . ALA B 1 685 ? 18.312 28.625 -35.812 1 81 685 ALA B N 1
ATOM 12081 C CA . ALA B 1 685 ? 17.172 28.031 -35.125 1 81 685 ALA B CA 1
ATOM 12082 C C . ALA B 1 685 ? 16.953 28.703 -33.75 1 81 685 ALA B C 1
ATOM 12084 O O . ALA B 1 685 ? 17.906 28.922 -33 1 81 685 ALA B O 1
ATOM 12085 N N . PHE B 1 686 ? 15.742 29.094 -33.562 1 81.81 686 PHE B N 1
ATOM 12086 C CA . PHE B 1 686 ? 15.297 29.547 -32.219 1 81.81 686 PHE B CA 1
ATOM 12087 C C . PHE B 1 686 ? 14.523 28.438 -31.516 1 81.81 686 PHE B C 1
ATOM 12089 O O . PHE B 1 686 ? 13.445 28.047 -31.953 1 81.81 686 PHE B O 1
ATOM 12096 N N . VAL B 1 687 ? 15.094 27.969 -30.5 1 84.19 687 VAL B N 1
ATOM 12097 C CA . VAL B 1 687 ? 14.438 26.922 -29.734 1 84.19 687 VAL B CA 1
ATOM 12098 C C . VAL B 1 687 ? 13.852 27.516 -28.453 1 84.19 687 VAL B C 1
ATOM 12100 O O . VAL B 1 687 ? 14.586 27.891 -27.531 1 84.19 687 VAL B O 1
ATOM 12103 N N . GLY B 1 688 ? 12.578 27.625 -28.531 1 82.06 688 GLY B N 1
ATOM 12104 C CA . GLY B 1 688 ? 11.891 28.062 -27.312 1 82.06 688 GLY B CA 1
ATOM 12105 C C . GLY B 1 688 ? 11.844 27 -26.25 1 82.06 688 GLY B C 1
ATOM 12106 O O . GLY B 1 688 ? 11.539 25.828 -26.531 1 82.06 688 GLY B O 1
ATOM 12107 N N . LEU B 1 689 ? 12.172 27.453 -25.109 1 82.19 689 LEU B N 1
ATOM 12108 C CA . LEU B 1 689 ? 12.266 26.516 -23.984 1 82.19 689 LEU B CA 1
ATOM 12109 C C . LEU B 1 689 ? 11.188 26.797 -22.953 1 82.19 689 LEU B C 1
ATOM 12111 O O . LEU B 1 689 ? 10.914 27.969 -22.641 1 82.19 689 LEU B O 1
ATOM 12115 N N . TYR B 1 690 ? 10.508 25.734 -22.641 1 75.69 690 TYR B N 1
ATOM 12116 C CA . TYR B 1 690 ? 9.602 25.781 -21.5 1 75.69 690 TYR B CA 1
ATOM 12117 C C . TYR B 1 690 ? 10.047 24.812 -20.406 1 75.69 690 TYR B C 1
ATOM 12119 O O . TYR B 1 690 ? 10.148 23.609 -20.625 1 75.69 690 TYR B O 1
ATOM 12127 N N . ASN B 1 691 ? 10.398 25.359 -19.281 1 68.44 691 ASN B N 1
ATOM 12128 C CA . ASN B 1 691 ? 10.992 24.609 -18.172 1 68.44 691 ASN B CA 1
ATOM 12129 C C . ASN B 1 691 ? 12.219 23.828 -18.609 1 68.44 691 ASN B C 1
ATOM 12131 O O . ASN B 1 691 ? 12.336 22.625 -18.344 1 68.44 691 ASN B O 1
ATOM 12135 N N . HIS B 1 692 ? 13 24.438 -19.391 1 73.19 692 HIS B N 1
ATOM 12136 C CA . HIS B 1 692 ? 14.305 24 -19.891 1 73.19 692 HIS B CA 1
ATOM 12137 C C . HIS B 1 692 ? 14.156 22.844 -20.859 1 73.19 692 HIS B C 1
ATOM 12139 O O . HIS B 1 692 ? 15.133 22.172 -21.172 1 73.19 692 HIS B O 1
ATOM 12145 N N . LYS B 1 693 ? 13.031 22.688 -21.312 1 77.69 693 LYS B N 1
ATOM 12146 C CA . LYS B 1 693 ? 12.789 21.703 -22.375 1 77.69 693 LYS B CA 1
ATOM 12147 C C . LYS B 1 693 ? 12.305 22.391 -23.641 1 77.69 693 LYS B C 1
ATOM 12149 O O . LYS B 1 693 ? 11.586 23.391 -23.578 1 77.69 693 LYS B O 1
ATOM 12154 N N . PRO B 1 694 ? 12.75 21.781 -24.688 1 80.56 694 PRO B N 1
ATOM 12155 C CA . PRO B 1 694 ? 12.273 22.391 -25.938 1 80.56 694 PRO B CA 1
ATOM 12156 C C . PRO B 1 694 ? 10.758 22.391 -26.047 1 80.56 694 PRO B C 1
ATOM 12158 O O . PRO B 1 694 ? 10.117 21.359 -25.828 1 80.56 694 PRO B O 1
ATOM 12161 N N . TYR B 1 695 ? 10.312 23.516 -26.344 1 80.88 695 TYR B N 1
ATOM 12162 C CA . TYR B 1 695 ? 8.883 23.766 -26.453 1 80.88 695 TYR B CA 1
ATOM 12163 C C . TYR B 1 695 ? 8.477 24.078 -27.891 1 80.88 695 TYR B C 1
ATOM 12165 O O . TYR B 1 695 ? 7.387 23.719 -28.328 1 80.88 695 TYR B O 1
ATOM 12173 N N . GLU B 1 696 ? 9.312 24.781 -28.484 1 81.62 696 GLU B N 1
ATOM 12174 C CA . GLU B 1 696 ? 9.094 25.141 -29.875 1 81.62 696 GLU B CA 1
ATOM 12175 C C . GLU B 1 696 ? 10.414 25.391 -30.594 1 81.62 696 GLU B C 1
ATOM 12177 O O . GLU B 1 696 ? 11.445 25.625 -29.953 1 81.62 696 GLU B O 1
ATOM 12182 N N . ILE B 1 697 ? 10.281 25.25 -31.844 1 81.62 697 ILE B N 1
ATOM 12183 C CA . ILE B 1 697 ? 11.477 25.5 -32.625 1 81.62 697 ILE B CA 1
ATOM 12184 C C . ILE B 1 697 ? 11.102 26.312 -33.875 1 81.62 697 ILE B C 1
ATOM 12186 O O . ILE B 1 697 ? 10.102 26.016 -34.531 1 81.62 697 ILE B O 1
ATOM 12190 N N . PHE B 1 698 ? 11.828 27.391 -34.031 1 78.38 698 PHE B N 1
ATOM 12191 C CA . PHE B 1 698 ? 11.734 28.203 -35.25 1 78.38 698 PHE B CA 1
ATOM 12192 C C . PHE B 1 698 ? 13.047 28.188 -36 1 78.38 698 PHE B C 1
ATOM 12194 O O . PHE B 1 698 ? 14.125 28.234 -35.406 1 78.38 698 PHE B O 1
ATOM 12201 N N . THR B 1 699 ? 12.93 27.984 -37.281 1 77.25 699 THR B N 1
ATOM 12202 C CA . THR B 1 699 ? 14.148 28 -38.062 1 77.25 699 THR B CA 1
ATOM 12203 C C . THR B 1 699 ? 14.031 28.984 -39.219 1 77.25 699 THR B C 1
ATOM 12205 O O . THR B 1 699 ? 12.93 29.234 -39.719 1 77.25 699 THR B O 1
ATOM 12208 N N . GLY B 1 700 ? 15.078 29.641 -39.562 1 71.81 700 GLY B N 1
ATOM 12209 C CA . GLY B 1 700 ? 15.109 30.578 -40.656 1 71.81 700 GLY B CA 1
ATOM 12210 C C . GLY B 1 700 ? 16.484 30.688 -41.312 1 71.81 700 GLY B C 1
ATOM 12211 O O . GLY B 1 700 ? 17.484 30.281 -40.719 1 71.81 700 GLY B O 1
ATOM 12212 N N . LYS B 1 701 ? 16.453 31.062 -42.594 1 70.5 701 LYS B N 1
ATOM 12213 C CA . LYS B 1 701 ? 17.688 31.391 -43.281 1 70.5 701 LYS B CA 1
ATOM 12214 C C . LYS B 1 701 ? 18.234 32.75 -42.844 1 70.5 701 LYS B C 1
ATOM 12216 O O . LYS B 1 701 ? 17.484 33.719 -42.719 1 70.5 701 LYS B O 1
ATOM 12221 N N . VAL B 1 702 ? 19.562 32.688 -42.438 1 65.06 702 VAL B N 1
ATOM 12222 C CA . VAL B 1 702 ? 20.188 33.938 -42.062 1 65.06 702 VAL B CA 1
ATOM 12223 C C . VAL B 1 702 ? 20.453 34.75 -43.344 1 65.06 702 VAL B C 1
ATOM 12225 O O . VAL B 1 702 ? 21.203 34.312 -44.219 1 65.06 702 VAL B O 1
ATOM 12228 N N . ASP B 1 703 ? 19.594 35.594 -43.75 1 56.91 703 ASP B N 1
ATOM 12229 C CA . ASP B 1 703 ? 19.859 36.562 -44.781 1 56.91 703 ASP B CA 1
ATOM 12230 C C . ASP B 1 703 ? 20.312 37.906 -44.188 1 56.91 703 ASP B C 1
ATOM 12232 O O . ASP B 1 703 ? 19.531 38.594 -43.531 1 56.91 703 ASP B O 1
ATOM 12236 N N . GLU B 1 704 ? 21.578 38.219 -44.281 1 52.5 704 GLU B N 1
ATOM 12237 C CA . GLU B 1 704 ? 22.156 39.438 -43.719 1 52.5 704 GLU B CA 1
ATOM 12238 C C . GLU B 1 704 ? 21.406 40.688 -44.156 1 52.5 704 GLU B C 1
ATOM 12240 O O . GLU B 1 704 ? 21.375 41.688 -43.438 1 52.5 704 GLU B O 1
ATOM 12245 N N . ASP B 1 705 ? 20.844 40.781 -45.344 1 49.31 705 ASP B N 1
ATOM 12246 C CA . ASP B 1 705 ? 20.172 41.969 -45.844 1 49.31 705 ASP B CA 1
ATOM 12247 C C . ASP B 1 705 ? 18.797 42.125 -45.219 1 49.31 705 ASP B C 1
ATOM 12249 O O . ASP B 1 705 ? 18.25 43.25 -45.188 1 49.31 705 ASP B O 1
ATOM 12253 N N . ALA B 1 706 ? 18.188 41.031 -44.625 1 51.44 706 ALA B N 1
ATOM 12254 C CA . ALA B 1 706 ? 16.812 41.156 -44.156 1 51.44 706 ALA B CA 1
ATOM 12255 C C . ALA B 1 706 ? 16.781 41.344 -42.625 1 51.44 706 ALA B C 1
ATOM 12257 O O . ALA B 1 706 ? 15.969 42.094 -42.125 1 51.44 706 ALA B O 1
ATOM 12258 N N . LEU B 1 707 ? 17.422 40.625 -41.875 1 55.78 707 LEU B N 1
ATOM 12259 C CA . LEU B 1 707 ? 17.453 40.781 -40.438 1 55.78 707 LEU B CA 1
ATOM 12260 C C . LEU B 1 707 ? 18.828 40.406 -39.875 1 55.78 707 LEU B C 1
ATOM 12262 O O . LEU B 1 707 ? 19.266 39.25 -40.031 1 55.78 707 LEU B O 1
ATOM 12266 N N . TYR B 1 708 ? 19.547 41.469 -39.594 1 56.72 708 TYR B N 1
ATOM 12267 C CA . TYR B 1 708 ? 20.844 41.25 -38.938 1 56.72 708 TYR B CA 1
ATOM 12268 C C . TYR B 1 708 ? 20.672 40.75 -37.5 1 56.72 708 TYR B C 1
ATOM 12270 O O . TYR B 1 708 ? 20 41.375 -36.688 1 56.72 708 TYR B O 1
ATOM 12278 N N . PHE B 1 709 ? 21.016 39.469 -37.25 1 65.31 709 PHE B N 1
ATOM 12279 C CA . PHE B 1 709 ? 21.047 38.875 -35.938 1 65.31 709 PHE B CA 1
ATOM 12280 C C . PHE B 1 709 ? 22.469 38.656 -35.469 1 65.31 709 PHE B C 1
ATOM 12282 O O . PHE B 1 709 ? 23.234 37.906 -36.094 1 65.31 709 PHE B O 1
ATOM 12289 N N . PRO B 1 710 ? 22.891 39.469 -34.469 1 68.88 710 PRO B N 1
ATOM 12290 C CA . PRO B 1 710 ? 24.297 39.375 -34.094 1 68.88 710 PRO B CA 1
ATOM 12291 C C . PRO B 1 710 ? 24.719 37.938 -33.781 1 68.88 710 PRO B C 1
ATOM 12293 O O . PRO B 1 710 ? 23.984 37.188 -33.156 1 68.88 710 PRO B O 1
ATOM 12296 N N . LYS B 1 711 ? 25.797 37.531 -34.219 1 70.12 711 LYS B N 1
ATOM 12297 C CA . LYS B 1 711 ? 26.359 36.188 -34.094 1 70.12 711 LYS B CA 1
ATOM 12298 C C . LYS B 1 711 ? 26.672 35.844 -32.656 1 70.12 711 LYS B C 1
ATOM 12300 O O . LYS B 1 711 ? 26.703 34.656 -32.281 1 70.12 711 LYS B O 1
ATOM 12305 N N . THR B 1 712 ? 26.766 36.844 -31.828 1 72.69 712 THR B N 1
ATOM 12306 C CA . THR B 1 712 ? 27.156 36.625 -30.438 1 72.69 712 THR B CA 1
ATOM 12307 C C . THR B 1 712 ? 25.938 36.281 -29.578 1 72.69 712 THR B C 1
ATOM 12309 O O . THR B 1 712 ? 26.094 35.812 -28.453 1 72.69 712 THR B O 1
ATOM 12312 N N . VAL B 1 713 ? 24.812 36.344 -30.078 1 75.81 713 VAL B N 1
ATOM 12313 C CA . VAL B 1 713 ? 23.609 36.125 -29.281 1 75.81 713 VAL B CA 1
ATOM 12314 C C . VAL B 1 713 ? 23.234 34.625 -29.328 1 75.81 713 VAL B C 1
ATOM 12316 O O . VAL B 1 713 ? 22.922 34.094 -30.391 1 75.81 713 VAL B O 1
ATOM 12319 N N . LYS B 1 714 ? 23.234 34.031 -28.125 1 80.62 714 LYS B N 1
ATOM 12320 C CA . LYS B 1 714 ? 22.969 32.594 -28.062 1 80.62 714 LYS B CA 1
ATOM 12321 C C . LYS B 1 714 ? 21.688 32.312 -27.281 1 80.62 714 LYS B C 1
ATOM 12323 O O . LYS B 1 714 ? 21.172 31.203 -27.312 1 80.62 714 LYS B O 1
ATOM 12328 N N . LYS B 1 715 ? 21.344 33.281 -26.625 1 83.94 715 LYS B N 1
ATOM 12329 C CA . LYS B 1 715 ? 20.156 33.094 -25.797 1 83.94 715 LYS B CA 1
ATOM 12330 C C . LYS B 1 715 ? 19.297 34.344 -25.797 1 83.94 715 LYS B C 1
ATOM 12332 O O . LYS B 1 715 ? 19.797 35.438 -26 1 83.94 715 LYS B O 1
ATOM 12337 N N . GLY B 1 716 ? 18 34.188 -25.625 1 82.44 716 GLY B N 1
ATOM 12338 C CA . GLY B 1 716 ? 17.047 35.25 -25.531 1 82.44 716 GLY B CA 1
ATOM 12339 C C . GLY B 1 716 ? 15.633 34.781 -25.219 1 82.44 716 GLY B C 1
ATOM 12340 O O . GLY B 1 716 ? 15.453 33.688 -24.688 1 82.44 716 GLY B O 1
ATOM 12341 N N . ASN B 1 717 ? 14.75 35.688 -25.641 1 83.38 717 ASN B N 1
ATOM 12342 C CA . ASN B 1 717 ? 13.344 35.375 -25.422 1 83.38 717 ASN B CA 1
ATOM 12343 C C . ASN B 1 717 ? 12.531 35.531 -26.703 1 83.38 717 ASN B C 1
ATOM 12345 O O . ASN B 1 717 ? 12.695 36.531 -27.406 1 83.38 717 ASN B O 1
ATOM 12349 N N . ILE B 1 718 ? 11.75 34.531 -26.984 1 82.44 718 ILE B N 1
ATOM 12350 C CA . ILE B 1 718 ? 10.766 34.656 -28.062 1 82.44 718 ILE B CA 1
ATOM 12351 C C . ILE B 1 718 ? 9.461 35.219 -27.5 1 82.44 718 ILE B C 1
ATOM 12353 O O . ILE B 1 718 ? 8.859 34.625 -26.594 1 82.44 718 ILE B O 1
ATOM 12357 N N . ILE B 1 719 ? 9.109 36.312 -28.078 1 78.38 719 ILE B N 1
ATOM 12358 C CA . ILE B 1 719 ? 7.926 37 -27.594 1 78.38 719 ILE B CA 1
ATOM 12359 C C . ILE B 1 719 ? 6.828 36.969 -28.656 1 78.38 719 ILE B C 1
ATOM 12361 O O . ILE B 1 719 ? 7.066 37.312 -29.812 1 78.38 719 ILE B O 1
ATOM 12365 N N . LYS B 1 720 ? 5.711 36.5 -28.328 1 76.44 720 LYS B N 1
ATOM 12366 C CA . LYS B 1 720 ? 4.539 36.562 -29.203 1 76.44 720 LYS B CA 1
ATOM 12367 C C . LYS B 1 720 ? 3.863 37.906 -29.125 1 76.44 720 LYS B C 1
ATOM 12369 O O . LYS B 1 720 ? 3.498 38.375 -28.031 1 76.44 720 LYS B O 1
ATOM 12374 N N . VAL B 1 721 ? 3.814 38.594 -30.266 1 70.44 721 VAL B N 1
ATOM 12375 C CA . VAL B 1 721 ? 3.199 39.906 -30.359 1 70.44 721 VAL B CA 1
ATOM 12376 C C . VAL B 1 721 ? 1.932 39.844 -31.203 1 70.44 721 VAL B C 1
ATOM 12378 O O . VAL B 1 721 ? 1.938 39.25 -32.281 1 70.44 721 VAL B O 1
ATOM 12381 N N . ILE B 1 722 ? 0.852 40.281 -30.844 1 66.06 722 ILE B N 1
ATOM 12382 C CA . ILE B 1 722 ? -0.39 40.375 -31.609 1 66.06 722 ILE B CA 1
ATOM 12383 C C . ILE B 1 722 ? -0.636 41.812 -32.031 1 66.06 722 ILE B C 1
ATOM 12385 O O . ILE B 1 722 ? -0.779 42.688 -31.172 1 66.06 722 ILE B O 1
ATOM 12389 N N . GLU B 1 723 ? -0.56 42.031 -33.219 1 61.34 723 GLU B N 1
ATOM 12390 C CA . GLU B 1 723 ? -0.775 43.375 -33.75 1 61.34 723 GLU B CA 1
ATOM 12391 C C . GLU B 1 723 ? -2.242 43.781 -33.656 1 61.34 723 GLU B C 1
ATOM 12393 O O . GLU B 1 723 ? -3.111 42.938 -33.438 1 61.34 723 GLU B O 1
ATOM 12398 N N . LYS B 1 724 ? -2.482 45.094 -33.875 1 60.16 724 LYS B N 1
ATOM 12399 C CA . LYS B 1 724 ? -3.812 45.688 -33.75 1 60.16 724 LYS B CA 1
ATOM 12400 C C . LYS B 1 724 ? -4.789 45.062 -34.719 1 60.16 724 LYS B C 1
ATOM 12402 O O . LYS B 1 724 ? -5.988 44.969 -34.438 1 60.16 724 LYS B O 1
ATOM 12407 N N . ASP B 1 725 ? -4.281 44.594 -35.812 1 60.19 725 ASP B N 1
ATOM 12408 C CA . ASP B 1 725 ? -5.141 43.969 -36.844 1 60.19 725 ASP B CA 1
ATOM 12409 C C . ASP B 1 725 ? -5.316 42.5 -36.594 1 60.19 725 ASP B C 1
ATOM 12411 O O . ASP B 1 725 ? -5.945 41.781 -37.406 1 60.19 725 ASP B O 1
ATOM 12415 N N . GLY B 1 726 ? -4.75 42.031 -35.5 1 61.03 726 GLY B N 1
ATOM 12416 C CA . GLY B 1 726 ? -4.961 40.656 -35.125 1 61.03 726 GLY B CA 1
ATOM 12417 C C . GLY B 1 726 ? -3.887 39.719 -35.656 1 61.03 726 GLY B C 1
ATOM 12418 O O . GLY B 1 726 ? -3.908 38.531 -35.375 1 61.03 726 GLY B O 1
ATOM 12419 N N . VAL B 1 727 ? -2.99 40.25 -36.344 1 62.88 727 VAL B N 1
ATOM 12420 C CA . VAL B 1 727 ? -1.934 39.406 -36.906 1 62.88 727 VAL B CA 1
ATOM 12421 C C . VAL B 1 727 ? -0.916 39.062 -35.812 1 62.88 727 VAL B C 1
ATOM 12423 O O . VAL B 1 727 ? -0.453 39.938 -35.094 1 62.88 727 VAL B O 1
ATOM 12426 N N . LYS B 1 728 ? -0.564 37.781 -35.812 1 65.12 728 LYS B N 1
ATOM 12427 C CA . LYS B 1 728 ? 0.395 37.344 -34.812 1 65.12 728 LYS B CA 1
ATOM 12428 C C . LYS B 1 728 ? 1.812 37.312 -35.375 1 65.12 728 LYS B C 1
ATOM 12430 O O . LYS B 1 728 ? 2.025 36.875 -36.531 1 65.12 728 LYS B O 1
ATOM 12435 N N . ARG B 1 729 ? 2.682 37.969 -34.625 1 71.12 729 ARG B N 1
ATOM 12436 C CA . ARG B 1 729 ? 4.086 37.844 -35 1 71.12 729 ARG B CA 1
ATOM 12437 C C . ARG B 1 729 ? 4.957 37.5 -33.812 1 71.12 729 ARG B C 1
ATOM 12439 O O . ARG B 1 729 ? 4.543 37.688 -32.656 1 71.12 729 ARG B O 1
ATOM 12446 N N . TYR B 1 730 ? 6.129 36.906 -34.094 1 77.56 730 TYR B N 1
ATOM 12447 C CA . TYR B 1 730 ? 7.082 36.594 -33.062 1 77.56 730 TYR B CA 1
ATOM 12448 C C . TYR B 1 730 ? 8.312 37.469 -33.125 1 77.56 730 TYR B C 1
ATOM 12450 O O . TYR B 1 730 ? 8.875 37.688 -34.188 1 77.56 730 TYR B O 1
ATOM 12458 N N . ASP B 1 731 ? 8.586 38.062 -32.031 1 77 731 ASP B N 1
ATOM 12459 C CA . ASP B 1 731 ? 9.797 38.844 -31.875 1 77 731 ASP B CA 1
ATOM 12460 C C . ASP B 1 731 ? 10.828 38.094 -31.031 1 77 731 ASP B C 1
ATOM 12462 O O . ASP B 1 731 ? 10.477 37.188 -30.281 1 77 731 ASP B O 1
ATOM 12466 N N . PHE B 1 732 ? 12.031 38.438 -31.234 1 80.81 732 PHE B N 1
ATOM 12467 C CA . PHE B 1 732 ? 13.102 37.906 -30.406 1 80.81 732 PHE B CA 1
ATOM 12468 C C . PHE B 1 732 ? 13.812 39 -29.641 1 80.81 732 PHE B C 1
ATOM 12470 O O . PHE B 1 732 ? 14.266 39.969 -30.234 1 80.81 732 PHE B O 1
ATOM 12477 N N . GLN B 1 733 ? 13.852 38.812 -28.422 1 79.5 733 GLN B N 1
ATOM 12478 C CA . GLN B 1 733 ? 14.477 39.781 -27.531 1 79.5 733 GLN B CA 1
ATOM 12479 C C . GLN B 1 733 ? 15.742 39.219 -26.891 1 79.5 733 GLN B C 1
ATOM 12481 O O . GLN B 1 733 ? 15.75 38.062 -26.453 1 79.5 733 GLN B O 1
ATOM 12486 N N . TYR B 1 734 ? 16.828 40 -26.984 1 80.25 734 TYR B N 1
ATOM 12487 C CA . TYR B 1 734 ? 18.062 39.562 -26.328 1 80.25 734 TYR B CA 1
ATOM 12488 C C . TYR B 1 734 ? 18.75 40.75 -25.625 1 80.25 734 TYR B C 1
ATOM 12490 O O . TYR B 1 734 ? 18.484 41.906 -25.938 1 80.25 734 TYR B O 1
ATOM 12498 N N . LYS B 1 735 ? 19.531 40.469 -24.672 1 77.19 735 LYS B N 1
ATOM 12499 C CA . LYS B 1 735 ? 20.344 41.438 -23.953 1 77.19 735 LYS B CA 1
ATOM 12500 C C . LYS B 1 735 ? 21.75 41.531 -24.531 1 77.19 735 LYS B C 1
ATOM 12502 O O . LYS B 1 735 ? 22.422 40.5 -24.672 1 77.19 735 LYS B O 1
ATOM 12507 N N . ASP B 1 736 ? 22.156 42.688 -24.953 1 65.31 736 ASP B N 1
ATOM 12508 C CA . ASP B 1 736 ? 23.5 42.812 -25.516 1 65.31 736 ASP B CA 1
ATOM 12509 C C . ASP B 1 736 ? 24.547 42.875 -24.406 1 65.31 736 ASP B C 1
ATOM 12511 O O . ASP B 1 736 ? 24.203 42.875 -23.219 1 65.31 736 ASP B O 1
ATOM 12515 N N . LYS B 1 737 ? 25.875 42.875 -24.75 1 64.25 737 LYS B N 1
ATOM 12516 C CA . LYS B 1 737 ? 27 42.844 -23.844 1 64.25 737 LYS B CA 1
ATOM 12517 C C . LYS B 1 737 ? 26.984 44 -22.859 1 64.25 737 LYS B C 1
ATOM 12519 O O . LYS B 1 737 ? 27.625 43.969 -21.812 1 64.25 737 LYS B O 1
ATOM 12524 N N . TYR B 1 738 ? 26.203 45 -23.172 1 60.22 738 TYR B N 1
ATOM 12525 C CA . TYR B 1 738 ? 26.125 46.188 -22.312 1 60.22 738 TYR B CA 1
ATOM 12526 C C . TYR B 1 738 ? 24.859 46.188 -21.469 1 60.22 738 TYR B C 1
ATOM 12528 O O . TYR B 1 738 ? 24.578 47.125 -20.734 1 60.22 738 TYR B O 1
ATOM 12536 N N . GLY B 1 739 ? 24.047 45.125 -21.562 1 64.44 739 GLY B N 1
ATOM 12537 C CA . GLY B 1 739 ? 22.891 44.969 -20.703 1 64.44 739 GLY B CA 1
ATOM 12538 C C . GLY B 1 739 ? 21.625 45.531 -21.281 1 64.44 739 GLY B C 1
ATOM 12539 O O . GLY B 1 739 ? 20.578 45.562 -20.625 1 64.44 739 GLY B O 1
ATOM 12540 N N . TYR B 1 740 ? 21.625 46.094 -22.438 1 64.81 740 TYR B N 1
ATOM 12541 C CA . TYR B 1 740 ? 20.422 46.656 -23.047 1 64.81 740 TYR B CA 1
ATOM 12542 C C . TYR B 1 740 ? 19.609 45.562 -23.734 1 64.81 740 TYR B C 1
ATOM 12544 O O . TYR B 1 740 ? 20.172 44.656 -24.375 1 64.81 740 TYR B O 1
ATOM 12552 N N . VAL B 1 741 ? 18.344 45.688 -23.609 1 69.94 741 VAL B N 1
ATOM 12553 C CA . VAL B 1 741 ? 17.422 44.719 -24.234 1 69.94 741 VAL B CA 1
ATOM 12554 C C . VAL B 1 741 ? 17.156 45.156 -25.688 1 69.94 741 VAL B C 1
ATOM 12556 O O . VAL B 1 741 ? 16.766 46.312 -25.938 1 69.94 741 VAL B O 1
ATOM 12559 N N . ASN B 1 742 ? 17.531 44.281 -26.562 1 72.94 742 ASN B N 1
ATOM 12560 C CA . ASN B 1 742 ? 17.25 44.5 -27.984 1 72.94 742 ASN B CA 1
ATOM 12561 C C . ASN B 1 742 ? 16.141 43.562 -28.469 1 72.94 742 ASN B C 1
ATOM 12563 O O . ASN B 1 742 ? 16.062 42.406 -28.047 1 72.94 742 ASN B O 1
ATOM 12567 N N . THR B 1 743 ? 15.242 44.156 -29.266 1 73.81 743 THR B N 1
ATOM 12568 C CA . THR B 1 743 ? 14.156 43.375 -29.812 1 73.81 743 THR B CA 1
ATOM 12569 C C . THR B 1 743 ? 14.234 43.312 -31.344 1 73.81 743 THR B C 1
ATOM 12571 O O . THR B 1 743 ? 14.273 44.375 -32 1 73.81 743 THR B O 1
ATOM 12574 N N . VAL B 1 744 ? 14.43 42.188 -31.781 1 72.75 744 VAL B N 1
ATOM 12575 C CA . VAL B 1 744 ? 14.336 41.969 -33.219 1 72.75 744 VAL B CA 1
ATOM 12576 C C . VAL B 1 744 ? 12.898 41.594 -33.594 1 72.75 744 VAL B C 1
ATOM 12578 O O . VAL B 1 744 ? 12.398 40.562 -33.188 1 72.75 744 VAL B O 1
ATOM 12581 N N . GLY B 1 745 ? 12.344 42.469 -34.219 1 67.06 745 GLY B N 1
ATOM 12582 C CA . GLY B 1 745 ? 10.938 42.281 -34.562 1 67.06 745 GLY B CA 1
ATOM 12583 C C . GLY B 1 745 ? 10.727 41.375 -35.75 1 67.06 745 GLY B C 1
ATOM 12584 O O . GLY B 1 745 ? 11.516 41.406 -36.719 1 67.06 745 GLY B O 1
ATOM 12585 N N . GLY B 1 746 ? 9.578 40.562 -35.688 1 65.69 746 GLY B N 1
ATOM 12586 C CA . GLY B 1 746 ? 9.086 39.812 -36.844 1 65.69 746 GLY B CA 1
ATOM 12587 C C . GLY B 1 746 ? 10.039 38.719 -37.281 1 65.69 746 GLY B C 1
ATOM 12588 O O . GLY B 1 746 ? 10.359 38.625 -38.469 1 65.69 746 GLY B O 1
ATOM 12589 N N . ILE B 1 747 ? 10.438 37.906 -36.375 1 70 747 ILE B N 1
ATOM 12590 C CA . ILE B 1 747 ? 11.375 36.844 -36.75 1 70 747 ILE B CA 1
ATOM 12591 C C . ILE B 1 747 ? 10.656 35.844 -37.625 1 70 747 ILE B C 1
ATOM 12593 O O . ILE B 1 747 ? 11.297 35.031 -38.312 1 70 747 ILE B O 1
ATOM 12597 N N . SER B 1 748 ? 9.484 35.938 -37.594 1 64.19 748 SER B N 1
ATOM 12598 C CA . SER B 1 748 ? 8.664 35.062 -38.438 1 64.19 748 SER B CA 1
ATOM 12599 C C . SER B 1 748 ? 8.898 35.344 -39.906 1 64.19 748 SER B C 1
ATOM 12601 O O . SER B 1 748 ? 8.672 34.469 -40.75 1 64.19 748 SER B O 1
ATOM 12603 N N . ARG B 1 749 ? 9.297 36.5 -40.219 1 63.28 749 ARG B N 1
ATOM 12604 C CA . ARG B 1 749 ? 9.547 36.875 -41.625 1 63.28 749 ARG B CA 1
ATOM 12605 C C . ARG B 1 749 ? 10.766 36.125 -42.156 1 63.28 749 ARG B C 1
ATOM 12607 O O . ARG B 1 749 ? 10.938 36 -43.375 1 63.28 749 ARG B O 1
ATOM 12614 N N . LEU B 1 750 ? 11.555 35.719 -41.219 1 62.56 750 LEU B N 1
ATOM 12615 C CA . LEU B 1 750 ? 12.75 35 -41.625 1 62.56 750 LEU B CA 1
ATOM 12616 C C . LEU B 1 750 ? 12.414 33.562 -42.031 1 62.56 750 LEU B C 1
ATOM 12618 O O . LEU B 1 750 ? 13.234 32.875 -42.625 1 62.56 750 LEU B O 1
ATOM 12622 N N . PHE B 1 751 ? 11.312 33.312 -41.688 1 63.03 751 PHE B N 1
ATOM 12623 C CA . PHE B 1 751 ? 10.977 31.891 -41.75 1 63.03 751 PHE B CA 1
ATOM 12624 C C . PHE B 1 751 ? 10.367 31.547 -43.125 1 63.03 751 PHE B C 1
ATOM 12626 O O . PHE B 1 751 ? 9.523 32.281 -43.625 1 63.03 751 PHE B O 1
ATOM 12633 N N . ASP B 1 752 ? 11.031 30.672 -43.75 1 62.72 752 ASP B N 1
ATOM 12634 C CA . ASP B 1 752 ? 10.438 30.125 -44.969 1 62.72 752 ASP B CA 1
ATOM 12635 C C . ASP B 1 752 ? 9.07 29.5 -44.688 1 62.72 752 ASP B C 1
ATOM 12637 O O . ASP B 1 752 ? 8.93 28.734 -43.719 1 62.72 752 ASP B O 1
ATOM 12641 N N . LYS B 1 753 ? 8.172 29.844 -45.438 1 60.16 753 LYS B N 1
ATOM 12642 C CA . LYS B 1 753 ? 6.785 29.453 -45.188 1 60.16 753 LYS B CA 1
ATOM 12643 C C . LYS B 1 753 ? 6.652 27.938 -45.094 1 60.16 753 LYS B C 1
ATOM 12645 O O . LYS B 1 753 ? 5.902 27.406 -44.281 1 60.16 753 LYS B O 1
ATOM 12650 N N . GLU B 1 754 ? 7.27 27.297 -45.969 1 62.03 754 GLU B N 1
ATOM 12651 C CA . GLU B 1 754 ? 7.199 25.844 -45.969 1 62.03 754 GLU B CA 1
ATOM 12652 C C . GLU B 1 754 ? 7.84 25.266 -44.719 1 62.03 754 GLU B C 1
ATOM 12654 O O . GLU B 1 754 ? 7.277 24.375 -44.062 1 62.03 754 GLU B O 1
ATOM 12659 N N . LEU B 1 755 ? 8.891 25.797 -44.375 1 68.31 755 LEU B N 1
ATOM 12660 C CA . LEU B 1 755 ? 9.641 25.281 -43.25 1 68.31 755 LEU B CA 1
ATOM 12661 C C . LEU B 1 755 ? 8.977 25.688 -41.938 1 68.31 755 LEU B C 1
ATOM 12663 O O . LEU B 1 755 ? 9.102 24.984 -40.938 1 68.31 755 LEU B O 1
ATOM 12667 N N . TRP B 1 756 ? 8.25 26.703 -42.062 1 66 756 TRP B N 1
ATOM 12668 C CA . TRP B 1 756 ? 7.492 27.172 -40.906 1 66 756 TRP B CA 1
ATOM 12669 C C . TRP B 1 756 ? 6.441 26.156 -40.5 1 66 756 TRP B C 1
ATOM 12671 O O . TRP B 1 756 ? 6.234 25.922 -39.312 1 66 756 TRP B O 1
ATOM 12681 N N . ASN B 1 757 ? 5.875 25.594 -41.406 1 65.38 757 ASN B N 1
ATOM 12682 C CA . ASN B 1 757 ? 4.852 24.594 -41.125 1 65.38 757 ASN B CA 1
ATOM 12683 C C . ASN B 1 757 ? 5.449 23.359 -40.469 1 65.38 757 ASN B C 1
ATOM 12685 O O . ASN B 1 757 ? 4.855 22.797 -39.531 1 65.38 757 ASN B O 1
ATOM 12689 N N . TYR B 1 758 ? 6.5 23.016 -40.938 1 70.69 758 TYR B N 1
ATOM 12690 C CA . TYR B 1 758 ? 7.176 21.891 -40.281 1 70.69 758 TYR B CA 1
ATOM 12691 C C . TYR B 1 758 ? 7.602 22.266 -38.875 1 70.69 758 TYR B C 1
ATOM 12693 O O . TYR B 1 758 ? 7.461 21.469 -37.938 1 70.69 758 TYR B O 1
ATOM 12701 N N . ALA B 1 759 ? 8.07 23.422 -38.781 1 72.44 759 ALA B N 1
ATOM 12702 C CA . ALA B 1 759 ? 8.484 23.906 -37.438 1 72.44 759 ALA B CA 1
ATOM 12703 C C . ALA B 1 759 ? 7.305 23.953 -36.5 1 72.44 759 ALA B C 1
ATOM 12705 O O . ALA B 1 759 ? 7.441 23.609 -35.312 1 72.44 759 ALA B O 1
ATOM 12706 N N . LYS B 1 760 ? 6.246 24.281 -36.938 1 69.69 760 LYS B N 1
ATOM 12707 C CA . LYS B 1 760 ? 5.035 24.281 -36.125 1 69.69 760 LYS B CA 1
ATOM 12708 C C . LYS B 1 760 ? 4.652 22.875 -35.719 1 69.69 760 LYS B C 1
ATOM 12710 O O . LYS B 1 760 ? 4.25 22.656 -34.562 1 69.69 760 LYS B O 1
ATOM 12715 N N . LEU B 1 761 ? 4.715 22.062 -36.594 1 71.44 761 LEU B N 1
ATOM 12716 C CA . LEU B 1 761 ? 4.406 20.672 -36.281 1 71.44 761 LEU B CA 1
ATOM 12717 C C . LEU B 1 761 ? 5.395 20.125 -35.281 1 71.44 761 LEU B C 1
ATOM 12719 O O . LEU B 1 761 ? 5 19.438 -34.312 1 71.44 761 LEU B O 1
ATOM 12723 N N . ILE B 1 762 ? 6.578 20.391 -35.5 1 76.44 762 ILE B N 1
ATOM 12724 C CA . ILE B 1 762 ? 7.598 19.938 -34.562 1 76.44 762 ILE B CA 1
ATOM 12725 C C . ILE B 1 762 ? 7.355 20.578 -33.219 1 76.44 762 ILE B C 1
ATOM 12727 O O . ILE B 1 762 ? 7.445 19.922 -32.188 1 76.44 762 ILE B O 1
ATOM 12731 N N . SER B 1 763 ? 7.055 21.797 -33.219 1 75.88 763 SER B N 1
ATOM 12732 C CA . SER B 1 763 ? 6.719 22.484 -31.984 1 75.88 763 SER B CA 1
ATOM 12733 C C . SER B 1 763 ? 5.504 21.859 -31.312 1 75.88 763 SER B C 1
ATOM 12735 O O . SER B 1 763 ? 5.469 21.719 -30.094 1 75.88 763 SER B O 1
ATOM 12737 N N . GLY B 1 764 ? 4.598 21.516 -32.062 1 70.5 764 GLY B N 1
ATOM 12738 C CA . GLY B 1 764 ? 3.451 20.797 -31.547 1 70.5 764 GLY B CA 1
ATOM 12739 C C . GLY B 1 764 ? 3.826 19.5 -30.859 1 70.5 764 GLY B C 1
ATOM 12740 O O . GLY B 1 764 ? 3.289 19.172 -29.797 1 70.5 764 GLY B O 1
ATOM 12741 N N . VAL B 1 765 ? 4.684 18.844 -31.469 1 71.75 765 VAL B N 1
ATOM 12742 C CA . VAL B 1 765 ? 5.172 17.578 -30.906 1 71.75 765 VAL B CA 1
ATOM 12743 C C . VAL B 1 765 ? 5.922 17.859 -29.609 1 71.75 765 VAL B C 1
ATOM 12745 O O . VAL B 1 765 ? 5.727 17.156 -28.609 1 71.75 765 VAL B O 1
ATOM 12748 N N . LEU B 1 766 ? 6.672 18.812 -29.656 1 74.88 766 LEU B N 1
ATOM 12749 C CA . LEU B 1 766 ? 7.453 19.188 -28.484 1 74.88 766 LEU B CA 1
ATOM 12750 C C . LEU B 1 766 ? 6.543 19.562 -27.328 1 74.88 766 LEU B C 1
ATOM 12752 O O . LEU B 1 766 ? 6.824 19.219 -26.172 1 74.88 766 LEU B O 1
ATOM 12756 N N . ARG B 1 767 ? 5.496 20.109 -27.688 1 69.06 767 ARG B N 1
ATOM 12757 C CA . ARG B 1 767 ? 4.57 20.594 -26.656 1 69.06 767 ARG B CA 1
ATOM 12758 C C . ARG B 1 767 ? 3.85 19.422 -26 1 69.06 767 ARG B C 1
ATOM 12760 O O . ARG B 1 767 ? 3.289 19.578 -24.906 1 69.06 767 ARG B O 1
ATOM 12767 N N . THR B 1 768 ? 3.896 18.344 -26.609 1 63.84 768 THR B N 1
ATOM 12768 C CA . THR B 1 768 ? 3.238 17.172 -26.031 1 63.84 768 THR B CA 1
ATOM 12769 C C . THR B 1 768 ? 4.102 16.531 -24.953 1 63.84 768 THR B C 1
ATOM 12771 O O . THR B 1 768 ? 3.66 15.617 -24.25 1 63.84 768 THR B O 1
ATOM 12774 N N . GLY B 1 769 ? 5.25 16.969 -24.844 1 63.81 769 GLY B N 1
ATOM 12775 C CA . GLY B 1 769 ? 6.152 16.422 -23.844 1 63.81 769 GLY B CA 1
ATOM 12776 C C . GLY B 1 769 ? 6.938 15.227 -24.344 1 63.81 769 GLY B C 1
ATOM 12777 O O . GLY B 1 769 ? 7.539 14.5 -23.547 1 63.81 769 GLY B O 1
ATOM 12778 N N . MET B 1 770 ? 6.957 14.898 -25.609 1 67.12 770 MET B N 1
ATOM 12779 C CA . MET B 1 770 ? 7.773 13.836 -26.188 1 67.12 770 MET B CA 1
ATOM 12780 C C . MET B 1 770 ? 9.25 14.039 -25.859 1 67.12 770 MET B C 1
ATOM 12782 O O . MET B 1 770 ? 9.766 15.148 -26 1 67.12 770 MET B O 1
ATOM 12786 N N . PRO B 1 771 ? 9.836 12.961 -25.391 1 70.38 771 PRO B N 1
ATOM 12787 C CA . PRO B 1 771 ? 11.266 13.125 -25.125 1 70.38 771 PRO B CA 1
ATOM 12788 C C . PRO B 1 771 ? 12.047 13.617 -26.344 1 70.38 771 PRO B C 1
ATOM 12790 O O . PRO B 1 771 ? 11.766 13.203 -27.469 1 70.38 771 PRO B O 1
ATOM 12793 N N . PRO B 1 772 ? 12.977 14.492 -26.109 1 73.19 772 PRO B N 1
ATOM 12794 C CA . PRO B 1 772 ? 13.719 15.109 -27.219 1 73.19 772 PRO B CA 1
ATOM 12795 C C . PRO B 1 772 ? 14.336 14.078 -28.156 1 73.19 772 PRO B C 1
ATOM 12797 O O . PRO B 1 772 ? 14.375 14.297 -29.375 1 73.19 772 PRO B O 1
ATOM 12800 N N . ILE B 1 773 ? 14.734 13.039 -27.641 1 73.5 773 ILE B N 1
ATOM 12801 C CA . ILE B 1 773 ? 15.344 12.023 -28.5 1 73.5 773 ILE B CA 1
ATOM 12802 C C . ILE B 1 773 ? 14.312 11.5 -29.5 1 73.5 773 ILE B C 1
ATOM 12804 O O . ILE B 1 773 ? 14.633 11.242 -30.656 1 73.5 773 ILE B O 1
ATOM 12808 N N . ASP B 1 774 ? 13.234 11.367 -29.125 1 72.12 774 ASP B N 1
ATOM 12809 C CA . ASP B 1 774 ? 12.172 10.859 -29.984 1 72.12 774 ASP B CA 1
ATOM 12810 C C . ASP B 1 774 ? 11.758 11.906 -31.016 1 72.12 774 ASP B C 1
ATOM 12812 O O . ASP B 1 774 ? 11.453 11.57 -32.156 1 72.12 774 ASP B O 1
ATOM 12816 N N . VAL B 1 775 ? 11.828 13.031 -30.688 1 74.75 775 VAL B N 1
ATOM 12817 C CA . VAL B 1 775 ? 11.539 14.125 -31.625 1 74.75 775 VAL B CA 1
ATOM 12818 C C . VAL B 1 775 ? 12.617 14.188 -32.688 1 74.75 775 VAL B C 1
ATOM 12820 O O . VAL B 1 775 ? 12.312 14.312 -33.875 1 74.75 775 VAL B O 1
ATOM 12823 N N . VAL B 1 776 ? 13.758 14.102 -32.219 1 75.75 776 VAL B N 1
ATOM 12824 C CA . VAL B 1 776 ? 14.891 14.125 -33.156 1 75.75 776 VAL B CA 1
ATOM 12825 C C . VAL B 1 776 ? 14.773 12.977 -34.125 1 75.75 776 VAL B C 1
ATOM 12827 O O . VAL B 1 776 ? 14.977 13.164 -35.344 1 75.75 776 VAL B O 1
ATOM 12830 N N . ASN B 1 777 ? 14.453 11.914 -33.656 1 71.44 777 ASN B N 1
ATOM 12831 C CA . ASN B 1 777 ? 14.281 10.758 -34.531 1 71.44 777 ASN B CA 1
ATOM 12832 C C . ASN B 1 777 ? 13.133 10.969 -35.5 1 71.44 777 ASN B C 1
ATOM 12834 O O . ASN B 1 777 ? 13.242 10.594 -36.688 1 71.44 777 ASN B O 1
ATOM 12838 N N . LEU B 1 778 ? 12.172 11.453 -35.062 1 71.44 778 LEU B N 1
ATOM 12839 C CA . LEU B 1 778 ? 11.023 11.773 -35.906 1 71.44 778 LEU B CA 1
ATOM 12840 C C . LEU B 1 778 ? 11.414 12.75 -37 1 71.44 778 LEU B C 1
ATOM 12842 O O . LEU B 1 778 ? 11.07 12.547 -38.156 1 71.44 778 LEU B O 1
ATOM 12846 N N . VAL B 1 779 ? 12.078 13.703 -36.656 1 73.62 779 VAL B N 1
ATOM 12847 C CA . VAL B 1 779 ? 12.5 14.727 -37.594 1 73.62 779 VAL B CA 1
ATOM 12848 C C . VAL B 1 779 ? 13.484 14.133 -38.594 1 73.62 779 VAL B C 1
ATOM 12850 O O . VAL B 1 779 ? 13.375 14.367 -39.812 1 73.62 779 VAL B O 1
ATOM 12853 N N . SER B 1 780 ? 14.328 13.391 -38.062 1 70.25 780 SER B N 1
ATOM 12854 C CA . SER B 1 780 ? 15.352 12.781 -38.906 1 70.25 780 SER B CA 1
ATOM 12855 C C . SER B 1 780 ? 14.742 11.797 -39.875 1 70.25 780 SER B C 1
ATOM 12857 O O . SER B 1 780 ? 15.312 11.539 -40.938 1 70.25 780 SER B O 1
ATOM 12859 N N . SER B 1 781 ? 13.68 11.32 -39.594 1 64.06 781 SER B N 1
ATOM 12860 C CA . SER B 1 781 ? 13.055 10.305 -40.438 1 64.06 781 SER B CA 1
ATOM 12861 C C . SER B 1 781 ? 12.234 10.938 -41.562 1 64.06 781 SER B C 1
ATOM 12863 O O . SER B 1 781 ? 11.742 10.242 -42.438 1 64.06 781 SER B O 1
ATOM 12865 N N . LEU B 1 782 ? 12.125 12.156 -41.5 1 62.69 782 LEU B N 1
ATOM 12866 C CA . LEU B 1 782 ? 11.391 12.867 -42.531 1 62.69 782 LEU B CA 1
ATOM 12867 C C . LEU B 1 782 ? 12.141 12.82 -43.875 1 62.69 782 LEU B C 1
ATOM 12869 O O . LEU B 1 782 ? 13.367 12.945 -43.906 1 62.69 782 LEU B O 1
ATOM 12873 N N . ARG B 1 783 ? 11.594 12.375 -44.969 1 55.94 783 ARG B N 1
ATOM 12874 C CA . ARG B 1 783 ? 12.195 12.344 -46.281 1 55.94 783 ARG B CA 1
ATOM 12875 C C . ARG B 1 783 ? 11.695 13.508 -47.125 1 55.94 783 ARG B C 1
ATOM 12877 O O . ARG B 1 783 ? 10.578 13.469 -47.656 1 55.94 783 ARG B O 1
ATOM 12884 N N . LEU B 1 784 ? 12.43 14.523 -47.094 1 53.16 784 LEU B N 1
ATOM 12885 C CA . LEU B 1 784 ? 12.023 15.727 -47.812 1 53.16 784 LEU B CA 1
ATOM 12886 C C . LEU B 1 784 ? 12.758 15.844 -49.156 1 53.16 784 LEU B C 1
ATOM 12888 O O . LEU B 1 784 ? 13.906 15.422 -49.281 1 53.16 784 LEU B O 1
ATOM 12892 N N . ASP B 1 785 ? 12.125 15.977 -50.219 1 52.66 785 ASP B N 1
ATOM 12893 C CA . ASP B 1 785 ? 12.617 15.898 -51.594 1 52.66 785 ASP B CA 1
ATOM 12894 C C . ASP B 1 785 ? 13.711 16.938 -51.844 1 52.66 785 ASP B C 1
ATOM 12896 O O . ASP B 1 785 ? 14.492 16.797 -52.812 1 52.66 785 ASP B O 1
ATOM 12900 N N . SER B 1 786 ? 13.594 18.047 -51.281 1 57.66 786 SER B N 1
ATOM 12901 C CA . SER B 1 786 ? 14.562 19.062 -51.688 1 57.66 786 SER B CA 1
ATOM 12902 C C . SER B 1 786 ? 15.789 19.047 -50.781 1 57.66 786 SER B C 1
ATOM 12904 O O . SER B 1 786 ? 15.68 18.781 -49.562 1 57.66 786 SER B O 1
ATOM 12906 N N . ASP B 1 787 ? 16.922 18.969 -51.438 1 56.47 787 ASP B N 1
ATOM 12907 C CA . ASP B 1 787 ? 18.203 19.031 -50.75 1 56.47 787 ASP B CA 1
ATOM 12908 C C . ASP B 1 787 ? 18.172 20.078 -49.625 1 56.47 787 ASP B C 1
ATOM 12910 O O . ASP B 1 787 ? 18.766 19.875 -48.562 1 56.47 787 ASP B O 1
ATOM 12914 N N . THR B 1 788 ? 17.484 21.031 -49.906 1 57.41 788 THR B N 1
ATOM 12915 C CA . THR B 1 788 ? 17.422 22.156 -48.969 1 57.41 788 THR B CA 1
ATOM 12916 C C . THR B 1 788 ? 16.641 21.766 -47.719 1 57.41 788 THR B C 1
ATOM 12918 O O . THR B 1 788 ? 17.031 22.109 -46.594 1 57.41 788 THR B O 1
ATOM 12921 N N . ILE B 1 789 ? 15.719 21 -47.906 1 61.94 789 ILE B N 1
ATOM 12922 C CA . ILE B 1 789 ? 14.859 20.672 -46.781 1 61.94 789 ILE B CA 1
ATOM 12923 C C . ILE B 1 789 ? 15.5 19.547 -45.969 1 61.94 789 ILE B C 1
ATOM 12925 O O . ILE B 1 789 ? 15.383 19.531 -44.719 1 61.94 789 ILE B O 1
ATOM 12929 N N . ASN B 1 790 ? 16.203 18.859 -46.656 1 63.12 790 ASN B N 1
ATOM 12930 C CA . ASN B 1 790 ? 16.922 17.812 -45.906 1 63.12 790 ASN B CA 1
ATOM 12931 C C . ASN B 1 790 ? 18.016 18.406 -45.031 1 63.12 790 ASN B C 1
ATOM 12933 O O . ASN B 1 790 ? 18.219 17.922 -43.906 1 63.12 790 ASN B O 1
ATOM 12937 N N . THR B 1 791 ? 18.672 19.328 -45.625 1 68.06 791 THR B N 1
ATOM 12938 C CA . THR B 1 791 ? 19.688 20.016 -44.844 1 68.06 791 THR B CA 1
ATOM 12939 C C . THR B 1 791 ? 19.062 20.75 -43.656 1 68.06 791 THR B C 1
ATOM 12941 O O . THR B 1 791 ? 19.625 20.797 -42.562 1 68.06 791 THR B O 1
ATOM 12944 N N . TRP B 1 792 ? 17.938 21.234 -43.844 1 71.56 792 TRP B N 1
ATOM 12945 C CA . TRP B 1 792 ? 17.203 21.922 -42.781 1 71.56 792 TRP B CA 1
ATOM 12946 C C . TRP B 1 792 ? 16.781 20.938 -41.688 1 71.56 792 TRP B C 1
ATOM 12948 O O . TRP B 1 792 ? 16.969 21.219 -40.5 1 71.56 792 TRP B O 1
ATOM 12958 N N . LYS B 1 793 ? 16.328 19.938 -42.156 1 74.12 793 LYS B N 1
ATOM 12959 C CA . LYS B 1 793 ? 15.922 18.891 -41.219 1 74.12 793 LYS B CA 1
ATOM 12960 C C . LYS B 1 793 ? 17.078 18.469 -40.344 1 74.12 793 LYS B C 1
ATOM 12962 O O . LYS B 1 793 ? 16.922 18.297 -39.125 1 74.12 793 LYS B O 1
ATOM 12967 N N . ASN B 1 794 ? 18.078 18.281 -41 1 73.25 794 ASN B N 1
ATOM 12968 C CA . ASN B 1 794 ? 19.281 17.906 -40.25 1 73.25 794 ASN B CA 1
ATOM 12969 C C . ASN B 1 794 ? 19.688 18.984 -39.281 1 73.25 794 ASN B C 1
ATOM 12971 O O . ASN B 1 794 ? 20.125 18.688 -38.156 1 73.25 794 ASN B O 1
ATOM 12975 N N . GLY B 1 795 ? 19.562 20.156 -39.719 1 73.75 795 GLY B N 1
ATOM 12976 C CA . GLY B 1 795 ? 19.828 21.266 -38.844 1 73.75 795 GLY B CA 1
ATOM 12977 C C . GLY B 1 795 ? 18.906 21.312 -37.625 1 73.75 795 GLY B C 1
ATOM 12978 O O . GLY B 1 795 ? 19.359 21.531 -36.5 1 73.75 795 GLY B O 1
ATOM 12979 N N . VAL B 1 796 ? 17.703 21.031 -37.844 1 77.19 796 VAL B N 1
ATOM 12980 C CA . VAL B 1 796 ? 16.719 21.016 -36.781 1 77.19 796 VAL B CA 1
ATOM 12981 C C . VAL B 1 796 ? 17.016 19.875 -35.812 1 77.19 796 VAL B C 1
ATOM 12983 O O . VAL B 1 796 ? 16.984 20.047 -34.594 1 77.19 796 VAL B O 1
ATOM 12986 N N . ALA B 1 797 ? 17.25 18.812 -36.406 1 78 797 ALA B N 1
ATOM 12987 C CA . ALA B 1 797 ? 17.594 17.656 -35.562 1 78 797 ALA B CA 1
ATOM 12988 C C . ALA B 1 797 ? 18.828 17.938 -34.719 1 78 797 ALA B C 1
ATOM 12990 O O . ALA B 1 797 ? 18.859 17.609 -33.531 1 78 797 ALA B O 1
ATOM 12991 N N . ARG B 1 798 ? 19.719 18.484 -35.281 1 74.88 798 ARG B N 1
ATOM 12992 C CA . ARG B 1 798 ? 20.938 18.844 -34.594 1 74.88 798 ARG B CA 1
ATOM 12993 C C . ARG B 1 798 ? 20.656 19.844 -33.469 1 74.88 798 ARG B C 1
ATOM 12995 O O . ARG B 1 798 ? 21.219 19.734 -32.375 1 74.88 798 ARG B O 1
ATOM 13002 N N . ALA B 1 799 ? 19.875 20.797 -33.812 1 76.31 799 ALA B N 1
ATOM 13003 C CA . ALA B 1 799 ? 19.531 21.797 -32.812 1 76.31 799 ALA B CA 1
ATOM 13004 C C . ALA B 1 799 ? 18.844 21.172 -31.594 1 76.31 799 ALA B C 1
ATOM 13006 O O . ALA B 1 799 ? 19.094 21.562 -30.453 1 76.31 799 ALA B O 1
ATOM 13007 N N . LEU B 1 800 ? 18.125 20.188 -31.891 1 78.25 800 LEU B N 1
ATOM 13008 C CA . LEU B 1 800 ? 17.344 19.578 -30.812 1 78.25 800 LEU B CA 1
ATOM 13009 C C . LEU B 1 800 ? 18.156 18.516 -30.078 1 78.25 800 LEU B C 1
ATOM 13011 O O . LEU B 1 800 ? 17.844 18.141 -28.953 1 78.25 800 LEU B O 1
ATOM 13015 N N . HIS B 1 801 ? 19.141 18.094 -30.688 1 76.31 801 HIS B N 1
ATOM 13016 C CA . HIS B 1 801 ? 20.031 17.109 -30.078 1 76.31 801 HIS B CA 1
ATOM 13017 C C . HIS B 1 801 ? 20.609 17.625 -28.766 1 76.31 801 HIS B C 1
ATOM 13019 O O . HIS B 1 801 ? 20.875 16.859 -27.844 1 76.31 801 HIS B O 1
ATOM 13025 N N . LYS B 1 802 ? 20.781 18.844 -28.688 1 74.62 802 LYS B N 1
ATOM 13026 C CA . LYS B 1 802 ? 21.391 19.5 -27.531 1 74.62 802 LYS B CA 1
ATOM 13027 C C . LYS B 1 802 ? 20.531 19.312 -26.281 1 74.62 802 LYS B C 1
ATOM 13029 O O . LYS B 1 802 ? 21.031 19.391 -25.156 1 74.62 802 LYS B O 1
ATOM 13034 N N . TYR B 1 803 ? 19.391 18.984 -26.531 1 76.25 803 TYR B N 1
ATOM 13035 C CA . TYR B 1 803 ? 18.484 18.922 -25.391 1 76.25 803 TYR B CA 1
ATOM 13036 C C . TYR B 1 803 ? 18.234 17.484 -24.969 1 76.25 803 TYR B C 1
ATOM 13038 O O . TYR B 1 803 ? 17.406 17.219 -24.094 1 76.25 803 TYR B O 1
ATOM 13046 N N . ILE B 1 804 ? 18.875 16.609 -25.5 1 73.81 804 ILE B N 1
ATOM 13047 C CA . ILE B 1 804 ? 18.797 15.219 -25.078 1 73.81 804 ILE B CA 1
ATOM 13048 C C . ILE B 1 804 ? 19.594 15.039 -23.781 1 73.81 804 ILE B C 1
ATOM 13050 O O . ILE B 1 804 ? 20.781 15.352 -23.734 1 73.81 804 ILE B O 1
ATOM 13054 N N . PRO B 1 805 ? 18.906 14.703 -22.797 1 68.69 805 PRO B N 1
ATOM 13055 C CA . PRO B 1 805 ? 19.609 14.562 -21.531 1 68.69 805 PRO B CA 1
ATOM 13056 C C . PRO B 1 805 ? 20.797 13.617 -21.609 1 68.69 805 PRO B C 1
ATOM 13058 O O . PRO B 1 805 ? 20.75 12.609 -22.328 1 68.69 805 PRO B O 1
ATOM 13061 N N . ASN B 1 806 ? 21.859 14.031 -20.828 1 63.16 806 ASN B N 1
ATOM 13062 C CA . ASN B 1 806 ? 23.031 13.164 -20.734 1 63.16 806 ASN B CA 1
ATOM 13063 C C . ASN B 1 806 ? 22.672 11.805 -20.156 1 63.16 806 ASN B C 1
ATOM 13065 O O . ASN B 1 806 ? 21.875 11.711 -19.219 1 63.16 806 ASN B O 1
ATOM 13069 N N . GLY B 1 807 ? 23.219 10.797 -20.859 1 63.81 807 GLY B N 1
ATOM 13070 C CA . GLY B 1 807 ? 22.984 9.438 -20.375 1 63.81 807 GLY B CA 1
ATOM 13071 C C . GLY B 1 807 ? 21.859 8.734 -21.094 1 63.81 807 GLY B C 1
ATOM 13072 O O . GLY B 1 807 ? 21.609 7.551 -20.875 1 63.81 807 GLY B O 1
ATOM 13073 N N . THR B 1 808 ? 21.219 9.422 -21.922 1 67.62 808 THR B N 1
ATOM 13074 C CA . THR B 1 808 ? 20.109 8.828 -22.656 1 67.62 808 THR B CA 1
ATOM 13075 C C . THR B 1 808 ? 20.625 7.773 -23.641 1 67.62 808 THR B C 1
ATOM 13077 O O . THR B 1 808 ? 21.562 8.023 -24.391 1 67.62 808 THR B O 1
ATOM 13080 N N . LYS B 1 809 ? 20.078 6.566 -23.641 1 68.31 809 LYS B N 1
ATOM 13081 C CA . LYS B 1 809 ? 20.469 5.512 -24.562 1 68.31 809 LYS B CA 1
ATOM 13082 C C . LYS B 1 809 ? 19.781 5.668 -25.922 1 68.31 809 LYS B C 1
ATOM 13084 O O . LYS B 1 809 ? 18.594 6.004 -25.984 1 68.31 809 LYS B O 1
ATOM 13089 N N . PRO B 1 810 ? 20.547 5.543 -26.938 1 62.53 810 PRO B N 1
ATOM 13090 C CA . PRO B 1 810 ? 19.906 5.645 -28.25 1 62.53 810 PRO B CA 1
ATOM 13091 C C . PRO B 1 810 ? 18.875 4.543 -28.5 1 62.53 810 PRO B C 1
ATOM 13093 O O . PRO B 1 810 ? 19.031 3.426 -28 1 62.53 810 PRO B O 1
ATOM 13096 N N . LYS B 1 811 ? 17.75 4.914 -29.141 1 57.16 811 LYS B N 1
ATOM 13097 C CA . LYS B 1 811 ? 16.719 3.926 -29.422 1 57.16 811 LYS B CA 1
ATOM 13098 C C . LYS B 1 811 ? 17.188 2.918 -30.453 1 57.16 811 LYS B C 1
ATOM 13100 O O . LYS B 1 811 ? 17.922 3.271 -31.391 1 57.16 811 LYS B O 1
ATOM 13105 N N . GLY B 1 812 ? 16.781 1.506 -30.438 1 54.5 812 GLY B N 1
ATOM 13106 C CA . GLY B 1 812 ? 17.125 0.415 -31.328 1 54.5 812 GLY B CA 1
ATOM 13107 C C . GLY B 1 812 ? 18.406 -0.286 -30.953 1 54.5 812 GLY B C 1
ATOM 13108 O O . GLY B 1 812 ? 19 -1.001 -31.766 1 54.5 812 GLY B O 1
ATOM 13109 N N . GLY B 1 813 ? 18.891 -0.144 -29.703 1 53.47 813 GLY B N 1
ATOM 13110 C CA . GLY B 1 813 ? 20.078 -0.857 -29.234 1 53.47 813 GLY B CA 1
ATOM 13111 C C . GLY B 1 813 ? 21.297 -0.622 -30.094 1 53.47 813 GLY B C 1
ATOM 13112 O O . GLY B 1 813 ? 22 -1.569 -30.469 1 53.47 813 GLY B O 1
ATOM 13113 N N . LYS B 1 814 ? 21.625 0.467 -30.453 1 60.69 814 LYS B N 1
ATOM 13114 C CA . LYS B 1 814 ? 22.797 0.749 -31.266 1 60.69 814 LYS B CA 1
ATOM 13115 C C . LYS B 1 814 ? 24.094 0.434 -30.531 1 60.69 814 LYS B C 1
ATOM 13117 O O . LYS B 1 814 ? 24.281 0.886 -29.391 1 60.69 814 LYS B O 1
ATOM 13122 N N . LYS B 1 815 ? 24.891 -0.421 -31.172 1 64.31 815 LYS B N 1
ATOM 13123 C CA . LYS B 1 815 ? 26.188 -0.825 -30.656 1 64.31 815 LYS B CA 1
ATOM 13124 C C . LYS B 1 815 ? 27.266 0.21 -31 1 64.31 815 LYS B C 1
ATOM 13126 O O . LYS B 1 815 ? 27.156 0.898 -32.031 1 64.31 815 LYS B O 1
ATOM 13131 N N . CYS B 1 816 ? 28.172 0.373 -30.172 1 65.44 816 CYS B N 1
ATOM 13132 C CA . CYS B 1 816 ? 29.328 1.227 -30.406 1 65.44 816 CYS B CA 1
ATOM 13133 C C . CYS B 1 816 ? 30.094 0.787 -31.641 1 65.44 816 CYS B C 1
ATOM 13135 O O . CYS B 1 816 ? 30.453 -0.383 -31.766 1 65.44 816 CYS B O 1
ATOM 13137 N N . PRO B 1 817 ? 30.109 1.637 -32.594 1 68.75 817 PRO B N 1
ATOM 13138 C CA . PRO B 1 817 ? 30.844 1.227 -33.781 1 68.75 817 PRO B CA 1
ATOM 13139 C C . PRO B 1 817 ? 32.281 0.845 -33.5 1 68.75 817 PRO B C 1
ATOM 13141 O O . PRO B 1 817 ? 32.906 0.117 -34.281 1 68.75 817 PRO B O 1
ATOM 13144 N N . GLU B 1 818 ? 32.688 1.296 -32.375 1 65.19 818 GLU B N 1
ATOM 13145 C CA . GLU B 1 818 ? 34.062 0.987 -32 1 65.19 818 GLU B CA 1
ATOM 13146 C C . GLU B 1 818 ? 34.156 -0.289 -31.188 1 65.19 818 GLU B C 1
ATOM 13148 O O . GLU B 1 818 ? 34.938 -1.182 -31.469 1 65.19 818 GLU B O 1
ATOM 13153 N N . CYS B 1 819 ? 33.406 -0.371 -30.203 1 65 819 CYS B N 1
ATOM 13154 C CA . CYS B 1 819 ? 33.594 -1.506 -29.297 1 65 819 CYS B CA 1
ATOM 13155 C C . CYS B 1 819 ? 32.438 -2.469 -29.391 1 65 819 CYS B C 1
ATOM 13157 O O . CYS B 1 819 ? 32.438 -3.518 -28.75 1 65 819 CYS B O 1
ATOM 13159 N N . GLY B 1 820 ? 31.422 -2.145 -30.031 1 64.62 820 GLY B N 1
ATOM 13160 C CA . GLY B 1 820 ? 30.312 -3.033 -30.312 1 64.62 820 GLY B CA 1
ATOM 13161 C C . GLY B 1 820 ? 29.344 -3.168 -29.141 1 64.62 820 GLY B C 1
ATOM 13162 O O . GLY B 1 820 ? 28.422 -3.982 -29.188 1 64.62 820 GLY B O 1
ATOM 13163 N N . GLN B 1 821 ? 29.516 -2.648 -28.188 1 62.81 821 GLN B N 1
ATOM 13164 C CA . GLN B 1 821 ? 28.656 -2.758 -27 1 62.81 821 GLN B CA 1
ATOM 13165 C C . GLN B 1 821 ? 27.469 -1.787 -27.094 1 62.81 821 GLN B C 1
ATOM 13167 O O . GLN B 1 821 ? 27.562 -0.749 -27.75 1 62.81 821 GLN B O 1
ATOM 13172 N N . GLU B 1 822 ? 26.438 -2.174 -26.438 1 62.12 822 GLU B N 1
ATOM 13173 C CA . GLU B 1 822 ? 25.266 -1.311 -26.391 1 62.12 822 GLU B CA 1
ATOM 13174 C C . GLU B 1 822 ? 25.359 -0.317 -25.234 1 62.12 822 GLU B C 1
ATOM 13176 O O . GLU B 1 822 ? 24.516 -0.32 -24.344 1 62.12 822 GLU B O 1
ATOM 13181 N N . SER B 1 823 ? 26.406 0.328 -25.281 1 65.56 823 SER B N 1
ATOM 13182 C CA . SER B 1 823 ? 26.734 1.26 -24.203 1 65.56 823 SER B CA 1
ATOM 13183 C C . SER B 1 823 ? 26.75 2.699 -24.703 1 65.56 823 SER B C 1
ATOM 13185 O O . SER B 1 823 ? 27.391 3.566 -24.094 1 65.56 823 SER B O 1
ATOM 13187 N N . LEU B 1 824 ? 26.094 2.822 -25.656 1 67.94 824 LEU B N 1
ATOM 13188 C CA . LEU B 1 824 ? 26.062 4.18 -26.188 1 67.94 824 LEU B CA 1
ATOM 13189 C C . LEU B 1 824 ? 25.031 5.023 -25.453 1 67.94 824 LEU B C 1
ATOM 13191 O O . LEU B 1 824 ? 23.906 4.57 -25.234 1 67.94 824 LEU B O 1
ATOM 13195 N N . VAL B 1 825 ? 25.562 6.109 -25.016 1 72.12 825 VAL B N 1
ATOM 13196 C CA . VAL B 1 825 ? 24.656 7.051 -24.375 1 72.12 825 VAL B CA 1
ATOM 13197 C C . VAL B 1 825 ? 24.891 8.461 -24.922 1 72.12 825 VAL B C 1
ATOM 13199 O O . VAL B 1 825 ? 26 8.789 -25.344 1 72.12 825 VAL B O 1
ATOM 13202 N N . TYR B 1 826 ? 23.844 9.172 -24.953 1 66.31 826 TYR B N 1
ATOM 13203 C CA . TYR B 1 826 ? 24.031 10.57 -25.344 1 66.31 826 TYR B CA 1
ATOM 13204 C C . TYR B 1 826 ? 24.625 11.375 -24.203 1 66.31 826 TYR B C 1
ATOM 13206 O O . TYR B 1 826 ? 24.188 11.281 -23.062 1 66.31 826 TYR B O 1
ATOM 13214 N N . GLN B 1 827 ? 25.766 11.984 -24.484 1 66.06 827 GLN B N 1
ATOM 13215 C CA . GLN B 1 827 ? 26.422 12.93 -23.594 1 66.06 827 GLN B CA 1
ATOM 13216 C C . GLN B 1 827 ? 26.719 14.25 -24.297 1 66.06 827 GLN B C 1
ATOM 13218 O O . GLN B 1 827 ? 27.438 14.273 -25.297 1 66.06 827 GLN B O 1
ATOM 13223 N N . GLU B 1 828 ? 26.266 15.414 -23.828 1 58.47 828 GLU B N 1
ATOM 13224 C CA . GLU B 1 828 ? 26.406 16.75 -24.391 1 58.47 828 GLU B CA 1
ATOM 13225 C C . GLU B 1 828 ? 26.031 16.75 -25.875 1 58.47 828 GLU B C 1
ATOM 13227 O O . GLU B 1 828 ? 26.766 17.328 -26.703 1 58.47 828 GLU B O 1
ATOM 13232 N N . GLY B 1 829 ? 25.016 15.984 -26.281 1 61.16 829 GLY B N 1
ATOM 13233 C CA . GLY B 1 829 ? 24.5 16 -27.641 1 61.16 829 GLY B CA 1
ATOM 13234 C C . GLY B 1 829 ? 25.188 15.008 -28.562 1 61.16 829 GLY B C 1
ATOM 13235 O O . GLY B 1 829 ? 24.828 14.867 -29.719 1 61.16 829 GLY B O 1
ATOM 13236 N N . CYS B 1 830 ? 26.25 14.359 -28.031 1 65.19 830 CYS B N 1
ATOM 13237 C CA . CYS B 1 830 ? 27 13.383 -28.812 1 65.19 830 CYS B CA 1
ATOM 13238 C C . CYS B 1 830 ? 26.734 11.969 -28.312 1 65.19 830 CYS B C 1
ATOM 13240 O O . CYS B 1 830 ? 26.438 11.758 -27.141 1 65.19 830 CYS B O 1
ATOM 13242 N N . LEU B 1 831 ? 26.719 11.086 -29.234 1 68.44 831 LEU B N 1
ATOM 13243 C CA . LEU B 1 831 ? 26.625 9.68 -28.859 1 68.44 831 LEU B CA 1
ATOM 13244 C C . LEU B 1 831 ? 27.984 9.164 -28.375 1 68.44 831 LEU B C 1
ATOM 13246 O O . LEU B 1 831 ? 28.953 9.148 -29.141 1 68.44 831 LEU B O 1
ATOM 13250 N N . VAL B 1 832 ? 28.047 8.922 -27.078 1 71.56 832 VAL B N 1
ATOM 13251 C CA . VAL B 1 832 ? 29.297 8.469 -26.469 1 71.56 832 VAL B CA 1
ATOM 13252 C C . VAL B 1 832 ? 29.109 7.051 -25.922 1 71.56 832 VAL B C 1
ATOM 13254 O O . VAL B 1 832 ? 28.078 6.73 -25.328 1 71.56 832 VAL B O 1
ATOM 13257 N N . CYS B 1 833 ? 30.016 6.246 -26.219 1 69.06 833 CYS B N 1
ATOM 13258 C CA . CYS B 1 833 ? 30.031 4.902 -25.656 1 69.06 833 CYS B CA 1
ATOM 13259 C C . CYS B 1 833 ? 30.625 4.91 -24.25 1 69.06 833 CYS B C 1
ATOM 13261 O O . CYS B 1 833 ? 31.781 5.309 -24.062 1 69.06 833 CYS B O 1
ATOM 13263 N N . THR B 1 834 ? 29.922 4.523 -23.281 1 65.69 834 THR B N 1
ATOM 13264 C CA . THR B 1 834 ? 30.375 4.586 -21.906 1 65.69 834 THR B CA 1
ATOM 13265 C C . THR B 1 834 ? 31.359 3.455 -21.609 1 65.69 834 THR B C 1
ATOM 13267 O O . THR B 1 834 ? 32.031 3.465 -20.594 1 65.69 834 THR B O 1
ATOM 13270 N N . ASN B 1 835 ? 31.516 2.521 -22.5 1 64 835 ASN B N 1
ATOM 13271 C CA . ASN B 1 835 ? 32.438 1.413 -22.344 1 64 835 ASN B CA 1
ATOM 13272 C C . ASN B 1 835 ? 33.812 1.745 -22.938 1 64 835 ASN B C 1
ATOM 13274 O O . ASN B 1 835 ? 34.844 1.558 -22.266 1 64 835 ASN B O 1
ATOM 13278 N N . CYS B 1 836 ? 33.906 2.277 -24.234 1 62.38 836 CYS B N 1
ATOM 13279 C CA . CYS B 1 836 ? 35.188 2.449 -24.875 1 62.38 836 CYS B CA 1
ATOM 13280 C C . CYS B 1 836 ? 35.5 3.926 -25.109 1 62.38 836 CYS B C 1
ATOM 13282 O O . CYS B 1 836 ? 36.594 4.273 -25.562 1 62.38 836 CYS B O 1
ATOM 13284 N N . GLY B 1 837 ? 34.594 4.852 -24.828 1 63.5 837 GLY B N 1
ATOM 13285 C CA . GLY B 1 837 ? 34.812 6.285 -24.938 1 63.5 837 GLY B CA 1
ATOM 13286 C C . GLY B 1 837 ? 34.594 6.82 -26.344 1 63.5 837 GLY B C 1
ATOM 13287 O O . GLY B 1 837 ? 34.906 7.984 -26.625 1 63.5 837 GLY B O 1
ATOM 13288 N N . HIS B 1 838 ? 34.281 6.039 -27.234 1 68.44 838 HIS B N 1
ATOM 13289 C CA . HIS B 1 838 ? 33.969 6.508 -28.578 1 68.44 838 HIS B CA 1
ATOM 13290 C C . HIS B 1 838 ? 32.875 7.551 -28.578 1 68.44 838 HIS B C 1
ATOM 13292 O O . HIS B 1 838 ? 31.875 7.41 -27.844 1 68.44 838 HIS B O 1
ATOM 13298 N N . SER B 1 839 ? 33.156 8.648 -29.234 1 67.19 839 SER B N 1
ATOM 13299 C CA . SER B 1 839 ? 32.156 9.727 -29.297 1 67.19 839 SER B CA 1
ATOM 13300 C C . SER B 1 839 ? 31.875 10.133 -30.734 1 67.19 839 SER B C 1
ATOM 13302 O O . SER B 1 839 ? 32.781 10.281 -31.531 1 67.19 839 SER B O 1
ATOM 13304 N N . LYS B 1 840 ? 30.75 10.039 -31.188 1 64.75 840 LYS B N 1
ATOM 13305 C CA . LYS B 1 840 ? 30.312 10.594 -32.469 1 64.75 840 LYS B CA 1
ATOM 13306 C C . LYS B 1 840 ? 29.297 11.711 -32.281 1 64.75 840 LYS B C 1
ATOM 13308 O O . LYS B 1 840 ? 28.203 11.469 -31.734 1 64.75 840 LYS B O 1
ATOM 13313 N N . CYS B 1 841 ? 29.766 12.789 -32.469 1 55.84 841 CYS B N 1
ATOM 13314 C CA . CYS B 1 841 ? 28.922 13.984 -32.406 1 55.84 841 CYS B CA 1
ATOM 13315 C C . CYS B 1 841 ? 28.375 14.336 -33.781 1 55.84 841 CYS B C 1
ATOM 13317 O O . CYS B 1 841 ? 29.125 14.414 -34.75 1 55.84 841 CYS B O 1
ATOM 13319 N N . GLY B 1 842 ? 27.391 13.695 -34.25 1 49.84 842 GLY B N 1
ATOM 13320 C CA . GLY B 1 842 ? 26.859 14.141 -35.531 1 49.84 842 GLY B CA 1
ATOM 13321 C C . GLY B 1 842 ? 26.078 15.438 -35.438 1 49.84 842 GLY B C 1
ATOM 13322 O O . GLY B 1 842 ? 25.672 15.852 -34.344 1 49.84 842 GLY B O 1
#

Organism: NCBI:txid28139

Solvent-accessible surface area (backbone atoms only — not comparable to full-atom values): 85864 Å² total; per-residue (Å²): 124,81,82,75,57,78,46,54,72,68,55,19,33,52,40,19,16,60,73,52,72,64,37,57,67,39,13,47,50,39,54,73,66,38,41,45,49,38,45,81,66,53,31,52,43,38,36,69,67,58,50,42,49,41,37,19,51,45,49,26,61,50,28,65,75,45,74,86,47,62,50,41,67,61,47,32,62,35,34,50,85,45,39,37,41,38,60,38,68,24,40,49,36,35,48,69,44,84,57,44,86,46,50,28,38,42,23,26,19,48,70,70,93,56,75,44,67,43,71,46,35,52,49,49,52,46,49,51,49,48,55,38,32,46,29,61,22,23,30,7,31,54,51,54,63,49,64,39,58,68,38,78,36,94,40,44,28,34,43,37,81,28,63,59,66,54,47,36,50,51,10,49,49,31,62,65,48,56,21,59,90,43,74,47,43,28,20,42,30,37,40,59,38,32,74,44,35,65,58,58,56,47,50,60,73,45,83,87,36,44,73,33,43,42,49,31,39,31,38,44,64,68,49,54,50,18,27,76,69,63,36,70,33,75,24,23,36,54,71,61,80,90,76,48,82,44,73,50,75,41,60,26,35,61,52,49,53,47,48,36,46,34,19,54,52,54,30,34,44,25,41,27,33,40,51,53,43,56,59,44,27,58,46,44,52,39,32,94,79,58,33,40,65,64,34,29,26,50,72,49,19,44,67,27,15,50,36,31,62,41,39,44,34,26,36,34,47,43,67,40,41,41,60,58,53,41,96,74,26,41,72,43,59,68,62,48,50,54,48,39,30,53,49,47,52,51,46,56,41,48,51,56,52,36,52,53,34,49,50,50,44,47,53,50,59,73,66,47,88,48,57,66,84,43,51,41,65,60,49,52,50,53,51,47,28,49,51,41,45,65,38,32,42,54,41,26,44,30,41,22,12,41,29,48,30,36,28,26,58,65,30,41,58,52,36,71,68,38,34,52,49,51,25,51,51,33,40,51,50,37,54,34,36,54,48,34,29,22,53,40,6,67,64,73,42,43,22,72,76,73,48,62,78,57,42,62,81,32,55,50,56,46,50,46,32,69,77,36,50,68,57,40,53,48,31,63,74,47,27,38,28,42,57,41,46,29,24,28,50,56,42,69,72,57,16,49,64,53,55,46,24,29,9,80,34,43,36,66,56,62,61,43,61,44,74,42,84,40,59,85,84,45,85,91,60,64,74,68,38,63,47,99,65,65,48,30,18,25,63,42,81,42,65,34,59,62,52,52,50,39,44,34,71,72,67,66,52,48,74,71,54,58,72,67,53,48,71,69,54,49,51,52,50,42,64,71,36,42,57,41,56,20,24,44,69,53,38,57,63,58,36,45,36,45,35,47,10,54,31,38,70,44,28,55,43,25,53,33,54,70,48,50,36,50,62,83,63,56,55,66,56,51,45,49,41,54,54,46,24,56,74,39,56,25,39,47,50,33,45,38,33,50,78,33,57,94,79,67,91,74,70,62,61,85,75,76,63,75,55,71,61,44,93,62,80,64,52,66,25,45,22,39,45,40,73,40,66,40,82,95,40,47,28,38,33,39,33,26,30,54,94,87,30,68,32,31,44,44,53,25,59,60,41,72,91,78,56,77,69,68,86,84,57,47,55,35,31,40,32,61,42,68,45,96,87,64,50,75,39,34,26,39,36,33,64,48,100,84,68,50,78,43,73,45,73,49,53,55,74,41,28,46,69,72,57,40,51,53,25,49,51,50,16,48,43,28,36,71,64,56,55,46,59,58,50,30,50,51,45,60,64,57,84,53,90,46,71,66,48,41,34,43,35,49,41,50,27,49,61,44,32,62,62,30,56,67,63,41,61,60,83,82,65,47,44,25,90,83,74,57,41,73,37,30,18,24,46,91,40,15,44,25,21,78,79,78,64,50,65,50,67,115,126,81,82,74,57,76,46,53,72,67,55,19,33,52,41,19,15,60,74,53,73,65,37,57,66,40,13,48,50,40,56,72,67,37,40,45,47,37,46,83,67,52,32,53,44,36,36,68,65,56,50,41,49,40,37,21,49,46,48,25,60,50,28,66,75,44,74,87,49,62,49,42,66,61,46,32,62,34,34,48,86,46,39,37,39,37,58,38,71,24,41,49,36,36,51,70,44,83,56,45,86,48,51,27,38,41,24,26,18,47,71,70,93,57,76,44,68,44,72,45,36,52,49,49,53,46,49,51,49,50,54,38,32,46,28,61,22,22,30,7,31,53,52,55,63,50,63,39,57,67,37,80,36,93,40,44,28,35,44,37,80,27,62,59,67,53,48,36,50,51,10,49,49,29,63,66,49,56,22,59,91,44,74,46,44,29,20,43,32,36,39,59,36,30,77,43,34,66,57,58,56,46,49,60,74,44,84,86,36,44,74,34,41,43,49,31,39,32,39,44,64,69,49,55,49,18,27,76,71,64,34,70,34,76,25,22,34,55,71,62,81,90,77,48,82,42,73,48,74,40,60,26,36,61,53,49,50,45,48,36,46,34,19,54,52,55,31,34,44,25,42,27,32,41,51,54,43,56,58,43,28,57,46,44,52,39,33,93,78,59,32,40,66,64,34,28,25,51,73,49,20,43,68,28,15,52,36,31,62,42,39,44,33,25,35,34,46,43,67,40,41,42,60,59,54,42,96,75,26,40,72,44,60,68,62,48,49,54,47,39,30,53,49,47,52,50,45,55,41,48,50,56,52,37,51,52,33,47,50,52,46,49,54,50,59,72,67,47,88,49,58,67,82,41,50,41,65,60,48,52,50,54,50,48,28,49,53,40,45,65,39,32,42,54,39,26,44,30,40,24,12,40,27,47,28,36,28,26,57,64,29,39,57,52,36,72,67,38,35,51,51,51,25,51,49,35,40,49,50,38,52,34,37,52,48,35,28,24,53,39,6,68,65,71,43,42,23,70,76,73,48,63,79,58,41,63,81,31,56,50,54,47,49,45,32,71,76,36,51,67,58,41,53,47,29,63,74,49,26,38,29,43,55,41,46,29,23,28,50,56,44,71,70,57,16,48,66,52,53,46,23,30,8,81,34,44,36,67,55,61,60,42,63,45,73,41,83,40,59,87,85,44,88,92,62,64,75,68,38,64,49,97,67,66,48,30,17,27,62,43,82,44,66,32,60,63,52,52,51,39,44,34,72,72,68,66,52,49,74,72,55,56,73,67,52,49,70,69,56,49,51,52,50,43,64,71,37,43,58,43,56,18,23,43,70,52,38,59,62,58,36,45,35,46,36,48,10,56,31,38,70,45,29,55,44,24,54,33,53,70,48,52,37,50,61,84,62,55,55,66,55,52,45,48,41,55,53,46,22,56,75,39,56,25,41,47,48,34,45,36,30,50,80,34,56,94,80,67,93,75,69,65,62,82,75,76,63,73,56,68,61,46,92,61,79,67,54,66,24,45,21,39,44,40,73,41,66,39,85,95,40,49,30,36,32,40,34,25,30,54,93,87,32,67,34,32,45,44,55,26,59,59,42,72,91,78,56,79,70,69,85,84,57,46,56,35,31,40,31,61,42,70,44,97,87,66,50,78,39,34,27,40,35,32,64,50,100,84,67,49,78,40,74,44,73,49,53,55,74,43,29,47,69,71,57,41,53,52,25,48,52,50,16,48,43,29,36,70,63,56,54,45,60,58,50,31,51,50,45,60,63,56,83,53,89,45,72,67,47,42,34,45,35,51,42,51,27,48,61,42,32,63,64,31,56,69,63,41,61,60,84,84,66,46,41,28,91,80,74,56,42,72,38,30,17,26,46,90,39,15,45,26,20,77,80,80,63,50,68,50,65,115